Protein AF-0000000069707429 (afdb_homodimer)

Radius of gyration: 42.08 Å; Cα contacts (8 Å, |Δi|>4): 6315; chains: 2; bounding box: 126×125×92 Å

Structure (mmCIF, N/CA/C/O backbone):
data_AF-0000000069707429-model_v1
#
loop_
_entity.id
_entity.type
_entity.pdbx_description
1 polymer 'TonB-linked SusC/RagA family outer membrane protein'
#
loop_
_atom_site.group_PDB
_atom_site.id
_atom_site.type_symbol
_atom_site.label_atom_id
_atom_site.label_alt_id
_atom_site.label_comp_id
_atom_site.label_asym_id
_atom_site.label_entity_id
_atom_site.label_seq_id
_atom_site.pdbx_PDB_ins_code
_atom_site.Cartn_x
_atom_site.Cartn_y
_atom_site.Cartn_z
_atom_site.occupancy
_atom_site.B_iso_or_equiv
_atom_site.auth_seq_id
_atom_site.auth_comp_id
_atom_site.auth_asym_id
_atom_site.auth_atom_id
_atom_site.pdbx_PDB_model_num
ATOM 1 N N . MET A 1 1 ? -33.375 -30.75 41.75 1 20.75 1 MET A N 1
ATOM 2 C CA . MET A 1 1 ? -32.75 -29.594 42.375 1 20.75 1 MET A CA 1
ATOM 3 C C . MET A 1 1 ? -32.562 -28.469 41.344 1 20.75 1 MET A C 1
ATOM 5 O O . MET A 1 1 ? -31.5 -28.328 40.75 1 20.75 1 MET A O 1
ATOM 9 N N . LEU A 1 2 ? -33.531 -28.375 40.406 1 22.55 2 LEU A N 1
ATOM 10 C CA . LEU A 1 2 ? -33.938 -27.875 39.094 1 22.55 2 LEU A CA 1
ATOM 11 C C . LEU A 1 2 ? -34.062 -26.359 39.094 1 22.55 2 LEU A C 1
ATOM 13 O O . LEU A 1 2 ? -34.375 -25.75 38.094 1 22.55 2 LEU A O 1
ATOM 17 N N . THR A 1 3 ? -34.125 -25.672 40.375 1 22.84 3 THR A N 1
ATOM 18 C CA . THR A 1 3 ? -34.781 -24.5 40.938 1 22.84 3 THR A CA 1
ATOM 19 C C . THR A 1 3 ? -34.094 -23.219 40.469 1 22.84 3 THR A C 1
ATOM 21 O O . THR A 1 3 ? -34.75 -22.25 40.094 1 22.84 3 THR A O 1
ATOM 24 N N . ASN A 1 4 ? -33 -22.828 41.031 1 24.22 4 ASN A N 1
ATOM 25 C CA . ASN A 1 4 ? -32.625 -21.453 41.344 1 24.22 4 ASN A CA 1
ATOM 26 C C . ASN A 1 4 ? -32.094 -20.719 40.156 1 24.22 4 ASN A C 1
ATOM 28 O O . ASN A 1 4 ? -31.297 -19.781 40.281 1 24.22 4 ASN A O 1
ATOM 32 N N . LEU A 1 5 ? -31.984 -21.297 38.969 1 26.83 5 LEU A N 1
ATOM 33 C CA . LEU A 1 5 ? -31.219 -20.766 37.844 1 26.83 5 LEU A CA 1
ATOM 34 C C . LEU A 1 5 ? -31.859 -19.5 37.312 1 26.83 5 LEU A C 1
ATOM 36 O O . LEU A 1 5 ? -31.422 -18.984 36.281 1 26.83 5 LEU A O 1
ATOM 40 N N . LYS A 1 6 ? -33.281 -19.031 37.75 1 22.86 6 LYS A N 1
ATOM 41 C CA . LYS A 1 6 ? -34.344 -18.188 37.219 1 22.86 6 LYS A CA 1
ATOM 42 C C . LYS A 1 6 ? -34 -16.703 37.406 1 22.86 6 LYS A C 1
ATOM 44 O O . LYS A 1 6 ? -34.562 -15.852 36.719 1 22.86 6 LYS A O 1
ATOM 49 N N . LYS A 1 7 ? -33.531 -16.25 38.469 1 25.69 7 LYS A N 1
ATOM 50 C CA . LYS A 1 7 ? -33.688 -14.914 39.031 1 25.69 7 LYS A CA 1
ATOM 51 C C . LYS A 1 7 ? -33.094 -13.859 38.094 1 25.69 7 LYS A C 1
ATOM 53 O O . LYS A 1 7 ? -33.656 -12.773 37.969 1 25.69 7 LYS A O 1
ATOM 58 N N . SER A 1 8 ? -32 -13.93 37.812 1 27.14 8 SER A N 1
ATOM 59 C CA . SER A 1 8 ? -31.219 -12.703 37.625 1 27.14 8 SER A CA 1
ATOM 60 C C . SER A 1 8 ? -31.531 -12.047 36.281 1 27.14 8 SER A C 1
ATOM 62 O O . SER A 1 8 ? -30.812 -11.133 35.875 1 27.14 8 SER A O 1
ATOM 64 N N . GLY A 1 9 ? -32.594 -12.578 35.562 1 25.5 9 GLY A N 1
ATOM 65 C CA . GLY A 1 9 ? -32.906 -12.062 34.219 1 25.5 9 GLY A CA 1
ATOM 66 C C . GLY A 1 9 ? -33.594 -10.703 34.25 1 25.5 9 GLY A C 1
ATOM 67 O O . GLY A 1 9 ? -33.688 -10.023 33.25 1 25.5 9 GLY A O 1
ATOM 68 N N . LEU A 1 10 ? -34.531 -10.422 35.344 1 24.97 10 LEU A N 1
ATOM 69 C CA . LEU A 1 10 ? -35.562 -9.422 35.562 1 24.97 10 LEU A CA 1
ATOM 70 C C . LEU A 1 10 ? -34.969 -8.016 35.531 1 24.97 10 LEU A C 1
ATOM 72 O O . LEU A 1 10 ? -35.594 -7.09 35 1 24.97 10 LEU A O 1
ATOM 76 N N . LEU A 1 11 ? -34.031 -7.781 36.375 1 25.62 11 LEU A N 1
ATOM 77 C CA . LEU A 1 11 ? -33.75 -6.449 36.906 1 25.62 11 LEU A CA 1
ATOM 78 C C . LEU A 1 11 ? -33.406 -5.477 35.781 1 25.62 11 LEU A C 1
ATOM 80 O O . LEU A 1 11 ? -33.594 -4.266 35.938 1 25.62 11 LEU A O 1
ATOM 84 N N . LEU A 1 12 ? -33 -6.059 34.625 1 28.05 12 LEU A N 1
ATOM 85 C CA . LEU A 1 12 ? -32.406 -5.176 33.625 1 28.05 12 LEU A CA 1
ATOM 86 C C . LEU A 1 12 ? -33.469 -4.383 32.906 1 28.05 12 LEU A C 1
ATOM 88 O O . LEU A 1 12 ? -33.219 -3.299 32.375 1 28.05 12 LEU A O 1
ATOM 92 N N . PHE A 1 13 ? -34.906 -4.766 33.031 1 22.97 13 PHE A N 1
ATOM 93 C CA . PHE A 1 13 ? -36 -4.262 32.219 1 22.97 13 PHE A CA 1
ATOM 94 C C . PHE A 1 13 ? -36.5 -2.934 32.781 1 22.97 13 PHE A C 1
ATOM 96 O O . PHE A 1 13 ? -36.969 -2.074 32 1 22.97 13 PHE A O 1
ATOM 103 N N . LEU A 1 14 ? -37 -2.852 34.031 1 24.09 14 LEU A N 1
ATOM 104 C CA . LEU A 1 14 ? -37.969 -1.938 34.625 1 24.09 14 LEU A CA 1
ATOM 105 C C . LEU A 1 14 ? -37.531 -0.487 34.438 1 24.09 14 LEU A C 1
ATOM 107 O O . LEU A 1 14 ? -38.375 0.4 34.281 1 24.09 14 LEU A O 1
ATOM 111 N N . VAL A 1 15 ? -36.438 -0.085 34.719 1 27.44 15 VAL A N 1
ATOM 112 C CA . VAL A 1 15 ? -36.219 1.299 35.125 1 27.44 15 VAL A CA 1
ATOM 113 C C . VAL A 1 15 ? -36.375 2.221 33.906 1 27.44 15 VAL A C 1
ATOM 115 O O . VAL A 1 15 ? -36.062 3.404 33.969 1 27.44 15 VAL A O 1
ATOM 118 N N . LEU A 1 16 ? -37.25 1.716 32.781 1 25.88 16 LEU A N 1
ATOM 119 C CA . LEU A 1 16 ? -37.312 2.506 31.562 1 25.88 16 LEU A CA 1
ATOM 120 C C . LEU A 1 16 ? -38.406 3.551 31.641 1 25.88 16 LEU A C 1
ATOM 122 O O . LEU A 1 16 ? -38.594 4.34 30.703 1 25.88 16 LEU A O 1
ATOM 126 N N . GLY A 1 17 ? -39.656 3.416 32.312 1 24.91 17 GLY A N 1
ATOM 127 C CA . GLY A 1 17 ? -40.938 4.105 32.219 1 24.91 17 GLY A CA 1
ATOM 128 C C . GLY A 1 17 ? -40.844 5.578 32.562 1 24.91 17 GLY A C 1
ATOM 129 O O . GLY A 1 17 ? -41.438 6.414 31.875 1 24.91 17 GLY A O 1
ATOM 130 N N . LEU A 1 18 ? -40.969 6.074 33.719 1 26.89 18 LEU A N 1
ATOM 131 C CA . LEU A 1 18 ? -41.688 7.141 34.438 1 26.89 18 LEU A CA 1
ATOM 132 C C . LEU A 1 18 ? -41.156 8.508 34.031 1 26.89 18 LEU A C 1
ATOM 134 O O . LEU A 1 18 ? -41.281 9.484 34.75 1 26.89 18 LEU A O 1
ATOM 138 N N . VAL A 1 19 ? -40.594 8.883 33.031 1 29.28 19 VAL A N 1
ATOM 139 C CA . VAL A 1 19 ? -40.125 10.266 33.062 1 29.28 19 VAL A CA 1
ATOM 140 C C . VAL A 1 19 ? -41.25 11.188 32.562 1 29.28 19 VAL A C 1
ATOM 142 O O . VAL A 1 19 ? -41.5 11.297 31.375 1 29.28 19 VAL A O 1
ATOM 145 N N . MET A 1 20 ? -42.625 11.102 33.062 1 27.7 20 MET A N 1
ATOM 146 C CA . MET A 1 20 ? -43.781 11.961 32.875 1 27.7 20 MET A CA 1
ATOM 147 C C . MET A 1 20 ? -43.406 13.422 33.094 1 27.7 20 MET A C 1
ATOM 149 O O . MET A 1 20 ? -43.125 13.836 34.219 1 27.7 20 MET A O 1
ATOM 153 N N . ASN A 1 21 ? -43.25 14.227 32.219 1 32.09 21 ASN A N 1
ATOM 154 C CA . ASN A 1 21 ? -42.844 15.633 32.281 1 32.09 21 ASN A CA 1
ATOM 155 C C . ASN A 1 21 ? -44.062 16.547 32.375 1 32.09 21 ASN A C 1
ATOM 157 O O . ASN A 1 21 ? -44.938 16.516 31.516 1 32.09 21 ASN A O 1
ATOM 161 N N . ALA A 1 22 ? -44.969 16.75 33.469 1 34.22 22 ALA A N 1
ATOM 162 C CA . ALA A 1 22 ? -45.969 17.75 33.875 1 34.22 22 ALA A CA 1
ATOM 163 C C . ALA A 1 22 ? -45.75 19.047 33.094 1 34.22 22 ALA A C 1
ATOM 165 O O . ALA A 1 22 ? -44.719 19.688 33.219 1 34.22 22 ALA A O 1
ATOM 166 N N . PHE A 1 23 ? -46.75 19.266 32.281 1 38.94 23 PHE A N 1
ATOM 167 C CA . PHE A 1 23 ? -46.781 20.375 31.359 1 38.94 23 PHE A CA 1
ATOM 168 C C . PHE A 1 23 ? -47.219 21.656 32.062 1 38.94 23 PHE A C 1
ATOM 170 O O . PHE A 1 23 ? -48.406 21.812 32.406 1 38.94 23 PHE A O 1
ATOM 177 N N . ALA A 1 24 ? -46.75 22.406 33 1 49.06 24 ALA A N 1
ATOM 178 C CA . ALA A 1 24 ? -46.938 23.688 33.688 1 49.06 24 ALA A CA 1
ATOM 179 C C . ALA A 1 24 ? -47.344 24.766 32.688 1 49.06 24 ALA A C 1
ATOM 181 O O . ALA A 1 24 ? -46.75 24.891 31.609 1 49.06 24 ALA A O 1
ATOM 182 N N . GLN A 1 25 ? -48.594 25.172 32.781 1 54.38 25 GLN A N 1
ATOM 183 C CA . GLN A 1 25 ? -49.25 26.172 31.938 1 54.38 25 GLN A CA 1
ATOM 184 C C . GLN A 1 25 ? -48.375 27.406 31.734 1 54.38 25 GLN A C 1
ATOM 186 O O . GLN A 1 25 ? -47.938 28.016 32.719 1 54.38 25 GLN A O 1
ATOM 191 N N . GLU A 1 26 ? -47.969 27.828 30.547 1 69.38 26 GLU A N 1
ATOM 192 C CA . GLU A 1 26 ? -46.906 28.812 30.219 1 69.38 26 GLU A CA 1
ATOM 193 C C . GLU A 1 26 ? -47.5 30.203 30.094 1 69.38 26 GLU A C 1
ATOM 195 O O . GLU A 1 26 ? -48.562 30.391 29.5 1 69.38 26 GLU A O 1
ATOM 200 N N . ARG A 1 27 ? -47.312 31.156 30.812 1 76.62 27 ARG A N 1
ATOM 201 C CA . ARG A 1 27 ? -47.781 32.531 30.812 1 76.62 27 ARG A CA 1
ATOM 202 C C . ARG A 1 27 ? -46.719 33.469 30.188 1 76.62 27 ARG A C 1
ATOM 204 O O . ARG A 1 27 ? -45.531 33.188 30.25 1 76.62 27 ARG A O 1
ATOM 211 N N . ARG A 1 28 ? -47.125 34.344 29.594 1 79.12 28 ARG A N 1
ATOM 212 C CA . ARG A 1 28 ? -46.25 35.25 28.859 1 79.12 28 ARG A CA 1
ATOM 213 C C . ARG A 1 28 ? -45.688 36.312 29.766 1 79.12 28 ARG A C 1
ATOM 215 O O . ARG A 1 28 ? -46.438 37.094 30.359 1 79.12 28 ARG A O 1
ATOM 222 N N . VAL A 1 29 ? -44.594 36.438 30.109 1 86.12 29 VAL A N 1
ATOM 223 C CA . VAL A 1 29 ? -43.844 37.312 30.984 1 86.12 29 VAL A CA 1
ATOM 224 C C . VAL A 1 29 ? -43.031 38.312 30.156 1 86.12 29 VAL A C 1
ATOM 226 O O . VAL A 1 29 ? -42.25 37.938 29.281 1 86.12 29 VAL A O 1
ATOM 229 N N . GLU A 1 30 ? -43.281 39.594 30.141 1 84.75 30 GLU A N 1
ATOM 230 C CA . GLU A 1 30 ? -42.594 40.625 29.375 1 84.75 30 GLU A CA 1
ATOM 231 C C . GLU A 1 30 ? -41.844 41.594 30.297 1 84.75 30 GLU A C 1
ATOM 233 O O . GLU A 1 30 ? -42.188 41.688 31.484 1 84.75 30 GLU A O 1
ATOM 238 N N . GLY A 1 31 ? -40.719 42.125 30.062 1 87.38 31 GLY A N 1
ATOM 239 C CA . GLY A 1 31 ? -40 43.031 30.922 1 87.38 31 GLY A CA 1
ATOM 240 C C . GLY A 1 31 ? -38.875 43.781 30.203 1 87.38 31 GLY A C 1
ATOM 241 O O . GLY A 1 31 ? -38.656 43.562 29 1 87.38 31 GLY A O 1
ATOM 242 N N . ARG A 1 32 ? -38.312 44.719 30.688 1 85.38 32 ARG A N 1
ATOM 243 C CA . ARG A 1 32 ? -37.188 45.5 30.125 1 85.38 32 ARG A CA 1
ATOM 244 C C . ARG A 1 32 ? -35.938 45.312 30.938 1 85.38 32 ARG A C 1
ATOM 246 O O . ARG A 1 32 ? -35.969 45.312 32.156 1 85.38 32 ARG A O 1
ATOM 253 N N . ILE A 1 33 ? -34.781 45 30.312 1 83.94 33 ILE A N 1
ATOM 254 C CA . ILE A 1 33 ? -33.5 44.719 30.969 1 83.94 33 ILE A CA 1
ATOM 255 C C . ILE A 1 33 ? -32.562 45.875 30.766 1 83.94 33 ILE A C 1
ATOM 257 O O . ILE A 1 33 ? -32.281 46.281 29.641 1 83.94 33 ILE A O 1
ATOM 261 N N . THR A 1 34 ? -32.188 46.469 31.797 1 81.44 34 THR A N 1
ATOM 262 C CA . THR A 1 34 ? -31.375 47.656 31.734 1 81.44 34 THR A CA 1
ATOM 263 C C . THR A 1 34 ? -30.125 47.531 32.594 1 81.44 34 THR A C 1
ATOM 265 O O . THR A 1 34 ? -30.062 46.656 33.469 1 81.44 34 THR A O 1
ATOM 268 N N . ASP A 1 35 ? -29.062 48.281 32.438 1 71.56 35 ASP A N 1
ATOM 269 C CA . ASP A 1 35 ? -27.891 48.375 33.312 1 71.56 35 ASP A CA 1
ATOM 270 C C . ASP A 1 35 ? -28.141 49.312 34.5 1 71.56 35 ASP A C 1
ATOM 272 O O . ASP A 1 35 ? -29.203 49.906 34.594 1 71.56 35 ASP A O 1
ATOM 276 N N . PRO A 1 36 ? -27.328 49.344 35.562 1 71.81 36 PRO A N 1
ATOM 277 C CA . PRO A 1 36 ? -27.578 50.156 36.75 1 71.81 36 PRO A CA 1
ATOM 278 C C . PRO A 1 36 ? -27.812 51.625 36.438 1 71.81 36 PRO A C 1
ATOM 280 O O . PRO A 1 36 ? -28.438 52.344 37.219 1 71.81 36 PRO A O 1
ATOM 283 N N . SER A 1 37 ? -27.203 52.031 35.312 1 67.38 37 SER A N 1
ATOM 284 C CA . SER A 1 37 ? -27.344 53.406 34.875 1 67.38 37 SER A CA 1
ATOM 285 C C . SER A 1 37 ? -28.672 53.625 34.156 1 67.38 37 SER A C 1
ATOM 287 O O . SER A 1 37 ? -28.984 54.75 33.781 1 67.38 37 SER A O 1
ATOM 289 N N . GLY A 1 38 ? -29.641 52.688 33.938 1 72.94 38 GLY A N 1
ATOM 290 C CA . GLY A 1 38 ? -30.969 52.75 33.344 1 72.94 38 GLY A CA 1
ATOM 291 C C . GLY A 1 38 ? -30.984 52.531 31.844 1 72.94 38 GLY A C 1
ATOM 292 O O . GLY A 1 38 ? -32.031 52.688 31.203 1 72.94 38 GLY A O 1
ATOM 293 N N . GLU A 1 39 ? -29.672 52.281 31.297 1 72.06 39 GLU A N 1
ATOM 294 C CA . GLU A 1 39 ? -29.562 52.062 29.844 1 72.06 39 GLU A CA 1
ATOM 295 C C . GLU A 1 39 ? -30.016 50.656 29.453 1 72.06 39 GLU A C 1
ATOM 297 O O . GLU A 1 39 ? -29.703 49.688 30.156 1 72.06 39 GLU A O 1
ATOM 302 N N . PRO A 1 40 ? -30.719 50.438 28.234 1 77 40 PRO A N 1
ATOM 303 C CA . PRO A 1 40 ? -31.188 49.094 27.875 1 77 40 PRO A CA 1
ATOM 304 C C . PRO A 1 40 ? -30.047 48.156 27.469 1 77 40 PRO A C 1
ATOM 306 O O . PRO A 1 40 ? -29.047 48.625 26.891 1 77 40 PRO A O 1
ATOM 309 N N . LEU A 1 41 ? -30.156 47 27.922 1 72.75 41 LEU A N 1
ATOM 310 C CA . LEU A 1 41 ? -29.141 46.031 27.594 1 72.75 41 LEU A CA 1
ATOM 311 C C . LEU A 1 41 ? -29.641 45.062 26.5 1 72.75 41 LEU A C 1
ATOM 313 O O . LEU A 1 41 ? -30.141 44 26.812 1 72.75 41 LEU A O 1
ATOM 317 N N . PRO A 1 42 ? -29.516 45.594 25.156 1 72.44 42 PRO A N 1
ATOM 318 C CA . PRO A 1 42 ? -29.953 44.781 24.047 1 72.44 42 PRO A CA 1
ATOM 319 C C . PRO A 1 42 ? -29.125 43.5 23.891 1 72.44 42 PRO A C 1
ATOM 321 O O . PRO A 1 42 ? -27.922 43.5 24.125 1 72.44 42 PRO A O 1
ATOM 324 N N . GLY A 1 43 ? -29.719 42.312 23.578 1 67.25 43 GLY A N 1
ATOM 325 C CA . GLY A 1 43 ? -29.031 41.062 23.297 1 67.25 43 GLY A CA 1
ATOM 326 C C . GLY A 1 43 ? -28.859 40.188 24.516 1 67.25 43 GLY A C 1
ATOM 327 O O . GLY A 1 43 ? -28.234 39.125 24.453 1 67.25 43 GLY A O 1
ATOM 328 N N . THR A 1 44 ? -29.562 40.719 25.672 1 76.06 44 THR A N 1
ATOM 329 C CA . THR A 1 44 ? -29.531 39.938 26.906 1 76.06 44 THR A CA 1
ATOM 330 C C . THR A 1 44 ? -30.297 38.625 26.734 1 76.06 44 THR A C 1
ATOM 332 O O . THR A 1 44 ? -31.438 38.625 26.297 1 76.06 44 THR A O 1
ATOM 335 N N . SER A 1 45 ? -29.578 37.531 26.938 1 78.06 45 SER A N 1
ATOM 336 C CA . SER A 1 45 ? -30.172 36.188 26.812 1 78.06 45 SER A CA 1
ATOM 337 C C . SER A 1 45 ? -31.062 35.875 28 1 78.06 45 SER A C 1
ATOM 339 O O . SER A 1 45 ? -30.625 35.938 29.156 1 78.06 45 SER A O 1
ATOM 341 N N . ILE A 1 46 ? -32.5 35.75 27.891 1 83.31 46 ILE A N 1
ATOM 342 C CA . ILE A 1 46 ? -33.469 35.406 28.922 1 83.31 46 ILE A CA 1
ATOM 343 C C . ILE A 1 46 ? -33.906 33.938 28.734 1 83.31 46 ILE A C 1
ATOM 345 O O . ILE A 1 46 ? -34.531 33.594 27.734 1 83.31 46 ILE A O 1
ATOM 349 N N . ILE A 1 47 ? -33.438 33.094 29.547 1 78.81 47 ILE A N 1
ATOM 350 C CA . ILE A 1 47 ? -33.656 31.656 29.391 1 78.81 47 ILE A CA 1
ATOM 351 C C . ILE A 1 47 ? -34.406 31.109 30.594 1 78.81 47 ILE A C 1
ATOM 353 O O . ILE A 1 47 ? -34.188 31.531 31.734 1 78.81 47 ILE A O 1
ATOM 357 N N . ILE A 1 48 ? -35.625 30.312 30.484 1 78.94 48 ILE A N 1
ATOM 358 C CA . ILE A 1 48 ? -36.312 29.641 31.578 1 78.94 48 ILE A CA 1
ATOM 359 C C . ILE A 1 48 ? -35.406 28.609 32.219 1 78.94 48 ILE A C 1
ATOM 361 O O . ILE A 1 48 ? -34.969 27.656 31.562 1 78.94 48 ILE A O 1
ATOM 365 N N . LYS A 1 49 ? -34.875 28.969 33.469 1 70.06 49 LYS A N 1
ATOM 366 C CA . LYS A 1 49 ? -33.844 28.219 34.188 1 70.06 49 LYS A CA 1
ATOM 367 C C . LYS A 1 49 ? -34.188 26.734 34.188 1 70.06 49 LYS A C 1
ATOM 369 O O . LYS A 1 49 ? -35.281 26.328 34.531 1 70.06 49 LYS A O 1
ATOM 374 N N . GLY A 1 50 ? -33.375 25.828 33.812 1 61.19 50 GLY A N 1
ATOM 375 C CA . GLY A 1 50 ? -33.5 24.375 33.75 1 61.19 50 GLY A CA 1
ATOM 376 C C . GLY A 1 50 ? -34 23.859 32.438 1 61.19 50 GLY A C 1
ATOM 377 O O . GLY A 1 50 ? -34.156 22.656 32.25 1 61.19 50 GLY A O 1
ATOM 378 N N . THR A 1 51 ? -34.469 24.875 31.516 1 60.28 51 THR A N 1
ATOM 379 C CA . THR A 1 51 ? -34.969 24.5 30.188 1 60.28 51 THR A CA 1
ATOM 380 C C . THR A 1 51 ? -34.156 25.203 29.109 1 60.28 51 THR A C 1
ATOM 382 O O . THR A 1 51 ? -33.312 26.062 29.406 1 60.28 51 THR A O 1
ATOM 385 N N . THR A 1 52 ? -34.156 24.766 27.891 1 57.88 52 THR A N 1
ATOM 386 C CA . THR A 1 52 ? -33.438 25.422 26.797 1 57.88 52 THR A CA 1
ATOM 387 C C . THR A 1 52 ? -34.344 26.469 26.125 1 57.88 52 THR A C 1
ATOM 389 O O . THR A 1 52 ? -33.969 27.047 25.109 1 57.88 52 THR A O 1
ATOM 392 N N . LYS A 1 53 ? -35.5 26.656 26.734 1 70.38 53 LYS A N 1
ATOM 393 C CA . LYS A 1 53 ? -36.469 27.625 26.266 1 70.38 53 LYS A CA 1
ATOM 394 C C . LYS A 1 53 ? -36.094 29.031 26.703 1 70.38 53 LYS A C 1
ATOM 396 O O . LYS A 1 53 ? -35.875 29.297 27.891 1 70.38 53 LYS A O 1
ATOM 401 N N . GLY A 1 54 ? -35.688 30.016 25.922 1 72 54 GLY A N 1
ATOM 402 C CA . GLY A 1 54 ? -35.281 31.359 26.297 1 72 54 GLY A CA 1
ATOM 403 C C . GLY A 1 54 ? -35.469 32.375 25.188 1 72 54 GLY A C 1
ATOM 404 O O . GLY A 1 54 ? -35.969 32.031 24.109 1 72 54 GLY A O 1
ATOM 405 N N . THR A 1 55 ? -35.375 33.562 25.406 1 77.44 55 THR A N 1
ATOM 406 C CA . THR A 1 55 ? -35.469 34.625 24.422 1 77.44 55 THR A CA 1
ATOM 407 C C . THR A 1 55 ? -34.375 35.656 24.656 1 77.44 55 THR A C 1
ATOM 409 O O . THR A 1 55 ? -33.625 35.594 25.641 1 77.44 55 THR A O 1
ATOM 412 N N . VAL A 1 56 ? -34.094 36.5 23.703 1 77.94 56 VAL A N 1
ATOM 413 C CA . VAL A 1 56 ? -33.062 37.5 23.812 1 77.94 56 VAL A CA 1
ATOM 414 C C . VAL A 1 56 ? -33.688 38.906 23.797 1 77.94 56 VAL A C 1
ATOM 416 O O . VAL A 1 56 ? -34.688 39.125 23.062 1 77.94 56 VAL A O 1
ATOM 419 N N . ALA A 1 57 ? -33.375 40 24.688 1 79 57 ALA A N 1
ATOM 420 C CA . ALA A 1 57 ? -33.938 41.344 24.859 1 79 57 ALA A CA 1
ATOM 421 C C . ALA A 1 57 ? -33.719 42.156 23.594 1 79 57 ALA A C 1
ATOM 423 O O . ALA A 1 57 ? -32.656 42.062 22.953 1 79 57 ALA A O 1
ATOM 424 N N . ASP A 1 58 ? -34.594 42.844 23.078 1 71.81 58 ASP A N 1
ATOM 425 C CA . ASP A 1 58 ? -34.531 43.625 21.859 1 71.81 58 ASP A CA 1
ATOM 426 C C . ASP A 1 58 ? -33.719 44.906 22.078 1 71.81 58 ASP A C 1
ATOM 428 O O . ASP A 1 58 ? -33.156 45.125 23.156 1 71.81 58 ASP A O 1
ATOM 432 N N . ILE A 1 59 ? -33.5 45.719 21.125 1 75.62 59 ILE A N 1
ATOM 433 C CA . ILE A 1 59 ? -32.562 46.844 21.062 1 75.62 59 ILE A CA 1
ATOM 434 C C . ILE A 1 59 ? -32.906 47.844 22.188 1 75.62 59 ILE A C 1
ATOM 436 O O . ILE A 1 59 ? -32 48.562 22.641 1 75.62 59 ILE A O 1
ATOM 440 N N . ASN A 1 60 ? -34.062 47.875 22.594 1 77.25 60 ASN A N 1
ATOM 441 C CA . ASN A 1 60 ? -34.5 48.75 23.672 1 77.25 60 ASN A CA 1
ATOM 442 C C . ASN A 1 60 ? -34.5 48.031 25.016 1 77.25 60 ASN A C 1
ATOM 444 O O . ASN A 1 60 ? -35.031 48.562 26 1 77.25 60 ASN A O 1
ATOM 448 N N . GLY A 1 61 ? -34 46.75 25.125 1 72.81 61 GLY A N 1
ATOM 449 C CA . GLY A 1 61 ? -33.781 45.875 26.297 1 72.81 61 GLY A CA 1
ATOM 450 C C . GLY A 1 61 ? -35.062 45.156 26.719 1 72.81 61 GLY A C 1
ATOM 451 O O . GLY A 1 61 ? -35.125 44.594 27.812 1 72.81 61 GLY A O 1
ATOM 452 N N . ARG A 1 62 ? -36.094 45.219 25.859 1 83.44 62 ARG A N 1
ATOM 453 C CA . ARG A 1 62 ? -37.375 44.625 26.188 1 83.44 62 ARG A CA 1
ATOM 454 C C . ARG A 1 62 ? -37.406 43.156 25.797 1 83.44 62 ARG A C 1
ATOM 456 O O . ARG A 1 62 ? -36.812 42.75 24.797 1 83.44 62 ARG A O 1
ATOM 463 N N . TYR A 1 63 ? -38.062 42.188 26.562 1 81.69 63 TYR A N 1
ATOM 464 C CA . TYR A 1 63 ? -38.125 40.781 26.219 1 81.69 63 TYR A CA 1
ATOM 465 C C . TYR A 1 63 ? -39.5 40.219 26.484 1 81.69 63 TYR A C 1
ATOM 467 O O . TYR A 1 63 ? -40.281 40.781 27.234 1 81.69 63 TYR A O 1
ATOM 475 N N . ASN A 1 64 ? -40 39.375 25.719 1 84.81 64 ASN A N 1
ATOM 476 C CA . ASN A 1 64 ? -41.25 38.656 25.906 1 84.81 64 ASN A CA 1
ATOM 477 C C . ASN A 1 64 ? -41.031 37.125 25.844 1 84.81 64 ASN A C 1
ATOM 479 O O . ASN A 1 64 ? -40.375 36.625 24.922 1 84.81 64 ASN A O 1
ATOM 483 N N . ILE A 1 65 ? -41.281 36.312 26.984 1 80.25 65 ILE A N 1
ATOM 484 C CA . ILE A 1 65 ? -41 34.875 27 1 80.25 65 ILE A CA 1
ATOM 485 C C . ILE A 1 65 ? -42.188 34.156 27.641 1 80.25 65 ILE A C 1
ATOM 487 O O . ILE A 1 65 ? -42.781 34.656 28.594 1 80.25 65 ILE A O 1
ATOM 491 N N . LEU A 1 66 ? -42.812 33.094 27.016 1 80.31 66 LEU A N 1
ATOM 492 C CA . LEU A 1 66 ? -43.875 32.281 27.578 1 80.31 66 LEU A CA 1
ATOM 493 C C . LEU A 1 66 ? -43.344 31.344 28.641 1 80.31 66 LEU A C 1
ATOM 495 O O . LEU A 1 66 ? -42.469 30.5 28.359 1 80.31 66 LEU A O 1
ATOM 499 N N . ALA A 1 67 ? -43.469 31.531 30.016 1 76.38 67 ALA A N 1
ATOM 500 C CA . ALA A 1 67 ? -42.906 30.766 31.125 1 76.38 67 ALA A CA 1
ATOM 501 C C . ALA A 1 67 ? -44 30.344 32.094 1 76.38 67 ALA A C 1
ATOM 503 O O . ALA A 1 67 ? -45.094 30.922 32.125 1 76.38 67 ALA A O 1
ATOM 504 N N . HIS A 1 68 ? -43.969 29.281 32.719 1 80.81 68 HIS A N 1
ATOM 505 C CA . HIS A 1 68 ? -44.906 28.828 33.75 1 80.81 68 HIS A CA 1
ATOM 506 C C . HIS A 1 68 ? -44.656 29.578 35.062 1 80.81 68 HIS A C 1
ATOM 508 O O . HIS A 1 68 ? -43.562 30.078 35.281 1 80.81 68 HIS A O 1
ATOM 514 N N . SER A 1 69 ? -45.656 29.797 35.75 1 78.25 69 SER A N 1
ATOM 515 C CA . SER A 1 69 ? -45.625 30.562 37 1 78.25 69 SER A CA 1
ATOM 516 C C . SER A 1 69 ? -44.531 30.016 37.938 1 78.25 69 SER A C 1
ATOM 518 O O . SER A 1 69 ? -44.031 30.766 38.781 1 78.25 69 SER A O 1
ATOM 520 N N . SER A 1 70 ? -44.25 28.797 37.688 1 74.06 70 SER A N 1
ATOM 521 C CA . SER A 1 70 ? -43.281 28.125 38.594 1 74.06 70 SER A CA 1
ATOM 522 C C . SER A 1 70 ? -41.844 28.25 38.062 1 74.06 70 SER A C 1
ATOM 524 O O . SER A 1 70 ? -40.906 27.844 38.719 1 74.06 70 SER A O 1
ATOM 526 N N . ASP A 1 71 ? -41.812 29.109 36.938 1 74.12 71 ASP A N 1
ATOM 527 C CA . ASP A 1 71 ? -40.531 29.125 36.219 1 74.12 71 ASP A CA 1
ATOM 528 C C . ASP A 1 71 ? -39.625 30.266 36.719 1 74.12 71 ASP A C 1
ATOM 530 O O . ASP A 1 71 ? -40.125 31.25 37.25 1 74.12 71 ASP A O 1
ATOM 534 N N . THR A 1 72 ? -38.312 29.953 36.594 1 80.94 72 THR A N 1
ATOM 535 C CA . THR A 1 72 ? -37.344 30.984 36.938 1 80.94 72 THR A CA 1
ATOM 536 C C . THR A 1 72 ? -36.594 31.438 35.688 1 80.94 72 THR A C 1
ATOM 538 O O . THR A 1 72 ? -36.062 30.609 34.938 1 80.94 72 THR A O 1
ATOM 541 N N . LEU A 1 73 ? -36.625 32.781 35.406 1 82.5 73 LEU A N 1
ATOM 542 C CA . LEU A 1 73 ? -35.969 33.312 34.219 1 82.5 73 LEU A CA 1
ATOM 543 C C . LEU A 1 73 ? -34.562 33.75 34.531 1 82.5 73 LEU A C 1
ATOM 545 O O . LEU A 1 73 ? -34.312 34.406 35.562 1 82.5 73 LEU A O 1
ATOM 549 N N . SER A 1 74 ? -33.688 33.156 33.781 1 79.38 74 SER A N 1
ATOM 550 C CA . SER A 1 74 ? -32.281 33.5 33.906 1 79.38 74 SER A CA 1
ATOM 551 C C . SER A 1 74 ? -31.844 34.5 32.844 1 79.38 74 SER A C 1
ATOM 553 O O . SER A 1 74 ? -31.984 34.25 31.641 1 79.38 74 SER A O 1
ATOM 555 N N . PHE A 1 75 ? -31.453 35.75 33.219 1 77.88 75 PHE A N 1
ATOM 556 C CA . PHE A 1 75 ? -31.062 36.844 32.344 1 77.88 75 PHE A CA 1
ATOM 557 C C . PHE A 1 75 ? -29.547 37 32.312 1 77.88 75 PHE A C 1
ATOM 559 O O . PHE A 1 75 ? -28.906 37.219 33.344 1 77.88 75 PHE A O 1
ATOM 566 N N . SER A 1 76 ? -28.891 36.688 31.188 1 72.94 76 SER A N 1
ATOM 567 C CA . SER A 1 76 ? -27.438 36.688 31.078 1 72.94 76 SER A CA 1
ATOM 568 C C . SER A 1 76 ? -26.969 37.531 29.906 1 72.94 76 SER A C 1
ATOM 570 O O . SER A 1 76 ? -27.562 37.5 28.828 1 72.94 76 SER A O 1
ATOM 572 N N . TYR A 1 77 ? -26.172 38.5 30.156 1 66.12 77 TYR A N 1
ATOM 573 C CA . TYR A 1 77 ? -25.547 39.406 29.172 1 66.12 77 TYR A CA 1
ATOM 574 C C . TYR A 1 77 ? -24.062 39.531 29.422 1 66.12 77 TYR A C 1
ATOM 576 O O . TYR A 1 77 ? -23.625 39.719 30.562 1 66.12 77 TYR A O 1
ATOM 584 N N . ILE A 1 78 ? -23.188 39.219 28.328 1 56.78 78 ILE A N 1
ATOM 585 C CA . ILE A 1 78 ? -21.734 39.188 28.438 1 56.78 78 ILE A CA 1
ATOM 586 C C . ILE A 1 78 ? -21.25 40.438 29.156 1 56.78 78 ILE A C 1
ATOM 588 O O . ILE A 1 78 ? -21.609 41.562 28.781 1 56.78 78 ILE A O 1
ATOM 592 N N . GLY A 1 79 ? -20.594 40.5 30.172 1 52.88 79 GLY A N 1
ATOM 593 C CA . GLY A 1 79 ? -20.016 41.562 30.969 1 52.88 79 GLY A CA 1
ATOM 594 C C . GLY A 1 79 ? -20.906 41.969 32.125 1 52.88 79 GLY A C 1
ATOM 595 O O . GLY A 1 79 ? -20.547 42.875 32.906 1 52.88 79 GLY A O 1
ATOM 596 N N . PHE A 1 80 ? -22.219 41.406 32.281 1 64.56 80 PHE A N 1
ATOM 597 C CA . PHE A 1 80 ? -23.172 41.719 33.312 1 64.56 80 PHE A CA 1
ATOM 598 C C . PHE A 1 80 ? -23.469 40.5 34.188 1 64.56 80 PHE A C 1
ATOM 600 O O . PHE A 1 80 ? -23.344 39.375 33.719 1 64.56 80 PHE A O 1
ATOM 607 N N . GLU A 1 81 ? -23.609 40.562 35.5 1 64.06 81 GLU A N 1
ATOM 608 C CA . GLU A 1 81 ? -23.922 39.469 36.406 1 64.06 81 GLU A CA 1
ATOM 609 C C . GLU A 1 81 ? -25.266 38.812 36.031 1 64.06 81 GLU A C 1
ATOM 611 O O . GLU A 1 81 ? -26.234 39.5 35.75 1 64.06 81 GLU A O 1
ATOM 616 N N . LYS A 1 82 ? -25.312 37.438 35.812 1 67.62 82 LYS A N 1
ATOM 617 C CA . LYS A 1 82 ? -26.516 36.656 35.531 1 67.62 82 LYS A CA 1
ATOM 618 C C . LYS A 1 82 ? -27.562 36.844 36.625 1 67.62 82 LYS A C 1
ATOM 620 O O . LYS A 1 82 ? -27.234 36.812 37.812 1 67.62 82 LYS A O 1
ATOM 625 N N . VAL A 1 83 ? -28.766 37.312 36.375 1 74.69 83 VAL A N 1
ATOM 626 C CA . VAL A 1 83 ? -29.828 37.531 37.344 1 74.69 83 VAL A CA 1
ATOM 627 C C . VAL A 1 83 ? -30.969 36.562 37.094 1 74.69 83 VAL A C 1
ATOM 629 O O . VAL A 1 83 ? -31.391 36.375 35.938 1 74.69 83 VAL A O 1
ATOM 632 N N . GLU A 1 84 ? -31.359 35.688 38.094 1 76.25 84 GLU A N 1
ATOM 633 C CA . GLU A 1 84 ? -32.469 34.719 37.969 1 76.25 84 GLU A CA 1
ATOM 634 C C . GLU A 1 84 ? -33.688 35.219 38.719 1 76.25 84 GLU A C 1
ATOM 636 O O . GLU A 1 84 ? -33.594 35.625 39.906 1 76.25 84 GLU A O 1
ATOM 641 N N . LYS A 1 85 ? -34.844 35.5 38.125 1 80.69 85 LYS A N 1
ATOM 642 C CA . LYS A 1 85 ? -36.062 36 38.688 1 80.69 85 LYS A CA 1
ATOM 643 C C . LYS A 1 85 ? -37.219 35 38.5 1 80.69 85 LYS A C 1
ATOM 645 O O . LYS A 1 85 ? -37.469 34.562 37.406 1 80.69 85 LYS A O 1
ATOM 650 N N . ALA A 1 86 ? -37.688 34.469 39.625 1 79.19 86 ALA A N 1
ATOM 651 C CA . ALA A 1 86 ? -38.844 33.562 39.562 1 79.19 86 ALA A CA 1
ATOM 652 C C . ALA A 1 86 ? -40.031 34.219 38.906 1 79.19 86 ALA A C 1
ATOM 654 O O . ALA A 1 86 ? -40.344 35.406 39.188 1 79.19 86 ALA A O 1
ATOM 655 N N . VAL A 1 87 ? -40.781 33.781 37.938 1 80.5 87 VAL A N 1
ATOM 656 C CA . VAL A 1 87 ? -41.875 34.312 37.156 1 80.5 87 VAL A CA 1
ATOM 657 C C . VAL A 1 87 ? -43.094 34.562 38.031 1 80.5 87 VAL A C 1
ATOM 659 O O . VAL A 1 87 ? -43.656 35.656 38.062 1 80.5 87 VAL A O 1
ATOM 662 N N . GLY A 1 88 ? -43.406 33.531 39.156 1 77.69 88 GLY A N 1
ATOM 663 C CA . GLY A 1 88 ? -44.531 33.594 40.062 1 77.69 88 GLY A CA 1
ATOM 664 C C . GLY A 1 88 ? -45.812 34.031 39.406 1 77.69 88 GLY A C 1
ATOM 665 O O . GLY A 1 88 ? -46.125 33.594 38.281 1 77.69 88 GLY A O 1
ATOM 666 N N . ASN A 1 89 ? -46.594 34.969 39.875 1 73.75 89 ASN A N 1
ATOM 667 C CA . ASN A 1 89 ? -47.844 35.406 39.281 1 73.75 89 ASN A CA 1
ATOM 668 C C . ASN A 1 89 ? -47.688 36.719 38.531 1 73.75 89 ASN A C 1
ATOM 670 O O . ASN A 1 89 ? -48.688 37.375 38.25 1 73.75 89 ASN A O 1
ATOM 674 N N . ALA A 1 90 ? -46.375 37.156 38.156 1 75.38 90 ALA A N 1
ATOM 675 C CA . ALA A 1 90 ? -46.094 38.438 37.562 1 75.38 90 ALA A CA 1
ATOM 676 C C . ALA A 1 90 ? -46.094 38.344 36.031 1 75.38 90 ALA A C 1
ATOM 678 O O . ALA A 1 90 ? -45.562 37.406 35.469 1 75.38 90 ALA A O 1
ATOM 679 N N . ASN A 1 91 ? -46.688 39.219 35.438 1 78.69 91 ASN A N 1
ATOM 680 C CA . ASN A 1 91 ? -46.719 39.25 33.969 1 78.69 91 ASN A CA 1
ATOM 681 C C . ASN A 1 91 ? -45.688 40.219 33.406 1 78.69 91 ASN A C 1
ATOM 683 O O . ASN A 1 91 ? -45.375 40.188 32.219 1 78.69 91 ASN A O 1
ATOM 687 N N . ILE A 1 92 ? -45.219 41.094 34.156 1 80.56 92 ILE A N 1
ATOM 688 C CA . ILE A 1 92 ? -44.188 42.031 33.75 1 80.56 92 ILE A CA 1
ATOM 689 C C . ILE A 1 92 ? -43.031 41.969 34.719 1 80.56 92 ILE A C 1
ATOM 691 O O . ILE A 1 92 ? -43.188 42.219 35.906 1 80.56 92 ILE A O 1
ATOM 695 N N . ILE A 1 93 ? -41.719 41.469 34.375 1 85.81 93 ILE A N 1
ATOM 696 C CA . ILE A 1 93 ? -40.531 41.375 35.188 1 85.81 93 ILE A CA 1
ATOM 697 C C . ILE A 1 93 ? -39.406 42.219 34.625 1 85.81 93 ILE A C 1
ATOM 699 O O . ILE A 1 93 ? -38.812 41.844 33.594 1 85.81 93 ILE A O 1
ATOM 703 N N . ASN A 1 94 ? -39.125 43.438 35.062 1 82.62 94 ASN A N 1
ATOM 704 C CA . ASN A 1 94 ? -38.031 44.312 34.656 1 82.62 94 ASN A CA 1
ATOM 705 C C . ASN A 1 94 ? -36.75 44 35.438 1 82.62 94 ASN A C 1
ATOM 707 O O . ASN A 1 94 ? -36.812 43.812 36.656 1 82.62 94 ASN A O 1
ATOM 711 N N . VAL A 1 95 ? -35.625 43.781 34.781 1 80.38 95 VAL A N 1
ATOM 712 C CA . VAL A 1 95 ? -34.438 43.375 35.469 1 80.38 95 VAL A CA 1
ATOM 713 C C . VAL A 1 95 ? -33.281 44.344 35.156 1 80.38 95 VAL A C 1
ATOM 715 O O . VAL A 1 95 ? -33.156 44.781 34.031 1 80.38 95 VAL A O 1
ATOM 718 N N . THR A 1 96 ? -32.688 44.875 36.094 1 78.31 96 THR A N 1
ATOM 719 C CA . THR A 1 96 ? -31.453 45.656 35.906 1 78.31 96 THR A CA 1
ATOM 720 C C . THR A 1 96 ? -30.219 44.812 36.188 1 78.31 96 THR A C 1
ATOM 722 O O . THR A 1 96 ? -30.078 44.25 37.25 1 78.31 96 THR A O 1
ATOM 725 N N . LEU A 1 97 ? -29.406 44.562 35.062 1 68.38 97 LEU A N 1
ATOM 726 C CA . LEU A 1 97 ? -28.234 43.688 35.219 1 68.38 97 LEU A CA 1
ATOM 727 C C . LEU A 1 97 ? -27.016 44.531 35.625 1 68.38 97 LEU A C 1
ATOM 729 O O . LEU A 1 97 ? -26.781 45.594 35.094 1 68.38 97 LEU A O 1
ATOM 733 N N . LYS A 1 98 ? -26.609 44.219 36.844 1 65.88 98 LYS A N 1
ATOM 734 C CA . LYS A 1 98 ? -25.453 44.938 37.375 1 65.88 98 LYS A CA 1
ATOM 735 C C . LYS A 1 98 ? -24.172 44.5 36.625 1 65.88 98 LYS A C 1
ATOM 737 O O . LYS A 1 98 ? -24 43.344 36.312 1 65.88 98 LYS A O 1
ATOM 742 N N . GLU A 1 99 ? -23.406 45.594 36.219 1 49.91 99 GLU A N 1
ATOM 743 C CA . GLU A 1 99 ? -22.141 45.312 35.531 1 49.91 99 GLU A CA 1
ATOM 744 C C . GLU A 1 99 ? -21.188 44.5 36.406 1 49.91 99 GLU A C 1
ATOM 746 O O . GLU A 1 99 ? -21.078 44.781 37.625 1 49.91 99 GLU A O 1
ATOM 751 N N . GLY A 1 100 ? -20.875 43.188 36.25 1 49.72 100 GLY A N 1
ATOM 752 C CA . GLY A 1 100 ? -19.938 42.406 37.031 1 49.72 100 GLY A CA 1
ATOM 753 C C . GLY A 1 100 ? -19.281 41.281 36.219 1 49.72 100 GLY A C 1
ATOM 754 O O . GLY A 1 100 ? -19.766 40.938 35.125 1 49.72 100 GLY A O 1
ATOM 755 N N . ILE A 1 101 ? -17.938 41.094 36.312 1 44.16 101 ILE A N 1
ATOM 756 C CA . ILE A 1 101 ? -17.016 40.188 35.656 1 44.16 101 ILE A CA 1
ATOM 757 C C . ILE A 1 101 ? -17.453 38.75 35.938 1 44.16 101 ILE A C 1
ATOM 759 O O . ILE A 1 101 ? -17.484 38.312 37.094 1 44.16 101 ILE A O 1
ATOM 763 N N . GLU A 1 102 ? -18.438 38.188 35.406 1 44.5 102 GLU A N 1
ATOM 764 C CA . GLU A 1 102 ? -18.594 36.75 35.719 1 44.5 102 GLU A CA 1
ATOM 765 C C . GLU A 1 102 ? -17.375 35.969 35.25 1 44.5 102 GLU A C 1
ATOM 767 O O . GLU A 1 102 ? -17.047 35.969 34.062 1 44.5 102 GLU A O 1
ATOM 772 N N . ILE A 1 103 ? -16.234 35.719 35.906 1 46.84 103 ILE A N 1
ATOM 773 C CA . ILE A 1 103 ? -15.109 34.812 35.719 1 46.84 103 ILE A CA 1
ATOM 774 C C . ILE A 1 103 ? -15.617 33.438 35.25 1 46.84 103 ILE A C 1
ATOM 776 O O . ILE A 1 103 ? -14.891 32.438 35.344 1 46.84 103 ILE A O 1
ATOM 780 N N . SER A 1 104 ? -16.766 33.062 34.75 1 54.03 104 SER A N 1
ATOM 781 C CA . SER A 1 104 ? -17.25 31.734 34.438 1 54.03 104 SER A CA 1
ATOM 782 C C . SER A 1 104 ? -16.75 31.25 33.094 1 54.03 104 SER A C 1
ATOM 784 O O . SER A 1 104 ? -17.469 30.562 32.375 1 54.03 104 SER A O 1
ATOM 786 N N . GLU A 1 105 ? -15.516 31.234 32.656 1 67.56 105 GLU A N 1
ATOM 787 C CA . GLU A 1 105 ? -14.938 30.75 31.422 1 67.56 105 GLU A CA 1
ATOM 788 C C . GLU A 1 105 ? -14.531 29.281 31.531 1 67.56 105 GLU A C 1
ATOM 790 O O . GLU A 1 105 ? -13.922 28.875 32.531 1 67.56 105 GLU A O 1
ATOM 795 N N . VAL A 1 106 ? -15.07 28.391 30.547 1 73.44 106 VAL A N 1
ATOM 796 C CA . VAL A 1 106 ? -14.758 26.969 30.516 1 73.44 106 VAL A CA 1
ATOM 797 C C . VAL A 1 106 ? -13.555 26.719 29.609 1 73.44 106 VAL A C 1
ATOM 799 O O . VAL A 1 106 ? -13.477 27.281 28.516 1 73.44 106 VAL A O 1
ATOM 802 N N . VAL A 1 107 ? -12.617 25.938 30.141 1 79.12 107 VAL A N 1
ATOM 803 C CA . VAL A 1 107 ? -11.398 25.641 29.391 1 79.12 107 VAL A CA 1
ATOM 804 C C . VAL A 1 107 ? -11.211 24.125 29.281 1 79.12 107 VAL A C 1
ATOM 806 O O . VAL A 1 107 ? -11.547 23.391 30.203 1 79.12 107 VAL A O 1
ATOM 809 N N . ILE A 1 108 ? -10.789 23.797 28.094 1 77.44 108 ILE A N 1
ATOM 810 C CA . ILE A 1 108 ? -10.523 22.375 27.859 1 77.44 108 ILE A CA 1
ATOM 811 C C . ILE A 1 108 ? -9.164 22 28.438 1 77.44 108 ILE A C 1
ATOM 813 O O . ILE A 1 108 ? -8.148 22.625 28.109 1 77.44 108 ILE A O 1
ATOM 817 N N . THR A 1 109 ? -9.188 20.969 29.203 1 77.88 109 THR A N 1
ATOM 818 C CA . THR A 1 109 ? -7.969 20.516 29.875 1 77.88 109 THR A CA 1
ATOM 819 C C . THR A 1 109 ? -7.637 19.078 29.484 1 77.88 109 THR A C 1
ATOM 821 O O . THR A 1 109 ? -8.031 18.609 28.422 1 77.88 109 THR A O 1
ATOM 824 N N . ALA A 1 110 ? -6.828 18.422 30.297 1 77.5 110 ALA A N 1
ATOM 825 C CA . ALA A 1 110 ? -6.348 17.078 29.984 1 77.5 110 ALA A CA 1
ATOM 826 C C . ALA A 1 110 ? -7.508 16.109 29.797 1 77.5 110 ALA A C 1
ATOM 828 O O . ALA A 1 110 ? -8.539 16.219 30.469 1 77.5 110 ALA A O 1
ATOM 829 N N . LEU A 1 111 ? -7.387 15.188 28.812 1 75.31 111 LEU A N 1
ATOM 830 C CA . LEU A 1 111 ? -8.312 14.125 28.438 1 75.31 111 LEU A CA 1
ATOM 831 C C . LEU A 1 111 ? -9.602 14.703 27.875 1 75.31 111 LEU A C 1
ATOM 833 O O . LEU A 1 111 ? -10.617 14.008 27.797 1 75.31 111 LEU A O 1
ATOM 837 N N . GLY A 1 112 ? -9.531 16.109 27.609 1 74.62 112 GLY A N 1
ATOM 838 C CA . GLY A 1 112 ? -10.648 16.781 26.969 1 74.62 112 GLY A CA 1
ATOM 839 C C . GLY A 1 112 ? -11.719 17.234 27.953 1 74.62 112 GLY A C 1
ATOM 840 O O . GLY A 1 112 ? -12.836 17.547 27.547 1 74.62 112 GLY A O 1
ATOM 841 N N . MET A 1 113 ? -11.383 17.344 29.125 1 77.81 113 MET A N 1
ATOM 842 C CA . MET A 1 113 ? -12.344 17.75 30.141 1 77.81 113 MET A CA 1
ATOM 843 C C . MET A 1 113 ? -12.523 19.266 30.156 1 77.81 113 MET A C 1
ATOM 845 O O . MET A 1 113 ? -11.539 20 30.156 1 77.81 113 MET A O 1
ATOM 849 N N . GLU A 1 114 ? -13.711 19.562 30.109 1 78 114 GLU A N 1
ATOM 850 C CA . GLU A 1 114 ? -14.055 20.969 30.281 1 78 114 GLU A CA 1
ATOM 851 C C . GLU A 1 114 ? -14.086 21.359 31.75 1 78 114 GLU A C 1
ATOM 853 O O . GLU A 1 114 ? -14.789 20.719 32.531 1 78 114 GLU A O 1
ATOM 858 N N . ARG A 1 115 ? -13.289 22.406 32.062 1 81.19 115 ARG A N 1
ATOM 859 C CA . ARG A 1 115 ? -13.195 22.859 33.438 1 81.19 115 ARG A CA 1
ATOM 860 C C . ARG A 1 115 ? -13.461 24.359 33.531 1 81.19 115 ARG A C 1
ATOM 862 O O . ARG A 1 115 ? -13.18 25.109 32.594 1 81.19 115 ARG A O 1
ATOM 869 N N . ASP A 1 116 ? -13.945 24.594 34.656 1 81.88 116 ASP A N 1
ATOM 870 C CA . ASP A 1 116 ? -14.102 26.016 34.938 1 81.88 116 ASP A CA 1
ATOM 871 C C . ASP A 1 116 ? -12.766 26.672 35.25 1 81.88 116 ASP A C 1
ATOM 873 O O . ASP A 1 116 ? -12.008 26.156 36.094 1 81.88 116 ASP A O 1
ATOM 877 N N . ALA A 1 117 ? -12.469 27.719 34.75 1 83.19 117 ALA A N 1
ATOM 878 C CA . ALA A 1 117 ? -11.211 28.438 34.938 1 83.19 117 ALA A CA 1
ATOM 879 C C . ALA A 1 117 ? -10.992 28.797 36.375 1 83.19 117 ALA A C 1
ATOM 881 O O . ALA A 1 117 ? -9.852 28.828 36.875 1 83.19 117 ALA A O 1
ATOM 882 N N . LYS A 1 118 ? -12.023 29.094 37 1 83.5 118 LYS A N 1
ATOM 883 C CA . LYS A 1 118 ? -11.969 29.469 38.406 1 83.5 118 LYS A CA 1
ATOM 884 C C . LYS A 1 118 ? -11.383 28.359 39.281 1 83.5 118 LYS A C 1
ATOM 886 O O . LYS A 1 118 ? -10.695 28.625 40.25 1 83.5 118 LYS A O 1
ATOM 891 N N . ALA A 1 119 ? -11.625 27.328 38.844 1 87.19 119 ALA A N 1
ATOM 892 C CA . ALA A 1 119 ? -11.273 26.188 39.656 1 87.19 119 ALA A CA 1
ATOM 893 C C . ALA A 1 119 ? -9.844 25.719 39.375 1 87.19 119 ALA A C 1
ATOM 895 O O . ALA A 1 119 ? -9.305 24.891 40.125 1 87.19 119 ALA A O 1
ATOM 896 N N . LEU A 1 120 ? -9.305 26.234 38.531 1 86.38 120 LEU A N 1
ATOM 897 C CA . LEU A 1 120 ? -7.988 25.766 38.094 1 86.38 120 LEU A CA 1
ATOM 898 C C . LEU A 1 120 ? -6.895 26.344 39 1 86.38 120 LEU A C 1
ATOM 900 O O . LEU A 1 120 ? -6.82 27.562 39.156 1 86.38 120 LEU A O 1
ATOM 904 N N . GLY A 1 121 ? -6.133 25.531 39.438 1 88.12 121 GLY A N 1
ATOM 905 C CA . GLY A 1 121 ? -5.051 25.938 40.312 1 88.12 121 GLY A CA 1
ATOM 906 C C . GLY A 1 121 ? -3.729 26.109 39.594 1 88.12 121 GLY A C 1
ATOM 907 O O . GLY A 1 121 ? -2.668 26.109 40.219 1 88.12 121 GLY A O 1
ATOM 908 N N . TYR A 1 122 ? -3.844 26.094 38.25 1 86.62 122 TYR A N 1
ATOM 909 C CA . TYR A 1 122 ? -2.656 26.281 37.438 1 86.62 122 TYR A CA 1
ATOM 910 C C . TYR A 1 122 ? -2.947 27.219 36.281 1 86.62 122 TYR A C 1
ATOM 912 O O . TYR A 1 122 ? -4.109 27.5 35.969 1 86.62 122 TYR A O 1
ATOM 920 N N . ALA A 1 123 ? -1.725 27.609 35.75 1 85.25 123 ALA A N 1
ATOM 921 C CA . ALA A 1 123 ? -1.855 28.594 34.656 1 85.25 123 ALA A CA 1
ATOM 922 C C . ALA A 1 123 ? -2.164 27.906 33.344 1 85.25 123 ALA A C 1
ATOM 924 O O . ALA A 1 123 ? -1.562 26.875 33 1 85.25 123 ALA A O 1
ATOM 925 N N . VAL A 1 124 ? -3.213 28.359 32.594 1 83.06 124 VAL A N 1
ATOM 926 C CA . VAL A 1 124 ? -3.59 27.891 31.281 1 83.06 124 VAL A CA 1
ATOM 927 C C . VAL A 1 124 ? -3.959 29.078 30.391 1 83.06 124 VAL A C 1
ATOM 929 O O . VAL A 1 124 ? -4.484 30.078 30.875 1 83.06 124 VAL A O 1
ATOM 932 N N . GLN A 1 125 ? -3.465 29 29.094 1 88.75 125 GLN A N 1
ATOM 933 C CA . GLN A 1 125 ? -3.859 30.016 28.125 1 88.75 125 GLN A CA 1
ATOM 934 C C . GLN A 1 125 ? -4.457 29.375 26.875 1 88.75 125 GLN A C 1
ATOM 936 O O . GLN A 1 125 ? -3.971 28.359 26.391 1 88.75 125 GLN A O 1
ATOM 941 N N . THR A 1 126 ? -5.5 29.922 26.375 1 88.69 126 THR A N 1
ATOM 942 C CA . THR A 1 126 ? -6.211 29.438 25.203 1 88.69 126 THR A CA 1
ATOM 943 C C . THR A 1 126 ? -6.172 30.484 24.078 1 88.69 126 THR A C 1
ATOM 945 O O . THR A 1 126 ? -6.352 31.672 24.328 1 88.69 126 THR A O 1
ATOM 948 N N . VAL A 1 127 ? -5.867 29.938 22.875 1 89.31 127 VAL A N 1
ATOM 949 C CA . VAL A 1 127 ? -5.871 30.781 21.688 1 89.31 127 VAL A CA 1
ATOM 950 C C . VAL A 1 127 ? -7.004 30.359 20.75 1 89.31 127 VAL A C 1
ATOM 952 O O . VAL A 1 127 ? -7.133 29.172 20.422 1 89.31 127 VAL A O 1
ATOM 955 N N . ASP A 1 128 ? -7.734 31.344 20.312 1 87.38 128 ASP A N 1
ATOM 956 C CA . ASP A 1 128 ? -8.898 31.078 19.469 1 87.38 128 ASP A CA 1
ATOM 957 C C . ASP A 1 128 ? -8.477 30.703 18.047 1 87.38 128 ASP A C 1
ATOM 959 O O . ASP A 1 128 ? -7.473 31.203 17.547 1 87.38 128 ASP A O 1
ATOM 963 N N . GLY A 1 129 ? -9.242 30.031 17.516 1 83.69 129 GLY A N 1
ATOM 964 C CA . GLY A 1 129 ? -8.961 29.453 16.219 1 83.69 129 GLY A CA 1
ATOM 965 C C . GLY A 1 129 ? -8.852 30.484 15.117 1 83.69 129 GLY A C 1
ATOM 966 O O . GLY A 1 129 ? -8.141 30.266 14.125 1 83.69 129 GLY A O 1
ATOM 967 N N . ASP A 1 130 ? -9.562 31.422 15.164 1 78.31 130 ASP A N 1
ATOM 968 C CA . ASP A 1 130 ? -9.578 32.438 14.117 1 78.31 130 ASP A CA 1
ATOM 969 C C . ASP A 1 130 ? -8.195 33.031 13.93 1 78.31 130 ASP A C 1
ATOM 971 O O . ASP A 1 130 ? -7.867 33.531 12.844 1 78.31 130 ASP A O 1
ATOM 975 N N . ARG A 1 131 ? -7.48 32.969 14.914 1 80.81 131 ARG A N 1
ATOM 976 C CA . ARG A 1 131 ? -6.125 33.5 14.859 1 80.81 131 ARG A CA 1
ATOM 977 C C . ARG A 1 131 ? -5.234 32.625 13.961 1 80.81 131 ARG A C 1
ATOM 979 O O . ARG A 1 131 ? -4.168 33.094 13.531 1 80.81 131 ARG A O 1
ATOM 986 N N . PHE A 1 132 ? -5.703 31.516 13.641 1 81 132 PHE A N 1
ATOM 987 C CA . PHE A 1 132 ? -4.906 30.594 12.844 1 81 132 PHE A CA 1
ATOM 988 C C . PHE A 1 132 ? -5.336 30.625 11.383 1 81 132 PHE A C 1
ATOM 990 O O . PHE A 1 132 ? -4.566 30.25 10.492 1 81 132 PHE A O 1
ATOM 997 N N . SER A 1 133 ? -6.543 31.078 11.117 1 84 133 SER A N 1
ATOM 998 C CA . SER A 1 133 ? -7.121 30.844 9.805 1 84 133 SER A CA 1
ATOM 999 C C . SER A 1 133 ? -7.105 32.094 8.945 1 84 133 SER A C 1
ATOM 1001 O O . SER A 1 133 ? -7.301 32.031 7.73 1 84 133 SER A O 1
ATOM 1003 N N . GLU A 1 134 ? -6.91 33.094 9.539 1 84.31 134 GLU A N 1
ATOM 1004 C CA . GLU A 1 134 ? -6.914 34.312 8.734 1 84.31 134 GLU A CA 1
ATOM 1005 C C . GLU A 1 134 ? -5.52 34.625 8.203 1 84.31 134 GLU A C 1
ATOM 1007 O O . GLU A 1 134 ? -5.305 34.656 6.988 1 84.31 134 GLU A O 1
ATOM 1012 N N . ALA A 1 135 ? -4.684 34.875 9.016 1 82.31 135 ALA A N 1
ATOM 1013 C CA . ALA A 1 135 ? -3.281 34.969 8.617 1 82.31 135 ALA A CA 1
ATOM 1014 C C . ALA A 1 135 ? -2.543 33.656 8.812 1 82.31 135 ALA A C 1
ATOM 1016 O O . ALA A 1 135 ? -1.947 33.406 9.859 1 82.31 135 ALA A O 1
ATOM 1017 N N . ARG A 1 136 ? -2.41 33.062 7.777 1 84.94 136 ARG A N 1
ATOM 1018 C CA . ARG A 1 136 ? -2.1 31.641 7.84 1 84.94 136 ARG A CA 1
ATOM 1019 C C . ARG A 1 136 ? -0.594 31.406 7.766 1 84.94 136 ARG A C 1
ATOM 1021 O O . ARG A 1 136 ? 0.136 32.219 7.176 1 84.94 136 ARG A O 1
ATOM 1028 N N . GLU A 1 137 ? -0.226 30.328 8.445 1 85.06 137 GLU A N 1
ATOM 1029 C CA . GLU A 1 137 ? 1.094 29.719 8.32 1 85.06 137 GLU A CA 1
ATOM 1030 C C . GLU A 1 137 ? 0.99 28.281 7.836 1 85.06 137 GLU A C 1
ATOM 1032 O O . GLU A 1 137 ? 0.042 27.562 8.18 1 85.06 137 GLU A O 1
ATOM 1037 N N . THR A 1 138 ? 1.924 27.938 6.918 1 78.88 138 THR A N 1
ATOM 1038 C CA . THR A 1 138 ? 1.935 26.562 6.441 1 78.88 138 THR A CA 1
ATOM 1039 C C . THR A 1 138 ? 2.205 25.594 7.586 1 78.88 138 THR A C 1
ATOM 1041 O O . THR A 1 138 ? 1.568 24.547 7.68 1 78.88 138 THR A O 1
ATOM 1044 N N . ASN A 1 139 ? 3.189 25.844 8.414 1 84.88 139 ASN A N 1
ATOM 1045 C CA . ASN A 1 139 ? 3.344 25.188 9.711 1 84.88 139 ASN A CA 1
ATOM 1046 C C . ASN A 1 139 ? 2.572 25.922 10.805 1 84.88 139 ASN A C 1
ATOM 1048 O O . ASN A 1 139 ? 2.988 27 11.25 1 84.88 139 ASN A O 1
ATOM 1052 N N . ILE A 1 140 ? 1.474 25.438 11.234 1 89.62 140 ILE A N 1
ATOM 1053 C CA . ILE A 1 140 ? 0.465 26.109 12.047 1 89.62 140 ILE A CA 1
ATOM 1054 C C . ILE A 1 140 ? 1.057 26.469 13.406 1 89.62 140 ILE A C 1
ATOM 1056 O O . ILE A 1 140 ? 0.595 27.422 14.055 1 89.62 140 ILE A O 1
ATOM 1060 N N . LEU A 1 141 ? 2.102 25.812 13.875 1 88.44 141 LEU A N 1
ATOM 1061 C CA . LEU A 1 141 ? 2.695 26.078 15.18 1 88.44 141 LEU A CA 1
ATOM 1062 C C . LEU A 1 141 ? 3.295 27.469 15.242 1 88.44 141 LEU A C 1
ATOM 1064 O O . LEU A 1 141 ? 3.35 28.078 16.312 1 88.44 141 LEU A O 1
ATOM 1068 N N . ASN A 1 142 ? 3.771 27.984 14.109 1 89.12 142 ASN A N 1
ATOM 1069 C CA . ASN A 1 142 ? 4.359 29.312 14.031 1 89.12 142 ASN A CA 1
ATOM 1070 C C . ASN A 1 142 ? 3.346 30.406 14.375 1 89.12 142 ASN A C 1
ATOM 1072 O O . ASN A 1 142 ? 3.721 31.516 14.734 1 89.12 142 ASN A O 1
ATOM 1076 N N . SER A 1 143 ? 2.068 29.984 14.281 1 89.5 143 SER A N 1
ATOM 1077 C CA . SER A 1 143 ? 1.02 30.969 14.57 1 89.5 143 SER A CA 1
ATOM 1078 C C . SER A 1 143 ? 0.908 31.234 16.062 1 89.5 143 SER A C 1
ATOM 1080 O O . SER A 1 143 ? 0.298 32.219 16.484 1 89.5 143 SER A O 1
ATOM 1082 N N . LEU A 1 144 ? 1.486 30.469 16.828 1 89.44 144 LEU A N 1
ATOM 1083 C CA . LEU A 1 144 ? 1.424 30.609 18.281 1 89.44 144 LEU A CA 1
ATOM 1084 C C . LEU A 1 144 ? 2.521 31.547 18.781 1 89.44 144 LEU A C 1
ATOM 1086 O O . LEU A 1 144 ? 2.488 31.984 19.938 1 89.44 144 LEU A O 1
ATOM 1090 N N . SER A 1 145 ? 3.604 31.906 18 1 91.75 145 SER A N 1
ATOM 1091 C CA . SER A 1 145 ? 4.711 32.781 18.422 1 91.75 145 SER A CA 1
ATOM 1092 C C . SER A 1 145 ? 4.207 34.125 18.891 1 91.75 145 SER A C 1
ATOM 1094 O O . SER A 1 145 ? 3.443 34.781 18.188 1 91.75 145 SER A O 1
ATOM 1096 N N . GLY A 1 146 ? 4.48 34.5 20.141 1 90 146 GLY A N 1
ATOM 1097 C CA . GLY A 1 146 ? 4.141 35.812 20.703 1 90 146 GLY A CA 1
ATOM 1098 C C . GLY A 1 146 ? 2.762 35.844 21.344 1 90 146 GLY A C 1
ATOM 1099 O O . GLY A 1 146 ? 2.342 36.875 21.875 1 90 146 GLY A O 1
ATOM 1100 N N . ARG A 1 147 ? 2.15 34.625 21.312 1 91.94 147 ARG A N 1
ATOM 1101 C CA . ARG A 1 147 ? 0.756 34.688 21.734 1 91.94 147 ARG A CA 1
ATOM 1102 C C . ARG A 1 147 ? 0.565 34 23.078 1 91.94 147 ARG A C 1
ATOM 1104 O O . ARG A 1 147 ? -0.484 34.125 23.719 1 91.94 147 ARG A O 1
ATOM 1111 N N . VAL A 1 148 ? 1.529 33.344 23.516 1 93.44 148 VAL A N 1
ATOM 1112 C CA . VAL A 1 148 ? 1.405 32.594 24.75 1 93.44 148 VAL A CA 1
ATOM 1113 C C . VAL A 1 148 ? 2.666 32.781 25.594 1 93.44 148 VAL A C 1
ATOM 1115 O O . VAL A 1 148 ? 3.777 32.531 25.125 1 93.44 148 VAL A O 1
ATOM 1118 N N . ALA A 1 149 ? 2.42 33.25 26.766 1 95.25 149 ALA A N 1
ATOM 1119 C CA . ALA A 1 149 ? 3.543 33.406 27.672 1 95.25 149 ALA A CA 1
ATOM 1120 C C . ALA A 1 149 ? 4.16 32.062 28.031 1 95.25 149 ALA A C 1
ATOM 1122 O O . ALA A 1 149 ? 3.443 31.062 28.203 1 95.25 149 ALA A O 1
ATOM 1123 N N . GLY A 1 150 ? 5.422 32.125 28.062 1 93.12 150 GLY A N 1
ATOM 1124 C CA . GLY A 1 150 ? 6.145 30.906 28.469 1 93.12 150 GLY A CA 1
ATOM 1125 C C . GLY A 1 150 ? 6.426 29.969 27.328 1 93.12 150 GLY A C 1
ATOM 1126 O O . GLY A 1 150 ? 7.086 28.938 27.5 1 93.12 150 GLY A O 1
ATOM 1127 N N . VAL A 1 151 ? 5.945 30.172 26.188 1 94.06 151 VAL A N 1
ATOM 1128 C CA . VAL A 1 151 ? 6.121 29.328 25.016 1 94.06 151 VAL A CA 1
ATOM 1129 C C . VAL A 1 151 ? 7.066 30 24.016 1 94.06 151 VAL A C 1
ATOM 1131 O O . VAL A 1 151 ? 6.828 31.141 23.609 1 94.06 151 VAL A O 1
ATOM 1134 N N . GLN A 1 152 ? 8.078 29.328 23.703 1 94.88 152 GLN A N 1
ATOM 1135 C CA . GLN A 1 152 ? 9.047 29.797 22.703 1 94.88 152 GLN A CA 1
ATOM 1136 C C . GLN A 1 152 ? 8.992 28.938 21.438 1 94.88 152 GLN A C 1
ATOM 1138 O O . GLN A 1 152 ? 9.227 27.734 21.5 1 94.88 152 GLN A O 1
ATOM 1143 N N . ILE A 1 153 ? 8.672 29.562 20.359 1 93.31 153 ILE A N 1
ATOM 1144 C CA . ILE A 1 153 ? 8.633 28.891 19.062 1 93.31 153 ILE A CA 1
ATOM 1145 C C . ILE A 1 153 ? 9.695 29.484 18.141 1 93.31 153 ILE A C 1
ATOM 1147 O O . ILE A 1 153 ? 9.789 30.703 18 1 93.31 153 ILE A O 1
ATOM 1151 N N . THR A 1 154 ? 10.5 28.656 17.594 1 92.56 154 THR A N 1
ATOM 1152 C CA . THR A 1 154 ? 11.516 29.047 16.625 1 92.56 154 THR A CA 1
ATOM 1153 C C . THR A 1 154 ? 11.328 28.297 15.305 1 92.56 154 THR A C 1
ATOM 1155 O O . THR A 1 154 ? 11.359 27.062 15.281 1 92.56 154 THR A O 1
ATOM 1158 N N . SER A 1 155 ? 11.023 29.047 14.258 1 87.94 155 SER A N 1
ATOM 1159 C CA . SER A 1 155 ? 10.781 28.453 12.945 1 87.94 155 SER A CA 1
ATOM 1160 C C . SER A 1 155 ? 12.086 28.047 12.266 1 87.94 155 SER A C 1
ATOM 1162 O O . SER A 1 155 ? 13.117 28.703 12.453 1 87.94 155 SER A O 1
ATOM 1164 N N . GLY A 1 156 ? 12.062 27 11.562 1 81.06 156 GLY A N 1
ATOM 1165 C CA . GLY A 1 156 ? 13.211 26.547 10.797 1 81.06 156 GLY A CA 1
ATOM 1166 C C . GLY A 1 156 ? 13.461 27.375 9.555 1 81.06 156 GLY A C 1
ATOM 1167 O O . GLY A 1 156 ? 12.742 28.344 9.289 1 81.06 156 GLY A O 1
ATOM 1168 N N . SER A 1 157 ? 14.539 27.031 8.891 1 77.81 157 SER A N 1
ATOM 1169 C CA . SER A 1 157 ? 15.086 27.812 7.789 1 77.81 157 SER A CA 1
ATOM 1170 C C . SER A 1 157 ? 14.32 27.562 6.5 1 77.81 157 SER A C 1
ATOM 1172 O O . SER A 1 157 ? 14.508 28.281 5.508 1 77.81 157 SER A O 1
ATOM 1174 N N . SER A 1 158 ? 13.391 26.516 6.441 1 77.62 158 SER A N 1
ATOM 1175 C CA . SER A 1 158 ? 12.648 26.281 5.207 1 77.62 158 SER A CA 1
ATOM 1176 C C . SER A 1 158 ? 11.258 26.891 5.273 1 77.62 158 SER A C 1
ATOM 1178 O O . SER A 1 158 ? 10.562 26.766 6.285 1 77.62 158 SER A O 1
ATOM 1180 N N . THR A 1 159 ? 10.969 27.625 4.117 1 79.38 159 THR A N 1
ATOM 1181 C CA . THR A 1 159 ? 9.727 28.391 4.082 1 79.38 159 THR A CA 1
ATOM 1182 C C . THR A 1 159 ? 8.578 27.531 3.561 1 79.38 159 THR A C 1
ATOM 1184 O O . THR A 1 159 ? 7.445 28.016 3.441 1 79.38 159 THR A O 1
ATOM 1187 N N . LEU A 1 160 ? 8.75 26.25 3.123 1 86.25 160 LEU A N 1
ATOM 1188 C CA . LEU A 1 160 ? 7.719 25.359 2.609 1 86.25 160 LEU A CA 1
ATOM 1189 C C . LEU A 1 160 ? 7.312 24.328 3.664 1 86.25 160 LEU A C 1
ATOM 1191 O O . LEU A 1 160 ? 7.539 23.125 3.49 1 86.25 160 LEU A O 1
ATOM 1195 N N . GLY A 1 161 ? 6.809 24.891 4.672 1 88.31 161 GLY A N 1
ATOM 1196 C CA . GLY A 1 161 ? 6.344 24 5.734 1 88.31 161 GLY A CA 1
ATOM 1197 C C . GLY A 1 161 ? 7.477 23.375 6.523 1 88.31 161 GLY A C 1
ATOM 1198 O O . GLY A 1 161 ? 7.371 22.219 6.949 1 88.31 161 GLY A O 1
ATOM 1199 N N . GLY A 1 162 ? 8.523 24.109 6.711 1 91.94 162 GLY A N 1
ATOM 1200 C CA . GLY A 1 162 ? 9.688 23.656 7.461 1 91.94 162 GLY A CA 1
ATOM 1201 C C . GLY A 1 162 ? 9.375 23.375 8.922 1 91.94 162 GLY A C 1
ATOM 1202 O O . GLY A 1 162 ? 8.297 23.703 9.406 1 91.94 162 GLY A O 1
ATOM 1203 N N . SER A 1 163 ? 10.305 22.734 9.586 1 92.81 163 SER A N 1
ATOM 1204 C CA . SER A 1 163 ? 10.141 22.312 10.977 1 92.81 163 SER A CA 1
ATOM 1205 C C . SER A 1 163 ? 10.164 23.516 11.922 1 92.81 163 SER A C 1
ATOM 1207 O O . SER A 1 163 ? 10.797 24.531 11.633 1 92.81 163 SER A O 1
ATOM 1209 N N . SER A 1 164 ? 9.367 23.422 13.094 1 93.75 164 SER A N 1
ATOM 1210 C CA . SER A 1 164 ? 9.391 24.406 14.18 1 93.75 164 SER A CA 1
ATOM 1211 C C . SER A 1 164 ? 9.734 23.75 15.508 1 93.75 164 SER A C 1
ATOM 1213 O O . SER A 1 164 ? 9.367 22.594 15.75 1 93.75 164 SER A O 1
ATOM 1215 N N . ARG A 1 165 ? 10.523 24.406 16.234 1 95.19 165 ARG A N 1
ATOM 1216 C CA . ARG A 1 165 ? 10.891 23.969 17.578 1 95.19 165 ARG A CA 1
ATOM 1217 C C . ARG A 1 165 ? 10.055 24.703 18.625 1 95.19 165 ARG A C 1
ATOM 1219 O O . ARG A 1 165 ? 10.023 25.938 18.656 1 95.19 165 ARG A O 1
ATOM 1226 N N . VAL A 1 166 ? 9.383 23.938 19.5 1 93.5 166 VAL A N 1
ATOM 1227 C CA . VAL A 1 166 ? 8.516 24.5 20.531 1 93.5 166 VAL A CA 1
ATOM 1228 C C . VAL A 1 166 ? 9.023 24.094 21.906 1 93.5 166 VAL A C 1
ATOM 1230 O O . VAL A 1 166 ? 9.203 22.906 22.188 1 93.5 166 VAL A O 1
ATOM 1233 N N . THR A 1 167 ? 9.289 25.031 22.766 1 95.81 167 THR A N 1
ATOM 1234 C CA . THR A 1 167 ? 9.68 24.797 24.156 1 95.81 167 THR A CA 1
ATOM 1235 C C . THR A 1 167 ? 8.781 25.578 25.109 1 95.81 167 THR A C 1
ATOM 1237 O O . THR A 1 167 ? 8.438 26.734 24.844 1 95.81 167 THR A O 1
ATOM 1240 N N . ILE A 1 168 ? 8.359 24.922 26.109 1 94.56 168 ILE A N 1
ATOM 1241 C CA . ILE A 1 168 ? 7.555 25.562 27.141 1 94.56 168 ILE A CA 1
ATOM 1242 C C . ILE A 1 168 ? 8.344 25.625 28.453 1 94.56 168 ILE A C 1
ATOM 1244 O O . ILE A 1 168 ? 8.789 24.594 28.969 1 94.56 168 ILE A O 1
ATOM 1248 N N . ARG A 1 169 ? 8.578 26.938 28.938 1 95.69 169 ARG A N 1
ATOM 1249 C CA . ARG A 1 169 ? 9.234 27.25 30.203 1 95.69 169 ARG A CA 1
ATOM 1250 C C . ARG A 1 169 ? 10.648 26.688 30.234 1 95.69 169 ARG A C 1
ATOM 1252 O O . ARG A 1 169 ? 11.062 26.109 31.25 1 95.69 169 ARG A O 1
ATOM 1259 N N . GLY A 1 170 ? 11.273 26.719 29.062 1 94.25 170 GLY A N 1
ATOM 1260 C CA . GLY A 1 170 ? 12.688 26.422 28.984 1 94.25 170 GLY A CA 1
ATOM 1261 C C . GLY A 1 170 ? 12.977 24.953 28.75 1 94.25 170 GLY A C 1
ATOM 1262 O O . GLY A 1 170 ? 12.055 24.141 28.672 1 94.25 170 GLY A O 1
ATOM 1263 N N . GLU A 1 171 ? 14.234 24.625 28.641 1 94.06 171 GLU A N 1
ATOM 1264 C CA . GLU A 1 171 ? 14.68 23.266 28.359 1 94.06 171 GLU A CA 1
ATOM 1265 C C . GLU A 1 171 ? 14.953 22.516 29.656 1 94.06 171 GLU A C 1
ATOM 1267 O O . GLU A 1 171 ? 15.781 22.938 30.469 1 94.06 171 GLU A O 1
ATOM 1272 N N . SER A 1 172 ? 14.289 21.438 29.766 1 91.75 172 SER A N 1
ATOM 1273 C CA . SER A 1 172 ? 14.391 20.688 31 1 91.75 172 SER A CA 1
ATOM 1274 C C . SER A 1 172 ? 15.281 19.453 30.828 1 91.75 172 SER A C 1
ATOM 1276 O O . SER A 1 172 ? 15.695 18.844 31.812 1 91.75 172 SER A O 1
ATOM 1278 N N . SER A 1 173 ? 15.523 19.219 29.547 1 90.88 173 SER A N 1
ATOM 1279 C CA . SER A 1 173 ? 16.297 18.016 29.25 1 90.88 173 SER A CA 1
ATOM 1280 C C . SER A 1 173 ? 17.641 18.359 28.625 1 90.88 173 SER A C 1
ATOM 1282 O O . SER A 1 173 ? 17.75 19.297 27.844 1 90.88 173 SER A O 1
ATOM 1284 N N . LEU A 1 174 ? 18.641 17.469 29.094 1 92.19 174 LEU A N 1
ATOM 1285 C CA . LEU A 1 174 ? 19.969 17.562 28.5 1 92.19 174 LEU A CA 1
ATOM 1286 C C . LEU A 1 174 ? 19.984 16.984 27.094 1 92.19 174 LEU A C 1
ATOM 1288 O O . LEU A 1 174 ? 20.922 17.234 26.312 1 92.19 174 LEU A O 1
ATOM 1292 N N . ASN A 1 175 ? 19.016 16.141 26.797 1 88.5 175 ASN A N 1
ATOM 1293 C CA . ASN A 1 175 ? 18.781 15.758 25.422 1 88.5 175 ASN A CA 1
ATOM 1294 C C . ASN A 1 175 ? 18.047 16.859 24.656 1 88.5 175 ASN A C 1
ATOM 1296 O O . ASN A 1 175 ? 16.859 17.094 24.875 1 88.5 175 ASN A O 1
ATOM 1300 N N . ILE A 1 176 ? 18.688 17.453 23.812 1 91.12 176 ILE A N 1
ATOM 1301 C CA . ILE A 1 176 ? 18.219 18.656 23.141 1 91.12 176 ILE A CA 1
ATOM 1302 C C . ILE A 1 176 ? 16.938 18.344 22.359 1 91.12 176 ILE A C 1
ATOM 1304 O O . ILE A 1 176 ? 16.109 19.234 22.141 1 91.12 176 ILE A O 1
ATOM 1308 N N . ASN A 1 177 ? 16.75 17.109 21.906 1 89.62 177 ASN A N 1
ATOM 1309 C CA . ASN A 1 177 ? 15.586 16.703 21.125 1 89.62 177 ASN A CA 1
ATOM 1310 C C . ASN A 1 177 ? 14.398 16.328 22 1 89.62 177 ASN A C 1
ATOM 1312 O O . ASN A 1 177 ? 13.297 16.094 21.5 1 89.62 177 ASN A O 1
ATOM 1316 N N . ALA A 1 178 ? 14.516 16.312 23.281 1 90.81 178 ALA A N 1
ATOM 1317 C CA . ALA A 1 178 ? 13.484 15.859 24.203 1 90.81 178 ALA A CA 1
ATOM 1318 C C . ALA A 1 178 ? 12.898 17.016 25 1 90.81 178 ALA A C 1
ATOM 1320 O O . ALA A 1 178 ? 12.484 16.844 26.141 1 90.81 178 ALA A O 1
ATOM 1321 N N . ASN A 1 179 ? 12.852 18.125 24.422 1 93.44 179 ASN A N 1
ATOM 1322 C CA . ASN A 1 179 ? 12.391 19.281 25.172 1 93.44 179 ASN A CA 1
ATOM 1323 C C . ASN A 1 179 ? 11.086 19.828 24.609 1 93.44 179 ASN A C 1
ATOM 1325 O O . ASN A 1 179 ? 10.578 20.844 25.094 1 93.44 179 ASN A O 1
ATOM 1329 N N . GLN A 1 180 ? 10.453 19.203 23.656 1 94.12 180 GLN A N 1
ATOM 1330 C CA . GLN A 1 180 ? 9.219 19.703 23.062 1 94.12 180 GLN A CA 1
ATOM 1331 C C . GLN A 1 180 ? 7.996 19.125 23.766 1 94.12 180 GLN A C 1
ATOM 1333 O O . GLN A 1 180 ? 8.055 18.047 24.344 1 94.12 180 GLN A O 1
ATOM 1338 N N . PRO A 1 181 ? 6.906 19.797 23.672 1 94.38 181 PRO A N 1
ATOM 1339 C CA . PRO A 1 181 ? 5.695 19.359 24.359 1 94.38 181 PRO A CA 1
ATOM 1340 C C . PRO A 1 181 ? 4.953 18.266 23.609 1 94.38 181 PRO A C 1
ATOM 1342 O O . PRO A 1 181 ? 5.289 17.953 22.469 1 94.38 181 PRO A O 1
ATOM 1345 N N . LEU A 1 182 ? 4.004 17.734 24.359 1 94.81 182 LEU A N 1
ATOM 1346 C CA . LEU A 1 182 ? 3.068 16.797 23.75 1 94.81 182 LEU A CA 1
ATOM 1347 C C . LEU A 1 182 ? 2.006 17.547 22.953 1 94.81 182 LEU A C 1
ATOM 1349 O O . LEU A 1 182 ? 1.506 18.578 23.375 1 94.81 182 LEU A O 1
ATOM 1353 N N . PHE A 1 183 ? 1.607 17.047 21.766 1 95.06 183 PHE A N 1
ATOM 1354 C CA . PHE A 1 183 ? 0.527 17.594 20.969 1 95.06 183 PHE A CA 1
ATOM 1355 C C . PHE A 1 183 ? -0.663 16.641 20.922 1 95.06 183 PHE A C 1
ATOM 1357 O O . PHE A 1 183 ? -0.51 15.461 20.609 1 95.06 183 PHE A O 1
ATOM 1364 N N . VAL A 1 184 ? -1.797 17.156 21.234 1 95.69 184 VAL A N 1
ATOM 1365 C CA . VAL A 1 184 ? -3.02 16.359 21.344 1 95.69 184 VAL A CA 1
ATOM 1366 C C . VAL A 1 184 ? -4.121 17 20.5 1 95.69 184 VAL A C 1
ATOM 1368 O O . VAL A 1 184 ? -4.371 18.203 20.609 1 95.69 184 VAL A O 1
ATOM 1371 N N . VAL A 1 185 ? -4.836 16.25 19.672 1 95.38 185 VAL A N 1
ATOM 1372 C CA . VAL A 1 185 ? -5.973 16.719 18.891 1 95.38 185 VAL A CA 1
ATOM 1373 C C . VAL A 1 185 ? -7.234 15.961 19.312 1 95.38 185 VAL A C 1
ATOM 1375 O O . VAL A 1 185 ? -7.32 14.742 19.156 1 95.38 185 VAL A O 1
ATOM 1378 N N . ASP A 1 186 ? -8.117 16.688 19.828 1 93.81 186 ASP A N 1
ATOM 1379 C CA . ASP A 1 186 ? -9.383 16.141 20.312 1 93.81 186 ASP A CA 1
ATOM 1380 C C . ASP A 1 186 ? -9.164 14.953 21.234 1 93.81 186 ASP A C 1
ATOM 1382 O O . ASP A 1 186 ? -9.828 13.922 21.109 1 93.81 186 ASP A O 1
ATOM 1386 N N . GLY A 1 187 ? -8.203 15.148 22.016 1 91 187 GLY A N 1
ATOM 1387 C CA . GLY A 1 187 ? -7.98 14.188 23.078 1 91 187 GLY A CA 1
ATOM 1388 C C . GLY A 1 187 ? -6.992 13.102 22.719 1 91 187 GLY A C 1
ATOM 1389 O O . GLY A 1 187 ? -6.625 12.273 23.547 1 91 187 GLY A O 1
ATOM 1390 N N . ILE A 1 188 ? -6.512 13.102 21.578 1 90.94 188 ILE A N 1
ATOM 1391 C CA . ILE A 1 188 ? -5.59 12.047 21.156 1 90.94 188 ILE A CA 1
ATOM 1392 C C . ILE A 1 188 ? -4.227 12.656 20.844 1 90.94 188 ILE A C 1
ATOM 1394 O O . ILE A 1 188 ? -4.125 13.594 20.047 1 90.94 188 ILE A O 1
ATOM 1398 N N . PRO A 1 189 ? -3.176 12.016 21.375 1 93.81 189 PRO A N 1
ATOM 1399 C CA . PRO A 1 189 ? -1.817 12.453 21.047 1 93.81 189 PRO A CA 1
ATOM 1400 C C . PRO A 1 189 ? -1.442 12.172 19.594 1 93.81 189 PRO A C 1
ATOM 1402 O O . PRO A 1 189 ? -1.812 11.125 19.047 1 93.81 189 PRO A O 1
ATOM 1405 N N . ILE A 1 190 ? -0.745 13.141 18.938 1 95.88 190 ILE A N 1
ATOM 1406 C CA . ILE A 1 190 ? -0.289 12.984 17.562 1 95.88 190 ILE A CA 1
ATOM 1407 C C . ILE A 1 190 ? 1.225 13.18 17.5 1 95.88 190 ILE A C 1
ATOM 1409 O O . ILE A 1 190 ? 1.823 13.766 18.406 1 95.88 190 ILE A O 1
ATOM 1413 N N . SER A 1 191 ? 1.722 12.656 16.453 1 95.94 191 SER A N 1
ATOM 1414 C CA . SER A 1 191 ? 3.166 12.711 16.25 1 95.94 191 SER A CA 1
ATOM 1415 C C . SER A 1 191 ? 3.631 14.141 15.984 1 95.94 191 SER A C 1
ATOM 1417 O O . SER A 1 191 ? 2.938 14.914 15.32 1 95.94 191 SER A O 1
ATOM 1419 N N . ASN A 1 192 ? 4.832 14.484 16.469 1 94.44 192 ASN A N 1
ATOM 1420 C CA . ASN A 1 192 ? 5.598 15.688 16.141 1 94.44 192 ASN A CA 1
ATOM 1421 C C . ASN A 1 192 ? 6.996 15.344 15.641 1 94.44 192 ASN A C 1
ATOM 1423 O O . ASN A 1 192 ? 7.922 16.141 15.773 1 94.44 192 ASN A O 1
ATOM 1427 N N . ASN A 1 193 ? 7.105 14.086 15.141 1 87.69 193 ASN A N 1
ATOM 1428 C CA . ASN A 1 193 ? 8.391 13.547 14.711 1 87.69 193 ASN A CA 1
ATOM 1429 C C . ASN A 1 193 ? 9.047 14.453 13.672 1 87.69 193 ASN A C 1
ATOM 1431 O O . ASN A 1 193 ? 8.375 15 12.797 1 87.69 193 ASN A O 1
ATOM 1435 N N . ILE A 1 194 ? 10.445 14.727 13.742 1 89.56 194 ILE A N 1
ATOM 1436 C CA . ILE A 1 194 ? 11.336 15.305 12.75 1 89.56 194 ILE A CA 1
ATOM 1437 C C . ILE A 1 194 ? 12.422 14.297 12.375 1 89.56 194 ILE A C 1
ATOM 1439 O O . ILE A 1 194 ? 13.266 13.953 13.203 1 89.56 194 ILE A O 1
ATOM 1443 N N . VAL A 1 195 ? 12.234 13.773 11.227 1 87.12 195 VAL A N 1
ATOM 1444 C CA . VAL A 1 195 ? 13.172 12.758 10.758 1 87.12 195 VAL A CA 1
ATOM 1445 C C . VAL A 1 195 ? 14.188 13.398 9.812 1 87.12 195 VAL A C 1
ATOM 1447 O O . VAL A 1 195 ? 13.812 14.023 8.82 1 87.12 195 VAL A O 1
ATOM 1450 N N . GLY A 1 196 ? 15.523 13.375 10.156 1 87.44 196 GLY A N 1
ATOM 1451 C CA . GLY A 1 196 ? 16.609 13.93 9.359 1 87.44 196 GLY A CA 1
ATOM 1452 C C . GLY A 1 196 ? 16.734 13.281 7.992 1 87.44 196 GLY A C 1
ATOM 1453 O O . GLY A 1 196 ? 16.188 12.195 7.762 1 87.44 196 GLY A O 1
ATOM 1454 N N . SER A 1 197 ? 17.344 14 7.109 1 78.81 197 SER A N 1
ATOM 1455 C CA . SER A 1 197 ? 17.453 13.492 5.742 1 78.81 197 SER A CA 1
ATOM 1456 C C . SER A 1 197 ? 18.891 13.547 5.238 1 78.81 197 SER A C 1
ATOM 1458 O O . SER A 1 197 ? 19.172 13.141 4.109 1 78.81 197 SER A O 1
ATOM 1460 N N . SER A 1 198 ? 19.812 14.047 6.039 1 81.62 198 SER A N 1
ATOM 1461 C CA . SER A 1 198 ? 21.203 14.102 5.586 1 81.62 198 SER A CA 1
ATOM 1462 C C . SER A 1 198 ? 21.859 12.734 5.656 1 81.62 198 SER A C 1
ATOM 1464 O O . SER A 1 198 ? 21.266 11.773 6.145 1 81.62 198 SER A O 1
ATOM 1466 N N . GLY A 1 199 ? 23.031 12.688 5.121 1 75.38 199 GLY A N 1
ATOM 1467 C CA . GLY A 1 199 ? 23.797 11.453 5.105 1 75.38 199 GLY A CA 1
ATOM 1468 C C . GLY A 1 199 ? 24.047 10.922 3.707 1 75.38 199 GLY A C 1
ATOM 1469 O O . GLY A 1 199 ? 23.469 11.406 2.738 1 75.38 199 GLY A O 1
ATOM 1470 N N . ARG A 1 200 ? 24.984 10.117 3.674 1 69.94 200 ARG A N 1
ATOM 1471 C CA . ARG A 1 200 ? 25.422 9.492 2.43 1 69.94 200 ARG A CA 1
ATOM 1472 C C . ARG A 1 200 ? 25.797 10.539 1.389 1 69.94 200 ARG A C 1
ATOM 1474 O O . ARG A 1 200 ? 25.406 10.438 0.226 1 69.94 200 ARG A O 1
ATOM 1481 N N . GLY A 1 201 ? 26.328 11.477 1.907 1 80.5 201 GLY A N 1
ATOM 1482 C CA . GLY A 1 201 ? 26.812 12.531 1.038 1 80.5 201 GLY A CA 1
ATOM 1483 C C . GLY A 1 201 ? 25.781 13.609 0.771 1 80.5 201 GLY A C 1
ATOM 1484 O O . GLY A 1 201 ? 26.125 14.703 0.315 1 80.5 201 GLY A O 1
ATOM 1485 N N . GLY A 1 202 ? 24.562 13.211 0.933 1 85.44 202 GLY A N 1
ATOM 1486 C CA . GLY A 1 202 ? 23.516 14.188 0.677 1 85.44 202 GLY A CA 1
ATOM 1487 C C . GLY A 1 202 ? 23.344 15.188 1.802 1 85.44 202 GLY A C 1
ATOM 1488 O O . GLY A 1 202 ? 23.484 14.844 2.977 1 85.44 202 GLY A O 1
ATOM 1489 N N . LEU A 1 203 ? 23.016 16.328 1.309 1 92.44 203 LEU A N 1
ATOM 1490 C CA . LEU A 1 203 ? 22.812 17.406 2.273 1 92.44 203 LEU A CA 1
ATOM 1491 C C . LEU A 1 203 ? 21.406 17.359 2.863 1 92.44 203 LEU A C 1
ATOM 1493 O O . LEU A 1 203 ? 20.531 16.672 2.336 1 92.44 203 LEU A O 1
ATOM 1497 N N . GLU A 1 204 ? 21.188 18.141 3.912 1 92.25 204 GLU A N 1
ATOM 1498 C CA . GLU A 1 204 ? 19.969 18.156 4.711 1 92.25 204 GLU A CA 1
ATOM 1499 C C . GLU A 1 204 ? 18.828 18.859 3.965 1 92.25 204 GLU A C 1
ATOM 1501 O O . GLU A 1 204 ? 19.062 19.859 3.273 1 92.25 204 GLU A O 1
ATOM 1506 N N . VAL A 1 205 ? 17.656 18.203 4.023 1 93.5 205 VAL A N 1
ATOM 1507 C CA . VAL A 1 205 ? 16.391 18.781 3.592 1 93.5 205 VAL A CA 1
ATOM 1508 C C . VAL A 1 205 ? 15.398 18.797 4.754 1 93.5 205 VAL A C 1
ATOM 1510 O O . VAL A 1 205 ? 15.281 17.812 5.484 1 93.5 205 VAL A O 1
ATOM 1513 N N . ASP A 1 206 ? 14.742 19.953 4.996 1 94.88 206 ASP A N 1
ATOM 1514 C CA . ASP A 1 206 ? 13.727 20.078 6.035 1 94.88 206 ASP A CA 1
ATOM 1515 C C . ASP A 1 206 ? 12.336 19.766 5.492 1 94.88 206 ASP A C 1
ATOM 1517 O O . ASP A 1 206 ? 11.719 20.594 4.816 1 94.88 206 ASP A O 1
ATOM 1521 N N . TYR A 1 207 ? 11.789 18.531 5.812 1 94.25 207 TYR A N 1
ATOM 1522 C CA . TYR A 1 207 ? 10.492 18.094 5.312 1 94.25 207 TYR A CA 1
ATOM 1523 C C . TYR A 1 207 ? 9.383 18.438 6.297 1 94.25 207 TYR A C 1
ATOM 1525 O O . TYR A 1 207 ? 8.227 18.062 6.098 1 94.25 207 TYR A O 1
ATOM 1533 N N . GLY A 1 208 ? 9.781 19.25 7.383 1 93.44 208 GLY A N 1
ATOM 1534 C CA . GLY A 1 208 ? 8.789 19.703 8.344 1 93.44 208 GLY A CA 1
ATOM 1535 C C . GLY A 1 208 ? 8.555 18.703 9.469 1 93.44 208 GLY A C 1
ATOM 1536 O O . GLY A 1 208 ? 9.172 17.641 9.5 1 93.44 208 GLY A O 1
ATOM 1537 N N . ASN A 1 209 ? 7.727 19.031 10.5 1 93.44 209 ASN A N 1
ATOM 1538 C CA . ASN A 1 209 ? 7.316 18.188 11.617 1 93.44 209 ASN A CA 1
ATOM 1539 C C . ASN A 1 209 ? 5.828 17.844 11.547 1 93.44 209 ASN A C 1
ATOM 1541 O O . ASN A 1 209 ? 5.023 18.656 11.094 1 93.44 209 ASN A O 1
ATOM 1545 N N . ALA A 1 210 ? 5.496 16.844 12.102 1 95.56 210 ALA A N 1
ATOM 1546 C CA . ALA A 1 210 ? 4.176 16.266 11.867 1 95.56 210 ALA A CA 1
ATOM 1547 C C . ALA A 1 210 ? 3.088 17.094 12.539 1 95.56 210 ALA A C 1
ATOM 1549 O O . ALA A 1 210 ? 2.008 17.281 11.977 1 95.56 210 ALA A O 1
ATOM 1550 N N . ALA A 1 211 ? 3.287 17.594 13.711 1 95.56 211 ALA A N 1
ATOM 1551 C CA . ALA A 1 211 ? 2.277 18.359 14.438 1 95.56 211 ALA A CA 1
ATOM 1552 C C . ALA A 1 211 ? 1.955 19.672 13.719 1 95.56 211 ALA A C 1
ATOM 1554 O O . ALA A 1 211 ? 0.9 20.266 13.953 1 95.56 211 ALA A O 1
ATOM 1555 N N . GLY A 1 212 ? 2.883 20.156 12.898 1 93.62 212 GLY A N 1
ATOM 1556 C CA . GLY A 1 212 ? 2.682 21.391 12.172 1 93.62 212 GLY A CA 1
ATOM 1557 C C . GLY A 1 212 ? 1.748 21.25 10.984 1 93.62 212 GLY A C 1
ATOM 1558 O O . GLY A 1 212 ? 1.374 22.25 10.359 1 93.62 212 GLY A O 1
ATOM 1559 N N . GLU A 1 213 ? 1.243 20.078 10.68 1 93.94 213 GLU A N 1
ATOM 1560 C CA . GLU A 1 213 ? 0.483 19.797 9.461 1 93.94 213 GLU A CA 1
ATOM 1561 C C . GLU A 1 213 ? -1.018 19.922 9.711 1 93.94 213 GLU A C 1
ATOM 1563 O O . GLU A 1 213 ? -1.819 19.75 8.789 1 93.94 213 GLU A O 1
ATOM 1568 N N . ILE A 1 214 ? -1.421 20.297 10.953 1 95.25 214 ILE A N 1
ATOM 1569 C CA . ILE A 1 214 ? -2.838 20.406 11.281 1 95.25 214 ILE A CA 1
ATOM 1570 C C . ILE A 1 214 ? -3.467 21.547 10.469 1 95.25 214 ILE A C 1
ATOM 1572 O O . ILE A 1 214 ? -2.869 22.609 10.312 1 95.25 214 ILE A O 1
ATOM 1576 N N . ASN A 1 215 ? -4.676 21.234 9.961 1 95.19 215 ASN A N 1
ATOM 1577 C CA . ASN A 1 215 ? -5.371 22.203 9.117 1 95.19 215 ASN A CA 1
ATOM 1578 C C . ASN A 1 215 ? -5.945 23.344 9.938 1 95.19 215 ASN A C 1
ATOM 1580 O O . ASN A 1 215 ? -6.82 23.141 10.781 1 95.19 215 ASN A O 1
ATOM 1584 N N . PRO A 1 216 ? -5.473 24.484 9.734 1 94.81 216 PRO A N 1
ATOM 1585 C CA . PRO A 1 216 ? -5.914 25.641 10.531 1 94.81 216 PRO A CA 1
ATOM 1586 C C . PRO A 1 216 ? -7.426 25.859 10.461 1 94.81 216 PRO A C 1
ATOM 1588 O O . PRO A 1 216 ? -8.039 26.25 11.453 1 94.81 216 PRO A O 1
ATOM 1591 N N . ASP A 1 217 ? -8 25.578 9.32 1 93.44 217 ASP A N 1
ATOM 1592 C CA . ASP A 1 217 ? -9.422 25.844 9.141 1 93.44 217 ASP A CA 1
ATOM 1593 C C . ASP A 1 217 ? -10.266 24.906 10.016 1 93.44 217 ASP A C 1
ATOM 1595 O O . ASP A 1 217 ? -11.453 25.156 10.227 1 93.44 217 ASP A O 1
ATOM 1599 N N . ASP A 1 218 ? -9.68 24.031 10.562 1 95.75 218 ASP A N 1
ATOM 1600 C CA . ASP A 1 218 ? -10.445 23.078 11.352 1 95.75 218 ASP A CA 1
ATOM 1601 C C . ASP A 1 218 ? -10.211 23.281 12.844 1 95.75 218 ASP A C 1
ATOM 1603 O O . ASP A 1 218 ? -10.812 22.594 13.672 1 95.75 218 ASP A O 1
ATOM 1607 N N . ILE A 1 219 ? -9.43 24.219 13.219 1 94.56 219 ILE A N 1
ATOM 1608 C CA . ILE A 1 219 ? -9.102 24.469 14.617 1 94.56 219 ILE A CA 1
ATOM 1609 C C . ILE A 1 219 ? -10.148 25.391 15.242 1 94.56 219 ILE A C 1
ATOM 1611 O O . ILE A 1 219 ? -10.414 26.484 14.734 1 94.56 219 ILE A O 1
ATOM 1615 N N . ALA A 1 220 ? -10.727 24.938 16.281 1 93.44 220 ALA A N 1
ATOM 1616 C CA . ALA A 1 220 ? -11.617 25.766 17.094 1 93.44 220 ALA A CA 1
ATOM 1617 C C . ALA A 1 220 ? -10.836 26.547 18.141 1 93.44 220 ALA A C 1
ATOM 1619 O O . ALA A 1 220 ? -11.078 27.75 18.344 1 93.44 220 ALA A O 1
ATOM 1620 N N . SER A 1 221 ? -9.922 25.875 18.734 1 92.38 221 SER A N 1
ATOM 1621 C CA . SER A 1 221 ? -9.102 26.531 19.766 1 92.38 221 SER A CA 1
ATOM 1622 C C . SER A 1 221 ? -7.855 25.703 20.062 1 92.38 221 SER A C 1
ATOM 1624 O O . SER A 1 221 ? -7.793 24.516 19.75 1 92.38 221 SER A O 1
ATOM 1626 N N . VAL A 1 222 ? -6.797 26.391 20.609 1 93.81 222 VAL A N 1
ATOM 1627 C CA . VAL A 1 222 ? -5.559 25.766 21.062 1 93.81 222 VAL A CA 1
ATOM 1628 C C . VAL A 1 222 ? -5.297 26.156 22.531 1 93.81 222 VAL A C 1
ATOM 1630 O O . VAL A 1 222 ? -5.223 27.344 22.859 1 93.81 222 VAL A O 1
ATOM 1633 N N . THR A 1 223 ? -5.23 25.188 23.344 1 92.62 223 THR A N 1
ATOM 1634 C CA . THR A 1 223 ? -4.957 25.391 24.766 1 92.62 223 THR A CA 1
ATOM 1635 C C . THR A 1 223 ? -3.57 24.859 25.125 1 92.62 223 THR A C 1
ATOM 1637 O O . THR A 1 223 ? -3.227 23.719 24.812 1 92.62 223 THR A O 1
ATOM 1640 N N . VAL A 1 224 ? -2.807 25.641 25.859 1 93.31 224 VAL A N 1
ATOM 1641 C CA . VAL A 1 224 ? -1.45 25.266 26.25 1 93.31 224 VAL A CA 1
ATOM 1642 C C . VAL A 1 224 ? -1.402 24.969 27.75 1 93.31 224 VAL A C 1
ATOM 1644 O O . VAL A 1 224 ? -1.696 25.844 28.578 1 93.31 224 VAL A O 1
ATOM 1647 N N . LEU A 1 225 ? -1.109 23.734 28 1 90.69 225 LEU A N 1
ATOM 1648 C CA . LEU A 1 225 ? -0.832 23.297 29.375 1 90.69 225 LEU A CA 1
ATOM 1649 C C . LEU A 1 225 ? 0.657 23.406 29.688 1 90.69 225 LEU A C 1
ATOM 1651 O O . LEU A 1 225 ? 1.458 22.609 29.203 1 90.69 225 LEU A O 1
ATOM 1655 N N . LYS A 1 226 ? 1.144 24.328 30.516 1 89.81 226 LYS A N 1
ATOM 1656 C CA . LYS A 1 226 ? 2.529 24.781 30.609 1 89.81 226 LYS A CA 1
ATOM 1657 C C . LYS A 1 226 ? 3.314 23.969 31.625 1 89.81 226 LYS A C 1
ATOM 1659 O O . LYS A 1 226 ? 4.531 23.812 31.5 1 89.81 226 LYS A O 1
ATOM 1664 N N . GLY A 1 227 ? 2.695 23.531 32.625 1 84.94 227 GLY A N 1
ATOM 1665 C CA . GLY A 1 227 ? 3.438 22.797 33.625 1 84.94 227 GLY A CA 1
ATOM 1666 C C . GLY A 1 227 ? 2.928 21.391 33.844 1 84.94 227 GLY A C 1
ATOM 1667 O O . GLY A 1 227 ? 1.87 21.016 33.312 1 84.94 227 GLY A O 1
ATOM 1668 N N . PRO A 1 228 ? 3.738 20.547 34.625 1 83.12 228 PRO A N 1
ATOM 1669 C CA . PRO A 1 228 ? 3.377 19.156 34.906 1 83.12 228 PRO A CA 1
ATOM 1670 C C . PRO A 1 228 ? 2.027 19.016 35.594 1 83.12 228 PRO A C 1
ATOM 1672 O O . PRO A 1 228 ? 1.297 18.062 35.375 1 83.12 228 PRO A O 1
ATOM 1675 N N . ALA A 1 229 ? 1.719 19.969 36.406 1 83.31 229 ALA A N 1
ATOM 1676 C CA . ALA A 1 229 ? 0.442 19.891 37.094 1 83.31 229 ALA A CA 1
ATOM 1677 C C . ALA A 1 229 ? -0.729 19.969 36.125 1 83.31 229 ALA A C 1
ATOM 1679 O O . ALA A 1 229 ? -1.728 19.266 36.281 1 83.31 229 ALA A O 1
ATOM 1680 N N . ALA A 1 230 ? -0.613 20.781 35.25 1 76.19 230 ALA A N 1
ATOM 1681 C CA . ALA A 1 230 ? -1.662 20.953 34.25 1 76.19 230 ALA A CA 1
ATOM 1682 C C . ALA A 1 230 ? -1.744 19.734 33.312 1 76.19 230 ALA A C 1
ATOM 1684 O O . ALA A 1 230 ? -2.828 19.375 32.875 1 76.19 230 ALA A O 1
ATOM 1685 N N . ALA A 1 231 ? -0.611 19.078 33.031 1 74.88 231 ALA A N 1
ATOM 1686 C CA . ALA A 1 231 ? -0.534 18.016 32.031 1 74.88 231 ALA A CA 1
ATOM 1687 C C . ALA A 1 231 ? -0.424 16.641 32.719 1 74.88 231 ALA A C 1
ATOM 1689 O O . ALA A 1 231 ? -0.084 15.656 32.062 1 74.88 231 ALA A O 1
ATOM 1690 N N . ALA A 1 232 ? -0.761 16.625 33.969 1 76.19 232 ALA A N 1
ATOM 1691 C CA . ALA A 1 232 ? -0.5 15.461 34.812 1 76.19 232 ALA A CA 1
ATOM 1692 C C . ALA A 1 232 ? -1.238 14.234 34.281 1 76.19 232 ALA A C 1
ATOM 1694 O O . ALA A 1 232 ? -0.706 13.117 34.344 1 76.19 232 ALA A O 1
ATOM 1695 N N . LEU A 1 233 ? -2.332 14.5 33.781 1 79.44 233 LEU A N 1
ATOM 1696 C CA . LEU A 1 233 ? -3.15 13.367 33.375 1 79.44 233 LEU A CA 1
ATOM 1697 C C . LEU A 1 233 ? -2.613 12.742 32.062 1 79.44 233 LEU A C 1
ATOM 1699 O O . LEU A 1 233 ? -2.936 11.594 31.766 1 79.44 233 LEU A O 1
ATOM 1703 N N . TYR A 1 234 ? -1.898 13.461 31.359 1 84.25 234 TYR A N 1
ATOM 1704 C CA . TYR A 1 234 ? -1.283 12.898 30.156 1 84.25 234 TYR A CA 1
ATOM 1705 C C . TYR A 1 234 ? 0.012 12.172 30.5 1 84.25 234 TYR A C 1
ATOM 1707 O O . TYR A 1 234 ? 0.572 11.461 29.656 1 84.25 234 TYR A O 1
ATOM 1715 N N . GLY A 1 235 ? 0.476 12.43 31.641 1 85.12 235 GLY A N 1
ATOM 1716 C CA . GLY A 1 235 ? 1.566 11.625 32.156 1 85.12 235 GLY A CA 1
ATOM 1717 C C . GLY A 1 235 ? 2.926 12.039 31.641 1 85.12 235 GLY A C 1
ATOM 1718 O O . GLY A 1 235 ? 3.172 13.227 31.391 1 85.12 235 GLY A O 1
ATOM 1719 N N . SER A 1 236 ? 3.748 11 31.5 1 85.56 236 SER A N 1
ATOM 1720 C CA . SER A 1 236 ? 5.168 11.164 31.219 1 85.56 236 SER A CA 1
ATOM 1721 C C . SER A 1 236 ? 5.387 11.898 29.891 1 85.56 236 SER A C 1
ATOM 1723 O O . SER A 1 236 ? 6.301 12.719 29.781 1 85.56 236 SER A O 1
ATOM 1725 N N . ARG A 1 237 ? 4.633 11.766 28.984 1 87.12 237 ARG A N 1
ATOM 1726 C CA . ARG A 1 237 ? 4.793 12.359 27.656 1 87.12 237 ARG A CA 1
ATOM 1727 C C . ARG A 1 237 ? 4.57 13.867 27.703 1 87.12 237 ARG A C 1
ATOM 1729 O O . ARG A 1 237 ? 4.965 14.578 26.781 1 87.12 237 ARG A O 1
ATOM 1736 N N . ALA A 1 238 ? 3.904 14.328 28.75 1 88.62 238 ALA A N 1
ATOM 1737 C CA . ALA A 1 238 ? 3.602 15.758 28.859 1 88.62 238 ALA A CA 1
ATOM 1738 C C . ALA A 1 238 ? 4.461 16.422 29.938 1 88.62 238 ALA A C 1
ATOM 1740 O O . ALA A 1 238 ? 4.07 17.438 30.5 1 88.62 238 ALA A O 1
ATOM 1741 N N . ALA A 1 239 ? 5.586 15.812 30.203 1 87.25 239 ALA A N 1
ATOM 1742 C CA . ALA A 1 239 ? 6.488 16.391 31.188 1 87.25 239 ALA A CA 1
ATOM 1743 C C . ALA A 1 239 ? 6.91 17.797 30.797 1 87.25 239 ALA A C 1
ATOM 1745 O O . ALA A 1 239 ? 7.156 18.641 31.656 1 87.25 239 ALA A O 1
ATOM 1746 N N . ASN A 1 240 ? 7.008 18.062 29.5 1 90.88 240 ASN A N 1
ATOM 1747 C CA . ASN A 1 240 ? 7.402 19.375 28.984 1 90.88 240 ASN A CA 1
ATOM 1748 C C . ASN A 1 240 ? 6.188 20.219 28.609 1 90.88 240 ASN A C 1
ATOM 1750 O O . ASN A 1 240 ? 6.305 21.172 27.844 1 90.88 240 ASN A O 1
ATOM 1754 N N . GLY A 1 241 ? 4.996 19.844 29.141 1 91.19 241 GLY A N 1
ATOM 1755 C CA . GLY A 1 241 ? 3.77 20.531 28.797 1 91.19 241 GLY A CA 1
ATOM 1756 C C . GLY A 1 241 ? 3.021 19.891 27.641 1 91.19 241 GLY A C 1
ATOM 1757 O O . GLY A 1 241 ? 3.49 18.922 27.062 1 91.19 241 GLY A O 1
ATOM 1758 N N . ALA A 1 242 ? 1.92 20.469 27.359 1 93.56 242 ALA A N 1
ATOM 1759 C CA . ALA A 1 242 ? 1.099 19.922 26.281 1 93.56 242 ALA A CA 1
ATOM 1760 C C . ALA A 1 242 ? 0.348 21.047 25.562 1 93.56 242 ALA A C 1
ATOM 1762 O O . ALA A 1 242 ? -0.049 22.031 26.172 1 93.56 242 ALA A O 1
ATOM 1763 N N . ILE A 1 243 ? 0.154 20.844 24.266 1 93.88 243 ILE A N 1
ATOM 1764 C CA . ILE A 1 243 ? -0.662 21.719 23.422 1 93.88 243 ILE A CA 1
ATOM 1765 C C . ILE A 1 243 ? -1.875 20.953 22.906 1 93.88 243 ILE A C 1
ATOM 1767 O O . ILE A 1 243 ? -1.731 20.016 22.109 1 93.88 243 ILE A O 1
ATOM 1771 N N . LEU A 1 244 ? -3.02 21.391 23.375 1 94.25 244 LEU A N 1
ATOM 1772 C CA . LEU A 1 244 ? -4.285 20.734 23.062 1 94.25 244 LEU A CA 1
ATOM 1773 C C . LEU A 1 244 ? -5.012 21.484 21.953 1 94.25 244 LEU A C 1
ATOM 1775 O O . LEU A 1 244 ? -5.336 22.672 22.094 1 94.25 244 LEU A O 1
ATOM 1779 N N . ILE A 1 245 ? -5.324 20.766 20.922 1 94.62 245 ILE A N 1
ATOM 1780 C CA . ILE A 1 245 ? -6.059 21.328 19.797 1 94.62 245 ILE A CA 1
ATOM 1781 C C . ILE A 1 245 ? -7.453 20.719 19.734 1 94.62 245 ILE A C 1
ATOM 1783 O O . ILE A 1 245 ? -7.598 19.484 19.656 1 94.62 245 ILE A O 1
ATOM 1787 N N . THR A 1 246 ? -8.352 21.547 19.797 1 93 246 THR A N 1
ATOM 1788 C CA . THR A 1 246 ? -9.75 21.188 19.625 1 93 246 THR A CA 1
ATOM 1789 C C . THR A 1 246 ? -10.258 21.578 18.25 1 93 246 THR A C 1
ATOM 1791 O O . THR A 1 246 ? -10.07 22.719 17.812 1 93 246 THR A O 1
ATOM 1794 N N . THR A 1 247 ? -10.867 20.688 17.578 1 93.94 247 THR A N 1
ATOM 1795 C CA . THR A 1 247 ? -11.336 20.969 16.219 1 93.94 247 THR A CA 1
ATOM 1796 C C . THR A 1 247 ? -12.781 21.438 16.234 1 93.94 247 THR A C 1
ATOM 1798 O O . THR A 1 247 ? -13.516 21.203 17.203 1 93.94 247 THR A O 1
ATOM 1801 N N . LYS A 1 248 ? -13.125 22.141 15.242 1 92.38 248 LYS A N 1
ATOM 1802 C CA . LYS A 1 248 ? -14.484 22.656 15.078 1 92.38 248 LYS A CA 1
ATOM 1803 C C . LYS A 1 248 ? -15.477 21.516 14.891 1 92.38 248 LYS A C 1
ATOM 1805 O O . LYS A 1 248 ? -15.148 20.484 14.297 1 92.38 248 LYS A O 1
ATOM 1810 N N . SER A 1 249 ? -16.641 21.781 15.469 1 88.69 249 SER A N 1
ATOM 1811 C CA . SER A 1 249 ? -17.75 20.828 15.344 1 88.69 249 SER A CA 1
ATOM 1812 C C . SER A 1 249 ? -19.016 21.5 14.844 1 88.69 249 SER A C 1
ATOM 1814 O O . SER A 1 249 ? -19.047 22.734 14.664 1 88.69 249 SER A O 1
ATOM 1816 N N . GLY A 1 250 ? -19.938 20.781 14.609 1 82.94 250 GLY A N 1
ATOM 1817 C CA . GLY A 1 250 ? -21.219 21.344 14.195 1 82.94 250 GLY A CA 1
ATOM 1818 C C . GLY A 1 250 ? -22.125 21.688 15.359 1 82.94 250 GLY A C 1
ATOM 1819 O O . GLY A 1 250 ? -23.234 22.188 15.164 1 82.94 250 GLY A O 1
ATOM 1820 N N . LYS A 1 251 ? -21.688 21.609 16.484 1 76.25 251 LYS A N 1
ATOM 1821 C CA . LYS A 1 251 ? -22.516 21.812 17.656 1 76.25 251 LYS A CA 1
ATOM 1822 C C . LYS A 1 251 ? -22.938 23.281 17.781 1 76.25 251 LYS A C 1
ATOM 1824 O O . LYS A 1 251 ? -22.125 24.188 17.594 1 76.25 251 LYS A O 1
ATOM 1829 N N . GLY A 1 252 ? -24.109 23.406 18.281 1 63.78 252 GLY A N 1
ATOM 1830 C CA . GLY A 1 252 ? -24.672 24.719 18.562 1 63.78 252 GLY A CA 1
ATOM 1831 C C . GLY A 1 252 ? -25.062 25.484 17.312 1 63.78 252 GLY A C 1
ATOM 1832 O O . GLY A 1 252 ? -25.594 26.594 17.391 1 63.78 252 GLY A O 1
ATOM 1833 N N . LYS A 1 253 ? -24.688 25.109 16.203 1 58.31 253 LYS A N 1
ATOM 1834 C CA . LYS A 1 253 ? -25.016 25.828 14.969 1 58.31 253 LYS A CA 1
ATOM 1835 C C . LYS A 1 253 ? -26.391 25.406 14.445 1 58.31 253 LYS A C 1
ATOM 1837 O O . LYS A 1 253 ? -26.578 24.25 14.031 1 58.31 253 LYS A O 1
ATOM 1842 N N . ARG A 1 254 ? -27.312 26.234 14.906 1 54.5 254 ARG A N 1
ATOM 1843 C CA . ARG A 1 254 ? -28.656 25.906 14.43 1 54.5 254 ARG A CA 1
ATOM 1844 C C . ARG A 1 254 ? -28.734 26.047 12.914 1 54.5 254 ARG A C 1
ATOM 1846 O O . ARG A 1 254 ? -28.438 27.109 12.359 1 54.5 254 ARG A O 1
ATOM 1853 N N . GLY A 1 255 ? -29.094 25.047 12.352 1 59.53 255 GLY A N 1
ATOM 1854 C CA . GLY A 1 255 ? -29.234 24.938 10.906 1 59.53 255 GLY A CA 1
ATOM 1855 C C . GLY A 1 255 ? -27.922 24.609 10.219 1 59.53 255 GLY A C 1
ATOM 1856 O O . GLY A 1 255 ? -26.953 24.203 10.867 1 59.53 255 GLY A O 1
ATOM 1857 N N . LEU A 1 256 ? -27.859 24.641 9.07 1 63.38 256 LEU A N 1
ATOM 1858 C CA . LEU A 1 256 ? -26.719 24.281 8.234 1 63.38 256 LEU A CA 1
ATOM 1859 C C . LEU A 1 256 ? -25.969 25.516 7.773 1 63.38 256 LEU A C 1
ATOM 1861 O O . LEU A 1 256 ? -26.578 26.469 7.262 1 63.38 256 LEU A O 1
ATOM 1865 N N . GLY A 1 257 ? -24.766 25.453 8.141 1 75.81 257 GLY A N 1
ATOM 1866 C CA . GLY A 1 257 ? -23.906 26.547 7.703 1 75.81 257 GLY A CA 1
ATOM 1867 C C . GLY A 1 257 ? -22.75 26.094 6.836 1 75.81 257 GLY A C 1
ATOM 1868 O O . GLY A 1 257 ? -22.141 25.062 7.098 1 75.81 257 GLY A O 1
ATOM 1869 N N . VAL A 1 258 ? -22.656 26.609 5.609 1 82 258 VAL A N 1
ATOM 1870 C CA . VAL A 1 258 ? -21.531 26.406 4.711 1 82 258 VAL A CA 1
ATOM 1871 C C . VAL A 1 258 ? -20.578 27.594 4.812 1 82 258 VAL A C 1
ATOM 1873 O O . VAL A 1 258 ? -21 28.75 4.758 1 82 258 VAL A O 1
ATOM 1876 N N . THR A 1 259 ? -19.438 27.156 4.973 1 89.38 259 THR A N 1
ATOM 1877 C CA . THR A 1 259 ? -18.422 28.188 5.062 1 89.38 259 THR A CA 1
ATOM 1878 C C . THR A 1 259 ? -17.312 27.953 4.039 1 89.38 259 THR A C 1
ATOM 1880 O O . THR A 1 259 ? -16.828 26.828 3.895 1 89.38 259 THR A O 1
ATOM 1883 N N . VAL A 1 260 ? -16.984 28.953 3.332 1 92.06 260 VAL A N 1
ATOM 1884 C CA . VAL A 1 260 ? -15.883 28.969 2.383 1 92.06 260 VAL A CA 1
ATOM 1885 C C . VAL A 1 260 ? -14.82 29.969 2.832 1 92.06 260 VAL A C 1
ATOM 1887 O O . VAL A 1 260 ? -15.117 31.141 3.053 1 92.06 260 VAL A O 1
ATOM 1890 N N . ASN A 1 261 ? -13.672 29.484 2.971 1 94.81 261 ASN A N 1
ATOM 1891 C CA . ASN A 1 261 ? -12.539 30.328 3.348 1 94.81 261 ASN A CA 1
ATOM 1892 C C . ASN A 1 261 ? -11.391 30.188 2.352 1 94.81 261 ASN A C 1
ATOM 1894 O O . ASN A 1 261 ? -10.828 29.109 2.18 1 94.81 261 ASN A O 1
ATOM 1898 N N . SER A 1 262 ? -11.109 31.25 1.685 1 96.25 262 SER A N 1
ATOM 1899 C CA . SER A 1 262 ? -10.078 31.312 0.652 1 96.25 262 SER A CA 1
ATOM 1900 C C . SER A 1 262 ? -8.977 32.281 1.02 1 96.25 262 SER A C 1
ATOM 1902 O O . SER A 1 262 ? -9.242 33.469 1.257 1 96.25 262 SER A O 1
ATOM 1904 N N . ASN A 1 263 ? -7.797 31.75 1.007 1 95.69 263 ASN A N 1
ATOM 1905 C CA . ASN A 1 263 ? -6.621 32.531 1.373 1 95.69 263 ASN A CA 1
ATOM 1906 C C . ASN A 1 263 ? -5.551 32.469 0.287 1 95.69 263 ASN A C 1
ATOM 1908 O O . ASN A 1 263 ? -5.227 31.406 -0.216 1 95.69 263 ASN A O 1
ATOM 1912 N N . THR A 1 264 ? -5.043 33.688 -0.15 1 96.62 264 THR A N 1
ATOM 1913 C CA . THR A 1 264 ? -3.959 33.844 -1.115 1 96.62 264 THR A CA 1
ATOM 1914 C C . THR A 1 264 ? -2.869 34.75 -0.565 1 96.62 264 THR A C 1
ATOM 1916 O O . THR A 1 264 ? -3.145 35.906 -0.18 1 96.62 264 THR A O 1
ATOM 1919 N N . THR A 1 265 ? -1.728 34.188 -0.641 1 95.25 265 THR A N 1
ATOM 1920 C CA . THR A 1 265 ? -0.631 35.031 -0.185 1 95.25 265 THR A CA 1
ATOM 1921 C C . THR A 1 265 ? 0.55 34.938 -1.148 1 95.25 265 THR A C 1
ATOM 1923 O O . THR A 1 265 ? 0.714 33.938 -1.857 1 95.25 265 THR A O 1
ATOM 1926 N N . PHE A 1 266 ? 1.292 36 -1.164 1 97 266 PHE A N 1
ATOM 1927 C CA . PHE A 1 266 ? 2.508 36.188 -1.952 1 97 266 PHE A CA 1
ATOM 1928 C C . PHE A 1 266 ? 3.723 36.344 -1.046 1 97 266 PHE A C 1
ATOM 1930 O O . PHE A 1 266 ? 3.721 37.156 -0.131 1 97 266 PHE A O 1
ATOM 1937 N N . ASP A 1 267 ? 4.797 35.562 -1.386 1 94.69 267 ASP A N 1
ATOM 1938 C CA . ASP A 1 267 ? 5.953 35.469 -0.502 1 94.69 267 ASP A CA 1
ATOM 1939 C C . ASP A 1 267 ? 7.207 36.031 -1.168 1 94.69 267 ASP A C 1
ATOM 1941 O O . ASP A 1 267 ? 7.465 35.75 -2.344 1 94.69 267 ASP A O 1
ATOM 1945 N N . ASN A 1 268 ? 7.844 36.719 -0.394 1 94.88 268 ASN A N 1
ATOM 1946 C CA . ASN A 1 268 ? 9.164 37.219 -0.772 1 94.88 268 ASN A CA 1
ATOM 1947 C C . ASN A 1 268 ? 10.148 37.125 0.386 1 94.88 268 ASN A C 1
ATOM 1949 O O . ASN A 1 268 ? 9.75 37.094 1.55 1 94.88 268 ASN A O 1
ATOM 1953 N N . PRO A 1 269 ? 11.414 37.062 0.076 1 94.06 269 PRO A N 1
ATOM 1954 C CA . PRO A 1 269 ? 12.391 37.031 1.163 1 94.06 269 PRO A CA 1
ATOM 1955 C C . PRO A 1 269 ? 12.297 38.25 2.072 1 94.06 269 PRO A C 1
ATOM 1957 O O . PRO A 1 269 ? 12.164 39.375 1.588 1 94.06 269 PRO A O 1
ATOM 1960 N N . LEU A 1 270 ? 12.367 38.062 3.41 1 94.31 270 LEU A N 1
ATOM 1961 C CA . LEU A 1 270 ? 12.273 39.156 4.387 1 94.31 270 LEU A CA 1
ATOM 1962 C C . LEU A 1 270 ? 13.602 39.906 4.492 1 94.31 270 LEU A C 1
ATOM 1964 O O . LEU A 1 270 ? 13.625 41.125 4.406 1 94.31 270 LEU A O 1
ATOM 1968 N N . VAL A 1 271 ? 14.633 39.156 4.559 1 93.56 271 VAL A N 1
ATOM 1969 C CA . VAL A 1 271 ? 15.961 39.719 4.672 1 93.56 271 VAL A CA 1
ATOM 1970 C C . VAL A 1 271 ? 16.969 38.875 3.895 1 93.56 271 VAL A C 1
ATOM 1972 O O . VAL A 1 271 ? 17.016 37.656 4.043 1 93.56 271 VAL A O 1
ATOM 1975 N N . MET A 1 272 ? 17.672 39.656 3.021 1 93.75 272 MET A N 1
ATOM 1976 C CA . MET A 1 272 ? 18.781 39.062 2.291 1 93.75 272 MET A CA 1
ATOM 1977 C C . MET A 1 272 ? 20.109 39.656 2.748 1 93.75 272 MET A C 1
ATOM 1979 O O . MET A 1 272 ? 20.156 40.781 3.215 1 93.75 272 MET A O 1
ATOM 1983 N N . PRO A 1 273 ? 21.219 38.906 2.561 1 93.19 273 PRO A N 1
ATOM 1984 C CA . PRO A 1 273 ? 22.5 39.5 2.92 1 93.19 273 PRO A CA 1
ATOM 1985 C C . PRO A 1 273 ? 22.828 40.781 2.117 1 93.19 273 PRO A C 1
ATOM 1987 O O . PRO A 1 273 ? 22.406 40.875 0.958 1 93.19 273 PRO A O 1
ATOM 1990 N N . LYS A 1 274 ? 23.562 41.562 2.816 1 95.62 274 LYS A N 1
ATOM 1991 C CA . LYS A 1 274 ? 24.062 42.75 2.125 1 95.62 274 LYS A CA 1
ATOM 1992 C C . LYS A 1 274 ? 25.375 42.469 1.401 1 95.62 274 LYS A C 1
ATOM 1994 O O . LYS A 1 274 ? 26.406 42.25 2.039 1 95.62 274 LYS A O 1
ATOM 1999 N N . TRP A 1 275 ? 25.156 42.625 -0.069 1 94.25 275 TRP A N 1
ATOM 2000 C CA . TRP A 1 275 ? 26.297 42.25 -0.901 1 94.25 275 TRP A CA 1
ATOM 2001 C C . TRP A 1 275 ? 27.062 43.5 -1.342 1 94.25 275 TRP A C 1
ATOM 2003 O O . TRP A 1 275 ? 26.5 44.594 -1.405 1 94.25 275 TRP A O 1
ATOM 2013 N N . GLN A 1 276 ? 28.438 43.375 -1.513 1 94.12 276 GLN A N 1
ATOM 2014 C CA . GLN A 1 276 ? 29.156 44.438 -2.215 1 94.12 276 GLN A CA 1
ATOM 2015 C C . GLN A 1 276 ? 29.109 44.219 -3.725 1 94.12 276 GLN A C 1
ATOM 2017 O O . GLN A 1 276 ? 29.094 43.094 -4.191 1 94.12 276 GLN A O 1
ATOM 2022 N N . ASP A 1 277 ? 29.188 45.188 -4.617 1 96.38 277 ASP A N 1
ATOM 2023 C CA . ASP A 1 277 ? 29.094 45.094 -6.07 1 96.38 277 ASP A CA 1
ATOM 2024 C C . ASP A 1 277 ? 30.234 45.844 -6.75 1 96.38 277 ASP A C 1
ATOM 2026 O O . ASP A 1 277 ? 30.094 46.312 -7.879 1 96.38 277 ASP A O 1
ATOM 2030 N N . LYS A 1 278 ? 31.219 46.031 -6.168 1 96.25 278 LYS A N 1
ATOM 2031 C CA . LYS A 1 278 ? 32.344 46.781 -6.703 1 96.25 278 LYS A CA 1
ATOM 2032 C C . LYS A 1 278 ? 33.344 45.844 -7.371 1 96.25 278 LYS A C 1
ATOM 2034 O O . LYS A 1 278 ? 33.938 46.188 -8.391 1 96.25 278 LYS A O 1
ATOM 2039 N N . TYR A 1 279 ? 33.562 44.906 -6.68 1 93.06 279 TYR A N 1
ATOM 2040 C CA . TYR A 1 279 ? 34.562 43.969 -7.148 1 93.06 279 TYR A CA 1
ATOM 2041 C C . TYR A 1 279 ? 33.938 42.656 -7.527 1 93.06 279 TYR A C 1
ATOM 2043 O O . TYR A 1 279 ? 33.031 42.156 -6.852 1 93.06 279 TYR A O 1
ATOM 2051 N N . GLY A 1 280 ? 34.594 42.156 -8.477 1 95.5 280 GLY A N 1
ATOM 2052 C CA . GLY A 1 280 ? 34.031 40.906 -8.961 1 95.5 280 GLY A CA 1
ATOM 2053 C C . GLY A 1 280 ? 34.906 39.719 -8.625 1 95.5 280 GLY A C 1
ATOM 2054 O O . GLY A 1 280 ? 35.812 39.812 -7.773 1 95.5 280 GLY A O 1
ATOM 2055 N N . GLN A 1 281 ? 34.625 38.656 -9.383 1 96.88 281 GLN A N 1
ATOM 2056 C CA . GLN A 1 281 ? 35.312 37.375 -9.172 1 96.88 281 GLN A CA 1
ATOM 2057 C C . GLN A 1 281 ? 36.812 37.5 -9.43 1 96.88 281 GLN A C 1
ATOM 2059 O O . GLN A 1 281 ? 37.219 38.219 -10.344 1 96.88 281 GLN A O 1
ATOM 2064 N N . GLY A 1 282 ? 37.562 36.875 -8.852 1 96.88 282 GLY A N 1
ATOM 2065 C CA . GLY A 1 282 ? 38.969 36.812 -9.086 1 96.88 282 GLY A CA 1
ATOM 2066 C C . GLY A 1 282 ? 39.812 37 -7.824 1 96.88 282 GLY A C 1
ATOM 2067 O O . GLY A 1 282 ? 39.281 36.875 -6.715 1 96.88 282 GLY A O 1
ATOM 2068 N N . ASN A 1 283 ? 41.125 37 -7.902 1 91.88 283 ASN A N 1
ATOM 2069 C CA . ASN A 1 283 ? 42.062 37.156 -6.812 1 91.88 283 ASN A CA 1
ATOM 2070 C C . ASN A 1 283 ? 43.125 38.188 -7.137 1 91.88 283 ASN A C 1
ATOM 2072 O O . ASN A 1 283 ? 43.625 38.25 -8.258 1 91.88 283 ASN A O 1
ATOM 2076 N N . ASN A 1 284 ? 43.406 39.094 -6.289 1 90.19 284 ASN A N 1
ATOM 2077 C CA . ASN A 1 284 ? 44.406 40.125 -6.367 1 90.19 284 ASN A CA 1
ATOM 2078 C C . ASN A 1 284 ? 44.156 41.062 -7.555 1 90.19 284 ASN A C 1
ATOM 2080 O O . ASN A 1 284 ? 45.094 41.469 -8.25 1 90.19 284 ASN A O 1
ATOM 2084 N N . GLY A 1 285 ? 42.812 41.156 -7.734 1 89.44 285 GLY A N 1
ATOM 2085 C CA . GLY A 1 285 ? 42.375 42.125 -8.734 1 89.44 285 GLY A CA 1
ATOM 2086 C C . GLY A 1 285 ? 42.469 41.594 -10.156 1 89.44 285 GLY A C 1
ATOM 2087 O O . GLY A 1 285 ? 42.438 42.375 -11.117 1 89.44 285 GLY A O 1
ATOM 2088 N N . GLN A 1 286 ? 42.562 40.469 -10.391 1 93.75 286 GLN A N 1
ATOM 2089 C CA . GLN A 1 286 ? 42.75 39.844 -11.711 1 93.75 286 GLN A CA 1
ATOM 2090 C C . GLN A 1 286 ? 41.75 38.719 -11.945 1 93.75 286 GLN A C 1
ATOM 2092 O O . GLN A 1 286 ? 41.344 38.031 -11 1 93.75 286 GLN A O 1
ATOM 2097 N N . PHE A 1 287 ? 41.25 38.781 -13.172 1 91.06 287 PHE A N 1
ATOM 2098 C CA . PHE A 1 287 ? 40.344 37.719 -13.555 1 91.06 287 PHE A CA 1
ATOM 2099 C C . PHE A 1 287 ? 40.312 37.562 -15.07 1 91.06 287 PHE A C 1
ATOM 2101 O O . PHE A 1 287 ? 40.312 38.562 -15.805 1 91.06 287 PHE A O 1
ATOM 2108 N N . ALA A 1 288 ? 40.75 36.156 -15.625 1 87.25 288 ALA A N 1
ATOM 2109 C CA . ALA A 1 288 ? 40.438 35.844 -17.016 1 87.25 288 ALA A CA 1
ATOM 2110 C C . ALA A 1 288 ? 40.031 34.375 -17.156 1 87.25 288 ALA A C 1
ATOM 2112 O O . ALA A 1 288 ? 40.781 33.469 -16.766 1 87.25 288 ALA A O 1
ATOM 2113 N N . PHE A 1 289 ? 38.406 34.281 -17.719 1 91.31 289 PHE A N 1
ATOM 2114 C CA . PHE A 1 289 ? 37.812 32.938 -17.781 1 91.31 289 PHE A CA 1
ATOM 2115 C C . PHE A 1 289 ? 38.438 32.125 -18.922 1 91.31 289 PHE A C 1
ATOM 2117 O O . PHE A 1 289 ? 38.562 32.625 -20.031 1 91.31 289 PHE A O 1
ATOM 2124 N N . VAL A 1 290 ? 39.156 30.969 -18.531 1 95.5 290 VAL A N 1
ATOM 2125 C CA . VAL A 1 290 ? 39.531 30.031 -19.594 1 95.5 290 VAL A CA 1
ATOM 2126 C C . VAL A 1 290 ? 38.688 28.766 -19.484 1 95.5 290 VAL A C 1
ATOM 2128 O O . VAL A 1 290 ? 37.969 28.422 -20.422 1 95.5 290 VAL A O 1
ATOM 2131 N N . ASN A 1 291 ? 38.562 28.172 -18.25 1 92.5 291 ASN A N 1
ATOM 2132 C CA . ASN A 1 291 ? 37.812 26.938 -18.078 1 92.5 291 ASN A CA 1
ATOM 2133 C C . ASN A 1 291 ? 37.062 26.906 -16.734 1 92.5 291 ASN A C 1
ATOM 2135 O O . ASN A 1 291 ? 36.438 25.906 -16.391 1 92.5 291 ASN A O 1
ATOM 2139 N N . GLY A 1 292 ? 37.281 27.859 -16.016 1 93.75 292 GLY A N 1
ATOM 2140 C CA . GLY A 1 292 ? 36.594 27.938 -14.727 1 93.75 292 GLY A CA 1
ATOM 2141 C C . GLY A 1 292 ? 37.156 26.969 -13.695 1 93.75 292 GLY A C 1
ATOM 2142 O O . GLY A 1 292 ? 36.531 26.719 -12.672 1 93.75 292 GLY A O 1
ATOM 2143 N N . ALA A 1 293 ? 38.312 26.469 -13.867 1 92.38 293 ALA A N 1
ATOM 2144 C CA . ALA A 1 293 ? 38.938 25.469 -12.984 1 92.38 293 ALA A CA 1
ATOM 2145 C C . ALA A 1 293 ? 40.375 25.828 -12.68 1 92.38 293 ALA A C 1
ATOM 2147 O O . ALA A 1 293 ? 41.125 25.031 -12.102 1 92.38 293 ALA A O 1
ATOM 2148 N N . GLY A 1 294 ? 40.719 27.094 -13.539 1 92.81 294 GLY A N 1
ATOM 2149 C CA . GLY A 1 294 ? 42.062 27.547 -13.141 1 92.81 294 GLY A CA 1
ATOM 2150 C C . GLY A 1 294 ? 42.969 27.766 -14.312 1 92.81 294 GLY A C 1
ATOM 2151 O O . GLY A 1 294 ? 44.156 28.125 -14.133 1 92.81 294 GLY A O 1
ATOM 2152 N N . ALA A 1 295 ? 42.625 27.406 -15.258 1 95.69 295 ALA A N 1
ATOM 2153 C CA . ALA A 1 295 ? 43.5 27.547 -16.438 1 95.69 295 ALA A CA 1
ATOM 2154 C C . ALA A 1 295 ? 43.656 29.016 -16.812 1 95.69 295 ALA A C 1
ATOM 2156 O O . ALA A 1 295 ? 44.594 29.375 -17.547 1 95.69 295 ALA A O 1
ATOM 2157 N N . GLY A 1 296 ? 42.812 29.797 -16.375 1 91.81 296 GLY A N 1
ATOM 2158 C CA . GLY A 1 296 ? 42.938 31.219 -16.641 1 91.81 296 GLY A CA 1
ATOM 2159 C C . GLY A 1 296 ? 43.531 32 -15.477 1 91.81 296 GLY A C 1
ATOM 2160 O O . GLY A 1 296 ? 44.188 31.422 -14.617 1 91.81 296 GLY A O 1
ATOM 2161 N N . ILE A 1 297 ? 43.312 32.969 -15.555 1 95.94 297 ILE A N 1
ATOM 2162 C CA . ILE A 1 297 ? 43.781 33.781 -14.438 1 95.94 297 ILE A CA 1
ATOM 2163 C C . ILE A 1 297 ? 42.719 33.812 -13.336 1 95.94 297 ILE A C 1
ATOM 2165 O O . ILE A 1 297 ? 41.688 34.438 -13.477 1 95.94 297 ILE A O 1
ATOM 2169 N N . ALA A 1 298 ? 42.875 33.031 -12.422 1 91.19 298 ALA A N 1
ATOM 2170 C CA . ALA A 1 298 ? 42.031 32.906 -11.234 1 91.19 298 ALA A CA 1
ATOM 2171 C C . ALA A 1 298 ? 40.625 32.469 -11.617 1 91.19 298 ALA A C 1
ATOM 2173 O O . ALA A 1 298 ? 39.625 32.844 -10.961 1 91.19 298 ALA A O 1
ATOM 2174 N N . ASP A 1 299 ? 40.375 32.062 -12.406 1 89.31 299 ASP A N 1
ATOM 2175 C CA . ASP A 1 299 ? 39.031 31.781 -12.922 1 89.31 299 ASP A CA 1
ATOM 2176 C C . ASP A 1 299 ? 38.438 30.547 -12.258 1 89.31 299 ASP A C 1
ATOM 2178 O O . ASP A 1 299 ? 37.25 30.219 -12.469 1 89.31 299 ASP A O 1
ATOM 2182 N N . GLY A 1 300 ? 39.562 29.609 -11.492 1 85.56 300 GLY A N 1
ATOM 2183 C CA . GLY A 1 300 ? 39 28.562 -10.648 1 85.56 300 GLY A CA 1
ATOM 2184 C C . GLY A 1 300 ? 38.594 29.062 -9.281 1 85.56 300 GLY A C 1
ATOM 2185 O O . GLY A 1 300 ? 37.969 28.328 -8.5 1 85.56 300 GLY A O 1
ATOM 2186 N N . VAL A 1 301 ? 38.688 30.375 -9.188 1 93.12 301 VAL A N 1
ATOM 2187 C CA . VAL A 1 301 ? 38.406 30.969 -7.883 1 93.12 301 VAL A CA 1
ATOM 2188 C C . VAL A 1 301 ? 36.969 31.469 -7.824 1 93.12 301 VAL A C 1
ATOM 2190 O O . VAL A 1 301 ? 36.438 31.969 -8.82 1 93.12 301 VAL A O 1
ATOM 2193 N N . ASP A 1 302 ? 36.406 31.188 -6.695 1 90.69 302 ASP A N 1
ATOM 2194 C CA . ASP A 1 302 ? 35 31.562 -6.605 1 90.69 302 ASP A CA 1
ATOM 2195 C C . ASP A 1 302 ? 34.812 32.719 -5.609 1 90.69 302 ASP A C 1
ATOM 2197 O O . ASP A 1 302 ? 33.719 32.906 -5.082 1 90.69 302 ASP A O 1
ATOM 2201 N N . GLU A 1 303 ? 35.875 33.656 -5.395 1 97.56 303 GLU A N 1
ATOM 2202 C CA . GLU A 1 303 ? 35.844 34.812 -4.484 1 97.56 303 GLU A CA 1
ATOM 2203 C C . GLU A 1 303 ? 35.781 36.125 -5.254 1 97.56 303 GLU A C 1
ATOM 2205 O O . GLU A 1 303 ? 36.125 36.156 -6.434 1 97.56 303 GLU A O 1
ATOM 2210 N N . SER A 1 304 ? 35.281 37.125 -4.715 1 97.12 304 SER A N 1
ATOM 2211 C CA . SER A 1 304 ? 35.094 38.406 -5.371 1 97.12 304 SER A CA 1
ATOM 2212 C C . SER A 1 304 ? 36.188 39.406 -4.945 1 97.12 304 SER A C 1
ATOM 2214 O O . SER A 1 304 ? 35.906 40.531 -4.566 1 97.12 304 SER A O 1
ATOM 2216 N N . TRP A 1 305 ? 37.469 38.938 -5.031 1 95.88 305 TRP A N 1
ATOM 2217 C CA . TRP A 1 305 ? 38.625 39.781 -4.832 1 95.88 305 TRP A CA 1
ATOM 2218 C C . TRP A 1 305 ? 39.281 40.125 -6.16 1 95.88 305 TRP A C 1
ATOM 2220 O O . TRP A 1 305 ? 40.5 40.344 -6.23 1 95.88 305 TRP A O 1
ATOM 2230 N N . GLY A 1 306 ? 38.344 40.094 -7.316 1 93.44 306 GLY A N 1
ATOM 2231 C CA . GLY A 1 306 ? 38.781 40.312 -8.68 1 93.44 306 GLY A CA 1
ATOM 2232 C C . GLY A 1 306 ? 38.781 41.812 -9.047 1 93.44 306 GLY A C 1
ATOM 2233 O O . GLY A 1 306 ? 38.688 42.656 -8.18 1 93.44 306 GLY A O 1
ATOM 2234 N N . PRO A 1 307 ? 39.156 41.656 -10.102 1 91.88 307 PRO A N 1
ATOM 2235 C CA . PRO A 1 307 ? 39.281 43.031 -10.602 1 91.88 307 PRO A CA 1
ATOM 2236 C C . PRO A 1 307 ? 38.062 43.906 -10.25 1 91.88 307 PRO A C 1
ATOM 2238 O O . PRO A 1 307 ? 36.969 43.375 -10.031 1 91.88 307 PRO A O 1
ATOM 2241 N N . GLN A 1 308 ? 38.094 45.25 -10.383 1 93.12 308 GLN A N 1
ATOM 2242 C CA . GLN A 1 308 ? 37.031 46.219 -10.195 1 93.12 308 GLN A CA 1
ATOM 2243 C C . GLN A 1 308 ? 36.094 46.25 -11.406 1 93.12 308 GLN A C 1
ATOM 2245 O O . GLN A 1 308 ? 36.562 46.188 -12.547 1 93.12 308 GLN A O 1
ATOM 2250 N N . MET A 1 309 ? 34.844 46.375 -11.055 1 94.25 309 MET A N 1
ATOM 2251 C CA . MET A 1 309 ? 33.844 46.312 -12.133 1 94.25 309 MET A CA 1
ATOM 2252 C C . MET A 1 309 ? 33.375 47.719 -12.523 1 94.25 309 MET A C 1
ATOM 2254 O O . MET A 1 309 ? 33.656 48.688 -11.812 1 94.25 309 MET A O 1
ATOM 2258 N N . ASP A 1 310 ? 32.812 47.719 -13.922 1 94.69 310 ASP A N 1
ATOM 2259 C CA . ASP A 1 310 ? 32.125 48.906 -14.461 1 94.69 310 ASP A CA 1
ATOM 2260 C C . ASP A 1 310 ? 33.125 50.031 -14.758 1 94.69 310 ASP A C 1
ATOM 2262 O O . ASP A 1 310 ? 32.844 51.188 -14.523 1 94.69 310 ASP A O 1
ATOM 2266 N N . ILE A 1 311 ? 34.25 49.594 -15.125 1 92.69 311 ILE A N 1
ATOM 2267 C CA . ILE A 1 311 ? 35.219 50.625 -15.469 1 92.69 311 ILE A CA 1
ATOM 2268 C C . ILE A 1 311 ? 35.656 50.438 -16.922 1 92.69 311 ILE A C 1
ATOM 2270 O O . ILE A 1 311 ? 36.75 50.906 -17.297 1 92.69 311 ILE A O 1
ATOM 2274 N N . GLY A 1 312 ? 34.844 49.625 -17.578 1 95.81 312 GLY A N 1
ATOM 2275 C CA . GLY A 1 312 ? 35 49.531 -19.016 1 95.81 312 GLY A CA 1
ATOM 2276 C C . GLY A 1 312 ? 35.875 48.344 -19.438 1 95.81 312 GLY A C 1
ATOM 2277 O O . GLY A 1 312 ? 36.219 48.188 -20.609 1 95.81 312 GLY A O 1
ATOM 2278 N N . LEU A 1 313 ? 36.312 47.562 -18.406 1 89.56 313 LEU A N 1
ATOM 2279 C CA . LEU A 1 313 ? 37.125 46.406 -18.703 1 89.56 313 LEU A CA 1
ATOM 2280 C C . LEU A 1 313 ? 36.344 45.375 -19.516 1 89.56 313 LEU A C 1
ATOM 2282 O O . LEU A 1 313 ? 35.125 45.25 -19.344 1 89.56 313 LEU A O 1
ATOM 2286 N N . LYS A 1 314 ? 37.031 44.625 -20.391 1 95.19 314 LYS A N 1
ATOM 2287 C CA . LYS A 1 314 ? 36.531 43.438 -21.062 1 95.19 314 LYS A CA 1
ATOM 2288 C C . LYS A 1 314 ? 37.344 42.219 -20.703 1 95.19 314 LYS A C 1
ATOM 2290 O O . LYS A 1 314 ? 38.562 42.188 -20.891 1 95.19 314 LYS A O 1
ATOM 2295 N N . ILE A 1 315 ? 36.656 41.438 -20.312 1 95.19 315 ILE A N 1
ATOM 2296 C CA . ILE A 1 315 ? 37.344 40.25 -19.812 1 95.19 315 ILE A CA 1
ATOM 2297 C C . ILE A 1 315 ? 36.656 39 -20.328 1 95.19 315 ILE A C 1
ATOM 2299 O O . ILE A 1 315 ? 35.406 38.969 -20.438 1 95.19 315 ILE A O 1
ATOM 2303 N N . PRO A 1 316 ? 37.594 37.812 -20.719 1 93.44 316 PRO A N 1
ATOM 2304 C CA . PRO A 1 316 ? 36.938 36.531 -21 1 93.44 316 PRO A CA 1
ATOM 2305 C C . PRO A 1 316 ? 36.188 35.969 -19.781 1 93.44 316 PRO A C 1
ATOM 2307 O O . PRO A 1 316 ? 36.75 35.875 -18.703 1 93.44 316 PRO A O 1
ATOM 2310 N N . GLN A 1 317 ? 34.688 35.562 -20.266 1 93.75 317 GLN A N 1
ATOM 2311 C CA . GLN A 1 317 ? 33.844 35.062 -19.203 1 93.75 317 GLN A CA 1
ATOM 2312 C C . GLN A 1 317 ? 33.125 33.781 -19.625 1 93.75 317 GLN A C 1
ATOM 2314 O O . GLN A 1 317 ? 33.156 33.406 -20.797 1 93.75 317 GLN A O 1
ATOM 2319 N N . PHE A 1 318 ? 32.781 33.406 -18.406 1 97.25 318 PHE A N 1
ATOM 2320 C CA . PHE A 1 318 ? 32.188 32.094 -18.656 1 97.25 318 PHE A CA 1
ATOM 2321 C C . PHE A 1 318 ? 31.109 32.188 -19.734 1 97.25 318 PHE A C 1
ATOM 2323 O O . PHE A 1 318 ? 30.859 31.219 -20.453 1 97.25 318 PHE A O 1
ATOM 2330 N N . ASP A 1 319 ? 30.266 33.219 -19.844 1 97.12 319 ASP A N 1
ATOM 2331 C CA . ASP A 1 319 ? 29.156 33.375 -20.781 1 97.12 319 ASP A CA 1
ATOM 2332 C C . ASP A 1 319 ? 29.562 34.219 -21.969 1 97.12 319 ASP A C 1
ATOM 2334 O O . ASP A 1 319 ? 28.703 34.688 -22.734 1 97.12 319 ASP A O 1
ATOM 2338 N N . SER A 1 320 ? 30.688 34.469 -22.125 1 97.88 320 SER A N 1
ATOM 2339 C CA . SER A 1 320 ? 31.172 35.125 -23.312 1 97.88 320 SER A CA 1
ATOM 2340 C C . SER A 1 320 ? 31.031 34.25 -24.547 1 97.88 320 SER A C 1
ATOM 2342 O O . SER A 1 320 ? 31.125 33.031 -24.453 1 97.88 320 SER A O 1
ATOM 2344 N N . PRO A 1 321 ? 30.953 34.75 -25.672 1 96.69 321 PRO A N 1
ATOM 2345 C CA . PRO A 1 321 ? 30.922 33.938 -26.891 1 96.69 321 PRO A CA 1
ATOM 2346 C C . PRO A 1 321 ? 32.312 33.438 -27.297 1 96.69 321 PRO A C 1
ATOM 2348 O O . PRO A 1 321 ? 33.312 34.062 -26.953 1 96.69 321 PRO A O 1
ATOM 2351 N N . ARG A 1 322 ? 32.188 32.719 -27.953 1 95.75 322 ARG A N 1
ATOM 2352 C CA . ARG A 1 322 ? 33.406 32.25 -28.625 1 95.75 322 ARG A CA 1
ATOM 2353 C C . ARG A 1 322 ? 33.406 32.625 -30.094 1 95.75 322 ARG A C 1
ATOM 2355 O O . ARG A 1 322 ? 32.344 32.969 -30.641 1 95.75 322 ARG A O 1
ATOM 2362 N N . ASP A 1 323 ? 34.531 32.375 -30.797 1 94.38 323 ASP A N 1
ATOM 2363 C CA . ASP A 1 323 ? 34.594 32.75 -32.219 1 94.38 323 ASP A CA 1
ATOM 2364 C C . ASP A 1 323 ? 33.938 31.672 -33.094 1 94.38 323 ASP A C 1
ATOM 2366 O O . ASP A 1 323 ? 33.906 31.797 -34.312 1 94.38 323 ASP A O 1
ATOM 2370 N N . VAL A 1 324 ? 33.469 30.641 -32.406 1 94.62 324 VAL A N 1
ATOM 2371 C CA . VAL A 1 324 ? 32.656 29.609 -33.062 1 94.62 324 VAL A CA 1
ATOM 2372 C C . VAL A 1 324 ? 31.203 29.719 -32.594 1 94.62 324 VAL A C 1
ATOM 2374 O O . VAL A 1 324 ? 30.938 29.828 -31.406 1 94.62 324 VAL A O 1
ATOM 2377 N N . PRO A 1 325 ? 30.734 29.641 -33.469 1 90.81 325 PRO A N 1
ATOM 2378 C CA . PRO A 1 325 ? 29.328 29.875 -33.125 1 90.81 325 PRO A CA 1
ATOM 2379 C C . PRO A 1 325 ? 28.734 28.766 -32.281 1 90.81 325 PRO A C 1
ATOM 2381 O O . PRO A 1 325 ? 29.078 27.594 -32.438 1 90.81 325 PRO A O 1
ATOM 2384 N N . GLY A 1 326 ? 27.734 29.156 -31.578 1 93.75 326 GLY A N 1
ATOM 2385 C CA . GLY A 1 326 ? 26.953 28.203 -30.812 1 93.75 326 GLY A CA 1
ATOM 2386 C C . GLY A 1 326 ? 27.578 27.828 -29.484 1 93.75 326 GLY A C 1
ATOM 2387 O O . GLY A 1 326 ? 27.047 27 -28.75 1 93.75 326 GLY A O 1
ATOM 2388 N N . PHE A 1 327 ? 28.828 28.516 -29.156 1 96.19 327 PHE A N 1
ATOM 2389 C CA . PHE A 1 327 ? 29.516 28.125 -27.922 1 96.19 327 PHE A CA 1
ATOM 2390 C C . PHE A 1 327 ? 29.844 29.359 -27.094 1 96.19 327 PHE A C 1
ATOM 2392 O O . PHE A 1 327 ? 30.219 30.406 -27.641 1 96.19 327 PHE A O 1
ATOM 2399 N N . ARG A 1 328 ? 29.766 28.828 -25.953 1 96.88 328 ARG A N 1
ATOM 2400 C CA . ARG A 1 328 ? 30.109 29.875 -24.984 1 96.88 328 ARG A CA 1
ATOM 2401 C C . ARG A 1 328 ? 31.422 29.562 -24.281 1 96.88 328 ARG A C 1
ATOM 2403 O O . ARG A 1 328 ? 31.969 28.469 -24.438 1 96.88 328 ARG A O 1
ATOM 2410 N N . GLY A 1 329 ? 31.781 30.812 -23.359 1 96 329 GLY A N 1
ATOM 2411 C CA . GLY A 1 329 ? 33.062 30.656 -22.688 1 96 329 GLY A CA 1
ATOM 2412 C C . GLY A 1 329 ? 33.125 29.406 -21.844 1 96 329 GLY A C 1
ATOM 2413 O O . GLY A 1 329 ? 34.125 28.672 -21.891 1 96 329 GLY A O 1
ATOM 2414 N N . GLY A 1 330 ? 32.156 29.094 -21.125 1 96.44 330 GLY A N 1
ATOM 2415 C CA . GLY A 1 330 ? 32.125 27.984 -20.188 1 96.44 330 GLY A CA 1
ATOM 2416 C C . GLY A 1 330 ? 31.766 26.656 -20.812 1 96.44 330 GLY A C 1
ATOM 2417 O O . GLY A 1 330 ? 31.703 25.641 -20.125 1 96.44 330 GLY A O 1
ATOM 2418 N N . ASP A 1 331 ? 31.484 26.625 -22.094 1 97.25 331 ASP A N 1
ATOM 2419 C CA . ASP A 1 331 ? 31.266 25.391 -22.844 1 97.25 331 ASP A CA 1
ATOM 2420 C C . ASP A 1 331 ? 32.594 24.688 -23.109 1 97.25 331 ASP A C 1
ATOM 2422 O O . ASP A 1 331 ? 33.25 24.938 -24.125 1 97.25 331 ASP A O 1
ATOM 2426 N N . LEU A 1 332 ? 32.906 24.031 -22.391 1 96 332 LEU A N 1
ATOM 2427 C CA . LEU A 1 332 ? 34.219 23.438 -22.406 1 96 332 LEU A CA 1
ATOM 2428 C C . LEU A 1 332 ? 34.375 22.453 -23.562 1 96 332 LEU A C 1
ATOM 2430 O O . LEU A 1 332 ? 35.469 22.047 -23.906 1 96 332 LEU A O 1
ATOM 2434 N N . ASN A 1 333 ? 33.375 21.906 -24.172 1 93.38 333 ASN A N 1
ATOM 2435 C CA . ASN A 1 333 ? 33.375 21.016 -25.328 1 93.38 333 ASN A CA 1
ATOM 2436 C C . ASN A 1 333 ? 33.5 21.797 -26.641 1 93.38 333 ASN A C 1
ATOM 2438 O O . ASN A 1 333 ? 33.312 21.219 -27.719 1 93.38 333 ASN A O 1
ATOM 2442 N N . ALA A 1 334 ? 33.656 23.156 -26.422 1 94.12 334 ALA A N 1
ATOM 2443 C CA . ALA A 1 334 ? 33.844 23.938 -27.641 1 94.12 334 ALA A CA 1
ATOM 2444 C C . ALA A 1 334 ? 35.062 23.406 -28.422 1 94.12 334 ALA A C 1
ATOM 2446 O O . ALA A 1 334 ? 36 22.844 -27.844 1 94.12 334 ALA A O 1
ATOM 2447 N N . PRO A 1 335 ? 35.156 23.719 -29.656 1 92.12 335 PRO A N 1
ATOM 2448 C CA . PRO A 1 335 ? 36.25 23.203 -30.469 1 92.12 335 PRO A CA 1
ATOM 2449 C C . PRO A 1 335 ? 37.625 23.719 -30 1 92.12 335 PRO A C 1
ATOM 2451 O O . PRO A 1 335 ? 37.75 24.859 -29.578 1 92.12 335 PRO A O 1
ATOM 2454 N N . ARG A 1 336 ? 38.25 22.812 -30.25 1 91.12 336 ARG A N 1
ATOM 2455 C CA . ARG A 1 336 ? 39.625 23.172 -29.828 1 91.12 336 ARG A CA 1
ATOM 2456 C C . ARG A 1 336 ? 40.125 24.359 -30.625 1 91.12 336 ARG A C 1
ATOM 2458 O O . ARG A 1 336 ? 39.938 24.453 -31.844 1 91.12 336 ARG A O 1
ATOM 2465 N N . GLY A 1 337 ? 40.875 25.016 -30.031 1 88.5 337 GLY A N 1
ATOM 2466 C CA . GLY A 1 337 ? 41.5 26.172 -30.672 1 88.5 337 GLY A CA 1
ATOM 2467 C C . GLY A 1 337 ? 40.562 27.391 -30.672 1 88.5 337 GLY A C 1
ATOM 2468 O O . GLY A 1 337 ? 41 28.484 -31.047 1 88.5 337 GLY A O 1
ATOM 2469 N N . SER A 1 338 ? 39.562 27.047 -30.031 1 89.06 338 SER A N 1
ATOM 2470 C CA . SER A 1 338 ? 38.656 28.172 -30.016 1 89.06 338 SER A CA 1
ATOM 2471 C C . SER A 1 338 ? 39 29.172 -28.922 1 89.06 338 SER A C 1
ATOM 2473 O O . SER A 1 338 ? 39.5 28.781 -27.859 1 89.06 338 SER A O 1
ATOM 2475 N N . VAL A 1 339 ? 38.5 30.266 -29.453 1 93.5 339 VAL A N 1
ATOM 2476 C CA . VAL A 1 339 ? 38.969 31.312 -28.547 1 93.5 339 VAL A CA 1
ATOM 2477 C C . VAL A 1 339 ? 37.75 32.062 -28 1 93.5 339 VAL A C 1
ATOM 2479 O O . VAL A 1 339 ? 36.812 32.375 -28.734 1 93.5 339 VAL A O 1
ATOM 2482 N N . ILE A 1 340 ? 37.875 32.594 -26.656 1 95.94 340 ILE A N 1
ATOM 2483 C CA . ILE A 1 340 ? 36.812 33.312 -25.984 1 95.94 340 ILE A CA 1
ATOM 2484 C C . ILE A 1 340 ? 36.969 34.812 -26.234 1 95.94 340 ILE A C 1
ATOM 2486 O O . ILE A 1 340 ? 38.031 35.406 -26 1 95.94 340 ILE A O 1
ATOM 2490 N N . ILE A 1 341 ? 35.812 34.812 -27.016 1 93 341 ILE A N 1
ATOM 2491 C CA . ILE A 1 341 ? 35.875 36.219 -27.344 1 93 341 ILE A CA 1
ATOM 2492 C C . ILE A 1 341 ? 35.5 37.031 -26.109 1 93 341 ILE A C 1
ATOM 2494 O O . ILE A 1 341 ? 34.344 37.031 -25.672 1 93 341 ILE A O 1
ATOM 2498 N N . PRO A 1 342 ? 36.875 37.219 -25.281 1 57.5 342 PRO A N 1
ATOM 2499 C CA . PRO A 1 342 ? 36.781 38 -24.047 1 57.5 342 PRO A CA 1
ATOM 2500 C C . PRO A 1 342 ? 35.531 38.875 -24.016 1 57.5 342 PRO A C 1
ATOM 2502 O O . PRO A 1 342 ? 34.938 39.094 -22.953 1 57.5 342 PRO A O 1
ATOM 2505 N N . THR A 1 343 ? 34.75 40.062 -22.953 1 96.94 343 THR A N 1
ATOM 2506 C CA . THR A 1 343 ? 33.562 40.906 -22.891 1 96.94 343 THR A CA 1
ATOM 2507 C C . THR A 1 343 ? 33.656 41.875 -21.719 1 96.94 343 THR A C 1
ATOM 2509 O O . THR A 1 343 ? 34.594 41.812 -20.906 1 96.94 343 THR A O 1
ATOM 2512 N N . ASP A 1 344 ? 32.344 42.312 -21.75 1 96.44 344 ASP A N 1
ATOM 2513 C CA . ASP A 1 344 ? 32.375 43.406 -20.781 1 96.44 344 ASP A CA 1
ATOM 2514 C C . ASP A 1 344 ? 32.344 42.875 -19.344 1 96.44 344 ASP A C 1
ATOM 2516 O O . ASP A 1 344 ? 31.578 41.969 -19.031 1 96.44 344 ASP A O 1
ATOM 2520 N N . TRP A 1 345 ? 33 43.625 -18.516 1 97.5 345 TRP A N 1
ATOM 2521 C CA . TRP A 1 345 ? 33.125 43.281 -17.094 1 97.5 345 TRP A CA 1
ATOM 2522 C C . TRP A 1 345 ? 32.312 44.219 -16.219 1 97.5 345 TRP A C 1
ATOM 2524 O O . TRP A 1 345 ? 32.844 45.281 -15.797 1 97.5 345 TRP A O 1
ATOM 2534 N N . VAL A 1 346 ? 31.328 43.625 -15.82 1 95.62 346 VAL A N 1
ATOM 2535 C CA . VAL A 1 346 ? 30.406 44.562 -15.18 1 95.62 346 VAL A CA 1
ATOM 2536 C C . VAL A 1 346 ? 29.719 43.875 -13.992 1 95.62 346 VAL A C 1
ATOM 2538 O O . VAL A 1 346 ? 29.594 42.656 -13.961 1 95.62 346 VAL A O 1
ATOM 2541 N N . SER A 1 347 ? 28.969 45.062 -12.961 1 91.75 347 SER A N 1
ATOM 2542 C CA . SER A 1 347 ? 28.297 44.594 -11.758 1 91.75 347 SER A CA 1
ATOM 2543 C C . SER A 1 347 ? 26.875 44.125 -12.062 1 91.75 347 SER A C 1
ATOM 2545 O O . SER A 1 347 ? 26.219 44.656 -12.961 1 91.75 347 SER A O 1
ATOM 2547 N N . GLN A 1 348 ? 26.594 42.75 -11.336 1 94.12 348 GLN A N 1
ATOM 2548 C CA . GLN A 1 348 ? 25.219 42.281 -11.383 1 94.12 348 GLN A CA 1
ATOM 2549 C C . GLN A 1 348 ? 24.594 42.25 -9.992 1 94.12 348 GLN A C 1
ATOM 2551 O O . GLN A 1 348 ? 24.453 41.188 -9.391 1 94.12 348 GLN A O 1
ATOM 2556 N N . PRO A 1 349 ? 24.109 43.625 -9.594 1 94.62 349 PRO A N 1
ATOM 2557 C CA . PRO A 1 349 ? 23.672 43.75 -8.203 1 94.62 349 PRO A CA 1
ATOM 2558 C C . PRO A 1 349 ? 22.516 42.812 -7.848 1 94.62 349 PRO A C 1
ATOM 2560 O O . PRO A 1 349 ? 22.344 42.469 -6.68 1 94.62 349 PRO A O 1
ATOM 2563 N N . ASN A 1 350 ? 21.859 42.312 -8.711 1 94.56 350 ASN A N 1
ATOM 2564 C CA . ASN A 1 350 ? 20.703 41.469 -8.43 1 94.56 350 ASN A CA 1
ATOM 2565 C C . ASN A 1 350 ? 20.969 40 -8.82 1 94.56 350 ASN A C 1
ATOM 2567 O O . ASN A 1 350 ? 20.031 39.219 -9 1 94.56 350 ASN A O 1
ATOM 2571 N N . ASN A 1 351 ? 22.141 39.812 -8.984 1 96.25 351 ASN A N 1
ATOM 2572 C CA . ASN A 1 351 ? 22.469 38.5 -9.531 1 96.25 351 ASN A CA 1
ATOM 2573 C C . ASN A 1 351 ? 21.875 37.375 -8.68 1 96.25 351 ASN A C 1
ATOM 2575 O O . ASN A 1 351 ? 21.5 36.312 -9.211 1 96.25 351 ASN A O 1
ATOM 2579 N N . VAL A 1 352 ? 21.844 37.562 -7.301 1 96.06 352 VAL A N 1
ATOM 2580 C CA . VAL A 1 352 ? 21.266 36.562 -6.422 1 96.06 352 VAL A CA 1
ATOM 2581 C C . VAL A 1 352 ? 19.734 36.688 -6.418 1 96.06 352 VAL A C 1
ATOM 2583 O O . VAL A 1 352 ? 19.016 35.719 -6.582 1 96.06 352 VAL A O 1
ATOM 2586 N N . ASN A 1 353 ? 19.109 37.844 -6.254 1 92.94 353 ASN A N 1
ATOM 2587 C CA . ASN A 1 353 ? 17.672 38.094 -6.176 1 92.94 353 ASN A CA 1
ATOM 2588 C C . ASN A 1 353 ? 16.953 37.688 -7.449 1 92.94 353 ASN A C 1
ATOM 2590 O O . ASN A 1 353 ? 15.781 37.312 -7.406 1 92.94 353 ASN A O 1
ATOM 2594 N N . ASP A 1 354 ? 17.734 37.781 -8.555 1 93.75 354 ASP A N 1
ATOM 2595 C CA . ASP A 1 354 ? 17.141 37.469 -9.844 1 93.75 354 ASP A CA 1
ATOM 2596 C C . ASP A 1 354 ? 16.766 35.969 -9.914 1 93.75 354 ASP A C 1
ATOM 2598 O O . ASP A 1 354 ? 15.961 35.562 -10.75 1 93.75 354 ASP A O 1
ATOM 2602 N N . PHE A 1 355 ? 17.422 35.312 -9.133 1 96.56 355 PHE A N 1
ATOM 2603 C CA . PHE A 1 355 ? 17.156 33.875 -9.148 1 96.56 355 PHE A CA 1
ATOM 2604 C C . PHE A 1 355 ? 15.828 33.562 -8.453 1 96.56 355 PHE A C 1
ATOM 2606 O O . PHE A 1 355 ? 15.078 32.688 -8.898 1 96.56 355 PHE A O 1
ATOM 2613 N N . PHE A 1 356 ? 15.562 34.25 -7.266 1 95.88 356 PHE A N 1
ATOM 2614 C CA . PHE A 1 356 ? 14.352 34 -6.496 1 95.88 356 PHE A CA 1
ATOM 2615 C C . PHE A 1 356 ? 13.125 34.531 -7.23 1 95.88 356 PHE A C 1
ATOM 2617 O O . PHE A 1 356 ? 13.234 35.438 -8.078 1 95.88 356 PHE A O 1
ATOM 2624 N N . ARG A 1 357 ? 11.961 33.812 -7.008 1 95.56 357 ARG A N 1
ATOM 2625 C CA . ARG A 1 357 ? 10.688 34.25 -7.57 1 95.56 357 ARG A CA 1
ATOM 2626 C C . ARG A 1 357 ? 9.664 34.5 -6.469 1 95.56 357 ARG A C 1
ATOM 2628 O O . ARG A 1 357 ? 9.898 34.188 -5.305 1 95.56 357 ARG A O 1
ATOM 2635 N N . THR A 1 358 ? 8.711 35.125 -6.801 1 95.06 358 THR A N 1
ATOM 2636 C CA . THR A 1 358 ? 7.621 35.312 -5.844 1 95.06 358 THR A CA 1
ATOM 2637 C C . THR A 1 358 ? 6.875 34 -5.598 1 95.06 358 THR A C 1
ATOM 2639 O O . THR A 1 358 ? 6.383 33.375 -6.539 1 95.06 358 THR A O 1
ATOM 2642 N N . GLY A 1 359 ? 6.934 33.688 -4.312 1 94.75 359 GLY A N 1
ATOM 2643 C CA . GLY A 1 359 ? 6.148 32.531 -3.928 1 94.75 359 GLY A CA 1
ATOM 2644 C C . GLY A 1 359 ? 4.66 32.812 -3.863 1 94.75 359 GLY A C 1
ATOM 2645 O O . GLY A 1 359 ? 4.242 33.938 -3.631 1 94.75 359 GLY A O 1
ATOM 2646 N N . VAL A 1 360 ? 3.826 31.812 -4.082 1 96.75 360 VAL A N 1
ATOM 2647 C CA . VAL A 1 360 ? 2.375 31.938 -4.02 1 96.75 360 VAL A CA 1
ATOM 2648 C C . VAL A 1 360 ? 1.775 30.766 -3.256 1 96.75 360 VAL A C 1
ATOM 2650 O O . VAL A 1 360 ? 2.068 29.609 -3.561 1 96.75 360 VAL A O 1
ATOM 2653 N N . THR A 1 361 ? 1.019 31.031 -2.377 1 94.62 361 THR A N 1
ATOM 2654 C CA . THR A 1 361 ? 0.329 30.016 -1.585 1 94.62 361 THR A CA 1
ATOM 2655 C C . THR A 1 361 ? -1.184 30.172 -1.711 1 94.62 361 THR A C 1
ATOM 2657 O O . THR A 1 361 ? -1.731 31.234 -1.424 1 94.62 361 THR A O 1
ATOM 2660 N N . LEU A 1 362 ? -1.854 29.266 -2.043 1 96.44 362 LEU A N 1
ATOM 2661 C CA . LEU A 1 362 ? -3.309 29.219 -2.16 1 96.44 362 LEU A CA 1
ATOM 2662 C C . LEU A 1 362 ? -3.887 28.172 -1.218 1 96.44 362 LEU A C 1
ATOM 2664 O O . LEU A 1 362 ? -3.475 27 -1.248 1 96.44 362 LEU A O 1
ATOM 2668 N N . SER A 1 363 ? -4.754 28.578 -0.417 1 94.69 363 SER A N 1
ATOM 2669 C CA . SER A 1 363 ? -5.473 27.703 0.498 1 94.69 363 SER A CA 1
ATOM 2670 C C . SER A 1 363 ? -6.98 27.891 0.379 1 94.69 363 SER A C 1
ATOM 2672 O O . SER A 1 363 ? -7.492 28.984 0.605 1 94.69 363 SER A O 1
ATOM 2674 N N . ASN A 1 364 ? -7.691 26.953 0.082 1 95.31 364 ASN A N 1
ATOM 2675 C CA . ASN A 1 364 ? -9.141 26.969 -0.075 1 95.31 364 ASN A CA 1
ATOM 2676 C C . ASN A 1 364 ? -9.812 25.906 0.783 1 95.31 364 ASN A C 1
ATOM 2678 O O . ASN A 1 364 ? -9.469 24.719 0.692 1 95.31 364 ASN A O 1
ATOM 2682 N N . ASN A 1 365 ? -10.711 26.344 1.606 1 96 365 ASN A N 1
ATOM 2683 C CA . ASN A 1 365 ? -11.438 25.453 2.506 1 96 365 ASN A CA 1
ATOM 2684 C C . ASN A 1 365 ? -12.945 25.547 2.289 1 96 365 ASN A C 1
ATOM 2686 O O . ASN A 1 365 ? -13.484 26.656 2.127 1 96 365 ASN A O 1
ATOM 2690 N N . ILE A 1 366 ? -13.578 24.516 2.207 1 90.38 366 ILE A N 1
ATOM 2691 C CA . ILE A 1 366 ? -15.031 24.406 2.213 1 90.38 366 ILE A CA 1
ATOM 2692 C C . ILE A 1 366 ? -15.477 23.484 3.348 1 90.38 366 ILE A C 1
ATOM 2694 O O . ILE A 1 366 ? -14.961 22.375 3.488 1 90.38 366 ILE A O 1
ATOM 2698 N N . SER A 1 367 ? -16.312 24.031 4.203 1 91.56 367 SER A N 1
ATOM 2699 C CA . SER A 1 367 ? -16.812 23.234 5.312 1 91.56 367 SER A CA 1
ATOM 2700 C C . SER A 1 367 ? -18.344 23.281 5.375 1 91.56 367 SER A C 1
ATOM 2702 O O . SER A 1 367 ? -18.953 24.297 5.047 1 91.56 367 SER A O 1
ATOM 2704 N N . ILE A 1 368 ? -18.875 22.266 5.762 1 82.81 368 ILE A N 1
ATOM 2705 C CA . ILE A 1 368 ? -20.297 22.125 5.988 1 82.81 368 ILE A CA 1
ATOM 2706 C C . ILE A 1 368 ? -20.547 21.625 7.414 1 82.81 368 ILE A C 1
ATOM 2708 O O . ILE A 1 368 ? -19.938 20.656 7.852 1 82.81 368 ILE A O 1
ATOM 2712 N N . ALA A 1 369 ? -21.344 22.422 8.117 1 85.25 369 ALA A N 1
ATOM 2713 C CA . ALA A 1 369 ? -21.656 22.078 9.5 1 85.25 369 ALA A CA 1
ATOM 2714 C C . ALA A 1 369 ? -23.156 22.125 9.75 1 85.25 369 ALA A C 1
ATOM 2716 O O . ALA A 1 369 ? -23.859 22.969 9.195 1 85.25 369 ALA A O 1
ATOM 2717 N N . GLY A 1 370 ? -23.609 21.312 10.602 1 75.81 370 GLY A N 1
ATOM 2718 C CA . GLY A 1 370 ? -25 21.266 11 1 75.81 370 GLY A CA 1
ATOM 2719 C C . GLY A 1 370 ? -25.219 20.578 12.336 1 75.81 370 GLY A C 1
ATOM 2720 O O . GLY A 1 370 ? -24.391 19.797 12.781 1 75.81 370 GLY A O 1
ATOM 2721 N N . ASP A 1 371 ? -26.203 21.141 13.07 1 77.81 371 ASP A N 1
ATOM 2722 C CA . ASP A 1 371 ? -26.531 20.625 14.391 1 77.81 371 ASP A CA 1
ATOM 2723 C C . ASP A 1 371 ? -28.047 20.469 14.555 1 77.81 371 ASP A C 1
ATOM 2725 O O . ASP A 1 371 ? -28.812 21.297 14.047 1 77.81 371 ASP A O 1
ATOM 2729 N N . ASN A 1 372 ? -28.375 19.406 15.203 1 69.62 372 ASN A N 1
ATOM 2730 C CA . ASN A 1 372 ? -29.734 19.219 15.703 1 69.62 372 ASN A CA 1
ATOM 2731 C C . ASN A 1 372 ? -29.734 18.453 17.031 1 69.62 372 ASN A C 1
ATOM 2733 O O . ASN A 1 372 ? -28.688 18.25 17.641 1 69.62 372 ASN A O 1
ATOM 2737 N N . GLU A 1 373 ? -30.766 18.156 17.438 1 65.56 373 GLU A N 1
ATOM 2738 C CA . GLU A 1 373 ? -30.891 17.578 18.766 1 65.56 373 GLU A CA 1
ATOM 2739 C C . GLU A 1 373 ? -30.25 16.203 18.828 1 65.56 373 GLU A C 1
ATOM 2741 O O . GLU A 1 373 ? -29.828 15.75 19.906 1 65.56 373 GLU A O 1
ATOM 2746 N N . LYS A 1 374 ? -30.125 15.641 17.953 1 68.38 374 LYS A N 1
ATOM 2747 C CA . LYS A 1 374 ? -29.719 14.234 18 1 68.38 374 LYS A CA 1
ATOM 2748 C C . LYS A 1 374 ? -28.297 14.062 17.469 1 68.38 374 LYS A C 1
ATOM 2750 O O . LYS A 1 374 ? -27.609 13.094 17.812 1 68.38 374 LYS A O 1
ATOM 2755 N N . ALA A 1 375 ? -27.953 14.906 16.578 1 74.62 375 ALA A N 1
ATOM 2756 C CA . ALA A 1 375 ? -26.609 14.727 16.031 1 74.62 375 ALA A CA 1
ATOM 2757 C C . ALA A 1 375 ? -26.031 16.047 15.531 1 74.62 375 ALA A C 1
ATOM 2759 O O . ALA A 1 375 ? -26.781 16.984 15.242 1 74.62 375 ALA A O 1
ATOM 2760 N N . ASN A 1 376 ? -24.797 16.094 15.516 1 80.75 376 ASN A N 1
ATOM 2761 C CA . ASN A 1 376 ? -24.078 17.203 14.906 1 80.75 376 ASN A CA 1
ATOM 2762 C C . ASN A 1 376 ? -22.938 16.719 14.023 1 80.75 376 ASN A C 1
ATOM 2764 O O . ASN A 1 376 ? -22.344 15.664 14.297 1 80.75 376 ASN A O 1
ATOM 2768 N N . VAL A 1 377 ? -22.719 17.375 12.93 1 81 377 VAL A N 1
ATOM 2769 C CA . VAL A 1 377 ? -21.703 16.938 11.992 1 81 377 VAL A CA 1
ATOM 2770 C C . VAL A 1 377 ? -21.016 18.156 11.383 1 81 377 VAL A C 1
ATOM 2772 O O . VAL A 1 377 ? -21.656 19.188 11.133 1 81 377 VAL A O 1
ATOM 2775 N N . ARG A 1 378 ? -19.734 17.953 11.219 1 89.44 378 ARG A N 1
ATOM 2776 C CA . ARG A 1 378 ? -18.938 18.891 10.438 1 89.44 378 ARG A CA 1
ATOM 2777 C C . ARG A 1 378 ? -17.969 18.156 9.531 1 89.44 378 ARG A C 1
ATOM 2779 O O . ARG A 1 378 ? -17.188 17.312 10 1 89.44 378 ARG A O 1
ATOM 2786 N N . PHE A 1 379 ? -18.109 18.391 8.242 1 87.69 379 PHE A N 1
ATOM 2787 C CA . PHE A 1 379 ? -17.203 17.875 7.23 1 87.69 379 PHE A CA 1
ATOM 2788 C C . PHE A 1 379 ? -16.484 19.031 6.516 1 87.69 379 PHE A C 1
ATOM 2790 O O . PHE A 1 379 ? -17.109 20.031 6.172 1 87.69 379 PHE A O 1
ATOM 2797 N N . SER A 1 380 ? -15.188 18.906 6.34 1 93.94 380 SER A N 1
ATOM 2798 C CA . SER A 1 380 ? -14.453 19.953 5.66 1 93.94 380 SER A CA 1
ATOM 2799 C C . SER A 1 380 ? -13.391 19.391 4.73 1 93.94 380 SER A C 1
ATOM 2801 O O . SER A 1 380 ? -12.883 18.281 4.961 1 93.94 380 SER A O 1
ATOM 2803 N N . TRP A 1 381 ? -13.211 19.984 3.615 1 92.88 381 TRP A N 1
ATOM 2804 C CA . TRP A 1 381 ? -12.148 19.734 2.652 1 92.88 381 TRP A CA 1
ATOM 2805 C C . TRP A 1 381 ? -11.297 20.984 2.441 1 92.88 381 TRP A C 1
ATOM 2807 O O . TRP A 1 381 ? -11.828 22.062 2.176 1 92.88 381 TRP A O 1
ATOM 2817 N N . THR A 1 382 ? -9.953 20.859 2.594 1 96.12 382 THR A N 1
ATOM 2818 C CA . THR A 1 382 ? -9.023 21.953 2.379 1 96.12 382 THR A CA 1
ATOM 2819 C C . THR A 1 382 ? -7.945 21.562 1.373 1 96.12 382 THR A C 1
ATOM 2821 O O . THR A 1 382 ? -7.352 20.484 1.479 1 96.12 382 THR A O 1
ATOM 2824 N N . ASN A 1 383 ? -7.832 22.406 0.388 1 96.69 383 ASN A N 1
ATOM 2825 C CA . ASN A 1 383 ? -6.746 22.297 -0.58 1 96.69 383 ASN A CA 1
ATOM 2826 C C . ASN A 1 383 ? -5.684 23.359 -0.366 1 96.69 383 ASN A C 1
ATOM 2828 O O . ASN A 1 383 ? -5.988 24.562 -0.392 1 96.69 383 ASN A O 1
ATOM 2832 N N . LEU A 1 384 ? -4.398 22.891 -0.127 1 95.44 384 LEU A N 1
ATOM 2833 C CA . LEU A 1 384 ? -3.23 23.766 -0.002 1 95.44 384 LEU A CA 1
ATOM 2834 C C . LEU A 1 384 ? -2.27 23.547 -1.169 1 95.44 384 LEU A C 1
ATOM 2836 O O . LEU A 1 384 ? -1.862 22.422 -1.448 1 95.44 384 LEU A O 1
ATOM 2840 N N . ASP A 1 385 ? -2.016 24.609 -1.935 1 97.06 385 ASP A N 1
ATOM 2841 C CA . ASP A 1 385 ? -1.046 24.641 -3.025 1 97.06 385 ASP A CA 1
ATOM 2842 C C . ASP A 1 385 ? -0.046 25.766 -2.838 1 97.06 385 ASP A C 1
ATOM 2844 O O . ASP A 1 385 ? -0.374 26.938 -3.068 1 97.06 385 ASP A O 1
ATOM 2848 N N . GLN A 1 386 ? 1.209 25.312 -2.475 1 95.94 386 GLN A N 1
ATOM 2849 C CA . GLN A 1 386 ? 2.248 26.312 -2.221 1 95.94 386 GLN A CA 1
ATOM 2850 C C . GLN A 1 386 ? 3.424 26.125 -3.176 1 95.94 386 GLN A C 1
ATOM 2852 O O . GLN A 1 386 ? 3.994 25.047 -3.271 1 95.94 386 GLN A O 1
ATOM 2857 N N . LYS A 1 387 ? 3.66 27.297 -3.871 1 97.19 387 LYS A N 1
ATOM 2858 C CA . LYS A 1 387 ? 4.895 27.438 -4.637 1 97.19 387 LYS A CA 1
ATOM 2859 C C . LYS A 1 387 ? 5.902 28.312 -3.896 1 97.19 387 LYS A C 1
ATOM 2861 O O . LYS A 1 387 ? 5.59 29.438 -3.514 1 97.19 387 LYS A O 1
ATOM 2866 N N . GLY A 1 388 ? 7.137 27.844 -3.707 1 95.69 388 GLY A N 1
ATOM 2867 C CA . GLY A 1 388 ? 8.141 28.531 -2.908 1 95.69 388 GLY A CA 1
ATOM 2868 C C . GLY A 1 388 ? 8.828 29.656 -3.648 1 95.69 388 GLY A C 1
ATOM 2869 O O . GLY A 1 388 ? 8.57 29.875 -4.832 1 95.69 388 GLY A O 1
ATOM 2870 N N . ILE A 1 389 ? 9.57 30.312 -3.086 1 95.62 389 ILE A N 1
ATOM 2871 C CA . ILE A 1 389 ? 10.32 31.422 -3.658 1 95.62 389 ILE A CA 1
ATOM 2872 C C . ILE A 1 389 ? 11.508 30.891 -4.449 1 95.62 389 ILE A C 1
ATOM 2874 O O . ILE A 1 389 ? 12.078 31.594 -5.285 1 95.62 389 ILE A O 1
ATOM 2878 N N . VAL A 1 390 ? 11.859 29.781 -4.039 1 96.81 390 VAL A N 1
ATOM 2879 C CA . VAL A 1 390 ? 12.852 29.078 -4.848 1 96.81 390 VAL A CA 1
ATOM 2880 C C . VAL A 1 390 ? 12.172 28.422 -6.039 1 96.81 390 VAL A C 1
ATOM 2882 O O . VAL A 1 390 ? 11.172 27.719 -5.879 1 96.81 390 VAL A O 1
ATOM 2885 N N . PRO A 1 391 ? 12.734 28.625 -7.277 1 96.25 391 PRO A N 1
ATOM 2886 C CA . PRO A 1 391 ? 12.117 28.016 -8.461 1 96.25 391 PRO A CA 1
ATOM 2887 C C . PRO A 1 391 ? 12.031 26.5 -8.359 1 96.25 391 PRO A C 1
ATOM 2889 O O . PRO A 1 391 ? 12.891 25.859 -7.754 1 96.25 391 PRO A O 1
ATOM 2892 N N . ASN A 1 392 ? 10.977 26.047 -8.797 1 97.62 392 ASN A N 1
ATOM 2893 C CA . ASN A 1 392 ? 10.672 24.625 -8.914 1 97.62 392 ASN A CA 1
ATOM 2894 C C . ASN A 1 392 ? 10.547 23.969 -7.543 1 97.62 392 ASN A C 1
ATOM 2896 O O . ASN A 1 392 ? 10.922 22.812 -7.367 1 97.62 392 ASN A O 1
ATOM 2900 N N . THR A 1 393 ? 10.164 24.562 -6.672 1 95.69 393 THR A N 1
ATOM 2901 C CA . THR A 1 393 ? 9.836 23.984 -5.367 1 95.69 393 THR A CA 1
ATOM 2902 C C . THR A 1 393 ? 8.359 24.188 -5.043 1 95.69 393 THR A C 1
ATOM 2904 O O . THR A 1 393 ? 7.762 25.188 -5.422 1 95.69 393 THR A O 1
ATOM 2907 N N . ASP A 1 394 ? 7.789 23.297 -4.215 1 97.5 394 ASP A N 1
ATOM 2908 C CA . ASP A 1 394 ? 6.352 23.375 -3.979 1 97.5 394 ASP A CA 1
ATOM 2909 C C . ASP A 1 394 ? 5.934 22.469 -2.83 1 97.5 394 ASP A C 1
ATOM 2911 O O . ASP A 1 394 ? 6.734 21.656 -2.344 1 97.5 394 ASP A O 1
ATOM 2915 N N . LEU A 1 395 ? 4.73 22.594 -2.439 1 95.19 395 LEU A N 1
ATOM 2916 C CA . LEU A 1 395 ? 4.082 21.766 -1.426 1 95.19 395 LEU A CA 1
ATOM 2917 C C . LEU A 1 395 ? 2.566 21.781 -1.608 1 95.19 395 LEU A C 1
ATOM 2919 O O . LEU A 1 395 ? 1.935 22.828 -1.534 1 95.19 395 LEU A O 1
ATOM 2923 N N . LYS A 1 396 ? 2.008 20.766 -1.75 1 97 396 LYS A N 1
ATOM 2924 C CA . LYS A 1 396 ? 0.568 20.609 -1.93 1 97 396 LYS A CA 1
ATOM 2925 C C . LYS A 1 396 ? -0.007 19.625 -0.919 1 97 396 LYS A C 1
ATOM 2927 O O . LYS A 1 396 ? 0.607 18.594 -0.632 1 97 396 LYS A O 1
ATOM 2932 N N . ARG A 1 397 ? -1.23 19.891 -0.486 1 95.44 397 ARG A N 1
ATOM 2933 C CA . ARG A 1 397 ? -1.854 19.047 0.518 1 95.44 397 ARG A CA 1
ATOM 2934 C C . ARG A 1 397 ? -3.373 19.078 0.4 1 95.44 397 ARG A C 1
ATOM 2936 O O . ARG A 1 397 ? -3.969 20.156 0.311 1 95.44 397 ARG A O 1
ATOM 2943 N N . ASN A 1 398 ? -3.969 18.047 0.428 1 95.06 398 ASN A N 1
ATOM 2944 C CA . ASN A 1 398 ? -5.414 17.875 0.554 1 95.06 398 ASN A CA 1
ATOM 2945 C C . ASN A 1 398 ? -5.793 17.266 1.896 1 95.06 398 ASN A C 1
ATOM 2947 O O . ASN A 1 398 ? -5.285 16.203 2.256 1 95.06 398 ASN A O 1
ATOM 2951 N N . THR A 1 399 ? -6.684 17.953 2.637 1 96.12 399 THR A N 1
ATOM 2952 C CA . THR A 1 399 ? -7.125 17.5 3.949 1 96.12 399 THR A CA 1
ATOM 2953 C C . THR A 1 399 ? -8.641 17.328 3.984 1 96.12 399 THR A C 1
ATOM 2955 O O . THR A 1 399 ? -9.383 18.25 3.615 1 96.12 399 THR A O 1
ATOM 2958 N N . LEU A 1 400 ? -9.07 16.203 4.281 1 93.06 400 LEU A N 1
ATOM 2959 C CA . LEU A 1 400 ? -10.461 15.914 4.586 1 93.06 400 LEU A CA 1
ATOM 2960 C C . LEU A 1 400 ? -10.648 15.648 6.078 1 93.06 400 LEU A C 1
ATOM 2962 O O . LEU A 1 400 ? -9.93 14.836 6.66 1 93.06 400 LEU A O 1
ATOM 2966 N N . ALA A 1 401 ? -11.578 16.391 6.707 1 95 401 ALA A N 1
ATOM 2967 C CA . ALA A 1 401 ? -11.844 16.25 8.141 1 95 401 ALA A CA 1
ATOM 2968 C C . ALA A 1 401 ? -13.328 16.016 8.406 1 95 401 ALA A C 1
ATOM 2970 O O . ALA A 1 401 ? -14.18 16.672 7.809 1 95 401 ALA A O 1
ATOM 2971 N N . LEU A 1 402 ? -13.586 15.094 9.25 1 90.5 402 LEU A N 1
ATOM 2972 C CA . LEU A 1 402 ? -14.938 14.758 9.695 1 90.5 402 LEU A CA 1
ATOM 2973 C C . LEU A 1 402 ? -15.023 14.781 11.219 1 90.5 402 LEU A C 1
ATOM 2975 O O . LEU A 1 402 ? -14.172 14.211 11.906 1 90.5 402 LEU A O 1
ATOM 2979 N N . ASN A 1 403 ? -15.93 15.484 11.742 1 91.69 403 ASN A N 1
ATOM 2980 C CA . ASN A 1 403 ? -16.312 15.516 13.148 1 91.69 403 ASN A CA 1
ATOM 2981 C C . ASN A 1 403 ? -17.828 15.336 13.32 1 91.69 403 ASN A C 1
ATOM 2983 O O . ASN A 1 403 ? -18.609 16.203 12.938 1 91.69 403 ASN A O 1
ATOM 2987 N N . THR A 1 404 ? -18.203 14.305 13.93 1 85.56 404 THR A N 1
ATOM 2988 C CA . THR A 1 404 ? -19.625 14.023 14.07 1 85.56 404 THR A CA 1
ATOM 2989 C C . THR A 1 404 ? -19.938 13.453 15.453 1 85.56 404 THR A C 1
ATOM 2991 O O . THR A 1 404 ? -19.141 12.672 15.992 1 85.56 404 THR A O 1
ATOM 2994 N N . GLY A 1 405 ? -21 13.961 16.031 1 83.44 405 GLY A N 1
ATOM 2995 C CA . GLY A 1 405 ? -21.562 13.453 17.266 1 83.44 405 GLY A CA 1
ATOM 2996 C C . GLY A 1 405 ? -23 12.977 17.125 1 83.44 405 GLY A C 1
ATOM 2997 O O . GLY A 1 405 ? -23.828 13.656 16.516 1 83.44 405 GLY A O 1
ATOM 2998 N N . ILE A 1 406 ? -23.188 11.914 17.703 1 76.56 406 ILE A N 1
ATOM 2999 C CA . ILE A 1 406 ? -24.516 11.312 17.578 1 76.56 406 ILE A CA 1
ATOM 3000 C C . ILE A 1 406 ? -25.031 10.914 18.969 1 76.56 406 ILE A C 1
ATOM 3002 O O . ILE A 1 406 ? -24.375 10.188 19.688 1 76.56 406 ILE A O 1
ATOM 3006 N N . ASN A 1 407 ? -26.125 11.422 19.188 1 77.25 407 ASN A N 1
ATOM 3007 C CA . ASN A 1 407 ? -26.844 10.977 20.375 1 77.25 407 ASN A CA 1
ATOM 3008 C C . ASN A 1 407 ? -27.625 9.695 20.109 1 77.25 407 ASN A C 1
ATOM 3010 O O . ASN A 1 407 ? -28.766 9.742 19.672 1 77.25 407 ASN A O 1
ATOM 3014 N N . ILE A 1 408 ? -27.031 8.758 20.422 1 71.56 408 ILE A N 1
ATOM 3015 C CA . ILE A 1 408 ? -27.641 7.465 20.125 1 71.56 408 ILE A CA 1
ATOM 3016 C C . ILE A 1 408 ? -28.875 7.254 20.984 1 71.56 408 ILE A C 1
ATOM 3018 O O . ILE A 1 408 ? -29.953 6.922 20.484 1 71.56 408 ILE A O 1
ATOM 3022 N N . VAL A 1 409 ? -28.672 7.234 22.219 1 70.88 409 VAL A N 1
ATOM 3023 C CA . VAL A 1 409 ? -29.75 7.348 23.203 1 70.88 409 VAL A CA 1
ATOM 3024 C C . VAL A 1 409 ? -29.703 8.727 23.859 1 70.88 409 VAL A C 1
ATOM 3026 O O . VAL A 1 409 ? -28.766 9.039 24.594 1 70.88 409 VAL A O 1
ATOM 3029 N N . PRO A 1 410 ? -30.688 9.484 23.453 1 72.94 410 PRO A N 1
ATOM 3030 C CA . PRO A 1 410 ? -30.641 10.867 23.938 1 72.94 410 PRO A CA 1
ATOM 3031 C C . PRO A 1 410 ? -30.344 10.961 25.438 1 72.94 410 PRO A C 1
ATOM 3033 O O . PRO A 1 410 ? -30.953 10.242 26.234 1 72.94 410 PRO A O 1
ATOM 3036 N N . GLU A 1 411 ? -29.312 11.641 25.672 1 77.06 411 GLU A N 1
ATOM 3037 C CA . GLU A 1 411 ? -28.859 12.031 27 1 77.06 411 GLU A CA 1
ATOM 3038 C C . GLU A 1 411 ? -28.188 10.867 27.734 1 77.06 411 GLU A C 1
ATOM 3040 O O . GLU A 1 411 ? -27.828 10.984 28.906 1 77.06 411 GLU A O 1
ATOM 3045 N N . LYS A 1 412 ? -28.172 9.836 27.141 1 81.69 412 LYS A N 1
ATOM 3046 C CA . LYS A 1 412 ? -27.594 8.688 27.828 1 81.69 412 LYS A CA 1
ATOM 3047 C C . LYS A 1 412 ? -26.359 8.156 27.109 1 81.69 412 LYS A C 1
ATOM 3049 O O . LYS A 1 412 ? -25.344 7.871 27.734 1 81.69 412 LYS A O 1
ATOM 3054 N N . LEU A 1 413 ? -26.516 7.957 25.922 1 82.56 413 LEU A N 1
ATOM 3055 C CA . LEU A 1 413 ? -25.422 7.367 25.156 1 82.56 413 LEU A CA 1
ATOM 3056 C C . LEU A 1 413 ? -25.078 8.219 23.938 1 82.56 413 LEU A C 1
ATOM 3058 O O . LEU A 1 413 ? -25.922 8.398 23.047 1 82.56 413 LEU A O 1
ATOM 3062 N N . THR A 1 414 ? -23.891 8.617 23.875 1 84.5 414 THR A N 1
ATOM 3063 C CA . THR A 1 414 ? -23.453 9.461 22.781 1 84.5 414 THR A CA 1
ATOM 3064 C C . THR A 1 414 ? -22.188 8.898 22.141 1 84.5 414 THR A C 1
ATOM 3066 O O . THR A 1 414 ? -21.297 8.406 22.844 1 84.5 414 THR A O 1
ATOM 3069 N N . LEU A 1 415 ? -22.156 8.898 20.781 1 84.75 415 LEU A N 1
ATOM 3070 C CA . LEU A 1 415 ? -21 8.492 19.984 1 84.75 415 LEU A CA 1
ATOM 3071 C C . LEU A 1 415 ? -20.406 9.695 19.25 1 84.75 415 LEU A C 1
ATOM 3073 O O . LEU A 1 415 ? -21.109 10.406 18.531 1 84.75 415 LEU A O 1
ATOM 3077 N N . ASN A 1 416 ? -19.156 9.875 19.453 1 90.56 416 ASN A N 1
ATOM 3078 C CA . ASN A 1 416 ? -18.406 10.914 18.75 1 90.56 416 ASN A CA 1
ATOM 3079 C C . ASN A 1 416 ? -17.281 10.328 17.922 1 90.56 416 ASN A C 1
ATOM 3081 O O . ASN A 1 416 ? -16.484 9.523 18.422 1 90.56 416 ASN A O 1
ATOM 3085 N N . VAL A 1 417 ? -17.25 10.688 16.672 1 89.75 417 VAL A N 1
ATOM 3086 C CA . VAL A 1 417 ? -16.219 10.227 15.75 1 89.75 417 VAL A CA 1
ATOM 3087 C C . VAL A 1 417 ? -15.516 11.422 15.109 1 89.75 417 VAL A C 1
ATOM 3089 O O . VAL A 1 417 ? -16.172 12.312 14.555 1 89.75 417 VAL A O 1
ATOM 3092 N N . THR A 1 418 ? -14.18 11.422 15.164 1 93.88 418 THR A N 1
ATOM 3093 C CA . THR A 1 418 ? -13.359 12.391 14.453 1 93.88 418 THR A CA 1
ATOM 3094 C C . THR A 1 418 ? -12.336 11.688 13.57 1 93.88 418 THR A C 1
ATOM 3096 O O . THR A 1 418 ? -11.711 10.711 13.992 1 93.88 418 THR A O 1
ATOM 3099 N N . ALA A 1 419 ? -12.297 12.078 12.352 1 91.12 419 ALA A N 1
ATOM 3100 C CA . ALA A 1 419 ? -11.359 11.492 11.398 1 91.12 419 ALA A CA 1
ATOM 3101 C C . ALA A 1 419 ? -10.766 12.562 10.492 1 91.12 419 ALA A C 1
ATOM 3103 O O . ALA A 1 419 ? -11.492 13.398 9.945 1 91.12 419 ALA A O 1
ATOM 3104 N N . ASN A 1 420 ? -9.352 12.555 10.328 1 95.19 420 ASN A N 1
ATOM 3105 C CA . ASN A 1 420 ? -8.602 13.43 9.438 1 95.19 420 ASN A CA 1
ATOM 3106 C C . ASN A 1 420 ? -7.707 12.641 8.492 1 95.19 420 ASN A C 1
ATOM 3108 O O . ASN A 1 420 ? -6.902 11.82 8.938 1 95.19 420 ASN A O 1
ATOM 3112 N N . TYR A 1 421 ? -7.996 12.742 7.18 1 93.56 421 TYR A N 1
ATOM 3113 C CA . TYR A 1 421 ? -7.117 12.18 6.164 1 93.56 421 TYR A CA 1
ATOM 3114 C C . TYR A 1 421 ? -6.371 13.281 5.414 1 93.56 421 TYR A C 1
ATOM 3116 O O . TYR A 1 421 ? -6.988 14.227 4.918 1 93.56 421 TYR A O 1
ATOM 3124 N N . GLN A 1 422 ? -4.992 13.07 5.273 1 96.19 422 GLN A N 1
ATOM 3125 C CA . GLN A 1 422 ? -4.137 14.047 4.617 1 96.19 422 GLN A CA 1
ATOM 3126 C C . GLN A 1 422 ? -3.246 13.391 3.566 1 96.19 422 GLN A C 1
ATOM 3128 O O . GLN A 1 422 ? -2.615 12.367 3.838 1 96.19 422 GLN A O 1
ATOM 3133 N N . ASN A 1 423 ? -3.326 13.898 2.357 1 95.19 423 ASN A N 1
ATOM 3134 C CA . ASN A 1 423 ? -2.404 13.562 1.279 1 95.19 423 ASN A CA 1
ATOM 3135 C C . ASN A 1 423 ? -1.482 14.727 0.943 1 95.19 423 ASN A C 1
ATOM 3137 O O . ASN A 1 423 ? -1.933 15.75 0.417 1 95.19 423 ASN A O 1
ATOM 3141 N N . THR A 1 424 ? -0.142 14.609 1.255 1 96.12 424 THR A N 1
ATOM 3142 C CA . THR A 1 424 ? 0.86 15.648 1.054 1 96.12 424 THR A CA 1
ATOM 3143 C C . THR A 1 424 ? 1.856 15.242 -0.027 1 96.12 424 THR A C 1
ATOM 3145 O O . THR A 1 424 ? 2.42 14.148 0.023 1 96.12 424 THR A O 1
ATOM 3148 N N . ILE A 1 425 ? 1.993 16.188 -1.068 1 96.5 425 ILE A N 1
ATOM 3149 C CA . ILE A 1 425 ? 2.914 15.914 -2.166 1 96.5 425 ILE A CA 1
ATOM 3150 C C . ILE A 1 425 ? 3.793 17.141 -2.414 1 96.5 425 ILE A C 1
ATOM 3152 O O . ILE A 1 425 ? 3.314 18.281 -2.371 1 96.5 425 ILE A O 1
ATOM 3156 N N . SER A 1 426 ? 5.16 16.922 -2.584 1 95.94 426 SER A N 1
ATOM 3157 C CA . SER A 1 426 ? 6.109 17.922 -3.055 1 95.94 426 SER A CA 1
ATOM 3158 C C . SER A 1 426 ? 7.059 17.344 -4.098 1 95.94 426 SER A C 1
ATOM 3160 O O . SER A 1 426 ? 7.59 16.25 -3.916 1 95.94 426 SER A O 1
ATOM 3162 N N . GLY A 1 427 ? 7.078 18.078 -5.199 1 96.69 427 GLY A N 1
ATOM 3163 C CA . GLY A 1 427 ? 8.039 17.688 -6.215 1 96.69 427 GLY A CA 1
ATOM 3164 C C . GLY A 1 427 ? 9.477 18 -5.824 1 96.69 427 GLY A C 1
ATOM 3165 O O . GLY A 1 427 ? 10.406 17.312 -6.262 1 96.69 427 GLY A O 1
ATOM 3166 N N . ASN A 1 428 ? 9.617 19.031 -5.176 1 97.69 428 ASN A N 1
ATOM 3167 C CA . ASN A 1 428 ? 10.969 19.453 -4.812 1 97.69 428 ASN A CA 1
ATOM 3168 C C . ASN A 1 428 ? 10.969 20.359 -3.588 1 97.69 428 ASN A C 1
ATOM 3170 O O . ASN A 1 428 ? 10.227 21.344 -3.547 1 97.69 428 ASN A O 1
ATOM 3174 N N . ARG A 1 429 ? 11.844 19.969 -2.561 1 95.75 429 ARG A N 1
ATOM 3175 C CA . ARG A 1 429 ? 12.188 20.812 -1.422 1 95.75 429 ARG A CA 1
ATOM 3176 C C . ARG A 1 429 ? 13.664 21.203 -1.456 1 95.75 429 ARG A C 1
ATOM 3178 O O . ARG A 1 429 ? 14.516 20.391 -1.812 1 95.75 429 ARG A O 1
ATOM 3185 N N . PRO A 1 430 ? 13.859 22.406 -1.136 1 94.12 430 PRO A N 1
ATOM 3186 C CA . PRO A 1 430 ? 15.258 22.844 -1.291 1 94.12 430 PRO A CA 1
ATOM 3187 C C . PRO A 1 430 ? 16.156 22.297 -0.191 1 94.12 430 PRO A C 1
ATOM 3189 O O . PRO A 1 430 ? 15.719 22.094 0.942 1 94.12 430 PRO A O 1
ATOM 3192 N N . ASN A 1 431 ? 17.422 22.062 -0.473 1 94.81 431 ASN A N 1
ATOM 3193 C CA . ASN A 1 431 ? 18.438 21.688 0.49 1 94.81 431 ASN A CA 1
ATOM 3194 C C . ASN A 1 431 ? 18.859 22.859 1.372 1 94.81 431 ASN A C 1
ATOM 3196 O O . ASN A 1 431 ? 18.875 24 0.915 1 94.81 431 ASN A O 1
ATOM 3200 N N . ILE A 1 432 ? 19.234 22.422 2.543 1 92.62 432 ILE A N 1
ATOM 3201 C CA . ILE A 1 432 ? 19.656 23.469 3.473 1 92.62 432 ILE A CA 1
ATOM 3202 C C . ILE A 1 432 ? 21.031 23.141 4.039 1 92.62 432 ILE A C 1
ATOM 3204 O O . ILE A 1 432 ? 21.594 22.078 3.736 1 92.62 432 ILE A O 1
ATOM 3208 N N . SER A 1 433 ? 21.656 24.141 4.844 1 90.81 433 SER A N 1
ATOM 3209 C CA . SER A 1 433 ? 22.938 23.984 5.523 1 90.81 433 SER A CA 1
ATOM 3210 C C . SER A 1 433 ? 24.094 24.281 4.586 1 90.81 433 SER A C 1
ATOM 3212 O O . SER A 1 433 ? 23.891 24.672 3.438 1 90.81 433 SER A O 1
ATOM 3214 N N . TYR A 1 434 ? 25.219 24.172 5.062 1 93.31 434 TYR A N 1
ATOM 3215 C CA . TYR A 1 434 ? 26.453 24.5 4.344 1 93.31 434 TYR A CA 1
ATOM 3216 C C . TYR A 1 434 ? 26.906 23.328 3.479 1 93.31 434 TYR A C 1
ATOM 3218 O O . TYR A 1 434 ? 27.234 22.266 3.996 1 93.31 434 TYR A O 1
ATOM 3226 N N . GLY A 1 435 ? 26.797 23.562 2.256 1 91.88 435 GLY A N 1
ATOM 3227 C CA . GLY A 1 435 ? 27.281 22.562 1.317 1 91.88 435 GLY A CA 1
ATOM 3228 C C . GLY A 1 435 ? 26.859 22.844 -0.115 1 91.88 435 GLY A C 1
ATOM 3229 O O . GLY A 1 435 ? 26.031 23.703 -0.368 1 91.88 435 GLY A O 1
ATOM 3230 N N . THR A 1 436 ? 27.406 22.125 -1.036 1 92.69 436 THR A N 1
ATOM 3231 C CA . THR A 1 436 ? 27.344 22.453 -2.457 1 92.69 436 THR A CA 1
ATOM 3232 C C . THR A 1 436 ? 25.922 22.328 -2.992 1 92.69 436 THR A C 1
ATOM 3234 O O . THR A 1 436 ? 25.594 22.906 -4.031 1 92.69 436 THR A O 1
ATOM 3237 N N . GLU A 1 437 ? 25.172 21.609 -2.299 1 92.44 437 GLU A N 1
ATOM 3238 C CA . GLU A 1 437 ? 23.812 21.422 -2.803 1 92.44 437 GLU A CA 1
ATOM 3239 C C . GLU A 1 437 ? 22.906 22.562 -2.342 1 92.44 437 GLU A C 1
ATOM 3241 O O . GLU A 1 437 ? 21.75 22.656 -2.793 1 92.44 437 GLU A O 1
ATOM 3246 N N . SER A 1 438 ? 23.359 23.344 -1.5 1 93.69 438 SER A N 1
ATOM 3247 C CA . SER A 1 438 ? 22.578 24.453 -0.961 1 93.69 438 SER A CA 1
ATOM 3248 C C . SER A 1 438 ? 22.797 25.719 -1.78 1 93.69 438 SER A C 1
ATOM 3250 O O . SER A 1 438 ? 23.922 26.078 -2.1 1 93.69 438 SER A O 1
ATOM 3252 N N . LEU A 1 439 ? 21.641 26.312 -2.191 1 96.25 439 LEU A N 1
ATOM 3253 C CA . LEU A 1 439 ? 21.719 27.547 -2.957 1 96.25 439 LEU A CA 1
ATOM 3254 C C . LEU A 1 439 ? 22.328 28.656 -2.119 1 96.25 439 LEU A C 1
ATOM 3256 O O . LEU A 1 439 ? 23.062 29.5 -2.641 1 96.25 439 LEU A O 1
ATOM 3260 N N . MET A 1 440 ? 22.078 28.719 -0.87 1 95.12 440 MET A N 1
ATOM 3261 C CA . MET A 1 440 ? 22.641 29.797 -0.052 1 95.12 440 MET A CA 1
ATOM 3262 C C . MET A 1 440 ? 24.156 29.625 0.111 1 95.12 440 MET A C 1
ATOM 3264 O O . MET A 1 440 ? 24.875 30.625 0.23 1 95.12 440 MET A O 1
ATOM 3268 N N . TYR A 1 441 ? 24.625 28.375 0.024 1 94.94 441 TYR A N 1
ATOM 3269 C CA . TYR A 1 441 ? 26.062 28.094 -0.072 1 94.94 441 TYR A CA 1
ATOM 3270 C C . TYR A 1 441 ? 26.641 28.672 -1.355 1 94.94 441 TYR A C 1
ATOM 3272 O O . TYR A 1 441 ? 27.688 29.328 -1.331 1 94.94 441 TYR A O 1
ATOM 3280 N N . LEU A 1 442 ? 25.984 28.406 -2.439 1 96.75 442 LEU A N 1
ATOM 3281 C CA . LEU A 1 442 ? 26.406 28.922 -3.734 1 96.75 442 LEU A CA 1
ATOM 3282 C C . LEU A 1 442 ? 26.5 30.453 -3.701 1 96.75 442 LEU A C 1
ATOM 3284 O O . LEU A 1 442 ? 27.516 31.016 -4.141 1 96.75 442 LEU A O 1
ATOM 3288 N N . TRP A 1 443 ? 25.5 31.125 -3.15 1 96.88 443 TRP A N 1
ATOM 3289 C CA . TRP A 1 443 ? 25.391 32.562 -3.227 1 96.88 443 TRP A CA 1
ATOM 3290 C C . TRP A 1 443 ? 26.484 33.25 -2.41 1 96.88 443 TRP A C 1
ATOM 3292 O O . TRP A 1 443 ? 26.953 34.344 -2.762 1 96.88 443 TRP A O 1
ATOM 3302 N N . ILE A 1 444 ? 26.891 32.688 -1.49 1 95.75 444 ILE A N 1
ATOM 3303 C CA . ILE A 1 444 ? 27.844 33.375 -0.622 1 95.75 444 ILE A CA 1
ATOM 3304 C C . ILE A 1 444 ? 29.234 33.312 -1.251 1 95.75 444 ILE A C 1
ATOM 3306 O O . ILE A 1 444 ? 30.141 34.062 -0.853 1 95.75 444 ILE A O 1
ATOM 3310 N N . TRP A 1 445 ? 29.375 32.438 -2.242 1 96.38 445 TRP A N 1
ATOM 3311 C CA . TRP A 1 445 ? 30.625 32.281 -2.971 1 96.38 445 TRP A CA 1
ATOM 3312 C C . TRP A 1 445 ? 30.5 32.812 -4.395 1 96.38 445 TRP A C 1
ATOM 3314 O O . TRP A 1 445 ? 31.406 32.656 -5.211 1 96.38 445 TRP A O 1
ATOM 3324 N N . TYR A 1 446 ? 29.656 33.531 -4.801 1 95.88 446 TYR A N 1
ATOM 3325 C CA . TYR A 1 446 ? 29.156 33.844 -6.129 1 95.88 446 TYR A CA 1
ATOM 3326 C C . TYR A 1 446 ? 29.734 35.156 -6.625 1 95.88 446 TYR A C 1
ATOM 3328 O O . TYR A 1 446 ? 29.5 36.219 -6.02 1 95.88 446 TYR A O 1
ATOM 3336 N N . GLY A 1 447 ? 30.453 35.062 -7.727 1 95.56 447 GLY A N 1
ATOM 3337 C CA . GLY A 1 447 ? 31 36.281 -8.281 1 95.56 447 GLY A CA 1
ATOM 3338 C C . GLY A 1 447 ? 29.953 37.375 -8.492 1 95.56 447 GLY A C 1
ATOM 3339 O O . GLY A 1 447 ? 28.859 37.094 -9 1 95.56 447 GLY A O 1
ATOM 3340 N N . ARG A 1 448 ? 30.141 38.438 -8.281 1 96.06 448 ARG A N 1
ATOM 3341 C CA . ARG A 1 448 ? 29.172 39.531 -8.266 1 96.06 448 ARG A CA 1
ATOM 3342 C C . ARG A 1 448 ? 28.906 40.031 -9.68 1 96.06 448 ARG A C 1
ATOM 3344 O O . ARG A 1 448 ? 27.922 40.75 -9.914 1 96.06 448 ARG A O 1
ATOM 3351 N N . GLN A 1 449 ? 29.797 39.562 -10.555 1 95.88 449 GLN A N 1
ATOM 3352 C CA . GLN A 1 449 ? 29.625 39.969 -11.945 1 95.88 449 GLN A CA 1
ATOM 3353 C C . GLN A 1 449 ? 28.734 38.969 -12.695 1 95.88 449 GLN A C 1
ATOM 3355 O O . GLN A 1 449 ? 28.359 39.219 -13.844 1 95.88 449 GLN A O 1
ATOM 3360 N N . ILE A 1 450 ? 28.516 38.188 -12.109 1 97.44 450 ILE A N 1
ATOM 3361 C CA . ILE A 1 450 ? 27.891 37.062 -12.828 1 97.44 450 ILE A CA 1
ATOM 3362 C C . ILE A 1 450 ? 26.438 37.406 -13.141 1 97.44 450 ILE A C 1
ATOM 3364 O O . ILE A 1 450 ? 25.688 37.812 -12.258 1 97.44 450 ILE A O 1
ATOM 3368 N N . ASN A 1 451 ? 26.062 37 -14.344 1 96.69 451 ASN A N 1
ATOM 3369 C CA . ASN A 1 451 ? 24.656 37.125 -14.727 1 96.69 451 ASN A CA 1
ATOM 3370 C C . ASN A 1 451 ? 23.938 35.781 -14.641 1 96.69 451 ASN A C 1
ATOM 3372 O O . ASN A 1 451 ? 24.078 34.938 -15.539 1 96.69 451 ASN A O 1
ATOM 3376 N N . THR A 1 452 ? 23.172 35.844 -13.57 1 97.5 452 THR A N 1
ATOM 3377 C CA . THR A 1 452 ? 22.562 34.594 -13.211 1 97.5 452 THR A CA 1
ATOM 3378 C C . THR A 1 452 ? 21.609 34.094 -14.305 1 97.5 452 THR A C 1
ATOM 3380 O O . THR A 1 452 ? 21.453 32.906 -14.523 1 97.5 452 THR A O 1
ATOM 3383 N N . ARG A 1 453 ? 20.906 34.875 -15.094 1 95.38 453 ARG A N 1
ATOM 3384 C CA . ARG A 1 453 ? 19.984 34.5 -16.172 1 95.38 453 ARG A CA 1
ATOM 3385 C C . ARG A 1 453 ? 20.688 33.688 -17.25 1 95.38 453 ARG A C 1
ATOM 3387 O O . ARG A 1 453 ? 20.062 32.875 -17.922 1 95.38 453 ARG A O 1
ATOM 3394 N N . ASN A 1 454 ? 21.984 34.125 -17.438 1 97 454 ASN A N 1
ATOM 3395 C CA . ASN A 1 454 ? 22.75 33.438 -18.484 1 97 454 ASN A CA 1
ATOM 3396 C C . ASN A 1 454 ? 23.062 32 -18.094 1 97 454 ASN A C 1
ATOM 3398 O O . ASN A 1 454 ? 23.578 31.234 -18.906 1 97 454 ASN A O 1
ATOM 3402 N N . LEU A 1 455 ? 22.734 31.719 -16.891 1 97.94 455 LEU A N 1
ATOM 3403 C CA . LEU A 1 455 ? 22.984 30.344 -16.453 1 97.94 455 LEU A CA 1
ATOM 3404 C C . LEU A 1 455 ? 21.734 29.484 -16.625 1 97.94 455 LEU A C 1
ATOM 3406 O O . LEU A 1 455 ? 21.766 28.281 -16.328 1 97.94 455 LEU A O 1
ATOM 3410 N N . ARG A 1 456 ? 20.672 29.891 -17.094 1 96.38 456 ARG A N 1
ATOM 3411 C CA . ARG A 1 456 ? 19.391 29.188 -17.219 1 96.38 456 ARG A CA 1
ATOM 3412 C C . ARG A 1 456 ? 19.516 28.016 -18.188 1 96.38 456 ARG A C 1
ATOM 3414 O O . ARG A 1 456 ? 18.891 26.969 -17.969 1 96.38 456 ARG A O 1
ATOM 3421 N N . ASP A 1 457 ? 20.219 28.266 -19.344 1 97.19 457 ASP A N 1
ATOM 3422 C CA . ASP A 1 457 ? 20.547 27.156 -20.219 1 97.19 457 ASP A CA 1
ATOM 3423 C C . ASP A 1 457 ? 21.719 26.359 -19.672 1 97.19 457 ASP A C 1
ATOM 3425 O O . ASP A 1 457 ? 22.859 26.531 -20.125 1 97.19 457 ASP A O 1
ATOM 3429 N N . TYR A 1 458 ? 21.469 25.531 -18.797 1 98.31 458 TYR A N 1
ATOM 3430 C CA . TYR A 1 458 ? 22.469 25.031 -17.875 1 98.31 458 TYR A CA 1
ATOM 3431 C C . TYR A 1 458 ? 23.141 23.766 -18.406 1 98.31 458 TYR A C 1
ATOM 3433 O O . TYR A 1 458 ? 23.891 23.109 -17.688 1 98.31 458 TYR A O 1
ATOM 3441 N N . TRP A 1 459 ? 22.812 23.219 -19.656 1 97.38 459 TRP A N 1
ATOM 3442 C CA . TRP A 1 459 ? 23.562 22.125 -20.266 1 97.38 459 TRP A CA 1
ATOM 3443 C C . TRP A 1 459 ? 24.562 22.641 -21.297 1 97.38 459 TRP A C 1
ATOM 3445 O O . TRP A 1 459 ? 24.281 23.625 -22 1 97.38 459 TRP A O 1
ATOM 3455 N N . MET A 1 460 ? 25.797 22.219 -21.391 1 97 460 MET A N 1
ATOM 3456 C CA . MET A 1 460 ? 26.672 22.438 -22.531 1 97 460 MET A CA 1
ATOM 3457 C C . MET A 1 460 ? 26.016 21.953 -23.812 1 97 460 MET A C 1
ATOM 3459 O O . MET A 1 460 ? 25.391 20.891 -23.844 1 97 460 MET A O 1
ATOM 3463 N N . PRO A 1 461 ? 26.156 22.75 -24.781 1 96.31 461 PRO A N 1
ATOM 3464 C CA . PRO A 1 461 ? 25.547 22.297 -26.031 1 96.31 461 PRO A CA 1
ATOM 3465 C C . PRO A 1 461 ? 26.047 20.922 -26.469 1 96.31 461 PRO A C 1
ATOM 3467 O O . PRO A 1 461 ? 27.266 20.688 -26.5 1 96.31 461 PRO A O 1
ATOM 3470 N N . GLY A 1 462 ? 25 20.031 -26.75 1 95.38 462 GLY A N 1
ATOM 3471 C CA . GLY A 1 462 ? 25.312 18.688 -27.203 1 95.38 462 GLY A CA 1
ATOM 3472 C C . GLY A 1 462 ? 25.562 17.719 -26.078 1 95.38 462 GLY A C 1
ATOM 3473 O O . GLY A 1 462 ? 25.719 16.516 -26.297 1 95.38 462 GLY A O 1
ATOM 3474 N N . LEU A 1 463 ? 25.625 18.281 -24.875 1 97.31 463 LEU A N 1
ATOM 3475 C CA . LEU A 1 463 ? 25.859 17.391 -23.75 1 97.31 463 LEU A CA 1
ATOM 3476 C C . LEU A 1 463 ? 24.734 17.484 -22.734 1 97.31 463 LEU A C 1
ATOM 3478 O O . LEU A 1 463 ? 24.969 17.453 -21.531 1 97.31 463 LEU A O 1
ATOM 3482 N N . GLU A 1 464 ? 23.531 17.594 -23.234 1 95.81 464 GLU A N 1
ATOM 3483 C CA . GLU A 1 464 ? 22.359 17.625 -22.375 1 95.81 464 GLU A CA 1
ATOM 3484 C C . GLU A 1 464 ? 22.203 16.328 -21.578 1 95.81 464 GLU A C 1
ATOM 3486 O O . GLU A 1 464 ? 22.297 15.242 -22.141 1 95.81 464 GLU A O 1
ATOM 3491 N N . GLY A 1 465 ? 22.172 16.578 -20.188 1 94.75 465 GLY A N 1
ATOM 3492 C CA . GLY A 1 465 ? 22 15.453 -19.297 1 94.75 465 GLY A CA 1
ATOM 3493 C C . GLY A 1 465 ? 23.312 14.883 -18.797 1 94.75 465 GLY A C 1
ATOM 3494 O O . GLY A 1 465 ? 23.328 13.977 -17.969 1 94.75 465 GLY A O 1
ATOM 3495 N N . VAL A 1 466 ? 24.359 15.531 -19.281 1 96.94 466 VAL A N 1
ATOM 3496 C CA . VAL A 1 466 ? 25.625 14.883 -18.984 1 96.94 466 VAL A CA 1
ATOM 3497 C C . VAL A 1 466 ? 26.562 15.859 -18.266 1 96.94 466 VAL A C 1
ATOM 3499 O O . VAL A 1 466 ? 27.219 15.492 -17.297 1 96.94 466 VAL A O 1
ATOM 3502 N N . GLN A 1 467 ? 26.609 16.906 -18.891 1 97.75 467 GLN A N 1
ATOM 3503 C CA . GLN A 1 467 ? 27.516 17.891 -18.297 1 97.75 467 GLN A CA 1
ATOM 3504 C C . GLN A 1 467 ? 26.859 19.266 -18.203 1 97.75 467 GLN A C 1
ATOM 3506 O O . GLN A 1 467 ? 26.422 19.812 -19.219 1 97.75 467 GLN A O 1
ATOM 3511 N N . GLN A 1 468 ? 26.906 19.75 -17.141 1 97.19 468 GLN A N 1
ATOM 3512 C CA . GLN A 1 468 ? 26.281 21.047 -16.922 1 97.19 468 GLN A CA 1
ATOM 3513 C C . GLN A 1 468 ? 27.188 22.188 -17.375 1 97.19 468 GLN A C 1
ATOM 3515 O O . GLN A 1 468 ? 28.406 22.016 -17.438 1 97.19 468 GLN A O 1
ATOM 3520 N N . PHE A 1 469 ? 26.562 23.297 -17.703 1 98.19 469 PHE A N 1
ATOM 3521 C CA . PHE A 1 469 ? 27.203 24.578 -17.984 1 98.19 469 PHE A CA 1
ATOM 3522 C C . PHE A 1 469 ? 27.266 25.438 -16.734 1 98.19 469 PHE A C 1
ATOM 3524 O O . PHE A 1 469 ? 26.266 25.594 -16.031 1 98.19 469 PHE A O 1
ATOM 3531 N N . ASN A 1 470 ? 28.5 25.969 -16.484 1 96.12 470 ASN A N 1
ATOM 3532 C CA . ASN A 1 470 ? 28.656 26.672 -15.219 1 96.12 470 ASN A CA 1
ATOM 3533 C C . ASN A 1 470 ? 29.766 27.734 -15.312 1 96.12 470 ASN A C 1
ATOM 3535 O O . ASN A 1 470 ? 30.516 27.75 -16.281 1 96.12 470 ASN A O 1
ATOM 3539 N N . TYR A 1 471 ? 29.719 28.609 -14.281 1 96.25 471 TYR A N 1
ATOM 3540 C CA . TYR A 1 471 ? 30.734 29.656 -14.203 1 96.25 471 TYR A CA 1
ATOM 3541 C C . TYR A 1 471 ? 31.969 29.156 -13.461 1 96.25 471 TYR A C 1
ATOM 3543 O O . TYR A 1 471 ? 33.062 29.766 -13.562 1 96.25 471 TYR A O 1
ATOM 3551 N N . ASN A 1 472 ? 31.672 28.156 -12.766 1 95.94 472 ASN A N 1
ATOM 3552 C CA . ASN A 1 472 ? 32.719 27.562 -11.945 1 95.94 472 ASN A CA 1
ATOM 3553 C C . ASN A 1 472 ? 32.562 26.047 -11.828 1 95.94 472 ASN A C 1
ATOM 3555 O O . ASN A 1 472 ? 31.516 25.562 -11.43 1 95.94 472 ASN A O 1
ATOM 3559 N N . TYR A 1 473 ? 33.594 25.234 -12.156 1 92.62 473 TYR A N 1
ATOM 3560 C CA . TYR A 1 473 ? 33.469 23.781 -12.242 1 92.62 473 TYR A CA 1
ATOM 3561 C C . TYR A 1 473 ? 34.219 23.109 -11.094 1 92.62 473 TYR A C 1
ATOM 3563 O O . TYR A 1 473 ? 34.25 21.875 -11.008 1 92.62 473 TYR A O 1
ATOM 3571 N N . ASN A 1 474 ? 34.844 24.078 -10.203 1 94.31 474 ASN A N 1
ATOM 3572 C CA . ASN A 1 474 ? 35.594 23.516 -9.094 1 94.31 474 ASN A CA 1
ATOM 3573 C C . ASN A 1 474 ? 34.688 23.188 -7.902 1 94.31 474 ASN A C 1
ATOM 3575 O O . ASN A 1 474 ? 34.938 22.188 -7.207 1 94.31 474 ASN A O 1
ATOM 3579 N N . TYR A 1 475 ? 33.688 23.984 -7.73 1 92.56 475 TYR A N 1
ATOM 3580 C CA . TYR A 1 475 ? 33.125 23.875 -6.395 1 92.56 475 TYR A CA 1
ATOM 3581 C C . TYR A 1 475 ? 31.594 23.922 -6.449 1 92.56 475 TYR A C 1
ATOM 3583 O O . TYR A 1 475 ? 30.922 23.594 -5.465 1 92.56 475 TYR A O 1
ATOM 3591 N N . HIS A 1 476 ? 30.969 24.266 -7.48 1 94.94 476 HIS A N 1
ATOM 3592 C CA . HIS A 1 476 ? 29.562 24.609 -7.422 1 94.94 476 HIS A CA 1
ATOM 3593 C C . HIS A 1 476 ? 28.781 23.953 -8.555 1 94.94 476 HIS A C 1
ATOM 3595 O O . HIS A 1 476 ? 29.359 23.578 -9.578 1 94.94 476 HIS A O 1
ATOM 3601 N N . ASP A 1 477 ? 27.5 23.797 -8.266 1 97.12 477 ASP A N 1
ATOM 3602 C CA . ASP A 1 477 ? 26.547 23.469 -9.328 1 97.12 477 ASP A CA 1
ATOM 3603 C C . ASP A 1 477 ? 25.844 24.719 -9.836 1 97.12 477 ASP A C 1
ATOM 3605 O O . ASP A 1 477 ? 25.688 25.688 -9.094 1 97.12 477 ASP A O 1
ATOM 3609 N N . ASN A 1 478 ? 25.594 24.688 -11.156 1 98.12 478 ASN A N 1
ATOM 3610 C CA . ASN A 1 478 ? 24.703 25.703 -11.711 1 98.12 478 ASN A CA 1
ATOM 3611 C C . ASN A 1 478 ? 23.391 25.781 -10.914 1 98.12 478 ASN A C 1
ATOM 3613 O O . ASN A 1 478 ? 22.766 24.766 -10.648 1 98.12 478 ASN A O 1
ATOM 3617 N N . PRO A 1 479 ? 22.953 26.922 -10.578 1 97.5 479 PRO A N 1
ATOM 3618 C CA . PRO A 1 479 ? 21.812 27.047 -9.672 1 97.5 479 PRO A CA 1
ATOM 3619 C C . PRO A 1 479 ? 20.516 26.516 -10.289 1 97.5 479 PRO A C 1
ATOM 3621 O O . PRO A 1 479 ? 19.672 25.953 -9.586 1 97.5 479 PRO A O 1
ATOM 3624 N N . TYR A 1 480 ? 20.25 26.812 -11.57 1 98.06 480 TYR A N 1
ATOM 3625 C CA . TYR A 1 480 ? 19.062 26.281 -12.219 1 98.06 480 TYR A CA 1
ATOM 3626 C C . TYR A 1 480 ? 19.156 24.766 -12.344 1 98.06 480 TYR A C 1
ATOM 3628 O O . TYR A 1 480 ? 18.156 24.062 -12.18 1 98.06 480 TYR A O 1
ATOM 3636 N N . PHE A 1 481 ? 20.406 24.281 -12.656 1 98.06 481 PHE A N 1
ATOM 3637 C CA . PHE A 1 481 ? 20.656 22.844 -12.648 1 98.06 481 PHE A CA 1
ATOM 3638 C C . PHE A 1 481 ? 20.312 22.234 -11.289 1 98.06 481 PHE A C 1
ATOM 3640 O O . PHE A 1 481 ? 19.656 21.203 -11.219 1 98.06 481 PHE A O 1
ATOM 3647 N N . THR A 1 482 ? 20.609 22.922 -10.227 1 97.56 482 THR A N 1
ATOM 3648 C CA . THR A 1 482 ? 20.406 22.5 -8.844 1 97.56 482 THR A CA 1
ATOM 3649 C C . THR A 1 482 ? 18.922 22.328 -8.555 1 97.56 482 THR A C 1
ATOM 3651 O O . THR A 1 482 ? 18.516 21.406 -7.832 1 97.56 482 THR A O 1
ATOM 3654 N N . VAL A 1 483 ? 18 23.156 -9.07 1 96.69 483 VAL A N 1
ATOM 3655 C CA . VAL A 1 483 ? 16.609 23.109 -8.641 1 96.69 483 VAL A CA 1
ATOM 3656 C C . VAL A 1 483 ? 15.766 22.344 -9.656 1 96.69 483 VAL A C 1
ATOM 3658 O O . VAL A 1 483 ? 14.727 21.766 -9.312 1 96.69 483 VAL A O 1
ATOM 3661 N N . TYR A 1 484 ? 16.266 22.234 -10.898 1 97.44 484 TYR A N 1
ATOM 3662 C CA . TYR A 1 484 ? 15.422 21.594 -11.906 1 97.44 484 TYR A CA 1
ATOM 3663 C C . TYR A 1 484 ? 15.844 20.141 -12.117 1 97.44 484 TYR A C 1
ATOM 3665 O O . TYR A 1 484 ? 15.047 19.312 -12.547 1 97.44 484 TYR A O 1
ATOM 3673 N N . GLU A 1 485 ? 17.125 19.844 -11.867 1 98.12 485 GLU A N 1
ATOM 3674 C CA . GLU A 1 485 ? 17.578 18.469 -12.078 1 98.12 485 GLU A CA 1
ATOM 3675 C C . GLU A 1 485 ? 17.75 17.734 -10.758 1 98.12 485 GLU A C 1
ATOM 3677 O O . GLU A 1 485 ? 17.359 16.562 -10.641 1 98.12 485 GLU A O 1
ATOM 3682 N N . ASN A 1 486 ? 18.344 18.375 -9.758 1 98.12 486 ASN A N 1
ATOM 3683 C CA . ASN A 1 486 ? 18.594 17.781 -8.445 1 98.12 486 ASN A CA 1
ATOM 3684 C C . ASN A 1 486 ? 17.422 18 -7.504 1 98.12 486 ASN A C 1
ATOM 3686 O O . ASN A 1 486 ? 17.391 18.953 -6.73 1 98.12 486 ASN A O 1
ATOM 3690 N N . THR A 1 487 ? 16.422 17.125 -7.453 1 97.88 487 THR A N 1
ATOM 3691 C CA . THR A 1 487 ? 15.172 17.406 -6.758 1 97.88 487 THR A CA 1
ATOM 3692 C C . THR A 1 487 ? 15.023 16.5 -5.535 1 97.88 487 THR A C 1
ATOM 3694 O O . THR A 1 487 ? 15.578 15.398 -5.492 1 97.88 487 THR A O 1
ATOM 3697 N N . ASN A 1 488 ? 14.273 16.938 -4.484 1 96.94 488 ASN A N 1
ATOM 3698 C CA . ASN A 1 488 ? 13.953 16.25 -3.236 1 96.94 488 ASN A CA 1
ATOM 3699 C C . ASN A 1 488 ? 12.445 16.109 -3.047 1 96.94 488 ASN A C 1
ATOM 3701 O O . ASN A 1 488 ? 11.812 16.969 -2.422 1 96.94 488 ASN A O 1
ATOM 3705 N N . GLY A 1 489 ? 11.914 15.078 -3.541 1 97.12 489 GLY A N 1
ATOM 3706 C CA . GLY A 1 489 ? 10.477 14.852 -3.584 1 97.12 489 GLY A CA 1
ATOM 3707 C C . GLY A 1 489 ? 9.922 14.281 -2.289 1 97.12 489 GLY A C 1
ATOM 3708 O O . GLY A 1 489 ? 10.672 13.742 -1.473 1 97.12 489 GLY A O 1
ATOM 3709 N N . GLN A 1 490 ? 8.648 14.438 -2.082 1 96.56 490 GLN A N 1
ATOM 3710 C CA . GLN A 1 490 ? 7.93 13.93 -0.916 1 96.56 490 GLN A CA 1
ATOM 3711 C C . GLN A 1 490 ? 6.516 13.492 -1.288 1 96.56 490 GLN A C 1
ATOM 3713 O O . GLN A 1 490 ? 5.801 14.203 -1.99 1 96.56 490 GLN A O 1
ATOM 3718 N N . LYS A 1 491 ? 6.027 12.352 -0.856 1 96.94 491 LYS A N 1
ATOM 3719 C CA . LYS A 1 491 ? 4.668 11.828 -0.931 1 96.94 491 LYS A CA 1
ATOM 3720 C C . LYS A 1 491 ? 4.25 11.195 0.392 1 96.94 491 LYS A C 1
ATOM 3722 O O . LYS A 1 491 ? 4.863 10.219 0.842 1 96.94 491 LYS A O 1
ATOM 3727 N N . LYS A 1 492 ? 3.246 11.719 1.048 1 96.5 492 LYS A N 1
ATOM 3728 C CA . LYS A 1 492 ? 2.859 11.289 2.389 1 96.5 492 LYS A CA 1
ATOM 3729 C C . LYS A 1 492 ? 1.345 11.141 2.506 1 96.5 492 LYS A C 1
ATOM 3731 O O . LYS A 1 492 ? 0.598 12.031 2.094 1 96.5 492 LYS A O 1
ATOM 3736 N N . ASP A 1 493 ? 0.836 10.031 2.986 1 95.88 493 ASP A N 1
ATOM 3737 C CA . ASP A 1 493 ? -0.549 9.773 3.369 1 95.88 493 ASP A CA 1
ATOM 3738 C C . ASP A 1 493 ? -0.677 9.578 4.879 1 95.88 493 ASP A C 1
ATOM 3740 O O . ASP A 1 493 ? 0.036 8.766 5.465 1 95.88 493 ASP A O 1
ATOM 3744 N N . ARG A 1 494 ? -1.59 10.352 5.504 1 96.31 494 ARG A N 1
ATOM 3745 C CA . ARG A 1 494 ? -1.751 10.328 6.953 1 96.31 494 ARG A CA 1
ATOM 3746 C C . ARG A 1 494 ? -3.225 10.281 7.34 1 96.31 494 ARG A C 1
ATOM 3748 O O . ARG A 1 494 ? -4.055 10.961 6.734 1 96.31 494 ARG A O 1
ATOM 3755 N N . ILE A 1 495 ? -3.576 9.5 8.289 1 94.38 495 ILE A N 1
ATOM 3756 C CA . ILE A 1 495 ? -4.906 9.445 8.891 1 94.38 495 ILE A CA 1
ATOM 3757 C C . ILE A 1 495 ? -4.793 9.484 10.406 1 94.38 495 ILE A C 1
ATOM 3759 O O . ILE A 1 495 ? -3.992 8.758 11 1 94.38 495 ILE A O 1
ATOM 3763 N N . PHE A 1 496 ? -5.52 10.367 11.055 1 95.5 496 PHE A N 1
ATOM 3764 C CA . PHE A 1 496 ? -5.594 10.398 12.508 1 95.5 496 PHE A CA 1
ATOM 3765 C C . PHE A 1 496 ? -6.988 10.812 12.977 1 95.5 496 PHE A C 1
ATOM 3767 O O . PHE A 1 496 ? -7.703 11.516 12.258 1 95.5 496 PHE A O 1
ATOM 3774 N N . GLY A 1 497 ? -7.445 10.422 14.109 1 95 497 GLY A N 1
ATOM 3775 C CA . GLY A 1 497 ? -8.758 10.633 14.688 1 95 497 GLY A CA 1
ATOM 3776 C C . GLY A 1 497 ? -9.094 9.641 15.789 1 95 497 GLY A C 1
ATOM 3777 O O . GLY A 1 497 ? -8.227 8.891 16.234 1 95 497 GLY A O 1
ATOM 3778 N N . ASN A 1 498 ? -10.336 9.703 16.312 1 93.81 498 ASN A N 1
ATOM 3779 C CA . ASN A 1 498 ? -10.734 8.789 17.375 1 93.81 498 ASN A CA 1
ATOM 3780 C C . ASN A 1 498 ? -12.234 8.5 17.328 1 93.81 498 ASN A C 1
ATOM 3782 O O . ASN A 1 498 ? -12.984 9.195 16.641 1 93.81 498 ASN A O 1
ATOM 3786 N N . VAL A 1 499 ? -12.602 7.508 17.969 1 90.94 499 VAL A N 1
ATOM 3787 C CA . VAL A 1 499 ? -13.977 7.109 18.266 1 90.94 499 VAL A CA 1
ATOM 3788 C C . VAL A 1 499 ? -14.188 7.078 19.766 1 90.94 499 VAL A C 1
ATOM 3790 O O . VAL A 1 499 ? -13.438 6.426 20.5 1 90.94 499 VAL A O 1
ATOM 3793 N N . MET A 1 500 ? -15.195 7.812 20.141 1 93.25 500 MET A N 1
ATOM 3794 C CA . MET A 1 500 ? -15.469 7.957 21.578 1 93.25 500 MET A CA 1
ATOM 3795 C C . MET A 1 500 ? -16.922 7.613 21.891 1 93.25 500 MET A C 1
ATOM 3797 O O . MET A 1 500 ? -17.844 8.133 21.25 1 93.25 500 MET A O 1
ATOM 3801 N N . LEU A 1 501 ? -17.125 6.805 22.891 1 89.69 501 LEU A N 1
ATOM 3802 C CA . LEU A 1 501 ? -18.438 6.422 23.406 1 89.69 501 LEU A CA 1
ATOM 3803 C C . LEU A 1 501 ? -18.609 6.922 24.828 1 89.69 501 LEU A C 1
ATOM 3805 O O . LEU A 1 501 ? -17.797 6.641 25.703 1 89.69 501 LEU A O 1
ATOM 3809 N N . ASN A 1 502 ? -19.625 7.68 24.984 1 90.56 502 ASN A N 1
ATOM 3810 C CA . ASN A 1 502 ? -20.031 8.141 26.312 1 90.56 502 ASN A CA 1
ATOM 3811 C C . ASN A 1 502 ? -21.359 7.523 26.734 1 90.56 502 ASN A C 1
ATOM 3813 O O . ASN A 1 502 ? -22.375 7.691 26.062 1 90.56 502 ASN A O 1
ATOM 3817 N N . TYR A 1 503 ? -21.344 6.996 27.922 1 91.62 503 TYR A N 1
ATOM 3818 C CA . TYR A 1 503 ? -22.531 6.328 28.438 1 91.62 503 TYR A CA 1
ATOM 3819 C C . TYR A 1 503 ? -22.828 6.793 29.859 1 91.62 503 TYR A C 1
ATOM 3821 O O . TYR A 1 503 ? -22.062 6.535 30.781 1 91.62 503 TYR A O 1
ATOM 3829 N N . LYS A 1 504 ? -23.891 7.414 29.922 1 90.88 504 LYS A N 1
ATOM 3830 C CA . LYS A 1 504 ? -24.375 7.824 31.234 1 90.88 504 LYS A CA 1
ATOM 3831 C C . LYS A 1 504 ? -25.078 6.672 31.953 1 90.88 504 LYS A C 1
ATOM 3833 O O . LYS A 1 504 ? -26.25 6.398 31.703 1 90.88 504 LYS A O 1
ATOM 3838 N N . LEU A 1 505 ? -24.359 6.176 32.812 1 91.38 505 LEU A N 1
ATOM 3839 C CA . LEU A 1 505 ? -24.906 5.078 33.594 1 91.38 505 LEU A CA 1
ATOM 3840 C C . LEU A 1 505 ? -26 5.578 34.531 1 91.38 505 LEU A C 1
ATOM 3842 O O . LEU A 1 505 ? -27.031 4.918 34.688 1 91.38 505 LEU A O 1
ATOM 3846 N N . THR A 1 506 ? -25.75 6.707 35.188 1 92.25 506 THR A N 1
ATOM 3847 C CA . THR A 1 506 ? -26.703 7.484 35.969 1 92.25 506 THR A CA 1
ATOM 3848 C C . THR A 1 506 ? -26.5 8.984 35.75 1 92.25 506 THR A C 1
ATOM 3850 O O . THR A 1 506 ? -25.609 9.383 35 1 92.25 506 THR A O 1
ATOM 3853 N N . ASP A 1 507 ? -27.156 9.617 36.375 1 88.38 507 ASP A N 1
ATOM 3854 C CA . ASP A 1 507 ? -27.016 11.062 36.219 1 88.38 507 ASP A CA 1
ATOM 3855 C C . ASP A 1 507 ? -25.703 11.562 36.812 1 88.38 507 ASP A C 1
ATOM 3857 O O . ASP A 1 507 ? -25.234 12.641 36.469 1 88.38 507 ASP A O 1
ATOM 3861 N N . LYS A 1 508 ? -25.25 10.805 37.531 1 91.06 508 LYS A N 1
ATOM 3862 C CA . LYS A 1 508 ? -24.047 11.242 38.25 1 91.06 508 LYS A CA 1
ATOM 3863 C C . LYS A 1 508 ? -22.828 10.43 37.812 1 91.06 508 LYS A C 1
ATOM 3865 O O . LYS A 1 508 ? -21.688 10.805 38.094 1 91.06 508 LYS A O 1
ATOM 3870 N N . LEU A 1 509 ? -23.078 9.398 37.25 1 93.19 509 LEU A N 1
ATOM 3871 C CA . LEU A 1 509 ? -22 8.492 36.875 1 93.19 509 LEU A CA 1
ATOM 3872 C C . LEU A 1 509 ? -21.906 8.359 35.344 1 93.19 509 LEU A C 1
ATOM 3874 O O . LEU A 1 509 ? -22.859 7.91 34.688 1 93.19 509 LEU A O 1
ATOM 3878 N N . ASN A 1 510 ? -20.734 8.641 34.844 1 93.5 510 ASN A N 1
ATOM 3879 C CA . ASN A 1 510 ? -20.516 8.641 33.406 1 93.5 510 ASN A CA 1
ATOM 3880 C C . ASN A 1 510 ? -19.281 7.824 33.031 1 93.5 510 ASN A C 1
ATOM 3882 O O . ASN A 1 510 ? -18.234 7.957 33.656 1 93.5 510 ASN A O 1
ATOM 3886 N N . LEU A 1 511 ? -19.484 6.953 32 1 95.31 511 LEU A N 1
ATOM 3887 C CA . LEU A 1 511 ? -18.375 6.152 31.5 1 95.31 511 LEU A CA 1
ATOM 3888 C C . LEU A 1 511 ? -17.984 6.582 30.078 1 95.31 511 LEU A C 1
ATOM 3890 O O . LEU A 1 511 ? -18.828 6.57 29.172 1 95.31 511 LEU A O 1
ATOM 3894 N N . MET A 1 512 ? -16.734 6.871 29.875 1 94.62 512 MET A N 1
ATOM 3895 C CA . MET A 1 512 ? -16.188 7.234 28.562 1 94.62 512 MET A CA 1
ATOM 3896 C C . MET A 1 512 ? -15.203 6.188 28.078 1 94.62 512 MET A C 1
ATOM 3898 O O . MET A 1 512 ? -14.289 5.797 28.812 1 94.62 512 MET A O 1
ATOM 3902 N N . LEU A 1 513 ? -15.516 5.637 26.891 1 93.94 513 LEU A N 1
ATOM 3903 C CA . LEU A 1 513 ? -14.594 4.762 26.172 1 93.94 513 LEU A CA 1
ATOM 3904 C C . LEU A 1 513 ? -14.102 5.426 24.891 1 93.94 513 LEU A C 1
ATOM 3906 O O . LEU A 1 513 ? -14.906 5.879 24.078 1 93.94 513 LEU A O 1
ATOM 3910 N N . ARG A 1 514 ? -12.742 5.422 24.672 1 95 514 ARG A N 1
ATOM 3911 C CA . ARG A 1 514 ? -12.188 6.098 23.516 1 95 514 ARG A CA 1
ATOM 3912 C C . ARG A 1 514 ? -10.984 5.34 22.953 1 95 514 ARG A C 1
ATOM 3914 O O . ARG A 1 514 ? -10.156 4.844 23.719 1 95 514 ARG A O 1
ATOM 3921 N N . THR A 1 515 ? -10.953 5.16 21.656 1 94.56 515 THR A N 1
ATOM 3922 C CA . THR A 1 515 ? -9.781 4.633 20.969 1 94.56 515 THR A CA 1
ATOM 3923 C C . THR A 1 515 ? -9.391 5.539 19.812 1 94.56 515 THR A C 1
ATOM 3925 O O . THR A 1 515 ? -10.25 6.012 19.062 1 94.56 515 THR A O 1
ATOM 3928 N N . GLY A 1 516 ? -8.07 5.898 19.766 1 94.62 516 GLY A N 1
ATOM 3929 C CA . GLY A 1 516 ? -7.574 6.812 18.75 1 94.62 516 GLY A CA 1
ATOM 3930 C C . GLY A 1 516 ? -6.34 6.297 18.031 1 94.62 516 GLY A C 1
ATOM 3931 O O . GLY A 1 516 ? -5.656 5.402 18.531 1 94.62 516 GLY A O 1
ATOM 3932 N N . LEU A 1 517 ? -6.211 6.848 16.812 1 94.94 517 LEU A N 1
ATOM 3933 C CA . LEU A 1 517 ? -5.152 6.414 15.898 1 94.94 517 LEU A CA 1
ATOM 3934 C C . LEU A 1 517 ? -4.48 7.613 15.234 1 94.94 517 LEU A C 1
ATOM 3936 O O . LEU A 1 517 ? -5.148 8.594 14.906 1 94.94 517 LEU A O 1
ATOM 3940 N N . ASP A 1 518 ? -3.041 7.586 15.086 1 97.06 518 ASP A N 1
ATOM 3941 C CA . ASP A 1 518 ? -2.246 8.391 14.172 1 97.06 518 ASP A CA 1
ATOM 3942 C C . ASP A 1 518 ? -1.305 7.52 13.344 1 97.06 518 ASP A C 1
ATOM 3944 O O . ASP A 1 518 ? -0.37 6.926 13.883 1 97.06 518 ASP A O 1
ATOM 3948 N N . ASN A 1 519 ? -1.66 7.434 12.062 1 96.38 519 ASN A N 1
ATOM 3949 C CA . ASN A 1 519 ? -0.921 6.582 11.141 1 96.38 519 ASN A CA 1
ATOM 3950 C C . ASN A 1 519 ? -0.54 7.332 9.867 1 96.38 519 ASN A C 1
ATOM 3952 O O . ASN A 1 519 ? -1.37 8.031 9.281 1 96.38 519 ASN A O 1
ATOM 3956 N N . TYR A 1 520 ? 0.855 7.277 9.5 1 96.31 520 TYR A N 1
ATOM 3957 C CA . TYR A 1 520 ? 1.216 7.812 8.195 1 96.31 520 TYR A CA 1
ATOM 3958 C C . TYR A 1 520 ? 2.357 7.02 7.574 1 96.31 520 TYR A C 1
ATOM 3960 O O . TYR A 1 520 ? 3.125 6.363 8.289 1 96.31 520 TYR A O 1
ATOM 3968 N N . SER A 1 521 ? 2.316 6.914 6.254 1 96.19 521 SER A N 1
ATOM 3969 C CA . SER A 1 521 ? 3.369 6.418 5.371 1 96.19 521 SER A CA 1
ATOM 3970 C C . SER A 1 521 ? 3.902 7.527 4.473 1 96.19 521 SER A C 1
ATOM 3972 O O . SER A 1 521 ? 3.125 8.266 3.861 1 96.19 521 SER A O 1
ATOM 3974 N N . GLU A 1 522 ? 5.305 7.691 4.426 1 96 522 GLU A N 1
ATOM 3975 C CA . GLU A 1 522 ? 5.941 8.781 3.695 1 96 522 GLU A CA 1
ATOM 3976 C C . GLU A 1 522 ? 7.125 8.281 2.873 1 96 522 GLU A C 1
ATOM 3978 O O . GLU A 1 522 ? 7.969 7.535 3.379 1 96 522 GLU A O 1
ATOM 3983 N N . LEU A 1 523 ? 7.078 8.609 1.536 1 96.88 523 LEU A N 1
ATOM 3984 C CA . LEU A 1 523 ? 8.172 8.359 0.606 1 96.88 523 LEU A CA 1
ATOM 3985 C C . LEU A 1 523 ? 8.906 9.656 0.268 1 96.88 523 LEU A C 1
ATOM 3987 O O . LEU A 1 523 ? 8.281 10.625 -0.168 1 96.88 523 LEU A O 1
ATOM 3991 N N . ARG A 1 524 ? 10.18 9.688 0.53 1 96.56 524 ARG A N 1
ATOM 3992 C CA . ARG A 1 524 ? 11.039 10.789 0.086 1 96.56 524 ARG A CA 1
ATOM 3993 C C . ARG A 1 524 ? 12.016 10.312 -0.984 1 96.56 524 ARG A C 1
ATOM 3995 O O . ARG A 1 524 ? 12.844 9.438 -0.734 1 96.56 524 ARG A O 1
ATOM 4002 N N . ASP A 1 525 ? 11.898 10.805 -2.16 1 95.62 525 ASP A N 1
ATOM 4003 C CA . ASP A 1 525 ? 12.781 10.469 -3.275 1 95.62 525 ASP A CA 1
ATOM 4004 C C . ASP A 1 525 ? 13.703 11.633 -3.621 1 95.62 525 ASP A C 1
ATOM 4006 O O . ASP A 1 525 ? 13.234 12.742 -3.898 1 95.62 525 ASP A O 1
ATOM 4010 N N . ARG A 1 526 ? 14.867 11.344 -3.73 1 96.81 526 ARG A N 1
ATOM 4011 C CA . ARG A 1 526 ? 15.883 12.359 -4 1 96.81 526 ARG A CA 1
ATOM 4012 C C . ARG A 1 526 ? 16.719 11.984 -5.219 1 96.81 526 ARG A C 1
ATOM 4014 O O . ARG A 1 526 ? 17.328 10.914 -5.254 1 96.81 526 ARG A O 1
ATOM 4021 N N . LYS A 1 527 ? 16.906 12.984 -6.102 1 97.94 527 LYS A N 1
ATOM 4022 C CA . LYS A 1 527 ? 17.578 12.781 -7.383 1 97.94 527 LYS A CA 1
ATOM 4023 C C . LYS A 1 527 ? 18.734 13.758 -7.559 1 97.94 527 LYS A C 1
ATOM 4025 O O . LYS A 1 527 ? 18.609 14.938 -7.223 1 97.94 527 LYS A O 1
ATOM 4030 N N . ARG A 1 528 ? 19.812 13.203 -8.008 1 97.94 528 ARG A N 1
ATOM 4031 C CA . ARG A 1 528 ? 20.953 13.992 -8.438 1 97.94 528 ARG A CA 1
ATOM 4032 C C . ARG A 1 528 ? 21.406 13.586 -9.836 1 97.94 528 ARG A C 1
ATOM 4034 O O . ARG A 1 528 ? 21.672 12.414 -10.094 1 97.94 528 ARG A O 1
ATOM 4041 N N . ALA A 1 529 ? 21.531 14.633 -10.711 1 98.06 529 ALA A N 1
ATOM 4042 C CA . ALA A 1 529 ? 21.875 14.383 -12.109 1 98.06 529 ALA A CA 1
ATOM 4043 C C . ALA A 1 529 ? 23.391 14.203 -12.281 1 98.06 529 ALA A C 1
ATOM 4045 O O . ALA A 1 529 ? 24.156 14.547 -11.391 1 98.06 529 ALA A O 1
ATOM 4046 N N . PHE A 1 530 ? 23.781 13.617 -13.484 1 97.75 530 PHE A N 1
ATOM 4047 C CA . PHE A 1 530 ? 25.188 13.617 -13.891 1 97.75 530 PHE A CA 1
ATOM 4048 C C . PHE A 1 530 ? 25.75 15.031 -13.859 1 97.75 530 PHE A C 1
ATOM 4050 O O . PHE A 1 530 ? 25.062 15.992 -14.195 1 97.75 530 PHE A O 1
ATOM 4057 N N . SER A 1 531 ? 26.891 15.039 -13.539 1 97.5 531 SER A N 1
ATOM 4058 C CA . SER A 1 531 ? 27.625 16.297 -13.539 1 97.5 531 SER A CA 1
ATOM 4059 C C . SER A 1 531 ? 27.422 17.062 -12.234 1 97.5 531 SER A C 1
ATOM 4061 O O . SER A 1 531 ? 27.969 18.156 -12.055 1 97.5 531 SER A O 1
ATOM 4063 N N . THR A 1 532 ? 26.578 16.516 -11.297 1 97.31 532 THR A N 1
ATOM 4064 C CA . THR A 1 532 ? 26.453 17.141 -9.984 1 97.31 532 THR A CA 1
ATOM 4065 C C . THR A 1 532 ? 27.812 17.156 -9.273 1 97.31 532 THR A C 1
ATOM 4067 O O . THR A 1 532 ? 28.516 16.156 -9.258 1 97.31 532 THR A O 1
ATOM 4070 N N . GLN A 1 533 ? 28.109 18.234 -8.766 1 94.75 533 GLN A N 1
ATOM 4071 C CA . GLN A 1 533 ? 29.438 18.438 -8.219 1 94.75 533 GLN A CA 1
ATOM 4072 C C . GLN A 1 533 ? 29.766 17.359 -7.184 1 94.75 533 GLN A C 1
ATOM 4074 O O . GLN A 1 533 ? 30.844 16.75 -7.23 1 94.75 533 GLN A O 1
ATOM 4079 N N . ARG A 1 534 ? 28.859 17.156 -6.309 1 93.38 534 ARG A N 1
ATOM 4080 C CA . ARG A 1 534 ? 29.094 16.172 -5.27 1 93.38 534 ARG A CA 1
ATOM 4081 C C . ARG A 1 534 ? 28.922 14.75 -5.812 1 93.38 534 ARG A C 1
ATOM 4083 O O . ARG A 1 534 ? 29.422 13.789 -5.227 1 93.38 534 ARG A O 1
ATOM 4090 N N . PHE A 1 535 ? 28.203 14.633 -6.773 1 96.75 535 PHE A N 1
ATOM 4091 C CA . PHE A 1 535 ? 27.891 13.352 -7.395 1 96.75 535 PHE A CA 1
ATOM 4092 C C . PHE A 1 535 ? 28.078 13.422 -8.906 1 96.75 535 PHE A C 1
ATOM 4094 O O . PHE A 1 535 ? 27.109 13.422 -9.656 1 96.75 535 PHE A O 1
ATOM 4101 N N . PRO A 1 536 ? 29.25 13.359 -9.484 1 94.44 536 PRO A N 1
ATOM 4102 C CA . PRO A 1 536 ? 29.516 13.602 -10.906 1 94.44 536 PRO A CA 1
ATOM 4103 C C . PRO A 1 536 ? 28.812 12.602 -11.812 1 94.44 536 PRO A C 1
ATOM 4105 O O . PRO A 1 536 ? 28.5 12.914 -12.969 1 94.44 536 PRO A O 1
ATOM 4108 N N . ARG A 1 537 ? 28.594 11.359 -11.195 1 94 537 ARG A N 1
ATOM 4109 C CA . ARG A 1 537 ? 27.891 10.383 -12.023 1 94 537 ARG A CA 1
ATOM 4110 C C . ARG A 1 537 ? 26.453 10.195 -11.531 1 94 537 ARG A C 1
ATOM 4112 O O . ARG A 1 537 ? 25.891 9.109 -11.656 1 94 537 ARG A O 1
ATOM 4119 N N . GLY A 1 538 ? 25.984 11.227 -10.836 1 96.62 538 GLY A N 1
ATOM 4120 C CA . GLY A 1 538 ? 24.609 11.203 -10.383 1 96.62 538 GLY A CA 1
ATOM 4121 C C . GLY A 1 538 ? 24.406 10.43 -9.094 1 96.62 538 GLY A C 1
ATOM 4122 O O . GLY A 1 538 ? 25.359 9.836 -8.57 1 96.62 538 GLY A O 1
ATOM 4123 N N . HIS A 1 539 ? 23.141 10.414 -8.656 1 96 539 HIS A N 1
ATOM 4124 C CA . HIS A 1 539 ? 22.797 9.836 -7.367 1 96 539 HIS A CA 1
ATOM 4125 C C . HIS A 1 539 ? 21.281 9.695 -7.211 1 96 539 HIS A C 1
ATOM 4127 O O . HIS A 1 539 ? 20.531 10.547 -7.676 1 96 539 HIS A O 1
ATOM 4133 N N . TYR A 1 540 ? 20.875 8.523 -6.578 1 96.38 540 TYR A N 1
ATOM 4134 C CA . TYR A 1 540 ? 19.453 8.328 -6.328 1 96.38 540 TYR A CA 1
ATOM 4135 C C . TYR A 1 540 ? 19.219 7.703 -4.957 1 96.38 540 TYR A C 1
ATOM 4137 O O . TYR A 1 540 ? 19.859 6.715 -4.602 1 96.38 540 TYR A O 1
ATOM 4145 N N . ARG A 1 541 ? 18.281 8.406 -4.242 1 97.06 541 ARG A N 1
ATOM 4146 C CA . ARG A 1 541 ? 17.984 7.988 -2.875 1 97.06 541 ARG A CA 1
ATOM 4147 C C . ARG A 1 541 ? 16.5 8.039 -2.588 1 97.06 541 ARG A C 1
ATOM 4149 O O . ARG A 1 541 ? 15.805 8.977 -3.004 1 97.06 541 ARG A O 1
ATOM 4156 N N . GLU A 1 542 ? 16 6.82 -1.913 1 93.94 542 GLU A N 1
ATOM 4157 C CA . GLU A 1 542 ? 14.641 6.805 -1.374 1 93.94 542 GLU A CA 1
ATOM 4158 C C . GLU A 1 542 ? 14.641 6.496 0.12 1 93.94 542 GLU A C 1
ATOM 4160 O O . GLU A 1 542 ? 15.352 5.594 0.572 1 93.94 542 GLU A O 1
ATOM 4165 N N . ASP A 1 543 ? 13.969 7.48 0.946 1 96.62 543 ASP A N 1
ATOM 4166 C CA . ASP A 1 543 ? 13.648 7.215 2.346 1 96.62 543 ASP A CA 1
ATOM 4167 C C . ASP A 1 543 ? 12.172 6.879 2.516 1 96.62 543 ASP A C 1
ATOM 4169 O O . ASP A 1 543 ? 11.297 7.688 2.189 1 96.62 543 ASP A O 1
ATOM 4173 N N . ASN A 1 544 ? 11.93 5.59 2.961 1 95.25 544 ASN A N 1
ATOM 4174 C CA . ASN A 1 544 ? 10.578 5.164 3.307 1 95.25 544 ASN A CA 1
ATOM 4175 C C . ASN A 1 544 ? 10.336 5.234 4.812 1 95.25 544 ASN A C 1
ATOM 4177 O O . ASN A 1 544 ? 11.008 4.551 5.586 1 95.25 544 ASN A O 1
ATOM 4181 N N . LEU A 1 545 ? 9.375 6.121 5.207 1 96.31 545 LEU A N 1
ATOM 4182 C CA . LEU A 1 545 ? 9.055 6.305 6.617 1 96.31 545 LEU A CA 1
ATOM 4183 C C . LEU A 1 545 ? 7.641 5.816 6.922 1 96.31 545 LEU A C 1
ATOM 4185 O O . LEU A 1 545 ? 6.723 6.031 6.129 1 96.31 545 LEU A O 1
ATOM 4189 N N . TYR A 1 546 ? 7.48 5.109 8.078 1 95.88 546 TYR A N 1
ATOM 4190 C CA . TYR A 1 546 ? 6.188 4.629 8.555 1 95.88 546 TYR A CA 1
ATOM 4191 C C . TYR A 1 546 ? 6.016 4.914 10.047 1 95.88 546 TYR A C 1
ATOM 4193 O O . TYR A 1 546 ? 6.922 4.664 10.836 1 95.88 546 TYR A O 1
ATOM 4201 N N . PHE A 1 547 ? 4.844 5.434 10.375 1 97 547 PHE A N 1
ATOM 4202 C CA . PHE A 1 547 ? 4.527 5.719 11.773 1 97 547 PHE A CA 1
ATOM 4203 C C . PHE A 1 547 ? 3.119 5.246 12.109 1 97 547 PHE A C 1
ATOM 4205 O O . PHE A 1 547 ? 2.18 5.465 11.344 1 97 547 PHE A O 1
ATOM 4212 N N . ASN A 1 548 ? 2.996 4.621 13.328 1 96.12 548 ASN A N 1
ATOM 4213 C CA . ASN A 1 548 ? 1.707 4.164 13.836 1 96.12 548 ASN A CA 1
ATOM 4214 C C . ASN A 1 548 ? 1.631 4.277 15.352 1 96.12 548 ASN A C 1
ATOM 4216 O O . ASN A 1 548 ? 2.449 3.691 16.062 1 96.12 548 ASN A O 1
ATOM 4220 N N . GLU A 1 549 ? 0.698 5.074 15.852 1 97.12 549 GLU A N 1
ATOM 4221 C CA . GLU A 1 549 ? 0.441 5.156 17.281 1 97.12 549 GLU A CA 1
ATOM 4222 C C . GLU A 1 549 ? -1.046 4.996 17.594 1 97.12 549 GLU A C 1
ATOM 4224 O O . GLU A 1 549 ? -1.885 5.656 16.969 1 97.12 549 GLU A O 1
ATOM 4229 N N . ARG A 1 550 ? -1.39 4.191 18.562 1 95.06 550 ARG A N 1
ATOM 4230 C CA . ARG A 1 550 ? -2.75 3.91 19.016 1 95.06 550 ARG A CA 1
ATOM 4231 C C . ARG A 1 550 ? -2.889 4.121 20.516 1 95.06 550 ARG A C 1
ATOM 4233 O O . ARG A 1 550 ? -2.02 3.707 21.297 1 95.06 550 ARG A O 1
ATOM 4240 N N . ASN A 1 551 ? -3.939 4.828 20.875 1 95.81 551 ASN A N 1
ATOM 4241 C CA . ASN A 1 551 ? -4.309 5.051 22.266 1 95.81 551 ASN A CA 1
ATOM 4242 C C . ASN A 1 551 ? -5.742 4.613 22.531 1 95.81 551 ASN A C 1
ATOM 4244 O O . ASN A 1 551 ? -6.668 5.027 21.844 1 95.81 551 ASN A O 1
ATOM 4248 N N . SER A 1 552 ? -5.938 3.797 23.562 1 95 552 SER A N 1
ATOM 4249 C CA . SER A 1 552 ? -7.258 3.383 24.031 1 95 552 SER A CA 1
ATOM 4250 C C . SER A 1 552 ? -7.441 3.664 25.516 1 95 552 SER A C 1
ATOM 4252 O O . SER A 1 552 ? -6.645 3.209 26.344 1 95 552 SER A O 1
ATOM 4254 N N . ASP A 1 553 ? -8.445 4.434 25.844 1 94.12 553 ASP A N 1
ATOM 4255 C CA . ASP A 1 553 ? -8.633 4.801 27.25 1 94.12 553 ASP A CA 1
ATOM 4256 C C . ASP A 1 553 ? -10.094 4.664 27.656 1 94.12 553 ASP A C 1
ATOM 4258 O O . ASP A 1 553 ? -10.984 4.641 26.812 1 94.12 553 ASP A O 1
ATOM 4262 N N . PHE A 1 554 ? -10.297 4.559 28.984 1 94.81 554 PHE A N 1
ATOM 4263 C CA . PHE A 1 554 ? -11.602 4.605 29.625 1 94.81 554 PHE A CA 1
ATOM 4264 C C . PHE A 1 554 ? -11.578 5.547 30.828 1 94.81 554 PHE A C 1
ATOM 4266 O O . PHE A 1 554 ? -10.523 5.785 31.406 1 94.81 554 PHE A O 1
ATOM 4273 N N . LEU A 1 555 ? -12.609 6.133 31.172 1 94.69 555 LEU A N 1
ATOM 4274 C CA . LEU A 1 555 ? -12.766 7.059 32.281 1 94.69 555 LEU A CA 1
ATOM 4275 C C . LEU A 1 555 ? -14.141 6.922 32.906 1 94.69 555 LEU A C 1
ATOM 4277 O O . LEU A 1 555 ? -15.156 7.141 32.25 1 94.69 555 LEU A O 1
ATOM 4281 N N . LEU A 1 556 ? -14.172 6.605 34.125 1 96.12 556 LEU A N 1
ATOM 4282 C CA . LEU A 1 556 ? -15.367 6.574 34.969 1 96.12 556 LEU A CA 1
ATOM 4283 C C . LEU A 1 556 ? -15.422 7.777 35.906 1 96.12 556 LEU A C 1
ATOM 4285 O O . LEU A 1 556 ? -14.57 7.922 36.781 1 96.12 556 LEU A O 1
ATOM 4289 N N . THR A 1 557 ? -16.406 8.594 35.781 1 94.38 557 THR A N 1
ATOM 4290 C CA . THR A 1 557 ? -16.5 9.859 36.5 1 94.38 557 THR A CA 1
ATOM 4291 C C . THR A 1 557 ? -17.766 9.898 37.344 1 94.38 557 THR A C 1
ATOM 4293 O O . THR A 1 557 ? -18.859 9.578 36.875 1 94.38 557 THR A O 1
ATOM 4296 N N . TYR A 1 558 ? -17.688 10.32 38.5 1 94.88 558 TYR A N 1
ATOM 4297 C CA . TYR A 1 558 ? -18.766 10.609 39.438 1 94.88 558 TYR A CA 1
ATOM 4298 C C . TYR A 1 558 ? -18.797 12.086 39.812 1 94.88 558 TYR A C 1
ATOM 4300 O O . TYR A 1 558 ? -17.828 12.617 40.375 1 94.88 558 TYR A O 1
ATOM 4308 N N . SER A 1 559 ? -19.781 12.742 39.594 1 91.94 559 SER A N 1
ATOM 4309 C CA . SER A 1 559 ? -19.938 14.164 39.844 1 91.94 559 SER A CA 1
ATOM 4310 C C . SER A 1 559 ? -21.125 14.422 40.75 1 91.94 559 SER A C 1
ATOM 4312 O O . SER A 1 559 ? -22.234 13.961 40.5 1 91.94 559 SER A O 1
ATOM 4314 N N . GLU A 1 560 ? -20.922 15.156 41.75 1 91.12 560 GLU A N 1
ATOM 4315 C CA . GLU A 1 560 ? -21.938 15.594 42.688 1 91.12 560 GLU A CA 1
ATOM 4316 C C . GLU A 1 560 ? -21.859 17.094 42.938 1 91.12 560 GLU A C 1
ATOM 4318 O O . GLU A 1 560 ? -20.938 17.562 43.625 1 91.12 560 GLU A O 1
ATOM 4323 N N . THR A 1 561 ? -22.766 17.906 42.344 1 84.94 561 THR A N 1
ATOM 4324 C CA . THR A 1 561 ? -22.734 19.359 42.5 1 84.94 561 THR A CA 1
ATOM 4325 C C . THR A 1 561 ? -24.047 19.875 43.062 1 84.94 561 THR A C 1
ATOM 4327 O O . THR A 1 561 ? -24.297 21.078 43.062 1 84.94 561 THR A O 1
ATOM 4330 N N . SER A 1 562 ? -24.781 19.078 43.562 1 83.88 562 SER A N 1
ATOM 4331 C CA . SER A 1 562 ? -26.094 19.469 44.062 1 83.88 562 SER A CA 1
ATOM 4332 C C . SER A 1 562 ? -25.984 20.188 45.406 1 83.88 562 SER A C 1
ATOM 4334 O O . SER A 1 562 ? -26.859 20.984 45.781 1 83.88 562 SER A O 1
ATOM 4336 N N . ASN A 1 563 ? -24.984 19.891 45.969 1 85.5 563 ASN A N 1
ATOM 4337 C CA . ASN A 1 563 ? -24.797 20.562 47.281 1 85.5 563 ASN A CA 1
ATOM 4338 C C . ASN A 1 563 ? -24.125 21.922 47.094 1 85.5 563 ASN A C 1
ATOM 4340 O O . ASN A 1 563 ? -23.172 22.062 46.344 1 85.5 563 ASN A O 1
ATOM 4344 N N . SER A 1 564 ? -24.594 22.812 47.75 1 83.38 564 SER A N 1
ATOM 4345 C CA . SER A 1 564 ? -24.141 24.188 47.594 1 83.38 564 SER A CA 1
ATOM 4346 C C . SER A 1 564 ? -22.828 24.438 48.344 1 83.38 564 SER A C 1
ATOM 4348 O O . SER A 1 564 ? -22.109 25.391 48.031 1 83.38 564 SER A O 1
ATOM 4350 N N . VAL A 1 565 ? -22.438 23.656 49.25 1 89.94 565 VAL A N 1
ATOM 4351 C CA . VAL A 1 565 ? -21.25 23.906 50.062 1 89.94 565 VAL A CA 1
ATOM 4352 C C . VAL A 1 565 ? -20.078 23.109 49.5 1 89.94 565 VAL A C 1
ATOM 4354 O O . VAL A 1 565 ? -18.984 23.641 49.312 1 89.94 565 VAL A O 1
ATOM 4357 N N . TRP A 1 566 ? -20.422 21.875 49.312 1 90.62 566 TRP A N 1
ATOM 4358 C CA . TRP A 1 566 ? -19.344 21.016 48.812 1 90.62 566 TRP A CA 1
ATOM 4359 C C . TRP A 1 566 ? -19.641 20.469 47.438 1 90.62 566 TRP A C 1
ATOM 4361 O O . TRP A 1 566 ? -20.781 20.094 47.156 1 90.62 566 TRP A O 1
ATOM 4371 N N . SER A 1 567 ? -18.734 20.438 46.625 1 89.81 567 SER A N 1
ATOM 4372 C CA . SER A 1 567 ? -18.812 19.812 45.312 1 89.81 567 SER A CA 1
ATOM 4373 C C . SER A 1 567 ? -17.641 18.859 45.094 1 89.81 567 SER A C 1
ATOM 4375 O O . SER A 1 567 ? -16.516 19.109 45.531 1 89.81 567 SER A O 1
ATOM 4377 N N . TYR A 1 568 ? -18.047 17.734 44.438 1 90.81 568 TYR A N 1
ATOM 4378 C CA . TYR A 1 568 ? -17.078 16.688 44.219 1 90.81 568 TYR A CA 1
ATOM 4379 C C . TYR A 1 568 ? -17.094 16.25 42.75 1 90.81 568 TYR A C 1
ATOM 4381 O O . TYR A 1 568 ? -18.156 16.094 42.156 1 90.81 568 TYR A O 1
ATOM 4389 N N . ASN A 1 569 ? -15.953 16.031 42.25 1 91.56 569 ASN A N 1
ATOM 4390 C CA . ASN A 1 569 ? -15.734 15.383 40.938 1 91.56 569 ASN A CA 1
ATOM 4391 C C . ASN A 1 569 ? -14.562 14.406 41 1 91.56 569 ASN A C 1
ATOM 4393 O O . ASN A 1 569 ? -13.406 14.82 41.062 1 91.56 569 ASN A O 1
ATOM 4397 N N . ILE A 1 570 ? -14.969 13.164 41 1 93.88 570 ILE A N 1
ATOM 4398 C CA . ILE A 1 570 ? -13.969 12.109 41.156 1 93.88 570 ILE A CA 1
ATOM 4399 C C . ILE A 1 570 ? -13.961 11.219 39.906 1 93.88 570 ILE A C 1
ATOM 4401 O O . ILE A 1 570 ? -15.016 10.82 39.406 1 93.88 570 ILE A O 1
ATOM 4405 N N . ALA A 1 571 ? -12.805 10.93 39.438 1 93.81 571 ALA A N 1
ATOM 4406 C CA . ALA A 1 571 ? -12.703 10.117 38.219 1 93.81 571 ALA A CA 1
ATOM 4407 C C . ALA A 1 571 ? -11.547 9.125 38.312 1 93.81 571 ALA A C 1
ATOM 4409 O O . ALA A 1 571 ? -10.531 9.406 38.938 1 93.81 571 ALA A O 1
ATOM 4410 N N . VAL A 1 572 ? -11.805 7.895 37.75 1 95.44 572 VAL A N 1
ATOM 4411 C CA . VAL A 1 572 ? -10.789 6.863 37.625 1 95.44 572 VAL A CA 1
ATOM 4412 C C . VAL A 1 572 ? -10.719 6.406 36.156 1 95.44 572 VAL A C 1
ATOM 4414 O O . VAL A 1 572 ? -11.75 6.234 35.5 1 95.44 572 VAL A O 1
ATOM 4417 N N . GLY A 1 573 ? -9.469 6.297 35.656 1 95.38 573 GLY A N 1
ATOM 4418 C CA . GLY A 1 573 ? -9.32 5.91 34.281 1 95.38 573 GLY A CA 1
ATOM 4419 C C . GLY A 1 573 ? -8.008 5.215 33.969 1 95.38 573 GLY A C 1
ATOM 4420 O O . GLY A 1 573 ? -7.211 4.969 34.906 1 95.38 573 GLY A O 1
ATOM 4421 N N . GLY A 1 574 ? -7.875 4.773 32.812 1 95.56 574 GLY A N 1
ATOM 4422 C CA . GLY A 1 574 ? -6.684 4.094 32.312 1 95.56 574 GLY A CA 1
ATOM 4423 C C . GLY A 1 574 ? -6.438 4.305 30.844 1 95.56 574 GLY A C 1
ATOM 4424 O O . GLY A 1 574 ? -7.328 4.746 30.109 1 95.56 574 GLY A O 1
ATOM 4425 N N . ASN A 1 575 ? -5.113 4.016 30.406 1 95.69 575 ASN A N 1
ATOM 4426 C CA . ASN A 1 575 ? -4.707 4.199 29.016 1 95.69 575 ASN A CA 1
ATOM 4427 C C . ASN A 1 575 ? -3.672 3.162 28.594 1 95.69 575 ASN A C 1
ATOM 4429 O O . ASN A 1 575 ? -2.783 2.809 29.375 1 95.69 575 ASN A O 1
ATOM 4433 N N . ILE A 1 576 ? -3.934 2.555 27.438 1 96.94 576 ILE A N 1
ATOM 4434 C CA . ILE A 1 576 ? -2.934 1.723 26.766 1 96.94 576 ILE A CA 1
ATOM 4435 C C . ILE A 1 576 ? -2.453 2.41 25.5 1 96.94 576 ILE A C 1
ATOM 4437 O O . ILE A 1 576 ? -3.254 2.719 24.609 1 96.94 576 ILE A O 1
ATOM 4441 N N . MET A 1 577 ? -1.031 2.604 25.438 1 95.56 577 MET A N 1
ATOM 4442 C CA . MET A 1 577 ? -0.406 3.254 24.281 1 95.56 577 MET A CA 1
ATOM 4443 C C . MET A 1 577 ? 0.553 2.303 23.578 1 95.56 577 MET A C 1
ATOM 4445 O O . MET A 1 577 ? 1.359 1.631 24.219 1 95.56 577 MET A O 1
ATOM 4449 N N . PHE A 1 578 ? 0.329 2.117 22.234 1 96.06 578 PHE A N 1
ATOM 4450 C CA . PHE A 1 578 ? 1.229 1.377 21.359 1 96.06 578 PHE A CA 1
ATOM 4451 C C . PHE A 1 578 ? 1.741 2.266 20.234 1 96.06 578 PHE A C 1
ATOM 4453 O O . PHE A 1 578 ? 0.959 2.947 19.578 1 96.06 578 PHE A O 1
ATOM 4460 N N . GLN A 1 579 ? 3.227 2.305 20.062 1 94.88 579 GLN A N 1
ATOM 4461 C CA . GLN A 1 579 ? 3.861 3.127 19.031 1 94.88 579 GLN A CA 1
ATOM 4462 C C . GLN A 1 579 ? 4.879 2.318 18.234 1 94.88 579 GLN A C 1
ATOM 4464 O O . GLN A 1 579 ? 5.672 1.567 18.812 1 94.88 579 GLN A O 1
ATOM 4469 N N . GLU A 1 580 ? 4.699 2.398 16.859 1 95.88 580 GLU A N 1
ATOM 4470 C CA . GLU A 1 580 ? 5.648 1.76 15.953 1 95.88 580 GLU A CA 1
ATOM 4471 C C . GLU A 1 580 ? 6.199 2.758 14.945 1 95.88 580 GLU A C 1
ATOM 4473 O O . GLU A 1 580 ? 5.445 3.531 14.352 1 95.88 580 GLU A O 1
ATOM 4478 N N . ASN A 1 581 ? 7.633 2.803 14.812 1 94.88 581 ASN A N 1
ATOM 4479 C CA . ASN A 1 581 ? 8.359 3.562 13.805 1 94.88 581 ASN A CA 1
ATOM 4480 C C . ASN A 1 581 ? 9.195 2.648 12.914 1 94.88 581 ASN A C 1
ATOM 4482 O O . ASN A 1 581 ? 9.891 1.76 13.406 1 94.88 581 ASN A O 1
ATOM 4486 N N . ARG A 1 582 ? 9.031 2.793 11.578 1 94.56 582 ARG A N 1
ATOM 4487 C CA . ARG A 1 582 ? 9.875 2.098 10.617 1 94.56 582 ARG A CA 1
ATOM 4488 C C . ARG A 1 582 ? 10.539 3.082 9.656 1 94.56 582 ARG A C 1
ATOM 4490 O O . ARG A 1 582 ? 9.898 4.016 9.172 1 94.56 582 ARG A O 1
ATOM 4497 N N . PHE A 1 583 ? 11.914 2.955 9.406 1 93.38 583 PHE A N 1
ATOM 4498 C CA . PHE A 1 583 ? 12.719 3.752 8.5 1 93.38 583 PHE A CA 1
ATOM 4499 C C . PHE A 1 583 ? 13.602 2.857 7.637 1 93.38 583 PHE A C 1
ATOM 4501 O O . PHE A 1 583 ? 14.344 2.016 8.156 1 93.38 583 PHE A O 1
ATOM 4508 N N . LEU A 1 584 ? 13.414 2.896 6.352 1 94 584 LEU A N 1
ATOM 4509 C CA . LEU A 1 584 ? 14.258 2.217 5.375 1 94 584 LEU A CA 1
ATOM 4510 C C . LEU A 1 584 ? 14.812 3.207 4.359 1 94 584 LEU A C 1
ATOM 4512 O O . LEU A 1 584 ? 14.055 3.896 3.674 1 94 584 LEU A O 1
ATOM 4516 N N . GLN A 1 585 ? 16.078 3.367 4.242 1 93.62 585 GLN A N 1
ATOM 4517 C CA . GLN A 1 585 ? 16.812 4.176 3.27 1 93.62 585 GLN A CA 1
ATOM 4518 C C . GLN A 1 585 ? 17.562 3.297 2.279 1 93.62 585 GLN A C 1
ATOM 4520 O O . GLN A 1 585 ? 18.266 2.359 2.678 1 93.62 585 GLN A O 1
ATOM 4525 N N . VAL A 1 586 ? 17.312 3.484 0.999 1 94.25 586 VAL A N 1
ATOM 4526 C CA . VAL A 1 586 ? 18.047 2.838 -0.085 1 94.25 586 VAL A CA 1
ATOM 4527 C C . VAL A 1 586 ? 18.703 3.896 -0.968 1 94.25 586 VAL A C 1
ATOM 4529 O O . VAL A 1 586 ? 18.062 4.879 -1.35 1 94.25 586 VAL A O 1
ATOM 4532 N N . VAL A 1 587 ? 20.047 3.674 -1.32 1 93.88 587 VAL A N 1
ATOM 4533 C CA . VAL A 1 587 ? 20.812 4.684 -2.047 1 93.88 587 VAL A CA 1
ATOM 4534 C C . VAL A 1 587 ? 21.562 4.027 -3.193 1 93.88 587 VAL A C 1
ATOM 4536 O O . VAL A 1 587 ? 22.234 3.004 -3.002 1 93.88 587 VAL A O 1
ATOM 4539 N N . ALA A 1 588 ? 21.391 4.512 -4.414 1 93.94 588 ALA A N 1
ATOM 4540 C CA . ALA A 1 588 ? 22.312 4.312 -5.527 1 93.94 588 ALA A CA 1
ATOM 4541 C C . ALA A 1 588 ? 23.344 5.434 -5.59 1 93.94 588 ALA A C 1
ATOM 4543 O O . ALA A 1 588 ? 23.047 6.535 -6.055 1 93.94 588 ALA A O 1
ATOM 4544 N N . PRO A 1 589 ? 24.578 5.188 -5.008 1 92.81 589 PRO A N 1
ATOM 4545 C CA . PRO A 1 589 ? 25.562 6.258 -4.867 1 92.81 589 PRO A CA 1
ATOM 4546 C C . PRO A 1 589 ? 26 6.84 -6.207 1 92.81 589 PRO A C 1
ATOM 4548 O O . PRO A 1 589 ? 26.438 7.992 -6.273 1 92.81 589 PRO A O 1
ATOM 4551 N N . GLU A 1 590 ? 25.984 6.023 -7.359 1 93.62 590 GLU A N 1
ATOM 4552 C CA . GLU A 1 590 ? 26.297 6.422 -8.734 1 93.62 590 GLU A CA 1
ATOM 4553 C C . GLU A 1 590 ? 25.328 5.781 -9.727 1 93.62 590 GLU A C 1
ATOM 4555 O O . GLU A 1 590 ? 24.875 4.652 -9.516 1 93.62 590 GLU A O 1
ATOM 4560 N N . LEU A 1 591 ? 25.125 6.5 -10.648 1 93.12 591 LEU A N 1
ATOM 4561 C CA . LEU A 1 591 ? 24.219 6.004 -11.68 1 93.12 591 LEU A CA 1
ATOM 4562 C C . LEU A 1 591 ? 24.984 5.527 -12.906 1 93.12 591 LEU A C 1
ATOM 4564 O O . LEU A 1 591 ? 26.062 6.051 -13.211 1 93.12 591 LEU A O 1
ATOM 4568 N N . LEU A 1 592 ? 24.469 4.555 -13.578 1 88.5 592 LEU A N 1
ATOM 4569 C CA . LEU A 1 592 ? 25.062 4.031 -14.805 1 88.5 592 LEU A CA 1
ATOM 4570 C C . LEU A 1 592 ? 24.641 4.875 -16 1 88.5 592 LEU A C 1
ATOM 4572 O O . LEU A 1 592 ? 25.469 5.207 -16.859 1 88.5 592 LEU A O 1
ATOM 4576 N N . ILE A 1 593 ? 23.344 5.141 -16 1 89.5 593 ILE A N 1
ATOM 4577 C CA . ILE A 1 593 ? 22.781 5.91 -17.109 1 89.5 593 ILE A CA 1
ATOM 4578 C C . ILE A 1 593 ? 22.203 7.219 -16.578 1 89.5 593 ILE A C 1
ATOM 4580 O O . ILE A 1 593 ? 21.359 7.211 -15.672 1 89.5 593 ILE A O 1
ATOM 4584 N N . PRO A 1 594 ? 22.625 8.406 -17.188 1 93.19 594 PRO A N 1
ATOM 4585 C CA . PRO A 1 594 ? 22.109 9.68 -16.703 1 93.19 594 PRO A CA 1
ATOM 4586 C C . PRO A 1 594 ? 20.625 9.852 -16.953 1 93.19 594 PRO A C 1
ATOM 4588 O O . PRO A 1 594 ? 20.109 9.391 -17.984 1 93.19 594 PRO A O 1
ATOM 4591 N N . GLY A 1 595 ? 19.922 10.414 -15.992 1 91.5 595 GLY A N 1
ATOM 4592 C CA . GLY A 1 595 ? 18.531 10.812 -16.141 1 91.5 595 GLY A CA 1
ATOM 4593 C C . GLY A 1 595 ? 17.562 9.711 -15.75 1 91.5 595 GLY A C 1
ATOM 4594 O O . GLY A 1 595 ? 16.344 9.922 -15.75 1 91.5 595 GLY A O 1
ATOM 4595 N N . ILE A 1 596 ? 18.016 8.492 -15.484 1 90.19 596 ILE A N 1
ATOM 4596 C CA . ILE A 1 596 ? 17.156 7.402 -15.047 1 90.19 596 ILE A CA 1
ATOM 4597 C C . ILE A 1 596 ? 17.391 7.129 -13.562 1 90.19 596 ILE A C 1
ATOM 4599 O O . ILE A 1 596 ? 18.484 6.727 -13.164 1 90.19 596 ILE A O 1
ATOM 4603 N N . TYR A 1 597 ? 16.391 7.41 -12.789 1 94 597 TYR A N 1
ATOM 4604 C CA . TYR A 1 597 ? 16.5 7.262 -11.344 1 94 597 TYR A CA 1
ATOM 4605 C C . TYR A 1 597 ? 15.703 6.051 -10.859 1 94 597 TYR A C 1
ATOM 4607 O O . TYR A 1 597 ? 14.492 6.145 -10.633 1 94 597 TYR A O 1
ATOM 4615 N N . ASN A 1 598 ? 16.312 4.953 -10.727 1 92.12 598 ASN A N 1
ATOM 4616 C CA . ASN A 1 598 ? 15.891 3.611 -10.336 1 92.12 598 ASN A CA 1
ATOM 4617 C C . ASN A 1 598 ? 17.031 2.82 -9.711 1 92.12 598 ASN A C 1
ATOM 4619 O O . ASN A 1 598 ? 18.172 2.924 -10.156 1 92.12 598 ASN A O 1
ATOM 4623 N N . PHE A 1 599 ? 16.797 2.107 -8.758 1 91.44 599 PHE A N 1
ATOM 4624 C CA . PHE A 1 599 ? 17.875 1.47 -8.016 1 91.44 599 PHE A CA 1
ATOM 4625 C C . PHE A 1 599 ? 18.531 0.379 -8.844 1 91.44 599 PHE A C 1
ATOM 4627 O O . PHE A 1 599 ? 19.656 -0.048 -8.547 1 91.44 599 PHE A O 1
ATOM 4634 N N . THR A 1 600 ? 17.953 -0.116 -9.805 1 84.81 600 THR A N 1
ATOM 4635 C CA . THR A 1 600 ? 18.594 -1.058 -10.719 1 84.81 600 THR A CA 1
ATOM 4636 C C . THR A 1 600 ? 19.609 -0.349 -11.609 1 84.81 600 THR A C 1
ATOM 4638 O O . THR A 1 600 ? 20.391 -0.998 -12.305 1 84.81 600 THR A O 1
ATOM 4641 N N . ASN A 1 601 ? 19.453 0.922 -11.781 1 88.75 601 ASN A N 1
ATOM 4642 C CA . ASN A 1 601 ? 20.391 1.718 -12.586 1 88.75 601 ASN A CA 1
ATOM 4643 C C . ASN A 1 601 ? 21.609 2.148 -11.766 1 88.75 601 ASN A C 1
ATOM 4645 O O . ASN A 1 601 ? 22.266 3.127 -12.109 1 88.75 601 ASN A O 1
ATOM 4649 N N . THR A 1 602 ? 22 1.521 -10.641 1 90.31 602 THR A N 1
ATOM 4650 C CA . THR A 1 602 ? 23.156 1.842 -9.812 1 90.31 602 THR A CA 1
ATOM 4651 C C . THR A 1 602 ? 24.453 1.345 -10.477 1 90.31 602 THR A C 1
ATOM 4653 O O . THR A 1 602 ? 24.484 0.25 -11.039 1 90.31 602 THR A O 1
ATOM 4656 N N . ALA A 1 603 ? 25.375 2.094 -10.547 1 88.62 603 ALA A N 1
ATOM 4657 C CA . ALA A 1 603 ? 26.656 1.716 -11.125 1 88.62 603 ALA A CA 1
ATOM 4658 C C . ALA A 1 603 ? 27.516 0.957 -10.102 1 88.62 603 ALA A C 1
ATOM 4660 O O . ALA A 1 603 ? 28.391 0.177 -10.477 1 88.62 603 ALA A O 1
ATOM 4661 N N . VAL A 1 604 ? 27.297 1.257 -8.781 1 87 604 VAL A N 1
ATOM 4662 C CA . VAL A 1 604 ? 28.016 0.581 -7.699 1 87 604 VAL A CA 1
ATOM 4663 C C . VAL A 1 604 ? 27.016 0.006 -6.699 1 87 604 VAL A C 1
ATOM 4665 O O . VAL A 1 604 ? 25.797 0.21 -6.832 1 87 604 VAL A O 1
ATOM 4668 N N . ALA A 1 605 ? 27.531 -0.676 -5.723 1 85.31 605 ALA A N 1
ATOM 4669 C CA . ALA A 1 605 ? 26.656 -1.365 -4.777 1 85.31 605 ALA A CA 1
ATOM 4670 C C . ALA A 1 605 ? 25.734 -0.379 -4.055 1 85.31 605 ALA A C 1
ATOM 4672 O O . ALA A 1 605 ? 26.172 0.709 -3.67 1 85.31 605 ALA A O 1
ATOM 4673 N N . LEU A 1 606 ? 24.578 -0.841 -3.809 1 89 606 LEU A N 1
ATOM 4674 C CA . LEU A 1 606 ? 23.594 -0.049 -3.086 1 89 606 LEU A CA 1
ATOM 4675 C C . LEU A 1 606 ? 23.953 0.068 -1.611 1 89 606 LEU A C 1
ATOM 4677 O O . LEU A 1 606 ? 24.578 -0.839 -1.048 1 89 606 LEU A O 1
ATOM 4681 N N . GLN A 1 607 ? 23.5 1.059 -1.196 1 88.62 607 GLN A N 1
ATOM 4682 C CA . GLN A 1 607 ? 23.656 1.263 0.241 1 88.62 607 GLN A CA 1
ATOM 4683 C C . GLN A 1 607 ? 22.281 1.399 0.916 1 88.62 607 GLN A C 1
ATOM 4685 O O . GLN A 1 607 ? 21.312 1.831 0.287 1 88.62 607 GLN A O 1
ATOM 4690 N N . SER A 1 608 ? 22.266 0.875 2.242 1 88.19 608 SER A N 1
ATOM 4691 C CA . SER A 1 608 ? 20.969 0.93 2.914 1 88.19 608 SER A CA 1
ATOM 4692 C C . SER A 1 608 ? 21.141 1.192 4.406 1 88.19 608 SER A C 1
ATOM 4694 O O . SER A 1 608 ? 22.188 0.923 4.977 1 88.19 608 SER A O 1
ATOM 4696 N N . GLU A 1 609 ? 20.156 1.91 4.965 1 89.06 609 GLU A N 1
ATOM 4697 C CA . GLU A 1 609 ? 19.969 2.055 6.402 1 89.06 609 GLU A CA 1
ATOM 4698 C C . GLU A 1 609 ? 18.531 1.707 6.809 1 89.06 609 GLU A C 1
ATOM 4700 O O . GLU A 1 609 ? 17.578 2.059 6.109 1 89.06 609 GLU A O 1
ATOM 4705 N N . GLN A 1 610 ? 18.453 0.878 7.887 1 88.56 610 GLN A N 1
ATOM 4706 C CA . GLN A 1 610 ? 17.141 0.457 8.344 1 88.56 610 GLN A CA 1
ATOM 4707 C C . GLN A 1 610 ? 17.031 0.525 9.867 1 88.56 610 GLN A C 1
ATOM 4709 O O . GLN A 1 610 ? 17.906 0.011 10.57 1 88.56 610 GLN A O 1
ATOM 4714 N N . PHE A 1 611 ? 15.977 1.293 10.359 1 88.38 611 PHE A N 1
ATOM 4715 C CA . PHE A 1 611 ? 15.695 1.414 11.781 1 88.38 611 PHE A CA 1
ATOM 4716 C C . PHE A 1 611 ? 14.219 1.183 12.062 1 88.38 611 PHE A C 1
ATOM 4718 O O . PHE A 1 611 ? 13.359 1.884 11.523 1 88.38 611 PHE A O 1
ATOM 4725 N N . ASN A 1 612 ? 13.883 0.127 12.883 1 90.12 612 ASN A N 1
ATOM 4726 C CA . ASN A 1 612 ? 12.523 -0.173 13.328 1 90.12 612 ASN A CA 1
ATOM 4727 C C . ASN A 1 612 ? 12.422 -0.161 14.852 1 90.12 612 ASN A C 1
ATOM 4729 O O . ASN A 1 612 ? 13.266 -0.732 15.539 1 90.12 612 ASN A O 1
ATOM 4733 N N . SER A 1 613 ? 11.422 0.539 15.414 1 92.81 613 SER A N 1
ATOM 4734 C CA . SER A 1 613 ? 11.266 0.588 16.859 1 92.81 613 SER A CA 1
ATOM 4735 C C . SER A 1 613 ? 9.805 0.431 17.266 1 92.81 613 SER A C 1
ATOM 4737 O O . SER A 1 613 ? 8.906 0.808 16.516 1 92.81 613 SER A O 1
ATOM 4739 N N . LYS A 1 614 ? 9.57 -0.15 18.453 1 92.81 614 LYS A N 1
ATOM 4740 C CA . LYS A 1 614 ? 8.273 -0.32 19.094 1 92.81 614 LYS A CA 1
ATOM 4741 C C . LYS A 1 614 ? 8.312 0.119 20.547 1 92.81 614 LYS A C 1
ATOM 4743 O O . LYS A 1 614 ? 9.312 -0.1 21.234 1 92.81 614 LYS A O 1
ATOM 4748 N N . LYS A 1 615 ? 7.266 0.75 20.969 1 94.75 615 LYS A N 1
ATOM 4749 C CA . LYS A 1 615 ? 7.129 1.247 22.328 1 94.75 615 LYS A CA 1
ATOM 4750 C C . LYS A 1 615 ? 5.703 1.062 22.844 1 94.75 615 LYS A C 1
ATOM 4752 O O . LYS A 1 615 ? 4.738 1.294 22.109 1 94.75 615 LYS A O 1
ATOM 4757 N N . LYS A 1 616 ? 5.578 0.605 24.188 1 94.94 616 LYS A N 1
ATOM 4758 C CA . LYS A 1 616 ? 4.285 0.423 24.844 1 94.94 616 LYS A CA 1
ATOM 4759 C C . LYS A 1 616 ? 4.281 1.021 26.25 1 94.94 616 LYS A C 1
ATOM 4761 O O . LYS A 1 616 ? 5.266 0.9 26.984 1 94.94 616 LYS A O 1
ATOM 4766 N N . ILE A 1 617 ? 3.174 1.638 26.594 1 96 617 ILE A N 1
ATOM 4767 C CA . ILE A 1 617 ? 2.957 2.168 27.922 1 96 617 ILE A CA 1
ATOM 4768 C C . ILE A 1 617 ? 1.546 1.819 28.406 1 96 617 ILE A C 1
ATOM 4770 O O . ILE A 1 617 ? 0.57 2.051 27.688 1 96 617 ILE A O 1
ATOM 4774 N N . HIS A 1 618 ? 1.474 1.271 29.656 1 96.12 618 HIS A N 1
ATOM 4775 C CA . HIS A 1 618 ? 0.214 1.064 30.359 1 96.12 618 HIS A CA 1
ATOM 4776 C C . HIS A 1 618 ? 0.068 2.037 31.516 1 96.12 618 HIS A C 1
ATOM 4778 O O . HIS A 1 618 ? 1.023 2.27 32.25 1 96.12 618 HIS A O 1
ATOM 4784 N N . SER A 1 619 ? -1.115 2.633 31.625 1 96.44 619 SER A N 1
ATOM 4785 C CA . SER A 1 619 ? -1.311 3.646 32.656 1 96.44 619 SER A CA 1
ATOM 4786 C C . SER A 1 619 ? -2.633 3.443 33.406 1 96.44 619 SER A C 1
ATOM 4788 O O . SER A 1 619 ? -3.617 3.002 32.812 1 96.44 619 SER A O 1
ATOM 4790 N N . LEU A 1 620 ? -2.6 3.73 34.719 1 96.38 620 LEU A N 1
ATOM 4791 C CA . LEU A 1 620 ? -3.777 3.881 35.562 1 96.38 620 LEU A CA 1
ATOM 4792 C C . LEU A 1 620 ? -3.719 5.188 36.344 1 96.38 620 LEU A C 1
ATOM 4794 O O . LEU A 1 620 ? -2.66 5.566 36.844 1 96.38 620 LEU A O 1
ATOM 4798 N N . TYR A 1 621 ? -4.863 5.914 36.344 1 95.12 621 TYR A N 1
ATOM 4799 C CA . TYR A 1 621 ? -4.84 7.195 37.031 1 95.12 621 TYR A CA 1
ATOM 4800 C C . TYR A 1 621 ? -6.184 7.488 37.688 1 95.12 621 TYR A C 1
ATOM 4802 O O . TYR A 1 621 ? -7.199 6.895 37.312 1 95.12 621 TYR A O 1
ATOM 4810 N N . GLY A 1 622 ? -6.16 8.305 38.656 1 94 622 GLY A N 1
ATOM 4811 C CA . GLY A 1 622 ? -7.309 8.828 39.375 1 94 622 GLY A CA 1
ATOM 4812 C C . GLY A 1 622 ? -7.215 10.32 39.656 1 94 622 GLY A C 1
ATOM 4813 O O . GLY A 1 622 ? -6.117 10.867 39.75 1 94 622 GLY A O 1
ATOM 4814 N N . PHE A 1 623 ? -8.367 11.023 39.656 1 91.38 623 PHE A N 1
ATOM 4815 C CA . PHE A 1 623 ? -8.484 12.469 39.875 1 91.38 623 PHE A CA 1
ATOM 4816 C C . PHE A 1 623 ? -9.68 12.805 40.75 1 91.38 623 PHE A C 1
ATOM 4818 O O . PHE A 1 623 ? -10.711 12.133 40.656 1 91.38 623 PHE A O 1
ATOM 4825 N N . GLY A 1 624 ? -9.414 13.789 41.625 1 92 624 GLY A N 1
ATOM 4826 C CA . GLY A 1 624 ? -10.5 14.289 42.469 1 92 624 GLY A CA 1
ATOM 4827 C C . GLY A 1 624 ? -10.438 15.789 42.688 1 92 624 GLY A C 1
ATOM 4828 O O . GLY A 1 624 ? -9.367 16.344 42.938 1 92 624 GLY A O 1
ATOM 4829 N N . GLN A 1 625 ? -11.531 16.422 42.469 1 92.44 625 GLN A N 1
ATOM 4830 C CA . GLN A 1 625 ? -11.688 17.844 42.75 1 92.44 625 GLN A CA 1
ATOM 4831 C C . GLN A 1 625 ? -12.742 18.062 43.844 1 92.44 625 GLN A C 1
ATOM 4833 O O . GLN A 1 625 ? -13.859 17.547 43.75 1 92.44 625 GLN A O 1
ATOM 4838 N N . ILE A 1 626 ? -12.258 18.688 44.906 1 95.25 626 ILE A N 1
ATOM 4839 C CA . ILE A 1 626 ? -13.148 19.062 46 1 95.25 626 ILE A CA 1
ATOM 4840 C C . ILE A 1 626 ? -13.281 20.578 46.062 1 95.25 626 ILE A C 1
ATOM 4842 O O . ILE A 1 626 ? -12.281 21.297 46.094 1 95.25 626 ILE A O 1
ATOM 4846 N N . GLY A 1 627 ? -14.531 21 46 1 91 627 GLY A N 1
ATOM 4847 C CA . GLY A 1 627 ? -14.844 22.422 46.125 1 91 627 GLY A CA 1
ATOM 4848 C C . GLY A 1 627 ? -15.586 22.75 47.406 1 91 627 GLY A C 1
ATOM 4849 O O . GLY A 1 627 ? -16.422 21.969 47.875 1 91 627 GLY A O 1
ATOM 4850 N N . PHE A 1 628 ? -15.141 23.859 47.938 1 93.56 628 PHE A N 1
ATOM 4851 C CA . PHE A 1 628 ? -15.797 24.375 49.125 1 93.56 628 PHE A CA 1
ATOM 4852 C C . PHE A 1 628 ? -16.422 25.734 48.875 1 93.56 628 PHE A C 1
ATOM 4854 O O . PHE A 1 628 ? -15.727 26.703 48.594 1 93.56 628 PHE A O 1
ATOM 4861 N N . LYS A 1 629 ? -17.766 25.766 48.781 1 89 629 LYS A N 1
ATOM 4862 C CA . LYS A 1 629 ? -18.594 26.953 48.625 1 89 629 LYS A CA 1
ATOM 4863 C C . LYS A 1 629 ? -18.25 27.688 47.344 1 89 629 LYS A C 1
ATOM 4865 O O . LYS A 1 629 ? -18.375 28.922 47.281 1 89 629 LYS A O 1
ATOM 4870 N N . ASN A 1 630 ? -17.531 27.031 46.531 1 86.31 630 ASN A N 1
ATOM 4871 C CA . ASN A 1 630 ? -17.188 27.594 45.219 1 86.31 630 ASN A CA 1
ATOM 4872 C C . ASN A 1 630 ? -16.172 28.719 45.375 1 86.31 630 ASN A C 1
ATOM 4874 O O . ASN A 1 630 ? -16.188 29.672 44.594 1 86.31 630 ASN A O 1
ATOM 4878 N N . ILE A 1 631 ? -15.398 28.75 46.375 1 90.56 631 ILE A N 1
ATOM 4879 C CA . ILE A 1 631 ? -14.398 29.781 46.625 1 90.56 631 ILE A CA 1
ATOM 4880 C C . ILE A 1 631 ? -13.023 29.141 46.781 1 90.56 631 ILE A C 1
ATOM 4882 O O . ILE A 1 631 ? -11.992 29.812 46.625 1 90.56 631 ILE A O 1
ATOM 4886 N N . LEU A 1 632 ? -13.031 27.906 47.125 1 92.75 632 LEU A N 1
ATOM 4887 C CA . LEU A 1 632 ? -11.797 27.141 47.312 1 92.75 632 LEU A CA 1
ATOM 4888 C C . LEU A 1 632 ? -11.867 25.797 46.594 1 92.75 632 LEU A C 1
ATOM 4890 O O . LEU A 1 632 ? -12.844 25.062 46.75 1 92.75 632 LEU A O 1
ATOM 4894 N N . PHE A 1 633 ? -10.82 25.516 45.906 1 92.62 633 PHE A N 1
ATOM 4895 C CA . PHE A 1 633 ? -10.82 24.281 45.094 1 92.62 633 PHE A CA 1
ATOM 4896 C C . PHE A 1 633 ? -9.492 23.562 45.25 1 92.62 633 PHE A C 1
ATOM 4898 O O . PHE A 1 633 ? -8.43 24.156 45.094 1 92.62 633 PHE A O 1
ATOM 4905 N N . LEU A 1 634 ? -9.641 22.266 45.5 1 95 634 LEU A N 1
ATOM 4906 C CA . LEU A 1 634 ? -8.469 21.422 45.625 1 95 634 LEU A CA 1
ATOM 4907 C C . LEU A 1 634 ? -8.523 20.25 44.656 1 95 634 LEU A C 1
ATOM 4909 O O . LEU A 1 634 ? -9.508 19.5 44.625 1 95 634 LEU A O 1
ATOM 4913 N N . ASP A 1 635 ? -7.535 20.156 43.844 1 92.94 635 ASP A N 1
ATOM 4914 C CA . ASP A 1 635 ? -7.41 19.047 42.906 1 92.94 635 ASP A CA 1
ATOM 4915 C C . ASP A 1 635 ? -6.23 18.156 43.25 1 92.94 635 ASP A C 1
ATOM 4917 O O . ASP A 1 635 ? -5.113 18.625 43.469 1 92.94 635 ASP A O 1
ATOM 4921 N N . ILE A 1 636 ? -6.578 16.859 43.281 1 94.12 636 ILE A N 1
ATOM 4922 C CA . ILE A 1 636 ? -5.543 15.867 43.531 1 94.12 636 ILE A CA 1
ATOM 4923 C C . ILE A 1 636 ? -5.547 14.812 42.438 1 94.12 636 ILE A C 1
ATOM 4925 O O . ILE A 1 636 ? -6.605 14.305 42.062 1 94.12 636 ILE A O 1
ATOM 4929 N N . THR A 1 637 ? -4.422 14.57 41.938 1 92.25 637 THR A N 1
ATOM 4930 C CA . THR A 1 637 ? -4.293 13.57 40.875 1 92.25 637 THR A CA 1
ATOM 4931 C C . THR A 1 637 ? -3.172 12.586 41.219 1 92.25 637 THR A C 1
ATOM 4933 O O . THR A 1 637 ? -2.174 12.961 41.812 1 92.25 637 THR A O 1
ATOM 4936 N N . GLY A 1 638 ? -3.334 11.328 40.812 1 93.81 638 GLY A N 1
ATOM 4937 C CA . GLY A 1 638 ? -2.338 10.273 40.875 1 93.81 638 GLY A CA 1
ATOM 4938 C C . GLY A 1 638 ? -2.309 9.406 39.625 1 93.81 638 GLY A C 1
ATOM 4939 O O . GLY A 1 638 ? -3.357 8.984 39.125 1 93.81 638 GLY A O 1
ATOM 4940 N N . ARG A 1 639 ? -1.165 9.148 39.125 1 93.94 639 ARG A N 1
ATOM 4941 C CA . ARG A 1 639 ? -1.004 8.383 37.875 1 93.94 639 ARG A CA 1
ATOM 4942 C C . ARG A 1 639 ? 0.221 7.473 37.969 1 93.94 639 ARG A C 1
ATOM 4944 O O . ARG A 1 639 ? 1.268 7.879 38.469 1 93.94 639 ARG A O 1
ATOM 4951 N N . ASN A 1 640 ? 0.025 6.25 37.594 1 95.69 640 ASN A N 1
ATOM 4952 C CA . ASN A 1 640 ? 1.121 5.297 37.469 1 95.69 640 ASN A CA 1
ATOM 4953 C C . ASN A 1 640 ? 1.281 4.832 36 1 95.69 640 ASN A C 1
ATOM 4955 O O . ASN A 1 640 ? 0.304 4.445 35.375 1 95.69 640 ASN A O 1
ATOM 4959 N N . ASP A 1 641 ? 2.494 4.875 35.594 1 96 641 ASP A N 1
ATOM 4960 C CA . ASP A 1 641 ? 2.82 4.406 34.25 1 96 641 ASP A CA 1
ATOM 4961 C C . ASP A 1 641 ? 3.766 3.207 34.312 1 96 641 ASP A C 1
ATOM 4963 O O . ASP A 1 641 ? 4.648 3.145 35.156 1 96 641 ASP A O 1
ATOM 4967 N N . TRP A 1 642 ? 3.49 2.197 33.438 1 95.81 642 TRP A N 1
ATOM 4968 C CA . TRP A 1 642 ? 4.391 1.091 33.156 1 95.81 642 TRP A CA 1
ATOM 4969 C C . TRP A 1 642 ? 4.914 1.195 31.719 1 95.81 642 TRP A C 1
ATOM 4971 O O . TRP A 1 642 ? 4.156 1.036 30.766 1 95.81 642 TRP A O 1
ATOM 4981 N N . SER A 1 643 ? 6.297 1.475 31.594 1 94.5 643 SER A N 1
ATOM 4982 C CA . SER A 1 643 ? 6.887 1.707 30.281 1 94.5 643 SER A CA 1
ATOM 4983 C C . SER A 1 643 ? 7.758 0.531 29.844 1 94.5 643 SER A C 1
ATOM 4985 O O . SER A 1 643 ? 8.508 -0.021 30.656 1 94.5 643 SER A O 1
ATOM 4987 N N . SER A 1 644 ? 7.672 0.156 28.5 1 93.56 644 SER A N 1
ATOM 4988 C CA . SER A 1 644 ? 8.453 -0.936 27.922 1 93.56 644 SER A CA 1
ATOM 4989 C C . SER A 1 644 ? 9.914 -0.533 27.75 1 93.56 644 SER A C 1
ATOM 4991 O O . SER A 1 644 ? 10.773 -1.383 27.5 1 93.56 644 SER A O 1
ATOM 4993 N N . THR A 1 645 ? 10.312 0.697 27.859 1 91 645 THR A N 1
ATOM 4994 C CA . THR A 1 645 ? 11.656 1.155 27.547 1 91 645 THR A CA 1
ATOM 4995 C C . THR A 1 645 ? 12.547 1.134 28.797 1 91 645 THR A C 1
ATOM 4997 O O . THR A 1 645 ? 13.75 1.375 28.703 1 91 645 THR A O 1
ATOM 5000 N N . LEU A 1 646 ? 11.945 0.801 29.859 1 92.5 646 LEU A N 1
ATOM 5001 C CA . LEU A 1 646 ? 12.695 0.681 31.094 1 92.5 646 LEU A CA 1
ATOM 5002 C C . LEU A 1 646 ? 12.734 -0.767 31.578 1 92.5 646 LEU A C 1
ATOM 5004 O O . LEU A 1 646 ? 11.883 -1.572 31.188 1 92.5 646 LEU A O 1
ATOM 5008 N N . PRO A 1 647 ? 13.727 -1.044 32.406 1 91.44 647 PRO A N 1
ATOM 5009 C CA . PRO A 1 647 ? 13.789 -2.422 32.906 1 91.44 647 PRO A CA 1
ATOM 5010 C C . PRO A 1 647 ? 12.578 -2.795 33.781 1 91.44 647 PRO A C 1
ATOM 5012 O O . PRO A 1 647 ? 11.984 -1.929 34.406 1 91.44 647 PRO A O 1
ATOM 5015 N N . ILE A 1 648 ? 12.273 -4.047 33.812 1 89.06 648 ILE A N 1
ATOM 5016 C CA . ILE A 1 648 ? 11.078 -4.578 34.469 1 89.06 648 ILE A CA 1
ATOM 5017 C C . ILE A 1 648 ? 11.039 -4.152 35.938 1 89.06 648 ILE A C 1
ATOM 5019 O O . ILE A 1 648 ? 9.969 -3.859 36.469 1 89.06 648 ILE A O 1
ATOM 5023 N N . ASP A 1 649 ? 12.242 -4.023 36.5 1 89 649 ASP A N 1
ATOM 5024 C CA . ASP A 1 649 ? 12.32 -3.689 37.938 1 89 649 ASP A CA 1
ATOM 5025 C C . ASP A 1 649 ? 12.047 -2.205 38.156 1 89 649 ASP A C 1
ATOM 5027 O O . ASP A 1 649 ? 11.758 -1.789 39.281 1 89 649 ASP A O 1
ATOM 5031 N N . ASN A 1 650 ? 12.109 -1.433 37.094 1 91.75 650 ASN A N 1
ATOM 5032 C CA . ASN A 1 650 ? 11.977 0.011 37.25 1 91.75 650 ASN A CA 1
ATOM 5033 C C . ASN A 1 650 ? 11.008 0.605 36.25 1 91.75 650 ASN A C 1
ATOM 5035 O O . ASN A 1 650 ? 11.07 1.799 35.938 1 91.75 650 ASN A O 1
ATOM 5039 N N . ASN A 1 651 ? 10.219 -0.191 35.656 1 93.31 651 ASN A N 1
ATOM 5040 C CA . ASN A 1 651 ? 9.391 0.332 34.562 1 93.31 651 ASN A CA 1
ATOM 5041 C C . ASN A 1 651 ? 8.047 0.826 35.094 1 93.31 651 ASN A C 1
ATOM 5043 O O . ASN A 1 651 ? 7.219 1.315 34.312 1 93.31 651 ASN A O 1
ATOM 5047 N N . SER A 1 652 ? 7.742 0.65 36.438 1 94.44 652 SER A N 1
ATOM 5048 C CA . SER A 1 652 ? 6.551 1.188 37.094 1 94.44 652 SER A CA 1
ATOM 5049 C C . SER A 1 652 ? 6.887 2.424 37.906 1 94.44 652 SER A C 1
ATOM 5051 O O . SER A 1 652 ? 7.688 2.354 38.844 1 94.44 652 SER A O 1
ATOM 5053 N N . TYR A 1 653 ? 6.25 3.555 37.656 1 92.94 653 TYR A N 1
ATOM 5054 C CA . TYR A 1 653 ? 6.562 4.766 38.406 1 92.94 653 TYR A CA 1
ATOM 5055 C C . TYR A 1 653 ? 5.32 5.629 38.594 1 92.94 653 TYR A C 1
ATOM 5057 O O . TYR A 1 653 ? 4.633 5.957 37.625 1 92.94 653 TYR A O 1
ATOM 5065 N N . PHE A 1 654 ? 5.094 5.965 39.812 1 93.44 654 PHE A N 1
ATOM 5066 C CA . PHE A 1 654 ? 3.936 6.719 40.25 1 93.44 654 PHE A CA 1
ATOM 5067 C C . PHE A 1 654 ? 4.297 8.18 40.5 1 93.44 654 PHE A C 1
ATOM 5069 O O . PHE A 1 654 ? 5.395 8.484 40.969 1 93.44 654 PHE A O 1
ATOM 5076 N N . TYR A 1 655 ? 3.379 9.062 40.219 1 89.38 655 TYR A N 1
ATOM 5077 C CA . TYR A 1 655 ? 3.623 10.461 40.531 1 89.38 655 TYR A CA 1
ATOM 5078 C C . TYR A 1 655 ? 2.316 11.203 40.781 1 89.38 655 TYR A C 1
ATOM 5080 O O . TYR A 1 655 ? 1.325 10.992 40.094 1 89.38 655 TYR A O 1
ATOM 5088 N N . PRO A 1 656 ? 2.33 11.992 41.781 1 93.56 656 PRO A N 1
ATOM 5089 C CA . PRO A 1 656 ? 1.163 12.727 42.281 1 93.56 656 PRO A CA 1
ATOM 5090 C C . PRO A 1 656 ? 1.161 14.188 41.812 1 93.56 656 PRO A C 1
ATOM 5092 O O . PRO A 1 656 ? 2.189 14.703 41.375 1 93.56 656 PRO A O 1
ATOM 5095 N N . SER A 1 657 ? 0.041 14.875 41.906 1 93.56 657 SER A N 1
ATOM 5096 C CA . SER A 1 657 ? -0.105 16.312 41.719 1 93.56 657 SER A CA 1
ATOM 5097 C C . SER A 1 657 ? -1.235 16.875 42.594 1 93.56 657 SER A C 1
ATOM 5099 O O . SER A 1 657 ? -2.174 16.141 42.938 1 93.56 657 SER A O 1
ATOM 5101 N N . ALA A 1 658 ? -1.048 18.016 43 1 94.81 658 ALA A N 1
ATOM 5102 C CA . ALA A 1 658 ? -2.057 18.734 43.781 1 94.81 658 ALA A CA 1
ATOM 5103 C C . ALA A 1 658 ? -2.088 20.219 43.375 1 94.81 658 ALA A C 1
ATOM 5105 O O . ALA A 1 658 ? -1.039 20.828 43.219 1 94.81 658 ALA A O 1
ATOM 5106 N N . THR A 1 659 ? -3.227 20.75 43.281 1 93.94 659 THR A N 1
ATOM 5107 C CA . THR A 1 659 ? -3.389 22.172 42.969 1 93.94 659 THR A CA 1
ATOM 5108 C C . THR A 1 659 ? -4.461 22.797 43.844 1 93.94 659 THR A C 1
ATOM 5110 O O . THR A 1 659 ? -5.426 22.125 44.25 1 93.94 659 THR A O 1
ATOM 5113 N N . LEU A 1 660 ? -4.301 23.984 44.125 1 95.31 660 LEU A N 1
ATOM 5114 C CA . LEU A 1 660 ? -5.191 24.766 45 1 95.31 660 LEU A CA 1
ATOM 5115 C C . LEU A 1 660 ? -5.539 26.094 44.344 1 95.31 660 LEU A C 1
ATOM 5117 O O . LEU A 1 660 ? -4.664 26.781 43.781 1 95.31 660 LEU A O 1
ATOM 5121 N N . SER A 1 661 ? -6.723 26.406 44.375 1 91.62 661 SER A N 1
ATOM 5122 C CA . SER A 1 661 ? -7.242 27.688 43.906 1 91.62 661 SER A CA 1
ATOM 5123 C C . SER A 1 661 ? -8.133 28.344 44.969 1 91.62 661 SER A C 1
ATOM 5125 O O . SER A 1 661 ? -9.062 27.703 45.5 1 91.62 661 SER A O 1
ATOM 5127 N N . ALA A 1 662 ? -7.879 29.516 45.219 1 94.25 662 ALA A N 1
ATOM 5128 C CA . ALA A 1 662 ? -8.641 30.281 46.188 1 94.25 662 ALA A CA 1
ATOM 5129 C C . ALA A 1 662 ? -9.07 31.641 45.625 1 94.25 662 ALA A C 1
ATOM 5131 O O . ALA A 1 662 ? -8.234 32.438 45.188 1 94.25 662 ALA A O 1
ATOM 5132 N N . ILE A 1 663 ? -10.289 31.828 45.719 1 92.31 663 ILE A N 1
ATOM 5133 C CA . ILE A 1 663 ? -10.859 33.094 45.281 1 92.31 663 ILE A CA 1
ATOM 5134 C C . ILE A 1 663 ? -11.039 34.031 46.469 1 92.31 663 ILE A C 1
ATOM 5136 O O . ILE A 1 663 ? -12.102 34.062 47.062 1 92.31 663 ILE A O 1
ATOM 5140 N N . ILE A 1 664 ? -10.102 34.844 46.75 1 91.19 664 ILE A N 1
ATOM 5141 C CA . ILE A 1 664 ? -10.039 35.688 47.938 1 91.19 664 ILE A CA 1
ATOM 5142 C C . ILE A 1 664 ? -11.086 36.781 47.844 1 91.19 664 ILE A C 1
ATOM 5144 O O . ILE A 1 664 ? -11.695 37.188 48.844 1 91.19 664 ILE A O 1
ATOM 5148 N N . SER A 1 665 ? -11.18 37.156 46.688 1 89.81 665 SER A N 1
ATOM 5149 C CA . SER A 1 665 ? -12.148 38.25 46.5 1 89.81 665 SER A CA 1
ATOM 5150 C C . SER A 1 665 ? -13.555 37.812 46.906 1 89.81 665 SER A C 1
ATOM 5152 O O . SER A 1 665 ? -14.414 38.625 47.188 1 89.81 665 SER A O 1
ATOM 5154 N N . ASP A 1 666 ? -13.867 36.562 46.75 1 87.5 666 ASP A N 1
ATOM 5155 C CA . ASP A 1 666 ? -15.172 36.031 47.156 1 87.5 666 ASP A CA 1
ATOM 5156 C C . ASP A 1 666 ? -15.18 35.719 48.656 1 87.5 666 ASP A C 1
ATOM 5158 O O . ASP A 1 666 ? -16.234 35.469 49.219 1 87.5 666 ASP A O 1
ATOM 5162 N N . MET A 1 667 ? -14 35.75 49.406 1 86.88 667 MET A N 1
ATOM 5163 C CA . MET A 1 667 ? -13.898 35.406 50.844 1 86.88 667 MET A CA 1
ATOM 5164 C C . MET A 1 667 ? -14.008 36.656 51.688 1 86.88 667 MET A C 1
ATOM 5166 O O . MET A 1 667 ? -14.516 36.625 52.812 1 86.88 667 MET A O 1
ATOM 5170 N N . VAL A 1 668 ? -13.469 37.719 51.125 1 89.25 668 VAL A N 1
ATOM 5171 C CA . VAL A 1 668 ? -13.43 39 51.844 1 89.25 668 VAL A CA 1
ATOM 5172 C C . VAL A 1 668 ? -13.961 40.125 50.969 1 89.25 668 VAL A C 1
ATOM 5174 O O . VAL A 1 668 ? -13.891 40.062 49.75 1 89.25 668 VAL A O 1
ATOM 5177 N N . GLN A 1 669 ? -14.5 40.938 51.562 1 86.94 669 GLN A N 1
ATOM 5178 C CA . GLN A 1 669 ? -15.023 42.062 50.812 1 86.94 669 GLN A CA 1
ATOM 5179 C C . GLN A 1 669 ? -13.898 42.969 50.344 1 86.94 669 GLN A C 1
ATOM 5181 O O . GLN A 1 669 ? -13.102 43.469 51.125 1 86.94 669 GLN A O 1
ATOM 5186 N N . MET A 1 670 ? -13.922 43.281 49.062 1 89.75 670 MET A N 1
ATOM 5187 C CA . MET A 1 670 ? -12.836 44.062 48.469 1 89.75 670 MET A CA 1
ATOM 5188 C C . MET A 1 670 ? -13.305 45.438 48.094 1 89.75 670 MET A C 1
ATOM 5190 O O . MET A 1 670 ? -14.5 45.688 47.906 1 89.75 670 MET A O 1
ATOM 5194 N N . PRO A 1 671 ? -12.242 46.188 48.062 1 89.25 671 PRO A N 1
ATOM 5195 C CA . PRO A 1 671 ? -12.648 47.5 47.5 1 89.25 671 PRO A CA 1
ATOM 5196 C C . PRO A 1 671 ? -13.281 47.375 46.125 1 89.25 671 PRO A C 1
ATOM 5198 O O . PRO A 1 671 ? -13.016 46.406 45.406 1 89.25 671 PRO A O 1
ATOM 5201 N N . ARG A 1 672 ? -13.945 48.094 45.719 1 87.19 672 ARG A N 1
ATOM 5202 C CA . ARG A 1 672 ? -14.734 48.062 44.5 1 87.19 672 ARG A CA 1
ATOM 5203 C C . ARG A 1 672 ? -13.836 48.031 43.25 1 87.19 672 ARG A C 1
ATOM 5205 O O . ARG A 1 672 ? -14.234 47.5 42.219 1 87.19 672 ARG A O 1
ATOM 5212 N N . SER A 1 673 ? -12.812 48.625 43.344 1 89.12 673 SER A N 1
ATOM 5213 C CA . SER A 1 673 ? -11.883 48.688 42.188 1 89.12 673 SER A CA 1
ATOM 5214 C C . SER A 1 673 ? -11.258 47.312 41.938 1 89.12 673 SER A C 1
ATOM 5216 O O . SER A 1 673 ? -10.703 47.094 40.875 1 89.12 673 SER A O 1
ATOM 5218 N N . VAL A 1 674 ? -11.312 46.312 42.844 1 90.75 674 VAL A N 1
ATOM 5219 C CA . VAL A 1 674 ? -10.719 45 42.719 1 90.75 674 VAL A CA 1
ATOM 5220 C C . VAL A 1 674 ? -11.812 43.969 42.438 1 90.75 674 VAL A C 1
ATOM 5222 O O . VAL A 1 674 ? -12.711 43.75 43.281 1 90.75 674 VAL A O 1
ATOM 5225 N N . SER A 1 675 ? -11.75 43.438 41.188 1 87.88 675 SER A N 1
ATOM 5226 C CA . SER A 1 675 ? -12.812 42.562 40.719 1 87.88 675 SER A CA 1
ATOM 5227 C C . SER A 1 675 ? -12.492 41.094 41.062 1 87.88 675 SER A C 1
ATOM 5229 O O . SER A 1 675 ? -13.391 40.312 41.375 1 87.88 675 SER A O 1
ATOM 5231 N N . LEU A 1 676 ? -11.32 40.844 41.031 1 89.44 676 LEU A N 1
ATOM 5232 C CA . LEU A 1 676 ? -10.938 39.469 41.312 1 89.44 676 LEU A CA 1
ATOM 5233 C C . LEU A 1 676 ? -9.539 39.406 41.906 1 89.44 676 LEU A C 1
ATOM 5235 O O . LEU A 1 676 ? -8.625 40.094 41.438 1 89.44 676 LEU A O 1
ATOM 5239 N N . VAL A 1 677 ? -9.406 38.688 42.812 1 89.81 677 VAL A N 1
ATOM 5240 C CA . VAL A 1 677 ? -8.117 38.281 43.375 1 89.81 677 VAL A CA 1
ATOM 5241 C C . VAL A 1 677 ? -8.094 36.75 43.594 1 89.81 677 VAL A C 1
ATOM 5243 O O . VAL A 1 677 ? -8.781 36.25 44.469 1 89.81 677 VAL A O 1
ATOM 5246 N N . LYS A 1 678 ? -7.418 36.219 42.812 1 92.44 678 LYS A N 1
ATOM 5247 C CA . LYS A 1 678 ? -7.289 34.75 42.844 1 92.44 678 LYS A CA 1
ATOM 5248 C C . LYS A 1 678 ? -5.836 34.344 43.062 1 92.44 678 LYS A C 1
ATOM 5250 O O . LYS A 1 678 ? -4.941 34.812 42.375 1 92.44 678 LYS A O 1
ATOM 5255 N N . VAL A 1 679 ? -5.703 33.469 43.969 1 94 679 VAL A N 1
ATOM 5256 C CA . VAL A 1 679 ? -4.383 32.906 44.25 1 94 679 VAL A CA 1
ATOM 5257 C C . VAL A 1 679 ? -4.367 31.406 43.969 1 94 679 VAL A C 1
ATOM 5259 O O . VAL A 1 679 ? -5.332 30.703 44.25 1 94 679 VAL A O 1
ATOM 5262 N N . ARG A 1 680 ? -3.324 31.031 43.438 1 93.81 680 ARG A N 1
ATOM 5263 C CA . ARG A 1 680 ? -3.242 29.625 43.094 1 93.81 680 ARG A CA 1
ATOM 5264 C C . ARG A 1 680 ? -1.847 29.078 43.375 1 93.81 680 ARG A C 1
ATOM 5266 O O . ARG A 1 680 ? -0.858 29.812 43.312 1 93.81 680 ARG A O 1
ATOM 5273 N N . ALA A 1 681 ? -1.86 27.812 43.594 1 95.44 681 ALA A N 1
ATOM 5274 C CA . ALA A 1 681 ? -0.627 27.078 43.844 1 95.44 681 ALA A CA 1
ATOM 5275 C C . ALA A 1 681 ? -0.724 25.641 43.344 1 95.44 681 ALA A C 1
ATOM 5277 O O . ALA A 1 681 ? -1.779 25.016 43.438 1 95.44 681 ALA A O 1
ATOM 5278 N N . ALA A 1 682 ? 0.385 25.234 42.812 1 94.88 682 ALA A N 1
ATOM 5279 C CA . ALA A 1 682 ? 0.399 23.891 42.25 1 94.88 682 ALA A CA 1
ATOM 5280 C C . ALA A 1 682 ? 1.748 23.219 42.469 1 94.88 682 ALA A C 1
ATOM 5282 O O . ALA A 1 682 ? 2.795 23.859 42.375 1 94.88 682 ALA A O 1
ATOM 5283 N N . TYR A 1 683 ? 1.66 21.922 42.75 1 94.69 683 TYR A N 1
ATOM 5284 C CA . TYR A 1 683 ? 2.838 21.078 42.812 1 94.69 683 TYR A CA 1
ATOM 5285 C C . TYR A 1 683 ? 2.605 19.75 42.094 1 94.69 683 TYR A C 1
ATOM 5287 O O . TYR A 1 683 ? 1.544 19.141 42.219 1 94.69 683 TYR A O 1
ATOM 5295 N N . ALA A 1 684 ? 3.572 19.406 41.375 1 93.31 684 ALA A N 1
ATOM 5296 C CA . ALA A 1 684 ? 3.432 18.156 40.625 1 93.31 684 ALA A CA 1
ATOM 5297 C C . ALA A 1 684 ? 4.789 17.5 40.375 1 93.31 684 ALA A C 1
ATOM 5299 O O . ALA A 1 684 ? 5.801 18.203 40.25 1 93.31 684 ALA A O 1
ATOM 5300 N N . GLU A 1 685 ? 4.668 16.172 40.281 1 93.19 685 GLU A N 1
ATOM 5301 C CA . GLU A 1 685 ? 5.805 15.383 39.844 1 93.19 685 GLU A CA 1
ATOM 5302 C C . GLU A 1 685 ? 5.422 14.523 38.625 1 93.19 685 GLU A C 1
ATOM 5304 O O . GLU A 1 685 ? 4.305 14.008 38.562 1 93.19 685 GLU A O 1
ATOM 5309 N N . VAL A 1 686 ? 6.336 14.445 37.781 1 91.06 686 VAL A N 1
ATOM 5310 C CA . VAL A 1 686 ? 6.078 13.641 36.594 1 91.06 686 VAL A CA 1
ATOM 5311 C C . VAL A 1 686 ? 7.328 12.828 36.219 1 91.06 686 VAL A C 1
ATOM 5313 O O . VAL A 1 686 ? 8.445 13.359 36.25 1 91.06 686 VAL A O 1
ATOM 5316 N N . GLY A 1 687 ? 7.043 11.508 36.031 1 87.5 687 GLY A N 1
ATOM 5317 C CA . GLY A 1 687 ? 8.117 10.648 35.562 1 87.5 687 GLY A CA 1
ATOM 5318 C C . GLY A 1 687 ? 8.188 10.539 34.031 1 87.5 687 GLY A C 1
ATOM 5319 O O . GLY A 1 687 ? 7.207 10.812 33.344 1 87.5 687 GLY A O 1
ATOM 5320 N N . ASN A 1 688 ? 9.406 10.25 33.594 1 87.56 688 ASN A N 1
ATOM 5321 C CA . ASN A 1 688 ? 9.578 10.062 32.156 1 87.56 688 ASN A CA 1
ATOM 5322 C C . ASN A 1 688 ? 10.469 8.867 31.828 1 87.56 688 ASN A C 1
ATOM 5324 O O . ASN A 1 688 ? 11.367 8.539 32.625 1 87.56 688 ASN A O 1
ATOM 5328 N N . ASP A 1 689 ? 10 8.18 30.734 1 90 689 ASP A N 1
ATOM 5329 C CA . ASP A 1 689 ? 10.773 7.035 30.25 1 90 689 ASP A CA 1
ATOM 5330 C C . ASP A 1 689 ? 11.773 7.457 29.188 1 90 689 ASP A C 1
ATOM 5332 O O . ASP A 1 689 ? 12.156 8.633 29.109 1 90 689 ASP A O 1
ATOM 5336 N N . THR A 1 690 ? 12.359 6.422 28.484 1 87.25 690 THR A N 1
ATOM 5337 C CA . THR A 1 690 ? 13.391 6.73 27.5 1 87.25 690 THR A CA 1
ATOM 5338 C C . THR A 1 690 ? 13.07 6.094 26.156 1 87.25 690 THR A C 1
ATOM 5340 O O . THR A 1 690 ? 11.977 5.551 25.969 1 87.25 690 THR A O 1
ATOM 5343 N N . SER A 1 691 ? 13.977 6.379 25.141 1 85.19 691 SER A N 1
ATOM 5344 C CA . SER A 1 691 ? 13.805 5.836 23.797 1 85.19 691 SER A CA 1
ATOM 5345 C C . SER A 1 691 ? 13.898 4.312 23.797 1 85.19 691 SER A C 1
ATOM 5347 O O . SER A 1 691 ? 14.539 3.727 24.672 1 85.19 691 SER A O 1
ATOM 5349 N N . PRO A 1 692 ? 13.219 3.648 22.844 1 85.69 692 PRO A N 1
ATOM 5350 C CA . PRO A 1 692 ? 13.266 2.188 22.75 1 85.69 692 PRO A CA 1
ATOM 5351 C C . PRO A 1 692 ? 14.688 1.653 22.578 1 85.69 692 PRO A C 1
ATOM 5353 O O . PRO A 1 692 ? 15.531 2.314 21.969 1 85.69 692 PRO A O 1
ATOM 5356 N N . TYR A 1 693 ? 14.906 0.516 23.281 1 81 693 TYR A N 1
ATOM 5357 C CA . TYR A 1 693 ? 16.078 -0.348 23.141 1 81 693 TYR A CA 1
ATOM 5358 C C . TYR A 1 693 ? 17.312 0.328 23.703 1 81 693 TYR A C 1
ATOM 5360 O O . TYR A 1 693 ? 18.391 0.248 23.109 1 81 693 TYR A O 1
ATOM 5368 N N . SER A 1 694 ? 17.188 1.039 24.766 1 78.88 694 SER A N 1
ATOM 5369 C CA . SER A 1 694 ? 18.266 1.698 25.469 1 78.88 694 SER A CA 1
ATOM 5370 C C . SER A 1 694 ? 18.875 0.778 26.531 1 78.88 694 SER A C 1
ATOM 5372 O O . SER A 1 694 ? 19.844 1.143 27.203 1 78.88 694 SER A O 1
ATOM 5374 N N . LEU A 1 695 ? 18.328 -0.387 26.688 1 76 695 LEU A N 1
ATOM 5375 C CA . LEU A 1 695 ? 18.719 -1.244 27.812 1 76 695 LEU A CA 1
ATOM 5376 C C . LEU A 1 695 ? 19.797 -2.242 27.375 1 76 695 LEU A C 1
ATOM 5378 O O . LEU A 1 695 ? 20.562 -2.736 28.203 1 76 695 LEU A O 1
ATOM 5382 N N . THR A 1 696 ? 19.719 -2.693 26.031 1 74 696 THR A N 1
ATOM 5383 C CA . THR A 1 696 ? 20.672 -3.695 25.562 1 74 696 THR A CA 1
ATOM 5384 C C . THR A 1 696 ? 21.453 -3.174 24.359 1 74 696 THR A C 1
ATOM 5386 O O . THR A 1 696 ? 20.906 -2.447 23.516 1 74 696 THR A O 1
ATOM 5389 N N . ASN A 1 697 ? 22.734 -3.311 24.516 1 67.88 697 ASN A N 1
ATOM 5390 C CA . ASN A 1 697 ? 23.609 -2.869 23.438 1 67.88 697 ASN A CA 1
ATOM 5391 C C . ASN A 1 697 ? 23.312 -3.615 22.141 1 67.88 697 ASN A C 1
ATOM 5393 O O . ASN A 1 697 ? 23 -4.805 22.156 1 67.88 697 ASN A O 1
ATOM 5397 N N . VAL A 1 698 ? 23.188 -2.766 21.078 1 64.94 698 VAL A N 1
ATOM 5398 C CA . VAL A 1 698 ? 23.016 -3.375 19.766 1 64.94 698 VAL A CA 1
ATOM 5399 C C . VAL A 1 698 ? 24.219 -3.049 18.891 1 64.94 698 VAL A C 1
ATOM 5401 O O . VAL A 1 698 ? 24.969 -2.113 19.172 1 64.94 698 VAL A O 1
ATOM 5404 N N . PHE A 1 699 ? 24.656 -3.918 17.844 1 65.69 699 PHE A N 1
ATOM 5405 C CA . PHE A 1 699 ? 25.75 -3.668 16.922 1 65.69 699 PHE A CA 1
ATOM 5406 C C . PHE A 1 699 ? 25.375 -2.559 15.938 1 65.69 699 PHE A C 1
ATOM 5408 O O . PHE A 1 699 ? 24.219 -2.414 15.562 1 65.69 699 PHE A O 1
ATOM 5415 N N . ASN A 1 700 ? 26.312 -1.625 15.727 1 65.56 700 ASN A N 1
ATOM 5416 C CA . ASN A 1 700 ? 26.125 -0.553 14.75 1 65.56 700 ASN A CA 1
ATOM 5417 C C . ASN A 1 700 ? 26.578 -0.977 13.359 1 65.56 700 ASN A C 1
ATOM 5419 O O . ASN A 1 700 ? 27.453 -1.825 13.219 1 65.56 700 ASN A O 1
ATOM 5423 N N . ASN A 1 701 ? 25.906 -0.477 12.305 1 62.91 701 ASN A N 1
ATOM 5424 C CA . ASN A 1 701 ? 26.188 -0.734 10.898 1 62.91 701 ASN A CA 1
ATOM 5425 C C . ASN A 1 701 ? 27.453 0.009 10.445 1 62.91 701 ASN A C 1
ATOM 5427 O O . ASN A 1 701 ? 27.688 1.147 10.852 1 62.91 701 ASN A O 1
ATOM 5431 N N . GLN A 1 702 ? 28.453 -0.689 9.875 1 62.62 702 GLN A N 1
ATOM 5432 C CA . GLN A 1 702 ? 29.594 -0.069 9.211 1 62.62 702 GLN A CA 1
ATOM 5433 C C . GLN A 1 702 ? 29.531 -0.263 7.703 1 62.62 702 GLN A C 1
ATOM 5435 O O . GLN A 1 702 ? 28.984 -1.264 7.223 1 62.62 702 GLN A O 1
ATOM 5440 N N . ILE A 1 703 ? 29.719 0.743 7.008 1 57.91 703 ILE A N 1
ATOM 5441 C CA . ILE A 1 703 ? 29.781 0.659 5.555 1 57.91 703 ILE A CA 1
ATOM 5442 C C . ILE A 1 703 ? 30.766 -0.444 5.145 1 57.91 703 ILE A C 1
ATOM 5444 O O . ILE A 1 703 ? 31.844 -0.568 5.719 1 57.91 703 ILE A O 1
ATOM 5448 N N . ALA A 1 704 ? 30.25 -1.275 4.281 1 59.69 704 ALA A N 1
ATOM 5449 C CA . ALA A 1 704 ? 31.047 -2.404 3.793 1 59.69 704 ALA A CA 1
ATOM 5450 C C . ALA A 1 704 ? 32.375 -1.936 3.203 1 59.69 704 ALA A C 1
ATOM 5452 O O . ALA A 1 704 ? 32.438 -0.857 2.611 1 59.69 704 ALA A O 1
ATOM 5453 N N . TRP A 1 705 ? 33.406 -2.406 3.732 1 56.78 705 TRP A N 1
ATOM 5454 C CA . TRP A 1 705 ? 34.688 -2.227 3.076 1 56.78 705 TRP A CA 1
ATOM 5455 C C . TRP A 1 705 ? 34.844 -3.18 1.893 1 56.78 705 TRP A C 1
ATOM 5457 O O . TRP A 1 705 ? 35.031 -4.383 2.078 1 56.78 705 TRP A O 1
ATOM 5467 N N . GLY A 1 706 ? 34.656 -2.717 0.782 1 55.25 706 GLY A N 1
ATOM 5468 C CA . GLY A 1 706 ? 34.594 -3.588 -0.381 1 55.25 706 GLY A CA 1
ATOM 5469 C C . GLY A 1 706 ? 33.375 -4.5 -0.382 1 55.25 706 GLY A C 1
ATOM 5470 O O . GLY A 1 706 ? 32.25 -4.027 -0.288 1 55.25 706 GLY A O 1
ATOM 5471 N N . SER A 1 707 ? 33.594 -5.734 -0.446 1 56.16 707 SER A N 1
ATOM 5472 C CA . SER A 1 707 ? 32.562 -6.75 -0.442 1 56.16 707 SER A CA 1
ATOM 5473 C C . SER A 1 707 ? 32.25 -7.234 0.973 1 56.16 707 SER A C 1
ATOM 5475 O O . SER A 1 707 ? 31.297 -7.969 1.195 1 56.16 707 SER A O 1
ATOM 5477 N N . ASN A 1 708 ? 33.156 -6.848 1.95 1 59 708 ASN A N 1
ATOM 5478 C CA . ASN A 1 708 ? 33 -7.41 3.289 1 59 708 ASN A CA 1
ATOM 5479 C C . ASN A 1 708 ? 32.219 -6.492 4.207 1 59 708 ASN A C 1
ATOM 5481 O O . ASN A 1 708 ? 32.594 -5.344 4.43 1 59 708 ASN A O 1
ATOM 5485 N N . GLN A 1 709 ? 31.078 -6.934 4.559 1 61.84 709 GLN A N 1
ATOM 5486 C CA . GLN A 1 709 ? 30.219 -6.164 5.445 1 61.84 709 GLN A CA 1
ATOM 5487 C C . GLN A 1 709 ? 30.672 -6.277 6.895 1 61.84 709 GLN A C 1
ATOM 5489 O O . GLN A 1 709 ? 31.203 -7.309 7.309 1 61.84 709 GLN A O 1
ATOM 5494 N N . ALA A 1 710 ? 30.938 -5.203 7.57 1 61.91 710 ALA A N 1
ATOM 5495 C CA . ALA A 1 710 ? 31.422 -5.191 8.945 1 61.91 710 ALA A CA 1
ATOM 5496 C C . ALA A 1 710 ? 30.391 -4.559 9.883 1 61.91 710 ALA A C 1
ATOM 5498 O O . ALA A 1 710 ? 29.547 -3.764 9.445 1 61.91 710 ALA A O 1
ATOM 5499 N N . LYS A 1 711 ? 30.172 -5.191 10.969 1 64.88 711 LYS A N 1
ATOM 5500 C CA . LYS A 1 711 ? 29.391 -4.582 12.047 1 64.88 711 LYS A CA 1
ATOM 5501 C C . LYS A 1 711 ? 30.297 -4.152 13.195 1 64.88 711 LYS A C 1
ATOM 5503 O O . LYS A 1 711 ? 31.344 -4.773 13.445 1 64.88 711 LYS A O 1
ATOM 5508 N N . THR A 1 712 ? 30.172 -3.02 13.703 1 64.38 712 THR A N 1
ATOM 5509 C CA . THR A 1 712 ? 30.938 -2.568 14.859 1 64.38 712 THR A CA 1
ATOM 5510 C C . THR A 1 712 ? 30.047 -2.479 16.094 1 64.38 712 THR A C 1
ATOM 5512 O O . THR A 1 712 ? 28.828 -2.391 15.984 1 64.38 712 THR A O 1
ATOM 5515 N N . GLU A 1 713 ? 30.594 -2.949 17.281 1 65.06 713 GLU A N 1
ATOM 5516 C CA . GLU A 1 713 ? 29.891 -2.809 18.547 1 65.06 713 GLU A CA 1
ATOM 5517 C C . GLU A 1 713 ? 29.422 -1.373 18.766 1 65.06 713 GLU A C 1
ATOM 5519 O O . GLU A 1 713 ? 30.047 -0.43 18.281 1 65.06 713 GLU A O 1
ATOM 5524 N N . SER A 1 714 ? 28.203 -1.361 19.297 1 66.25 714 SER A N 1
ATOM 5525 C CA . SER A 1 714 ? 27.719 -0.021 19.609 1 66.25 714 SER A CA 1
ATOM 5526 C C . SER A 1 714 ? 28.719 0.762 20.438 1 66.25 714 SER A C 1
ATOM 5528 O O . SER A 1 714 ? 29.406 0.19 21.297 1 66.25 714 SER A O 1
ATOM 5530 N N . SER A 1 715 ? 28.984 2.053 20.078 1 68.44 715 SER A N 1
ATOM 5531 C CA . SER A 1 715 ? 29.891 2.922 20.828 1 68.44 715 SER A CA 1
ATOM 5532 C C . SER A 1 715 ? 29.219 3.461 22.094 1 68.44 715 SER A C 1
ATOM 5534 O O . SER A 1 715 ? 29.875 4.086 22.922 1 68.44 715 SER A O 1
ATOM 5536 N N . VAL A 1 716 ? 27.922 3.004 22.188 1 73.81 716 VAL A N 1
ATOM 5537 C CA . VAL A 1 716 ? 27.188 3.445 23.375 1 73.81 716 VAL A CA 1
ATOM 5538 C C . VAL A 1 716 ? 26.859 2.242 24.25 1 73.81 716 VAL A C 1
ATOM 5540 O O . VAL A 1 716 ? 26.266 1.266 23.781 1 73.81 716 VAL A O 1
ATOM 5543 N N . LEU A 1 717 ? 27.328 2.285 25.484 1 76.88 717 LEU A N 1
ATOM 5544 C CA . LEU A 1 717 ? 27.031 1.237 26.453 1 76.88 717 LEU A CA 1
ATOM 5545 C C . LEU A 1 717 ? 25.641 1.433 27.062 1 76.88 717 LEU A C 1
ATOM 5547 O O . LEU A 1 717 ? 25.375 2.457 27.688 1 76.88 717 LEU A O 1
ATOM 5551 N N . SER A 1 718 ? 24.812 0.417 26.812 1 80.62 718 SER A N 1
ATOM 5552 C CA . SER A 1 718 ? 23.469 0.443 27.359 1 80.62 718 SER A CA 1
ATOM 5553 C C . SER A 1 718 ? 23.469 0.201 28.859 1 80.62 718 SER A C 1
ATOM 5555 O O . SER A 1 718 ? 24.484 -0.218 29.422 1 80.62 718 SER A O 1
ATOM 5557 N N . ASN A 1 719 ? 22.344 0.684 29.594 1 82.88 719 ASN A N 1
ATOM 5558 C CA . ASN A 1 719 ? 22.203 0.588 31.031 1 82.88 719 ASN A CA 1
ATOM 5559 C C . ASN A 1 719 ? 20.938 -0.152 31.438 1 82.88 719 ASN A C 1
ATOM 5561 O O . ASN A 1 719 ? 19.828 0.384 31.297 1 82.88 719 ASN A O 1
ATOM 5565 N N . ALA A 1 720 ? 21.109 -1.355 31.938 1 84 720 ALA A N 1
ATOM 5566 C CA . ALA A 1 720 ? 20.016 -2.246 32.281 1 84 720 ALA A CA 1
ATOM 5567 C C . ALA A 1 720 ? 19.328 -1.814 33.562 1 84 720 ALA A C 1
ATOM 5569 O O . ALA A 1 720 ? 18.297 -2.359 33.938 1 84 720 ALA A O 1
ATOM 5570 N N . ASN A 1 721 ? 19.844 -0.804 34.188 1 86.06 721 ASN A N 1
ATOM 5571 C CA . ASN A 1 721 ? 19.312 -0.352 35.469 1 86.06 721 ASN A CA 1
ATOM 5572 C C . ASN A 1 721 ? 18.781 1.075 35.375 1 86.06 721 ASN A C 1
ATOM 5574 O O . ASN A 1 721 ? 18.766 1.796 36.375 1 86.06 721 ASN A O 1
ATOM 5578 N N . LEU A 1 722 ? 18.406 1.43 34.281 1 90.94 722 LEU A N 1
ATOM 5579 C CA . LEU A 1 722 ? 17.891 2.779 34.094 1 90.94 722 LEU A CA 1
ATOM 5580 C C . LEU A 1 722 ? 16.625 3.006 34.906 1 90.94 722 LEU A C 1
ATOM 5582 O O . LEU A 1 722 ? 15.797 2.104 35.062 1 90.94 722 LEU A O 1
ATOM 5586 N N . ARG A 1 723 ? 16.578 4.102 35.5 1 92.31 723 ARG A N 1
ATOM 5587 C CA . ARG A 1 723 ? 15.422 4.602 36.25 1 92.31 723 ARG A CA 1
ATOM 5588 C C . ARG A 1 723 ? 14.719 5.715 35.469 1 92.31 723 ARG A C 1
ATOM 5590 O O . ARG A 1 723 ? 15.312 6.348 34.594 1 92.31 723 ARG A O 1
ATOM 5597 N N . PRO A 1 724 ? 13.422 5.879 35.812 1 92.31 724 PRO A N 1
ATOM 5598 C CA . PRO A 1 724 ? 12.711 6.961 35.125 1 92.31 724 PRO A CA 1
ATOM 5599 C C . PRO A 1 724 ? 13.234 8.344 35.531 1 92.31 724 PRO A C 1
ATOM 5601 O O . PRO A 1 724 ? 13.719 8.531 36.656 1 92.31 724 PRO A O 1
ATOM 5604 N N . GLU A 1 725 ? 13.172 9.219 34.625 1 91.69 725 GLU A N 1
ATOM 5605 C CA . GLU A 1 725 ? 13.383 10.633 34.906 1 91.69 725 GLU A CA 1
ATOM 5606 C C . GLU A 1 725 ? 12.258 11.188 35.781 1 91.69 725 GLU A C 1
ATOM 5608 O O . GLU A 1 725 ? 11.125 10.711 35.719 1 91.69 725 GLU A O 1
ATOM 5613 N N . ARG A 1 726 ? 12.602 12.211 36.531 1 92.75 726 ARG A N 1
ATOM 5614 C CA . ARG A 1 726 ? 11.594 12.812 37.375 1 92.75 726 ARG A CA 1
ATOM 5615 C C . ARG A 1 726 ? 11.648 14.336 37.312 1 92.75 726 ARG A C 1
ATOM 5617 O O . ARG A 1 726 ? 12.727 14.93 37.438 1 92.75 726 ARG A O 1
ATOM 5624 N N . THR A 1 727 ? 10.547 14.906 37.094 1 92.75 727 THR A N 1
ATOM 5625 C CA . THR A 1 727 ? 10.414 16.359 37.094 1 92.75 727 THR A CA 1
ATOM 5626 C C . THR A 1 727 ? 9.445 16.812 38.188 1 92.75 727 THR A C 1
ATOM 5628 O O . THR A 1 727 ? 8.289 16.406 38.219 1 92.75 727 THR A O 1
ATOM 5631 N N . ALA A 1 728 ? 9.969 17.562 39.062 1 94.12 728 ALA A N 1
ATOM 5632 C CA . ALA A 1 728 ? 9.172 18.188 40.125 1 94.12 728 ALA A CA 1
ATOM 5633 C C . ALA A 1 728 ? 8.93 19.672 39.812 1 94.12 728 ALA A C 1
ATOM 5635 O O . ALA A 1 728 ? 9.875 20.406 39.5 1 94.12 728 ALA A O 1
ATOM 5636 N N . SER A 1 729 ? 7.676 20.109 39.969 1 94.12 729 SER A N 1
ATOM 5637 C CA . SER A 1 729 ? 7.312 21.469 39.594 1 94.12 729 SER A CA 1
ATOM 5638 C C . SER A 1 729 ? 6.434 22.109 40.656 1 94.12 729 SER A C 1
ATOM 5640 O O . SER A 1 729 ? 5.488 21.484 41.156 1 94.12 729 SER A O 1
ATOM 5642 N N . ALA A 1 730 ? 6.848 23.219 41 1 95.81 730 ALA A N 1
ATOM 5643 C CA . ALA A 1 730 ? 6.051 24.078 41.906 1 95.81 730 ALA A CA 1
ATOM 5644 C C . ALA A 1 730 ? 5.703 25.391 41.219 1 95.81 730 ALA A C 1
ATOM 5646 O O . ALA A 1 730 ? 6.559 26.016 40.562 1 95.81 730 ALA A O 1
ATOM 5647 N N . GLU A 1 731 ? 4.527 25.828 41.344 1 93.31 731 GLU A N 1
ATOM 5648 C CA . GLU A 1 731 ? 4.039 27.062 40.719 1 93.31 731 GLU A CA 1
ATOM 5649 C C . GLU A 1 731 ? 3.148 27.844 41.688 1 93.31 731 GLU A C 1
ATOM 5651 O O . GLU A 1 731 ? 2.34 27.266 42.406 1 93.31 731 GLU A O 1
ATOM 5656 N N . TYR A 1 732 ? 3.443 29.125 41.688 1 96.75 732 TYR A N 1
ATOM 5657 C CA . TYR A 1 732 ? 2.625 30.078 42.438 1 96.75 732 TYR A CA 1
ATOM 5658 C C . TYR A 1 732 ? 2.1 31.172 41.531 1 96.75 732 TYR A C 1
ATOM 5660 O O . TYR A 1 732 ? 2.828 31.672 40.656 1 96.75 732 TYR A O 1
ATOM 5668 N N . GLY A 1 733 ? 0.705 31.578 41.688 1 91.94 733 GLY A N 1
ATOM 5669 C CA . GLY A 1 733 ? 0.125 32.531 40.75 1 91.94 733 GLY A CA 1
ATOM 5670 C C . GLY A 1 733 ? -0.882 33.469 41.406 1 91.94 733 GLY A C 1
ATOM 5671 O O . GLY A 1 733 ? -1.45 33.125 42.469 1 91.94 733 GLY A O 1
ATOM 5672 N N . LEU A 1 734 ? -0.812 34.562 40.875 1 95.06 734 LEU A N 1
ATOM 5673 C CA . LEU A 1 734 ? -1.7 35.656 41.312 1 95.06 734 LEU A CA 1
ATOM 5674 C C . LEU A 1 734 ? -2.451 36.219 40.094 1 95.06 734 LEU A C 1
ATOM 5676 O O . LEU A 1 734 ? -1.836 36.656 39.125 1 95.06 734 LEU A O 1
ATOM 5680 N N . ASP A 1 735 ? -3.852 35.969 40.125 1 93 735 ASP A N 1
ATOM 5681 C CA . ASP A 1 735 ? -4.711 36.562 39.094 1 93 735 ASP A CA 1
ATOM 5682 C C . ASP A 1 735 ? -5.504 37.75 39.656 1 93 735 ASP A C 1
ATOM 5684 O O . ASP A 1 735 ? -6.375 37.562 40.5 1 93 735 ASP A O 1
ATOM 5688 N N . LEU A 1 736 ? -5.227 38.875 39.125 1 92.56 736 LEU A N 1
ATOM 5689 C CA . LEU A 1 736 ? -5.828 40.125 39.562 1 92.56 736 LEU A CA 1
ATOM 5690 C C . LEU A 1 736 ? -6.629 40.75 38.438 1 92.56 736 LEU A C 1
ATOM 5692 O O . LEU A 1 736 ? -6.137 40.875 37.312 1 92.56 736 LEU A O 1
ATOM 5696 N N . ARG A 1 737 ? -7.805 41 38.812 1 92.69 737 ARG A N 1
ATOM 5697 C CA . ARG A 1 737 ? -8.648 41.75 37.875 1 92.69 737 ARG A CA 1
ATOM 5698 C C . ARG A 1 737 ? -9.18 43.031 38.531 1 92.69 737 ARG A C 1
ATOM 5700 O O . ARG A 1 737 ? -9.609 43 39.688 1 92.69 737 ARG A O 1
ATOM 5707 N N . PHE A 1 738 ? -9 44.156 37.781 1 91.12 738 PHE A N 1
ATOM 5708 C CA . PHE A 1 738 ? -9.422 45.438 38.281 1 91.12 738 PHE A CA 1
ATOM 5709 C C . PHE A 1 738 ? -10.445 46.094 37.344 1 91.12 738 PHE A C 1
ATOM 5711 O O . PHE A 1 738 ? -10.461 45.812 36.156 1 91.12 738 PHE A O 1
ATOM 5718 N N . PHE A 1 739 ? -11.18 46.812 38.031 1 87.81 739 PHE A N 1
ATOM 5719 C CA . PHE A 1 739 ? -12.148 47.656 37.344 1 87.81 739 PHE A CA 1
ATOM 5720 C C . PHE A 1 739 ? -13.039 46.812 36.438 1 87.81 739 PHE A C 1
ATOM 5722 O O . PHE A 1 739 ? -13.203 47.094 35.25 1 87.81 739 PHE A O 1
ATOM 5729 N N . GLU A 1 740 ? -13.469 45.656 36.906 1 75.81 740 GLU A N 1
ATOM 5730 C CA . GLU A 1 740 ? -14.398 44.688 36.281 1 75.81 740 GLU A CA 1
ATOM 5731 C C . GLU A 1 740 ? -13.75 43.969 35.125 1 75.81 740 GLU A C 1
ATOM 5733 O O . GLU A 1 740 ? -14.398 43.75 34.094 1 75.81 740 GLU A O 1
ATOM 5738 N N . GLY A 1 741 ? -12.469 43.938 35.375 1 78.31 741 GLY A N 1
ATOM 5739 C CA . GLY A 1 741 ? -11.766 43.094 34.406 1 78.31 741 GLY A CA 1
ATOM 5740 C C . GLY A 1 741 ? -11.117 43.875 33.281 1 78.31 741 GLY A C 1
ATOM 5741 O O . GLY A 1 741 ? -10.547 43.312 32.344 1 78.31 741 GLY A O 1
ATOM 5742 N N . ARG A 1 742 ? -11.195 45.062 33.031 1 87.81 742 ARG A N 1
ATOM 5743 C CA . ARG A 1 742 ? -10.602 45.906 31.969 1 87.81 742 ARG A CA 1
ATOM 5744 C C . ARG A 1 742 ? -9.078 45.906 32.062 1 87.81 742 ARG A C 1
ATOM 5746 O O . ARG A 1 742 ? -8.391 46.156 31.078 1 87.81 742 ARG A O 1
ATOM 5753 N N . LEU A 1 743 ? -8.719 45.625 33.281 1 89.19 743 LEU A N 1
ATOM 5754 C CA . LEU A 1 743 ? -7.293 45.438 33.5 1 89.19 743 LEU A CA 1
ATOM 5755 C C . LEU A 1 743 ? -7.016 44.125 34.25 1 89.19 743 LEU A C 1
ATOM 5757 O O . LEU A 1 743 ? -7.629 43.844 35.281 1 89.19 743 LEU A O 1
ATOM 5761 N N . GLY A 1 744 ? -6.23 43.594 33.656 1 88.69 744 GLY A N 1
ATOM 5762 C CA . GLY A 1 744 ? -5.941 42.312 34.219 1 88.69 744 GLY A CA 1
ATOM 5763 C C . GLY A 1 744 ? -4.461 41.969 34.219 1 88.69 744 GLY A C 1
ATOM 5764 O O . GLY A 1 744 ? -3.734 42.344 33.312 1 88.69 744 GLY A O 1
ATOM 5765 N N . LEU A 1 745 ? -4.066 41.25 35.25 1 91.69 745 LEU A N 1
ATOM 5766 C CA . LEU A 1 745 ? -2.678 40.812 35.406 1 91.69 745 LEU A CA 1
ATOM 5767 C C . LEU A 1 745 ? -2.596 39.406 35.969 1 91.69 745 LEU A C 1
ATOM 5769 O O . LEU A 1 745 ? -3.096 39.125 37.062 1 91.69 745 LEU A O 1
ATOM 5773 N N . ASP A 1 746 ? -2.004 38.656 35.219 1 91.81 746 ASP A N 1
ATOM 5774 C CA . ASP A 1 746 ? -1.773 37.25 35.625 1 91.81 746 ASP A CA 1
ATOM 5775 C C . ASP A 1 746 ? -0.281 36.969 35.781 1 91.81 746 ASP A C 1
ATOM 5777 O O . ASP A 1 746 ? 0.444 36.938 34.781 1 91.81 746 ASP A O 1
ATOM 5781 N N . PHE A 1 747 ? -0.019 36.875 36.875 1 94.19 747 PHE A N 1
ATOM 5782 C CA . PHE A 1 747 ? 1.383 36.688 37.219 1 94.19 747 PHE A CA 1
ATOM 5783 C C . PHE A 1 747 ? 1.638 35.25 37.688 1 94.19 747 PHE A C 1
ATOM 5785 O O . PHE A 1 747 ? 0.872 34.688 38.469 1 94.19 747 PHE A O 1
ATOM 5792 N N . THR A 1 748 ? 2.613 34.5 37.281 1 95.44 748 THR A N 1
ATOM 5793 C CA . THR A 1 748 ? 2.977 33.156 37.656 1 95.44 748 THR A CA 1
ATOM 5794 C C . THR A 1 748 ? 4.477 33.062 37.938 1 95.44 748 THR A C 1
ATOM 5796 O O . THR A 1 748 ? 5.285 33.562 37.156 1 95.44 748 THR A O 1
ATOM 5799 N N . TYR A 1 749 ? 4.871 32.562 38.938 1 97.25 749 TYR A N 1
ATOM 5800 C CA . TYR A 1 749 ? 6.242 32.188 39.25 1 97.25 749 TYR A CA 1
ATOM 5801 C C . TYR A 1 749 ? 6.375 30.672 39.312 1 97.25 749 TYR A C 1
ATOM 5803 O O . TYR A 1 749 ? 5.551 30 39.969 1 97.25 749 TYR A O 1
ATOM 5811 N N . TYR A 1 750 ? 7.344 30.125 38.656 1 95.06 750 TYR A N 1
ATOM 5812 C CA . TYR A 1 750 ? 7.5 28.672 38.656 1 95.06 750 TYR A CA 1
ATOM 5813 C C . TYR A 1 750 ? 8.953 28.281 38.875 1 95.06 750 TYR A C 1
ATOM 5815 O O . TYR A 1 750 ? 9.867 29.062 38.594 1 95.06 750 TYR A O 1
ATOM 5823 N N . ASN A 1 751 ? 9.07 27.016 39.375 1 96.5 751 ASN A N 1
ATOM 5824 C CA . ASN A 1 751 ? 10.352 26.359 39.594 1 96.5 751 ASN A CA 1
ATOM 5825 C C . ASN A 1 751 ? 10.273 24.859 39.312 1 96.5 751 ASN A C 1
ATOM 5827 O O . ASN A 1 751 ? 9.633 24.125 40.062 1 96.5 751 ASN A O 1
ATOM 5831 N N . ASN A 1 752 ? 11.016 24.578 38.25 1 94.31 752 ASN A N 1
ATOM 5832 C CA . ASN A 1 752 ? 11.023 23.188 37.812 1 94.31 752 ASN A CA 1
ATOM 5833 C C . ASN A 1 752 ? 12.414 22.578 37.938 1 94.31 752 ASN A C 1
ATOM 5835 O O . ASN A 1 752 ? 13.398 23.156 37.469 1 94.31 752 ASN A O 1
ATOM 5839 N N . ILE A 1 753 ? 12.336 21.328 38.594 1 96.19 753 ILE A N 1
ATOM 5840 C CA . ILE A 1 753 ? 13.602 20.609 38.75 1 96.19 753 ILE A CA 1
ATOM 5841 C C . ILE A 1 753 ? 13.477 19.219 38.156 1 96.19 753 ILE A C 1
ATOM 5843 O O . ILE A 1 753 ? 12.617 18.422 38.562 1 96.19 753 ILE A O 1
ATOM 5847 N N . THR A 1 754 ? 14.289 18.969 37.188 1 94.25 754 THR A N 1
ATOM 5848 C CA . THR A 1 754 ? 14.336 17.672 36.531 1 94.25 754 THR A CA 1
ATOM 5849 C C . THR A 1 754 ? 15.609 16.922 36.906 1 94.25 754 THR A C 1
ATOM 5851 O O . THR A 1 754 ? 16.719 17.422 36.688 1 94.25 754 THR A O 1
ATOM 5854 N N . ARG A 1 755 ? 15.398 15.82 37.469 1 94.44 755 ARG A N 1
ATOM 5855 C CA . ARG A 1 755 ? 16.531 15.039 37.938 1 94.44 755 ARG A CA 1
ATOM 5856 C C . ARG A 1 755 ? 16.531 13.648 37.312 1 94.44 755 ARG A C 1
ATOM 5858 O O . ARG A 1 755 ? 15.547 13.234 36.688 1 94.44 755 ARG A O 1
ATOM 5865 N N . ASP A 1 756 ? 17.594 12.945 37.406 1 90.75 756 ASP A N 1
ATOM 5866 C CA . ASP A 1 756 ? 17.812 11.578 36.938 1 90.75 756 ASP A CA 1
ATOM 5867 C C . ASP A 1 756 ? 17.562 11.477 35.406 1 90.75 756 ASP A C 1
ATOM 5869 O O . ASP A 1 756 ? 16.875 10.562 34.969 1 90.75 756 ASP A O 1
ATOM 5873 N N . GLN A 1 757 ? 18.156 12.398 34.812 1 91.75 757 GLN A N 1
ATOM 5874 C CA . GLN A 1 757 ? 18 12.391 33.375 1 91.75 757 GLN A CA 1
ATOM 5875 C C . GLN A 1 757 ? 18.719 11.195 32.75 1 91.75 757 GLN A C 1
ATOM 5877 O O . GLN A 1 757 ? 19.734 10.734 33.281 1 91.75 757 GLN A O 1
ATOM 5882 N N . ILE A 1 758 ? 18.125 10.648 31.672 1 86.25 758 ILE A N 1
ATOM 5883 C CA . ILE A 1 758 ? 18.719 9.516 30.969 1 86.25 758 ILE A CA 1
ATOM 5884 C C . ILE A 1 758 ? 19.516 10.008 29.781 1 86.25 758 ILE A C 1
ATOM 5886 O O . ILE A 1 758 ? 18.953 10.359 28.734 1 86.25 758 ILE A O 1
ATOM 5890 N N . ILE A 1 759 ? 20.812 10.117 29.906 1 82.94 759 ILE A N 1
ATOM 5891 C CA . ILE A 1 759 ? 21.641 10.719 28.875 1 82.94 759 ILE A CA 1
ATOM 5892 C C . ILE A 1 759 ? 22.891 9.875 28.656 1 82.94 759 ILE A C 1
ATOM 5894 O O . ILE A 1 759 ? 23.375 9.227 29.594 1 82.94 759 ILE A O 1
ATOM 5898 N N . PRO A 1 760 ? 23.359 9.938 27.438 1 82.19 760 PRO A N 1
ATOM 5899 C CA . PRO A 1 760 ? 24.641 9.289 27.188 1 82.19 760 PRO A CA 1
ATOM 5900 C C . PRO A 1 760 ? 25.828 10.125 27.656 1 82.19 760 PRO A C 1
ATOM 5902 O O . PRO A 1 760 ? 25.906 11.32 27.359 1 82.19 760 PRO A O 1
ATOM 5905 N N . ILE A 1 761 ? 26.672 9.695 28.469 1 79 761 ILE A N 1
ATOM 5906 C CA . ILE A 1 761 ? 27.875 10.391 28.906 1 79 761 ILE A CA 1
ATOM 5907 C C . ILE A 1 761 ? 29.094 9.773 28.234 1 79 761 ILE A C 1
ATOM 5909 O O . ILE A 1 761 ? 29.156 8.562 28.031 1 79 761 ILE A O 1
ATOM 5913 N N . THR A 1 762 ? 29.875 10.742 27.656 1 71.62 762 THR A N 1
ATOM 5914 C CA . THR A 1 762 ? 31.062 10.289 26.953 1 71.62 762 THR A CA 1
ATOM 5915 C C . THR A 1 762 ? 32.031 9.57 27.891 1 71.62 762 THR A C 1
ATOM 5917 O O . THR A 1 762 ? 32.219 10 29.031 1 71.62 762 THR A O 1
ATOM 5920 N N . LEU A 1 763 ? 32.344 8.391 27.578 1 68.81 763 LEU A N 1
ATOM 5921 C CA . LEU A 1 763 ? 33.312 7.605 28.328 1 68.81 763 LEU A CA 1
ATOM 5922 C C . LEU A 1 763 ? 34.719 7.789 27.734 1 68.81 763 LEU A C 1
ATOM 5924 O O . LEU A 1 763 ? 34.844 8.219 26.594 1 68.81 763 LEU A O 1
ATOM 5928 N N . ASP A 1 764 ? 35.719 7.758 28.641 1 62.94 764 ASP A N 1
ATOM 5929 C CA . ASP A 1 764 ? 37.094 7.719 28.156 1 62.94 764 ASP A CA 1
ATOM 5930 C C . ASP A 1 764 ? 37.25 6.621 27.109 1 62.94 764 ASP A C 1
ATOM 5932 O O . ASP A 1 764 ? 36.688 5.531 27.234 1 62.94 764 ASP A O 1
ATOM 5936 N N . ILE A 1 765 ? 37.75 7.172 25.906 1 59.56 765 ILE A N 1
ATOM 5937 C CA . ILE A 1 765 ? 37.938 6.285 24.766 1 59.56 765 ILE A CA 1
ATOM 5938 C C . ILE A 1 765 ? 38.562 4.961 25.234 1 59.56 765 ILE A C 1
ATOM 5940 O O . ILE A 1 765 ? 38.312 3.918 24.609 1 59.56 765 ILE A O 1
ATOM 5944 N N . ALA A 1 766 ? 39.219 4.863 26.266 1 61.94 766 ALA A N 1
ATOM 5945 C CA . ALA A 1 766 ? 39.875 3.67 26.781 1 61.94 766 ALA A CA 1
ATOM 5946 C C . ALA A 1 766 ? 38.875 2.596 27.156 1 61.94 766 ALA A C 1
ATOM 5948 O O . ALA A 1 766 ? 39.188 1.412 27.234 1 61.94 766 ALA A O 1
ATOM 5949 N N . THR A 1 767 ? 37.656 3.062 27.453 1 67.06 767 THR A N 1
ATOM 5950 C CA . THR A 1 767 ? 36.656 2.107 27.906 1 67.06 767 THR A CA 1
ATOM 5951 C C . THR A 1 767 ? 36.125 1.288 26.75 1 67.06 767 THR A C 1
ATOM 5953 O O . THR A 1 767 ? 35.438 0.274 26.953 1 67.06 767 THR A O 1
ATOM 5956 N N . GLY A 1 768 ? 36.531 1.569 25.562 1 64.56 768 GLY A N 1
ATOM 5957 C CA . GLY A 1 768 ? 36.062 0.929 24.359 1 64.56 768 GLY A CA 1
ATOM 5958 C C . GLY A 1 768 ? 34.688 1.457 23.891 1 64.56 768 GLY A C 1
ATOM 5959 O O . GLY A 1 768 ? 34.219 1.07 22.828 1 64.56 768 GLY A O 1
ATOM 5960 N N . TYR A 1 769 ? 34.125 2.102 24.781 1 70.06 769 TYR A N 1
ATOM 5961 C CA . TYR A 1 769 ? 32.844 2.734 24.422 1 70.06 769 TYR A CA 1
ATOM 5962 C C . TYR A 1 769 ? 33 4.25 24.375 1 70.06 769 TYR A C 1
ATOM 5964 O O . TYR A 1 769 ? 33.844 4.82 25.078 1 70.06 769 TYR A O 1
ATOM 5972 N N . ASN A 1 770 ? 32.219 4.879 23.469 1 71.12 770 ASN A N 1
ATOM 5973 C CA . ASN A 1 770 ? 32.281 6.332 23.359 1 71.12 770 ASN A CA 1
ATOM 5974 C C . ASN A 1 770 ? 31.375 7.008 24.391 1 71.12 770 ASN A C 1
ATOM 5976 O O . ASN A 1 770 ? 31.656 8.109 24.859 1 71.12 770 ASN A O 1
ATOM 5980 N N . SER A 1 771 ? 30.281 6.148 24.625 1 78.19 771 SER A N 1
ATOM 5981 C CA . SER A 1 771 ? 29.391 6.766 25.594 1 78.19 771 SER A CA 1
ATOM 5982 C C . SER A 1 771 ? 28.531 5.723 26.312 1 78.19 771 SER A C 1
ATOM 5984 O O . SER A 1 771 ? 28.469 4.566 25.875 1 78.19 771 SER A O 1
ATOM 5986 N N . ARG A 1 772 ? 28.203 5.988 27.531 1 81.25 772 ARG A N 1
ATOM 5987 C CA . ARG A 1 772 ? 27.312 5.16 28.328 1 81.25 772 ARG A CA 1
ATOM 5988 C C . ARG A 1 772 ? 26.062 5.93 28.734 1 81.25 772 ARG A C 1
ATOM 5990 O O . ARG A 1 772 ? 26.125 7.117 29.062 1 81.25 772 ARG A O 1
ATOM 5997 N N . ILE A 1 773 ? 24.938 5.152 28.656 1 86.06 773 ILE A N 1
ATOM 5998 C CA . ILE A 1 773 ? 23.672 5.773 29.062 1 86.06 773 ILE A CA 1
ATOM 5999 C C . ILE A 1 773 ? 23.484 5.598 30.562 1 86.06 773 ILE A C 1
ATOM 6001 O O . ILE A 1 773 ? 23.531 4.477 31.078 1 86.06 773 ILE A O 1
ATOM 6005 N N . ILE A 1 774 ? 23.312 6.719 31.312 1 86.12 774 ILE A N 1
ATOM 6006 C CA . ILE A 1 774 ? 23.141 6.688 32.75 1 86.12 774 ILE A CA 1
ATOM 6007 C C . ILE A 1 774 ? 22.062 7.699 33.188 1 86.12 774 ILE A C 1
ATOM 6009 O O . ILE A 1 774 ? 21.672 8.547 32.375 1 86.12 774 ILE A O 1
ATOM 6013 N N . ASN A 1 775 ? 21.594 7.492 34.406 1 90.62 775 ASN A N 1
ATOM 6014 C CA . ASN A 1 775 ? 20.781 8.531 35.062 1 90.62 775 ASN A CA 1
ATOM 6015 C C . ASN A 1 775 ? 21.656 9.609 35.688 1 90.62 775 ASN A C 1
ATOM 6017 O O . ASN A 1 775 ? 22.469 9.32 36.562 1 90.62 775 ASN A O 1
ATOM 6021 N N . ALA A 1 776 ? 21.484 10.766 35.125 1 89.06 776 ALA A N 1
ATOM 6022 C CA . ALA A 1 776 ? 22.281 11.883 35.656 1 89.06 776 ALA A CA 1
ATOM 6023 C C . ALA A 1 776 ? 21.625 13.219 35.312 1 89.06 776 ALA A C 1
ATOM 6025 O O . ALA A 1 776 ? 20.672 13.266 34.531 1 89.06 776 ALA A O 1
ATOM 6026 N N . GLY A 1 777 ? 22.078 14.188 36.062 1 91.31 777 GLY A N 1
ATOM 6027 C CA . GLY A 1 777 ? 21.672 15.539 35.719 1 91.31 777 GLY A CA 1
ATOM 6028 C C . GLY A 1 777 ? 20.516 16.047 36.562 1 91.31 777 GLY A C 1
ATOM 6029 O O . GLY A 1 777 ? 19.562 15.305 36.844 1 91.31 777 GLY A O 1
ATOM 6030 N N . LYS A 1 778 ? 20.672 17.062 36.938 1 95.38 778 LYS A N 1
ATOM 6031 C CA . LYS A 1 778 ? 19.672 17.844 37.656 1 95.38 778 LYS A CA 1
ATOM 6032 C C . LYS A 1 778 ? 19.594 19.266 37.125 1 95.38 778 LYS A C 1
ATOM 6034 O O . LYS A 1 778 ? 20.547 20.047 37.25 1 95.38 778 LYS A O 1
ATOM 6039 N N . ILE A 1 779 ? 18.438 19.516 36.5 1 95.56 779 ILE A N 1
ATOM 6040 C CA . ILE A 1 779 ? 18.25 20.797 35.844 1 95.56 779 ILE A CA 1
ATOM 6041 C C . ILE A 1 779 ? 17.094 21.562 36.5 1 95.56 779 ILE A C 1
ATOM 6043 O O . ILE A 1 779 ? 16.031 20.984 36.75 1 95.56 779 ILE A O 1
ATOM 6047 N N . GLN A 1 780 ? 17.406 22.766 36.625 1 96.88 780 GLN A N 1
ATOM 6048 C CA . GLN A 1 780 ? 16.391 23.641 37.219 1 96.88 780 GLN A CA 1
ATOM 6049 C C . GLN A 1 780 ? 15.961 24.734 36.25 1 96.88 780 GLN A C 1
ATOM 6051 O O . GLN A 1 780 ? 16.812 25.359 35.594 1 96.88 780 GLN A O 1
ATOM 6056 N N . ASN A 1 781 ? 14.742 24.906 36.062 1 95.69 781 ASN A N 1
ATOM 6057 C CA . ASN A 1 781 ? 14.133 26.031 35.344 1 95.69 781 ASN A CA 1
ATOM 6058 C C . ASN A 1 781 ? 13.25 26.859 36.281 1 95.69 781 ASN A C 1
ATOM 6060 O O . ASN A 1 781 ? 12.305 26.344 36.875 1 95.69 781 ASN A O 1
ATOM 6064 N N . GLN A 1 782 ? 13.5 28.031 36.406 1 96.19 782 GLN A N 1
ATOM 6065 C CA . GLN A 1 782 ? 12.734 28.984 37.219 1 96.19 782 GLN A CA 1
ATOM 6066 C C . GLN A 1 782 ? 12.398 30.234 36.438 1 96.19 782 GLN A C 1
ATOM 6068 O O . GLN A 1 782 ? 13.219 30.719 35.625 1 96.19 782 GLN A O 1
ATOM 6073 N N . GLY A 1 783 ? 11.258 30.719 36.656 1 94.81 783 GLY A N 1
ATOM 6074 C CA . GLY A 1 783 ? 10.922 31.891 35.875 1 94.81 783 GLY A CA 1
ATOM 6075 C C . GLY A 1 783 ? 9.617 32.531 36.281 1 94.81 783 GLY A C 1
ATOM 6076 O O . GLY A 1 783 ? 9 32.125 37.281 1 94.81 783 GLY A O 1
ATOM 6077 N N . ILE A 1 784 ? 9.305 33.531 35.562 1 97.19 784 ILE A N 1
ATOM 6078 C CA . ILE A 1 784 ? 8.094 34.312 35.812 1 97.19 784 ILE A CA 1
ATOM 6079 C C . ILE A 1 784 ? 7.355 34.531 34.469 1 97.19 784 ILE A C 1
ATOM 6081 O O . ILE A 1 784 ? 7.98 34.656 33.438 1 97.19 784 ILE A O 1
ATOM 6085 N N . GLU A 1 785 ? 6.098 34.531 34.562 1 96.5 785 GLU A N 1
ATOM 6086 C CA . GLU A 1 785 ? 5.176 34.812 33.469 1 96.5 785 GLU A CA 1
ATOM 6087 C C . GLU A 1 785 ? 4.168 35.875 33.844 1 96.5 785 GLU A C 1
ATOM 6089 O O . GLU A 1 785 ? 3.613 35.844 34.969 1 96.5 785 GLU A O 1
ATOM 6094 N N . ILE A 1 786 ? 4.043 36.781 32.969 1 96.75 786 ILE A N 1
ATOM 6095 C CA . ILE A 1 786 ? 3.068 37.844 33.188 1 96.75 786 ILE A CA 1
ATOM 6096 C C . ILE A 1 786 ? 2.186 38 31.953 1 96.75 786 ILE A C 1
ATOM 6098 O O . ILE A 1 786 ? 2.688 38.219 30.844 1 96.75 786 ILE A O 1
ATOM 6102 N N . VAL A 1 787 ? 0.955 37.812 32.125 1 95.31 787 VAL A N 1
ATOM 6103 C CA . VAL A 1 787 ? -0.039 38.094 31.094 1 95.31 787 VAL A CA 1
ATOM 6104 C C . VAL A 1 787 ? -0.865 39.312 31.484 1 95.31 787 VAL A C 1
ATOM 6106 O O . VAL A 1 787 ? -1.625 39.281 32.438 1 95.31 787 VAL A O 1
ATOM 6109 N N . GLY A 1 788 ? -0.502 40.344 30.766 1 94.69 788 GLY A N 1
ATOM 6110 C CA . GLY A 1 788 ? -1.221 41.594 31 1 94.69 788 GLY A CA 1
ATOM 6111 C C . GLY A 1 788 ? -2.277 41.875 29.953 1 94.69 788 GLY A C 1
ATOM 6112 O O . GLY A 1 788 ? -2.033 41.688 28.75 1 94.69 788 GLY A O 1
ATOM 6113 N N . MET A 1 789 ? -3.326 42.188 30.406 1 91.06 789 MET A N 1
ATOM 6114 C CA . MET A 1 789 ? -4.395 42.531 29.469 1 91.06 789 MET A CA 1
ATOM 6115 C C . MET A 1 789 ? -5.098 43.812 29.859 1 91.06 789 MET A C 1
ATOM 6117 O O . MET A 1 789 ? -5.262 44.094 31.047 1 91.06 789 MET A O 1
ATOM 6121 N N . ALA A 1 790 ? -5.348 44.688 29.016 1 92.81 790 ALA A N 1
ATOM 6122 C CA . ALA A 1 790 ? -6.027 45.938 29.297 1 92.81 790 ALA A CA 1
ATOM 6123 C C . ALA A 1 790 ? -6.988 46.312 28.156 1 92.81 790 ALA A C 1
ATOM 6125 O O . ALA A 1 790 ? -6.766 45.938 27 1 92.81 790 ALA A O 1
ATOM 6126 N N . ASN A 1 791 ? -8 46.656 28.625 1 87 791 ASN A N 1
ATOM 6127 C CA . ASN A 1 791 ? -8.938 47.312 27.703 1 87 791 ASN A CA 1
ATOM 6128 C C . ASN A 1 791 ? -9.062 48.812 27.984 1 87 791 ASN A C 1
ATOM 6130 O O . ASN A 1 791 ? -10.016 49.25 28.641 1 87 791 ASN A O 1
ATOM 6134 N N . PRO A 1 792 ? -8.102 49.625 27.641 1 86.44 792 PRO A N 1
ATOM 6135 C CA . PRO A 1 792 ? -7.98 51.031 28.016 1 86.44 792 PRO A CA 1
ATOM 6136 C C . PRO A 1 792 ? -9.156 51.875 27.531 1 86.44 792 PRO A C 1
ATOM 6138 O O . PRO A 1 792 ? -9.586 52.812 28.219 1 86.44 792 PRO A O 1
ATOM 6141 N N . ILE A 1 793 ? -9.594 51.438 26.359 1 90.69 793 ILE A N 1
ATOM 6142 C CA . ILE A 1 793 ? -10.664 52.219 25.781 1 90.69 793 ILE A CA 1
ATOM 6143 C C . ILE A 1 793 ? -11.844 51.344 25.406 1 90.69 793 ILE A C 1
ATOM 6145 O O . ILE A 1 793 ? -11.664 50.312 24.719 1 90.69 793 ILE A O 1
ATOM 6149 N N . LYS A 1 794 ? -12.844 51.625 25.969 1 86.25 794 LYS A N 1
ATOM 6150 C CA . LYS A 1 794 ? -14.125 51.031 25.594 1 86.25 794 LYS A CA 1
ATOM 6151 C C . LYS A 1 794 ? -15.227 52.094 25.562 1 86.25 794 LYS A C 1
ATOM 6153 O O . LYS A 1 794 ? -15.758 52.469 26.609 1 86.25 794 LYS A O 1
ATOM 6158 N N . ARG A 1 795 ? -15.289 52.531 24.422 1 84 795 ARG A N 1
ATOM 6159 C CA . ARG A 1 795 ? -16.234 53.625 24.266 1 84 795 ARG A CA 1
ATOM 6160 C C . ARG A 1 795 ? -17.594 53.125 23.797 1 84 795 ARG A C 1
ATOM 6162 O O . ARG A 1 795 ? -17.672 52.094 23.125 1 84 795 ARG A O 1
ATOM 6169 N N . ALA A 1 796 ? -18.344 53.594 24.188 1 74.38 796 ALA A N 1
ATOM 6170 C CA . ALA A 1 796 ? -19.719 53.281 23.781 1 74.38 796 ALA A CA 1
ATOM 6171 C C . ALA A 1 796 ? -19.922 53.5 22.297 1 74.38 796 ALA A C 1
ATOM 6173 O O . ALA A 1 796 ? -20.797 52.875 21.672 1 74.38 796 ALA A O 1
ATOM 6174 N N . SER A 1 797 ? -19.016 54.5 21.734 1 77.69 797 SER A N 1
ATOM 6175 C CA . SER A 1 797 ? -19.078 54.75 20.312 1 77.69 797 SER A CA 1
ATOM 6176 C C . SER A 1 797 ? -18.656 53.531 19.5 1 77.69 797 SER A C 1
ATOM 6178 O O . SER A 1 797 ? -18.891 53.469 18.281 1 77.69 797 SER A O 1
ATOM 6180 N N . GLY A 1 798 ? -18.172 52.531 20.312 1 80.94 798 GLY A N 1
ATOM 6181 C CA . GLY A 1 798 ? -17.828 51.25 19.656 1 80.94 798 GLY A CA 1
ATOM 6182 C C . GLY A 1 798 ? -16.328 51 19.594 1 80.94 798 GLY A C 1
ATOM 6183 O O . GLY A 1 798 ? -15.906 49.906 19.281 1 80.94 798 GLY A O 1
ATOM 6184 N N . PHE A 1 799 ? -15.594 52.031 19.531 1 89.88 799 PHE A N 1
ATOM 6185 C CA . PHE A 1 799 ? -14.141 51.844 19.484 1 89.88 799 PHE A CA 1
ATOM 6186 C C . PHE A 1 799 ? -13.641 51.062 20.688 1 89.88 799 PHE A C 1
ATOM 6188 O O . PHE A 1 799 ? -13.945 51.438 21.828 1 89.88 799 PHE A O 1
ATOM 6195 N N . ARG A 1 800 ? -13.031 50.156 20.328 1 86.62 800 ARG A N 1
ATOM 6196 C CA . ARG A 1 800 ? -12.492 49.281 21.375 1 86.62 800 ARG A CA 1
ATOM 6197 C C . ARG A 1 800 ? -11.023 49 21.125 1 86.62 800 ARG A C 1
ATOM 6199 O O . ARG A 1 800 ? -10.609 48.781 19.984 1 86.62 800 ARG A O 1
ATOM 6206 N N . TRP A 1 801 ? -10.281 49.062 22.078 1 90.31 801 TRP A N 1
ATOM 6207 C CA . TRP A 1 801 ? -8.859 48.75 22.031 1 90.31 801 TRP A CA 1
ATOM 6208 C C . TRP A 1 801 ? -8.5 47.719 23.094 1 90.31 801 TRP A C 1
ATOM 6210 O O . TRP A 1 801 ? -8.641 47.969 24.281 1 90.31 801 TRP A O 1
ATOM 6220 N N . ASP A 1 802 ? -8.141 46.688 22.594 1 89.38 802 ASP A N 1
ATOM 6221 C CA . ASP A 1 802 ? -7.695 45.625 23.484 1 89.38 802 ASP A CA 1
ATOM 6222 C C . ASP A 1 802 ? -6.203 45.344 23.312 1 89.38 802 ASP A C 1
ATOM 6224 O O . ASP A 1 802 ? -5.719 45.188 22.188 1 89.38 802 ASP A O 1
ATOM 6228 N N . ILE A 1 803 ? -5.523 45.219 24.312 1 91.06 803 ILE A N 1
ATOM 6229 C CA . ILE A 1 803 ? -4.09 44.969 24.281 1 91.06 803 ILE A CA 1
ATOM 6230 C C . ILE A 1 803 ? -3.74 43.812 25.203 1 91.06 803 ILE A C 1
ATOM 6232 O O . ILE A 1 803 ? -4.266 43.719 26.312 1 91.06 803 ILE A O 1
ATOM 6236 N N . MET A 1 804 ? -3.031 43 24.703 1 91.44 804 MET A N 1
ATOM 6237 C CA . MET A 1 804 ? -2.559 41.844 25.484 1 91.44 804 MET A CA 1
ATOM 6238 C C . MET A 1 804 ? -1.046 41.719 25.375 1 91.44 804 MET A C 1
ATOM 6240 O O . MET A 1 804 ? -0.5 41.719 24.266 1 91.44 804 MET A O 1
ATOM 6244 N N . ALA A 1 805 ? -0.456 41.531 26.453 1 95.38 805 ALA A N 1
ATOM 6245 C CA . ALA A 1 805 ? 0.998 41.406 26.5 1 95.38 805 ALA A CA 1
ATOM 6246 C C . ALA A 1 805 ? 1.409 40.125 27.234 1 95.38 805 ALA A C 1
ATOM 6248 O O . ALA A 1 805 ? 0.896 39.844 28.312 1 95.38 805 ALA A O 1
ATOM 6249 N N . ASN A 1 806 ? 2.238 39.438 26.688 1 96.31 806 ASN A N 1
ATOM 6250 C CA . ASN A 1 806 ? 2.76 38.188 27.234 1 96.31 806 ASN A CA 1
ATOM 6251 C C . ASN A 1 806 ? 4.266 38.25 27.469 1 96.31 806 ASN A C 1
ATOM 6253 O O . ASN A 1 806 ? 5.047 38.281 26.516 1 96.31 806 ASN A O 1
ATOM 6257 N N . PHE A 1 807 ? 4.547 38.281 28.656 1 96.88 807 PHE A N 1
ATOM 6258 C CA . PHE A 1 807 ? 5.945 38.406 29.047 1 96.88 807 PHE A CA 1
ATOM 6259 C C . PHE A 1 807 ? 6.449 37.125 29.703 1 96.88 807 PHE A C 1
ATOM 6261 O O . PHE A 1 807 ? 5.742 36.531 30.516 1 96.88 807 PHE A O 1
ATOM 6268 N N . THR A 1 808 ? 7.672 36.781 29.422 1 96.94 808 THR A N 1
ATOM 6269 C CA . THR A 1 808 ? 8.266 35.562 29.969 1 96.94 808 THR A CA 1
ATOM 6270 C C . THR A 1 808 ? 9.758 35.781 30.234 1 96.94 808 THR A C 1
ATOM 6272 O O . THR A 1 808 ? 10.477 36.312 29.406 1 96.94 808 THR A O 1
ATOM 6275 N N . ARG A 1 809 ? 10.164 35.281 31.266 1 97.38 809 ARG A N 1
ATOM 6276 C CA . ARG A 1 809 ? 11.578 35.156 31.594 1 97.38 809 ARG A CA 1
ATOM 6277 C C . ARG A 1 809 ? 11.875 33.844 32.25 1 97.38 809 ARG A C 1
ATOM 6279 O O . ARG A 1 809 ? 11.336 33.531 33.312 1 97.38 809 ARG A O 1
ATOM 6286 N N . ASN A 1 810 ? 12.68 33.156 31.734 1 96.44 810 ASN A N 1
ATOM 6287 C CA . ASN A 1 810 ? 13.078 31.828 32.25 1 96.44 810 ASN A CA 1
ATOM 6288 C C . ASN A 1 810 ? 14.594 31.719 32.375 1 96.44 810 ASN A C 1
ATOM 6290 O O . ASN A 1 810 ? 15.328 32.188 31.5 1 96.44 810 ASN A O 1
ATOM 6294 N N . ARG A 1 811 ? 15.008 31.109 33.438 1 97.19 811 ARG A N 1
ATOM 6295 C CA . ARG A 1 811 ? 16.422 30.844 33.656 1 97.19 811 ARG A CA 1
ATOM 6296 C C . ARG A 1 811 ? 16.656 29.375 34 1 97.19 811 ARG A C 1
ATOM 6298 O O . ARG A 1 811 ? 16.234 28.906 35.031 1 97.19 811 ARG A O 1
ATOM 6305 N N . GLY A 1 812 ? 17.328 28.797 33.094 1 96.12 812 GLY A N 1
ATOM 6306 C CA . GLY A 1 812 ? 17.719 27.406 33.281 1 96.12 812 GLY A CA 1
ATOM 6307 C C . GLY A 1 812 ? 19.141 27.25 33.781 1 96.12 812 GLY A C 1
ATOM 6308 O O . GLY A 1 812 ? 20.062 27.891 33.25 1 96.12 812 GLY A O 1
ATOM 6309 N N . LYS A 1 813 ? 19.234 26.484 34.812 1 97.19 813 LYS A N 1
ATOM 6310 C CA . LYS A 1 813 ? 20.531 26.297 35.438 1 97.19 813 LYS A CA 1
ATOM 6311 C C . LYS A 1 813 ? 20.859 24.812 35.594 1 97.19 813 LYS A C 1
ATOM 6313 O O . LYS A 1 813 ? 19.984 24.016 35.938 1 97.19 813 LYS A O 1
ATOM 6318 N N . VAL A 1 814 ? 22.094 24.531 35.312 1 97.06 814 VAL A N 1
ATOM 6319 C CA . VAL A 1 814 ? 22.594 23.172 35.562 1 97.06 814 VAL A CA 1
ATOM 6320 C C . VAL A 1 814 ? 23.078 23.031 37 1 97.06 814 VAL A C 1
ATOM 6322 O O . VAL A 1 814 ? 24.078 23.625 37.375 1 97.06 814 VAL A O 1
ATOM 6325 N N . LEU A 1 815 ? 22.312 22.281 37.812 1 95.94 815 LEU A N 1
ATOM 6326 C CA . LEU A 1 815 ? 22.641 22.141 39.25 1 95.94 815 LEU A CA 1
ATOM 6327 C C . LEU A 1 815 ? 23.656 21.016 39.469 1 95.94 815 LEU A C 1
ATOM 6329 O O . LEU A 1 815 ? 24.578 21.156 40.25 1 95.94 815 LEU A O 1
ATOM 6333 N N . GLU A 1 816 ? 23.422 19.875 38.719 1 92.5 816 GLU A N 1
ATOM 6334 C CA . GLU A 1 816 ? 24.281 18.688 38.812 1 92.5 816 GLU A CA 1
ATOM 6335 C C . GLU A 1 816 ? 24.344 17.922 37.5 1 92.5 816 GLU A C 1
ATOM 6337 O O . GLU A 1 816 ? 23.422 18 36.688 1 92.5 816 GLU A O 1
ATOM 6342 N N . LEU A 1 817 ? 25.406 17.438 37.375 1 92 817 LEU A N 1
ATOM 6343 C CA . LEU A 1 817 ? 25.547 16.438 36.312 1 92 817 LEU A CA 1
ATOM 6344 C C . LEU A 1 817 ? 25.891 15.07 36.906 1 92 817 LEU A C 1
ATOM 6346 O O . LEU A 1 817 ? 25.094 14.484 37.625 1 92 817 LEU A O 1
ATOM 6350 N N . THR A 1 818 ? 26.922 14.414 36.688 1 86.88 818 THR A N 1
ATOM 6351 C CA . THR A 1 818 ? 27.359 13.211 37.375 1 86.88 818 THR A CA 1
ATOM 6352 C C . THR A 1 818 ? 28.781 13.391 37.938 1 86.88 818 THR A C 1
ATOM 6354 O O . THR A 1 818 ? 29.484 14.328 37.562 1 86.88 818 THR A O 1
ATOM 6357 N N . ASP A 1 819 ? 29.047 12.578 38.938 1 82.56 819 ASP A N 1
ATOM 6358 C CA . ASP A 1 819 ? 30.359 12.68 39.562 1 82.56 819 ASP A CA 1
ATOM 6359 C C . ASP A 1 819 ? 31.469 12.57 38.5 1 82.56 819 ASP A C 1
ATOM 6361 O O . ASP A 1 819 ? 31.453 11.656 37.688 1 82.56 819 ASP A O 1
ATOM 6365 N N . GLY A 1 820 ? 32.281 13.609 38.469 1 78.38 820 GLY A N 1
ATOM 6366 C CA . GLY A 1 820 ? 33.406 13.602 37.562 1 78.38 820 GLY A CA 1
ATOM 6367 C C . GLY A 1 820 ? 33.125 14.281 36.25 1 78.38 820 GLY A C 1
ATOM 6368 O O . GLY A 1 820 ? 34.031 14.367 35.406 1 78.38 820 GLY A O 1
ATOM 6369 N N . LEU A 1 821 ? 32 14.578 35.969 1 82.88 821 LEU A N 1
ATOM 6370 C CA . LEU A 1 821 ? 31.656 15.258 34.719 1 82.88 821 LEU A CA 1
ATOM 6371 C C . LEU A 1 821 ? 31.141 16.672 35 1 82.88 821 LEU A C 1
ATOM 6373 O O . LEU A 1 821 ? 30.078 16.844 35.625 1 82.88 821 LEU A O 1
ATOM 6377 N N . ASP A 1 822 ? 32 17.5 34.406 1 86.5 822 ASP A N 1
ATOM 6378 C CA . ASP A 1 822 ? 31.641 18.875 34.719 1 86.5 822 ASP A CA 1
ATOM 6379 C C . ASP A 1 822 ? 31.047 19.578 33.5 1 86.5 822 ASP A C 1
ATOM 6381 O O . ASP A 1 822 ? 30.453 20.656 33.625 1 86.5 822 ASP A O 1
ATOM 6385 N N . THR A 1 823 ? 31.188 19.062 32.344 1 89.88 823 THR A N 1
ATOM 6386 C CA . THR A 1 823 ? 30.656 19.656 31.125 1 89.88 823 THR A CA 1
ATOM 6387 C C . THR A 1 823 ? 30.016 18.594 30.234 1 89.88 823 THR A C 1
ATOM 6389 O O . THR A 1 823 ? 30.531 17.484 30.125 1 89.88 823 THR A O 1
ATOM 6392 N N . TYR A 1 824 ? 28.859 18.844 29.75 1 90.38 824 TYR A N 1
ATOM 6393 C CA . TYR A 1 824 ? 28.125 17.984 28.812 1 90.38 824 TYR A CA 1
ATOM 6394 C C . TYR A 1 824 ? 27.734 18.75 27.547 1 90.38 824 TYR A C 1
ATOM 6396 O O . TYR A 1 824 ? 27.078 19.797 27.641 1 90.38 824 TYR A O 1
ATOM 6404 N N . THR A 1 825 ? 28.156 18.391 26.469 1 91.81 825 THR A N 1
ATOM 6405 C CA . THR A 1 825 ? 27.828 19.062 25.219 1 91.81 825 THR A CA 1
ATOM 6406 C C . THR A 1 825 ? 26.531 18.516 24.641 1 91.81 825 THR A C 1
ATOM 6408 O O . THR A 1 825 ? 26.422 17.312 24.328 1 91.81 825 THR A O 1
ATOM 6411 N N . LEU A 1 826 ? 25.625 19.281 24.406 1 91.44 826 LEU A N 1
ATOM 6412 C CA . LEU A 1 826 ? 24.312 18.906 23.875 1 91.44 826 LEU A CA 1
ATOM 6413 C C . LEU A 1 826 ? 24.375 18.766 22.359 1 91.44 826 LEU A C 1
ATOM 6415 O O . LEU A 1 826 ? 23.797 17.828 21.812 1 91.44 826 LEU A O 1
ATOM 6419 N N . THR A 1 827 ? 24.906 19.703 21.688 1 92.12 827 THR A N 1
ATOM 6420 C CA . THR A 1 827 ? 25.094 19.719 20.234 1 92.12 827 THR A CA 1
ATOM 6421 C C . THR A 1 827 ? 26.172 20.719 19.844 1 92.12 827 THR A C 1
ATOM 6423 O O . THR A 1 827 ? 26.594 21.531 20.656 1 92.12 827 THR A O 1
ATOM 6426 N N . SER A 1 828 ? 26.734 20.594 18.719 1 93 828 SER A N 1
ATOM 6427 C CA . SER A 1 828 ? 27.75 21.516 18.234 1 93 828 SER A CA 1
ATOM 6428 C C . SER A 1 828 ? 27.703 21.641 16.703 1 93 828 SER A C 1
ATOM 6430 O O . SER A 1 828 ? 27.219 20.734 16.016 1 93 828 SER A O 1
ATOM 6432 N N . ASN A 1 829 ? 27.922 22.781 16.188 1 90.88 829 ASN A N 1
ATOM 6433 C CA . ASN A 1 829 ? 28.031 23.094 14.758 1 90.88 829 ASN A CA 1
ATOM 6434 C C . ASN A 1 829 ? 28.812 24.375 14.523 1 90.88 829 ASN A C 1
ATOM 6436 O O . ASN A 1 829 ? 28.797 25.281 15.359 1 90.88 829 ASN A O 1
ATOM 6440 N N . ASN A 1 830 ? 29.578 24.547 13.438 1 89.69 830 ASN A N 1
ATOM 6441 C CA . ASN A 1 830 ? 30.297 25.75 13.039 1 89.69 830 ASN A CA 1
ATOM 6442 C C . ASN A 1 830 ? 31.266 26.219 14.125 1 89.69 830 ASN A C 1
ATOM 6444 O O . ASN A 1 830 ? 31.391 27.422 14.383 1 89.69 830 ASN A O 1
ATOM 6448 N N . GLY A 1 831 ? 31.844 25.188 14.789 1 91.25 831 GLY A N 1
ATOM 6449 C CA . GLY A 1 831 ? 32.781 25.547 15.836 1 91.25 831 GLY A CA 1
ATOM 6450 C C . GLY A 1 831 ? 32.094 25.969 17.125 1 91.25 831 GLY A C 1
ATOM 6451 O O . GLY A 1 831 ? 32.781 26.234 18.125 1 91.25 831 GLY A O 1
ATOM 6452 N N . ALA A 1 832 ? 30.812 26.188 17.109 1 96.06 832 ALA A N 1
ATOM 6453 C CA . ALA A 1 832 ? 30.016 26.531 18.297 1 96.06 832 ALA A CA 1
ATOM 6454 C C . ALA A 1 832 ? 29.578 25.281 19.031 1 96.06 832 ALA A C 1
ATOM 6456 O O . ALA A 1 832 ? 29 24.359 18.438 1 96.06 832 ALA A O 1
ATOM 6457 N N . PHE A 1 833 ? 29.703 25.25 20.328 1 95.62 833 PHE A N 1
ATOM 6458 C CA . PHE A 1 833 ? 29.328 24.125 21.188 1 95.62 833 PHE A CA 1
ATOM 6459 C C . PHE A 1 833 ? 28.297 24.547 22.219 1 95.62 833 PHE A C 1
ATOM 6461 O O . PHE A 1 833 ? 28.562 25.406 23.047 1 95.62 833 PHE A O 1
ATOM 6468 N N . ILE A 1 834 ? 27.266 23.875 22.078 1 95.81 834 ILE A N 1
ATOM 6469 C CA . ILE A 1 834 ? 26.266 24.062 23.109 1 95.81 834 ILE A CA 1
ATOM 6470 C C . ILE A 1 834 ? 26.5 23.047 24.234 1 95.81 834 ILE A C 1
ATOM 6472 O O . ILE A 1 834 ? 26.266 21.844 24.062 1 95.81 834 ILE A O 1
ATOM 6476 N N . GLN A 1 835 ? 26.812 23.703 25.469 1 95.88 835 GLN A N 1
ATOM 6477 C CA . GLN A 1 835 ? 27.25 22.844 26.562 1 95.88 835 GLN A CA 1
ATOM 6478 C C . GLN A 1 835 ? 26.531 23.188 27.859 1 95.88 835 GLN A C 1
ATOM 6480 O O . GLN A 1 835 ? 26.234 24.359 28.125 1 95.88 835 GLN A O 1
ATOM 6485 N N . ALA A 1 836 ? 26.266 22.172 28.656 1 95.31 836 ALA A N 1
ATOM 6486 C CA . ALA A 1 836 ? 25.797 22.297 30.047 1 95.31 836 ALA A CA 1
ATOM 6487 C C . ALA A 1 836 ? 26.969 22.141 31.016 1 95.31 836 ALA A C 1
ATOM 6489 O O . ALA A 1 836 ? 27.594 21.078 31.062 1 95.31 836 ALA A O 1
ATOM 6490 N N . ARG A 1 837 ? 27.219 23.156 31.719 1 94.44 837 ARG A N 1
ATOM 6491 C CA . ARG A 1 837 ? 28.25 23.156 32.75 1 94.44 837 ARG A CA 1
ATOM 6492 C C . ARG A 1 837 ? 27.656 23.469 34.125 1 94.44 837 ARG A C 1
ATOM 6494 O O . ARG A 1 837 ? 26.766 24.312 34.25 1 94.44 837 ARG A O 1
ATOM 6501 N N . ILE A 1 838 ? 28.156 22.781 35.156 1 94.81 838 ILE A N 1
ATOM 6502 C CA . ILE A 1 838 ? 27.609 22.891 36.5 1 94.81 838 ILE A CA 1
ATOM 6503 C C . ILE A 1 838 ? 27.672 24.344 36.938 1 94.81 838 ILE A C 1
ATOM 6505 O O . ILE A 1 838 ? 28.719 25 36.844 1 94.81 838 ILE A O 1
ATOM 6509 N N . GLY A 1 839 ? 26.484 24.656 37.344 1 95 839 GLY A N 1
ATOM 6510 C CA . GLY A 1 839 ? 26.391 26 37.906 1 95 839 GLY A CA 1
ATOM 6511 C C . GLY A 1 839 ? 26.078 27.062 36.875 1 95 839 GLY A C 1
ATOM 6512 O O . GLY A 1 839 ? 25.828 28.219 37.25 1 95 839 GLY A O 1
ATOM 6513 N N . GLU A 1 840 ? 26.094 26.688 35.625 1 96.06 840 GLU A N 1
ATOM 6514 C CA . GLU A 1 840 ? 25.875 27.656 34.562 1 96.06 840 GLU A CA 1
ATOM 6515 C C . GLU A 1 840 ? 24.5 27.5 33.938 1 96.06 840 GLU A C 1
ATOM 6517 O O . GLU A 1 840 ? 23.75 26.594 34.281 1 96.06 840 GLU A O 1
ATOM 6522 N N . ARG A 1 841 ? 24.297 28.391 33.031 1 95.75 841 ARG A N 1
ATOM 6523 C CA . ARG A 1 841 ? 22.969 28.453 32.438 1 95.75 841 ARG A CA 1
ATOM 6524 C C . ARG A 1 841 ? 22.844 27.453 31.297 1 95.75 841 ARG A C 1
ATOM 6526 O O . ARG A 1 841 ? 23.766 27.25 30.516 1 95.75 841 ARG A O 1
ATOM 6533 N N . MET A 1 842 ? 21.688 26.891 31.25 1 95.94 842 MET A N 1
ATOM 6534 C CA . MET A 1 842 ? 21.312 26.094 30.094 1 95.94 842 MET A CA 1
ATOM 6535 C C . MET A 1 842 ? 21.266 26.953 28.828 1 95.94 842 MET A C 1
ATOM 6537 O O . MET A 1 842 ? 20.797 28.094 28.859 1 95.94 842 MET A O 1
ATOM 6541 N N . GLY A 1 843 ? 21.797 26.484 27.672 1 97.06 843 GLY A N 1
ATOM 6542 C CA . GLY A 1 843 ? 21.766 27.203 26.406 1 97.06 843 GLY A CA 1
ATOM 6543 C C . GLY A 1 843 ? 23.062 27.953 26.125 1 97.06 843 GLY A C 1
ATOM 6544 O O . GLY A 1 843 ? 23.188 28.578 25.062 1 97.06 843 GLY A O 1
ATOM 6545 N N . ASN A 1 844 ? 23.984 27.859 26.969 1 97.94 844 ASN A N 1
ATOM 6546 C CA . ASN A 1 844 ? 25.266 28.516 26.766 1 97.94 844 ASN A CA 1
ATOM 6547 C C . ASN A 1 844 ? 26 27.953 25.562 1 97.94 844 ASN A C 1
ATOM 6549 O O . ASN A 1 844 ? 26.047 26.734 25.359 1 97.94 844 ASN A O 1
ATOM 6553 N N . ILE A 1 845 ? 26.625 28.875 24.703 1 97.94 845 ILE A N 1
ATOM 6554 C CA . ILE A 1 845 ? 27.406 28.531 23.531 1 97.94 845 ILE A CA 1
ATOM 6555 C C . ILE A 1 845 ? 28.891 28.797 23.812 1 97.94 845 ILE A C 1
ATOM 6557 O O . ILE A 1 845 ? 29.266 29.906 24.188 1 97.94 845 ILE A O 1
ATOM 6561 N N . TYR A 1 846 ? 29.641 27.859 23.672 1 97.69 846 TYR A N 1
ATOM 6562 C CA . TYR A 1 846 ? 31.094 28 23.812 1 97.69 846 TYR A CA 1
ATOM 6563 C C . TYR A 1 846 ? 31.797 27.859 22.469 1 97.69 846 TYR A C 1
ATOM 6565 O O . TYR A 1 846 ? 31.328 27.141 21.594 1 97.69 846 TYR A O 1
ATOM 6573 N N . GLY A 1 847 ? 32.938 28.625 22.266 1 97.5 847 GLY A N 1
ATOM 6574 C CA . GLY A 1 847 ? 33.719 28.578 21.031 1 97.5 847 GLY A CA 1
ATOM 6575 C C . GLY A 1 847 ? 35.031 29.359 21.141 1 97.5 847 GLY A C 1
ATOM 6576 O O . GLY A 1 847 ? 35.25 30.078 22.109 1 97.5 847 GLY A O 1
ATOM 6577 N N . VAL A 1 848 ? 35.938 29.172 20.125 1 96.5 848 VAL A N 1
ATOM 6578 C CA . VAL A 1 848 ? 37.25 29.812 20.062 1 96.5 848 VAL A CA 1
ATOM 6579 C C . VAL A 1 848 ? 37.094 31.297 19.734 1 96.5 848 VAL A C 1
ATOM 6581 O O . VAL A 1 848 ? 36.156 31.688 19.031 1 96.5 848 VAL A O 1
ATOM 6584 N N . GLY A 1 849 ? 38.062 32.312 20.328 1 96.06 849 GLY A N 1
ATOM 6585 C CA . GLY A 1 849 ? 38.125 33.75 20.078 1 96.06 849 GLY A CA 1
ATOM 6586 C C . GLY A 1 849 ? 39.531 34.25 19.828 1 96.06 849 GLY A C 1
ATOM 6587 O O . GLY A 1 849 ? 40.438 33.469 19.562 1 96.06 849 GLY A O 1
ATOM 6588 N N . PHE A 1 850 ? 39.781 35.5 19.75 1 96.12 850 PHE A N 1
ATOM 6589 C CA . PHE A 1 850 ? 41.062 36.125 19.469 1 96.12 850 PHE A CA 1
ATOM 6590 C C . PHE A 1 850 ? 42 35.938 20.656 1 96.12 850 PHE A C 1
ATOM 6592 O O . PHE A 1 850 ? 41.562 35.938 21.812 1 96.12 850 PHE A O 1
ATOM 6599 N N . ALA A 1 851 ? 43.375 35.562 20.266 1 93.88 851 ALA A N 1
ATOM 6600 C CA . ALA A 1 851 ? 44.406 35.625 21.312 1 93.88 851 ALA A CA 1
ATOM 6601 C C . ALA A 1 851 ? 44.625 37.031 21.812 1 93.88 851 ALA A C 1
ATOM 6603 O O . ALA A 1 851 ? 44.781 37.969 21 1 93.88 851 ALA A O 1
ATOM 6604 N N . ARG A 1 852 ? 44.812 37.531 22.953 1 93.38 852 ARG A N 1
ATOM 6605 C CA . ARG A 1 852 ? 44.906 38.844 23.547 1 93.38 852 ARG A CA 1
ATOM 6606 C C . ARG A 1 852 ? 46 38.906 24.609 1 93.38 852 ARG A C 1
ATOM 6608 O O . ARG A 1 852 ? 46.375 37.875 25.156 1 93.38 852 ARG A O 1
ATOM 6615 N N . VAL A 1 853 ? 46.562 39.594 24.625 1 90.5 853 VAL A N 1
ATOM 6616 C CA . VAL A 1 853 ? 47.562 39.812 25.672 1 90.5 853 VAL A CA 1
ATOM 6617 C C . VAL A 1 853 ? 46.906 39.594 27.047 1 90.5 853 VAL A C 1
ATOM 6619 O O . VAL A 1 853 ? 46 40.312 27.438 1 90.5 853 VAL A O 1
ATOM 6622 N N . LYS A 1 854 ? 47.531 39.406 27.828 1 88.81 854 LYS A N 1
ATOM 6623 C CA . LYS A 1 854 ? 46.906 38.906 29.047 1 88.81 854 LYS A CA 1
ATOM 6624 C C . LYS A 1 854 ? 47.5 39.562 30.281 1 88.81 854 LYS A C 1
ATOM 6626 O O . LYS A 1 854 ? 46.906 39.531 31.375 1 88.81 854 LYS A O 1
ATOM 6631 N N . ASP A 1 855 ? 48.781 39.531 29.953 1 88.12 855 ASP A N 1
ATOM 6632 C CA . ASP A 1 855 ? 49.5 40.125 31.078 1 88.12 855 ASP A CA 1
ATOM 6633 C C . ASP A 1 855 ? 48.906 41.469 31.453 1 88.12 855 ASP A C 1
ATOM 6635 O O . ASP A 1 855 ? 49.062 42.438 30.719 1 88.12 855 ASP A O 1
ATOM 6639 N N . PRO A 1 856 ? 48 41.906 32.531 1 89.19 856 PRO A N 1
ATOM 6640 C CA . PRO A 1 856 ? 47.25 43.094 32.906 1 89.19 856 PRO A CA 1
ATOM 6641 C C . PRO A 1 856 ? 48.156 44.312 33.188 1 89.19 856 PRO A C 1
ATOM 6643 O O . PRO A 1 856 ? 47.688 45.438 33.219 1 89.19 856 PRO A O 1
ATOM 6646 N N . ASN A 1 857 ? 49.688 43.562 33.469 1 87.19 857 ASN A N 1
ATOM 6647 C CA . ASN A 1 857 ? 50.656 44.625 33.75 1 87.19 857 ASN A CA 1
ATOM 6648 C C . ASN A 1 857 ? 51.219 45.219 32.469 1 87.19 857 ASN A C 1
ATOM 6650 O O . ASN A 1 857 ? 51.938 46.219 32.5 1 87.19 857 ASN A O 1
ATOM 6654 N N . SER A 1 858 ? 51.094 44.844 31.266 1 90.75 858 SER A N 1
ATOM 6655 C CA . SER A 1 858 ? 51.5 45.344 29.969 1 90.75 858 SER A CA 1
ATOM 6656 C C . SER A 1 858 ? 50.625 46.469 29.5 1 90.75 858 SER A C 1
ATOM 6658 O O . SER A 1 858 ? 49.406 46.438 29.672 1 90.75 858 SER A O 1
ATOM 6660 N N . PRO A 1 859 ? 51.188 47.031 29.328 1 88.88 859 PRO A N 1
ATOM 6661 C CA . PRO A 1 859 ? 50.406 48.188 28.875 1 88.88 859 PRO A CA 1
ATOM 6662 C C . PRO A 1 859 ? 49.469 47.844 27.734 1 88.88 859 PRO A C 1
ATOM 6664 O O . PRO A 1 859 ? 48.594 48.656 27.391 1 88.88 859 PRO A O 1
ATOM 6667 N N . PHE A 1 860 ? 49.406 46.844 27.188 1 91.25 860 PHE A N 1
ATOM 6668 C CA . PHE A 1 860 ? 48.594 46.406 26.062 1 91.25 860 PHE A CA 1
ATOM 6669 C C . PHE A 1 860 ? 47.656 45.281 26.469 1 91.25 860 PHE A C 1
ATOM 6671 O O . PHE A 1 860 ? 47.219 44.469 25.641 1 91.25 860 PHE A O 1
ATOM 6678 N N . PHE A 1 861 ? 47.375 45.281 27.422 1 90.81 861 PHE A N 1
ATOM 6679 C CA . PHE A 1 861 ? 46.531 44.25 27.969 1 90.81 861 PHE A CA 1
ATOM 6680 C C . PHE A 1 861 ? 45.188 44.188 27.203 1 90.81 861 PHE A C 1
ATOM 6682 O O . PHE A 1 861 ? 44.562 45.25 27.016 1 90.81 861 PHE A O 1
ATOM 6689 N N . GLY A 1 862 ? 44.75 43.156 26.859 1 88.12 862 GLY A N 1
ATOM 6690 C CA . GLY A 1 862 ? 43.469 42.906 26.219 1 88.12 862 GLY A CA 1
ATOM 6691 C C . GLY A 1 862 ? 43.5 43.125 24.719 1 88.12 862 GLY A C 1
ATOM 6692 O O . GLY A 1 862 ? 42.562 42.781 24.016 1 88.12 862 GLY A O 1
ATOM 6693 N N . GLU A 1 863 ? 44.656 43.438 24.375 1 92.44 863 GLU A N 1
ATOM 6694 C CA . GLU A 1 863 ? 44.75 43.719 22.938 1 92.44 863 GLU A CA 1
ATOM 6695 C C . GLU A 1 863 ? 45.031 42.469 22.141 1 92.44 863 GLU A C 1
ATOM 6697 O O . GLU A 1 863 ? 45.625 41.5 22.641 1 92.44 863 GLU A O 1
ATOM 6702 N N . ILE A 1 864 ? 44.031 42.969 21.016 1 92.19 864 ILE A N 1
ATOM 6703 C CA . ILE A 1 864 ? 44.312 41.812 20.188 1 92.19 864 ILE A CA 1
ATOM 6704 C C . ILE A 1 864 ? 45.781 41.781 19.781 1 92.19 864 ILE A C 1
ATOM 6706 O O . ILE A 1 864 ? 46.312 42.812 19.344 1 92.19 864 ILE A O 1
ATOM 6710 N N . ILE A 1 865 ? 46.812 40.125 19.844 1 91.94 865 ILE A N 1
ATOM 6711 C CA . ILE A 1 865 ? 48.188 39.844 19.531 1 91.94 865 ILE A CA 1
ATOM 6712 C C . ILE A 1 865 ? 48.344 39.469 18.047 1 91.94 865 ILE A C 1
ATOM 6714 O O . ILE A 1 865 ? 47.562 38.688 17.531 1 91.94 865 ILE A O 1
ATOM 6718 N N . HIS A 1 866 ? 48.875 40.594 17.688 1 91.5 866 HIS A N 1
ATOM 6719 C CA . HIS A 1 866 ? 49.156 40.344 16.281 1 91.5 866 HIS A CA 1
ATOM 6720 C C . HIS A 1 866 ? 50.562 39.719 16.109 1 91.5 866 HIS A C 1
ATOM 6722 O O . HIS A 1 866 ? 51.406 39.844 16.984 1 91.5 866 HIS A O 1
ATOM 6728 N N . ASN A 1 867 ? 50.812 39.031 14.711 1 93.69 867 ASN A N 1
ATOM 6729 C CA . ASN A 1 867 ? 52.156 38.562 14.359 1 93.69 867 ASN A CA 1
ATOM 6730 C C . ASN A 1 867 ? 53 39.688 13.758 1 93.69 867 ASN A C 1
ATOM 6732 O O . ASN A 1 867 ? 52.531 40.812 13.656 1 93.69 867 ASN A O 1
ATOM 6736 N N . ALA A 1 868 ? 54.188 39.406 13.148 1 88.56 868 ALA A N 1
ATOM 6737 C CA . ALA A 1 868 ? 55.188 40.375 12.727 1 88.56 868 ALA A CA 1
ATOM 6738 C C . ALA A 1 868 ? 54.781 41.031 11.406 1 88.56 868 ALA A C 1
ATOM 6740 O O . ALA A 1 868 ? 55.156 42.188 11.125 1 88.56 868 ALA A O 1
ATOM 6741 N N . THR A 1 869 ? 54.219 40.438 10.891 1 83.38 869 THR A N 1
ATOM 6742 C CA . THR A 1 869 ? 53.781 40.875 9.578 1 83.38 869 THR A CA 1
ATOM 6743 C C . THR A 1 869 ? 52.469 41.625 9.68 1 83.38 869 THR A C 1
ATOM 6745 O O . THR A 1 869 ? 51.875 42.031 8.672 1 83.38 869 THR A O 1
ATOM 6748 N N . GLY A 1 870 ? 51.594 41.219 10.617 1 88.31 870 GLY A N 1
ATOM 6749 C CA . GLY A 1 870 ? 50.5 42.156 10.922 1 88.31 870 GLY A CA 1
ATOM 6750 C C . GLY A 1 870 ? 49.156 41.469 10.938 1 88.31 870 GLY A C 1
ATOM 6751 O O . GLY A 1 870 ? 48.125 42.125 10.953 1 88.31 870 GLY A O 1
ATOM 6752 N N . THR A 1 871 ? 48.906 40.281 11.445 1 92.5 871 THR A N 1
ATOM 6753 C CA . THR A 1 871 ? 47.688 39.5 11.406 1 92.5 871 THR A CA 1
ATOM 6754 C C . THR A 1 871 ? 47.219 39.188 12.82 1 92.5 871 THR A C 1
ATOM 6756 O O . THR A 1 871 ? 48 38.844 13.695 1 92.5 871 THR A O 1
ATOM 6759 N N . PRO A 1 872 ? 46.25 39.125 12.578 1 93.06 872 PRO A N 1
ATOM 6760 C CA . PRO A 1 872 ? 45.75 38.812 13.922 1 93.06 872 PRO A CA 1
ATOM 6761 C C . PRO A 1 872 ? 45.844 37.312 14.242 1 93.06 872 PRO A C 1
ATOM 6763 O O . PRO A 1 872 ? 45.625 36.469 13.367 1 93.06 872 PRO A O 1
ATOM 6766 N N . LEU A 1 873 ? 45.75 37.062 16.016 1 92.12 873 LEU A N 1
ATOM 6767 C CA . LEU A 1 873 ? 45.875 35.688 16.438 1 92.12 873 LEU A CA 1
ATOM 6768 C C . LEU A 1 873 ? 44.656 35.25 17.25 1 92.12 873 LEU A C 1
ATOM 6770 O O . LEU A 1 873 ? 44 36.062 17.875 1 92.12 873 LEU A O 1
ATOM 6774 N N . ARG A 1 874 ? 44.406 33.75 17 1 91.06 874 ARG A N 1
ATOM 6775 C CA . ARG A 1 874 ? 43.312 33.156 17.781 1 91.06 874 ARG A CA 1
ATOM 6776 C C . ARG A 1 874 ? 43.875 32.438 19 1 91.06 874 ARG A C 1
ATOM 6778 O O . ARG A 1 874 ? 45.031 32 19 1 91.06 874 ARG A O 1
ATOM 6785 N N . ASP A 1 875 ? 43.031 32.344 20 1 91.56 875 ASP A N 1
ATOM 6786 C CA . ASP A 1 875 ? 43.312 31.5 21.172 1 91.56 875 ASP A CA 1
ATOM 6787 C C . ASP A 1 875 ? 42.594 30.156 21.062 1 91.56 875 ASP A C 1
ATOM 6789 O O . ASP A 1 875 ? 41.344 30.125 20.922 1 91.56 875 ASP A O 1
ATOM 6793 N N . PRO A 1 876 ? 43.094 29 21.094 1 90 876 PRO A N 1
ATOM 6794 C CA . PRO A 1 876 ? 42.438 27.688 20.875 1 90 876 PRO A CA 1
ATOM 6795 C C . PRO A 1 876 ? 41.531 27.281 22.016 1 90 876 PRO A C 1
ATOM 6797 O O . PRO A 1 876 ? 40.719 26.344 21.859 1 90 876 PRO A O 1
ATOM 6800 N N . GLU A 1 877 ? 41.5 27.938 23.078 1 92.75 877 GLU A N 1
ATOM 6801 C CA . GLU A 1 877 ? 40.688 27.609 24.219 1 92.75 877 GLU A CA 1
ATOM 6802 C C . GLU A 1 877 ? 39.25 28.062 24.016 1 92.75 877 GLU A C 1
ATOM 6804 O O . GLU A 1 877 ? 39 29.188 23.562 1 92.75 877 GLU A O 1
ATOM 6809 N N . LEU A 1 878 ? 38.219 27.188 24.547 1 94.81 878 LEU A N 1
ATOM 6810 C CA . LEU A 1 878 ? 36.812 27.531 24.422 1 94.81 878 LEU A CA 1
ATOM 6811 C C . LEU A 1 878 ? 36.375 28.484 25.531 1 94.81 878 LEU A C 1
ATOM 6813 O O . LEU A 1 878 ? 36.594 28.203 26.703 1 94.81 878 LEU A O 1
ATOM 6817 N N . VAL A 1 879 ? 35.812 29.281 25.031 1 95.38 879 VAL A N 1
ATOM 6818 C CA . VAL A 1 879 ? 35.375 30.234 26.031 1 95.38 879 VAL A CA 1
ATOM 6819 C C . VAL A 1 879 ? 33.875 30.547 25.812 1 95.38 879 VAL A C 1
ATOM 6821 O O . VAL A 1 879 ? 33.344 30.344 24.719 1 95.38 879 VAL A O 1
ATOM 6824 N N . LEU A 1 880 ? 33.188 30.922 26.859 1 97.25 880 LEU A N 1
ATOM 6825 C CA . LEU A 1 880 ? 31.781 31.281 26.781 1 97.25 880 LEU A CA 1
ATOM 6826 C C . LEU A 1 880 ? 31.562 32.469 25.859 1 97.25 880 LEU A C 1
ATOM 6828 O O . LEU A 1 880 ? 32.125 33.562 26.094 1 97.25 880 LEU A O 1
ATOM 6832 N N . GLN A 1 881 ? 30.812 32.125 24.906 1 96.75 881 GLN A N 1
ATOM 6833 C CA . GLN A 1 881 ? 30.594 33.188 23.938 1 96.75 881 GLN A CA 1
ATOM 6834 C C . GLN A 1 881 ? 29.234 33.844 24.141 1 96.75 881 GLN A C 1
ATOM 6836 O O . GLN A 1 881 ? 29.031 35 23.734 1 96.75 881 GLN A O 1
ATOM 6841 N N . GLY A 1 882 ? 28.375 33.156 24.625 1 96.62 882 GLY A N 1
ATOM 6842 C CA . GLY A 1 882 ? 27.047 33.688 24.906 1 96.62 882 GLY A CA 1
ATOM 6843 C C . GLY A 1 882 ? 26.016 32.562 25.047 1 96.62 882 GLY A C 1
ATOM 6844 O O . GLY A 1 882 ? 26.359 31.391 25.094 1 96.62 882 GLY A O 1
ATOM 6845 N N . ASN A 1 883 ? 24.766 32.969 25.266 1 96.75 883 ASN A N 1
ATOM 6846 C CA . ASN A 1 883 ? 23.641 32.062 25.406 1 96.75 883 ASN A CA 1
ATOM 6847 C C . ASN A 1 883 ? 22.609 32.25 24.281 1 96.75 883 ASN A C 1
ATOM 6849 O O . ASN A 1 883 ? 22.328 33.375 23.906 1 96.75 883 ASN A O 1
ATOM 6853 N N . TYR A 1 884 ? 22.109 31.094 23.891 1 96.88 884 TYR A N 1
ATOM 6854 C CA . TYR A 1 884 ? 21.219 31.281 22.75 1 96.88 884 TYR A CA 1
ATOM 6855 C C . TYR A 1 884 ? 19.797 31.594 23.203 1 96.88 884 TYR A C 1
ATOM 6857 O O . TYR A 1 884 ? 18.969 32.031 22.391 1 96.88 884 TYR A O 1
ATOM 6865 N N . ASN A 1 885 ? 19.406 31.344 24.344 1 96.75 885 ASN A N 1
ATOM 6866 C CA . ASN A 1 885 ? 18.109 31.703 24.859 1 96.75 885 ASN A CA 1
ATOM 6867 C C . ASN A 1 885 ? 18 33.219 25.109 1 96.75 885 ASN A C 1
ATOM 6869 O O . ASN A 1 885 ? 18.953 33.812 25.609 1 96.75 885 ASN A O 1
ATOM 6873 N N . PRO A 1 886 ? 16.812 33.75 24.859 1 95.38 886 PRO A N 1
ATOM 6874 C CA . PRO A 1 886 ? 16.625 35.156 25.219 1 95.38 886 PRO A CA 1
ATOM 6875 C C . PRO A 1 886 ? 16.562 35.375 26.719 1 95.38 886 PRO A C 1
ATOM 6877 O O . PRO A 1 886 ? 16.234 34.469 27.469 1 95.38 886 PRO A O 1
ATOM 6880 N N . ASP A 1 887 ? 16.984 36.625 27.109 1 96.5 887 ASP A N 1
ATOM 6881 C CA . ASP A 1 887 ? 16.859 37 28.5 1 96.5 887 ASP A CA 1
ATOM 6882 C C . ASP A 1 887 ? 15.398 37.156 28.906 1 96.5 887 ASP A C 1
ATOM 6884 O O . ASP A 1 887 ? 15.008 36.812 30.016 1 96.5 887 ASP A O 1
ATOM 6888 N N . TRP A 1 888 ? 14.711 37.562 28.078 1 96.75 888 TRP A N 1
ATOM 6889 C CA . TRP A 1 888 ? 13.266 37.594 28.234 1 96.75 888 TRP A CA 1
ATOM 6890 C C . TRP A 1 888 ? 12.57 37.781 26.891 1 96.75 888 TRP A C 1
ATOM 6892 O O . TRP A 1 888 ? 13.211 38.156 25.906 1 96.75 888 TRP A O 1
ATOM 6902 N N . MET A 1 889 ? 11.258 37.5 26.844 1 97 889 MET A N 1
ATOM 6903 C CA . MET A 1 889 ? 10.43 37.656 25.656 1 97 889 MET A CA 1
ATOM 6904 C C . MET A 1 889 ? 9.125 38.375 25.969 1 97 889 MET A C 1
ATOM 6906 O O . MET A 1 889 ? 8.609 38.25 27.094 1 97 889 MET A O 1
ATOM 6910 N N . LEU A 1 890 ? 8.617 39.062 24.984 1 97.56 890 LEU A N 1
ATOM 6911 C CA . LEU A 1 890 ? 7.398 39.844 25.156 1 97.56 890 LEU A CA 1
ATOM 6912 C C . LEU A 1 890 ? 6.602 39.906 23.859 1 97.56 890 LEU A C 1
ATOM 6914 O O . LEU A 1 890 ? 7.137 40.281 22.812 1 97.56 890 LEU A O 1
ATOM 6918 N N . GLY A 1 891 ? 5.484 39.438 23.891 1 97.44 891 GLY A N 1
ATOM 6919 C CA . GLY A 1 891 ? 4.527 39.594 22.797 1 97.44 891 GLY A CA 1
ATOM 6920 C C . GLY A 1 891 ? 3.428 40.594 23.125 1 97.44 891 GLY A C 1
ATOM 6921 O O . GLY A 1 891 ? 2.838 40.531 24.203 1 97.44 891 GLY A O 1
ATOM 6922 N N . ILE A 1 892 ? 3.131 41.438 22.203 1 97.38 892 ILE A N 1
ATOM 6923 C CA . ILE A 1 892 ? 2.111 42.469 22.422 1 97.38 892 ILE A CA 1
ATOM 6924 C C . ILE A 1 892 ? 1.111 42.469 21.266 1 97.38 892 ILE A C 1
ATOM 6926 O O . ILE A 1 892 ? 1.461 42.781 20.141 1 97.38 892 ILE A O 1
ATOM 6930 N N . GLN A 1 893 ? -0.037 42.062 21.578 1 93.75 893 GLN A N 1
ATOM 6931 C CA . GLN A 1 893 ? -1.124 42 20.609 1 93.75 893 GLN A CA 1
ATOM 6932 C C . GLN A 1 893 ? -2.1 43.156 20.797 1 93.75 893 GLN A C 1
ATOM 6934 O O . GLN A 1 893 ? -2.613 43.375 21.906 1 93.75 893 GLN A O 1
ATOM 6939 N N . ASN A 1 894 ? -2.193 44.031 19.859 1 95 894 ASN A N 1
ATOM 6940 C CA . ASN A 1 894 ? -3.166 45.125 19.844 1 95 894 ASN A CA 1
ATOM 6941 C C . ASN A 1 894 ? -4.309 44.812 18.875 1 95 894 ASN A C 1
ATOM 6943 O O . ASN A 1 894 ? -4.078 44.406 17.734 1 95 894 ASN A O 1
ATOM 6947 N N . ASN A 1 895 ? -5.457 45 19.297 1 90.56 895 ASN A N 1
ATOM 6948 C CA . ASN A 1 895 ? -6.641 44.844 18.453 1 90.56 895 ASN A CA 1
ATOM 6949 C C . ASN A 1 895 ? -7.578 46.031 18.578 1 90.56 895 ASN A C 1
ATOM 6951 O O . ASN A 1 895 ? -7.953 46.438 19.688 1 90.56 895 ASN A O 1
ATOM 6955 N N . PHE A 1 896 ? -7.801 46.562 17.562 1 90.38 896 PHE A N 1
ATOM 6956 C CA . PHE A 1 896 ? -8.719 47.688 17.469 1 90.38 896 PHE A CA 1
ATOM 6957 C C . PHE A 1 896 ? -9.977 47.281 16.703 1 90.38 896 PHE A C 1
ATOM 6959 O O . PHE A 1 896 ? -9.914 46.562 15.711 1 90.38 896 PHE A O 1
ATOM 6966 N N . ALA A 1 897 ? -10.984 47.625 17.328 1 89.25 897 ALA A N 1
ATOM 6967 C CA . ALA A 1 897 ? -12.25 47.406 16.625 1 89.25 897 ALA A CA 1
ATOM 6968 C C . ALA A 1 897 ? -13.086 48.688 16.625 1 89.25 897 ALA A C 1
ATOM 6970 O O . ALA A 1 897 ? -13.133 49.406 17.609 1 89.25 897 ALA A O 1
ATOM 6971 N N . TYR A 1 898 ? -13.57 49.094 15.555 1 90.12 898 TYR A N 1
ATOM 6972 C CA . TYR A 1 898 ? -14.469 50.219 15.383 1 90.12 898 TYR A CA 1
ATOM 6973 C C . TYR A 1 898 ? -15.57 49.906 14.375 1 90.12 898 TYR A C 1
ATOM 6975 O O . TYR A 1 898 ? -15.305 49.812 13.172 1 90.12 898 TYR A O 1
ATOM 6983 N N . LYS A 1 899 ? -16.547 49.5 14.906 1 85.38 899 LYS A N 1
ATOM 6984 C CA . LYS A 1 899 ? -17.688 49.125 14.078 1 85.38 899 LYS A CA 1
ATOM 6985 C C . LYS A 1 899 ? -17.391 47.875 13.281 1 85.38 899 LYS A C 1
ATOM 6987 O O . LYS A 1 899 ? -17.109 46.812 13.859 1 85.38 899 LYS A O 1
ATOM 6992 N N . ASN A 1 900 ? -17.25 48.094 11.906 1 86.75 900 ASN A N 1
ATOM 6993 C CA . ASN A 1 900 ? -17.062 46.906 11.086 1 86.75 900 ASN A CA 1
ATOM 6994 C C . ASN A 1 900 ? -15.586 46.688 10.742 1 86.75 900 ASN A C 1
ATOM 6996 O O . ASN A 1 900 ? -15.234 45.75 10.047 1 86.75 900 ASN A O 1
ATOM 7000 N N . PHE A 1 901 ? -14.812 47.5 11.141 1 90.94 901 PHE A N 1
ATOM 7001 C CA . PHE A 1 901 ? -13.383 47.438 10.867 1 90.94 901 PHE A CA 1
ATOM 7002 C C . PHE A 1 901 ? -12.633 46.844 12.047 1 90.94 901 PHE A C 1
ATOM 7004 O O . PHE A 1 901 ? -12.953 47.125 13.203 1 90.94 901 PHE A O 1
ATOM 7011 N N . THR A 1 902 ? -11.812 46.062 11.68 1 88 902 THR A N 1
ATOM 7012 C CA . THR A 1 902 ? -10.906 45.531 12.695 1 88 902 THR A CA 1
ATOM 7013 C C . THR A 1 902 ? -9.453 45.656 12.25 1 88 902 THR A C 1
ATOM 7015 O O . THR A 1 902 ? -9.148 45.531 11.062 1 88 902 THR A O 1
ATOM 7018 N N . PHE A 1 903 ? -8.695 45.938 13.109 1 92.25 903 PHE A N 1
ATOM 7019 C CA . PHE A 1 903 ? -7.266 46.094 12.844 1 92.25 903 PHE A CA 1
ATOM 7020 C C . PHE A 1 903 ? -6.438 45.5 13.977 1 92.25 903 PHE A C 1
ATOM 7022 O O . PHE A 1 903 ? -6.641 45.844 15.141 1 92.25 903 PHE A O 1
ATOM 7029 N N . GLY A 1 904 ? -5.609 44.781 13.672 1 91.38 904 GLY A N 1
ATOM 7030 C CA . GLY A 1 904 ? -4.785 44.156 14.688 1 91.38 904 GLY A CA 1
ATOM 7031 C C . GLY A 1 904 ? -3.34 43.969 14.258 1 91.38 904 GLY A C 1
ATOM 7032 O O . GLY A 1 904 ? -3.055 43.781 13.078 1 91.38 904 GLY A O 1
ATOM 7033 N N . PHE A 1 905 ? -2.555 44 15.047 1 92.25 905 PHE A N 1
ATOM 7034 C CA . PHE A 1 905 ? -1.155 43.75 14.75 1 92.25 905 PHE A CA 1
ATOM 7035 C C . PHE A 1 905 ? -0.447 43.156 15.969 1 92.25 905 PHE A C 1
ATOM 7037 O O . PHE A 1 905 ? -0.844 43.406 17.109 1 92.25 905 PHE A O 1
ATOM 7044 N N . LEU A 1 906 ? 0.614 42.406 15.758 1 94.12 906 LEU A N 1
ATOM 7045 C CA . LEU A 1 906 ? 1.333 41.656 16.797 1 94.12 906 LEU A CA 1
ATOM 7046 C C . LEU A 1 906 ? 2.838 41.875 16.656 1 94.12 906 LEU A C 1
ATOM 7048 O O . LEU A 1 906 ? 3.41 41.656 15.594 1 94.12 906 LEU A O 1
ATOM 7052 N N . PHE A 1 907 ? 3.314 42.312 17.734 1 96 907 PHE A N 1
ATOM 7053 C CA . PHE A 1 907 ? 4.766 42.406 17.828 1 96 907 PHE A CA 1
ATOM 7054 C C . PHE A 1 907 ? 5.332 41.25 18.656 1 96 907 PHE A C 1
ATOM 7056 O O . PHE A 1 907 ? 4.781 40.906 19.703 1 96 907 PHE A O 1
ATOM 7063 N N . ASP A 1 908 ? 6.359 40.75 18.234 1 96.44 908 ASP A N 1
ATOM 7064 C CA . ASP A 1 908 ? 7.121 39.688 18.891 1 96.44 908 ASP A CA 1
ATOM 7065 C C . ASP A 1 908 ? 8.555 40.125 19.172 1 96.44 908 ASP A C 1
ATOM 7067 O O . ASP A 1 908 ? 9.328 40.375 18.25 1 96.44 908 ASP A O 1
ATOM 7071 N N . ILE A 1 909 ? 8.805 40.25 20.328 1 96.38 909 ILE A N 1
ATOM 7072 C CA . ILE A 1 909 ? 10.07 40.844 20.75 1 96.38 909 ILE A CA 1
ATOM 7073 C C . ILE A 1 909 ? 10.875 39.812 21.547 1 96.38 909 ILE A C 1
ATOM 7075 O O . ILE A 1 909 ? 10.352 39.188 22.484 1 96.38 909 ILE A O 1
ATOM 7079 N N . ARG A 1 910 ? 12.07 39.625 21.266 1 96.56 910 ARG A N 1
ATOM 7080 C CA . ARG A 1 910 ? 13.047 38.812 21.969 1 96.56 910 ARG A CA 1
ATOM 7081 C C . ARG A 1 910 ? 14.312 39.594 22.266 1 96.56 910 ARG A C 1
ATOM 7083 O O . ARG A 1 910 ? 14.93 40.156 21.359 1 96.56 910 ARG A O 1
ATOM 7090 N N . TYR A 1 911 ? 14.539 39.656 23.516 1 96.56 911 TYR A N 1
ATOM 7091 C CA . TYR A 1 911 ? 15.695 40.406 23.953 1 96.56 911 TYR A CA 1
ATOM 7092 C C . TYR A 1 911 ? 16.766 39.5 24.547 1 96.56 911 TYR A C 1
ATOM 7094 O O . TYR A 1 911 ? 16.484 38.688 25.422 1 96.56 911 TYR A O 1
ATOM 7102 N N . GLY A 1 912 ? 17.781 39.812 24.062 1 96.62 912 GLY A N 1
ATOM 7103 C CA . GLY A 1 912 ? 18.922 39.062 24.562 1 96.62 912 GLY A CA 1
ATOM 7104 C C . GLY A 1 912 ? 19.203 37.812 23.75 1 96.62 912 GLY A C 1
ATOM 7105 O O . GLY A 1 912 ? 18.469 37.5 22.812 1 96.62 912 GLY A O 1
ATOM 7106 N N . GLY A 1 913 ? 20.422 37.062 24.047 1 94.62 913 GLY A N 1
ATOM 7107 C CA . GLY A 1 913 ? 20.906 35.875 23.344 1 94.62 913 GLY A CA 1
ATOM 7108 C C . GLY A 1 913 ? 21.844 36.219 22.203 1 94.62 913 GLY A C 1
ATOM 7109 O O . GLY A 1 913 ? 22.016 37.375 21.844 1 94.62 913 GLY A O 1
ATOM 7110 N N . ILE A 1 914 ? 22.438 35.188 21.672 1 97.31 914 ILE A N 1
ATOM 7111 C CA . ILE A 1 914 ? 23.328 35.375 20.531 1 97.31 914 ILE A CA 1
ATOM 7112 C C . ILE A 1 914 ? 23.047 34.344 19.469 1 97.31 914 ILE A C 1
ATOM 7114 O O . ILE A 1 914 ? 22.391 33.344 19.734 1 97.31 914 ILE A O 1
ATOM 7118 N N . VAL A 1 915 ? 23.391 34.594 18.297 1 96 915 VAL A N 1
ATOM 7119 C CA . VAL A 1 915 ? 23.328 33.656 17.172 1 96 915 VAL A CA 1
ATOM 7120 C C . VAL A 1 915 ? 24.672 33.594 16.469 1 96 915 VAL A C 1
ATOM 7122 O O . VAL A 1 915 ? 25.281 34.625 16.188 1 96 915 VAL A O 1
ATOM 7125 N N . VAL A 1 916 ? 25.234 32.438 16.297 1 96.81 916 VAL A N 1
ATOM 7126 C CA . VAL A 1 916 ? 26.5 32.188 15.609 1 96.81 916 VAL A CA 1
ATOM 7127 C C . VAL A 1 916 ? 26.234 31.922 14.125 1 96.81 916 VAL A C 1
ATOM 7129 O O . VAL A 1 916 ? 25.562 30.938 13.781 1 96.81 916 VAL A O 1
ATOM 7132 N N . SER A 1 917 ? 26.859 32.812 13.266 1 96.12 917 SER A N 1
ATOM 7133 C CA . SER A 1 917 ? 26.469 32.844 11.859 1 96.12 917 SER A CA 1
ATOM 7134 C C . SER A 1 917 ? 27.594 32.344 10.953 1 96.12 917 SER A C 1
ATOM 7136 O O . SER A 1 917 ? 28.688 32.938 10.961 1 96.12 917 SER A O 1
ATOM 7138 N N . ARG A 1 918 ? 27.312 31.328 10.133 1 96.19 918 ARG A N 1
ATOM 7139 C CA . ARG A 1 918 ? 28.219 30.891 9.086 1 96.19 918 ARG A CA 1
ATOM 7140 C C . ARG A 1 918 ? 28.188 31.844 7.891 1 96.19 918 ARG A C 1
ATOM 7142 O O . ARG A 1 918 ? 29.188 32.031 7.207 1 96.19 918 ARG A O 1
ATOM 7149 N N . THR A 1 919 ? 27.062 32.531 7.59 1 95.62 919 THR A N 1
ATOM 7150 C CA . THR A 1 919 ? 26.953 33.5 6.523 1 95.62 919 THR A CA 1
ATOM 7151 C C . THR A 1 919 ? 27.906 34.688 6.77 1 95.62 919 THR A C 1
ATOM 7153 O O . THR A 1 919 ? 28.578 35.156 5.848 1 95.62 919 THR A O 1
ATOM 7156 N N . LYS A 1 920 ? 28.125 35.062 7.816 1 95.88 920 LYS A N 1
ATOM 7157 C CA . LYS A 1 920 ? 29.031 36.156 8.141 1 95.88 920 LYS A CA 1
ATOM 7158 C C . LYS A 1 920 ? 30.484 35.781 7.898 1 95.88 920 LYS A C 1
ATOM 7160 O O . LYS A 1 920 ? 31.219 36.5 7.234 1 95.88 920 LYS A O 1
ATOM 7165 N N . THR A 1 921 ? 30.859 34.688 8.531 1 95.56 921 THR A N 1
ATOM 7166 C CA . THR A 1 921 ? 32.281 34.312 8.43 1 95.56 921 THR A CA 1
ATOM 7167 C C . THR A 1 921 ? 32.656 34.062 6.977 1 95.56 921 THR A C 1
ATOM 7169 O O . THR A 1 921 ? 33.594 34.688 6.469 1 95.56 921 THR A O 1
ATOM 7172 N N . ILE A 1 922 ? 31.719 33.312 6.293 1 96.31 922 ILE A N 1
ATOM 7173 C CA . ILE A 1 922 ? 32.062 32.906 4.934 1 96.31 922 ILE A CA 1
ATOM 7174 C C . ILE A 1 922 ? 31.891 34.094 3.984 1 96.31 922 ILE A C 1
ATOM 7176 O O . ILE A 1 922 ? 32.688 34.281 3.07 1 96.31 922 ILE A O 1
ATOM 7180 N N . GLY A 1 923 ? 31.047 34.938 4.254 1 96.88 923 GLY A N 1
ATOM 7181 C CA . GLY A 1 923 ? 30.844 36.094 3.426 1 96.88 923 GLY A CA 1
ATOM 7182 C C . GLY A 1 923 ? 31.953 37.125 3.555 1 96.88 923 GLY A C 1
ATOM 7183 O O . GLY A 1 923 ? 32.25 37.844 2.604 1 96.88 923 GLY A O 1
ATOM 7184 N N . SER A 1 924 ? 32.5 37.125 4.445 1 96.75 924 SER A N 1
ATOM 7185 C CA . SER A 1 924 ? 33.625 38.062 4.664 1 96.75 924 SER A CA 1
ATOM 7186 C C . SER A 1 924 ? 34.906 37.531 4.023 1 96.75 924 SER A C 1
ATOM 7188 O O . SER A 1 924 ? 35.656 38.312 3.424 1 96.75 924 SER A O 1
ATOM 7190 N N . THR A 1 925 ? 35.062 36.125 4.176 1 94.75 925 THR A N 1
ATOM 7191 C CA . THR A 1 925 ? 36.281 35.531 3.619 1 94.75 925 THR A CA 1
ATOM 7192 C C . THR A 1 925 ? 36.219 35.469 2.096 1 94.75 925 THR A C 1
ATOM 7194 O O . THR A 1 925 ? 37.219 35.5 1.412 1 94.75 925 THR A O 1
ATOM 7197 N N . SER A 1 926 ? 35.094 35.625 1.588 1 97.56 926 SER A N 1
ATOM 7198 C CA . SER A 1 926 ? 34.938 35.469 0.146 1 97.56 926 SER A CA 1
ATOM 7199 C C . SER A 1 926 ? 34.812 36.844 -0.548 1 97.56 926 SER A C 1
ATOM 7201 O O . SER A 1 926 ? 34.75 36.906 -1.777 1 97.56 926 SER A O 1
ATOM 7203 N N . GLY A 1 927 ? 34.906 37.812 0.343 1 95.94 927 GLY A N 1
ATOM 7204 C CA . GLY A 1 927 ? 34.938 39.156 -0.176 1 95.94 927 GLY A CA 1
ATOM 7205 C C . GLY A 1 927 ? 33.594 39.594 -0.766 1 95.94 927 GLY A C 1
ATOM 7206 O O . GLY A 1 927 ? 33.531 40.469 -1.629 1 95.94 927 GLY A O 1
ATOM 7207 N N . GLN A 1 928 ? 32.562 38.812 -0.448 1 93.38 928 GLN A N 1
ATOM 7208 C CA . GLN A 1 928 ? 31.234 39 -1.033 1 93.38 928 GLN A CA 1
ATOM 7209 C C . GLN A 1 928 ? 30.438 40.062 -0.294 1 93.38 928 GLN A C 1
ATOM 7211 O O . GLN A 1 928 ? 29.672 40.812 -0.906 1 93.38 928 GLN A O 1
ATOM 7216 N N . LEU A 1 929 ? 30.406 40.375 0.952 1 96.38 929 LEU A N 1
ATOM 7217 C CA . LEU A 1 929 ? 29.562 41.219 1.777 1 96.38 929 LEU A CA 1
ATOM 7218 C C . LEU A 1 929 ? 30.016 42.688 1.695 1 96.38 929 LEU A C 1
ATOM 7220 O O . LEU A 1 929 ? 31.172 42.938 1.389 1 96.38 929 LEU A O 1
ATOM 7224 N N . GLU A 1 930 ? 29.375 43.25 1.984 1 96.12 930 GLU A N 1
ATOM 7225 C CA . GLU A 1 930 ? 29.641 44.656 1.881 1 96.12 930 GLU A CA 1
ATOM 7226 C C . GLU A 1 930 ? 30.844 45.062 2.75 1 96.12 930 GLU A C 1
ATOM 7228 O O . GLU A 1 930 ? 31.625 45.938 2.363 1 96.12 930 GLU A O 1
ATOM 7233 N N . GLU A 1 931 ? 30.688 44.625 3.844 1 93.5 931 GLU A N 1
ATOM 7234 C CA . GLU A 1 931 ? 31.719 45.031 4.797 1 93.5 931 GLU A CA 1
ATOM 7235 C C . GLU A 1 931 ? 33.125 44.688 4.262 1 93.5 931 GLU A C 1
ATOM 7237 O O . GLU A 1 931 ? 34.125 45.188 4.762 1 93.5 931 GLU A O 1
ATOM 7242 N N . THR A 1 932 ? 33.344 43.875 3.424 1 96.06 932 THR A N 1
ATOM 7243 C CA . THR A 1 932 ? 34.625 43.469 2.902 1 96.06 932 THR A CA 1
ATOM 7244 C C . THR A 1 932 ? 35.25 44.562 2.033 1 96.06 932 THR A C 1
ATOM 7246 O O . THR A 1 932 ? 36.375 44.406 1.543 1 96.06 932 THR A O 1
ATOM 7249 N N . LEU A 1 933 ? 34.469 45.594 1.569 1 94.44 933 LEU A N 1
ATOM 7250 C CA . LEU A 1 933 ? 35.031 46.719 0.853 1 94.44 933 LEU A CA 1
ATOM 7251 C C . LEU A 1 933 ? 36.094 47.438 1.69 1 94.44 933 LEU A C 1
ATOM 7253 O O . LEU A 1 933 ? 36.875 48.219 1.168 1 94.44 933 LEU A O 1
ATOM 7257 N N . LEU A 1 934 ? 36.219 47.125 2.822 1 92.38 934 LEU A N 1
ATOM 7258 C CA . LEU A 1 934 ? 37.25 47.719 3.674 1 92.38 934 LEU A CA 1
ATOM 7259 C C . LEU A 1 934 ? 38.625 47.375 3.186 1 92.38 934 LEU A C 1
ATOM 7261 O O . LEU A 1 934 ? 38.938 46.188 2.957 1 92.38 934 LEU A O 1
ATOM 7265 N N . GLY A 1 935 ? 39.469 48.375 3.191 1 86.44 935 GLY A N 1
ATOM 7266 C CA . GLY A 1 935 ? 40.875 48.188 2.801 1 86.44 935 GLY A CA 1
ATOM 7267 C C . GLY A 1 935 ? 41.062 48.062 1.302 1 86.44 935 GLY A C 1
ATOM 7268 O O . GLY A 1 935 ? 42.125 47.688 0.838 1 86.44 935 GLY A O 1
ATOM 7269 N N . ARG A 1 936 ? 40.156 48.25 0.353 1 90.5 936 ARG A N 1
ATOM 7270 C CA . ARG A 1 936 ? 40.312 48.188 -1.094 1 90.5 936 ARG A CA 1
ATOM 7271 C C . ARG A 1 936 ? 39.438 49.219 -1.802 1 90.5 936 ARG A C 1
ATOM 7273 O O . ARG A 1 936 ? 38.781 48.875 -2.793 1 90.5 936 ARG A O 1
ATOM 7280 N N . ALA A 1 937 ? 39.562 50.438 -1.252 1 89.88 937 ALA A N 1
ATOM 7281 C CA . ALA A 1 937 ? 38.812 51.531 -1.781 1 89.88 937 ALA A CA 1
ATOM 7282 C C . ALA A 1 937 ? 39.188 51.875 -3.219 1 89.88 937 ALA A C 1
ATOM 7284 O O . ALA A 1 937 ? 38.344 52.188 -4.055 1 89.88 937 ALA A O 1
ATOM 7285 N N . ASN A 1 938 ? 40.5 51.688 -3.332 1 88.31 938 ASN A N 1
ATOM 7286 C CA . ASN A 1 938 ? 41.031 52.031 -4.652 1 88.31 938 ASN A CA 1
ATOM 7287 C C . ASN A 1 938 ? 41.875 50.906 -5.238 1 88.31 938 ASN A C 1
ATOM 7289 O O . ASN A 1 938 ? 42.906 51.156 -5.859 1 88.31 938 ASN A O 1
ATOM 7293 N N . GLY A 1 939 ? 41.281 50.125 -4.977 1 86.94 939 GLY A N 1
ATOM 7294 C CA . GLY A 1 939 ? 42 49 -5.555 1 86.94 939 GLY A CA 1
ATOM 7295 C C . GLY A 1 939 ? 42.875 48.281 -4.562 1 86.94 939 GLY A C 1
ATOM 7296 O O . GLY A 1 939 ? 42.594 48.219 -3.371 1 86.94 939 GLY A O 1
ATOM 7297 N N . TYR A 1 940 ? 44.406 47.562 -5.008 1 88.5 940 TYR A N 1
ATOM 7298 C CA . TYR A 1 940 ? 45.125 46.594 -4.203 1 88.5 940 TYR A CA 1
ATOM 7299 C C . TYR A 1 940 ? 46.562 47.094 -3.941 1 88.5 940 TYR A C 1
ATOM 7301 O O . TYR A 1 940 ? 47.344 46.406 -3.295 1 88.5 940 TYR A O 1
ATOM 7309 N N . ASP A 1 941 ? 46.312 47.938 -4.969 1 89.06 941 ASP A N 1
ATOM 7310 C CA . ASP A 1 941 ? 47.625 48.562 -4.801 1 89.06 941 ASP A CA 1
ATOM 7311 C C . ASP A 1 941 ? 47.75 49.188 -3.418 1 89.06 941 ASP A C 1
ATOM 7313 O O . ASP A 1 941 ? 47.125 50.219 -3.145 1 89.06 941 ASP A O 1
ATOM 7317 N N . LEU A 1 942 ? 49 49.375 -2.281 1 90.69 942 LEU A N 1
ATOM 7318 C CA . LEU A 1 942 ? 49.031 49.719 -0.864 1 90.69 942 LEU A CA 1
ATOM 7319 C C . LEU A 1 942 ? 49.531 51.156 -0.666 1 90.69 942 LEU A C 1
ATOM 7321 O O . LEU A 1 942 ? 49.406 51.719 0.425 1 90.69 942 LEU A O 1
ATOM 7325 N N . THR A 1 943 ? 50.438 51.062 -2.004 1 86.62 943 THR A N 1
ATOM 7326 C CA . THR A 1 943 ? 51.062 52.375 -1.888 1 86.62 943 THR A CA 1
ATOM 7327 C C . THR A 1 943 ? 50 53.469 -1.991 1 86.62 943 THR A C 1
ATOM 7329 O O . THR A 1 943 ? 50.25 54.594 -1.597 1 86.62 943 THR A O 1
ATOM 7332 N N . LEU A 1 944 ? 48.656 53.281 -2.361 1 91.62 944 LEU A N 1
ATOM 7333 C CA . LEU A 1 944 ? 47.531 54.219 -2.559 1 91.62 944 LEU A CA 1
ATOM 7334 C C . LEU A 1 944 ? 46.719 54.375 -1.276 1 91.62 944 LEU A C 1
ATOM 7336 O O . LEU A 1 944 ? 46.531 53.406 -0.545 1 91.62 944 LEU A O 1
ATOM 7340 N N . GLU A 1 945 ? 46.469 55.125 -0.997 1 90.75 945 GLU A N 1
ATOM 7341 C CA . GLU A 1 945 ? 45.688 55.406 0.194 1 90.75 945 GLU A CA 1
ATOM 7342 C C . GLU A 1 945 ? 44.375 54.656 0.179 1 90.75 945 GLU A C 1
ATOM 7344 O O . GLU A 1 945 ? 43.719 54.531 -0.863 1 90.75 945 GLU A O 1
ATOM 7349 N N . GLY A 1 946 ? 44.156 54.281 1.137 1 90.56 946 GLY A N 1
ATOM 7350 C CA . GLY A 1 946 ? 42.906 53.531 1.259 1 90.56 946 GLY A CA 1
ATOM 7351 C C . GLY A 1 946 ? 43.094 52.062 1.019 1 90.56 946 GLY A C 1
ATOM 7352 O O . GLY A 1 946 ? 42.156 51.281 1.243 1 90.56 946 GLY A O 1
ATOM 7353 N N . ASN A 1 947 ? 43.906 51.844 0.677 1 89.75 947 ASN A N 1
ATOM 7354 C CA . ASN A 1 947 ? 44.188 50.438 0.443 1 89.75 947 ASN A CA 1
ATOM 7355 C C . ASN A 1 947 ? 45.031 49.844 1.562 1 89.75 947 ASN A C 1
ATOM 7357 O O . ASN A 1 947 ? 45.969 50.5 2.07 1 89.75 947 ASN A O 1
ATOM 7361 N N . GLY A 1 948 ? 44.594 48.625 2.051 1 92.12 948 GLY A N 1
ATOM 7362 C CA . GLY A 1 948 ? 45.312 48 3.145 1 92.12 948 GLY A CA 1
ATOM 7363 C C . GLY A 1 948 ? 44.688 48.281 4.5 1 92.12 948 GLY A C 1
ATOM 7364 O O . GLY A 1 948 ? 43.875 49.156 4.641 1 92.12 948 GLY A O 1
ATOM 7365 N N . ILE A 1 949 ? 45.062 47.469 5.477 1 92.44 949 ILE A N 1
ATOM 7366 C CA . ILE A 1 949 ? 44.5 47.625 6.809 1 92.44 949 ILE A CA 1
ATOM 7367 C C . ILE A 1 949 ? 45.594 47.5 7.863 1 92.44 949 ILE A C 1
ATOM 7369 O O . ILE A 1 949 ? 46.406 46.562 7.801 1 92.44 949 ILE A O 1
ATOM 7373 N N . ILE A 1 950 ? 45.906 48.188 8.633 1 91.25 950 ILE A N 1
ATOM 7374 C CA . ILE A 1 950 ? 46.688 48 9.844 1 91.25 950 ILE A CA 1
ATOM 7375 C C . ILE A 1 950 ? 45.781 47.594 11 1 91.25 950 ILE A C 1
ATOM 7377 O O . ILE A 1 950 ? 45.031 48.406 11.539 1 91.25 950 ILE A O 1
ATOM 7381 N N . SER A 1 951 ? 45.656 46.219 11.328 1 92.44 951 SER A N 1
ATOM 7382 C CA . SER A 1 951 ? 44.75 45.594 12.305 1 92.44 951 SER A CA 1
ATOM 7383 C C . SER A 1 951 ? 45.031 46.125 13.711 1 92.44 951 SER A C 1
ATOM 7385 O O . SER A 1 951 ? 46.156 46.188 14.148 1 92.44 951 SER A O 1
ATOM 7387 N N . PRO A 1 952 ? 44.188 46.812 14.102 1 93 952 PRO A N 1
ATOM 7388 C CA . PRO A 1 952 ? 44.406 47.344 15.453 1 93 952 PRO A CA 1
ATOM 7389 C C . PRO A 1 952 ? 44.906 46.25 16.406 1 93 952 PRO A C 1
ATOM 7391 O O . PRO A 1 952 ? 44.406 45.125 16.406 1 93 952 PRO A O 1
ATOM 7394 N N . GLY A 1 953 ? 45.75 46.562 17.344 1 88.69 953 GLY A N 1
ATOM 7395 C CA . GLY A 1 953 ? 46.344 45.656 18.312 1 88.69 953 GLY A CA 1
ATOM 7396 C C . GLY A 1 953 ? 47.844 45.844 18.469 1 88.69 953 GLY A C 1
ATOM 7397 O O . GLY A 1 953 ? 48.406 46.875 18.125 1 88.69 953 GLY A O 1
ATOM 7398 N N . VAL A 1 954 ? 48.625 44.906 18.344 1 96.81 954 VAL A N 1
ATOM 7399 C CA . VAL A 1 954 ? 50.031 45 18.656 1 96.81 954 VAL A CA 1
ATOM 7400 C C . VAL A 1 954 ? 50.781 43.812 18.047 1 96.81 954 VAL A C 1
ATOM 7402 O O . VAL A 1 954 ? 50.156 42.781 17.766 1 96.81 954 VAL A O 1
ATOM 7405 N N . ILE A 1 955 ? 52 43.375 18.266 1 87.75 955 ILE A N 1
ATOM 7406 C CA . ILE A 1 955 ? 52.875 42.281 17.844 1 87.75 955 ILE A CA 1
ATOM 7407 C C . ILE A 1 955 ? 53.688 41.812 19.031 1 87.75 955 ILE A C 1
ATOM 7409 O O . ILE A 1 955 ? 54.25 42.594 19.781 1 87.75 955 ILE A O 1
ATOM 7413 N N . ASP A 1 956 ? 53.875 41.219 18.844 1 91.5 956 ASP A N 1
ATOM 7414 C CA . ASP A 1 956 ? 54.719 40.562 19.859 1 91.5 956 ASP A CA 1
ATOM 7415 C C . ASP A 1 956 ? 56.188 40.5 19.438 1 91.5 956 ASP A C 1
ATOM 7417 O O . ASP A 1 956 ? 56.531 39.875 18.438 1 91.5 956 ASP A O 1
ATOM 7421 N N . ASN A 1 957 ? 57 40.969 19.969 1 87.31 957 ASN A N 1
ATOM 7422 C CA . ASN A 1 957 ? 58.406 41.125 19.625 1 87.31 957 ASN A CA 1
ATOM 7423 C C . ASN A 1 957 ? 59.188 39.875 20.031 1 87.31 957 ASN A C 1
ATOM 7425 O O . ASN A 1 957 ? 60.406 39.844 19.828 1 87.31 957 ASN A O 1
ATOM 7429 N N . GLY A 1 958 ? 58.75 38.531 20.969 1 82.44 958 GLY A N 1
ATOM 7430 C CA . GLY A 1 958 ? 59.219 37.188 21.281 1 82.44 958 GLY A CA 1
ATOM 7431 C C . GLY A 1 958 ? 60 37.125 22.594 1 82.44 958 GLY A C 1
ATOM 7432 O O . GLY A 1 958 ? 60.344 36.031 23.047 1 82.44 958 GLY A O 1
ATOM 7433 N N . ASP A 1 959 ? 60.219 38.906 22.781 1 83.69 959 ASP A N 1
ATOM 7434 C CA . ASP A 1 959 ? 61 38.969 24.016 1 83.69 959 ASP A CA 1
ATOM 7435 C C . ASP A 1 959 ? 60.125 39.312 25.203 1 83.69 959 ASP A C 1
ATOM 7437 O O . ASP A 1 959 ? 60.625 39.719 26.266 1 83.69 959 ASP A O 1
ATOM 7441 N N . GLY A 1 960 ? 58.719 39.344 24.938 1 76.06 960 GLY A N 1
ATOM 7442 C CA . GLY A 1 960 ? 57.688 39.469 25.969 1 76.06 960 GLY A CA 1
ATOM 7443 C C . GLY A 1 960 ? 57.125 40.875 26.078 1 76.06 960 GLY A C 1
ATOM 7444 O O . GLY A 1 960 ? 56.219 41.125 26.859 1 76.06 960 GLY A O 1
ATOM 7445 N N . THR A 1 961 ? 57.969 41.719 25.203 1 84.44 961 THR A N 1
ATOM 7446 C CA . THR A 1 961 ? 57.5 43.094 25.047 1 84.44 961 THR A CA 1
ATOM 7447 C C . THR A 1 961 ? 56.719 43.25 23.734 1 84.44 961 THR A C 1
ATOM 7449 O O . THR A 1 961 ? 56.875 42.438 22.812 1 84.44 961 THR A O 1
ATOM 7452 N N . TYR A 1 962 ? 55.719 44.531 23.531 1 91.44 962 TYR A N 1
ATOM 7453 C CA . TYR A 1 962 ? 54.844 44.656 22.375 1 91.44 962 TYR A CA 1
ATOM 7454 C C . TYR A 1 962 ? 54.906 46.062 21.781 1 91.44 962 TYR A C 1
ATOM 7456 O O . TYR A 1 962 ? 55.25 47.031 22.484 1 91.44 962 TYR A O 1
ATOM 7464 N N . ARG A 1 963 ? 54.656 45.656 20.953 1 90.62 963 ARG A N 1
ATOM 7465 C CA . ARG A 1 963 ? 54.594 46.969 20.312 1 90.62 963 ARG A CA 1
ATOM 7466 C C . ARG A 1 963 ? 53.344 47.094 19.438 1 90.62 963 ARG A C 1
ATOM 7468 O O . ARG A 1 963 ? 52.844 46.094 18.953 1 90.62 963 ARG A O 1
ATOM 7475 N N . PRO A 1 964 ? 53.125 48.469 19.203 1 90.88 964 PRO A N 1
ATOM 7476 C CA . PRO A 1 964 ? 51.969 48.656 18.359 1 90.88 964 PRO A CA 1
ATOM 7477 C C . PRO A 1 964 ? 52.188 48.188 16.922 1 90.88 964 PRO A C 1
ATOM 7479 O O . PRO A 1 964 ? 53.281 48.344 16.375 1 90.88 964 PRO A O 1
ATOM 7482 N N . ASN A 1 965 ? 50.844 47.5 16.594 1 89.62 965 ASN A N 1
ATOM 7483 C CA . ASN A 1 965 ? 51 47 15.234 1 89.62 965 ASN A CA 1
ATOM 7484 C C . ASN A 1 965 ? 50.938 48.125 14.211 1 89.62 965 ASN A C 1
ATOM 7486 O O . ASN A 1 965 ? 49.938 48.844 14.148 1 89.62 965 ASN A O 1
ATOM 7490 N N . ASP A 1 966 ? 52.031 48.219 13.062 1 91.25 966 ASP A N 1
ATOM 7491 C CA . ASP A 1 966 ? 52.062 49.312 12.07 1 91.25 966 ASP A CA 1
ATOM 7492 C C . ASP A 1 966 ? 52.25 48.75 10.664 1 91.25 966 ASP A C 1
ATOM 7494 O O . ASP A 1 966 ? 52.531 49.469 9.727 1 91.25 966 ASP A O 1
ATOM 7498 N N . VAL A 1 967 ? 52.156 47.281 10.734 1 87.5 967 VAL A N 1
ATOM 7499 C CA . VAL A 1 967 ? 52.375 46.562 9.469 1 87.5 967 VAL A CA 1
ATOM 7500 C C . VAL A 1 967 ? 51.094 46.625 8.641 1 87.5 967 VAL A C 1
ATOM 7502 O O . VAL A 1 967 ? 50.031 46.156 9.094 1 87.5 967 VAL A O 1
ATOM 7505 N N . LYS A 1 968 ? 51.219 47.281 7.586 1 90.44 968 LYS A N 1
ATOM 7506 C CA . LYS A 1 968 ? 50.094 47.375 6.66 1 90.44 968 LYS A CA 1
ATOM 7507 C C . LYS A 1 968 ? 50.031 46.125 5.781 1 90.44 968 LYS A C 1
ATOM 7509 O O . LYS A 1 968 ? 51 45.781 5.121 1 90.44 968 LYS A O 1
ATOM 7514 N N . ILE A 1 969 ? 48.594 45.625 5.77 1 85.62 969 ILE A N 1
ATOM 7515 C CA . ILE A 1 969 ? 48.5 44.406 4.973 1 85.62 969 ILE A CA 1
ATOM 7516 C C . ILE A 1 969 ? 47.312 44.531 4.027 1 85.62 969 ILE A C 1
ATOM 7518 O O . ILE A 1 969 ? 46.469 45.406 4.18 1 85.62 969 ILE A O 1
ATOM 7522 N N . THR A 1 970 ? 47.312 44.156 3.406 1 86.12 970 THR A N 1
ATOM 7523 C CA . THR A 1 970 ? 46.281 44.156 2.379 1 86.12 970 THR A CA 1
ATOM 7524 C C . THR A 1 970 ? 44.906 43.812 2.984 1 86.12 970 THR A C 1
ATOM 7526 O O . THR A 1 970 ? 44.844 43.188 4.035 1 86.12 970 THR A O 1
ATOM 7529 N N . SER A 1 971 ? 43.969 43.469 2.193 1 93.12 971 SER A N 1
ATOM 7530 C CA . SER A 1 971 ? 42.594 43.281 2.641 1 93.12 971 SER A CA 1
ATOM 7531 C C . SER A 1 971 ? 42.219 41.812 2.691 1 93.12 971 SER A C 1
ATOM 7533 O O . SER A 1 971 ? 41.656 41.344 3.676 1 93.12 971 SER A O 1
ATOM 7535 N N . ARG A 1 972 ? 42.344 41.156 2.051 1 92.31 972 ARG A N 1
ATOM 7536 C CA . ARG A 1 972 ? 42.031 39.719 1.962 1 92.31 972 ARG A CA 1
ATOM 7537 C C . ARG A 1 972 ? 42.625 38.938 3.135 1 92.31 972 ARG A C 1
ATOM 7539 O O . ARG A 1 972 ? 41.938 38.125 3.762 1 92.31 972 ARG A O 1
ATOM 7546 N N . ASN A 1 973 ? 43.875 39.281 2.908 1 94.19 973 ASN A N 1
ATOM 7547 C CA . ASN A 1 973 ? 44.594 38.594 3.977 1 94.19 973 ASN A CA 1
ATOM 7548 C C . ASN A 1 973 ? 43.969 38.875 5.344 1 94.19 973 ASN A C 1
ATOM 7550 O O . ASN A 1 973 ? 43.812 37.969 6.168 1 94.19 973 ASN A O 1
ATOM 7554 N N . TRP A 1 974 ? 43.781 40.094 5.492 1 93 974 TRP A N 1
ATOM 7555 C CA . TRP A 1 974 ? 43.188 40.5 6.773 1 93 974 TRP A CA 1
ATOM 7556 C C . TRP A 1 974 ? 41.844 39.844 6.992 1 93 974 TRP A C 1
ATOM 7558 O O . TRP A 1 974 ? 41.594 39.25 8.055 1 93 974 TRP A O 1
ATOM 7568 N N . HIS A 1 975 ? 41.031 39.75 6.09 1 92.62 975 HIS A N 1
ATOM 7569 C CA . HIS A 1 975 ? 39.688 39.188 6.234 1 92.62 975 HIS A CA 1
ATOM 7570 C C . HIS A 1 975 ? 39.75 37.688 6.418 1 92.62 975 HIS A C 1
ATOM 7572 O O . HIS A 1 975 ? 38.969 37.094 7.16 1 92.62 975 HIS A O 1
ATOM 7578 N N . ASN A 1 976 ? 40.375 37.188 5.871 1 93.44 976 ASN A N 1
ATOM 7579 C CA . ASN A 1 976 ? 40.594 35.75 6.02 1 93.44 976 ASN A CA 1
ATOM 7580 C C . ASN A 1 976 ? 40.969 35.375 7.449 1 93.44 976 ASN A C 1
ATOM 7582 O O . ASN A 1 976 ? 40.531 34.344 7.973 1 93.44 976 ASN A O 1
ATOM 7586 N N . ARG A 1 977 ? 41.938 36.094 7.867 1 96.12 977 ARG A N 1
ATOM 7587 C CA . ARG A 1 977 ? 42.5 35.719 9.156 1 96.12 977 ARG A CA 1
ATOM 7588 C C . ARG A 1 977 ? 41.594 36.188 10.305 1 96.12 977 ARG A C 1
ATOM 7590 O O . ARG A 1 977 ? 41.5 35.5 11.32 1 96.12 977 ARG A O 1
ATOM 7597 N N . TYR A 1 978 ? 41.031 37.188 10.195 1 94.69 978 TYR A N 1
ATOM 7598 C CA . TYR A 1 978 ? 40.125 37.75 11.203 1 94.69 978 TYR A CA 1
ATOM 7599 C C . TYR A 1 978 ? 38.844 36.906 11.312 1 94.69 978 TYR A C 1
ATOM 7601 O O . TYR A 1 978 ? 38.344 36.688 12.414 1 94.69 978 TYR A O 1
ATOM 7609 N N . TYR A 1 979 ? 38.25 36.531 10.242 1 94.94 979 TYR A N 1
ATOM 7610 C CA . TYR A 1 979 ? 37 35.781 10.203 1 94.94 979 TYR A CA 1
ATOM 7611 C C . TYR A 1 979 ? 37.219 34.312 9.883 1 94.94 979 TYR A C 1
ATOM 7613 O O . TYR A 1 979 ? 36.438 33.688 9.188 1 94.94 979 TYR A O 1
ATOM 7621 N N . GLU A 1 980 ? 38.219 33.906 10.469 1 92.81 980 GLU A N 1
ATOM 7622 C CA . GLU A 1 980 ? 38.469 32.469 10.352 1 92.81 980 GLU A CA 1
ATOM 7623 C C . GLU A 1 980 ? 37.25 31.641 10.766 1 92.81 980 GLU A C 1
ATOM 7625 O O . GLU A 1 980 ? 36.531 32.031 11.68 1 92.81 980 GLU A O 1
ATOM 7630 N N . ARG A 1 981 ? 37.125 30.453 10.18 1 90.25 981 ARG A N 1
ATOM 7631 C CA . ARG A 1 981 ? 35.875 29.656 10.242 1 90.25 981 ARG A CA 1
ATOM 7632 C C . ARG A 1 981 ? 35.531 29.297 11.68 1 90.25 981 ARG A C 1
ATOM 7634 O O . ARG A 1 981 ? 34.375 29.156 12.031 1 90.25 981 ARG A O 1
ATOM 7641 N N . ASN A 1 982 ? 36.469 29.016 12.43 1 90.44 982 ASN A N 1
ATOM 7642 C CA . ASN A 1 982 ? 36.188 28.516 13.766 1 90.44 982 ASN A CA 1
ATOM 7643 C C . ASN A 1 982 ? 36.25 29.641 14.805 1 90.44 982 ASN A C 1
ATOM 7645 O O . ASN A 1 982 ? 36.281 29.375 16.016 1 90.44 982 ASN A O 1
ATOM 7649 N N . ASN A 1 983 ? 36.438 30.734 14.281 1 95.81 983 ASN A N 1
ATOM 7650 C CA . ASN A 1 983 ? 36.438 31.859 15.219 1 95.81 983 ASN A CA 1
ATOM 7651 C C . ASN A 1 983 ? 35.031 32.312 15.547 1 95.81 983 ASN A C 1
ATOM 7653 O O . ASN A 1 983 ? 34.469 33.188 14.859 1 95.81 983 ASN A O 1
ATOM 7657 N N . VAL A 1 984 ? 34.406 31.906 16.453 1 97 984 VAL A N 1
ATOM 7658 C CA . VAL A 1 984 ? 33 32.094 16.828 1 97 984 VAL A CA 1
ATOM 7659 C C . VAL A 1 984 ? 32.781 33.531 17.344 1 97 984 VAL A C 1
ATOM 7661 O O . VAL A 1 984 ? 31.719 34.125 17.156 1 97 984 VAL A O 1
ATOM 7664 N N . GLU A 1 985 ? 33.844 34.094 18.031 1 97.12 985 GLU A N 1
ATOM 7665 C CA . GLU A 1 985 ? 33.75 35.469 18.5 1 97.12 985 GLU A CA 1
ATOM 7666 C C . GLU A 1 985 ? 33.438 36.438 17.344 1 97.12 985 GLU A C 1
ATOM 7668 O O . GLU A 1 985 ? 32.594 37.312 17.469 1 97.12 985 GLU A O 1
ATOM 7673 N N . ALA A 1 986 ? 34.25 36.031 16.266 1 94.94 986 ALA A N 1
ATOM 7674 C CA . ALA A 1 986 ? 34.031 36.906 15.109 1 94.94 986 ALA A CA 1
ATOM 7675 C C . ALA A 1 986 ? 32.719 36.594 14.414 1 94.94 986 ALA A C 1
ATOM 7677 O O . ALA A 1 986 ? 32.188 37.469 13.695 1 94.94 986 ALA A O 1
ATOM 7678 N N . ALA A 1 987 ? 32.125 35.5 14.711 1 93.69 987 ALA A N 1
ATOM 7679 C CA . ALA A 1 987 ? 30.984 35 13.953 1 93.69 987 ALA A CA 1
ATOM 7680 C C . ALA A 1 987 ? 29.656 35.406 14.617 1 93.69 987 ALA A C 1
ATOM 7682 O O . ALA A 1 987 ? 28.609 35.344 13.977 1 93.69 987 ALA A O 1
ATOM 7683 N N . LYS A 1 988 ? 29.641 35.688 15.844 1 96.44 988 LYS A N 1
ATOM 7684 C CA . LYS A 1 988 ? 28.406 35.812 16.609 1 96.44 988 LYS A CA 1
ATOM 7685 C C . LYS A 1 988 ? 27.797 37.188 16.438 1 96.44 988 LYS A C 1
ATOM 7687 O O . LYS A 1 988 ? 28.516 38.156 16.234 1 96.44 988 LYS A O 1
ATOM 7692 N N . TYR A 1 989 ? 26.406 37.188 16.391 1 96.38 989 TYR A N 1
ATOM 7693 C CA . TYR A 1 989 ? 25.594 38.375 16.469 1 96.38 989 TYR A CA 1
ATOM 7694 C C . TYR A 1 989 ? 24.703 38.344 17.703 1 96.38 989 TYR A C 1
ATOM 7696 O O . TYR A 1 989 ? 24.438 37.281 18.266 1 96.38 989 TYR A O 1
ATOM 7704 N N . ASP A 1 990 ? 24.391 39.5 18.109 1 96.25 990 ASP A N 1
ATOM 7705 C CA . ASP A 1 990 ? 23.281 39.594 19.047 1 96.25 990 ASP A CA 1
ATOM 7706 C C . ASP A 1 990 ? 21.984 39.125 18.406 1 96.25 990 ASP A C 1
ATOM 7708 O O . ASP A 1 990 ? 21.656 39.531 17.281 1 96.25 990 ASP A O 1
ATOM 7712 N N . ALA A 1 991 ? 21.219 38.344 19.266 1 96.5 991 ALA A N 1
ATOM 7713 C CA . ALA A 1 991 ? 20.047 37.688 18.703 1 96.5 991 ALA A CA 1
ATOM 7714 C C . ALA A 1 991 ? 18.766 38.438 19.031 1 96.5 991 ALA A C 1
ATOM 7716 O O . ALA A 1 991 ? 17.672 37.969 18.719 1 96.5 991 ALA A O 1
ATOM 7717 N N . SER A 1 992 ? 18.75 39.438 19.562 1 96.25 992 SER A N 1
ATOM 7718 C CA . SER A 1 992 ? 17.562 40.25 19.906 1 96.25 992 SER A CA 1
ATOM 7719 C C . SER A 1 992 ? 16.859 40.75 18.672 1 96.25 992 SER A C 1
ATOM 7721 O O . SER A 1 992 ? 17.5 41.125 17.688 1 96.25 992 SER A O 1
ATOM 7723 N N . TYR A 1 993 ? 15.625 40.781 18.797 1 96.62 993 TYR A N 1
ATOM 7724 C CA . TYR A 1 993 ? 14.883 41.375 17.688 1 96.62 993 TYR A CA 1
ATOM 7725 C C . TYR A 1 993 ? 13.508 41.844 18.141 1 96.62 993 TYR A C 1
ATOM 7727 O O . TYR A 1 993 ? 13.023 41.438 19.203 1 96.62 993 TYR A O 1
ATOM 7735 N N . VAL A 1 994 ? 12.875 42.656 17.438 1 96.56 994 VAL A N 1
ATOM 7736 C CA . VAL A 1 994 ? 11.469 43.031 17.422 1 96.56 994 VAL A CA 1
ATOM 7737 C C . VAL A 1 994 ? 10.875 42.75 16.031 1 96.56 994 VAL A C 1
ATOM 7739 O O . VAL A 1 994 ? 11.398 43.25 15.023 1 96.56 994 VAL A O 1
ATOM 7742 N N . LYS A 1 995 ? 10.023 41.969 15.984 1 96.19 995 LYS A N 1
ATOM 7743 C CA . LYS A 1 995 ? 9.398 41.531 14.734 1 96.19 995 LYS A CA 1
ATOM 7744 C C . LYS A 1 995 ? 7.922 41.906 14.695 1 96.19 995 LYS A C 1
ATOM 7746 O O . LYS A 1 995 ? 7.203 41.719 15.68 1 96.19 995 LYS A O 1
ATOM 7751 N N . LEU A 1 996 ? 7.434 42.562 13.625 1 94.31 996 LEU A N 1
ATOM 7752 C CA . LEU A 1 996 ? 6.012 42.719 13.359 1 94.31 996 LEU A CA 1
ATOM 7753 C C . LEU A 1 996 ? 5.445 41.438 12.719 1 94.31 996 LEU A C 1
ATOM 7755 O O . LEU A 1 996 ? 5.504 41.281 11.5 1 94.31 996 LEU A O 1
ATOM 7759 N N . ARG A 1 997 ? 4.957 40.656 13.523 1 93.69 997 ARG A N 1
ATOM 7760 C CA . ARG A 1 997 ? 4.621 39.25 13.227 1 93.69 997 ARG A CA 1
ATOM 7761 C C . ARG A 1 997 ? 3.367 39.156 12.367 1 93.69 997 ARG A C 1
ATOM 7763 O O . ARG A 1 997 ? 3.266 38.281 11.5 1 93.69 997 ARG A O 1
ATOM 7770 N N . GLU A 1 998 ? 2.426 39.969 12.711 1 94.31 998 GLU A N 1
ATOM 7771 C CA . GLU A 1 998 ? 1.135 39.812 12.047 1 94.31 998 GLU A CA 1
ATOM 7772 C C . GLU A 1 998 ? 0.407 41.156 11.977 1 94.31 998 GLU A C 1
ATOM 7774 O O . GLU A 1 998 ? 0.461 41.969 12.914 1 94.31 998 GLU A O 1
ATOM 7779 N N . VAL A 1 999 ? -0.165 41.469 10.852 1 94.75 999 VAL A N 1
ATOM 7780 C CA . VAL A 1 999 ? -1.093 42.562 10.68 1 94.75 999 VAL A CA 1
ATOM 7781 C C . VAL A 1 999 ? -2.336 42.094 9.93 1 94.75 999 VAL A C 1
ATOM 7783 O O . VAL A 1 999 ? -2.232 41.438 8.891 1 94.75 999 VAL A O 1
ATOM 7786 N N . ILE A 1 1000 ? -3.477 42.344 10.461 1 93.25 1000 ILE A N 1
ATOM 7787 C CA . ILE A 1 1000 ? -4.754 41.969 9.867 1 93.25 1000 ILE A CA 1
ATOM 7788 C C . ILE A 1 1000 ? -5.672 43.188 9.805 1 93.25 1000 ILE A C 1
ATOM 7790 O O . ILE A 1 1000 ? -5.875 43.875 10.812 1 93.25 1000 ILE A O 1
ATOM 7794 N N . PHE A 1 1001 ? -6.066 43.438 8.789 1 93.44 1001 PHE A N 1
ATOM 7795 C CA . PHE A 1 1001 ? -7.074 44.469 8.586 1 93.44 1001 PHE A CA 1
ATOM 7796 C C . PHE A 1 1001 ? -8.32 43.906 7.922 1 93.44 1001 PHE A C 1
ATOM 7798 O O . PHE A 1 1001 ? -8.281 43.5 6.758 1 93.44 1001 PHE A O 1
ATOM 7805 N N . GLY A 1 1002 ? -9.25 43.969 8.703 1 93.06 1002 GLY A N 1
ATOM 7806 C CA . GLY A 1 1002 ? -10.453 43.312 8.242 1 93.06 1002 GLY A CA 1
ATOM 7807 C C . GLY A 1 1002 ? -11.656 44.219 8.164 1 93.06 1002 GLY A C 1
ATOM 7808 O O . GLY A 1 1002 ? -11.727 45.219 8.875 1 93.06 1002 GLY A O 1
ATOM 7809 N N . TYR A 1 1003 ? -12.516 43.844 7.254 1 90.5 1003 TYR A N 1
ATOM 7810 C CA . TYR A 1 1003 ? -13.773 44.562 7.059 1 90.5 1003 TYR A CA 1
ATOM 7811 C C . TYR A 1 1003 ? -14.93 43.594 6.879 1 90.5 1003 TYR A C 1
ATOM 7813 O O . TYR A 1 1003 ? -14.898 42.75 5.98 1 90.5 1003 TYR A O 1
ATOM 7821 N N . ASN A 1 1004 ? -15.789 43.688 7.848 1 90.56 1004 ASN A N 1
ATOM 7822 C CA . ASN A 1 1004 ? -17.031 42.906 7.723 1 90.56 1004 ASN A CA 1
ATOM 7823 C C . ASN A 1 1004 ? -18.078 43.656 6.902 1 90.56 1004 ASN A C 1
ATOM 7825 O O . ASN A 1 1004 ? -18.562 44.719 7.332 1 90.56 1004 ASN A O 1
ATOM 7829 N N . LEU A 1 1005 ? -18.344 43.125 5.801 1 88.38 1005 LEU A N 1
ATOM 7830 C CA . LEU A 1 1005 ? -19.328 43.781 4.949 1 88.38 1005 LEU A CA 1
ATOM 7831 C C . LEU A 1 1005 ? -20.688 43.812 5.629 1 88.38 1005 LEU A C 1
ATOM 7833 O O . LEU A 1 1005 ? -21.125 42.844 6.246 1 88.38 1005 LEU A O 1
ATOM 7837 N N . PRO A 1 1006 ? -21.156 45.031 5.625 1 85.69 1006 PRO A N 1
ATOM 7838 C CA . PRO A 1 1006 ? -22.484 45.156 6.246 1 85.69 1006 PRO A CA 1
ATOM 7839 C C . PRO A 1 1006 ? -23.484 44.125 5.719 1 85.69 1006 PRO A C 1
ATOM 7841 O O . PRO A 1 1006 ? -23.516 43.844 4.52 1 85.69 1006 PRO A O 1
ATOM 7844 N N . LYS A 1 1007 ? -24.203 43.656 6.613 1 75.12 1007 LYS A N 1
ATOM 7845 C CA . LYS A 1 1007 ? -25.156 42.594 6.301 1 75.12 1007 LYS A CA 1
ATOM 7846 C C . LYS A 1 1007 ? -26.219 43.062 5.32 1 75.12 1007 LYS A C 1
ATOM 7848 O O . LYS A 1 1007 ? -26.766 42.281 4.551 1 75.12 1007 LYS A O 1
ATOM 7853 N N . ARG A 1 1008 ? -26.438 44.5 5.512 1 77.62 1008 ARG A N 1
ATOM 7854 C CA . ARG A 1 1008 ? -27.469 45.125 4.676 1 77.62 1008 ARG A CA 1
ATOM 7855 C C . ARG A 1 1008 ? -27.141 44.969 3.195 1 77.62 1008 ARG A C 1
ATOM 7857 O O . ARG A 1 1008 ? -28.031 44.969 2.348 1 77.62 1008 ARG A O 1
ATOM 7864 N N . TRP A 1 1009 ? -25.953 44.656 2.967 1 82.12 1009 TRP A N 1
ATOM 7865 C CA . TRP A 1 1009 ? -25.531 44.594 1.572 1 82.12 1009 TRP A CA 1
ATOM 7866 C C . TRP A 1 1009 ? -25.906 43.25 0.962 1 82.12 1009 TRP A C 1
ATOM 7868 O O . TRP A 1 1009 ? -25.969 43.094 -0.262 1 82.12 1009 TRP A O 1
ATOM 7878 N N . PHE A 1 1010 ? -26.094 42.375 1.906 1 73 1010 PHE A N 1
ATOM 7879 C CA . PHE A 1 1010 ? -26.312 41.031 1.386 1 73 1010 PHE A CA 1
ATOM 7880 C C . PHE A 1 1010 ? -27.672 40.5 1.819 1 73 1010 PHE A C 1
ATOM 7882 O O . PHE A 1 1010 ? -27.906 39.281 1.829 1 73 1010 PHE A O 1
ATOM 7889 N N . SER A 1 1011 ? -28.5 41.281 2.248 1 68.38 1011 SER A N 1
ATOM 7890 C CA . SER A 1 1011 ? -29.812 40.906 2.744 1 68.38 1011 SER A CA 1
ATOM 7891 C C . SER A 1 1011 ? -30.562 40.062 1.709 1 68.38 1011 SER A C 1
ATOM 7893 O O . SER A 1 1011 ? -31.422 39.25 2.062 1 68.38 1011 SER A O 1
ATOM 7895 N N . LYS A 1 1012 ? -30.172 40.156 0.52 1 66.81 1012 LYS A N 1
ATOM 7896 C CA . LYS A 1 1012 ? -30.922 39.469 -0.519 1 66.81 1012 LYS A CA 1
ATOM 7897 C C . LYS A 1 1012 ? -30.219 38.188 -0.942 1 66.81 1012 LYS A C 1
ATOM 7899 O O . LYS A 1 1012 ? -30.719 37.438 -1.778 1 66.81 1012 LYS A O 1
ATOM 7904 N N . ILE A 1 1013 ? -28.984 38.094 -0.579 1 66.88 1013 ILE A N 1
ATOM 7905 C CA . ILE A 1 1013 ? -28.219 36.906 -0.954 1 66.88 1013 ILE A CA 1
ATOM 7906 C C . ILE A 1 1013 ? -27.953 36.062 0.284 1 66.88 1013 ILE A C 1
ATOM 7908 O O . ILE A 1 1013 ? -27.953 36.562 1.407 1 66.88 1013 ILE A O 1
ATOM 7912 N N . PRO A 1 1014 ? -27.922 34.688 0.009 1 69.12 1014 PRO A N 1
ATOM 7913 C CA . PRO A 1 1014 ? -27.844 33.719 1.116 1 69.12 1014 PRO A CA 1
ATOM 7914 C C . PRO A 1 1014 ? -26.547 33.844 1.912 1 69.12 1014 PRO A C 1
ATOM 7916 O O . PRO A 1 1014 ? -26.062 32.844 2.449 1 69.12 1014 PRO A O 1
ATOM 7919 N N . PHE A 1 1015 ? -25.969 34.969 1.787 1 74.5 1015 PHE A N 1
ATOM 7920 C CA . PHE A 1 1015 ? -24.781 35.125 2.613 1 74.5 1015 PHE A CA 1
ATOM 7921 C C . PHE A 1 1015 ? -25.156 35.688 3.984 1 74.5 1015 PHE A C 1
ATOM 7923 O O . PHE A 1 1015 ? -25.984 36.594 4.09 1 74.5 1015 PHE A O 1
ATOM 7930 N N . GLU A 1 1016 ? -24.672 35.031 4.98 1 74.38 1016 GLU A N 1
ATOM 7931 C CA . GLU A 1 1016 ? -24.859 35.5 6.348 1 74.38 1016 GLU A CA 1
ATOM 7932 C C . GLU A 1 1016 ? -23.766 36.469 6.75 1 74.38 1016 GLU A C 1
ATOM 7934 O O . GLU A 1 1016 ? -24.031 37.5 7.387 1 74.38 1016 GLU A O 1
ATOM 7939 N N . ASP A 1 1017 ? -22.656 36.094 6.293 1 83.81 1017 ASP A N 1
ATOM 7940 C CA . ASP A 1 1017 ? -21.547 36.938 6.68 1 83.81 1017 ASP A CA 1
ATOM 7941 C C . ASP A 1 1017 ? -20.406 36.875 5.656 1 83.81 1017 ASP A C 1
ATOM 7943 O O . ASP A 1 1017 ? -20.109 35.781 5.148 1 83.81 1017 ASP A O 1
ATOM 7947 N N . VAL A 1 1018 ? -19.938 38.031 5.262 1 87.69 1018 VAL A N 1
ATOM 7948 C CA . VAL A 1 1018 ? -18.797 38.125 4.359 1 87.69 1018 VAL A CA 1
ATOM 7949 C C . VAL A 1 1018 ? -17.719 39 5.004 1 87.69 1018 VAL A C 1
ATOM 7951 O O . VAL A 1 1018 ? -17.953 40.156 5.348 1 87.69 1018 VAL A O 1
ATOM 7954 N N . ARG A 1 1019 ? -16.656 38.406 5.09 1 92.44 1019 ARG A N 1
ATOM 7955 C CA . ARG A 1 1019 ? -15.508 39.125 5.664 1 92.44 1019 ARG A CA 1
ATOM 7956 C C . ARG A 1 1019 ? -14.32 39.125 4.711 1 92.44 1019 ARG A C 1
ATOM 7958 O O . ARG A 1 1019 ? -13.922 38.062 4.219 1 92.44 1019 ARG A O 1
ATOM 7965 N N . VAL A 1 1020 ? -13.789 40.188 4.41 1 93.81 1020 VAL A N 1
ATOM 7966 C CA . VAL A 1 1020 ? -12.586 40.344 3.602 1 93.81 1020 VAL A CA 1
ATOM 7967 C C . VAL A 1 1020 ? -11.461 40.938 4.461 1 93.81 1020 VAL A C 1
ATOM 7969 O O . VAL A 1 1020 ? -11.68 41.906 5.203 1 93.81 1020 VAL A O 1
ATOM 7972 N N . SER A 1 1021 ? -10.375 40.438 4.328 1 95.19 1021 SER A N 1
ATOM 7973 C CA . SER A 1 1021 ? -9.258 40.906 5.148 1 95.19 1021 SER A CA 1
ATOM 7974 C C . SER A 1 1021 ? -7.973 40.969 4.336 1 95.19 1021 SER A C 1
ATOM 7976 O O . SER A 1 1021 ? -7.738 40.156 3.441 1 95.19 1021 SER A O 1
ATOM 7978 N N . LEU A 1 1022 ? -7.219 41.906 4.539 1 95 1022 LEU A N 1
ATOM 7979 C CA . LEU A 1 1022 ? -5.812 42 4.164 1 95 1022 LEU A CA 1
ATOM 7980 C C . LEU A 1 1022 ? -4.918 41.438 5.277 1 95 1022 LEU A C 1
ATOM 7982 O O . LEU A 1 1022 ? -5.062 41.844 6.438 1 95 1022 LEU A O 1
ATOM 7986 N N . VAL A 1 1023 ? -4.062 40.688 4.816 1 92.75 1023 VAL A N 1
ATOM 7987 C CA . VAL A 1 1023 ? -3.297 40 5.855 1 92.75 1023 VAL A CA 1
ATOM 7988 C C . VAL A 1 1023 ? -1.81 40.031 5.508 1 92.75 1023 VAL A C 1
ATOM 7990 O O . VAL A 1 1023 ? -1.44 40 4.332 1 92.75 1023 VAL A O 1
ATOM 7993 N N . GLY A 1 1024 ? -1.071 40.094 6.555 1 94.19 1024 GLY A N 1
ATOM 7994 C CA . GLY A 1 1024 ? 0.378 40.094 6.43 1 94.19 1024 GLY A CA 1
ATOM 7995 C C . GLY A 1 1024 ? 1.077 39.406 7.586 1 94.19 1024 GLY A C 1
ATOM 7996 O O . GLY A 1 1024 ? 0.63 39.5 8.734 1 94.19 1024 GLY A O 1
ATOM 7997 N N . ARG A 1 1025 ? 2.184 38.812 7.234 1 92.62 1025 ARG A N 1
ATOM 7998 C CA . ARG A 1 1025 ? 2.984 38.156 8.266 1 92.62 1025 ARG A CA 1
ATOM 7999 C C . ARG A 1 1025 ? 4.473 38.406 8.047 1 92.62 1025 ARG A C 1
ATOM 8001 O O . ARG A 1 1025 ? 4.945 38.406 6.906 1 92.62 1025 ARG A O 1
ATOM 8008 N N . ASN A 1 1026 ? 5.195 38.562 9.227 1 92.56 1026 ASN A N 1
ATOM 8009 C CA . ASN A 1 1026 ? 6.629 38.812 9.234 1 92.56 1026 ASN A CA 1
ATOM 8010 C C . ASN A 1 1026 ? 6.988 39.969 8.297 1 92.56 1026 ASN A C 1
ATOM 8012 O O . ASN A 1 1026 ? 7.816 39.812 7.395 1 92.56 1026 ASN A O 1
ATOM 8016 N N . LEU A 1 1027 ? 6.371 41.094 8.602 1 95.94 1027 LEU A N 1
ATOM 8017 C CA . LEU A 1 1027 ? 6.383 42.219 7.672 1 95.94 1027 LEU A CA 1
ATOM 8018 C C . LEU A 1 1027 ? 7.637 43.062 7.859 1 95.94 1027 LEU A C 1
ATOM 8020 O O . LEU A 1 1027 ? 8.102 43.719 6.918 1 95.94 1027 LEU A O 1
ATOM 8024 N N . ALA A 1 1028 ? 8.031 42.969 9.055 1 94.81 1028 ALA A N 1
ATOM 8025 C CA . ALA A 1 1028 ? 9.203 43.812 9.336 1 94.81 1028 ALA A CA 1
ATOM 8026 C C . ALA A 1 1028 ? 10.039 43.188 10.461 1 94.81 1028 ALA A C 1
ATOM 8028 O O . ALA A 1 1028 ? 9.5 42.531 11.352 1 94.81 1028 ALA A O 1
ATOM 8029 N N . LEU A 1 1029 ? 11.328 43.5 10.445 1 95.62 1029 LEU A N 1
ATOM 8030 C CA . LEU A 1 1029 ? 12.297 42.969 11.383 1 95.62 1029 LEU A CA 1
ATOM 8031 C C . LEU A 1 1029 ? 13.352 44 11.75 1 95.62 1029 LEU A C 1
ATOM 8033 O O . LEU A 1 1029 ? 13.969 44.594 10.875 1 95.62 1029 LEU A O 1
ATOM 8037 N N . TRP A 1 1030 ? 13.398 44.344 12.922 1 96.5 1030 TRP A N 1
ATOM 8038 C CA . TRP A 1 1030 ? 14.461 45.188 13.43 1 96.5 1030 TRP A CA 1
ATOM 8039 C C . TRP A 1 1030 ? 15.445 44.375 14.281 1 96.5 1030 TRP A C 1
ATOM 8041 O O . TRP A 1 1030 ? 15.07 43.844 15.32 1 96.5 1030 TRP A O 1
ATOM 8051 N N . THR A 1 1031 ? 16.656 44.281 13.875 1 94.12 1031 THR A N 1
ATOM 8052 C CA . THR A 1 1031 ? 17.688 43.531 14.555 1 94.12 1031 THR A CA 1
ATOM 8053 C C . THR A 1 1031 ? 19.078 44.062 14.211 1 94.12 1031 THR A C 1
ATOM 8055 O O . THR A 1 1031 ? 19.219 44.875 13.273 1 94.12 1031 THR A O 1
ATOM 8058 N N . GLU A 1 1032 ? 20.141 43.688 15.047 1 92.38 1032 GLU A N 1
ATOM 8059 C CA . GLU A 1 1032 ? 21.531 44.125 14.844 1 92.38 1032 GLU A CA 1
ATOM 8060 C C . GLU A 1 1032 ? 22.109 43.5 13.578 1 92.38 1032 GLU A C 1
ATOM 8062 O O . GLU A 1 1032 ? 22.812 44.188 12.828 1 92.38 1032 GLU A O 1
ATOM 8067 N N . ASN A 1 1033 ? 21.859 42.344 13.273 1 88.81 1033 ASN A N 1
ATOM 8068 C CA . ASN A 1 1033 ? 22.344 41.5 12.18 1 88.81 1033 ASN A CA 1
ATOM 8069 C C . ASN A 1 1033 ? 21.734 41.906 10.844 1 88.81 1033 ASN A C 1
ATOM 8071 O O . ASN A 1 1033 ? 20.531 41.75 10.641 1 88.81 1033 ASN A O 1
ATOM 8075 N N . PRO A 1 1034 ? 22.516 42.375 10.047 1 92.25 1034 PRO A N 1
ATOM 8076 C CA . PRO A 1 1034 ? 21.938 42.906 8.805 1 92.25 1034 PRO A CA 1
ATOM 8077 C C . PRO A 1 1034 ? 21.797 41.812 7.73 1 92.25 1034 PRO A C 1
ATOM 8079 O O . PRO A 1 1034 ? 21.312 42.094 6.633 1 92.25 1034 PRO A O 1
ATOM 8082 N N . HIS A 1 1035 ? 22.094 40.719 7.93 1 93.56 1035 HIS A N 1
ATOM 8083 C CA . HIS A 1 1035 ? 22.297 39.75 6.852 1 93.56 1035 HIS A CA 1
ATOM 8084 C C . HIS A 1 1035 ? 21.203 38.688 6.848 1 93.56 1035 HIS A C 1
ATOM 8086 O O . HIS A 1 1035 ? 20.938 38.062 5.812 1 93.56 1035 HIS A O 1
ATOM 8092 N N . PHE A 1 1036 ? 20.641 38.312 8.008 1 93.56 1036 PHE A N 1
ATOM 8093 C CA . PHE A 1 1036 ? 19.641 37.281 8.062 1 93.56 1036 PHE A CA 1
ATOM 8094 C C . PHE A 1 1036 ? 18.719 37.469 9.258 1 93.56 1036 PHE A C 1
ATOM 8096 O O . PHE A 1 1036 ? 18.938 38.344 10.094 1 93.56 1036 PHE A O 1
ATOM 8103 N N . ASP A 1 1037 ? 17.656 36.75 9.219 1 93.12 1037 ASP A N 1
ATOM 8104 C CA . ASP A 1 1037 ? 16.703 36.719 10.32 1 93.12 1037 ASP A CA 1
ATOM 8105 C C . ASP A 1 1037 ? 17.219 35.875 11.477 1 93.12 1037 ASP A C 1
ATOM 8107 O O . ASP A 1 1037 ? 17.438 34.688 11.32 1 93.12 1037 ASP A O 1
ATOM 8111 N N . PRO A 1 1038 ? 17.438 36.594 12.734 1 94.19 1038 PRO A N 1
ATOM 8112 C CA . PRO A 1 1038 ? 18.016 35.844 13.867 1 94.19 1038 PRO A CA 1
ATOM 8113 C C . PRO A 1 1038 ? 17.094 34.719 14.359 1 94.19 1038 PRO A C 1
ATOM 8115 O O . PRO A 1 1038 ? 17.531 33.844 15.117 1 94.19 1038 PRO A O 1
ATOM 8118 N N . GLU A 1 1039 ? 15.922 34.75 14.023 1 91.88 1039 GLU A N 1
ATOM 8119 C CA . GLU A 1 1039 ? 15.031 33.656 14.312 1 91.88 1039 GLU A CA 1
ATOM 8120 C C . GLU A 1 1039 ? 15.281 32.469 13.359 1 91.88 1039 GLU A C 1
ATOM 8122 O O . GLU A 1 1039 ? 14.617 32.344 12.336 1 91.88 1039 GLU A O 1
ATOM 8127 N N . THR A 1 1040 ? 16.125 31.734 13.703 1 90.38 1040 THR A N 1
ATOM 8128 C CA . THR A 1 1040 ? 16.531 30.672 12.789 1 90.38 1040 THR A CA 1
ATOM 8129 C C . THR A 1 1040 ? 17.094 29.484 13.562 1 90.38 1040 THR A C 1
ATOM 8131 O O . THR A 1 1040 ? 17.453 29.609 14.742 1 90.38 1040 THR A O 1
ATOM 8134 N N . LEU A 1 1041 ? 17.047 28.328 12.945 1 91.75 1041 LEU A N 1
ATOM 8135 C CA . LEU A 1 1041 ? 17.562 27.062 13.461 1 91.75 1041 LEU A CA 1
ATOM 8136 C C . LEU A 1 1041 ? 18.453 26.391 12.43 1 91.75 1041 LEU A C 1
ATOM 8138 O O . LEU A 1 1041 ? 18.156 26.406 11.234 1 91.75 1041 LEU A O 1
ATOM 8142 N N . SER A 1 1042 ? 19.438 25.922 12.938 1 93.19 1042 SER A N 1
ATOM 8143 C CA . SER A 1 1042 ? 20.156 24.984 12.086 1 93.19 1042 SER A CA 1
ATOM 8144 C C . SER A 1 1042 ? 19.625 23.562 12.273 1 93.19 1042 SER A C 1
ATOM 8146 O O . SER A 1 1042 ? 18.938 23.281 13.242 1 93.19 1042 SER A O 1
ATOM 8148 N N . MET A 1 1043 ? 19.812 22.797 11.359 1 91.62 1043 MET A N 1
ATOM 8149 C CA . MET A 1 1043 ? 19.375 21.406 11.438 1 91.62 1043 MET A CA 1
ATOM 8150 C C . MET A 1 1043 ? 20.531 20.453 11.109 1 91.62 1043 MET A C 1
ATOM 8152 O O . MET A 1 1043 ? 21.234 20.656 10.117 1 91.62 1043 MET A O 1
ATOM 8156 N N . SER A 1 1044 ? 20.75 19.531 12 1 88.75 1044 SER A N 1
ATOM 8157 C CA . SER A 1 1044 ? 21.734 18.484 11.781 1 88.75 1044 SER A CA 1
ATOM 8158 C C . SER A 1 1044 ? 21.141 17.109 12.047 1 88.75 1044 SER A C 1
ATOM 8160 O O . SER A 1 1044 ? 20.891 16.734 13.203 1 88.75 1044 SER A O 1
ATOM 8162 N N . GLY A 1 1045 ? 20.891 16.312 11.008 1 85.25 1045 GLY A N 1
ATOM 8163 C CA . GLY A 1 1045 ? 20.328 14.969 11.117 1 85.25 1045 GLY A CA 1
ATOM 8164 C C . GLY A 1 1045 ? 19.016 14.922 11.875 1 85.25 1045 GLY A C 1
ATOM 8165 O O . GLY A 1 1045 ? 18.844 14.086 12.758 1 85.25 1045 GLY A O 1
ATOM 8166 N N . GLY A 1 1046 ? 18.234 15.898 11.648 1 86.75 1046 GLY A N 1
ATOM 8167 C CA . GLY A 1 1046 ? 16.938 15.922 12.305 1 86.75 1046 GLY A CA 1
ATOM 8168 C C . GLY A 1 1046 ? 16.953 16.641 13.641 1 86.75 1046 GLY A C 1
ATOM 8169 O O . GLY A 1 1046 ? 15.914 16.828 14.258 1 86.75 1046 GLY A O 1
ATOM 8170 N N . THR A 1 1047 ? 18.078 16.969 14.109 1 91.69 1047 THR A N 1
ATOM 8171 C CA . THR A 1 1047 ? 18.219 17.766 15.328 1 91.69 1047 THR A CA 1
ATOM 8172 C C . THR A 1 1047 ? 18.141 19.266 15.008 1 91.69 1047 THR A C 1
ATOM 8174 O O . THR A 1 1047 ? 18.891 19.766 14.172 1 91.69 1047 THR A O 1
ATOM 8177 N N . LEU A 1 1048 ? 17.203 19.891 15.641 1 94.38 1048 LEU A N 1
ATOM 8178 C CA . LEU A 1 1048 ? 17.125 21.344 15.531 1 94.38 1048 LEU A CA 1
ATOM 8179 C C . LEU A 1 1048 ? 18.062 22.016 16.547 1 94.38 1048 LEU A C 1
ATOM 8181 O O . LEU A 1 1048 ? 17.984 21.734 17.734 1 94.38 1048 LEU A O 1
ATOM 8185 N N . GLN A 1 1049 ? 18.953 22.812 15.961 1 93.69 1049 GLN A N 1
ATOM 8186 C CA . GLN A 1 1049 ? 20 23.438 16.766 1 93.69 1049 GLN A CA 1
ATOM 8187 C C . GLN A 1 1049 ? 19.75 24.938 16.922 1 93.69 1049 GLN A C 1
ATOM 8189 O O . GLN A 1 1049 ? 20.047 25.703 16 1 93.69 1049 GLN A O 1
ATOM 8194 N N . PRO A 1 1050 ? 19.234 25.391 18.047 1 94.94 1050 PRO A N 1
ATOM 8195 C CA . PRO A 1 1050 ? 18.984 26.812 18.266 1 94.94 1050 PRO A CA 1
ATOM 8196 C C . PRO A 1 1050 ? 20.266 27.625 18.422 1 94.94 1050 PRO A C 1
ATOM 8198 O O . PRO A 1 1050 ? 21.281 27.094 18.906 1 94.94 1050 PRO A O 1
ATOM 8201 N N . GLY A 1 1051 ? 20.297 28.812 17.984 1 95.06 1051 GLY A N 1
ATOM 8202 C CA . GLY A 1 1051 ? 21.391 29.734 18.172 1 95.06 1051 GLY A CA 1
ATOM 8203 C C . GLY A 1 1051 ? 22.484 29.594 17.125 1 95.06 1051 GLY A C 1
ATOM 8204 O O . GLY A 1 1051 ? 23.531 30.25 17.203 1 95.06 1051 GLY A O 1
ATOM 8205 N N . ILE A 1 1052 ? 22.297 28.719 16.203 1 95.44 1052 ILE A N 1
ATOM 8206 C CA . ILE A 1 1052 ? 23.281 28.516 15.156 1 95.44 1052 ILE A CA 1
ATOM 8207 C C . ILE A 1 1052 ? 22.625 28.734 13.789 1 95.44 1052 ILE A C 1
ATOM 8209 O O . ILE A 1 1052 ? 21.578 28.141 13.492 1 95.44 1052 ILE A O 1
ATOM 8213 N N . GLU A 1 1053 ? 23.172 29.656 12.969 1 94.19 1053 GLU A N 1
ATOM 8214 C CA . GLU A 1 1053 ? 22.766 29.891 11.578 1 94.19 1053 GLU A CA 1
ATOM 8215 C C . GLU A 1 1053 ? 23.781 29.312 10.609 1 94.19 1053 GLU A C 1
ATOM 8217 O O . GLU A 1 1053 ? 24.953 29.688 10.633 1 94.19 1053 GLU A O 1
ATOM 8222 N N . ASN A 1 1054 ? 23.328 28.406 9.836 1 94 1054 ASN A N 1
ATOM 8223 C CA . ASN A 1 1054 ? 24.203 27.656 8.945 1 94 1054 ASN A CA 1
ATOM 8224 C C . ASN A 1 1054 ? 23.703 27.688 7.508 1 94 1054 ASN A C 1
ATOM 8226 O O . ASN A 1 1054 ? 23.391 26.625 6.941 1 94 1054 ASN A O 1
ATOM 8230 N N . MET A 1 1055 ? 23.828 28.797 6.883 1 92.38 1055 MET A N 1
ATOM 8231 C CA . MET A 1 1055 ? 23.391 29.031 5.508 1 92.38 1055 MET A CA 1
ATOM 8232 C C . MET A 1 1055 ? 21.891 28.891 5.379 1 92.38 1055 MET A C 1
ATOM 8234 O O . MET A 1 1055 ? 21.406 28.172 4.5 1 92.38 1055 MET A O 1
ATOM 8238 N N . ALA A 1 1056 ? 21.109 29.672 6.25 1 89.5 1056 ALA A N 1
ATOM 8239 C CA . ALA A 1 1056 ? 19.641 29.609 6.297 1 89.5 1056 ALA A CA 1
ATOM 8240 C C . ALA A 1 1056 ? 19.031 30.375 5.137 1 89.5 1056 ALA A C 1
ATOM 8242 O O . ALA A 1 1056 ? 19.531 31.422 4.738 1 89.5 1056 ALA A O 1
ATOM 8243 N N . PHE A 1 1057 ? 17.969 29.734 4.559 1 93.12 1057 PHE A N 1
ATOM 8244 C CA . PHE A 1 1057 ? 17.172 30.531 3.631 1 93.12 1057 PHE A CA 1
ATOM 8245 C C . PHE A 1 1057 ? 16.516 31.703 4.344 1 93.12 1057 PHE A C 1
ATOM 8247 O O . PHE A 1 1057 ? 16.234 31.641 5.543 1 93.12 1057 PHE A O 1
ATOM 8254 N N . PRO A 1 1058 ? 16.359 32.75 3.645 1 93 1058 PRO A N 1
ATOM 8255 C CA . PRO A 1 1058 ? 15.664 33.875 4.285 1 93 1058 PRO A CA 1
ATOM 8256 C C . PRO A 1 1058 ? 14.219 33.531 4.641 1 93 1058 PRO A C 1
ATOM 8258 O O . PRO A 1 1058 ? 13.555 32.781 3.914 1 93 1058 PRO A O 1
ATOM 8261 N N . SER A 1 1059 ? 13.844 33.938 5.777 1 91.06 1059 SER A N 1
ATOM 8262 C CA . SER A 1 1059 ? 12.422 33.906 6.113 1 91.06 1059 SER A CA 1
ATOM 8263 C C . SER A 1 1059 ? 11.602 34.688 5.109 1 91.06 1059 SER A C 1
ATOM 8265 O O . SER A 1 1059 ? 12.141 35.531 4.363 1 91.06 1059 SER A O 1
ATOM 8267 N N . THR A 1 1060 ? 10.422 34.5 5.141 1 93.25 1060 THR A N 1
ATOM 8268 C CA . THR A 1 1060 ? 9.641 35.156 4.105 1 93.25 1060 THR A CA 1
ATOM 8269 C C . THR A 1 1060 ? 8.625 36.125 4.723 1 93.25 1060 THR A C 1
ATOM 8271 O O . THR A 1 1060 ? 8.047 35.812 5.773 1 93.25 1060 THR A O 1
ATOM 8274 N N . ARG A 1 1061 ? 8.422 37.125 4.039 1 93.62 1061 ARG A N 1
ATOM 8275 C CA . ARG A 1 1061 ? 7.332 38.094 4.215 1 93.62 1061 ARG A CA 1
ATOM 8276 C C . ARG A 1 1061 ? 6.117 37.688 3.387 1 93.62 1061 ARG A C 1
ATOM 8278 O O . ARG A 1 1061 ? 6.227 37.438 2.182 1 93.62 1061 ARG A O 1
ATOM 8285 N N . ASN A 1 1062 ? 5.109 37.594 4.121 1 95.56 1062 ASN A N 1
ATOM 8286 C CA . ASN A 1 1062 ? 3.887 37.156 3.449 1 95.56 1062 ASN A CA 1
ATOM 8287 C C . ASN A 1 1062 ? 2.826 38.25 3.475 1 95.56 1062 ASN A C 1
ATOM 8289 O O . ASN A 1 1062 ? 2.5 38.781 4.539 1 95.56 1062 ASN A O 1
ATOM 8293 N N . ILE A 1 1063 ? 2.189 38.562 2.27 1 94.88 1063 ILE A N 1
ATOM 8294 C CA . ILE A 1 1063 ? 1.113 39.531 2.146 1 94.88 1063 ILE A CA 1
ATOM 8295 C C . ILE A 1 1063 ? 0.023 39 1.226 1 94.88 1063 ILE A C 1
ATOM 8297 O O . ILE A 1 1063 ? 0.319 38.438 0.167 1 94.88 1063 ILE A O 1
ATOM 8301 N N . GLY A 1 1064 ? -1.081 39.094 1.78 1 95.62 1064 GLY A N 1
ATOM 8302 C CA . GLY A 1 1064 ? -2.135 38.594 0.917 1 95.62 1064 GLY A CA 1
ATOM 8303 C C . GLY A 1 1064 ? -3.527 38.969 1.389 1 95.62 1064 GLY A C 1
ATOM 8304 O O . GLY A 1 1064 ? -3.711 40 2.041 1 95.62 1064 GLY A O 1
ATOM 8305 N N . PHE A 1 1065 ? -4.473 38.125 0.861 1 94.06 1065 PHE A N 1
ATOM 8306 C CA . PHE A 1 1065 ? -5.879 38.406 1.134 1 94.06 1065 PHE A CA 1
ATOM 8307 C C . PHE A 1 1065 ? -6.602 37.125 1.581 1 94.06 1065 PHE A C 1
ATOM 8309 O O . PHE A 1 1065 ? -6.191 36.031 1.237 1 94.06 1065 PHE A O 1
ATOM 8316 N N . ASN A 1 1066 ? -7.621 37.406 2.398 1 92.81 1066 ASN A N 1
ATOM 8317 C CA . ASN A 1 1066 ? -8.492 36.344 2.887 1 92.81 1066 ASN A CA 1
ATOM 8318 C C . ASN A 1 1066 ? -9.969 36.688 2.676 1 92.81 1066 ASN A C 1
ATOM 8320 O O . ASN A 1 1066 ? -10.383 37.844 2.916 1 92.81 1066 ASN A O 1
ATOM 8324 N N . ILE A 1 1067 ? -10.719 35.812 2.193 1 92.81 1067 ILE A N 1
ATOM 8325 C CA . ILE A 1 1067 ? -12.156 35.969 2.018 1 92.81 1067 ILE A CA 1
ATOM 8326 C C . ILE A 1 1067 ? -12.883 34.812 2.736 1 92.81 1067 ILE A C 1
ATOM 8328 O O . ILE A 1 1067 ? -12.594 33.656 2.506 1 92.81 1067 ILE A O 1
ATOM 8332 N N . ASN A 1 1068 ? -13.727 35.156 3.564 1 92.06 1068 ASN A N 1
ATOM 8333 C CA . ASN A 1 1068 ? -14.555 34.219 4.328 1 92.06 1068 ASN A CA 1
ATOM 8334 C C . ASN A 1 1068 ? -16.031 34.406 4.02 1 92.06 1068 ASN A C 1
ATOM 8336 O O . ASN A 1 1068 ? -16.594 35.5 4.242 1 92.06 1068 ASN A O 1
ATOM 8340 N N . LEU A 1 1069 ? -16.625 33.469 3.559 1 87.19 1069 LEU A N 1
ATOM 8341 C CA . LEU A 1 1069 ? -18.047 33.469 3.188 1 87.19 1069 LEU A CA 1
ATOM 8342 C C . LEU A 1 1069 ? -18.828 32.469 4.016 1 87.19 1069 LEU A C 1
ATOM 8344 O O . LEU A 1 1069 ? -18.453 31.281 4.074 1 87.19 1069 LEU A O 1
ATOM 8348 N N . LYS A 1 1070 ? -19.75 33.031 4.664 1 84.19 1070 LYS A N 1
ATOM 8349 C CA . LYS A 1 1070 ? -20.656 32.156 5.41 1 84.19 1070 LYS A CA 1
ATOM 8350 C C . LYS A 1 1070 ? -22.078 32.219 4.828 1 84.19 1070 LYS A C 1
ATOM 8352 O O . LYS A 1 1070 ? -22.594 33.312 4.559 1 84.19 1070 LYS A O 1
ATOM 8357 N N . PHE A 1 1071 ? -22.531 31.109 4.66 1 80.31 1071 PHE A N 1
ATOM 8358 C CA . PHE A 1 1071 ? -23.891 30.953 4.133 1 80.31 1071 PHE A CA 1
ATOM 8359 C C . PHE A 1 1071 ? -24.781 30.266 5.152 1 80.31 1071 PHE A C 1
ATOM 8361 O O . PHE A 1 1071 ? -24.312 29.484 5.984 1 80.31 1071 PHE A O 1
ATOM 8368 N N . MET B 1 1 ? -26.734 62.719 -14.398 1 17.88 1 MET B N 1
ATOM 8369 C CA . MET B 1 1 ? -26.891 61.312 -14.742 1 17.88 1 MET B CA 1
ATOM 8370 C C . MET B 1 1 ? -26.359 60.406 -13.617 1 17.88 1 MET B C 1
ATOM 8372 O O . MET B 1 1 ? -26.328 59.188 -13.758 1 17.88 1 MET B O 1
ATOM 8376 N N . LEU B 1 2 ? -25.5 60.812 -12.781 1 20.16 2 LEU B N 1
ATOM 8377 C CA . LEU B 1 2 ? -25.203 60.406 -11.422 1 20.16 2 LEU B CA 1
ATOM 8378 C C . LEU B 1 2 ? -26.453 59.906 -10.711 1 20.16 2 LEU B C 1
ATOM 8380 O O . LEU B 1 2 ? -26.375 59.125 -9.758 1 20.16 2 LEU B O 1
ATOM 8384 N N . THR B 1 3 ? -27.625 60.375 -11.008 1 21.34 3 THR B N 1
ATOM 8385 C CA . THR B 1 3 ? -28.516 61.062 -10.094 1 21.34 3 THR B CA 1
ATOM 8386 C C . THR B 1 3 ? -29.438 60.094 -9.391 1 21.34 3 THR B C 1
ATOM 8388 O O . THR B 1 3 ? -29.656 60.188 -8.18 1 21.34 3 THR B O 1
ATOM 8391 N N . ASN B 1 4 ? -30.188 59.406 -10.031 1 23.16 4 ASN B N 1
ATOM 8392 C CA . ASN B 1 4 ? -31.422 59 -9.375 1 23.16 4 ASN B CA 1
ATOM 8393 C C . ASN B 1 4 ? -31.297 57.656 -8.703 1 23.16 4 ASN B C 1
ATOM 8395 O O . ASN B 1 4 ? -31.797 56.656 -9.219 1 23.16 4 ASN B O 1
ATOM 8399 N N . LEU B 1 5 ? -30 56.969 -8.461 1 24.34 5 LEU B N 1
ATOM 8400 C CA . LEU B 1 5 ? -29.516 55.656 -8.039 1 24.34 5 LEU B CA 1
ATOM 8401 C C . LEU B 1 5 ? -29.969 55.344 -6.617 1 24.34 5 LEU B C 1
ATOM 8403 O O . LEU B 1 5 ? -29.5 54.375 -6.012 1 24.34 5 LEU B O 1
ATOM 8407 N N . LYS B 1 6 ? -30.75 56.219 -6.051 1 24.19 6 LYS B N 1
ATOM 8408 C CA . LYS B 1 6 ? -31.203 56.031 -4.676 1 24.19 6 LYS B CA 1
ATOM 8409 C C . LYS B 1 6 ? -32.188 54.875 -4.57 1 24.19 6 LYS B C 1
ATOM 8411 O O . LYS B 1 6 ? -32.219 54.156 -3.574 1 24.19 6 LYS B O 1
ATOM 8416 N N . LYS B 1 7 ? -33.156 54.781 -5.391 1 25.61 7 LYS B N 1
ATOM 8417 C CA . LYS B 1 7 ? -34.469 54.312 -4.922 1 25.61 7 LYS B CA 1
ATOM 8418 C C . LYS B 1 7 ? -34.5 52.812 -4.828 1 25.61 7 LYS B C 1
ATOM 8420 O O . LYS B 1 7 ? -35.562 52.219 -4.656 1 25.61 7 LYS B O 1
ATOM 8425 N N . SER B 1 8 ? -33.438 52.094 -5.098 1 24.95 8 SER B N 1
ATOM 8426 C CA . SER B 1 8 ? -33.344 50.625 -5.227 1 24.95 8 SER B CA 1
ATOM 8427 C C . SER B 1 8 ? -33.656 49.938 -3.9 1 24.95 8 SER B C 1
ATOM 8429 O O . SER B 1 8 ? -33.719 48.719 -3.836 1 24.95 8 SER B O 1
ATOM 8431 N N . GLY B 1 9 ? -33.531 50.656 -2.686 1 24.14 9 GLY B N 1
ATOM 8432 C CA . GLY B 1 9 ? -33.406 50.125 -1.34 1 24.14 9 GLY B CA 1
ATOM 8433 C C . GLY B 1 9 ? -34.688 49.5 -0.826 1 24.14 9 GLY B C 1
ATOM 8434 O O . GLY B 1 9 ? -34.656 48.438 -0.198 1 24.14 9 GLY B O 1
ATOM 8435 N N . LEU B 1 10 ? -35.875 50.188 -0.85 1 23.98 10 LEU B N 1
ATOM 8436 C CA . LEU B 1 10 ? -36.906 50.188 0.176 1 23.98 10 LEU B CA 1
ATOM 8437 C C . LEU B 1 10 ? -37.875 49 -0.047 1 23.98 10 LEU B C 1
ATOM 8439 O O . LEU B 1 10 ? -38.469 48.5 0.903 1 23.98 10 LEU B O 1
ATOM 8443 N N . LEU B 1 11 ? -38.188 48.594 -1.108 1 25.03 11 LEU B N 1
ATOM 8444 C CA . LEU B 1 11 ? -39.375 47.781 -1.269 1 25.03 11 LEU B CA 1
ATOM 8445 C C . LEU B 1 11 ? -39.156 46.344 -0.75 1 25.03 11 LEU B C 1
ATOM 8447 O O . LEU B 1 11 ? -40.094 45.562 -0.658 1 25.03 11 LEU B O 1
ATOM 8451 N N . LEU B 1 12 ? -37.906 45.906 -0.323 1 24.3 12 LEU B N 1
ATOM 8452 C CA . LEU B 1 12 ? -37.375 44.688 0.305 1 24.3 12 LEU B CA 1
ATOM 8453 C C . LEU B 1 12 ? -37.938 44.531 1.716 1 24.3 12 LEU B C 1
ATOM 8455 O O . LEU B 1 12 ? -38.125 43.406 2.176 1 24.3 12 LEU B O 1
ATOM 8459 N N . PHE B 1 13 ? -38.406 45.531 2.561 1 26.38 13 PHE B N 1
ATOM 8460 C CA . PHE B 1 13 ? -38.469 45.688 4.008 1 26.38 13 PHE B CA 1
ATOM 8461 C C . PHE B 1 13 ? -39.781 45.156 4.562 1 26.38 13 PHE B C 1
ATOM 8463 O O . PHE B 1 13 ? -39.906 44.938 5.766 1 26.38 13 PHE B O 1
ATOM 8470 N N . LEU B 1 14 ? -40.938 44.969 3.896 1 22.8 14 LEU B N 1
ATOM 8471 C CA . LEU B 1 14 ? -42.312 44.75 4.391 1 22.8 14 LEU B CA 1
ATOM 8472 C C . LEU B 1 14 ? -42.594 43.25 4.57 1 22.8 14 LEU B C 1
ATOM 8474 O O . LEU B 1 14 ? -43.438 42.875 5.379 1 22.8 14 LEU B O 1
ATOM 8478 N N . VAL B 1 15 ? -42.156 42.281 3.828 1 25.34 15 VAL B N 1
ATOM 8479 C CA . VAL B 1 15 ? -42.844 41 3.555 1 25.34 15 VAL B CA 1
ATOM 8480 C C . VAL B 1 15 ? -42.688 40.094 4.754 1 25.34 15 VAL B C 1
ATOM 8482 O O . VAL B 1 15 ? -43.219 38.969 4.738 1 25.34 15 VAL B O 1
ATOM 8485 N N . LEU B 1 16 ? -42.031 40.344 5.855 1 25.91 16 LEU B N 1
ATOM 8486 C CA . LEU B 1 16 ? -41.688 39.344 6.867 1 25.91 16 LEU B CA 1
ATOM 8487 C C . LEU B 1 16 ? -42.875 39.031 7.773 1 25.91 16 LEU B C 1
ATOM 8489 O O . LEU B 1 16 ? -42.844 38.094 8.547 1 25.91 16 LEU B O 1
ATOM 8493 N N . GLY B 1 17 ? -43.906 39.812 8.031 1 26.08 17 GLY B N 1
ATOM 8494 C CA . GLY B 1 17 ? -44.656 39.781 9.281 1 26.08 17 GLY B CA 1
ATOM 8495 C C . GLY B 1 17 ? -45.812 38.812 9.234 1 26.08 17 GLY B C 1
ATOM 8496 O O . GLY B 1 17 ? -46.406 38.5 10.266 1 26.08 17 GLY B O 1
ATOM 8497 N N . LEU B 1 18 ? -46.531 38.344 8.211 1 25.81 18 LEU B N 1
ATOM 8498 C CA . LEU B 1 18 ? -47.938 38 8.469 1 25.81 18 LEU B CA 1
ATOM 8499 C C . LEU B 1 18 ? -48.094 36.531 8.781 1 25.81 18 LEU B C 1
ATOM 8501 O O . LEU B 1 18 ? -49.219 36.031 8.938 1 25.81 18 LEU B O 1
ATOM 8505 N N . VAL B 1 19 ? -47.312 35.469 8.492 1 28.55 19 VAL B N 1
ATOM 8506 C CA . VAL B 1 19 ? -47.906 34.156 8.234 1 28.55 19 VAL B CA 1
ATOM 8507 C C . VAL B 1 19 ? -48.25 33.5 9.555 1 28.55 19 VAL B C 1
ATOM 8509 O O . VAL B 1 19 ? -47.375 32.938 10.242 1 28.55 19 VAL B O 1
ATOM 8512 N N . MET B 1 20 ? -49.25 34 10.312 1 29.98 20 MET B N 1
ATOM 8513 C CA . MET B 1 20 ? -49.656 33.406 11.586 1 29.98 20 MET B CA 1
ATOM 8514 C C . MET B 1 20 ? -50.438 32.125 11.383 1 29.98 20 MET B C 1
ATOM 8516 O O . MET B 1 20 ? -51.469 32.125 10.703 1 29.98 20 MET B O 1
ATOM 8520 N N . ASN B 1 21 ? -50 30.719 11.328 1 28.97 21 ASN B N 1
ATOM 8521 C CA . ASN B 1 21 ? -50.312 29.312 11.156 1 28.97 21 ASN B CA 1
ATOM 8522 C C . ASN B 1 21 ? -51.469 28.906 12.062 1 28.97 21 ASN B C 1
ATOM 8524 O O . ASN B 1 21 ? -51.406 29.016 13.281 1 28.97 21 ASN B O 1
ATOM 8528 N N . ALA B 1 22 ? -52.688 28.844 11.586 1 32.34 22 ALA B N 1
ATOM 8529 C CA . ALA B 1 22 ? -53.875 28.344 12.312 1 32.34 22 ALA B CA 1
ATOM 8530 C C . ALA B 1 22 ? -53.75 26.844 12.578 1 32.34 22 ALA B C 1
ATOM 8532 O O . ALA B 1 22 ? -53.469 26.062 11.656 1 32.34 22 ALA B O 1
ATOM 8533 N N . PHE B 1 23 ? -53.656 26.125 13.602 1 38.56 23 PHE B N 1
ATOM 8534 C CA . PHE B 1 23 ? -53.562 24.781 14.18 1 38.56 23 PHE B CA 1
ATOM 8535 C C . PHE B 1 23 ? -54.844 24 13.914 1 38.56 23 PHE B C 1
ATOM 8537 O O . PHE B 1 23 ? -55.906 24.281 14.5 1 38.56 23 PHE B O 1
ATOM 8544 N N . ALA B 1 24 ? -55.094 23.156 12.711 1 47.97 24 ALA B N 1
ATOM 8545 C CA . ALA B 1 24 ? -56.219 22.344 12.281 1 47.97 24 ALA B CA 1
ATOM 8546 C C . ALA B 1 24 ? -56.406 21.156 13.211 1 47.97 24 ALA B C 1
ATOM 8548 O O . ALA B 1 24 ? -55.438 20.484 13.594 1 47.97 24 ALA B O 1
ATOM 8549 N N . GLN B 1 25 ? -57.5 20.672 13.609 1 56.22 25 GLN B N 1
ATOM 8550 C CA . GLN B 1 25 ? -57.906 19.766 14.672 1 56.22 25 GLN B CA 1
ATOM 8551 C C . GLN B 1 25 ? -57.906 18.312 14.195 1 56.22 25 GLN B C 1
ATOM 8553 O O . GLN B 1 25 ? -58.531 17.984 13.188 1 56.22 25 GLN B O 1
ATOM 8558 N N . GLU B 1 26 ? -57.094 17.094 14.391 1 70.56 26 GLU B N 1
ATOM 8559 C CA . GLU B 1 26 ? -56.875 15.695 14.039 1 70.56 26 GLU B CA 1
ATOM 8560 C C . GLU B 1 26 ? -58.031 14.82 14.57 1 70.56 26 GLU B C 1
ATOM 8562 O O . GLU B 1 26 ? -58.469 15.008 15.703 1 70.56 26 GLU B O 1
ATOM 8567 N N . ARG B 1 27 ? -58.594 13.961 13.57 1 78.06 27 ARG B N 1
ATOM 8568 C CA . ARG B 1 27 ? -59.719 13.102 13.945 1 78.06 27 ARG B CA 1
ATOM 8569 C C . ARG B 1 27 ? -59.312 11.633 13.914 1 78.06 27 ARG B C 1
ATOM 8571 O O . ARG B 1 27 ? -58.438 11.242 13.141 1 78.06 27 ARG B O 1
ATOM 8578 N N . ARG B 1 28 ? -59.875 10.695 14.695 1 82.19 28 ARG B N 1
ATOM 8579 C CA . ARG B 1 28 ? -59.562 9.281 14.836 1 82.19 28 ARG B CA 1
ATOM 8580 C C . ARG B 1 28 ? -60.344 8.445 13.82 1 82.19 28 ARG B C 1
ATOM 8582 O O . ARG B 1 28 ? -61.562 8.445 13.82 1 82.19 28 ARG B O 1
ATOM 8589 N N . VAL B 1 29 ? -59.688 7.75 12.875 1 87.12 29 VAL B N 1
ATOM 8590 C CA . VAL B 1 29 ? -60.281 6.93 11.828 1 87.12 29 VAL B CA 1
ATOM 8591 C C . VAL B 1 29 ? -60.031 5.453 12.117 1 87.12 29 VAL B C 1
ATOM 8593 O O . VAL B 1 29 ? -58.875 5.039 12.328 1 87.12 29 VAL B O 1
ATOM 8596 N N . GLU B 1 30 ? -61.031 4.641 12.312 1 85 30 GLU B N 1
ATOM 8597 C CA . GLU B 1 30 ? -60.969 3.211 12.609 1 85 30 GLU B CA 1
ATOM 8598 C C . GLU B 1 30 ? -61.594 2.383 11.5 1 85 30 GLU B C 1
ATOM 8600 O O . GLU B 1 30 ? -62.438 2.893 10.742 1 85 30 GLU B O 1
ATOM 8605 N N . GLY B 1 31 ? -61.125 1.128 11.148 1 87.06 31 GLY B N 1
ATOM 8606 C CA . GLY B 1 31 ? -61.688 0.275 10.125 1 87.06 31 GLY B CA 1
ATOM 8607 C C . GLY B 1 31 ? -61.188 -1.148 10.164 1 87.06 31 GLY B C 1
ATOM 8608 O O . GLY B 1 31 ? -60.344 -1.482 11 1 87.06 31 GLY B O 1
ATOM 8609 N N . ARG B 1 32 ? -61.625 -2.068 9.344 1 86.44 32 ARG B N 1
ATOM 8610 C CA . ARG B 1 32 ? -61.25 -3.477 9.227 1 86.44 32 ARG B CA 1
ATOM 8611 C C . ARG B 1 32 ? -60.812 -3.809 7.805 1 86.44 32 ARG B C 1
ATOM 8613 O O . ARG B 1 32 ? -61.438 -3.381 6.832 1 86.44 32 ARG B O 1
ATOM 8620 N N . ILE B 1 33 ? -59.656 -4.473 7.672 1 86.75 33 ILE B N 1
ATOM 8621 C CA . ILE B 1 33 ? -59.062 -4.832 6.387 1 86.75 33 ILE B CA 1
ATOM 8622 C C . ILE B 1 33 ? -59.219 -6.332 6.148 1 86.75 33 ILE B C 1
ATOM 8624 O O . ILE B 1 33 ? -58.781 -7.145 6.969 1 86.75 33 ILE B O 1
ATOM 8628 N N . THR B 1 34 ? -59.844 -6.719 5.117 1 81.94 34 THR B N 1
ATOM 8629 C CA . THR B 1 34 ? -60.125 -8.117 4.828 1 81.94 34 THR B CA 1
ATOM 8630 C C . THR B 1 34 ? -59.75 -8.469 3.393 1 81.94 34 THR B C 1
ATOM 8632 O O . THR B 1 34 ? -59.594 -7.574 2.557 1 81.94 34 THR B O 1
ATOM 8635 N N . ASP B 1 35 ? -59.562 -9.617 3.035 1 75.5 35 ASP B N 1
ATOM 8636 C CA . ASP B 1 35 ? -59.375 -10.094 1.668 1 75.5 35 ASP B CA 1
ATOM 8637 C C . ASP B 1 35 ? -60.719 -10.281 0.973 1 75.5 35 ASP B C 1
ATOM 8639 O O . ASP B 1 35 ? -61.781 -10.078 1.581 1 75.5 35 ASP B O 1
ATOM 8643 N N . PRO B 1 36 ? -60.844 -10.492 -0.343 1 72.25 36 PRO B N 1
ATOM 8644 C CA . PRO B 1 36 ? -62.094 -10.57 -1.063 1 72.25 36 PRO B CA 1
ATOM 8645 C C . PRO B 1 36 ? -63.062 -11.625 -0.486 1 72.25 36 PRO B C 1
ATOM 8647 O O . PRO B 1 36 ? -64.25 -11.539 -0.677 1 72.25 36 PRO B O 1
ATOM 8650 N N . SER B 1 37 ? -62.406 -12.57 0.287 1 69.25 37 SER B N 1
ATOM 8651 C CA . SER B 1 37 ? -63.219 -13.617 0.9 1 69.25 37 SER B CA 1
ATOM 8652 C C . SER B 1 37 ? -63.75 -13.172 2.258 1 69.25 37 SER B C 1
ATOM 8654 O O . SER B 1 37 ? -64.5 -13.914 2.91 1 69.25 37 SER B O 1
ATOM 8656 N N . GLY B 1 38 ? -63.469 -12.016 2.758 1 75.06 38 GLY B N 1
ATOM 8657 C CA . GLY B 1 38 ? -63.969 -11.414 3.984 1 75.06 38 GLY B CA 1
ATOM 8658 C C . GLY B 1 38 ? -63.125 -11.727 5.195 1 75.06 38 GLY B C 1
ATOM 8659 O O . GLY B 1 38 ? -63.469 -11.398 6.324 1 75.06 38 GLY B O 1
ATOM 8660 N N . GLU B 1 39 ? -62.062 -12.406 4.949 1 72.75 39 GLU B N 1
ATOM 8661 C CA . GLU B 1 39 ? -61.156 -12.742 6.039 1 72.75 39 GLU B CA 1
ATOM 8662 C C . GLU B 1 39 ? -60.281 -11.555 6.395 1 72.75 39 GLU B C 1
ATOM 8664 O O . GLU B 1 39 ? -59.781 -10.852 5.508 1 72.75 39 GLU B O 1
ATOM 8669 N N . PRO B 1 40 ? -60 -11.453 7.816 1 80 40 PRO B N 1
ATOM 8670 C CA . PRO B 1 40 ? -59.156 -10.297 8.203 1 80 40 PRO B CA 1
ATOM 8671 C C . PRO B 1 40 ? -57.719 -10.43 7.746 1 80 40 PRO B C 1
ATOM 8673 O O . PRO B 1 40 ? -57.188 -11.547 7.668 1 80 40 PRO B O 1
ATOM 8676 N N . LEU B 1 41 ? -57.188 -9.359 7.281 1 74.12 41 LEU B N 1
ATOM 8677 C CA . LEU B 1 41 ? -55.781 -9.336 6.863 1 74.12 41 LEU B CA 1
ATOM 8678 C C . LEU B 1 41 ? -54.906 -8.664 7.914 1 74.12 41 LEU B C 1
ATOM 8680 O O . LEU B 1 41 ? -54.625 -7.469 7.824 1 74.12 41 LEU B O 1
ATOM 8684 N N . PRO B 1 42 ? -54.594 -9.586 8.906 1 75 42 PRO B N 1
ATOM 8685 C CA . PRO B 1 42 ? -53.719 -9.047 9.953 1 75 42 PRO B CA 1
ATOM 8686 C C . PRO B 1 42 ? -52.344 -8.641 9.422 1 75 42 PRO B C 1
ATOM 8688 O O . PRO B 1 42 ? -51.812 -9.297 8.531 1 75 42 PRO B O 1
ATOM 8691 N N . GLY B 1 43 ? -51.844 -7.52 9.969 1 68.81 43 GLY B N 1
ATOM 8692 C CA . GLY B 1 43 ? -50.5 -7.086 9.641 1 68.81 43 GLY B CA 1
ATOM 8693 C C . GLY B 1 43 ? -50.438 -6.172 8.43 1 68.81 43 GLY B C 1
ATOM 8694 O O . GLY B 1 43 ? -49.344 -5.785 7.984 1 68.81 43 GLY B O 1
ATOM 8695 N N . THR B 1 44 ? -51.719 -5.883 7.867 1 75.75 44 THR B N 1
ATOM 8696 C CA . THR B 1 44 ? -51.781 -4.945 6.754 1 75.75 44 THR B CA 1
ATOM 8697 C C . THR B 1 44 ? -51.25 -3.576 7.172 1 75.75 44 THR B C 1
ATOM 8699 O O . THR B 1 44 ? -51.656 -3.033 8.203 1 75.75 44 THR B O 1
ATOM 8702 N N . SER B 1 45 ? -50.312 -3.125 6.449 1 82 45 SER B N 1
ATOM 8703 C CA . SER B 1 45 ? -49.719 -1.816 6.719 1 82 45 SER B CA 1
ATOM 8704 C C . SER B 1 45 ? -50.625 -0.693 6.219 1 82 45 SER B C 1
ATOM 8706 O O . SER B 1 45 ? -51 -0.671 5.047 1 82 45 SER B O 1
ATOM 8708 N N . ILE B 1 46 ? -51.219 0.195 7.16 1 85 46 ILE B N 1
ATOM 8709 C CA . ILE B 1 46 ? -52.062 1.354 6.836 1 85 46 ILE B CA 1
ATOM 8710 C C . ILE B 1 46 ? -51.25 2.635 7.055 1 85 46 ILE B C 1
ATOM 8712 O O . ILE B 1 46 ? -50.875 2.949 8.18 1 85 46 ILE B O 1
ATOM 8716 N N . ILE B 1 47 ? -50.906 3.258 6.004 1 80.94 47 ILE B N 1
ATOM 8717 C CA . ILE B 1 47 ? -50.031 4.418 6.078 1 80.94 47 ILE B CA 1
ATOM 8718 C C . ILE B 1 47 ? -50.719 5.633 5.469 1 80.94 47 ILE B C 1
ATOM 8720 O O . ILE B 1 47 ? -51.438 5.512 4.477 1 80.94 47 ILE B O 1
ATOM 8724 N N . ILE B 1 48 ? -50.781 6.871 6.191 1 79.56 48 ILE B N 1
ATOM 8725 C CA . ILE B 1 48 ? -51.281 8.117 5.609 1 79.56 48 ILE B CA 1
ATOM 8726 C C . ILE B 1 48 ? -50.375 8.523 4.43 1 79.56 48 ILE B C 1
ATOM 8728 O O . ILE B 1 48 ? -49.188 8.75 4.594 1 79.56 48 ILE B O 1
ATOM 8732 N N . LYS B 1 49 ? -50.969 8.336 3.311 1 69.5 49 LYS B N 1
ATOM 8733 C CA . LYS B 1 49 ? -50.219 8.547 2.062 1 69.5 49 LYS B CA 1
ATOM 8734 C C . LYS B 1 49 ? -49.406 9.828 2.111 1 69.5 49 LYS B C 1
ATOM 8736 O O . LYS B 1 49 ? -49.906 10.891 2.477 1 69.5 49 LYS B O 1
ATOM 8741 N N . GLY B 1 50 ? -48.188 9.688 1.723 1 57.38 50 GLY B N 1
ATOM 8742 C CA . GLY B 1 50 ? -47.25 10.805 1.695 1 57.38 50 GLY B CA 1
ATOM 8743 C C . GLY B 1 50 ? -46.562 11.039 3.025 1 57.38 50 GLY B C 1
ATOM 8744 O O . GLY B 1 50 ? -45.75 11.969 3.158 1 57.38 50 GLY B O 1
ATOM 8745 N N . THR B 1 51 ? -47.156 10.375 4.043 1 59.22 51 THR B N 1
ATOM 8746 C CA . THR B 1 51 ? -46.531 10.5 5.355 1 59.22 51 THR B CA 1
ATOM 8747 C C . THR B 1 51 ? -46 9.148 5.836 1 59.22 51 THR B C 1
ATOM 8749 O O . THR B 1 51 ? -46.219 8.125 5.188 1 59.22 51 THR B O 1
ATOM 8752 N N . THR B 1 52 ? -45.219 9.188 6.738 1 57.66 52 THR B N 1
ATOM 8753 C CA . THR B 1 52 ? -44.75 7.934 7.305 1 57.66 52 THR B CA 1
ATOM 8754 C C . THR B 1 52 ? -45.625 7.492 8.469 1 57.66 52 THR B C 1
ATOM 8756 O O . THR B 1 52 ? -45.312 6.516 9.156 1 57.66 52 THR B O 1
ATOM 8759 N N . LYS B 1 53 ? -46.625 8.383 8.703 1 70.62 53 LYS B N 1
ATOM 8760 C CA . LYS B 1 53 ? -47.594 8.062 9.758 1 70.62 53 LYS B CA 1
ATOM 8761 C C . LYS B 1 53 ? -48.5 6.918 9.344 1 70.62 53 LYS B C 1
ATOM 8763 O O . LYS B 1 53 ? -49.156 6.98 8.297 1 70.62 53 LYS B O 1
ATOM 8768 N N . GLY B 1 54 ? -48.438 5.797 9.945 1 72.06 54 GLY B N 1
ATOM 8769 C CA . GLY B 1 54 ? -49.25 4.664 9.578 1 72.06 54 GLY B CA 1
ATOM 8770 C C . GLY B 1 54 ? -49.5 3.701 10.734 1 72.06 54 GLY B C 1
ATOM 8771 O O . GLY B 1 54 ? -49 3.934 11.844 1 72.06 54 GLY B O 1
ATOM 8772 N N . THR B 1 55 ? -50.344 2.826 10.711 1 78.62 55 THR B N 1
ATOM 8773 C CA . THR B 1 55 ? -50.656 1.761 11.664 1 78.62 55 THR B CA 1
ATOM 8774 C C . THR B 1 55 ? -50.781 0.418 10.945 1 78.62 55 THR B C 1
ATOM 8776 O O . THR B 1 55 ? -50.75 0.359 9.719 1 78.62 55 THR B O 1
ATOM 8779 N N . VAL B 1 56 ? -50.656 -0.555 11.586 1 80.25 56 VAL B N 1
ATOM 8780 C CA . VAL B 1 56 ? -50.812 -1.896 11.031 1 80.25 56 VAL B CA 1
ATOM 8781 C C . VAL B 1 56 ? -52.094 -2.549 11.578 1 80.25 56 VAL B C 1
ATOM 8783 O O . VAL B 1 56 ? -52.438 -2.357 12.75 1 80.25 56 VAL B O 1
ATOM 8786 N N . ALA B 1 57 ? -52.875 -3.365 10.797 1 82.44 57 ALA B N 1
ATOM 8787 C CA . ALA B 1 57 ? -54.125 -3.996 11.164 1 82.44 57 ALA B CA 1
ATOM 8788 C C . ALA B 1 57 ? -53.906 -5.125 12.164 1 82.44 57 ALA B C 1
ATOM 8790 O O . ALA B 1 57 ? -52.906 -5.855 12.078 1 82.44 57 ALA B O 1
ATOM 8791 N N . ASP B 1 58 ? -54.688 -5.203 13.219 1 76.75 58 ASP B N 1
ATOM 8792 C CA . ASP B 1 58 ? -54.531 -6.219 14.258 1 76.75 58 ASP B CA 1
ATOM 8793 C C . ASP B 1 58 ? -55 -7.586 13.758 1 76.75 58 ASP B C 1
ATOM 8795 O O . ASP B 1 58 ? -55.312 -7.746 12.57 1 76.75 58 ASP B O 1
ATOM 8799 N N . ILE B 1 59 ? -55.062 -8.602 14.539 1 75.06 59 ILE B N 1
ATOM 8800 C CA . ILE B 1 59 ? -55.281 -10 14.18 1 75.06 59 ILE B CA 1
ATOM 8801 C C . ILE B 1 59 ? -56.656 -10.148 13.539 1 75.06 59 ILE B C 1
ATOM 8803 O O . ILE B 1 59 ? -56.875 -11.078 12.75 1 75.06 59 ILE B O 1
ATOM 8807 N N . ASN B 1 60 ? -57.469 -9.391 13.961 1 77.81 60 ASN B N 1
ATOM 8808 C CA . ASN B 1 60 ? -58.844 -9.438 13.422 1 77.81 60 ASN B CA 1
ATOM 8809 C C . ASN B 1 60 ? -59 -8.492 12.234 1 77.81 60 ASN B C 1
ATOM 8811 O O . ASN B 1 60 ? -60.125 -8.234 11.781 1 77.81 60 ASN B O 1
ATOM 8815 N N . GLY B 1 61 ? -57.906 -7.84 11.734 1 78.56 61 GLY B N 1
ATOM 8816 C CA . GLY B 1 61 ? -57.812 -6.965 10.578 1 78.56 61 GLY B CA 1
ATOM 8817 C C . GLY B 1 61 ? -58.219 -5.535 10.875 1 78.56 61 GLY B C 1
ATOM 8818 O O . GLY B 1 61 ? -58.438 -4.742 9.953 1 78.56 61 GLY B O 1
ATOM 8819 N N . ARG B 1 62 ? -58.438 -5.273 12.102 1 82.5 62 ARG B N 1
ATOM 8820 C CA . ARG B 1 62 ? -58.938 -3.949 12.492 1 82.5 62 ARG B CA 1
ATOM 8821 C C . ARG B 1 62 ? -57.75 -2.973 12.633 1 82.5 62 ARG B C 1
ATOM 8823 O O . ARG B 1 62 ? -56.656 -3.359 13.047 1 82.5 62 ARG B O 1
ATOM 8830 N N . TYR B 1 63 ? -58 -1.611 12.32 1 83 63 TYR B N 1
ATOM 8831 C CA . TYR B 1 63 ? -56.938 -0.617 12.461 1 83 63 TYR B CA 1
ATOM 8832 C C . TYR B 1 63 ? -57.5 0.702 12.984 1 83 63 TYR B C 1
ATOM 8834 O O . TYR B 1 63 ? -58.688 0.953 12.898 1 83 63 TYR B O 1
ATOM 8842 N N . ASN B 1 64 ? -56.75 1.394 13.781 1 83.88 64 ASN B N 1
ATOM 8843 C CA . ASN B 1 64 ? -57.062 2.732 14.273 1 83.88 64 ASN B CA 1
ATOM 8844 C C . ASN B 1 64 ? -55.906 3.705 14 1 83.88 64 ASN B C 1
ATOM 8846 O O . ASN B 1 64 ? -54.75 3.41 14.297 1 83.88 64 ASN B O 1
ATOM 8850 N N . ILE B 1 65 ? -56.25 4.891 13.312 1 81.88 65 ILE B N 1
ATOM 8851 C CA . ILE B 1 65 ? -55.188 5.828 12.961 1 81.88 65 ILE B CA 1
ATOM 8852 C C . ILE B 1 65 ? -55.719 7.258 13.062 1 81.88 65 ILE B C 1
ATOM 8854 O O . ILE B 1 65 ? -56.875 7.527 12.734 1 81.88 65 ILE B O 1
ATOM 8858 N N . LEU B 1 66 ? -55.031 8.094 13.633 1 81 66 LEU B N 1
ATOM 8859 C CA . LEU B 1 66 ? -55.406 9.508 13.695 1 81 66 LEU B CA 1
ATOM 8860 C C . LEU B 1 66 ? -55 10.219 12.398 1 81 66 LEU B C 1
ATOM 8862 O O . LEU B 1 66 ? -53.844 10.25 12.031 1 81 66 LEU B O 1
ATOM 8866 N N . ALA B 1 67 ? -56 10.758 11.664 1 78.06 67 ALA B N 1
ATOM 8867 C CA . ALA B 1 67 ? -55.75 11.352 10.359 1 78.06 67 ALA B CA 1
ATOM 8868 C C . ALA B 1 67 ? -56.594 12.617 10.156 1 78.06 67 ALA B C 1
ATOM 8870 O O . ALA B 1 67 ? -57.594 12.812 10.828 1 78.06 67 ALA B O 1
ATOM 8871 N N . HIS B 1 68 ? -56.062 13.523 9.375 1 82.5 68 HIS B N 1
ATOM 8872 C CA . HIS B 1 68 ? -56.844 14.711 9.008 1 82.5 68 HIS B CA 1
ATOM 8873 C C . HIS B 1 68 ? -57.812 14.406 7.895 1 82.5 68 HIS B C 1
ATOM 8875 O O . HIS B 1 68 ? -57.656 13.453 7.137 1 82.5 68 HIS B O 1
ATOM 8881 N N . SER B 1 69 ? -58.938 15.102 7.867 1 79.25 69 SER B N 1
ATOM 8882 C CA . SER B 1 69 ? -60 14.883 6.898 1 79.25 69 SER B CA 1
ATOM 8883 C C . SER B 1 69 ? -59.469 14.93 5.469 1 79.25 69 SER B C 1
ATOM 8885 O O . SER B 1 69 ? -60.031 14.312 4.57 1 79.25 69 SER B O 1
ATOM 8887 N N . SER B 1 70 ? -58.281 15.5 5.371 1 75.62 70 SER B N 1
ATOM 8888 C CA . SER B 1 70 ? -57.719 15.672 4.035 1 75.62 70 SER B CA 1
ATOM 8889 C C . SER B 1 70 ? -56.75 14.555 3.693 1 75.62 70 SER B C 1
ATOM 8891 O O . SER B 1 70 ? -56.25 14.469 2.561 1 75.62 70 SER B O 1
ATOM 8893 N N . ASP B 1 71 ? -56.594 13.602 4.574 1 76.06 71 ASP B N 1
ATOM 8894 C CA . ASP B 1 71 ? -55.562 12.578 4.395 1 76.06 71 ASP B CA 1
ATOM 8895 C C . ASP B 1 71 ? -56.094 11.398 3.584 1 76.06 71 ASP B C 1
ATOM 8897 O O . ASP B 1 71 ? -57.312 11.172 3.531 1 76.06 71 ASP B O 1
ATOM 8901 N N . THR B 1 72 ? -55.062 10.695 2.84 1 85.06 72 THR B N 1
ATOM 8902 C CA . THR B 1 72 ? -55.312 9.445 2.141 1 85.06 72 THR B CA 1
ATOM 8903 C C . THR B 1 72 ? -54.562 8.289 2.779 1 85.06 72 THR B C 1
ATOM 8905 O O . THR B 1 72 ? -53.344 8.383 2.992 1 85.06 72 THR B O 1
ATOM 8908 N N . LEU B 1 73 ? -55.281 7.16 3.156 1 84.38 73 LEU B N 1
ATOM 8909 C CA . LEU B 1 73 ? -54.688 5.992 3.779 1 84.38 73 LEU B CA 1
ATOM 8910 C C . LEU B 1 73 ? -54.312 4.949 2.73 1 84.38 73 LEU B C 1
ATOM 8912 O O . LEU B 1 73 ? -55.094 4.652 1.833 1 84.38 73 LEU B O 1
ATOM 8916 N N . SER B 1 74 ? -53.031 4.582 2.773 1 81.19 74 SER B N 1
ATOM 8917 C CA . SER B 1 74 ? -52.5 3.535 1.898 1 81.19 74 SER B CA 1
ATOM 8918 C C . SER B 1 74 ? -52.375 2.207 2.637 1 81.19 74 SER B C 1
ATOM 8920 O O . SER B 1 74 ? -51.719 2.127 3.678 1 81.19 74 SER B O 1
ATOM 8922 N N . PHE B 1 75 ? -53.125 0.995 2.174 1 79.38 75 PHE B N 1
ATOM 8923 C CA . PHE B 1 75 ? -53.156 -0.342 2.754 1 79.38 75 PHE B CA 1
ATOM 8924 C C . PHE B 1 75 ? -52.344 -1.324 1.936 1 79.38 75 PHE B C 1
ATOM 8926 O O . PHE B 1 75 ? -52.594 -1.519 0.745 1 79.38 75 PHE B O 1
ATOM 8933 N N . SER B 1 76 ? -51.156 -1.794 2.457 1 73.88 76 SER B N 1
ATOM 8934 C CA . SER B 1 76 ? -50.281 -2.693 1.722 1 73.88 76 SER B CA 1
ATOM 8935 C C . SER B 1 76 ? -50 -3.965 2.518 1 73.88 76 SER B C 1
ATOM 8937 O O . SER B 1 76 ? -49.75 -3.908 3.729 1 73.88 76 SER B O 1
ATOM 8939 N N . TYR B 1 77 ? -50.312 -5.195 1.942 1 67.31 77 TYR B N 1
ATOM 8940 C CA . TYR B 1 77 ? -50.031 -6.523 2.475 1 67.31 77 TYR B CA 1
ATOM 8941 C C . TYR B 1 77 ? -49.375 -7.418 1.418 1 67.31 77 TYR B C 1
ATOM 8943 O O . TYR B 1 77 ? -49.844 -7.441 0.267 1 67.31 77 TYR B O 1
ATOM 8951 N N . ILE B 1 78 ? -48.156 -7.945 1.722 1 58.16 78 ILE B N 1
ATOM 8952 C CA . ILE B 1 78 ? -47.375 -8.781 0.813 1 58.16 78 ILE B CA 1
ATOM 8953 C C . ILE B 1 78 ? -48.281 -9.797 0.135 1 58.16 78 ILE B C 1
ATOM 8955 O O . ILE B 1 78 ? -49.062 -10.508 0.805 1 58.16 78 ILE B O 1
ATOM 8959 N N . GLY B 1 79 ? -48.219 -9.922 -1.124 1 55.94 79 GLY B N 1
ATOM 8960 C CA . GLY B 1 79 ? -49.031 -10.82 -1.939 1 55.94 79 GLY B CA 1
ATOM 8961 C C . GLY B 1 79 ? -50.344 -10.219 -2.355 1 55.94 79 GLY B C 1
ATOM 8962 O O . GLY B 1 79 ? -51.156 -10.859 -3.049 1 55.94 79 GLY B O 1
ATOM 8963 N N . PHE B 1 80 ? -50.75 -9.07 -1.763 1 67.06 80 PHE B N 1
ATOM 8964 C CA . PHE B 1 80 ? -52 -8.422 -2.104 1 67.06 80 PHE B CA 1
ATOM 8965 C C . PHE B 1 80 ? -51.75 -7.082 -2.785 1 67.06 80 PHE B C 1
ATOM 8967 O O . PHE B 1 80 ? -50.688 -6.465 -2.582 1 67.06 80 PHE B O 1
ATOM 8974 N N . GLU B 1 81 ? -52.5 -6.621 -3.654 1 64.44 81 GLU B N 1
ATOM 8975 C CA . GLU B 1 81 ? -52.406 -5.34 -4.348 1 64.44 81 GLU B CA 1
ATOM 8976 C C . GLU B 1 81 ? -52.562 -4.172 -3.381 1 64.44 81 GLU B C 1
ATOM 8978 O O . GLU B 1 81 ? -53.469 -4.188 -2.529 1 64.44 81 GLU B O 1
ATOM 8983 N N . LYS B 1 82 ? -51.781 -3.145 -3.32 1 69.25 82 LYS B N 1
ATOM 8984 C CA . LYS B 1 82 ? -51.844 -1.94 -2.496 1 69.25 82 LYS B CA 1
ATOM 8985 C C . LYS B 1 82 ? -53.125 -1.136 -2.797 1 69.25 82 LYS B C 1
ATOM 8987 O O . LYS B 1 82 ? -53.469 -0.953 -3.961 1 69.25 82 LYS B O 1
ATOM 8992 N N . VAL B 1 83 ? -54.031 -0.726 -1.774 1 77.38 83 VAL B N 1
ATOM 8993 C CA . VAL B 1 83 ? -55.281 0.034 -1.935 1 77.38 83 VAL B CA 1
ATOM 8994 C C . VAL B 1 83 ? -55.188 1.36 -1.185 1 77.38 83 VAL B C 1
ATOM 8996 O O . VAL B 1 83 ? -54.719 1.396 -0.038 1 77.38 83 VAL B O 1
ATOM 8999 N N . GLU B 1 84 ? -55.438 2.641 -1.788 1 77.75 84 GLU B N 1
ATOM 9000 C CA . GLU B 1 84 ? -55.406 3.963 -1.17 1 77.75 84 GLU B CA 1
ATOM 9001 C C . GLU B 1 84 ? -56.812 4.539 -1.019 1 77.75 84 GLU B C 1
ATOM 9003 O O . GLU B 1 84 ? -57.594 4.512 -1.962 1 77.75 84 GLU B O 1
ATOM 9008 N N . LYS B 1 85 ? -57.344 4.949 0.184 1 83.5 85 LYS B N 1
ATOM 9009 C CA . LYS B 1 85 ? -58.656 5.48 0.488 1 83.5 85 LYS B CA 1
ATOM 9010 C C . LYS B 1 85 ? -58.562 6.84 1.176 1 83.5 85 LYS B C 1
ATOM 9012 O O . LYS B 1 85 ? -57.844 6.988 2.168 1 83.5 85 LYS B O 1
ATOM 9017 N N . ALA B 1 86 ? -59.062 7.914 0.636 1 81.19 86 ALA B N 1
ATOM 9018 C CA . ALA B 1 86 ? -59.094 9.242 1.245 1 81.19 86 ALA B CA 1
ATOM 9019 C C . ALA B 1 86 ? -59.906 9.234 2.537 1 81.19 86 ALA B C 1
ATOM 9021 O O . ALA B 1 86 ? -60.969 8.617 2.604 1 81.19 86 ALA B O 1
ATOM 9022 N N . VAL B 1 87 ? -59.656 9.867 3.725 1 84.94 87 VAL B N 1
ATOM 9023 C CA . VAL B 1 87 ? -60.25 9.859 5.059 1 84.94 87 VAL B CA 1
ATOM 9024 C C . VAL B 1 87 ? -61.531 10.68 5.055 1 84.94 87 VAL B C 1
ATOM 9026 O O . VAL B 1 87 ? -62.594 10.203 5.496 1 84.94 87 VAL B O 1
ATOM 9029 N N . GLY B 1 88 ? -61.625 11.969 4.312 1 77.88 88 GLY B N 1
ATOM 9030 C CA . GLY B 1 88 ? -62.75 12.875 4.27 1 77.88 88 GLY B CA 1
ATOM 9031 C C . GLY B 1 88 ? -63.375 13.102 5.629 1 77.88 88 GLY B C 1
ATOM 9032 O O . GLY B 1 88 ? -62.688 13.273 6.625 1 77.88 88 GLY B O 1
ATOM 9033 N N . ASN B 1 89 ? -64.625 13.062 5.789 1 74.5 89 ASN B N 1
ATOM 9034 C CA . ASN B 1 89 ? -65.25 13.281 7.062 1 74.5 89 ASN B CA 1
ATOM 9035 C C . ASN B 1 89 ? -65.688 11.961 7.715 1 74.5 89 ASN B C 1
ATOM 9037 O O . ASN B 1 89 ? -66.5 11.938 8.617 1 74.5 89 ASN B O 1
ATOM 9041 N N . ALA B 1 90 ? -65.062 10.805 7.293 1 78.56 90 ALA B N 1
ATOM 9042 C CA . ALA B 1 90 ? -65.438 9.484 7.789 1 78.56 90 ALA B CA 1
ATOM 9043 C C . ALA B 1 90 ? -64.625 9.102 9.008 1 78.56 90 ALA B C 1
ATOM 9045 O O . ALA B 1 90 ? -63.375 9.336 9.047 1 78.56 90 ALA B O 1
ATOM 9046 N N . ASN B 1 91 ? -65.25 8.578 10 1 79.31 91 ASN B N 1
ATOM 9047 C CA . ASN B 1 91 ? -64.562 8.094 11.188 1 79.31 91 ASN B CA 1
ATOM 9048 C C . ASN B 1 91 ? -64.312 6.59 11.117 1 79.31 91 ASN B C 1
ATOM 9050 O O . ASN B 1 91 ? -63.5 6.047 11.906 1 79.31 91 ASN B O 1
ATOM 9054 N N . ILE B 1 92 ? -64.938 5.773 10.172 1 82.38 92 ILE B N 1
ATOM 9055 C CA . ILE B 1 92 ? -64.75 4.34 9.984 1 82.38 92 ILE B CA 1
ATOM 9056 C C . ILE B 1 92 ? -64.562 4.043 8.5 1 82.38 92 ILE B C 1
ATOM 9058 O O . ILE B 1 92 ? -65.375 4.367 7.664 1 82.38 92 ILE B O 1
ATOM 9062 N N . ILE B 1 93 ? -63.25 3.451 7.977 1 85.44 93 ILE B N 1
ATOM 9063 C CA . ILE B 1 93 ? -62.906 3.098 6.602 1 85.44 93 ILE B CA 1
ATOM 9064 C C . ILE B 1 93 ? -62.531 1.624 6.527 1 85.44 93 ILE B C 1
ATOM 9066 O O . ILE B 1 93 ? -61.438 1.242 6.953 1 85.44 93 ILE B O 1
ATOM 9070 N N . ASN B 1 94 ? -63.406 0.654 6.078 1 83.81 94 ASN B N 1
ATOM 9071 C CA . ASN B 1 94 ? -63.156 -0.765 5.852 1 83.81 94 ASN B CA 1
ATOM 9072 C C . ASN B 1 94 ? -62.625 -1.023 4.441 1 83.81 94 ASN B C 1
ATOM 9074 O O . ASN B 1 94 ? -63.125 -0.448 3.475 1 83.81 94 ASN B O 1
ATOM 9078 N N . VAL B 1 95 ? -61.406 -1.804 4.258 1 84.62 95 VAL B N 1
ATOM 9079 C CA . VAL B 1 95 ? -60.75 -2.002 2.963 1 84.62 95 VAL B CA 1
ATOM 9080 C C . VAL B 1 95 ? -60.594 -3.496 2.689 1 84.62 95 VAL B C 1
ATOM 9082 O O . VAL B 1 95 ? -60.25 -4.262 3.588 1 84.62 95 VAL B O 1
ATOM 9085 N N . THR B 1 96 ? -60.875 -4.113 1.555 1 79.75 96 THR B N 1
ATOM 9086 C CA . THR B 1 96 ? -60.625 -5.465 1.068 1 79.75 96 THR B CA 1
ATOM 9087 C C . THR B 1 96 ? -59.5 -5.461 0.048 1 79.75 96 THR B C 1
ATOM 9089 O O . THR B 1 96 ? -59.562 -4.777 -0.974 1 79.75 96 THR B O 1
ATOM 9092 N N . LEU B 1 97 ? -58.312 -6.168 0.415 1 73.81 97 LEU B N 1
ATOM 9093 C CA . LEU B 1 97 ? -57.156 -6.219 -0.467 1 73.81 97 LEU B CA 1
ATOM 9094 C C . LEU B 1 97 ? -57.219 -7.434 -1.387 1 73.81 97 LEU B C 1
ATOM 9096 O O . LEU B 1 97 ? -57.562 -8.531 -0.95 1 73.81 97 LEU B O 1
ATOM 9100 N N . LYS B 1 98 ? -56.969 -7.258 -2.748 1 67.56 98 LYS B N 1
ATOM 9101 C CA . LYS B 1 98 ? -57.031 -8.32 -3.746 1 67.56 98 LYS B CA 1
ATOM 9102 C C . LYS B 1 98 ? -55.656 -8.992 -3.902 1 67.56 98 LYS B C 1
ATOM 9104 O O . LYS B 1 98 ? -54.625 -8.328 -3.885 1 67.56 98 LYS B O 1
ATOM 9109 N N . GLU B 1 99 ? -55.562 -10.398 -3.885 1 53.69 99 GLU B N 1
ATOM 9110 C CA . GLU B 1 99 ? -54.344 -11.195 -4.074 1 53.69 99 GLU B CA 1
ATOM 9111 C C . GLU B 1 99 ? -53.75 -10.969 -5.461 1 53.69 99 GLU B C 1
ATOM 9113 O O . GLU B 1 99 ? -54.469 -10.914 -6.453 1 53.69 99 GLU B O 1
ATOM 9118 N N . GLY B 1 100 ? -52.281 -10.344 -5.812 1 51 100 GLY B N 1
ATOM 9119 C CA . GLY B 1 100 ? -51.562 -10.18 -7.078 1 51 100 GLY B CA 1
ATOM 9120 C C . GLY B 1 100 ? -50.062 -10.062 -6.914 1 51 100 GLY B C 1
ATOM 9121 O O . GLY B 1 100 ? -49.562 -9.789 -5.82 1 51 100 GLY B O 1
ATOM 9122 N N . ILE B 1 101 ? -49.062 -10.961 -7.703 1 45 101 ILE B N 1
ATOM 9123 C CA . ILE B 1 101 ? -47.594 -11.031 -7.785 1 45 101 ILE B CA 1
ATOM 9124 C C . ILE B 1 101 ? -47.031 -9.656 -8.141 1 45 101 ILE B C 1
ATOM 9126 O O . ILE B 1 101 ? -47.375 -9.102 -9.195 1 45 101 ILE B O 1
ATOM 9130 N N . GLU B 1 102 ? -46.688 -8.852 -7.328 1 44.5 102 GLU B N 1
ATOM 9131 C CA . GLU B 1 102 ? -46 -7.629 -7.73 1 44.5 102 GLU B CA 1
ATOM 9132 C C . GLU B 1 102 ? -44.594 -7.93 -8.211 1 44.5 102 GLU B C 1
ATOM 9134 O O . GLU B 1 102 ? -43.75 -8.398 -7.438 1 44.5 102 GLU B O 1
ATOM 9139 N N . ILE B 1 103 ? -44.062 -8.492 -9.414 1 47.59 103 ILE B N 1
ATOM 9140 C CA . ILE B 1 103 ? -42.781 -8.508 -10.062 1 47.59 103 ILE B CA 1
ATOM 9141 C C . ILE B 1 103 ? -42 -7.219 -9.75 1 47.59 103 ILE B C 1
ATOM 9143 O O . ILE B 1 103 ? -41 -6.914 -10.383 1 47.59 103 ILE B O 1
ATOM 9147 N N . SER B 1 104 ? -42.188 -6.461 -8.852 1 55.03 104 SER B N 1
ATOM 9148 C CA . SER B 1 104 ? -41.562 -5.164 -8.648 1 55.03 104 SER B CA 1
ATOM 9149 C C . SER B 1 104 ? -40.281 -5.305 -7.848 1 55.03 104 SER B C 1
ATOM 9151 O O . SER B 1 104 ? -39.969 -4.457 -7.012 1 55.03 104 SER B O 1
ATOM 9153 N N . GLU B 1 105 ? -39.25 -6.293 -8.258 1 69.25 105 GLU B N 1
ATOM 9154 C CA . GLU B 1 105 ? -37.969 -6.406 -7.574 1 69.25 105 GLU B CA 1
ATOM 9155 C C . GLU B 1 105 ? -36.969 -5.41 -8.133 1 69.25 105 GLU B C 1
ATOM 9157 O O . GLU B 1 105 ? -36.844 -5.25 -9.344 1 69.25 105 GLU B O 1
ATOM 9162 N N . VAL B 1 106 ? -36.25 -4.695 -7.215 1 75.62 106 VAL B N 1
ATOM 9163 C CA . VAL B 1 106 ? -35.281 -3.682 -7.582 1 75.62 106 VAL B CA 1
ATOM 9164 C C . VAL B 1 106 ? -33.875 -4.258 -7.434 1 75.62 106 VAL B C 1
ATOM 9166 O O . VAL B 1 106 ? -33.562 -4.926 -6.445 1 75.62 106 VAL B O 1
ATOM 9169 N N . VAL B 1 107 ? -33.062 -4.086 -8.469 1 79.56 107 VAL B N 1
ATOM 9170 C CA . VAL B 1 107 ? -31.688 -4.598 -8.5 1 79.56 107 VAL B CA 1
ATOM 9171 C C . VAL B 1 107 ? -30.719 -3.447 -8.719 1 79.56 107 VAL B C 1
ATOM 9173 O O . VAL B 1 107 ? -31.016 -2.502 -9.453 1 79.56 107 VAL B O 1
ATOM 9176 N N . ILE B 1 108 ? -29.578 -3.621 -8.016 1 78.12 108 ILE B N 1
ATOM 9177 C CA . ILE B 1 108 ? -28.547 -2.602 -8.18 1 78.12 108 ILE B CA 1
ATOM 9178 C C . ILE B 1 108 ? -27.672 -2.932 -9.391 1 78.12 108 ILE B C 1
ATOM 9180 O O . ILE B 1 108 ? -27.125 -4.031 -9.484 1 78.12 108 ILE B O 1
ATOM 9184 N N . THR B 1 109 ? -27.531 -1.951 -10.234 1 78.12 109 THR B N 1
ATOM 9185 C CA . THR B 1 109 ? -26.766 -2.123 -11.461 1 78.12 109 THR B CA 1
ATOM 9186 C C . THR B 1 109 ? -25.594 -1.144 -11.516 1 78.12 109 THR B C 1
ATOM 9188 O O . THR B 1 109 ? -25.109 -0.693 -10.477 1 78.12 109 THR B O 1
ATOM 9191 N N . ALA B 1 110 ? -25.031 -0.941 -12.695 1 78.25 110 ALA B N 1
ATOM 9192 C CA . ALA B 1 110 ? -23.844 -0.109 -12.875 1 78.25 110 ALA B CA 1
ATOM 9193 C C . ALA B 1 110 ? -24.062 1.287 -12.297 1 78.25 110 ALA B C 1
ATOM 9195 O O . ALA B 1 110 ? -25.172 1.824 -12.359 1 78.25 110 ALA B O 1
ATOM 9196 N N . LEU B 1 111 ? -22.984 1.896 -11.672 1 76.12 111 LEU B N 1
ATOM 9197 C CA . LEU B 1 111 ? -22.906 3.219 -11.062 1 76.12 111 LEU B CA 1
ATOM 9198 C C . LEU B 1 111 ? -23.828 3.326 -9.859 1 76.12 111 LEU B C 1
ATOM 9200 O O . LEU B 1 111 ? -24.141 4.43 -9.406 1 76.12 111 LEU B O 1
ATOM 9204 N N . GLY B 1 112 ? -24.438 2.045 -9.461 1 74.81 112 GLY B N 1
ATOM 9205 C CA . GLY B 1 112 ? -25.266 1.998 -8.266 1 74.81 112 GLY B CA 1
ATOM 9206 C C . GLY B 1 112 ? -26.734 2.314 -8.539 1 74.81 112 GLY B C 1
ATOM 9207 O O . GLY B 1 112 ? -27.5 2.578 -7.609 1 74.81 112 GLY B O 1
ATOM 9208 N N . MET B 1 113 ? -27.078 2.262 -9.633 1 77.75 113 MET B N 1
ATOM 9209 C CA . MET B 1 113 ? -28.469 2.568 -9.984 1 77.75 113 MET B CA 1
ATOM 9210 C C . MET B 1 113 ? -29.375 1.39 -9.664 1 77.75 113 MET B C 1
ATOM 9212 O O . MET B 1 113 ? -29.078 0.251 -10.031 1 77.75 113 MET B O 1
ATOM 9216 N N . GLU B 1 114 ? -30.359 1.732 -9.008 1 80.12 114 GLU B N 1
ATOM 9217 C CA . GLU B 1 114 ? -31.422 0.762 -8.766 1 80.12 114 GLU B CA 1
ATOM 9218 C C . GLU B 1 114 ? -32.375 0.671 -9.961 1 80.12 114 GLU B C 1
ATOM 9220 O O . GLU B 1 114 ? -32.906 1.686 -10.422 1 80.12 114 GLU B O 1
ATOM 9225 N N . ARG B 1 115 ? -32.531 -0.519 -10.391 1 82.12 115 ARG B N 1
ATOM 9226 C CA . ARG B 1 115 ? -33.375 -0.758 -11.539 1 82.12 115 ARG B CA 1
ATOM 9227 C C . ARG B 1 115 ? -34.406 -1.858 -11.25 1 82.12 115 ARG B C 1
ATOM 9229 O O . ARG B 1 115 ? -34.125 -2.768 -10.461 1 82.12 115 ARG B O 1
ATOM 9236 N N . ASP B 1 116 ? -35.438 -1.675 -11.992 1 82.5 116 ASP B N 1
ATOM 9237 C CA . ASP B 1 116 ? -36.438 -2.736 -11.938 1 82.5 116 ASP B CA 1
ATOM 9238 C C . ASP B 1 116 ? -36 -3.945 -12.758 1 82.5 116 ASP B C 1
ATOM 9240 O O . ASP B 1 116 ? -35.594 -3.805 -13.922 1 82.5 116 ASP B O 1
ATOM 9244 N N . ALA B 1 117 ? -36.094 -5.039 -12.227 1 84.19 117 ALA B N 1
ATOM 9245 C CA . ALA B 1 117 ? -35.688 -6.277 -12.883 1 84.19 117 ALA B CA 1
ATOM 9246 C C . ALA B 1 117 ? -36.469 -6.5 -14.18 1 84.19 117 ALA B C 1
ATOM 9248 O O . ALA B 1 117 ? -35.906 -7.059 -15.141 1 84.19 117 ALA B O 1
ATOM 9249 N N . LYS B 1 118 ? -37.625 -6.094 -14.211 1 85 118 LYS B N 1
ATOM 9250 C CA . LYS B 1 118 ? -38.469 -6.242 -15.391 1 85 118 LYS B CA 1
ATOM 9251 C C . LYS B 1 118 ? -37.906 -5.48 -16.578 1 85 118 LYS B C 1
ATOM 9253 O O . LYS B 1 118 ? -38.031 -5.906 -17.734 1 85 118 LYS B O 1
ATOM 9258 N N . ALA B 1 119 ? -37.312 -4.551 -16.297 1 88.38 119 ALA B N 1
ATOM 9259 C CA . ALA B 1 119 ? -36.844 -3.666 -17.375 1 88.38 119 ALA B CA 1
ATOM 9260 C C . ALA B 1 119 ? -35.469 -4.07 -17.875 1 88.38 119 ALA B C 1
ATOM 9262 O O . ALA B 1 119 ? -35 -3.559 -18.906 1 88.38 119 ALA B O 1
ATOM 9263 N N . LEU B 1 120 ? -34.969 -4.98 -17.25 1 86.94 120 LEU B N 1
ATOM 9264 C CA . LEU B 1 120 ? -33.594 -5.336 -17.625 1 86.94 120 LEU B CA 1
ATOM 9265 C C . LEU B 1 120 ? -33.562 -6.293 -18.812 1 86.94 120 LEU B C 1
ATOM 9267 O O . LEU B 1 120 ? -34.25 -7.328 -18.781 1 86.94 120 LEU B O 1
ATOM 9271 N N . GLY B 1 121 ? -32.781 -5.898 -19.781 1 89.94 121 GLY B N 1
ATOM 9272 C CA . GLY B 1 121 ? -32.656 -6.699 -20.984 1 89.94 121 GLY B CA 1
ATOM 9273 C C . GLY B 1 121 ? -31.469 -7.633 -20.984 1 89.94 121 GLY B C 1
ATOM 9274 O O . GLY B 1 121 ? -31.031 -8.109 -22.031 1 89.94 121 GLY B O 1
ATOM 9275 N N . TYR B 1 122 ? -30.844 -7.852 -19.875 1 88.69 122 TYR B N 1
ATOM 9276 C CA . TYR B 1 122 ? -29.703 -8.75 -19.719 1 88.69 122 TYR B CA 1
ATOM 9277 C C . TYR B 1 122 ? -29.812 -9.547 -18.422 1 88.69 122 TYR B C 1
ATOM 9279 O O . TYR B 1 122 ? -30.625 -9.234 -17.562 1 88.69 122 TYR B O 1
ATOM 9287 N N . ALA B 1 123 ? -29.031 -10.555 -18.438 1 85.88 123 ALA B N 1
ATOM 9288 C CA . ALA B 1 123 ? -29.078 -11.453 -17.281 1 85.88 123 ALA B CA 1
ATOM 9289 C C . ALA B 1 123 ? -28.281 -10.891 -16.109 1 85.88 123 ALA B C 1
ATOM 9291 O O . ALA B 1 123 ? -27.156 -10.406 -16.281 1 85.88 123 ALA B O 1
ATOM 9292 N N . VAL B 1 124 ? -28.828 -10.992 -14.945 1 86.56 124 VAL B N 1
ATOM 9293 C CA . VAL B 1 124 ? -28.203 -10.57 -13.695 1 86.56 124 VAL B CA 1
ATOM 9294 C C . VAL B 1 124 ? -28.641 -11.5 -12.562 1 86.56 124 VAL B C 1
ATOM 9296 O O . VAL B 1 124 ? -29.766 -12 -12.562 1 86.56 124 VAL B O 1
ATOM 9299 N N . GLN B 1 125 ? -27.719 -11.766 -11.703 1 90.25 125 GLN B N 1
ATOM 9300 C CA . GLN B 1 125 ? -28.031 -12.547 -10.516 1 90.25 125 GLN B CA 1
ATOM 9301 C C . GLN B 1 125 ? -27.5 -11.867 -9.25 1 90.25 125 GLN B C 1
ATOM 9303 O O . GLN B 1 125 ? -26.406 -11.312 -9.25 1 90.25 125 GLN B O 1
ATOM 9308 N N . THR B 1 126 ? -28.25 -11.938 -8.25 1 89.94 126 THR B N 1
ATOM 9309 C CA . THR B 1 126 ? -27.922 -11.328 -6.969 1 89.94 126 THR B CA 1
ATOM 9310 C C . THR B 1 126 ? -27.875 -12.375 -5.863 1 89.94 126 THR B C 1
ATOM 9312 O O . THR B 1 126 ? -28.75 -13.25 -5.797 1 89.94 126 THR B O 1
ATOM 9315 N N . VAL B 1 127 ? -26.859 -12.258 -5.055 1 89.31 127 VAL B N 1
ATOM 9316 C CA . VAL B 1 127 ? -26.703 -13.125 -3.893 1 89.31 127 VAL B CA 1
ATOM 9317 C C . VAL B 1 127 ? -26.812 -12.305 -2.613 1 89.31 127 VAL B C 1
ATOM 9319 O O . VAL B 1 127 ? -26.141 -11.281 -2.469 1 89.31 127 VAL B O 1
ATOM 9322 N N . ASP B 1 128 ? -27.625 -12.852 -1.738 1 87.44 128 ASP B N 1
ATOM 9323 C CA . ASP B 1 128 ? -27.875 -12.133 -0.494 1 87.44 128 ASP B CA 1
ATOM 9324 C C . ASP B 1 128 ? -26.688 -12.242 0.46 1 87.44 128 ASP B C 1
ATOM 9326 O O . ASP B 1 128 ? -26 -13.266 0.494 1 87.44 128 ASP B O 1
ATOM 9330 N N . GLY B 1 129 ? -26.609 -11.312 1.226 1 84.44 129 GLY B N 1
ATOM 9331 C CA . GLY B 1 129 ? -25.484 -11.156 2.117 1 84.44 129 GLY B CA 1
ATOM 9332 C C . GLY B 1 129 ? -25.406 -12.242 3.176 1 84.44 129 GLY B C 1
ATOM 9333 O O . GLY B 1 129 ? -24.312 -12.578 3.65 1 84.44 129 GLY B O 1
ATOM 9334 N N . ASP B 1 130 ? -26.438 -12.719 3.576 1 78.94 130 ASP B N 1
ATOM 9335 C CA . ASP B 1 130 ? -26.469 -13.727 4.633 1 78.94 130 ASP B CA 1
ATOM 9336 C C . ASP B 1 130 ? -25.703 -14.984 4.211 1 78.94 130 ASP B C 1
ATOM 9338 O O . ASP B 1 130 ? -25.188 -15.719 5.059 1 78.94 130 ASP B O 1
ATOM 9342 N N . ARG B 1 131 ? -25.641 -15.148 3 1 82.44 131 ARG B N 1
ATOM 9343 C CA . ARG B 1 131 ? -24.938 -16.312 2.473 1 82.44 131 ARG B CA 1
ATOM 9344 C C . ARG B 1 131 ? -23.438 -16.188 2.684 1 82.44 131 ARG B C 1
ATOM 9346 O O . ARG B 1 131 ? -22.703 -17.172 2.607 1 82.44 131 ARG B O 1
ATOM 9353 N N . PHE B 1 132 ? -22.984 -15.055 2.998 1 80.25 132 PHE B N 1
ATOM 9354 C CA . PHE B 1 132 ? -21.562 -14.805 3.156 1 80.25 132 PHE B CA 1
ATOM 9355 C C . PHE B 1 132 ? -21.172 -14.805 4.629 1 80.25 132 PHE B C 1
ATOM 9357 O O . PHE B 1 132 ? -20 -15.016 4.965 1 80.25 132 PHE B O 1
ATOM 9364 N N . SER B 1 133 ? -22.125 -14.57 5.52 1 83.38 133 SER B N 1
ATOM 9365 C CA . SER B 1 133 ? -21.75 -14.25 6.895 1 83.38 133 SER B CA 1
ATOM 9366 C C . SER B 1 133 ? -21.969 -15.445 7.816 1 83.38 133 SER B C 1
ATOM 9368 O O . SER B 1 133 ? -21.469 -15.477 8.938 1 83.38 133 SER B O 1
ATOM 9370 N N . GLU B 1 134 ? -22.688 -16.406 7.352 1 85.75 134 GLU B N 1
ATOM 9371 C CA . GLU B 1 134 ? -22.922 -17.547 8.227 1 85.75 134 GLU B CA 1
ATOM 9372 C C . GLU B 1 134 ? -21.844 -18.609 8.055 1 85.75 134 GLU B C 1
ATOM 9374 O O . GLU B 1 134 ? -21.125 -18.953 9 1 85.75 134 GLU B O 1
ATOM 9379 N N . ALA B 1 135 ? -21.797 -19.141 6.941 1 84.12 135 ALA B N 1
ATOM 9380 C CA . ALA B 1 135 ? -20.672 -20.016 6.605 1 84.12 135 ALA B CA 1
ATOM 9381 C C . ALA B 1 135 ? -19.562 -19.25 5.895 1 84.12 135 ALA B C 1
ATOM 9383 O O . ALA B 1 135 ? -19.547 -19.172 4.664 1 84.12 135 ALA B O 1
ATOM 9384 N N . ARG B 1 136 ? -18.641 -18.969 6.66 1 85.81 136 ARG B N 1
ATOM 9385 C CA . ARG B 1 136 ? -17.703 -17.922 6.234 1 85.81 136 ARG B CA 1
ATOM 9386 C C . ARG B 1 136 ? -16.5 -18.516 5.531 1 85.81 136 ARG B C 1
ATOM 9388 O O . ARG B 1 136 ? -16.109 -19.656 5.812 1 85.81 136 ARG B O 1
ATOM 9395 N N . GLU B 1 137 ? -15.945 -17.688 4.598 1 85.5 137 GLU B N 1
ATOM 9396 C CA . GLU B 1 137 ? -14.641 -17.875 3.965 1 85.5 137 GLU B CA 1
ATOM 9397 C C . GLU B 1 137 ? -13.734 -16.672 4.227 1 85.5 137 GLU B C 1
ATOM 9399 O O . GLU B 1 137 ? -14.203 -15.539 4.293 1 85.5 137 GLU B O 1
ATOM 9404 N N . THR B 1 138 ? -12.461 -17.031 4.484 1 82.88 138 THR B N 1
ATOM 9405 C CA . THR B 1 138 ? -11.516 -15.93 4.688 1 82.88 138 THR B CA 1
ATOM 9406 C C . THR B 1 138 ? -11.383 -15.094 3.42 1 82.88 138 THR B C 1
ATOM 9408 O O . THR B 1 138 ? -11.336 -13.867 3.484 1 82.88 138 THR B O 1
ATOM 9411 N N . ASN B 1 139 ? -11.211 -15.656 2.316 1 86 139 ASN B N 1
ATOM 9412 C CA . ASN B 1 139 ? -11.414 -15.008 1.027 1 86 139 ASN B CA 1
ATOM 9413 C C . ASN B 1 139 ? -12.875 -15.07 0.592 1 86 139 ASN B C 1
ATOM 9415 O O . ASN B 1 139 ? -13.352 -16.125 0.175 1 86 139 ASN B O 1
ATOM 9419 N N . ILE B 1 140 ? -13.57 -14.016 0.612 1 90.44 140 ILE B N 1
ATOM 9420 C CA . ILE B 1 140 ? -15.023 -13.945 0.493 1 90.44 140 ILE B CA 1
ATOM 9421 C C . ILE B 1 140 ? -15.445 -14.383 -0.907 1 90.44 140 ILE B C 1
ATOM 9423 O O . ILE B 1 140 ? -16.578 -14.844 -1.104 1 90.44 140 ILE B O 1
ATOM 9427 N N . LEU B 1 141 ? -14.625 -14.297 -1.873 1 89.06 141 LEU B N 1
ATOM 9428 C CA . LEU B 1 141 ? -14.984 -14.648 -3.244 1 89.06 141 LEU B CA 1
ATOM 9429 C C . LEU B 1 141 ? -15.297 -16.141 -3.363 1 89.06 141 LEU B C 1
ATOM 9431 O O . LEU B 1 141 ? -16.109 -16.531 -4.207 1 89.06 141 LEU B O 1
ATOM 9435 N N . ASN B 1 142 ? -14.719 -16.953 -2.549 1 90.06 142 ASN B N 1
ATOM 9436 C CA . ASN B 1 142 ? -14.953 -18.391 -2.559 1 90.06 142 ASN B CA 1
ATOM 9437 C C . ASN B 1 142 ? -16.391 -18.719 -2.176 1 90.06 142 ASN B C 1
ATOM 9439 O O . ASN B 1 142 ? -16.891 -19.797 -2.5 1 90.06 142 ASN B O 1
ATOM 9443 N N . SER B 1 143 ? -17.031 -17.766 -1.569 1 90.56 143 SER B N 1
ATOM 9444 C CA . SER B 1 143 ? -18.422 -17.984 -1.165 1 90.56 143 SER B CA 1
ATOM 9445 C C . SER B 1 143 ? -19.359 -17.938 -2.363 1 90.56 143 SER B C 1
ATOM 9447 O O . SER B 1 143 ? -20.5 -18.391 -2.281 1 90.56 143 SER B O 1
ATOM 9449 N N . LEU B 1 144 ? -18.922 -17.484 -3.42 1 92.12 144 LEU B N 1
ATOM 9450 C CA . LEU B 1 144 ? -19.75 -17.375 -4.617 1 92.12 144 LEU B CA 1
ATOM 9451 C C . LEU B 1 144 ? -19.703 -18.672 -5.426 1 92.12 144 LEU B C 1
ATOM 9453 O O . LEU B 1 144 ? -20.531 -18.875 -6.324 1 92.12 144 LEU B O 1
ATOM 9457 N N . SER B 1 145 ? -18.812 -19.594 -5.145 1 91.88 145 SER B N 1
ATOM 9458 C CA . SER B 1 145 ? -18.688 -20.828 -5.906 1 91.88 145 SER B CA 1
ATOM 9459 C C . SER B 1 145 ? -19.969 -21.656 -5.84 1 91.88 145 SER B C 1
ATOM 9461 O O . SER B 1 145 ? -20.484 -21.906 -4.75 1 91.88 145 SER B O 1
ATOM 9463 N N . GLY B 1 146 ? -20.5 -21.938 -7.02 1 93.06 146 GLY B N 1
ATOM 9464 C CA . GLY B 1 146 ? -21.688 -22.75 -7.129 1 93.06 146 GLY B CA 1
ATOM 9465 C C . GLY B 1 146 ? -22.984 -21.969 -6.98 1 93.06 146 GLY B C 1
ATOM 9466 O O . GLY B 1 146 ? -24.078 -22.516 -7.082 1 93.06 146 GLY B O 1
ATOM 9467 N N . ARG B 1 147 ? -22.875 -20.703 -6.891 1 94.5 147 ARG B N 1
ATOM 9468 C CA . ARG B 1 147 ? -24.078 -19.938 -6.578 1 94.5 147 ARG B CA 1
ATOM 9469 C C . ARG B 1 147 ? -24.5 -19.078 -7.758 1 94.5 147 ARG B C 1
ATOM 9471 O O . ARG B 1 147 ? -25.609 -18.531 -7.781 1 94.5 147 ARG B O 1
ATOM 9478 N N . VAL B 1 148 ? -23.688 -18.938 -8.641 1 94.69 148 VAL B N 1
ATOM 9479 C CA . VAL B 1 148 ? -23.984 -18.078 -9.773 1 94.69 148 VAL B CA 1
ATOM 9480 C C . VAL B 1 148 ? -23.609 -18.781 -11.078 1 94.69 148 VAL B C 1
ATOM 9482 O O . VAL B 1 148 ? -22.484 -19.234 -11.242 1 94.69 148 VAL B O 1
ATOM 9485 N N . ALA B 1 149 ? -24.578 -18.844 -11.914 1 96.25 149 ALA B N 1
ATOM 9486 C CA . ALA B 1 149 ? -24.297 -19.422 -13.227 1 96.25 149 ALA B CA 1
ATOM 9487 C C . ALA B 1 149 ? -23.328 -18.547 -14.016 1 96.25 149 ALA B C 1
ATOM 9489 O O . ALA B 1 149 ? -23.406 -17.312 -13.969 1 96.25 149 ALA B O 1
ATOM 9490 N N . GLY B 1 150 ? -22.5 -19.234 -14.68 1 95.19 150 GLY B N 1
ATOM 9491 C CA . GLY B 1 150 ? -21.562 -18.547 -15.555 1 95.19 150 GLY B CA 1
ATOM 9492 C C . GLY B 1 150 ? -20.328 -18.062 -14.836 1 95.19 150 GLY B C 1
ATOM 9493 O O . GLY B 1 150 ? -19.422 -17.5 -15.461 1 95.19 150 GLY B O 1
ATOM 9494 N N . VAL B 1 151 ? -20.219 -18.25 -13.594 1 95.5 151 VAL B N 1
ATOM 9495 C CA . VAL B 1 151 ? -19.094 -17.797 -12.805 1 95.5 151 VAL B CA 1
ATOM 9496 C C . VAL B 1 151 ? -18.297 -18.984 -12.297 1 95.5 151 VAL B C 1
ATOM 9498 O O . VAL B 1 151 ? -18.844 -19.875 -11.648 1 95.5 151 VAL B O 1
ATOM 9501 N N . GLN B 1 152 ? -17.047 -18.953 -12.664 1 96.12 152 GLN B N 1
ATOM 9502 C CA . GLN B 1 152 ? -16.125 -19.984 -12.195 1 96.12 152 GLN B CA 1
ATOM 9503 C C . GLN B 1 152 ? -15.094 -19.406 -11.227 1 96.12 152 GLN B C 1
ATOM 9505 O O . GLN B 1 152 ? -14.336 -18.5 -11.594 1 96.12 152 GLN B O 1
ATOM 9510 N N . ILE B 1 153 ? -15.086 -19.984 -10.023 1 94.44 153 ILE B N 1
ATOM 9511 C CA . ILE B 1 153 ? -14.125 -19.578 -9 1 94.44 153 ILE B CA 1
ATOM 9512 C C . ILE B 1 153 ? -13.227 -20.75 -8.633 1 94.44 153 ILE B C 1
ATOM 9514 O O . ILE B 1 153 ? -13.719 -21.859 -8.359 1 94.44 153 ILE B O 1
ATOM 9518 N N . THR B 1 154 ? -11.961 -20.516 -8.703 1 93.56 154 THR B N 1
ATOM 9519 C CA . THR B 1 154 ? -10.977 -21.516 -8.289 1 93.56 154 THR B CA 1
ATOM 9520 C C . THR B 1 154 ? -10.07 -20.969 -7.195 1 93.56 154 THR B C 1
ATOM 9522 O O . THR B 1 154 ? -9.398 -19.953 -7.398 1 93.56 154 THR B O 1
ATOM 9525 N N . SER B 1 155 ? -10.109 -21.656 -6.086 1 89.56 155 SER B N 1
ATOM 9526 C CA . SER B 1 155 ? -9.344 -21.203 -4.93 1 89.56 155 SER B CA 1
ATOM 9527 C C . SER B 1 155 ? -7.883 -21.625 -5.039 1 89.56 155 SER B C 1
ATOM 9529 O O . SER B 1 155 ? -7.578 -22.688 -5.602 1 89.56 155 SER B O 1
ATOM 9531 N N . GLY B 1 156 ? -7.031 -20.797 -4.516 1 81.81 156 GLY B N 1
ATOM 9532 C CA . GLY B 1 156 ? -5.609 -21.109 -4.484 1 81.81 156 GLY B CA 1
ATOM 9533 C C . GLY B 1 156 ? -5.234 -22.094 -3.4 1 81.81 156 GLY B C 1
ATOM 9534 O O . GLY B 1 156 ? -6.098 -22.578 -2.668 1 81.81 156 GLY B O 1
ATOM 9535 N N . SER B 1 157 ? -3.893 -22.438 -3.451 1 77 157 SER B N 1
ATOM 9536 C CA . SER B 1 157 ? -3.385 -23.547 -2.646 1 77 157 SER B CA 1
ATOM 9537 C C . SER B 1 157 ? -3.16 -23.125 -1.199 1 77 157 SER B C 1
ATOM 9539 O O . SER B 1 157 ? -2.922 -23.953 -0.329 1 77 157 SER B O 1
ATOM 9541 N N . SER B 1 158 ? -3.314 -21.812 -0.853 1 76.44 158 SER B N 1
ATOM 9542 C CA . SER B 1 158 ? -3.117 -21.391 0.53 1 76.44 158 SER B CA 1
ATOM 9543 C C . SER B 1 158 ? -4.449 -21.203 1.247 1 76.44 158 SER B C 1
ATOM 9545 O O . SER B 1 158 ? -5.391 -20.641 0.686 1 76.44 158 SER B O 1
ATOM 9547 N N . THR B 1 159 ? -4.469 -21.781 2.5 1 78.88 159 THR B N 1
ATOM 9548 C CA . THR B 1 159 ? -5.715 -21.797 3.26 1 78.88 159 THR B CA 1
ATOM 9549 C C . THR B 1 159 ? -5.824 -20.562 4.152 1 78.88 159 THR B C 1
ATOM 9551 O O . THR B 1 159 ? -6.812 -20.391 4.867 1 78.88 159 THR B O 1
ATOM 9554 N N . LEU B 1 160 ? -4.828 -19.641 4.195 1 87.44 160 LEU B N 1
ATOM 9555 C CA . LEU B 1 160 ? -4.848 -18.422 5 1 87.44 160 LEU B CA 1
ATOM 9556 C C . LEU B 1 160 ? -5.137 -17.203 4.133 1 87.44 160 LEU B C 1
ATOM 9558 O O . LEU B 1 160 ? -4.273 -16.328 3.967 1 87.44 160 LEU B O 1
ATOM 9562 N N . GLY B 1 161 ? -6.355 -17.234 3.545 1 88.44 161 GLY B N 1
ATOM 9563 C CA . GLY B 1 161 ? -6.75 -16.109 2.709 1 88.44 161 GLY B CA 1
ATOM 9564 C C . GLY B 1 161 ? -6.012 -16.062 1.385 1 88.44 161 GLY B C 1
ATOM 9565 O O . GLY B 1 161 ? -5.719 -14.984 0.867 1 88.44 161 GLY B O 1
ATOM 9566 N N . GLY B 1 162 ? -5.672 -17.219 0.851 1 92.19 162 GLY B N 1
ATOM 9567 C CA . GLY B 1 162 ? -4.992 -17.297 -0.431 1 92.19 162 GLY B CA 1
ATOM 9568 C C . GLY B 1 162 ? -5.797 -16.703 -1.574 1 92.19 162 GLY B C 1
ATOM 9569 O O . GLY B 1 162 ? -6.988 -16.422 -1.422 1 92.19 162 GLY B O 1
ATOM 9570 N N . SER B 1 163 ? -5.164 -16.531 -2.688 1 94.06 163 SER B N 1
ATOM 9571 C CA . SER B 1 163 ? -5.762 -15.898 -3.861 1 94.06 163 SER B CA 1
ATOM 9572 C C . SER B 1 163 ? -6.816 -16.797 -4.492 1 94.06 163 SER B C 1
ATOM 9574 O O . SER B 1 163 ? -6.738 -18.016 -4.391 1 94.06 163 SER B O 1
ATOM 9576 N N . SER B 1 164 ? -7.801 -16.156 -5.082 1 94.44 164 SER B N 1
ATOM 9577 C CA . SER B 1 164 ? -8.82 -16.844 -5.879 1 94.44 164 SER B CA 1
ATOM 9578 C C . SER B 1 164 ? -8.883 -16.266 -7.293 1 94.44 164 SER B C 1
ATOM 9580 O O . SER B 1 164 ? -8.648 -15.078 -7.5 1 94.44 164 SER B O 1
ATOM 9582 N N . ARG B 1 165 ? -9.094 -17.125 -8.211 1 95.88 165 ARG B N 1
ATOM 9583 C CA . ARG B 1 165 ? -9.281 -16.75 -9.609 1 95.88 165 ARG B CA 1
ATOM 9584 C C . ARG B 1 165 ? -10.758 -16.797 -10 1 95.88 165 ARG B C 1
ATOM 9586 O O . ARG B 1 165 ? -11.414 -17.828 -9.82 1 95.88 165 ARG B O 1
ATOM 9593 N N . VAL B 1 166 ? -11.258 -15.688 -10.5 1 95.5 166 VAL B N 1
ATOM 9594 C CA . VAL B 1 166 ? -12.664 -15.57 -10.891 1 95.5 166 VAL B CA 1
ATOM 9595 C C . VAL B 1 166 ? -12.758 -15.297 -12.391 1 95.5 166 VAL B C 1
ATOM 9597 O O . VAL B 1 166 ? -12.148 -14.352 -12.891 1 95.5 166 VAL B O 1
ATOM 9600 N N . THR B 1 167 ? -13.477 -16.109 -13.086 1 96.06 167 THR B N 1
ATOM 9601 C CA . THR B 1 167 ? -13.766 -15.906 -14.5 1 96.06 167 THR B CA 1
ATOM 9602 C C . THR B 1 167 ? -15.266 -15.977 -14.758 1 96.06 167 THR B C 1
ATOM 9604 O O . THR B 1 167 ? -15.961 -16.812 -14.188 1 96.06 167 THR B O 1
ATOM 9607 N N . ILE B 1 168 ? -15.773 -15.086 -15.516 1 95.75 168 ILE B N 1
ATOM 9608 C CA . ILE B 1 168 ? -17.172 -15.047 -15.922 1 95.75 168 ILE B CA 1
ATOM 9609 C C . ILE B 1 168 ? -17.281 -15.352 -17.406 1 95.75 168 ILE B C 1
ATOM 9611 O O . ILE B 1 168 ? -16.688 -14.664 -18.234 1 95.75 168 ILE B O 1
ATOM 9615 N N . ARG B 1 169 ? -18.031 -16.438 -17.719 1 95.75 169 ARG B N 1
ATOM 9616 C CA . ARG B 1 169 ? -18.328 -16.859 -19.078 1 95.75 169 ARG B CA 1
ATOM 9617 C C . ARG B 1 169 ? -17.047 -17.109 -19.875 1 95.75 169 ARG B C 1
ATOM 9619 O O . ARG B 1 169 ? -16.938 -16.703 -21.031 1 95.75 169 ARG B O 1
ATOM 9626 N N . GLY B 1 170 ? -16.062 -17.688 -19.203 1 94.38 170 GLY B N 1
ATOM 9627 C CA . GLY B 1 170 ? -14.867 -18.172 -19.859 1 94.38 170 GLY B CA 1
ATOM 9628 C C . GLY B 1 170 ? -13.805 -17.094 -20.016 1 94.38 170 GLY B C 1
ATOM 9629 O O . GLY B 1 170 ? -14.016 -15.938 -19.625 1 94.38 170 GLY B O 1
ATOM 9630 N N . GLU B 1 171 ? -12.625 -17.484 -20.562 1 94.31 171 GLU B N 1
ATOM 9631 C CA . GLU B 1 171 ? -11.492 -16.594 -20.781 1 94.31 171 GLU B CA 1
ATOM 9632 C C . GLU B 1 171 ? -11.562 -15.922 -22.141 1 94.31 171 GLU B C 1
ATOM 9634 O O . GLU B 1 171 ? -11.617 -16.594 -23.172 1 94.31 171 GLU B O 1
ATOM 9639 N N . SER B 1 172 ? -11.516 -14.641 -22.047 1 92.38 172 SER B N 1
ATOM 9640 C CA . SER B 1 172 ? -11.656 -13.875 -23.281 1 92.38 172 SER B CA 1
ATOM 9641 C C . SER B 1 172 ? -10.305 -13.328 -23.75 1 92.38 172 SER B C 1
ATOM 9643 O O . SER B 1 172 ? -10.172 -12.891 -24.891 1 92.38 172 SER B O 1
ATOM 9645 N N . SER B 1 173 ? -9.32 -13.414 -22.891 1 91.25 173 SER B N 1
ATOM 9646 C CA . SER B 1 173 ? -8.023 -12.82 -23.203 1 91.25 173 SER B CA 1
ATOM 9647 C C . SER B 1 173 ? -6.934 -13.883 -23.266 1 91.25 173 SER B C 1
ATOM 9649 O O . SER B 1 173 ? -6.949 -14.844 -22.5 1 91.25 173 SER B O 1
ATOM 9651 N N . LEU B 1 174 ? -6.031 -13.594 -24.203 1 92 174 LEU B N 1
ATOM 9652 C CA . LEU B 1 174 ? -4.852 -14.445 -24.312 1 92 174 LEU B CA 1
ATOM 9653 C C . LEU B 1 174 ? -3.854 -14.141 -23.203 1 92 174 LEU B C 1
ATOM 9655 O O . LEU B 1 174 ? -2.947 -14.93 -22.938 1 92 174 LEU B O 1
ATOM 9659 N N . ASN B 1 175 ? -3.973 -13.023 -22.656 1 89.44 175 ASN B N 1
ATOM 9660 C CA . ASN B 1 175 ? -3.279 -12.766 -21.391 1 89.44 175 ASN B CA 1
ATOM 9661 C C . ASN B 1 175 ? -3.996 -13.414 -20.219 1 89.44 175 ASN B C 1
ATOM 9663 O O . ASN B 1 175 ? -5.062 -12.953 -19.797 1 89.44 175 ASN B O 1
ATOM 9667 N N . ILE B 1 176 ? -3.379 -14.422 -19.719 1 91.62 176 ILE B N 1
ATOM 9668 C CA . ILE B 1 176 ? -4.008 -15.281 -18.719 1 91.62 176 ILE B CA 1
ATOM 9669 C C . ILE B 1 176 ? -4.363 -14.453 -17.484 1 91.62 176 ILE B C 1
ATOM 9671 O O . ILE B 1 176 ? -5.293 -14.789 -16.75 1 91.62 176 ILE B O 1
ATOM 9675 N N . ASN B 1 177 ? -3.652 -13.328 -17.156 1 90.25 177 ASN B N 1
ATOM 9676 C CA . ASN B 1 177 ? -3.877 -12.5 -15.984 1 90.25 177 ASN B CA 1
ATOM 9677 C C . ASN B 1 177 ? -4.957 -11.453 -16.234 1 90.25 177 ASN B C 1
ATOM 9679 O O . ASN B 1 177 ? -5.375 -10.75 -15.305 1 90.25 177 ASN B O 1
ATOM 9683 N N . ALA B 1 178 ? -5.523 -11.344 -17.406 1 91.12 178 ALA B N 1
ATOM 9684 C CA . ALA B 1 178 ? -6.469 -10.289 -17.766 1 91.12 178 ALA B CA 1
ATOM 9685 C C . ALA B 1 178 ? -7.863 -10.859 -18 1 91.12 178 ALA B C 1
ATOM 9687 O O . ALA B 1 178 ? -8.641 -10.32 -18.781 1 91.12 178 ALA B O 1
ATOM 9688 N N . ASN B 1 179 ? -8.242 -11.891 -17.297 1 94 179 ASN B N 1
ATOM 9689 C CA . ASN B 1 179 ? -9.531 -12.539 -17.531 1 94 179 ASN B CA 1
ATOM 9690 C C . ASN B 1 179 ? -10.453 -12.398 -16.328 1 94 179 ASN B C 1
ATOM 9692 O O . ASN B 1 179 ? -11.57 -12.922 -16.328 1 94 179 ASN B O 1
ATOM 9696 N N . GLN B 1 180 ? -10.07 -11.672 -15.336 1 93.81 180 GLN B N 1
ATOM 9697 C CA . GLN B 1 180 ? -10.891 -11.531 -14.141 1 93.81 180 GLN B CA 1
ATOM 9698 C C . GLN B 1 180 ? -11.812 -10.312 -14.242 1 93.81 180 GLN B C 1
ATOM 9700 O O . GLN B 1 180 ? -11.5 -9.352 -14.953 1 93.81 180 GLN B O 1
ATOM 9705 N N . PRO B 1 181 ? -12.938 -10.305 -13.508 1 94.75 181 PRO B N 1
ATOM 9706 C CA . PRO B 1 181 ? -13.898 -9.203 -13.586 1 94.75 181 PRO B CA 1
ATOM 9707 C C . PRO B 1 181 ? -13.492 -7.996 -12.75 1 94.75 181 PRO B C 1
ATOM 9709 O O . PRO B 1 181 ? -12.539 -8.078 -11.969 1 94.75 181 PRO B O 1
ATOM 9712 N N . LEU B 1 182 ? -14.203 -6.93 -13.023 1 94.19 182 LEU B N 1
ATOM 9713 C CA . LEU B 1 182 ? -14.078 -5.742 -12.188 1 94.19 182 LEU B CA 1
ATOM 9714 C C . LEU B 1 182 ? -14.82 -5.934 -10.859 1 94.19 182 LEU B C 1
ATOM 9716 O O . LEU B 1 182 ? -15.914 -6.492 -10.836 1 94.19 182 LEU B O 1
ATOM 9720 N N . PHE B 1 183 ? -14.289 -5.504 -9.758 1 95.31 183 PHE B N 1
ATOM 9721 C CA . PHE B 1 183 ? -14.922 -5.508 -8.445 1 95.31 183 PHE B CA 1
ATOM 9722 C C . PHE B 1 183 ? -15.258 -4.086 -8 1 95.31 183 PHE B C 1
ATOM 9724 O O . PHE B 1 183 ? -14.398 -3.205 -8.016 1 95.31 183 PHE B O 1
ATOM 9731 N N . VAL B 1 184 ? -16.438 -3.863 -7.621 1 95.75 184 VAL B N 1
ATOM 9732 C CA . VAL B 1 184 ? -16.938 -2.547 -7.238 1 95.75 184 VAL B CA 1
ATOM 9733 C C . VAL B 1 184 ? -17.641 -2.633 -5.883 1 95.75 184 VAL B C 1
ATOM 9735 O O . VAL B 1 184 ? -18.484 -3.502 -5.668 1 95.75 184 VAL B O 1
ATOM 9738 N N . VAL B 1 185 ? -17.344 -1.721 -4.914 1 94.69 185 VAL B N 1
ATOM 9739 C CA . VAL B 1 185 ? -18 -1.626 -3.615 1 94.69 185 VAL B CA 1
ATOM 9740 C C . VAL B 1 185 ? -18.703 -0.277 -3.488 1 94.69 185 VAL B C 1
ATOM 9742 O O . VAL B 1 185 ? -18.062 0.772 -3.518 1 94.69 185 VAL B O 1
ATOM 9745 N N . ASP B 1 186 ? -19.953 -0.355 -3.406 1 93.62 186 ASP B N 1
ATOM 9746 C CA . ASP B 1 186 ? -20.781 0.831 -3.287 1 93.62 186 ASP B CA 1
ATOM 9747 C C . ASP B 1 186 ? -20.469 1.841 -4.391 1 93.62 186 ASP B C 1
ATOM 9749 O O . ASP B 1 186 ? -20.344 3.037 -4.121 1 93.62 186 ASP B O 1
ATOM 9753 N N . GLY B 1 187 ? -20.266 1.32 -5.504 1 90.69 187 GLY B N 1
ATOM 9754 C CA . GLY B 1 187 ? -20.125 2.172 -6.676 1 90.69 187 GLY B CA 1
ATOM 9755 C C . GLY B 1 187 ? -18.672 2.508 -7 1 90.69 187 GLY B C 1
ATOM 9756 O O . GLY B 1 187 ? -18.391 3.125 -8.031 1 90.69 187 GLY B O 1
ATOM 9757 N N . ILE B 1 188 ? -17.812 2.062 -6.234 1 91 188 ILE B N 1
ATOM 9758 C CA . ILE B 1 188 ? -16.422 2.414 -6.488 1 91 188 ILE B CA 1
ATOM 9759 C C . ILE B 1 188 ? -15.609 1.15 -6.77 1 91 188 ILE B C 1
ATOM 9761 O O . ILE B 1 188 ? -15.633 0.202 -5.984 1 91 188 ILE B O 1
ATOM 9765 N N . PRO B 1 189 ? -14.789 1.24 -7.863 1 93.19 189 PRO B N 1
ATOM 9766 C CA . PRO B 1 189 ? -13.891 0.122 -8.172 1 93.19 189 PRO B CA 1
ATOM 9767 C C . PRO B 1 189 ? -12.781 -0.045 -7.141 1 93.19 189 PRO B C 1
ATOM 9769 O O . PRO B 1 189 ? -12.242 0.946 -6.641 1 93.19 189 PRO B O 1
ATOM 9772 N N . ILE B 1 190 ? -12.523 -1.377 -6.773 1 95.81 190 ILE B N 1
ATOM 9773 C CA . ILE B 1 190 ? -11.453 -1.672 -5.828 1 95.81 190 ILE B CA 1
ATOM 9774 C C . ILE B 1 190 ? -10.453 -2.635 -6.469 1 95.81 190 ILE B C 1
ATOM 9776 O O . ILE B 1 190 ? -10.773 -3.314 -7.445 1 95.81 190 ILE B O 1
ATOM 9780 N N . SER B 1 191 ? -9.258 -2.586 -5.859 1 95.31 191 SER B N 1
ATOM 9781 C CA . SER B 1 191 ? -8.164 -3.404 -6.375 1 95.31 191 SER B CA 1
ATOM 9782 C C . SER B 1 191 ? -8.438 -4.891 -6.16 1 95.31 191 SER B C 1
ATOM 9784 O O . SER B 1 191 ? -8.992 -5.281 -5.133 1 95.31 191 SER B O 1
ATOM 9786 N N . ASN B 1 192 ? -8.109 -5.746 -7.199 1 94.88 192 ASN B N 1
ATOM 9787 C CA . ASN B 1 192 ? -8.016 -7.199 -7.109 1 94.88 192 ASN B CA 1
ATOM 9788 C C . ASN B 1 192 ? -6.602 -7.695 -7.398 1 94.88 192 ASN B C 1
ATOM 9790 O O . ASN B 1 192 ? -6.414 -8.828 -7.832 1 94.88 192 ASN B O 1
ATOM 9794 N N . ASN B 1 193 ? -5.613 -6.844 -7.117 1 88.56 193 ASN B N 1
ATOM 9795 C CA . ASN B 1 193 ? -4.223 -7.113 -7.457 1 88.56 193 ASN B CA 1
ATOM 9796 C C . ASN B 1 193 ? -3.695 -8.352 -6.73 1 88.56 193 ASN B C 1
ATOM 9798 O O . ASN B 1 193 ? -4.016 -8.57 -5.562 1 88.56 193 ASN B O 1
ATOM 9802 N N . ILE B 1 194 ? -2.99 -9.18 -7.539 1 91.62 194 ILE B N 1
ATOM 9803 C CA . ILE B 1 194 ? -2.168 -10.273 -7.035 1 91.62 194 ILE B CA 1
ATOM 9804 C C . ILE B 1 194 ? -0.701 -10.008 -7.371 1 91.62 194 ILE B C 1
ATOM 9806 O O . ILE B 1 194 ? -0.315 -10.008 -8.539 1 91.62 194 ILE B O 1
ATOM 9810 N N . VAL B 1 195 ? 0.081 -9.742 -6.316 1 89.38 195 VAL B N 1
ATOM 9811 C CA . VAL B 1 195 ? 1.489 -9.43 -6.531 1 89.38 195 VAL B CA 1
ATOM 9812 C C . VAL B 1 195 ? 2.355 -10.609 -6.102 1 89.38 195 VAL B C 1
ATOM 9814 O O . VAL B 1 195 ? 2.264 -11.07 -4.961 1 89.38 195 VAL B O 1
ATOM 9817 N N . GLY B 1 196 ? 3.105 -11.094 -7.102 1 89.25 196 GLY B N 1
ATOM 9818 C CA . GLY B 1 196 ? 3.975 -12.234 -6.852 1 89.25 196 GLY B CA 1
ATOM 9819 C C . GLY B 1 196 ? 5.059 -11.945 -5.832 1 89.25 196 GLY B C 1
ATOM 9820 O O . GLY B 1 196 ? 5.352 -10.781 -5.543 1 89.25 196 GLY B O 1
ATOM 9821 N N . SER B 1 197 ? 5.578 -13.062 -5.266 1 81 197 SER B N 1
ATOM 9822 C CA . SER B 1 197 ? 6.574 -12.898 -4.215 1 81 197 SER B CA 1
ATOM 9823 C C . SER B 1 197 ? 7.816 -13.734 -4.488 1 81 197 SER B C 1
ATOM 9825 O O . SER B 1 197 ? 8.781 -13.695 -3.721 1 81 197 SER B O 1
ATOM 9827 N N . SER B 1 198 ? 7.805 -14.422 -5.586 1 81.25 198 SER B N 1
ATOM 9828 C CA . SER B 1 198 ? 8.992 -15.219 -5.859 1 81.25 198 SER B CA 1
ATOM 9829 C C . SER B 1 198 ? 10.125 -14.367 -6.422 1 81.25 198 SER B C 1
ATOM 9831 O O . SER B 1 198 ? 9.938 -13.172 -6.676 1 81.25 198 SER B O 1
ATOM 9833 N N . GLY B 1 199 ? 11.25 -15.047 -6.582 1 75.81 199 GLY B N 1
ATOM 9834 C CA . GLY B 1 199 ? 12.422 -14.367 -7.113 1 75.81 199 GLY B CA 1
ATOM 9835 C C . GLY B 1 199 ? 13.555 -14.25 -6.105 1 75.81 199 GLY B C 1
ATOM 9836 O O . GLY B 1 199 ? 13.359 -14.516 -4.914 1 75.81 199 GLY B O 1
ATOM 9837 N N . ARG B 1 200 ? 14.656 -14.008 -6.598 1 72.69 200 ARG B N 1
ATOM 9838 C CA . ARG B 1 200 ? 15.891 -13.875 -5.828 1 72.69 200 ARG B CA 1
ATOM 9839 C C . ARG B 1 200 ? 16.125 -15.094 -4.953 1 72.69 200 ARG B C 1
ATOM 9841 O O . ARG B 1 200 ? 16.453 -14.969 -3.771 1 72.69 200 ARG B O 1
ATOM 9848 N N . GLY B 1 201 ? 15.805 -16.125 -5.508 1 80.5 201 GLY B N 1
ATOM 9849 C CA . GLY B 1 201 ? 16.016 -17.406 -4.832 1 80.5 201 GLY B CA 1
ATOM 9850 C C . GLY B 1 201 ? 14.867 -17.812 -3.941 1 80.5 201 GLY B C 1
ATOM 9851 O O . GLY B 1 201 ? 14.766 -18.969 -3.545 1 80.5 201 GLY B O 1
ATOM 9852 N N . GLY B 1 202 ? 14.062 -16.891 -3.637 1 88.44 202 GLY B N 1
ATOM 9853 C CA . GLY B 1 202 ? 12.938 -17.219 -2.77 1 88.44 202 GLY B CA 1
ATOM 9854 C C . GLY B 1 202 ? 11.766 -17.828 -3.512 1 88.44 202 GLY B C 1
ATOM 9855 O O . GLY B 1 202 ? 11.492 -17.453 -4.656 1 88.44 202 GLY B O 1
ATOM 9856 N N . LEU B 1 203 ? 11.195 -18.703 -2.729 1 92.5 203 LEU B N 1
ATOM 9857 C CA . LEU B 1 203 ? 10.039 -19.391 -3.305 1 92.5 203 LEU B CA 1
ATOM 9858 C C . LEU B 1 203 ? 8.773 -18.562 -3.125 1 92.5 203 LEU B C 1
ATOM 9860 O O . LEU B 1 203 ? 8.758 -17.609 -2.344 1 92.5 203 LEU B O 1
ATOM 9864 N N . GLU B 1 204 ? 7.773 -18.984 -3.818 1 93 204 GLU B N 1
ATOM 9865 C CA . GLU B 1 204 ? 6.512 -18.25 -3.898 1 93 204 GLU B CA 1
ATOM 9866 C C . GLU B 1 204 ? 5.723 -18.375 -2.6 1 93 204 GLU B C 1
ATOM 9868 O O . GLU B 1 204 ? 5.699 -19.438 -1.975 1 93 204 GLU B O 1
ATOM 9873 N N . VAL B 1 205 ? 5.113 -17.234 -2.139 1 94.5 205 VAL B N 1
ATOM 9874 C CA . VAL B 1 205 ? 4.137 -17.156 -1.057 1 94.5 205 VAL B CA 1
ATOM 9875 C C . VAL B 1 205 ? 2.857 -16.5 -1.564 1 94.5 205 VAL B C 1
ATOM 9877 O O . VAL B 1 205 ? 2.908 -15.477 -2.264 1 94.5 205 VAL B O 1
ATOM 9880 N N . ASP B 1 206 ? 1.768 -17.078 -1.275 1 94.75 206 ASP B N 1
ATOM 9881 C CA . ASP B 1 206 ? 0.478 -16.531 -1.67 1 94.75 206 ASP B CA 1
ATOM 9882 C C . ASP B 1 206 ? -0.087 -15.625 -0.577 1 94.75 206 ASP B C 1
ATOM 9884 O O . ASP B 1 206 ? -0.623 -16.109 0.422 1 94.75 206 ASP B O 1
ATOM 9888 N N . TYR B 1 207 ? -0.062 -14.312 -0.766 1 95.44 207 TYR B N 1
ATOM 9889 C CA . TYR B 1 207 ? -0.516 -13.344 0.227 1 95.44 207 TYR B CA 1
ATOM 9890 C C . TYR B 1 207 ? -1.96 -12.93 -0.032 1 95.44 207 TYR B C 1
ATOM 9892 O O . TYR B 1 207 ? -2.49 -12.047 0.643 1 95.44 207 TYR B O 1
ATOM 9900 N N . GLY B 1 208 ? -2.643 -13.617 -1.018 1 93.56 208 GLY B N 1
ATOM 9901 C CA . GLY B 1 208 ? -4.043 -13.344 -1.294 1 93.56 208 GLY B CA 1
ATOM 9902 C C . GLY B 1 208 ? -4.242 -12.242 -2.32 1 93.56 208 GLY B C 1
ATOM 9903 O O . GLY B 1 208 ? -3.27 -11.68 -2.828 1 93.56 208 GLY B O 1
ATOM 9904 N N . ASN B 1 209 ? -5.465 -11.969 -2.766 1 94.44 209 ASN B N 1
ATOM 9905 C CA . ASN B 1 209 ? -5.867 -10.875 -3.646 1 94.44 209 ASN B CA 1
ATOM 9906 C C . ASN B 1 209 ? -6.711 -9.844 -2.908 1 94.44 209 ASN B C 1
ATOM 9908 O O . ASN B 1 209 ? -7.48 -10.188 -2.014 1 94.44 209 ASN B O 1
ATOM 9912 N N . ALA B 1 210 ? -6.676 -8.68 -3.318 1 95.38 210 ALA B N 1
ATOM 9913 C CA . ALA B 1 210 ? -7.203 -7.547 -2.562 1 95.38 210 ALA B CA 1
ATOM 9914 C C . ALA B 1 210 ? -8.727 -7.602 -2.488 1 95.38 210 ALA B C 1
ATOM 9916 O O . ALA B 1 210 ? -9.312 -7.297 -1.448 1 95.38 210 ALA B O 1
ATOM 9917 N N . ALA B 1 211 ? -9.445 -7.988 -3.561 1 95.31 211 ALA B N 1
ATOM 9918 C CA . ALA B 1 211 ? -10.906 -8 -3.578 1 95.31 211 ALA B CA 1
ATOM 9919 C C . ALA B 1 211 ? -11.461 -9.047 -2.611 1 95.31 211 ALA B C 1
ATOM 9921 O O . ALA B 1 211 ? -12.617 -8.969 -2.197 1 95.31 211 ALA B O 1
ATOM 9922 N N . GLY B 1 212 ? -10.688 -10.047 -2.273 1 94.12 212 GLY B N 1
ATOM 9923 C CA . GLY B 1 212 ? -11.117 -11.094 -1.359 1 94.12 212 GLY B CA 1
ATOM 9924 C C . GLY B 1 212 ? -11.117 -10.648 0.092 1 94.12 212 GLY B C 1
ATOM 9925 O O . GLY B 1 212 ? -11.586 -11.383 0.967 1 94.12 212 GLY B O 1
ATOM 9926 N N . GLU B 1 213 ? -10.688 -9.445 0.425 1 94.31 213 GLU B N 1
ATOM 9927 C CA . GLU B 1 213 ? -10.492 -8.984 1.797 1 94.31 213 GLU B CA 1
ATOM 9928 C C . GLU B 1 213 ? -11.742 -8.281 2.326 1 94.31 213 GLU B C 1
ATOM 9930 O O . GLU B 1 213 ? -11.773 -7.84 3.479 1 94.31 213 GLU B O 1
ATOM 9935 N N . ILE B 1 214 ? -12.805 -8.211 1.533 1 94.88 214 ILE B N 1
ATOM 9936 C CA . ILE B 1 214 ? -14.016 -7.516 1.96 1 94.88 214 ILE B CA 1
ATOM 9937 C C . ILE B 1 214 ? -14.648 -8.258 3.135 1 94.88 214 ILE B C 1
ATOM 9939 O O . ILE B 1 214 ? -14.711 -9.492 3.139 1 94.88 214 ILE B O 1
ATOM 9943 N N . ASN B 1 215 ? -15.117 -7.477 4.066 1 95.25 215 ASN B N 1
ATOM 9944 C CA . ASN B 1 215 ? -15.703 -8.039 5.277 1 95.25 215 ASN B CA 1
ATOM 9945 C C . ASN B 1 215 ? -17.109 -8.586 5.023 1 95.25 215 ASN B C 1
ATOM 9947 O O . ASN B 1 215 ? -18.016 -7.828 4.688 1 95.25 215 ASN B O 1
ATOM 9951 N N . PRO B 1 216 ? -17.281 -9.836 5.176 1 94.38 216 PRO B N 1
ATOM 9952 C CA . PRO B 1 216 ? -18.578 -10.453 4.898 1 94.38 216 PRO B CA 1
ATOM 9953 C C . PRO B 1 216 ? -19.703 -9.859 5.734 1 94.38 216 PRO B C 1
ATOM 9955 O O . PRO B 1 216 ? -20.828 -9.719 5.246 1 94.38 216 PRO B O 1
ATOM 9958 N N . ASP B 1 217 ? -19.469 -9.445 6.895 1 94.31 217 ASP B N 1
ATOM 9959 C CA . ASP B 1 217 ? -20.516 -8.938 7.785 1 94.31 217 ASP B CA 1
ATOM 9960 C C . ASP B 1 217 ? -21.047 -7.59 7.293 1 94.31 217 ASP B C 1
ATOM 9962 O O . ASP B 1 217 ? -22.109 -7.141 7.73 1 94.31 217 ASP B O 1
ATOM 9966 N N . ASP B 1 218 ? -20.391 -7.039 6.457 1 95.56 218 ASP B N 1
ATOM 9967 C CA . ASP B 1 218 ? -20.812 -5.719 6 1 95.56 218 ASP B CA 1
ATOM 9968 C C . ASP B 1 218 ? -21.484 -5.805 4.629 1 95.56 218 ASP B C 1
ATOM 9970 O O . ASP B 1 218 ? -21.953 -4.797 4.098 1 95.56 218 ASP B O 1
ATOM 9974 N N . ILE B 1 219 ? -21.641 -6.957 4.078 1 94.56 219 ILE B N 1
ATOM 9975 C CA . ILE B 1 219 ? -22.219 -7.137 2.752 1 94.56 219 ILE B CA 1
ATOM 9976 C C . ILE B 1 219 ? -23.734 -7.273 2.869 1 94.56 219 ILE B C 1
ATOM 9978 O O . ILE B 1 219 ? -24.234 -8.133 3.594 1 94.56 219 ILE B O 1
ATOM 9982 N N . ALA B 1 220 ? -24.391 -6.414 2.184 1 93.5 220 ALA B N 1
ATOM 9983 C CA . ALA B 1 220 ? -25.844 -6.531 2.049 1 93.5 220 ALA B CA 1
ATOM 9984 C C . ALA B 1 220 ? -26.219 -7.457 0.893 1 93.5 220 ALA B C 1
ATOM 9986 O O . ALA B 1 220 ? -27.094 -8.312 1.03 1 93.5 220 ALA B O 1
ATOM 9987 N N . SER B 1 221 ? -25.531 -7.316 -0.197 1 92.69 221 SER B N 1
ATOM 9988 C CA . SER B 1 221 ? -25.781 -8.133 -1.376 1 92.69 221 SER B CA 1
ATOM 9989 C C . SER B 1 221 ? -24.625 -8.062 -2.365 1 92.69 221 SER B C 1
ATOM 9991 O O . SER B 1 221 ? -23.797 -7.141 -2.299 1 92.69 221 SER B O 1
ATOM 9993 N N . VAL B 1 222 ? -24.531 -9.086 -3.207 1 93.88 222 VAL B N 1
ATOM 9994 C CA . VAL B 1 222 ? -23.562 -9.141 -4.305 1 93.88 222 VAL B CA 1
ATOM 9995 C C . VAL B 1 222 ? -24.297 -9.406 -5.621 1 93.88 222 VAL B C 1
ATOM 9997 O O . VAL B 1 222 ? -25.016 -10.391 -5.75 1 93.88 222 VAL B O 1
ATOM 10000 N N . THR B 1 223 ? -24.125 -8.492 -6.547 1 92.81 223 THR B N 1
ATOM 10001 C CA . THR B 1 223 ? -24.719 -8.602 -7.871 1 92.81 223 THR B CA 1
ATOM 10002 C C . THR B 1 223 ? -23.656 -8.836 -8.938 1 92.81 223 THR B C 1
ATOM 10004 O O . THR B 1 223 ? -22.656 -8.117 -8.992 1 92.81 223 THR B O 1
ATOM 10007 N N . VAL B 1 224 ? -23.875 -9.836 -9.734 1 93.5 224 VAL B N 1
ATOM 10008 C CA . VAL B 1 224 ? -22.922 -10.172 -10.789 1 93.5 224 VAL B CA 1
ATOM 10009 C C . VAL B 1 224 ? -23.469 -9.727 -12.141 1 93.5 224 VAL B C 1
ATOM 10011 O O . VAL B 1 224 ? -24.531 -10.188 -12.57 1 93.5 224 VAL B O 1
ATOM 10014 N N . LEU B 1 225 ? -22.719 -8.82 -12.75 1 91.38 225 LEU B N 1
ATOM 10015 C CA . LEU B 1 225 ? -22.969 -8.398 -14.133 1 91.38 225 LEU B CA 1
ATOM 10016 C C . LEU B 1 225 ? -22.141 -9.227 -15.102 1 91.38 225 LEU B C 1
ATOM 10018 O O . LEU B 1 225 ? -20.922 -9.062 -15.18 1 91.38 225 LEU B O 1
ATOM 10022 N N . LYS B 1 226 ? -22.734 -10.172 -15.852 1 90.06 226 LYS B N 1
ATOM 10023 C CA . LYS B 1 226 ? -22.016 -11.266 -16.531 1 90.06 226 LYS B CA 1
ATOM 10024 C C . LYS B 1 226 ? -21.562 -10.844 -17.922 1 90.06 226 LYS B C 1
ATOM 10026 O O . LYS B 1 226 ? -20.562 -11.359 -18.438 1 90.06 226 LYS B O 1
ATOM 10031 N N . GLY B 1 227 ? -22.234 -9.953 -18.562 1 85.25 227 GLY B N 1
ATOM 10032 C CA . GLY B 1 227 ? -21.828 -9.57 -19.906 1 85.25 227 GLY B CA 1
ATOM 10033 C C . GLY B 1 227 ? -21.562 -8.078 -20.062 1 85.25 227 GLY B C 1
ATOM 10034 O O . GLY B 1 227 ? -21.859 -7.301 -19.156 1 85.25 227 GLY B O 1
ATOM 10035 N N . PRO B 1 228 ? -20.922 -7.73 -21.234 1 83.44 228 PRO B N 1
ATOM 10036 C CA . PRO B 1 228 ? -20.594 -6.332 -21.516 1 83.44 228 PRO B CA 1
ATOM 10037 C C . PRO B 1 228 ? -21.812 -5.422 -21.469 1 83.44 228 PRO B C 1
ATOM 10039 O O . PRO B 1 228 ? -21.719 -4.262 -21.062 1 83.44 228 PRO B O 1
ATOM 10042 N N . ALA B 1 229 ? -22.922 -5.895 -21.875 1 83.69 229 ALA B N 1
ATOM 10043 C CA . ALA B 1 229 ? -24.109 -5.055 -21.875 1 83.69 229 ALA B CA 1
ATOM 10044 C C . ALA B 1 229 ? -24.484 -4.648 -20.453 1 83.69 229 ALA B C 1
ATOM 10046 O O . ALA B 1 229 ? -24.875 -3.504 -20.219 1 83.69 229 ALA B O 1
ATOM 10047 N N . ALA B 1 230 ? -24.375 -5.531 -19.625 1 76.81 230 ALA B N 1
ATOM 10048 C CA . ALA B 1 230 ? -24.703 -5.262 -18.219 1 76.81 230 ALA B CA 1
ATOM 10049 C C . ALA B 1 230 ? -23.672 -4.328 -17.594 1 76.81 230 ALA B C 1
ATOM 10051 O O . ALA B 1 230 ? -24 -3.52 -16.719 1 76.81 230 ALA B O 1
ATOM 10052 N N . ALA B 1 231 ? -22.469 -4.43 -18 1 76.31 231 ALA B N 1
ATOM 10053 C CA . ALA B 1 231 ? -21.359 -3.713 -17.359 1 76.31 231 ALA B CA 1
ATOM 10054 C C . ALA B 1 231 ? -20.906 -2.529 -18.219 1 76.31 231 ALA B C 1
ATOM 10056 O O . ALA B 1 231 ? -19.844 -1.959 -18 1 76.31 231 ALA B O 1
ATOM 10057 N N . ALA B 1 232 ? -21.688 -2.129 -19.141 1 76.81 232 ALA B N 1
ATOM 10058 C CA . ALA B 1 232 ? -21.328 -1.158 -20.172 1 76.81 232 ALA B CA 1
ATOM 10059 C C . ALA B 1 232 ? -20.953 0.184 -19.547 1 76.81 232 ALA B C 1
ATOM 10061 O O . ALA B 1 232 ? -20.016 0.85 -20.016 1 76.81 232 ALA B O 1
ATOM 10062 N N . LEU B 1 233 ? -21.578 0.453 -18.516 1 80.56 233 LEU B N 1
ATOM 10063 C CA . LEU B 1 233 ? -21.359 1.779 -17.953 1 80.56 233 LEU B CA 1
ATOM 10064 C C . LEU B 1 233 ? -20.031 1.839 -17.203 1 80.56 233 LEU B C 1
ATOM 10066 O O . LEU B 1 233 ? -19.5 2.924 -16.969 1 80.56 233 LEU B O 1
ATOM 10070 N N . TYR B 1 234 ? -19.547 0.728 -16.844 1 84.19 234 TYR B N 1
ATOM 10071 C CA . TYR B 1 234 ? -18.234 0.706 -16.203 1 84.19 234 TYR B CA 1
ATOM 10072 C C . TYR B 1 234 ? -17.125 0.688 -17.234 1 84.19 234 TYR B C 1
ATOM 10074 O O . TYR B 1 234 ? -15.953 0.878 -16.906 1 84.19 234 TYR B O 1
ATOM 10082 N N . GLY B 1 235 ? -17.484 0.414 -18.391 1 85.25 235 GLY B N 1
ATOM 10083 C CA . GLY B 1 235 ? -16.547 0.591 -19.5 1 85.25 235 GLY B CA 1
ATOM 10084 C C . GLY B 1 235 ? -15.547 -0.54 -19.625 1 85.25 235 GLY B C 1
ATOM 10085 O O . GLY B 1 235 ? -15.875 -1.697 -19.344 1 85.25 235 GLY B O 1
ATOM 10086 N N . SER B 1 236 ? -14.328 -0.094 -20.109 1 85.94 236 SER B N 1
ATOM 10087 C CA . SER B 1 236 ? -13.273 -1.016 -20.516 1 85.94 236 SER B CA 1
ATOM 10088 C C . SER B 1 236 ? -12.867 -1.93 -19.375 1 85.94 236 SER B C 1
ATOM 10090 O O . SER B 1 236 ? -12.602 -3.117 -19.578 1 85.94 236 SER B O 1
ATOM 10092 N N . ARG B 1 237 ? -12.914 -1.563 -18.203 1 87.31 237 ARG B N 1
ATOM 10093 C CA . ARG B 1 237 ? -12.461 -2.328 -17.047 1 87.31 237 ARG B CA 1
ATOM 10094 C C . ARG B 1 237 ? -13.414 -3.475 -16.734 1 87.31 237 ARG B C 1
ATOM 10096 O O . ARG B 1 237 ? -13.055 -4.418 -16.031 1 87.31 237 ARG B O 1
ATOM 10103 N N . ALA B 1 238 ? -14.641 -3.422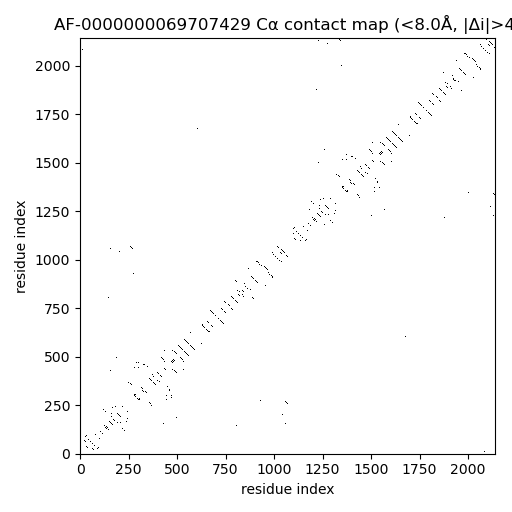 -17.266 1 89 238 ALA B N 1
ATOM 10104 C CA . ALA B 1 238 ? -15.641 -4.445 -16.984 1 89 238 ALA B CA 1
ATOM 10105 C C . ALA B 1 238 ? -15.898 -5.301 -18.219 1 89 238 ALA B C 1
ATOM 10107 O O . ALA B 1 238 ? -16.969 -5.898 -18.359 1 89 238 ALA B O 1
ATOM 10108 N N . ALA B 1 239 ? -14.953 -5.34 -19.094 1 87.38 239 ALA B N 1
ATOM 10109 C CA . ALA B 1 239 ? -15.102 -6.16 -20.297 1 87.38 239 ALA B CA 1
ATOM 10110 C C . ALA B 1 239 ? -15.336 -7.621 -19.938 1 87.38 239 ALA B C 1
ATOM 10112 O O . ALA B 1 239 ? -16.031 -8.344 -20.656 1 87.38 239 ALA B O 1
ATOM 10113 N N . ASN B 1 240 ? -14.82 -8.086 -18.844 1 91.19 240 ASN B N 1
ATOM 10114 C CA . ASN B 1 240 ? -14.961 -9.453 -18.375 1 91.19 240 ASN B CA 1
ATOM 10115 C C . ASN B 1 240 ? -16.062 -9.578 -17.328 1 91.19 240 ASN B C 1
ATOM 10117 O O . ASN B 1 240 ? -16.109 -10.555 -16.578 1 91.19 240 ASN B O 1
ATOM 10121 N N . GLY B 1 241 ? -16.953 -8.578 -17.297 1 91.62 241 GLY B N 1
ATOM 10122 C CA . GLY B 1 241 ? -18 -8.57 -16.297 1 91.62 241 GLY B CA 1
ATOM 10123 C C . GLY B 1 241 ? -17.625 -7.805 -15.047 1 91.62 241 GLY B C 1
ATOM 10124 O O . GLY B 1 241 ? -16.5 -7.316 -14.922 1 91.62 241 GLY B O 1
ATOM 10125 N N . ALA B 1 242 ? -18.578 -7.691 -14.164 1 93.19 242 ALA B N 1
ATOM 10126 C CA . ALA B 1 242 ? -18.359 -6.973 -12.914 1 93.19 242 ALA B CA 1
ATOM 10127 C C . ALA B 1 242 ? -19.109 -7.625 -11.758 1 93.19 242 ALA B C 1
ATOM 10129 O O . ALA B 1 242 ? -20.203 -8.164 -11.953 1 93.19 242 ALA B O 1
ATOM 10130 N N . ILE B 1 243 ? -18.516 -7.578 -10.609 1 94.56 243 ILE B N 1
ATOM 10131 C CA . ILE B 1 243 ? -19.125 -8 -9.352 1 94.56 243 ILE B CA 1
ATOM 10132 C C . ILE B 1 243 ? -19.328 -6.789 -8.445 1 94.56 243 ILE B C 1
ATOM 10134 O O . ILE B 1 243 ? -18.359 -6.164 -8 1 94.56 243 ILE B O 1
ATOM 10138 N N . LEU B 1 244 ? -20.562 -6.504 -8.203 1 95 244 LEU B N 1
ATOM 10139 C CA . LEU B 1 244 ? -20.953 -5.34 -7.418 1 95 244 LEU B CA 1
ATOM 10140 C C . LEU B 1 244 ? -21.297 -5.742 -5.988 1 95 244 LEU B C 1
ATOM 10142 O O . LEU B 1 244 ? -22.219 -6.547 -5.773 1 95 244 LEU B O 1
ATOM 10146 N N . ILE B 1 245 ? -20.656 -5.129 -5.059 1 94.19 245 ILE B N 1
ATOM 10147 C CA . ILE B 1 245 ? -20.906 -5.371 -3.641 1 94.19 245 ILE B CA 1
ATOM 10148 C C . ILE B 1 245 ? -21.547 -4.137 -3.012 1 94.19 245 ILE B C 1
ATOM 10150 O O . ILE B 1 245 ? -21 -3.035 -3.086 1 94.19 245 ILE B O 1
ATOM 10154 N N . THR B 1 246 ? -22.641 -4.371 -2.518 1 93.25 246 THR B N 1
ATOM 10155 C CA . THR B 1 246 ? -23.359 -3.348 -1.755 1 93.25 246 THR B CA 1
ATOM 10156 C C . THR B 1 246 ? -23.234 -3.611 -0.257 1 93.25 246 THR B C 1
ATOM 10158 O O . THR B 1 246 ? -23.484 -4.727 0.203 1 93.25 246 THR B O 1
ATOM 10161 N N . THR B 1 247 ? -22.859 -2.6 0.477 1 93.75 247 THR B N 1
ATOM 10162 C CA . THR B 1 247 ? -22.672 -2.781 1.913 1 93.75 247 THR B CA 1
ATOM 10163 C C . THR B 1 247 ? -23.953 -2.424 2.67 1 93.75 247 THR B C 1
ATOM 10165 O O . THR B 1 247 ? -24.797 -1.699 2.15 1 93.75 247 THR B O 1
ATOM 10168 N N . LYS B 1 248 ? -24.125 -2.973 3.799 1 92.06 248 LYS B N 1
ATOM 10169 C CA . LYS B 1 248 ? -25.25 -2.701 4.688 1 92.06 248 LYS B CA 1
ATOM 10170 C C . LYS B 1 248 ? -25.25 -1.243 5.137 1 92.06 248 LYS B C 1
ATOM 10172 O O . LYS B 1 248 ? -24.203 -0.635 5.309 1 92.06 248 LYS B O 1
ATOM 10177 N N . SER B 1 249 ? -26.469 -0.771 5.246 1 89.31 249 SER B N 1
ATOM 10178 C CA . SER B 1 249 ? -26.688 0.586 5.73 1 89.31 249 SER B CA 1
ATOM 10179 C C . SER B 1 249 ? -27.672 0.601 6.895 1 89.31 249 SER B C 1
ATOM 10181 O O . SER B 1 249 ? -28.25 -0.434 7.242 1 89.31 249 SER B O 1
ATOM 10183 N N . GLY B 1 250 ? -27.828 1.77 7.406 1 82.81 250 GLY B N 1
ATOM 10184 C CA . GLY B 1 250 ? -28.812 1.923 8.461 1 82.81 250 GLY B CA 1
ATOM 10185 C C . GLY B 1 250 ? -30.203 2.262 7.945 1 82.81 250 GLY B C 1
ATOM 10186 O O . GLY B 1 250 ? -31.141 2.42 8.727 1 82.81 250 GLY B O 1
ATOM 10187 N N . LYS B 1 251 ? -30.375 2.283 6.758 1 76.88 251 LYS B N 1
ATOM 10188 C CA . LYS B 1 251 ? -31.656 2.713 6.176 1 76.88 251 LYS B CA 1
ATOM 10189 C C . LYS B 1 251 ? -32.781 1.736 6.523 1 76.88 251 LYS B C 1
ATOM 10191 O O . LYS B 1 251 ? -32.594 0.52 6.438 1 76.88 251 LYS B O 1
ATOM 10196 N N . GLY B 1 252 ? -33.844 2.35 6.746 1 64.94 252 GLY B N 1
ATOM 10197 C CA . GLY B 1 252 ? -35.062 1.593 6.992 1 64.94 252 GLY B CA 1
ATOM 10198 C C . GLY B 1 252 ? -35.094 0.981 8.383 1 64.94 252 GLY B C 1
ATOM 10199 O O . GLY B 1 252 ? -36.094 0.362 8.758 1 64.94 252 GLY B O 1
ATOM 10200 N N . LYS B 1 253 ? -34.125 0.948 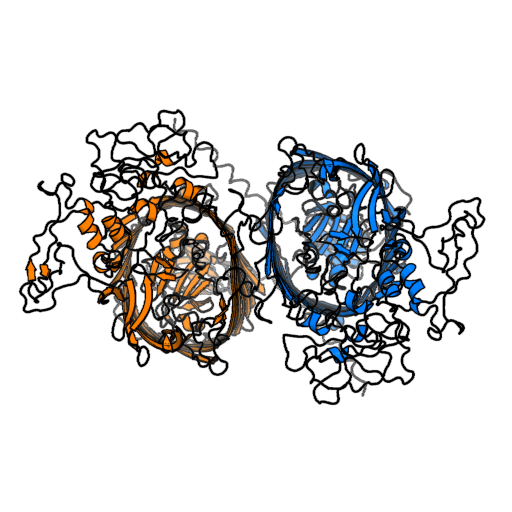9.07 1 58.88 253 LYS B N 1
ATOM 10201 C CA . LYS B 1 253 ? -34.125 0.372 10.406 1 58.88 253 LYS B CA 1
ATOM 10202 C C . LYS B 1 253 ? -34.594 1.391 11.445 1 58.88 253 LYS B C 1
ATOM 10204 O O . LYS B 1 253 ? -33.906 2.393 11.688 1 58.88 253 LYS B O 1
ATOM 10209 N N . ARG B 1 254 ? -35.906 1.321 11.672 1 54.62 254 ARG B N 1
ATOM 10210 C CA . ARG B 1 254 ? -36.406 2.246 12.688 1 54.62 254 ARG B CA 1
ATOM 10211 C C . ARG B 1 254 ? -35.781 1.955 14.047 1 54.62 254 ARG B C 1
ATOM 10213 O O . ARG B 1 254 ? -35.875 0.831 14.547 1 54.62 254 ARG B O 1
ATOM 10220 N N . GLY B 1 255 ? -35.219 2.842 14.508 1 60.59 255 GLY B N 1
ATOM 10221 C CA . GLY B 1 255 ? -34.531 2.766 15.789 1 60.59 255 GLY B CA 1
ATOM 10222 C C . GLY B 1 255 ? -33.094 2.238 15.68 1 60.59 255 GLY B C 1
ATOM 10223 O O . GLY B 1 255 ? -32.531 2.193 14.586 1 60.59 255 GLY B O 1
ATOM 10224 N N . LEU B 1 256 ? -32.562 2.004 16.766 1 63.25 256 LEU B N 1
ATOM 10225 C CA . LEU B 1 256 ? -31.172 1.562 16.859 1 63.25 256 LEU B CA 1
ATOM 10226 C C . LEU B 1 256 ? -31.094 0.054 17.078 1 63.25 256 LEU B C 1
ATOM 10228 O O . LEU B 1 256 ? -31.75 -0.482 17.969 1 63.25 256 LEU B O 1
ATOM 10232 N N . GLY B 1 257 ? -30.453 -0.523 16.109 1 76.56 257 GLY B N 1
ATOM 10233 C CA . GLY B 1 257 ? -30.219 -1.954 16.234 1 76.56 257 GLY B CA 1
ATOM 10234 C C . GLY B 1 257 ? -28.75 -2.32 16.359 1 76.56 257 GLY B C 1
ATOM 10235 O O . GLY B 1 257 ? -27.906 -1.737 15.672 1 76.56 257 GLY B O 1
ATOM 10236 N N . VAL B 1 258 ? -28.406 -3.039 17.469 1 81.56 258 VAL B N 1
ATOM 10237 C CA . VAL B 1 258 ? -27.078 -3.594 17.641 1 81.56 258 VAL B CA 1
ATOM 10238 C C . VAL B 1 258 ? -27.078 -5.074 17.281 1 81.56 258 VAL B C 1
ATOM 10240 O O . VAL B 1 258 ? -27.953 -5.832 17.719 1 81.56 258 VAL B O 1
ATOM 10243 N N . THR B 1 259 ? -26.156 -5.34 16.438 1 89.88 259 THR B N 1
ATOM 10244 C CA . THR B 1 259 ? -26.031 -6.73 16.031 1 89.88 259 THR B CA 1
ATOM 10245 C C . THR B 1 259 ? -24.625 -7.266 16.344 1 89.88 259 THR B C 1
ATOM 10247 O O . THR B 1 259 ? -23.625 -6.605 16.062 1 89.88 259 THR B O 1
ATOM 10250 N N . VAL B 1 260 ? -24.594 -8.391 17.016 1 92.06 260 VAL B N 1
ATOM 10251 C CA . VAL B 1 260 ? -23.344 -9.102 17.281 1 92.06 260 VAL B CA 1
ATOM 10252 C C . VAL B 1 260 ? -23.344 -10.445 16.547 1 92.06 260 VAL B C 1
ATOM 10254 O O . VAL B 1 260 ? -24.266 -11.25 16.703 1 92.06 260 VAL B O 1
ATOM 10257 N N . ASN B 1 261 ? -22.359 -10.664 15.719 1 95.25 261 ASN B N 1
ATOM 10258 C CA . ASN B 1 261 ? -22.188 -11.906 14.977 1 95.25 261 ASN B CA 1
ATOM 10259 C C . ASN B 1 261 ? -20.828 -12.547 15.266 1 95.25 261 ASN B C 1
ATOM 10261 O O . ASN B 1 261 ? -19.781 -11.953 14.992 1 95.25 261 ASN B O 1
ATOM 10265 N N . SER B 1 262 ? -20.891 -13.719 15.859 1 96.12 262 SER B N 1
ATOM 10266 C CA . SER B 1 262 ? -19.672 -14.438 16.25 1 96.12 262 SER B CA 1
ATOM 10267 C C . SER B 1 262 ? -19.594 -15.797 15.562 1 96.12 262 SER B C 1
ATOM 10269 O O . SER B 1 262 ? -20.5 -16.625 15.695 1 96.12 262 SER B O 1
ATOM 10271 N N . ASN B 1 263 ? -18.5 -16.016 14.844 1 96.31 263 ASN B N 1
ATOM 10272 C CA . ASN B 1 263 ? -18.25 -17.234 14.078 1 96.31 263 ASN B CA 1
ATOM 10273 C C . ASN B 1 263 ? -16.938 -17.906 14.492 1 96.31 263 ASN B C 1
ATOM 10275 O O . ASN B 1 263 ? -15.906 -17.234 14.602 1 96.31 263 ASN B O 1
ATOM 10279 N N . THR B 1 264 ? -16.969 -19.266 14.812 1 97.06 264 THR B N 1
ATOM 10280 C CA . THR B 1 264 ? -15.812 -20.078 15.141 1 97.06 264 THR B CA 1
ATOM 10281 C C . THR B 1 264 ? -15.789 -21.359 14.305 1 97.06 264 THR B C 1
ATOM 10283 O O . THR B 1 264 ? -16.75 -22.125 14.305 1 97.06 264 THR B O 1
ATOM 10286 N N . THR B 1 265 ? -14.656 -21.547 13.641 1 96.19 265 THR B N 1
ATOM 10287 C CA . THR B 1 265 ? -14.531 -22.766 12.844 1 96.19 265 THR B CA 1
ATOM 10288 C C . THR B 1 265 ? -13.188 -23.438 13.102 1 96.19 265 THR B C 1
ATOM 10290 O O . THR B 1 265 ? -12.219 -22.781 13.484 1 96.19 265 THR B O 1
ATOM 10293 N N . PHE B 1 266 ? -13.172 -24.766 12.914 1 97.25 266 PHE B N 1
ATOM 10294 C CA . PHE B 1 266 ? -12.008 -25.641 13.039 1 97.25 266 PHE B CA 1
ATOM 10295 C C . PHE B 1 266 ? -11.656 -26.266 11.695 1 97.25 266 PHE B C 1
ATOM 10297 O O . PHE B 1 266 ? -12.523 -26.844 11.031 1 97.25 266 PHE B O 1
ATOM 10304 N N . ASP B 1 267 ? -10.359 -26.219 11.312 1 94.56 267 ASP B N 1
ATOM 10305 C CA . ASP B 1 267 ? -9.922 -26.594 9.977 1 94.56 267 ASP B CA 1
ATOM 10306 C C . ASP B 1 267 ? -8.992 -27.812 10.023 1 94.56 267 ASP B C 1
ATOM 10308 O O . ASP B 1 267 ? -8.109 -27.891 10.875 1 94.56 267 ASP B O 1
ATOM 10312 N N . ASN B 1 268 ? -9.164 -28.703 9.125 1 94.94 268 ASN B N 1
ATOM 10313 C CA . ASN B 1 268 ? -8.305 -29.844 8.883 1 94.94 268 ASN B CA 1
ATOM 10314 C C . ASN B 1 268 ? -8.125 -30.125 7.387 1 94.94 268 ASN B C 1
ATOM 10316 O O . ASN B 1 268 ? -8.977 -29.734 6.582 1 94.94 268 ASN B O 1
ATOM 10320 N N . PRO B 1 269 ? -7.004 -30.75 7.004 1 94.88 269 PRO B N 1
ATOM 10321 C CA . PRO B 1 269 ? -6.84 -31.078 5.586 1 94.88 269 PRO B CA 1
ATOM 10322 C C . PRO B 1 269 ? -7.977 -31.953 5.043 1 94.88 269 PRO B C 1
ATOM 10324 O O . PRO B 1 269 ? -8.398 -32.906 5.699 1 94.88 269 PRO B O 1
ATOM 10327 N N . LEU B 1 270 ? -8.359 -31.609 3.887 1 94.75 270 LEU B N 1
ATOM 10328 C CA . LEU B 1 270 ? -9.445 -32.375 3.252 1 94.75 270 LEU B CA 1
ATOM 10329 C C . LEU B 1 270 ? -8.922 -33.656 2.629 1 94.75 270 LEU B C 1
ATOM 10331 O O . LEU B 1 270 ? -9.469 -34.719 2.869 1 94.75 270 LEU B O 1
ATOM 10335 N N . VAL B 1 271 ? -7.887 -33.531 1.827 1 94.06 271 VAL B N 1
ATOM 10336 C CA . VAL B 1 271 ? -7.281 -34.688 1.169 1 94.06 271 VAL B CA 1
ATOM 10337 C C . VAL B 1 271 ? -5.762 -34.594 1.23 1 94.06 271 VAL B C 1
ATOM 10339 O O . VAL B 1 271 ? -5.195 -33.531 0.915 1 94.06 271 VAL B O 1
ATOM 10342 N N . MET B 1 272 ? -5.156 -35.719 1.685 1 93.94 272 MET B N 1
ATOM 10343 C CA . MET B 1 272 ? -3.703 -35.875 1.666 1 93.94 272 MET B CA 1
ATOM 10344 C C . MET B 1 272 ? -3.289 -37 0.716 1 93.94 272 MET B C 1
ATOM 10346 O O . MET B 1 272 ? -4.055 -37.938 0.483 1 93.94 272 MET B O 1
ATOM 10350 N N . PRO B 1 273 ? -1.966 -36.875 0.232 1 95.25 273 PRO B N 1
ATOM 10351 C CA . PRO B 1 273 ? -1.53 -38 -0.629 1 95.25 273 PRO B CA 1
ATOM 10352 C C . PRO B 1 273 ? -1.532 -39.344 0.091 1 95.25 273 PRO B C 1
ATOM 10354 O O . PRO B 1 273 ? -1.289 -39.406 1.299 1 95.25 273 PRO B O 1
ATOM 10357 N N . LYS B 1 274 ? -1.682 -40.344 -0.66 1 95.31 274 LYS B N 1
ATOM 10358 C CA . LYS B 1 274 ? -1.565 -41.719 -0.136 1 95.31 274 LYS B CA 1
ATOM 10359 C C . LYS B 1 274 ? -0.128 -42.219 -0.23 1 95.31 274 LYS B C 1
ATOM 10361 O O . LYS B 1 274 ? 0.388 -42.438 -1.328 1 95.31 274 LYS B O 1
ATOM 10366 N N . TRP B 1 275 ? 0.496 -42.531 0.913 1 95.44 275 TRP B N 1
ATOM 10367 C CA . TRP B 1 275 ? 1.897 -42.906 1.032 1 95.44 275 TRP B CA 1
ATOM 10368 C C . TRP B 1 275 ? 2.031 -44.438 1.2 1 95.44 275 TRP B C 1
ATOM 10370 O O . TRP B 1 275 ? 1.113 -45.094 1.69 1 95.44 275 TRP B O 1
ATOM 10380 N N . GLN B 1 276 ? 3.293 -44.938 0.776 1 95.19 276 GLN B N 1
ATOM 10381 C CA . GLN B 1 276 ? 3.637 -46.312 1.169 1 95.19 276 GLN B CA 1
ATOM 10382 C C . GLN B 1 276 ? 4.469 -46.312 2.449 1 95.19 276 GLN B C 1
ATOM 10384 O O . GLN B 1 276 ? 5.23 -45.375 2.709 1 95.19 276 GLN B O 1
ATOM 10389 N N . ASP B 1 277 ? 4.379 -47.375 3.281 1 95.62 277 ASP B N 1
ATOM 10390 C CA . ASP B 1 277 ? 5.078 -47.469 4.559 1 95.62 277 ASP B CA 1
ATOM 10391 C C . ASP B 1 277 ? 5.859 -48.781 4.668 1 95.62 277 ASP B C 1
ATOM 10393 O O . ASP B 1 277 ? 6.137 -49.25 5.773 1 95.62 277 ASP B O 1
ATOM 10397 N N . LYS B 1 278 ? 6.332 -49.281 3.617 1 95 278 LYS B N 1
ATOM 10398 C CA . LYS B 1 278 ? 7.074 -50.531 3.617 1 95 278 LYS B CA 1
ATOM 10399 C C . LYS B 1 278 ? 8.578 -50.281 3.52 1 95 278 LYS B C 1
ATOM 10401 O O . LYS B 1 278 ? 9.367 -51 4.148 1 95 278 LYS B O 1
ATOM 10406 N N . TYR B 1 279 ? 8.961 -49.5 2.719 1 93.44 279 TYR B N 1
ATOM 10407 C CA . TYR B 1 279 ? 10.375 -49.219 2.504 1 93.44 279 TYR B CA 1
ATOM 10408 C C . TYR B 1 279 ? 10.734 -47.812 2.971 1 93.44 279 TYR B C 1
ATOM 10410 O O . TYR B 1 279 ? 9.953 -46.875 2.779 1 93.44 279 TYR B O 1
ATOM 10418 N N . GLY B 1 280 ? 11.906 -47.719 3.664 1 95.38 280 GLY B N 1
ATOM 10419 C CA . GLY B 1 280 ? 12.359 -46.438 4.176 1 95.38 280 GLY B CA 1
ATOM 10420 C C . GLY B 1 280 ? 13.383 -45.75 3.281 1 95.38 280 GLY B C 1
ATOM 10421 O O . GLY B 1 280 ? 13.531 -46.125 2.117 1 95.38 280 GLY B O 1
ATOM 10422 N N . GLN B 1 281 ? 14.031 -44.812 3.803 1 97.62 281 GLN B N 1
ATOM 10423 C CA . GLN B 1 281 ? 15.047 -44.031 3.109 1 97.62 281 GLN B CA 1
ATOM 10424 C C . GLN B 1 281 ? 16.188 -44.906 2.629 1 97.62 281 GLN B C 1
ATOM 10426 O O . GLN B 1 281 ? 16.578 -45.875 3.311 1 97.62 281 GLN B O 1
ATOM 10431 N N . GLY B 1 282 ? 16.672 -44.469 1.437 1 96.12 282 GLY B N 1
ATOM 10432 C CA . GLY B 1 282 ? 17.844 -45.156 0.915 1 96.12 282 GLY B CA 1
ATOM 10433 C C . GLY B 1 282 ? 17.75 -45.5 -0.564 1 96.12 282 GLY B C 1
ATOM 10434 O O . GLY B 1 282 ? 16.875 -44.938 -1.262 1 96.12 282 GLY B O 1
ATOM 10435 N N . ASN B 1 283 ? 18.703 -46.312 -0.859 1 94.88 283 ASN B N 1
ATOM 10436 C CA . ASN B 1 283 ? 18.812 -46.75 -2.244 1 94.88 283 ASN B CA 1
ATOM 10437 C C . ASN B 1 283 ? 19.219 -48.219 -2.33 1 94.88 283 ASN B C 1
ATOM 10439 O O . ASN B 1 283 ? 20.031 -48.688 -1.544 1 94.88 283 ASN B O 1
ATOM 10443 N N . ASN B 1 284 ? 18.547 -48.875 -3.256 1 90 284 ASN B N 1
ATOM 10444 C CA . ASN B 1 284 ? 18.797 -50.281 -3.531 1 90 284 ASN B CA 1
ATOM 10445 C C . ASN B 1 284 ? 18.734 -51.125 -2.258 1 90 284 ASN B C 1
ATOM 10447 O O . ASN B 1 284 ? 19.562 -52 -2.064 1 90 284 ASN B O 1
ATOM 10451 N N . GLY B 1 285 ? 17.922 -50.656 -1.384 1 91.81 285 GLY B N 1
ATOM 10452 C CA . GLY B 1 285 ? 17.656 -51.438 -0.179 1 91.81 285 GLY B CA 1
ATOM 10453 C C . GLY B 1 285 ? 18.688 -51.219 0.912 1 91.81 285 GLY B C 1
ATOM 10454 O O . GLY B 1 285 ? 18.766 -51.969 1.866 1 91.81 285 GLY B O 1
ATOM 10455 N N . GLN B 1 286 ? 19.484 -50.219 0.684 1 94.44 286 GLN B N 1
ATOM 10456 C CA . GLN B 1 286 ? 20.547 -49.969 1.66 1 94.44 286 GLN B CA 1
ATOM 10457 C C . GLN B 1 286 ? 20.438 -48.562 2.238 1 94.44 286 GLN B C 1
ATOM 10459 O O . GLN B 1 286 ? 20 -47.656 1.553 1 94.44 286 GLN B O 1
ATOM 10464 N N . PHE B 1 287 ? 20.812 -48.594 3.479 1 96.25 287 PHE B N 1
ATOM 10465 C CA . PHE B 1 287 ? 20.875 -47.281 4.148 1 96.25 287 PHE B CA 1
ATOM 10466 C C . PHE B 1 287 ? 21.656 -47.406 5.449 1 96.25 287 PHE B C 1
ATOM 10468 O O . PHE B 1 287 ? 21.5 -48.344 6.203 1 96.25 287 PHE B O 1
ATOM 10475 N N . ALA B 1 288 ? 22.516 -46.406 5.691 1 97.25 288 ALA B N 1
ATOM 10476 C CA . ALA B 1 288 ? 23.141 -46.188 6.988 1 97.25 288 ALA B CA 1
ATOM 10477 C C . ALA B 1 288 ? 23.594 -44.719 7.137 1 97.25 288 ALA B C 1
ATOM 10479 O O . ALA B 1 288 ? 24.375 -44.219 6.32 1 97.25 288 ALA B O 1
ATOM 10480 N N . PHE B 1 289 ? 23.109 -44.219 8.125 1 97.12 289 PHE B N 1
ATOM 10481 C CA . PHE B 1 289 ? 23.359 -42.781 8.312 1 97.12 289 PHE B CA 1
ATOM 10482 C C . PHE B 1 289 ? 24.75 -42.562 8.898 1 97.12 289 PHE B C 1
ATOM 10484 O O . PHE B 1 289 ? 25.141 -43.219 9.859 1 97.12 289 PHE B O 1
ATOM 10491 N N . VAL B 1 290 ? 25.453 -41.594 8.266 1 96.19 290 VAL B N 1
ATOM 10492 C CA . VAL B 1 290 ? 26.703 -41.125 8.852 1 96.19 290 VAL B CA 1
ATOM 10493 C C . VAL B 1 290 ? 26.641 -39.594 9.031 1 96.19 290 VAL B C 1
ATOM 10495 O O . VAL B 1 290 ? 26.781 -39.094 10.148 1 96.19 290 VAL B O 1
ATOM 10498 N N . ASN B 1 291 ? 26.297 -38.906 7.965 1 94.5 291 ASN B N 1
ATOM 10499 C CA . ASN B 1 291 ? 26.266 -37.469 8.078 1 94.5 291 ASN B CA 1
ATOM 10500 C C . ASN B 1 291 ? 25.125 -36.844 7.277 1 94.5 291 ASN B C 1
ATOM 10502 O O . ASN B 1 291 ? 24.984 -35.625 7.199 1 94.5 291 ASN B O 1
ATOM 10506 N N . GLY B 1 292 ? 24.359 -37.719 6.609 1 94.75 292 GLY B N 1
ATOM 10507 C CA . GLY B 1 292 ? 23.219 -37.25 5.836 1 94.75 292 GLY B CA 1
ATOM 10508 C C . GLY B 1 292 ? 23.609 -36.531 4.559 1 94.75 292 GLY B C 1
ATOM 10509 O O . GLY B 1 292 ? 22.797 -35.875 3.939 1 94.75 292 GLY B O 1
ATOM 10510 N N . ALA B 1 293 ? 24.828 -36.625 4.133 1 94.81 293 ALA B N 1
ATOM 10511 C CA . ALA B 1 293 ? 25.344 -35.938 2.945 1 94.81 293 ALA B CA 1
ATOM 10512 C C . ALA B 1 293 ? 26.078 -36.906 2.025 1 94.81 293 ALA B C 1
ATOM 10514 O O . ALA B 1 293 ? 26.719 -36.469 1.06 1 94.81 293 ALA B O 1
ATOM 10515 N N . GLY B 1 294 ? 26.141 -38.125 2.471 1 95.56 294 GLY B N 1
ATOM 10516 C CA . GLY B 1 294 ? 26.703 -39.094 1.545 1 95.56 294 GLY B CA 1
ATOM 10517 C C . GLY B 1 294 ? 27.859 -39.875 2.139 1 95.56 294 GLY B C 1
ATOM 10518 O O . GLY B 1 294 ? 28.438 -40.719 1.468 1 95.56 294 GLY B O 1
ATOM 10519 N N . ALA B 1 295 ? 28.25 -39.688 3.297 1 95.12 295 ALA B N 1
ATOM 10520 C CA . ALA B 1 295 ? 29.375 -40.406 3.893 1 95.12 295 ALA B CA 1
ATOM 10521 C C . ALA B 1 295 ? 28.984 -41.812 4.301 1 95.12 295 ALA B C 1
ATOM 10523 O O . ALA B 1 295 ? 29.828 -42.656 4.512 1 95.12 295 ALA B O 1
ATOM 10524 N N . GLY B 1 296 ? 27.719 -42 4.473 1 93.81 296 GLY B N 1
ATOM 10525 C CA . GLY B 1 296 ? 27.234 -43.312 4.793 1 93.81 296 GLY B CA 1
ATOM 10526 C C . GLY B 1 296 ? 26.719 -44.094 3.58 1 93.81 296 GLY B C 1
ATOM 10527 O O . GLY B 1 296 ? 27.125 -43.812 2.451 1 93.81 296 GLY B O 1
ATOM 10528 N N . ILE B 1 297 ? 25.969 -44.906 3.961 1 96.06 297 ILE B N 1
ATOM 10529 C CA . ILE B 1 297 ? 25.359 -45.656 2.871 1 96.06 297 ILE B CA 1
ATOM 10530 C C . ILE B 1 297 ? 24.047 -45 2.463 1 96.06 297 ILE B C 1
ATOM 10532 O O . ILE B 1 297 ? 23.062 -45.062 3.195 1 96.06 297 ILE B O 1
ATOM 10536 N N . ALA B 1 298 ? 24.062 -44.375 1.39 1 94.5 298 ALA B N 1
ATOM 10537 C CA . ALA B 1 298 ? 22.922 -43.688 0.804 1 94.5 298 ALA B CA 1
ATOM 10538 C C . ALA B 1 298 ? 22.312 -42.688 1.793 1 94.5 298 ALA B C 1
ATOM 10540 O O . ALA B 1 298 ? 21.094 -42.469 1.773 1 94.5 298 ALA B O 1
ATOM 10541 N N . ASP B 1 299 ? 23.047 -42.188 2.732 1 93.44 299 ASP B N 1
ATOM 10542 C CA . ASP B 1 299 ? 22.5 -41.312 3.783 1 93.44 299 ASP B CA 1
ATOM 10543 C C . ASP B 1 299 ? 22.281 -39.906 3.281 1 93.44 299 ASP B C 1
ATOM 10545 O O . ASP B 1 299 ? 21.688 -39.062 3.977 1 93.44 299 ASP B O 1
ATOM 10549 N N . GLY B 1 300 ? 22.734 -39.688 2.006 1 93.5 300 GLY B N 1
ATOM 10550 C CA . GLY B 1 300 ? 22.438 -38.406 1.382 1 93.5 300 GLY B CA 1
ATOM 10551 C C . GLY B 1 300 ? 21.203 -38.438 0.507 1 93.5 300 GLY B C 1
ATOM 10552 O O . GLY B 1 300 ? 20.75 -37.406 0.015 1 93.5 300 GLY B O 1
ATOM 10553 N N . VAL B 1 301 ? 20.781 -39.5 0.317 1 94.25 301 VAL B N 1
ATOM 10554 C CA . VAL B 1 301 ? 19.625 -39.719 -0.543 1 94.25 301 VAL B CA 1
ATOM 10555 C C . VAL B 1 301 ? 18.344 -39.406 0.232 1 94.25 301 VAL B C 1
ATOM 10557 O O . VAL B 1 301 ? 18.25 -39.688 1.429 1 94.25 301 VAL B O 1
ATOM 10560 N N . ASP B 1 302 ? 17.422 -38.906 -0.457 1 95.88 302 ASP B N 1
ATOM 10561 C CA . ASP B 1 302 ? 16.156 -38.531 0.184 1 95.88 302 ASP B CA 1
ATOM 10562 C C . ASP B 1 302 ? 14.992 -39.312 -0.384 1 95.88 302 ASP B C 1
ATOM 10564 O O . ASP B 1 302 ? 13.836 -38.906 -0.264 1 95.88 302 ASP B O 1
ATOM 10568 N N . GLU B 1 303 ? 15.242 -40.438 -0.911 1 97.12 303 GLU B N 1
ATOM 10569 C CA . GLU B 1 303 ? 14.242 -41.312 -1.52 1 97.12 303 GLU B CA 1
ATOM 10570 C C . GLU B 1 303 ? 13.945 -42.5 -0.634 1 97.12 303 GLU B C 1
ATOM 10572 O O . GLU B 1 303 ? 14.742 -42.875 0.232 1 97.12 303 GLU B O 1
ATOM 10577 N N . SER B 1 304 ? 12.828 -43.156 -0.885 1 95.88 304 SER B N 1
ATOM 10578 C CA . SER B 1 304 ? 12.406 -44.281 -0.083 1 95.88 304 SER B CA 1
ATOM 10579 C C . SER B 1 304 ? 12.516 -45.594 -0.871 1 95.88 304 SER B C 1
ATOM 10581 O O . SER B 1 304 ? 11.555 -46.375 -0.939 1 95.88 304 SER B O 1
ATOM 10583 N N . TRP B 1 305 ? 13.797 -45.688 -1.317 1 96.88 305 TRP B N 1
ATOM 10584 C CA . TRP B 1 305 ? 14.18 -46.969 -1.94 1 96.88 305 TRP B CA 1
ATOM 10585 C C . TRP B 1 305 ? 15.141 -47.75 -1.047 1 96.88 305 TRP B C 1
ATOM 10587 O O . TRP B 1 305 ? 15.969 -48.5 -1.537 1 96.88 305 TRP B O 1
ATOM 10597 N N . GLY B 1 306 ? 15.07 -47.594 0.16 1 95.5 306 GLY B N 1
ATOM 10598 C CA . GLY B 1 306 ? 15.945 -48.219 1.144 1 95.5 306 GLY B CA 1
ATOM 10599 C C . GLY B 1 306 ? 15.43 -49.531 1.643 1 95.5 306 GLY B C 1
ATOM 10600 O O . GLY B 1 306 ? 14.562 -50.156 1.014 1 95.5 306 GLY B O 1
ATOM 10601 N N . PRO B 1 307 ? 15.992 -49.875 2.766 1 95.75 307 PRO B N 1
ATOM 10602 C CA . PRO B 1 307 ? 15.656 -51.188 3.289 1 95.75 307 PRO B CA 1
ATOM 10603 C C . PRO B 1 307 ? 14.195 -51.312 3.711 1 95.75 307 PRO B C 1
ATOM 10605 O O . PRO B 1 307 ? 13.562 -50.312 4.051 1 95.75 307 PRO B O 1
ATOM 10608 N N . GLN B 1 308 ? 13.766 -52.406 3.592 1 93.06 308 GLN B N 1
ATOM 10609 C CA . GLN B 1 308 ? 12.43 -52.688 4.102 1 93.06 308 GLN B CA 1
ATOM 10610 C C . GLN B 1 308 ? 12.352 -52.469 5.605 1 93.06 308 GLN B C 1
ATOM 10612 O O . GLN B 1 308 ? 13.281 -52.812 6.344 1 93.06 308 GLN B O 1
ATOM 10617 N N . MET B 1 309 ? 11.234 -52.031 6.02 1 94.62 309 MET B N 1
ATOM 10618 C CA . MET B 1 309 ? 11.062 -51.656 7.422 1 94.62 309 MET B CA 1
ATOM 10619 C C . MET B 1 309 ? 10.25 -52.719 8.164 1 94.62 309 MET B C 1
ATOM 10621 O O . MET B 1 309 ? 9.656 -53.594 7.543 1 94.62 309 MET B O 1
ATOM 10625 N N . ASP B 1 310 ? 10.461 -52.75 9.523 1 94.06 310 ASP B N 1
ATOM 10626 C CA . ASP B 1 310 ? 9.68 -53.562 10.461 1 94.06 310 ASP B CA 1
ATOM 10627 C C . ASP B 1 310 ? 10.031 -55.031 10.344 1 94.06 310 ASP B C 1
ATOM 10629 O O . ASP B 1 310 ? 9.148 -55.906 10.453 1 94.06 310 ASP B O 1
ATOM 10633 N N . ILE B 1 311 ? 11.336 -55.312 10.055 1 91.94 311 ILE B N 1
ATOM 10634 C CA . ILE B 1 311 ? 11.742 -56.719 9.992 1 91.94 311 ILE B CA 1
ATOM 10635 C C . ILE B 1 311 ? 12.883 -56.969 10.977 1 91.94 311 ILE B C 1
ATOM 10637 O O . ILE B 1 311 ? 13.602 -57.969 10.859 1 91.94 311 ILE B O 1
ATOM 10641 N N . GLY B 1 312 ? 13.008 -56 11.93 1 92.56 312 GLY B N 1
ATOM 10642 C CA . GLY B 1 312 ? 13.914 -56.188 13.047 1 92.56 312 GLY B CA 1
ATOM 10643 C C . GLY B 1 312 ? 15.305 -55.625 12.797 1 92.56 312 GLY B C 1
ATOM 10644 O O . GLY B 1 312 ? 16.203 -55.812 13.609 1 92.56 312 GLY B O 1
ATOM 10645 N N . LEU B 1 313 ? 15.508 -55 11.586 1 90.94 313 LEU B N 1
ATOM 10646 C CA . LEU B 1 313 ? 16.797 -54.375 11.289 1 90.94 313 LEU B CA 1
ATOM 10647 C C . LEU B 1 313 ? 17.078 -53.25 12.25 1 90.94 313 LEU B C 1
ATOM 10649 O O . LEU B 1 313 ? 16.156 -52.562 12.688 1 90.94 313 LEU B O 1
ATOM 10653 N N . LYS B 1 314 ? 18.281 -53 12.68 1 95.5 314 LYS B N 1
ATOM 10654 C CA . LYS B 1 314 ? 18.797 -51.812 13.352 1 95.5 314 LYS B CA 1
ATOM 10655 C C . LYS B 1 314 ? 19.828 -51.094 12.484 1 95.5 314 LYS B C 1
ATOM 10657 O O . LYS B 1 314 ? 20.797 -51.688 12.031 1 95.5 314 LYS B O 1
ATOM 10662 N N . ILE B 1 315 ? 19.578 -49.969 12.242 1 95.19 315 ILE B N 1
ATOM 10663 C CA . ILE B 1 315 ? 20.391 -49.188 11.328 1 95.19 315 ILE B CA 1
ATOM 10664 C C . ILE B 1 315 ? 20.734 -47.844 11.984 1 95.19 315 ILE B C 1
ATOM 10666 O O . ILE B 1 315 ? 19.906 -47.25 12.703 1 95.19 315 ILE B O 1
ATOM 10670 N N . PRO B 1 316 ? 21.984 -47.281 11.812 1 96.31 316 PRO B N 1
ATOM 10671 C CA . PRO B 1 316 ? 22.266 -45.906 12.227 1 96.31 316 PRO B CA 1
ATOM 10672 C C . PRO B 1 316 ? 21.375 -44.875 11.508 1 96.31 316 PRO B C 1
ATOM 10674 O O . PRO B 1 316 ? 21.266 -44.906 10.281 1 96.31 316 PRO B O 1
ATOM 10677 N N . GLN B 1 317 ? 20.734 -44.094 12.258 1 96.62 317 GLN B N 1
ATOM 10678 C CA . GLN B 1 317 ? 19.828 -43.062 11.734 1 96.62 317 GLN B CA 1
ATOM 10679 C C . GLN B 1 317 ? 20.172 -41.688 12.273 1 96.62 317 GLN B C 1
ATOM 10681 O O . GLN B 1 317 ? 20.984 -41.562 13.195 1 96.62 317 GLN B O 1
ATOM 10686 N N . PHE B 1 318 ? 19.516 -40.719 11.633 1 97.06 318 PHE B N 1
ATOM 10687 C CA . PHE B 1 318 ? 19.859 -39.344 11.992 1 97.06 318 PHE B CA 1
ATOM 10688 C C . PHE B 1 318 ? 19.547 -39.062 13.453 1 97.06 318 PHE B C 1
ATOM 10690 O O . PHE B 1 318 ? 20.203 -38.25 14.102 1 97.06 318 PHE B O 1
ATOM 10697 N N . ASP B 1 319 ? 18.422 -39.719 14.008 1 97.31 319 ASP B N 1
ATOM 10698 C CA . ASP B 1 319 ? 18 -39.438 15.383 1 97.31 319 ASP B CA 1
ATOM 10699 C C . ASP B 1 319 ? 18.422 -40.562 16.312 1 97.31 319 ASP B C 1
ATOM 10701 O O . ASP B 1 319 ? 17.969 -40.625 17.453 1 97.31 319 ASP B O 1
ATOM 10705 N N . SER B 1 320 ? 19.359 -41.438 15.82 1 97.56 320 SER B N 1
ATOM 10706 C CA . SER B 1 320 ? 20 -42.406 16.688 1 97.56 320 SER B CA 1
ATOM 10707 C C . SER B 1 320 ? 20.922 -41.75 17.703 1 97.56 320 SER B C 1
ATOM 10709 O O . SER B 1 320 ? 21.516 -40.719 17.422 1 97.56 320 SER B O 1
ATOM 10711 N N . PRO B 1 321 ? 21.016 -42.344 18.875 1 97.12 321 PRO B N 1
ATOM 10712 C CA . PRO B 1 321 ? 22 -41.781 19.812 1 97.12 321 PRO B CA 1
ATOM 10713 C C . PRO B 1 321 ? 23.438 -42.125 19.422 1 97.12 321 PRO B C 1
ATOM 10715 O O . PRO B 1 321 ? 23.672 -43.125 18.734 1 97.12 321 PRO B O 1
ATOM 10718 N N . ARG B 1 322 ? 24.234 -41.344 19.734 1 96.25 322 ARG B N 1
ATOM 10719 C CA . ARG B 1 322 ? 25.672 -41.625 19.656 1 96.25 322 ARG B CA 1
ATOM 10720 C C . ARG B 1 322 ? 26.203 -42.156 20.984 1 96.25 322 ARG B C 1
ATOM 10722 O O . ARG B 1 322 ? 25.516 -42.062 22.016 1 96.25 322 ARG B O 1
ATOM 10729 N N . ASP B 1 323 ? 27.391 -42.625 20.969 1 95.75 323 ASP B N 1
ATOM 10730 C CA . ASP B 1 323 ? 27.984 -43.156 22.188 1 95.75 323 ASP B CA 1
ATOM 10731 C C . ASP B 1 323 ? 28.469 -42.031 23.109 1 95.75 323 ASP B C 1
ATOM 10733 O O . ASP B 1 323 ? 28.953 -42.312 24.203 1 95.75 323 ASP B O 1
ATOM 10737 N N . VAL B 1 324 ? 28.328 -40.875 22.656 1 94.75 324 VAL B N 1
ATOM 10738 C CA . VAL B 1 324 ? 28.547 -39.688 23.5 1 94.75 324 VAL B CA 1
ATOM 10739 C C . VAL B 1 324 ? 27.203 -39.062 23.844 1 94.75 324 VAL B C 1
ATOM 10741 O O . VAL B 1 324 ? 26.359 -38.844 22.984 1 94.75 324 VAL B O 1
ATOM 10744 N N . PRO B 1 325 ? 27.062 -38.875 25.125 1 93.12 325 PRO B N 1
ATOM 10745 C CA . PRO B 1 325 ? 25.766 -38.312 25.531 1 93.12 325 PRO B CA 1
ATOM 10746 C C . PRO B 1 325 ? 25.484 -36.938 24.938 1 93.12 325 PRO B C 1
ATOM 10748 O O . PRO B 1 325 ? 26.406 -36.156 24.766 1 93.12 325 PRO B O 1
ATOM 10751 N N . GLY B 1 326 ? 24.266 -36.781 24.641 1 94.19 326 GLY B N 1
ATOM 10752 C CA . GLY B 1 326 ? 23.812 -35.438 24.25 1 94.19 326 GLY B CA 1
ATOM 10753 C C . GLY B 1 326 ? 23.797 -35.25 22.75 1 94.19 326 GLY B C 1
ATOM 10754 O O . GLY B 1 326 ? 23.453 -34.156 22.266 1 94.19 326 GLY B O 1
ATOM 10755 N N . PHE B 1 327 ? 24.312 -36.219 22 1 96.62 327 PHE B N 1
ATOM 10756 C CA . PHE B 1 327 ? 24.375 -36.062 20.547 1 96.62 327 PHE B CA 1
ATOM 10757 C C . PHE B 1 327 ? 23.562 -37.156 19.859 1 96.62 327 PHE B C 1
ATOM 10759 O O . PHE B 1 327 ? 23.562 -38.281 20.297 1 96.62 327 PHE B O 1
ATOM 10766 N N . ARG B 1 328 ? 23.062 -36.656 18.859 1 96.69 328 ARG B N 1
ATOM 10767 C CA . ARG B 1 328 ? 22.312 -37.562 18 1 96.69 328 ARG B CA 1
ATOM 10768 C C . ARG B 1 328 ? 23.078 -37.844 16.703 1 96.69 328 ARG B C 1
ATOM 10770 O O . ARG B 1 328 ? 24.094 -37.219 16.422 1 96.69 328 ARG B O 1
ATOM 10777 N N . GLY B 1 329 ? 22.516 -38.844 15.906 1 96.75 329 GLY B N 1
ATOM 10778 C CA . GLY B 1 329 ? 23.188 -39.219 14.664 1 96.75 329 GLY B CA 1
ATOM 10779 C C . GLY B 1 329 ? 23.422 -38.031 13.742 1 96.75 329 GLY B C 1
ATOM 10780 O O . GLY B 1 329 ? 24.516 -37.844 13.203 1 96.75 329 GLY B O 1
ATOM 10781 N N . GLY B 1 330 ? 22.359 -37.25 13.539 1 97.19 330 GLY B N 1
ATOM 10782 C CA . GLY B 1 330 ? 22.422 -36.125 12.617 1 97.19 330 GLY B CA 1
ATOM 10783 C C . GLY B 1 330 ? 23.141 -34.938 13.203 1 97.19 330 GLY B C 1
ATOM 10784 O O . GLY B 1 330 ? 23.266 -33.875 12.539 1 97.19 330 GLY B O 1
ATOM 10785 N N . ASP B 1 331 ? 23.641 -34.938 14.414 1 97.69 331 ASP B N 1
ATOM 10786 C CA . ASP B 1 331 ? 24.453 -33.875 14.992 1 97.69 331 ASP B CA 1
ATOM 10787 C C . ASP B 1 331 ? 25.906 -33.938 14.492 1 97.69 331 ASP B C 1
ATOM 10789 O O . ASP B 1 331 ? 26.734 -34.625 15.078 1 97.69 331 ASP B O 1
ATOM 10793 N N . LEU B 1 332 ? 26.156 -33.219 13.547 1 96.19 332 LEU B N 1
ATOM 10794 C CA . LEU B 1 332 ? 27.422 -33.344 12.852 1 96.19 332 LEU B CA 1
ATOM 10795 C C . LEU B 1 332 ? 28.547 -32.719 13.672 1 96.19 332 LEU B C 1
ATOM 10797 O O . LEU B 1 332 ? 29.734 -32.938 13.383 1 96.19 332 LEU B O 1
ATOM 10801 N N . ASN B 1 333 ? 28.203 -32 14.617 1 95.88 333 ASN B N 1
ATOM 10802 C CA . ASN B 1 333 ? 29.203 -31.406 15.484 1 95.88 333 ASN B CA 1
ATOM 10803 C C . ASN B 1 333 ? 29.547 -32.312 16.656 1 95.88 333 ASN B C 1
ATOM 10805 O O . ASN B 1 333 ? 30.25 -31.906 17.578 1 95.88 333 ASN B O 1
ATOM 10809 N N . ALA B 1 334 ? 29.109 -33.406 16.578 1 95.88 334 ALA B N 1
ATOM 10810 C CA . ALA B 1 334 ? 29.484 -34.375 17.609 1 95.88 334 ALA B CA 1
ATOM 10811 C C . ALA B 1 334 ? 31 -34.594 17.609 1 95.88 334 ALA B C 1
ATOM 10813 O O . ALA B 1 334 ? 31.656 -34.438 16.578 1 95.88 334 ALA B O 1
ATOM 10814 N N . PRO B 1 335 ? 31.5 -34.969 18.766 1 94.44 335 PRO B N 1
ATOM 10815 C CA . PRO B 1 335 ? 32.938 -35.188 18.844 1 94.44 335 PRO B CA 1
ATOM 10816 C C . PRO B 1 335 ? 33.438 -36.188 17.812 1 94.44 335 PRO B C 1
ATOM 10818 O O . PRO B 1 335 ? 32.75 -37.188 17.547 1 94.44 335 PRO B O 1
ATOM 10821 N N . ARG B 1 336 ? 34.594 -35.875 17.438 1 91.25 336 ARG B N 1
ATOM 10822 C CA . ARG B 1 336 ? 35.25 -36.75 16.469 1 91.25 336 ARG B CA 1
ATOM 10823 C C . ARG B 1 336 ? 35.406 -38.156 17.062 1 91.25 336 ARG B C 1
ATOM 10825 O O . ARG B 1 336 ? 35.781 -38.312 18.234 1 91.25 336 ARG B O 1
ATOM 10832 N N . GLY B 1 337 ? 35.156 -39.062 16.297 1 90.94 337 GLY B N 1
ATOM 10833 C CA . GLY B 1 337 ? 35.344 -40.438 16.703 1 90.94 337 GLY B CA 1
ATOM 10834 C C . GLY B 1 337 ? 34.094 -41.031 17.312 1 90.94 337 GLY B C 1
ATOM 10835 O O . GLY B 1 337 ? 34.062 -42.25 17.562 1 90.94 337 GLY B O 1
ATOM 10836 N N . SER B 1 338 ? 33.125 -40.188 17.453 1 93.75 338 SER B N 1
ATOM 10837 C CA . SER B 1 338 ? 31.891 -40.719 18 1 93.75 338 SER B CA 1
ATOM 10838 C C . SER B 1 338 ? 31.172 -41.625 17 1 93.75 338 SER B C 1
ATOM 10840 O O . SER B 1 338 ? 31.266 -41.375 15.789 1 93.75 338 SER B O 1
ATOM 10842 N N . VAL B 1 339 ? 30.547 -42.625 17.609 1 94.94 339 VAL B N 1
ATOM 10843 C CA . VAL B 1 339 ? 29.906 -43.594 16.75 1 94.94 339 VAL B CA 1
ATOM 10844 C C . VAL B 1 339 ? 28.391 -43.562 16.969 1 94.94 339 VAL B C 1
ATOM 10846 O O . VAL B 1 339 ? 27.922 -43.469 18.094 1 94.94 339 VAL B O 1
ATOM 10849 N N . ILE B 1 340 ? 27.672 -43.688 15.891 1 97.94 340 ILE B N 1
ATOM 10850 C CA . ILE B 1 340 ? 26.219 -43.719 15.938 1 97.94 340 ILE B CA 1
ATOM 10851 C C . ILE B 1 340 ? 25.734 -45.125 16.266 1 97.94 340 ILE B C 1
ATOM 10853 O O . ILE B 1 340 ? 26.109 -46.094 15.602 1 97.94 340 ILE B O 1
ATOM 10857 N N . ILE B 1 341 ? 24.828 -45.156 17.297 1 97.38 341 ILE B N 1
ATOM 10858 C CA . ILE B 1 341 ? 24.297 -46.469 17.734 1 97.38 341 ILE B CA 1
ATOM 10859 C C . ILE B 1 341 ? 23.031 -46.781 16.938 1 97.38 341 ILE B C 1
ATOM 10861 O O . ILE B 1 341 ? 22.062 -46.031 16.984 1 97.38 341 ILE B O 1
ATOM 10865 N N . PRO B 1 342 ? 23.125 -47.75 16.125 1 96.19 342 PRO B N 1
ATOM 10866 C CA . PRO B 1 342 ? 21.953 -48.094 15.305 1 96.19 342 PRO B CA 1
ATOM 10867 C C . PRO B 1 342 ? 20.688 -48.281 16.141 1 96.19 342 PRO B C 1
ATOM 10869 O O . PRO B 1 342 ? 20.75 -48.812 17.25 1 96.19 342 PRO B O 1
ATOM 10872 N N . THR B 1 343 ? 19.625 -47.875 15.641 1 97.06 343 THR B N 1
ATOM 10873 C CA . THR B 1 343 ? 18.312 -48 16.266 1 97.06 343 THR B CA 1
ATOM 10874 C C . THR B 1 343 ? 17.344 -48.719 15.336 1 97.06 343 THR B C 1
ATOM 10876 O O . THR B 1 343 ? 17.672 -49 14.188 1 97.06 343 THR B O 1
ATOM 10879 N N . ASP B 1 344 ? 16.141 -48.969 15.867 1 93.81 344 ASP B N 1
ATOM 10880 C CA . ASP B 1 344 ? 15.164 -49.781 15.141 1 93.81 344 ASP B CA 1
ATOM 10881 C C . ASP B 1 344 ? 14.734 -49.062 13.852 1 93.81 344 ASP B C 1
ATOM 10883 O O . ASP B 1 344 ? 14.461 -47.875 13.844 1 93.81 344 ASP B O 1
ATOM 10887 N N . TRP B 1 345 ? 14.75 -49.812 12.812 1 95.88 345 TRP B N 1
ATOM 10888 C CA . TRP B 1 345 ? 14.305 -49.406 11.492 1 95.88 345 TRP B CA 1
ATOM 10889 C C . TRP B 1 345 ? 12.836 -49.719 11.281 1 95.88 345 TRP B C 1
ATOM 10891 O O . TRP B 1 345 ? 12.5 -50.812 10.828 1 95.88 345 TRP B O 1
ATOM 10901 N N . VAL B 1 346 ? 11.875 -48.719 11.586 1 95.94 346 VAL B N 1
ATOM 10902 C CA . VAL B 1 346 ? 10.438 -48.969 11.633 1 95.94 346 VAL B CA 1
ATOM 10903 C C . VAL B 1 346 ? 9.703 -47.906 10.828 1 95.94 346 VAL B C 1
ATOM 10905 O O . VAL B 1 346 ? 10.195 -46.781 10.672 1 95.94 346 VAL B O 1
ATOM 10908 N N . SER B 1 347 ? 8.523 -48.281 10.312 1 95.12 347 SER B N 1
ATOM 10909 C CA . SER B 1 347 ? 7.684 -47.375 9.555 1 95.12 347 SER B CA 1
ATOM 10910 C C . SER B 1 347 ? 7.02 -46.344 10.477 1 95.12 347 SER B C 1
ATOM 10912 O O . SER B 1 347 ? 6.707 -46.656 11.625 1 95.12 347 SER B O 1
ATOM 10914 N N . GLN B 1 348 ? 6.816 -45.062 10.008 1 95.38 348 GLN B N 1
ATOM 10915 C CA . GLN B 1 348 ? 6.086 -44 10.648 1 95.38 348 GLN B CA 1
ATOM 10916 C C . GLN B 1 348 ? 4.941 -43.5 9.766 1 95.38 348 GLN B C 1
ATOM 10918 O O . GLN B 1 348 ? 5.074 -42.469 9.078 1 95.38 348 GLN B O 1
ATOM 10923 N N . PRO B 1 349 ? 3.828 -44.156 9.766 1 93.38 349 PRO B N 1
ATOM 10924 C CA . PRO B 1 349 ? 2.76 -43.875 8.812 1 93.38 349 PRO B CA 1
ATOM 10925 C C . PRO B 1 349 ? 2.221 -42.438 8.961 1 93.38 349 PRO B C 1
ATOM 10927 O O . PRO B 1 349 ? 1.68 -41.875 8.008 1 93.38 349 PRO B O 1
ATOM 10930 N N . ASN B 1 350 ? 2.295 -41.875 10.094 1 93 350 ASN B N 1
ATOM 10931 C CA . ASN B 1 350 ? 1.767 -40.531 10.312 1 93 350 ASN B CA 1
ATOM 10932 C C . ASN B 1 350 ? 2.879 -39.469 10.328 1 93 350 ASN B C 1
ATOM 10934 O O . ASN B 1 350 ? 2.684 -38.375 10.82 1 93 350 ASN B O 1
ATOM 10938 N N . ASN B 1 351 ? 4.035 -39.812 9.781 1 96.19 351 ASN B N 1
ATOM 10939 C CA . ASN B 1 351 ? 5.172 -38.906 9.922 1 96.19 351 ASN B CA 1
ATOM 10940 C C . ASN B 1 351 ? 4.875 -37.531 9.312 1 96.19 351 ASN B C 1
ATOM 10942 O O . ASN B 1 351 ? 5.336 -36.5 9.82 1 96.19 351 ASN B O 1
ATOM 10946 N N . VAL B 1 352 ? 3.975 -37.469 8.234 1 95.38 352 VAL B N 1
ATOM 10947 C CA . VAL B 1 352 ? 3.623 -36.188 7.637 1 95.38 352 VAL B CA 1
ATOM 10948 C C . VAL B 1 352 ? 2.459 -35.562 8.398 1 95.38 352 VAL B C 1
ATOM 10950 O O . VAL B 1 352 ? 2.508 -34.406 8.766 1 95.38 352 VAL B O 1
ATOM 10953 N N . ASN B 1 353 ? 1.4 -36.25 8.688 1 94.06 353 ASN B N 1
ATOM 10954 C CA . ASN B 1 353 ? 0.202 -35.781 9.359 1 94.06 353 ASN B CA 1
ATOM 10955 C C . ASN B 1 353 ? 0.517 -35.25 10.758 1 94.06 353 ASN B C 1
ATOM 10957 O O . ASN B 1 353 ? -0.147 -34.344 11.25 1 94.06 353 ASN B O 1
ATOM 10961 N N . ASP B 1 354 ? 1.509 -35.844 11.391 1 94.75 354 ASP B N 1
ATOM 10962 C CA . ASP B 1 354 ? 1.887 -35.438 12.742 1 94.75 354 ASP B CA 1
ATOM 10963 C C . ASP B 1 354 ? 2.4 -34 12.766 1 94.75 354 ASP B C 1
ATOM 10965 O O . ASP B 1 354 ? 2.426 -33.375 13.82 1 94.75 354 ASP B O 1
ATOM 10969 N N . PHE B 1 355 ? 2.793 -33.594 11.672 1 96.38 355 PHE B N 1
ATOM 10970 C CA . PHE B 1 355 ? 3.307 -32.25 11.602 1 96.38 355 PHE B CA 1
ATOM 10971 C C . PHE B 1 355 ? 2.164 -31.234 11.609 1 96.38 355 PHE B C 1
ATOM 10973 O O . PHE B 1 355 ? 2.26 -30.172 12.242 1 96.38 355 PHE B O 1
ATOM 10980 N N . PHE B 1 356 ? 1.048 -31.469 10.93 1 95.44 356 PHE B N 1
ATOM 10981 C CA . PHE B 1 356 ? -0.069 -30.547 10.805 1 95.44 356 PHE B CA 1
ATOM 10982 C C . PHE B 1 356 ? -0.85 -30.469 12.109 1 95.44 356 PHE B C 1
ATOM 10984 O O . PHE B 1 356 ? -0.804 -31.391 12.93 1 95.44 356 PHE B O 1
ATOM 10991 N N . ARG B 1 357 ? -1.513 -29.312 12.273 1 95.38 357 ARG B N 1
ATOM 10992 C CA . ARG B 1 357 ? -2.367 -29.109 13.438 1 95.38 357 ARG B CA 1
ATOM 10993 C C . ARG B 1 357 ? -3.762 -28.656 13.023 1 95.38 357 ARG B C 1
ATOM 10995 O O . ARG B 1 357 ? -3.986 -28.312 11.859 1 95.38 357 ARG B O 1
ATOM 11002 N N . THR B 1 358 ? -4.672 -28.703 13.969 1 96 358 THR B N 1
ATOM 11003 C CA . THR B 1 358 ? -6.004 -28.156 13.727 1 96 358 THR B CA 1
ATOM 11004 C C . THR B 1 358 ? -5.969 -26.641 13.672 1 96 358 THR B C 1
ATOM 11006 O O . THR B 1 358 ? -5.52 -25.984 14.617 1 96 358 THR B O 1
ATOM 11009 N N . GLY B 1 359 ? -6.391 -26.172 12.508 1 95.75 359 GLY B N 1
ATOM 11010 C CA . GLY B 1 359 ? -6.547 -24.734 12.398 1 95.75 359 GLY B CA 1
ATOM 11011 C C . GLY B 1 359 ? -7.77 -24.203 13.125 1 95.75 359 GLY B C 1
ATOM 11012 O O . GLY B 1 359 ? -8.758 -24.922 13.297 1 95.75 359 GLY B O 1
ATOM 11013 N N . VAL B 1 360 ? -7.742 -22.906 13.578 1 96.62 360 VAL B N 1
ATOM 11014 C CA . VAL B 1 360 ? -8.859 -22.25 14.258 1 96.62 360 VAL B CA 1
ATOM 11015 C C . VAL B 1 360 ? -9.055 -20.844 13.68 1 96.62 360 VAL B C 1
ATOM 11017 O O . VAL B 1 360 ? -8.109 -20.062 13.586 1 96.62 360 VAL B O 1
ATOM 11020 N N . THR B 1 361 ? -10.281 -20.578 13.305 1 95.5 361 THR B N 1
ATOM 11021 C CA . THR B 1 361 ? -10.633 -19.25 12.812 1 95.5 361 THR B CA 1
ATOM 11022 C C . THR B 1 361 ? -11.727 -18.625 13.68 1 95.5 361 THR B C 1
ATOM 11024 O O . THR B 1 361 ? -12.789 -19.203 13.859 1 95.5 361 THR B O 1
ATOM 11027 N N . LEU B 1 362 ? -11.461 -17.453 14.258 1 96.12 362 LEU B N 1
ATOM 11028 C CA . LEU B 1 362 ? -12.391 -16.656 15.047 1 96.12 362 LEU B CA 1
ATOM 11029 C C . LEU B 1 362 ? -12.727 -15.352 14.336 1 96.12 362 LEU B C 1
ATOM 11031 O O . LEU B 1 362 ? -11.836 -14.602 13.938 1 96.12 362 LEU B O 1
ATOM 11035 N N . SER B 1 363 ? -14.031 -15.125 14.117 1 95.44 363 SER B N 1
ATOM 11036 C CA . SER B 1 363 ? -14.531 -13.875 13.547 1 95.44 363 SER B CA 1
ATOM 11037 C C . SER B 1 363 ? -15.633 -13.273 14.414 1 95.44 363 SER B C 1
ATOM 11039 O O . SER B 1 363 ? -16.672 -13.898 14.641 1 95.44 363 SER B O 1
ATOM 11041 N N . ASN B 1 364 ? -15.43 -12.094 14.914 1 95.56 364 ASN B N 1
ATOM 11042 C CA . ASN B 1 364 ? -16.375 -11.367 15.758 1 95.56 364 ASN B CA 1
ATOM 11043 C C . ASN B 1 364 ? -16.703 -9.992 15.172 1 95.56 364 ASN B C 1
ATOM 11045 O O . ASN B 1 364 ? -15.812 -9.203 14.891 1 95.56 364 ASN B O 1
ATOM 11049 N N . ASN B 1 365 ? -18 -9.789 14.977 1 95.81 365 ASN B N 1
ATOM 11050 C CA . ASN B 1 365 ? -18.484 -8.531 14.422 1 95.81 365 ASN B CA 1
ATOM 11051 C C . ASN B 1 365 ? -19.484 -7.859 15.359 1 95.81 365 ASN B C 1
ATOM 11053 O O . ASN B 1 365 ? -20.359 -8.523 15.93 1 95.81 365 ASN B O 1
ATOM 11057 N N . ILE B 1 366 ? -19.312 -6.574 15.594 1 90.75 366 ILE B N 1
ATOM 11058 C CA . ILE B 1 366 ? -20.281 -5.719 16.266 1 90.75 366 ILE B CA 1
ATOM 11059 C C . ILE B 1 366 ? -20.672 -4.555 15.359 1 90.75 366 ILE B C 1
ATOM 11061 O O . ILE B 1 366 ? -19.797 -3.877 14.805 1 90.75 366 ILE B O 1
ATOM 11065 N N . SER B 1 367 ? -21.953 -4.441 15.156 1 91.62 367 SER B N 1
ATOM 11066 C CA . SER B 1 367 ? -22.422 -3.34 14.328 1 91.62 367 SER B CA 1
ATOM 11067 C C . SER B 1 367 ? -23.547 -2.574 15.031 1 91.62 367 SER B C 1
ATOM 11069 O O . SER B 1 367 ? -24.344 -3.162 15.766 1 91.62 367 SER B O 1
ATOM 11071 N N . ILE B 1 368 ? -23.562 -1.335 14.797 1 82.75 368 ILE B N 1
ATOM 11072 C CA . ILE B 1 368 ? -24.594 -0.416 15.266 1 82.75 368 ILE B CA 1
ATOM 11073 C C . ILE B 1 368 ? -25.203 0.322 14.078 1 82.75 368 ILE B C 1
ATOM 11075 O O . ILE B 1 368 ? -24.484 0.869 13.242 1 82.75 368 ILE B O 1
ATOM 11079 N N . ALA B 1 369 ? -26.531 0.162 13.992 1 85.44 369 ALA B N 1
ATOM 11080 C CA . ALA B 1 369 ? -27.234 0.822 12.898 1 85.44 369 ALA B CA 1
ATOM 11081 C C . ALA B 1 369 ? -28.438 1.616 13.422 1 85.44 369 ALA B C 1
ATOM 11083 O O . ALA B 1 369 ? -29.078 1.206 14.391 1 85.44 369 ALA B O 1
ATOM 11084 N N . GLY B 1 370 ? -28.672 2.723 12.75 1 76.31 370 GLY B N 1
ATOM 11085 C CA . GLY B 1 370 ? -29.812 3.57 13.078 1 76.31 370 GLY B CA 1
ATOM 11086 C C . GLY B 1 370 ? -30.266 4.426 11.914 1 76.31 370 GLY B C 1
ATOM 11087 O O . GLY B 1 370 ? -29.5 4.688 10.984 1 76.31 370 GLY B O 1
ATOM 11088 N N . ASP B 1 371 ? -31.594 4.566 11.891 1 77.19 371 ASP B N 1
ATOM 11089 C CA . ASP B 1 371 ? -32.188 5.363 10.836 1 77.19 371 ASP B CA 1
ATOM 11090 C C . ASP B 1 371 ? -33.25 6.309 11.398 1 77.19 371 ASP B C 1
ATOM 11092 O O . ASP B 1 371 ? -33.969 5.961 12.344 1 77.19 371 ASP B O 1
ATOM 11096 N N . ASN B 1 372 ? -33.156 7.496 10.828 1 70.5 372 ASN B N 1
ATOM 11097 C CA . ASN B 1 372 ? -34.25 8.445 11.008 1 70.5 372 ASN B CA 1
ATOM 11098 C C . ASN B 1 372 ? -34.5 9.258 9.742 1 70.5 372 ASN B C 1
ATOM 11100 O O . ASN B 1 372 ? -33.969 8.953 8.688 1 70.5 372 ASN B O 1
ATOM 11104 N N . GLU B 1 373 ? -35.312 10.172 9.875 1 66.31 373 GLU B N 1
ATOM 11105 C CA . GLU B 1 373 ? -35.75 10.914 8.688 1 66.31 373 GLU B CA 1
ATOM 11106 C C . GLU B 1 373 ? -34.594 11.719 8.102 1 66.31 373 GLU B C 1
ATOM 11108 O O . GLU B 1 373 ? -34.562 12.023 6.906 1 66.31 373 GLU B O 1
ATOM 11113 N N . LYS B 1 374 ? -33.719 11.961 8.789 1 68.75 374 LYS B N 1
ATOM 11114 C CA . LYS B 1 374 ? -32.719 12.922 8.336 1 68.75 374 LYS B CA 1
ATOM 11115 C C . LYS B 1 374 ? -31.391 12.234 8.062 1 68.75 374 LYS B C 1
ATOM 11117 O O . LYS B 1 374 ? -30.578 12.734 7.281 1 68.75 374 LYS B O 1
ATOM 11122 N N . ALA B 1 375 ? -31.25 11.211 8.781 1 75 375 ALA B N 1
ATOM 11123 C CA . ALA B 1 375 ? -29.953 10.578 8.578 1 75 375 ALA B CA 1
ATOM 11124 C C . ALA B 1 375 ? -30.016 9.086 8.914 1 75 375 ALA B C 1
ATOM 11126 O O . ALA B 1 375 ? -30.875 8.648 9.672 1 75 375 ALA B O 1
ATOM 11127 N N . ASN B 1 376 ? -29.125 8.43 8.32 1 81.75 376 ASN B N 1
ATOM 11128 C CA . ASN B 1 376 ? -28.906 7.027 8.664 1 81.75 376 ASN B CA 1
ATOM 11129 C C . ASN B 1 376 ? -27.422 6.703 8.797 1 81.75 376 ASN B C 1
ATOM 11131 O O . ASN B 1 376 ? -26.594 7.32 8.141 1 81.75 376 ASN B O 1
ATOM 11135 N N . VAL B 1 377 ? -27.172 5.801 9.773 1 80.75 377 VAL B N 1
ATOM 11136 C CA . VAL B 1 377 ? -25.766 5.484 10.016 1 80.75 377 VAL B CA 1
ATOM 11137 C C . VAL B 1 377 ? -25.625 4.008 10.383 1 80.75 377 VAL B C 1
ATOM 11139 O O . VAL B 1 377 ? -26.484 3.447 11.062 1 80.75 377 VAL B O 1
ATOM 11142 N N . ARG B 1 378 ? -24.594 3.514 9.875 1 89.75 378 ARG B N 1
ATOM 11143 C CA . ARG B 1 378 ? -24.156 2.191 10.297 1 89.75 378 ARG B CA 1
ATOM 11144 C C . ARG B 1 378 ? -22.641 2.158 10.484 1 89.75 378 ARG B C 1
ATOM 11146 O O . ARG B 1 378 ? -21.891 2.52 9.578 1 89.75 378 ARG B O 1
ATOM 11153 N N . PHE B 1 379 ? -22.266 1.772 11.688 1 87.81 379 PHE B N 1
ATOM 11154 C CA . PHE B 1 379 ? -20.859 1.585 12.031 1 87.81 379 PHE B CA 1
ATOM 11155 C C . PHE B 1 379 ? -20.594 0.151 12.477 1 87.81 379 PHE B C 1
ATOM 11157 O O . PHE B 1 379 ? -21.391 -0.423 13.234 1 87.81 379 PHE B O 1
ATOM 11164 N N . SER B 1 380 ? -19.547 -0.381 12.008 1 94.12 380 SER B N 1
ATOM 11165 C CA . SER B 1 380 ? -19.25 -1.757 12.398 1 94.12 380 SER B CA 1
ATOM 11166 C C . SER B 1 380 ? -17.75 -1.97 12.594 1 94.12 380 SER B C 1
ATOM 11168 O O . SER B 1 380 ? -16.938 -1.278 11.984 1 94.12 380 SER B O 1
ATOM 11170 N N . TRP B 1 381 ? -17.391 -2.848 13.539 1 92.62 381 TRP B N 1
ATOM 11171 C CA . TRP B 1 381 ? -16.031 -3.324 13.805 1 92.62 381 TRP B CA 1
ATOM 11172 C C . TRP B 1 381 ? -15.977 -4.848 13.773 1 92.62 381 TRP B C 1
ATOM 11174 O O . TRP B 1 381 ? -16.766 -5.52 14.438 1 92.62 381 TRP B O 1
ATOM 11184 N N . THR B 1 382 ? -15.086 -5.391 12.953 1 96.88 382 THR B N 1
ATOM 11185 C CA . THR B 1 382 ? -14.891 -6.836 12.852 1 96.88 382 THR B CA 1
ATOM 11186 C C . THR B 1 382 ? -13.445 -7.211 13.148 1 96.88 382 THR B C 1
ATOM 11188 O O . THR B 1 382 ? -12.516 -6.602 12.609 1 96.88 382 THR B O 1
ATOM 11191 N N . ASN B 1 383 ? -13.273 -8.172 14.039 1 96.44 383 ASN B N 1
ATOM 11192 C CA . ASN B 1 383 ? -11.977 -8.773 14.328 1 96.44 383 ASN B CA 1
ATOM 11193 C C . ASN B 1 383 ? -11.891 -10.203 13.812 1 96.44 383 ASN B C 1
ATOM 11195 O O . ASN B 1 383 ? -12.703 -11.055 14.188 1 96.44 383 ASN B O 1
ATOM 11199 N N . LEU B 1 384 ? -10.938 -10.438 12.875 1 97.06 384 LEU B N 1
ATOM 11200 C CA . LEU B 1 384 ? -10.625 -11.758 12.336 1 97.06 384 LEU B CA 1
ATOM 11201 C C . LEU B 1 384 ? -9.281 -12.25 12.844 1 97.06 384 LEU B C 1
ATOM 11203 O O . LEU B 1 384 ? -8.266 -11.555 12.719 1 97.06 384 LEU B O 1
ATOM 11207 N N . ASP B 1 385 ? -9.242 -13.438 13.477 1 97.25 385 ASP B N 1
ATOM 11208 C CA . ASP B 1 385 ? -8.031 -14.109 13.953 1 97.25 385 ASP B CA 1
ATOM 11209 C C . ASP B 1 385 ? -7.996 -15.57 13.492 1 97.25 385 ASP B C 1
ATOM 11211 O O . ASP B 1 385 ? -8.711 -16.406 14.047 1 97.25 385 ASP B O 1
ATOM 11215 N N . GLN B 1 386 ? -7.129 -15.828 12.5 1 96.81 386 GLN B N 1
ATOM 11216 C CA . GLN B 1 386 ? -7.016 -17.172 11.922 1 96.81 386 GLN B CA 1
ATOM 11217 C C . GLN B 1 386 ? -5.633 -17.75 12.156 1 96.81 386 GLN B C 1
ATOM 11219 O O . GLN B 1 386 ? -4.621 -17.141 11.812 1 96.81 386 GLN B O 1
ATOM 11224 N N . LYS B 1 387 ? -5.66 -18.969 12.766 1 97.5 387 LYS B N 1
ATOM 11225 C CA . LYS B 1 387 ? -4.477 -19.828 12.859 1 97.5 387 LYS B CA 1
ATOM 11226 C C . LYS B 1 387 ? -4.562 -20.984 11.875 1 97.5 387 LYS B C 1
ATOM 11228 O O . LYS B 1 387 ? -5.539 -21.734 11.883 1 97.5 387 LYS B O 1
ATOM 11233 N N . GLY B 1 388 ? -3.525 -21.141 11.07 1 95.25 388 GLY B N 1
ATOM 11234 C CA . GLY B 1 388 ? -3.553 -22.125 10 1 95.25 388 GLY B CA 1
ATOM 11235 C C . GLY B 1 388 ? -3.275 -23.531 10.484 1 95.25 388 GLY B C 1
ATOM 11236 O O . GLY B 1 388 ? -2.959 -23.75 11.656 1 95.25 388 GLY B O 1
ATOM 11237 N N . ILE B 1 389 ? -3.385 -24.531 9.57 1 96.25 389 ILE B N 1
ATOM 11238 C CA . ILE B 1 389 ? -3.129 -25.938 9.859 1 96.25 389 ILE B CA 1
ATOM 11239 C C . ILE B 1 389 ? -1.623 -26.188 9.898 1 96.25 389 ILE B C 1
ATOM 11241 O O . ILE B 1 389 ? -1.171 -27.203 10.453 1 96.25 389 ILE B O 1
ATOM 11245 N N . VAL B 1 390 ? -0.883 -25.344 9.297 1 96.31 390 VAL B N 1
ATOM 11246 C CA . VAL B 1 390 ? 0.571 -25.359 9.406 1 96.31 390 VAL B CA 1
ATOM 11247 C C . VAL B 1 390 ? 1.001 -24.625 10.672 1 96.31 390 VAL B C 1
ATOM 11249 O O . VAL B 1 390 ? 0.563 -23.5 10.914 1 96.31 390 VAL B O 1
ATOM 11252 N N . PRO B 1 391 ? 1.812 -25.25 11.43 1 96.5 391 PRO B N 1
ATOM 11253 C CA . PRO B 1 391 ? 2.248 -24.578 12.664 1 96.5 391 PRO B CA 1
ATOM 11254 C C . PRO B 1 391 ? 2.904 -23.219 12.398 1 96.5 391 PRO B C 1
ATOM 11256 O O . PRO B 1 391 ? 3.549 -23.031 11.367 1 96.5 391 PRO B O 1
ATOM 11259 N N . ASN B 1 392 ? 2.688 -22.281 13.305 1 97.38 392 ASN B N 1
ATOM 11260 C CA . ASN B 1 392 ? 3.248 -20.938 13.328 1 97.38 392 ASN B CA 1
ATOM 11261 C C . ASN B 1 392 ? 2.805 -20.125 12.117 1 97.38 392 ASN B C 1
ATOM 11263 O O . ASN B 1 392 ? 3.561 -19.281 11.617 1 97.38 392 ASN B O 1
ATOM 11267 N N . THR B 1 393 ? 1.74 -20.391 11.539 1 96.69 393 THR B N 1
ATOM 11268 C CA . THR B 1 393 ? 1.141 -19.562 10.492 1 96.69 393 THR B CA 1
ATOM 11269 C C . THR B 1 393 ? -0.16 -18.938 10.984 1 96.69 393 THR B C 1
ATOM 11271 O O . THR B 1 393 ? -0.889 -19.547 11.773 1 96.69 393 THR B O 1
ATOM 11274 N N . ASP B 1 394 ? -0.446 -17.688 10.562 1 96.94 394 ASP B N 1
ATOM 11275 C CA . ASP B 1 394 ? -1.604 -16.953 11.062 1 96.94 394 ASP B CA 1
ATOM 11276 C C . ASP B 1 394 ? -2.006 -15.828 10.109 1 96.94 394 ASP B C 1
ATOM 11278 O O . ASP B 1 394 ? -1.289 -15.531 9.156 1 96.94 394 ASP B O 1
ATOM 11282 N N . LEU B 1 395 ? -3.18 -15.305 10.328 1 96.69 395 LEU B N 1
ATOM 11283 C CA . LEU B 1 395 ? -3.717 -14.117 9.656 1 96.69 395 LEU B CA 1
ATOM 11284 C C . LEU B 1 395 ? -4.695 -13.383 10.562 1 96.69 395 LEU B C 1
ATOM 11286 O O . LEU B 1 395 ? -5.715 -13.938 10.977 1 96.69 395 LEU B O 1
ATOM 11290 N N . LYS B 1 396 ? -4.422 -12.18 10.898 1 96.44 396 LYS B N 1
ATOM 11291 C CA . LYS B 1 396 ? -5.258 -11.32 11.727 1 96.44 396 LYS B CA 1
ATOM 11292 C C . LYS B 1 396 ? -5.672 -10.062 10.969 1 96.44 396 LYS B C 1
ATOM 11294 O O . LYS B 1 396 ? -4.867 -9.469 10.25 1 96.44 396 LYS B O 1
ATOM 11299 N N . ARG B 1 397 ? -6.922 -9.648 11.164 1 95.62 397 ARG B N 1
ATOM 11300 C CA . ARG B 1 397 ? -7.41 -8.461 10.484 1 95.62 397 ARG B CA 1
ATOM 11301 C C . ARG B 1 397 ? -8.438 -7.723 11.336 1 95.62 397 ARG B C 1
ATOM 11303 O O . ARG B 1 397 ? -9.359 -8.336 11.875 1 95.62 397 ARG B O 1
ATOM 11310 N N . ASN B 1 398 ? -8.328 -6.445 11.5 1 94.56 398 ASN B N 1
ATOM 11311 C CA . ASN B 1 398 ? -9.32 -5.539 12.062 1 94.56 398 ASN B CA 1
ATOM 11312 C C . ASN B 1 398 ? -9.93 -4.641 10.984 1 94.56 398 ASN B C 1
ATOM 11314 O O . ASN B 1 398 ? -9.211 -3.959 10.258 1 94.56 398 ASN B O 1
ATOM 11318 N N . THR B 1 399 ? -11.234 -4.695 10.891 1 95.62 399 THR B N 1
ATOM 11319 C CA . THR B 1 399 ? -11.953 -3.895 9.898 1 95.62 399 THR B CA 1
ATOM 11320 C C . THR B 1 399 ? -12.938 -2.955 10.586 1 95.62 399 THR B C 1
ATOM 11322 O O . THR B 1 399 ? -13.75 -3.389 11.398 1 95.62 399 THR B O 1
ATOM 11325 N N . LEU B 1 400 ? -12.844 -1.691 10.336 1 92.44 400 LEU B N 1
ATOM 11326 C CA . LEU B 1 400 ? -13.82 -0.667 10.703 1 92.44 400 LEU B CA 1
ATOM 11327 C C . LEU B 1 400 ? -14.539 -0.141 9.469 1 92.44 400 LEU B C 1
ATOM 11329 O O . LEU B 1 400 ? -13.906 0.229 8.477 1 92.44 400 LEU B O 1
ATOM 11333 N N . ALA B 1 401 ? -15.836 -0.16 9.539 1 94.75 401 ALA B N 1
ATOM 11334 C CA . ALA B 1 401 ? -16.641 0.309 8.414 1 94.75 401 ALA B CA 1
ATOM 11335 C C . ALA B 1 401 ? -17.688 1.327 8.875 1 94.75 401 ALA B C 1
ATOM 11337 O O . ALA B 1 401 ? -18.344 1.138 9.906 1 94.75 401 ALA B O 1
ATOM 11338 N N . LEU B 1 402 ? -17.797 2.369 8.117 1 90.44 402 LEU B N 1
ATOM 11339 C CA . LEU B 1 402 ? -18.781 3.422 8.328 1 90.44 402 LEU B CA 1
ATOM 11340 C C . LEU B 1 402 ? -19.609 3.658 7.07 1 90.44 402 LEU B C 1
ATOM 11342 O O . LEU B 1 402 ? -19.047 3.779 5.977 1 90.44 402 LEU B O 1
ATOM 11346 N N . ASN B 1 403 ? -20.891 3.557 7.156 1 91.75 403 ASN B N 1
ATOM 11347 C CA . ASN B 1 403 ? -21.859 3.936 6.141 1 91.75 403 ASN B CA 1
ATOM 11348 C C . ASN B 1 403 ? -22.906 4.898 6.695 1 91.75 403 ASN B C 1
ATOM 11350 O O . ASN B 1 403 ? -23.719 4.52 7.547 1 91.75 403 ASN B O 1
ATOM 11354 N N . THR B 1 404 ? -22.891 6.156 6.199 1 85.62 404 THR B N 1
ATOM 11355 C CA . THR B 1 404 ? -23.797 7.164 6.719 1 85.62 404 THR B CA 1
ATOM 11356 C C . THR B 1 404 ? -24.391 7.996 5.582 1 85.62 404 THR B C 1
ATOM 11358 O O . THR B 1 404 ? -23.703 8.297 4.605 1 85.62 404 THR B O 1
ATOM 11361 N N . GLY B 1 405 ? -25.641 8.227 5.707 1 84.06 405 GLY B N 1
ATOM 11362 C CA . GLY B 1 405 ? -26.375 9.125 4.84 1 84.06 405 GLY B CA 1
ATOM 11363 C C . GLY B 1 405 ? -27.047 10.258 5.594 1 84.06 405 GLY B C 1
ATOM 11364 O O . GLY B 1 405 ? -27.672 10.039 6.633 1 84.06 405 GLY B O 1
ATOM 11365 N N . ILE B 1 406 ? -26.875 11.414 5 1 75.75 406 ILE B N 1
ATOM 11366 C CA . ILE B 1 406 ? -27.422 12.602 5.648 1 75.75 406 ILE B CA 1
ATOM 11367 C C . ILE B 1 406 ? -28.25 13.398 4.645 1 75.75 406 ILE B C 1
ATOM 11369 O O . ILE B 1 406 ? -27.766 13.742 3.564 1 75.75 406 ILE B O 1
ATOM 11373 N N . ASN B 1 407 ? -29.375 13.523 5.059 1 78.38 407 ASN B N 1
ATOM 11374 C CA . ASN B 1 407 ? -30.219 14.453 4.309 1 78.38 407 ASN B CA 1
ATOM 11375 C C . ASN B 1 407 ? -29.969 15.898 4.719 1 78.38 407 ASN B C 1
ATOM 11377 O O . ASN B 1 407 ? -30.578 16.406 5.664 1 78.38 407 ASN B O 1
ATOM 11381 N N . ILE B 1 408 ? -29.188 16.469 4.02 1 71.56 408 ILE B N 1
ATOM 11382 C CA . ILE B 1 408 ? -28.781 17.828 4.359 1 71.56 408 ILE B CA 1
ATOM 11383 C C . ILE B 1 408 ? -29.969 18.766 4.18 1 71.56 408 ILE B C 1
ATOM 11385 O O . ILE B 1 408 ? -30.297 19.547 5.082 1 71.56 408 ILE B O 1
ATOM 11389 N N . VAL B 1 409 ? -30.406 18.875 3.047 1 71.62 409 VAL B N 1
ATOM 11390 C CA . VAL B 1 409 ? -31.688 19.484 2.738 1 71.62 409 VAL B CA 1
ATOM 11391 C C . VAL B 1 409 ? -32.719 18.406 2.363 1 71.62 409 VAL B C 1
ATOM 11393 O O . VAL B 1 409 ? -32.562 17.766 1.324 1 71.62 409 VAL B O 1
ATOM 11396 N N . PRO B 1 410 ? -33.531 18.25 3.277 1 74.25 410 PRO B N 1
ATOM 11397 C CA . PRO B 1 410 ? -34.5 17.156 3.055 1 74.25 410 PRO B CA 1
ATOM 11398 C C . PRO B 1 410 ? -35.031 17.125 1.635 1 74.25 410 PRO B C 1
ATOM 11400 O O . PRO B 1 410 ? -35.469 18.172 1.12 1 74.25 410 PRO B O 1
ATOM 11403 N N . GLU B 1 411 ? -34.875 16 1.091 1 77.38 411 GLU B N 1
ATOM 11404 C CA . GLU B 1 411 ? -35.406 15.633 -0.212 1 77.38 411 GLU B CA 1
ATOM 11405 C C . GLU B 1 411 ? -34.688 16.359 -1.34 1 77.38 411 GLU B C 1
ATOM 11407 O O . GLU B 1 411 ? -35.062 16.234 -2.508 1 77.38 411 GLU B O 1
ATOM 11412 N N . LYS B 1 412 ? -33.812 17.109 -1.035 1 82.88 412 LYS B N 1
ATOM 11413 C CA . LYS B 1 412 ? -33.125 17.875 -2.092 1 82.88 412 LYS B CA 1
ATOM 11414 C C . LYS B 1 412 ? -31.656 17.547 -2.154 1 82.88 412 LYS B C 1
ATOM 11416 O O . LYS B 1 412 ? -31.109 17.328 -3.236 1 82.88 412 LYS B O 1
ATOM 11421 N N . LEU B 1 413 ? -31.078 17.672 -1.059 1 82.81 413 LEU B N 1
ATOM 11422 C CA . LEU B 1 413 ? -29.625 17.469 -1.032 1 82.81 413 LEU B CA 1
ATOM 11423 C C . LEU B 1 413 ? -29.25 16.391 -0.015 1 82.81 413 LEU B C 1
ATOM 11425 O O . LEU B 1 413 ? -29.484 16.562 1.183 1 82.81 413 LEU B O 1
ATOM 11429 N N . THR B 1 414 ? -28.609 15.414 -0.521 1 84.75 414 THR B N 1
ATOM 11430 C CA . THR B 1 414 ? -28.219 14.305 0.343 1 84.75 414 THR B CA 1
ATOM 11431 C C . THR B 1 414 ? -26.719 14.023 0.192 1 84.75 414 THR B C 1
ATOM 11433 O O . THR B 1 414 ? -26.188 14.07 -0.917 1 84.75 414 THR B O 1
ATOM 11436 N N . LEU B 1 415 ? -26.078 13.766 1.399 1 84.81 415 LEU B N 1
ATOM 11437 C CA . LEU B 1 415 ? -24.672 13.383 1.465 1 84.81 415 LEU B CA 1
ATOM 11438 C C . LEU B 1 415 ? -24.516 11.953 1.979 1 84.81 415 LEU B C 1
ATOM 11440 O O . LEU B 1 415 ? -25.031 11.617 3.047 1 84.81 415 LEU B O 1
ATOM 11444 N N . ASN B 1 416 ? -23.859 11.188 1.217 1 90.38 416 ASN B N 1
ATOM 11445 C CA . ASN B 1 416 ? -23.547 9.82 1.62 1 90.38 416 ASN B CA 1
ATOM 11446 C C . ASN B 1 416 ? -22.047 9.594 1.701 1 90.38 416 ASN B C 1
ATOM 11448 O O . ASN B 1 416 ? -21.312 9.938 0.774 1 90.38 416 ASN B O 1
ATOM 11452 N N . VAL B 1 417 ? -21.641 9.07 2.85 1 89.38 417 VAL B N 1
ATOM 11453 C CA . VAL B 1 417 ? -20.219 8.789 3.062 1 89.38 417 VAL B CA 1
ATOM 11454 C C . VAL B 1 417 ? -20.047 7.324 3.467 1 89.38 417 VAL B C 1
ATOM 11456 O O . VAL B 1 417 ? -20.703 6.848 4.395 1 89.38 417 VAL B O 1
ATOM 11459 N N . THR B 1 418 ? -19.188 6.629 2.732 1 93.69 418 THR B N 1
ATOM 11460 C CA . THR B 1 418 ? -18.766 5.281 3.096 1 93.69 418 THR B CA 1
ATOM 11461 C C . THR B 1 418 ? -17.25 5.215 3.266 1 93.69 418 THR B C 1
ATOM 11463 O O . THR B 1 418 ? -16.5 5.777 2.457 1 93.69 418 THR B O 1
ATOM 11466 N N . ALA B 1 419 ? -16.844 4.621 4.355 1 91.25 419 ALA B N 1
ATOM 11467 C CA . ALA B 1 419 ? -15.414 4.492 4.645 1 91.25 419 ALA B CA 1
ATOM 11468 C C . ALA B 1 419 ? -15.109 3.145 5.297 1 91.25 419 ALA B C 1
ATOM 11470 O O . ALA B 1 419 ? -15.797 2.734 6.238 1 91.25 419 ALA B O 1
ATOM 11471 N N . ASN B 1 420 ? -14.062 2.451 4.738 1 95.5 420 ASN B N 1
ATOM 11472 C CA . ASN B 1 420 ? -13.562 1.188 5.266 1 95.5 420 ASN B CA 1
ATOM 11473 C C . ASN B 1 420 ? -12.062 1.254 5.531 1 95.5 420 ASN B C 1
ATOM 11475 O O . ASN B 1 420 ? -11.281 1.595 4.641 1 95.5 420 ASN B O 1
ATOM 11479 N N . TYR B 1 421 ? -11.695 1.043 6.828 1 93.5 421 TYR B N 1
ATOM 11480 C CA . TYR B 1 421 ? -10.289 0.918 7.195 1 93.5 421 TYR B CA 1
ATOM 11481 C C . TYR B 1 421 ? -9.969 -0.501 7.648 1 93.5 421 TYR B C 1
ATOM 11483 O O . TYR B 1 421 ? -10.656 -1.054 8.516 1 93.5 421 TYR B O 1
ATOM 11491 N N . GLN B 1 422 ? -8.844 -1.017 7.051 1 96.44 422 GLN B N 1
ATOM 11492 C CA . GLN B 1 422 ? -8.43 -2.379 7.367 1 96.44 422 GLN B CA 1
ATOM 11493 C C . GLN B 1 422 ? -6.949 -2.434 7.727 1 96.44 422 GLN B C 1
ATOM 11495 O O . GLN B 1 422 ? -6.109 -1.87 7.02 1 96.44 422 GLN B O 1
ATOM 11500 N N . ASN B 1 423 ? -6.656 -3.055 8.906 1 95.12 423 ASN B N 1
ATOM 11501 C CA . ASN B 1 423 ? -5.305 -3.4 9.328 1 95.12 423 ASN B CA 1
ATOM 11502 C C . ASN B 1 423 ? -5.094 -4.914 9.352 1 95.12 423 ASN B C 1
ATOM 11504 O O . ASN B 1 423 ? -5.684 -5.613 10.172 1 95.12 423 ASN B O 1
ATOM 11508 N N . THR B 1 424 ? -4.309 -5.449 8.391 1 96.94 424 THR B N 1
ATOM 11509 C CA . THR B 1 424 ? -4.035 -6.875 8.242 1 96.94 424 THR B CA 1
ATOM 11510 C C . THR B 1 424 ? -2.592 -7.195 8.625 1 96.94 424 THR B C 1
ATOM 11512 O O . THR B 1 424 ? -1.657 -6.559 8.141 1 96.94 424 THR B O 1
ATOM 11515 N N . ILE B 1 425 ? -2.42 -8.273 9.539 1 96.38 425 ILE B N 1
ATOM 11516 C CA . ILE B 1 425 ? -1.096 -8.672 10 1 96.38 425 ILE B CA 1
ATOM 11517 C C . ILE B 1 425 ? -0.982 -10.195 9.984 1 96.38 425 ILE B C 1
ATOM 11519 O O . ILE B 1 425 ? -1.922 -10.898 10.359 1 96.38 425 ILE B O 1
ATOM 11523 N N . SER B 1 426 ? 0.113 -10.68 9.469 1 97.38 426 SER B N 1
ATOM 11524 C CA . SER B 1 426 ? 0.498 -12.086 9.57 1 97.38 426 SER B CA 1
ATOM 11525 C C . SER B 1 426 ? 1.975 -12.227 9.914 1 97.38 426 SER B C 1
ATOM 11527 O O . SER B 1 426 ? 2.824 -11.547 9.336 1 97.38 426 SER B O 1
ATOM 11529 N N . GLY B 1 427 ? 2.195 -13.109 10.922 1 96.5 427 GLY B N 1
ATOM 11530 C CA . GLY B 1 427 ? 3.578 -13.398 11.266 1 96.5 427 GLY B CA 1
ATOM 11531 C C . GLY B 1 427 ? 4.246 -14.352 10.297 1 96.5 427 GLY B C 1
ATOM 11532 O O . GLY B 1 427 ? 5.469 -14.312 10.117 1 96.5 427 GLY B O 1
ATOM 11533 N N . ASN B 1 428 ? 3.52 -15.195 9.766 1 97.81 428 ASN B N 1
ATOM 11534 C CA . ASN B 1 428 ? 4.086 -16.188 8.859 1 97.81 428 ASN B CA 1
ATOM 11535 C C . ASN B 1 428 ? 3.02 -16.797 7.953 1 97.81 428 ASN B C 1
ATOM 11537 O O . ASN B 1 428 ? 1.991 -17.281 8.43 1 97.81 428 ASN B O 1
ATOM 11541 N N . ARG B 1 429 ? 3.318 -16.734 6.613 1 95.75 429 ARG B N 1
ATOM 11542 C CA . ARG B 1 429 ? 2.588 -17.453 5.578 1 95.75 429 ARG B CA 1
ATOM 11543 C C . ARG B 1 429 ? 3.449 -18.547 4.969 1 95.75 429 ARG B C 1
ATOM 11545 O O . ARG B 1 429 ? 4.648 -18.359 4.758 1 95.75 429 ARG B O 1
ATOM 11552 N N . PRO B 1 430 ? 2.871 -19.609 4.68 1 94.62 430 PRO B N 1
ATOM 11553 C CA . PRO B 1 430 ? 3.703 -20.719 4.184 1 94.62 430 PRO B CA 1
ATOM 11554 C C . PRO B 1 430 ? 4.109 -20.531 2.723 1 94.62 430 PRO B C 1
ATOM 11556 O O . PRO B 1 430 ? 3.369 -19.922 1.943 1 94.62 430 PRO B O 1
ATOM 11559 N N . ASN B 1 431 ? 5.246 -21.031 2.373 1 94.88 431 ASN B N 1
ATOM 11560 C CA . ASN B 1 431 ? 5.688 -21.078 0.985 1 94.88 431 ASN B CA 1
ATOM 11561 C C . ASN B 1 431 ? 4.953 -22.172 0.202 1 94.88 431 ASN B C 1
ATOM 11563 O O . ASN B 1 431 ? 4.625 -23.219 0.751 1 94.88 431 ASN B O 1
ATOM 11567 N N . ILE B 1 432 ? 4.844 -21.859 -1.092 1 93.31 432 ILE B N 1
ATOM 11568 C CA . ILE B 1 432 ? 4.168 -22.812 -1.967 1 93.31 432 ILE B CA 1
ATOM 11569 C C . ILE B 1 432 ? 5.062 -23.141 -3.16 1 93.31 432 ILE B C 1
ATOM 11571 O O . ILE B 1 432 ? 6.156 -22.578 -3.297 1 93.31 432 ILE B O 1
ATOM 11575 N N . SER B 1 433 ? 4.641 -24.125 -3.971 1 91.5 433 SER B N 1
ATOM 11576 C CA . SER B 1 433 ? 5.285 -24.547 -5.207 1 91.5 433 SER B CA 1
ATOM 11577 C C . SER B 1 433 ? 6.441 -25.516 -4.926 1 91.5 433 SER B C 1
ATOM 11579 O O . SER B 1 433 ? 6.68 -25.875 -3.775 1 91.5 433 SER B O 1
ATOM 11581 N N . TYR B 1 434 ? 7.098 -25.891 -5.934 1 94.06 434 TYR B N 1
ATOM 11582 C CA . TYR B 1 434 ? 8.164 -26.875 -5.855 1 94.06 434 TYR B CA 1
ATOM 11583 C C . TYR B 1 434 ? 9.492 -26.234 -5.504 1 94.06 434 TYR B C 1
ATOM 11585 O O . TYR B 1 434 ? 10.008 -25.406 -6.27 1 94.06 434 TYR B O 1
ATOM 11593 N N . GLY B 1 435 ? 9.898 -26.594 -4.352 1 92.69 435 GLY B N 1
ATOM 11594 C CA . GLY B 1 435 ? 11.195 -26.094 -3.918 1 92.69 435 GLY B CA 1
ATOM 11595 C C . GLY B 1 435 ? 11.453 -26.297 -2.438 1 92.69 435 GLY B C 1
ATOM 11596 O O . GLY B 1 435 ? 10.531 -26.625 -1.684 1 92.69 435 GLY B O 1
ATOM 11597 N N . THR B 1 436 ? 12.625 -26.109 -2.031 1 93.5 436 THR B N 1
ATOM 11598 C CA . THR B 1 436 ? 13.125 -26.562 -0.735 1 93.5 436 THR B CA 1
ATOM 11599 C C . THR B 1 436 ? 12.438 -25.797 0.396 1 93.5 436 THR B C 1
ATOM 11601 O O . THR B 1 436 ? 12.414 -26.266 1.537 1 93.5 436 THR B O 1
ATOM 11604 N N . GLU B 1 437 ? 11.867 -24.734 0.103 1 93.94 437 GLU B N 1
ATOM 11605 C CA . GLU B 1 437 ? 11.227 -23.969 1.164 1 93.94 437 GLU B CA 1
ATOM 11606 C C . GLU B 1 437 ? 9.781 -24.422 1.38 1 93.94 437 GLU B C 1
ATOM 11608 O O . GLU B 1 437 ? 9.141 -24.016 2.35 1 93.94 437 GLU B O 1
ATOM 11613 N N . SER B 1 438 ? 9.305 -25.172 0.496 1 94.06 438 SER B N 1
ATOM 11614 C CA . SER B 1 438 ? 7.93 -25.672 0.567 1 94.06 438 SER B CA 1
ATOM 11615 C C . SER B 1 438 ? 7.844 -26.969 1.353 1 94.06 438 SER B C 1
ATOM 11617 O O . SER B 1 438 ? 8.633 -27.891 1.123 1 94.06 438 SER B O 1
ATOM 11619 N N . LEU B 1 439 ? 6.934 -27.031 2.312 1 96.25 439 LEU B N 1
ATOM 11620 C CA . LEU B 1 439 ? 6.734 -28.234 3.107 1 96.25 439 LEU B CA 1
ATOM 11621 C C . LEU B 1 439 ? 6.215 -29.375 2.242 1 96.25 439 LEU B C 1
ATOM 11623 O O . LEU B 1 439 ? 6.586 -30.531 2.447 1 96.25 439 LEU B O 1
ATOM 11627 N N . MET B 1 440 ? 5.434 -29.047 1.327 1 95 440 MET B N 1
ATOM 11628 C CA . MET B 1 440 ? 4.914 -30.109 0.476 1 95 440 MET B CA 1
ATOM 11629 C C . MET B 1 440 ? 6.023 -30.703 -0.385 1 95 440 MET B C 1
ATOM 11631 O O . MET B 1 440 ? 5.996 -31.906 -0.701 1 95 440 MET B O 1
ATOM 11635 N N . TYR B 1 441 ? 6.98 -29.906 -0.769 1 95.81 441 TYR B N 1
ATOM 11636 C CA . TYR B 1 441 ? 8.195 -30.406 -1.407 1 95.81 441 TYR B CA 1
ATOM 11637 C C . TYR B 1 441 ? 8.953 -31.359 -0.486 1 95.81 441 TYR B C 1
ATOM 11639 O O . TYR B 1 441 ? 9.383 -32.438 -0.912 1 95.81 441 TYR B O 1
ATOM 11647 N N . LEU B 1 442 ? 9.094 -31 0.711 1 96.94 442 LEU B N 1
ATOM 11648 C CA . LEU B 1 442 ? 9.773 -31.859 1.684 1 96.94 442 LEU B CA 1
ATOM 11649 C C . LEU B 1 442 ? 9.055 -33.188 1.837 1 96.94 442 LEU B C 1
ATOM 11651 O O . LEU B 1 442 ? 9.68 -34.25 1.797 1 96.94 442 LEU B O 1
ATOM 11655 N N . TRP B 1 443 ? 7.812 -33.188 1.96 1 96.75 443 TRP B N 1
ATOM 11656 C CA . TRP B 1 443 ? 7.043 -34.375 2.275 1 96.75 443 TRP B CA 1
ATOM 11657 C C . TRP B 1 443 ? 7.105 -35.375 1.129 1 96.75 443 TRP B C 1
ATOM 11659 O O . TRP B 1 443 ? 7.082 -36.594 1.355 1 96.75 443 TRP B O 1
ATOM 11669 N N . ILE B 1 444 ? 7.215 -34.875 -0.016 1 96.19 444 ILE B N 1
ATOM 11670 C CA . ILE B 1 444 ? 7.188 -35.812 -1.147 1 96.19 444 ILE B CA 1
ATOM 11671 C C . ILE B 1 444 ? 8.523 -36.562 -1.246 1 96.19 444 ILE B C 1
ATOM 11673 O O . ILE B 1 444 ? 8.617 -37.594 -1.896 1 96.19 444 ILE B O 1
ATOM 11677 N N . TRP B 1 445 ? 9.602 -36.031 -0.656 1 96.69 445 TRP B N 1
ATOM 11678 C CA . TRP B 1 445 ? 10.938 -36.625 -0.644 1 96.69 445 TRP B CA 1
ATOM 11679 C C . TRP B 1 445 ? 11.266 -37.188 0.734 1 96.69 445 TRP B C 1
ATOM 11681 O O . TRP B 1 445 ? 12.391 -37.625 0.981 1 96.69 445 TRP B O 1
ATOM 11691 N N . TYR B 1 446 ? 10.438 -37.438 1.57 1 95.62 446 TYR B N 1
ATOM 11692 C CA . TYR B 1 446 ? 10.578 -37.656 3.008 1 95.62 446 TYR B CA 1
ATOM 11693 C C . TYR B 1 446 ? 10.547 -39.125 3.352 1 95.62 446 TYR B C 1
ATOM 11695 O O . TYR B 1 446 ? 9.562 -39.812 3.078 1 95.62 446 TYR B O 1
ATOM 11703 N N . GLY B 1 447 ? 11.703 -39.594 3.93 1 96.19 447 GLY B N 1
ATOM 11704 C CA . GLY B 1 447 ? 11.75 -41 4.305 1 96.19 447 GLY B CA 1
ATOM 11705 C C . GLY B 1 447 ? 10.57 -41.438 5.16 1 96.19 447 GLY B C 1
ATOM 11706 O O . GLY B 1 447 ? 10.172 -40.719 6.082 1 96.19 447 GLY B O 1
ATOM 11707 N N . ARG B 1 448 ? 10.078 -42.531 4.906 1 95.88 448 ARG B N 1
ATOM 11708 C CA . ARG B 1 448 ? 8.844 -43 5.527 1 95.88 448 ARG B CA 1
ATOM 11709 C C . ARG B 1 448 ? 9.102 -43.531 6.938 1 95.88 448 ARG B C 1
ATOM 11711 O O . ARG B 1 448 ? 8.172 -43.688 7.727 1 95.88 448 ARG B O 1
ATOM 11718 N N . GLN B 1 449 ? 10.414 -43.688 7.281 1 96.38 449 GLN B N 1
ATOM 11719 C CA . GLN B 1 449 ? 10.789 -44.156 8.617 1 96.38 449 GLN B CA 1
ATOM 11720 C C . GLN B 1 449 ? 11.016 -42.969 9.562 1 96.38 449 GLN B C 1
ATOM 11722 O O . GLN B 1 449 ? 11.18 -43.156 10.766 1 96.38 449 GLN B O 1
ATOM 11727 N N . ILE B 1 450 ? 10.953 -41.875 9.031 1 96.69 450 ILE B N 1
ATOM 11728 C CA . ILE B 1 450 ? 11.375 -40.719 9.805 1 96.69 450 ILE B CA 1
ATOM 11729 C C . ILE B 1 450 ? 10.297 -40.344 10.82 1 96.69 450 ILE B C 1
ATOM 11731 O O . ILE B 1 450 ? 9.117 -40.219 10.477 1 96.69 450 ILE B O 1
ATOM 11735 N N . ASN B 1 451 ? 10.688 -40.188 12.039 1 96.31 451 ASN B N 1
ATOM 11736 C CA . ASN B 1 451 ? 9.812 -39.656 13.078 1 96.31 451 ASN B CA 1
ATOM 11737 C C . ASN B 1 451 ? 9.906 -38.125 13.164 1 96.31 451 ASN B C 1
ATOM 11739 O O . ASN B 1 451 ? 10.875 -37.594 13.711 1 96.31 451 ASN B O 1
ATOM 11743 N N . THR B 1 452 ? 8.883 -37.594 12.633 1 97.19 452 THR B N 1
ATOM 11744 C CA . THR B 1 452 ? 8.906 -36.156 12.461 1 97.19 452 THR B CA 1
ATOM 11745 C C . THR B 1 452 ? 8.977 -35.438 13.805 1 97.19 452 THR B C 1
ATOM 11747 O O . THR B 1 452 ? 9.57 -34.375 13.914 1 97.19 452 THR B O 1
ATOM 11750 N N . ARG B 1 453 ? 8.438 -35.875 14.938 1 95.38 453 ARG B N 1
ATOM 11751 C CA . ARG B 1 453 ? 8.477 -35.25 16.266 1 95.38 453 ARG B CA 1
ATOM 11752 C C . ARG B 1 453 ? 9.914 -35.094 16.734 1 95.38 453 ARG B C 1
ATOM 11754 O O . ARG B 1 453 ? 10.219 -34.156 17.5 1 95.38 453 ARG B O 1
ATOM 11761 N N . ASN B 1 454 ? 10.797 -36.062 16.312 1 96.56 454 ASN B N 1
ATOM 11762 C CA . ASN B 1 454 ? 12.195 -36 16.734 1 96.56 454 ASN B CA 1
ATOM 11763 C C . ASN B 1 454 ? 12.938 -34.844 16.047 1 96.56 454 ASN B C 1
ATOM 11765 O O . ASN B 1 454 ? 14.086 -34.562 16.375 1 96.56 454 ASN B O 1
ATOM 11769 N N . LEU B 1 455 ? 12.289 -34.25 15.094 1 97.75 455 LEU B N 1
ATOM 11770 C CA . LEU B 1 455 ? 12.914 -33.125 14.406 1 97.75 455 LEU B CA 1
ATOM 11771 C C . LEU B 1 455 ? 12.523 -31.812 15.062 1 97.75 455 LEU B C 1
ATOM 11773 O O . LEU B 1 455 ? 12.984 -30.75 14.648 1 97.75 455 LEU B O 1
ATOM 11777 N N . ARG B 1 456 ? 11.727 -31.734 16.094 1 96.5 456 ARG B N 1
ATOM 11778 C CA . ARG B 1 456 ? 11.234 -30.516 16.734 1 96.5 456 ARG B CA 1
ATOM 11779 C C . ARG B 1 456 ? 12.383 -29.719 17.359 1 96.5 456 ARG B C 1
ATOM 11781 O O . ARG B 1 456 ? 12.367 -28.484 17.328 1 96.5 456 ARG B O 1
ATOM 11788 N N . ASP B 1 457 ? 13.336 -30.422 18.031 1 97.06 457 ASP B N 1
ATOM 11789 C CA . ASP B 1 457 ? 14.562 -29.75 18.453 1 97.06 457 ASP B CA 1
ATOM 11790 C C . ASP B 1 457 ? 15.531 -29.578 17.281 1 97.06 457 ASP B C 1
ATOM 11792 O O . ASP B 1 457 ? 16.453 -30.375 17.109 1 97.06 457 ASP B O 1
ATOM 11796 N N . TYR B 1 458 ? 15.32 -28.594 16.484 1 98.19 458 TYR B N 1
ATOM 11797 C CA . TYR B 1 458 ? 15.852 -28.531 15.133 1 98.19 458 TYR B CA 1
ATOM 11798 C C . TYR B 1 458 ? 17.203 -27.828 15.109 1 98.19 458 TYR B C 1
ATOM 11800 O O . TYR B 1 458 ? 17.75 -27.531 14.039 1 98.19 458 TYR B O 1
ATOM 11808 N N . TRP B 1 459 ? 17.844 -27.578 16.188 1 97.56 459 TRP B N 1
ATOM 11809 C CA . TRP B 1 459 ? 19.219 -27.094 16.203 1 97.56 459 TRP B CA 1
ATOM 11810 C C . TRP B 1 459 ? 20.172 -28.188 16.656 1 97.56 459 TRP B C 1
ATOM 11812 O O . TRP B 1 459 ? 19.844 -28.984 17.547 1 97.56 459 TRP B O 1
ATOM 11822 N N . MET B 1 460 ? 21.359 -28.172 16.094 1 97.12 460 MET B N 1
ATOM 11823 C CA . MET B 1 460 ? 22.406 -28.984 16.688 1 97.12 460 MET B CA 1
ATOM 11824 C C . MET B 1 460 ? 22.844 -28.406 18.047 1 97.12 460 MET B C 1
ATOM 11826 O O . MET B 1 460 ? 22.953 -27.188 18.203 1 97.12 460 MET B O 1
ATOM 11830 N N . PRO B 1 461 ? 22.969 -29.359 18.938 1 95.88 461 PRO B N 1
ATOM 11831 C CA . PRO B 1 461 ? 23.359 -28.859 20.266 1 95.88 461 PRO B CA 1
ATOM 11832 C C . PRO B 1 461 ? 24.609 -27.984 20.203 1 95.88 461 PRO B C 1
ATOM 11834 O O . PRO B 1 461 ? 25.609 -28.359 19.594 1 95.88 461 PRO B O 1
ATOM 11837 N N . GLY B 1 462 ? 24.516 -26.781 20.781 1 95.31 462 GLY B N 1
ATOM 11838 C CA . GLY B 1 462 ? 25.625 -25.844 20.812 1 95.31 462 GLY B CA 1
ATOM 11839 C C . GLY B 1 462 ? 25.703 -24.969 19.578 1 95.31 462 GLY B C 1
ATOM 11840 O O . GLY B 1 462 ? 26.531 -24.047 19.531 1 95.31 462 GLY B O 1
ATOM 11841 N N . LEU B 1 463 ? 24.953 -25.297 18.625 1 97.25 463 LEU B N 1
ATOM 11842 C CA . LEU B 1 463 ? 24.984 -24.516 17.391 1 97.25 463 LEU B CA 1
ATOM 11843 C C . LEU B 1 463 ? 23.609 -23.875 17.125 1 97.25 463 LEU B C 1
ATOM 11845 O O . LEU B 1 463 ? 23.188 -23.812 15.969 1 97.25 463 LEU B O 1
ATOM 11849 N N . GLU B 1 464 ? 22.906 -23.484 18.188 1 95.94 464 GLU B N 1
ATOM 11850 C CA . GLU B 1 464 ? 21.609 -22.812 18.047 1 95.94 464 GLU B CA 1
ATOM 11851 C C . GLU B 1 464 ? 21.766 -21.516 17.234 1 95.94 464 GLU B C 1
ATOM 11853 O O . GLU B 1 464 ? 22.656 -20.719 17.516 1 95.94 464 GLU B O 1
ATOM 11858 N N . GLY B 1 465 ? 20.938 -21.422 16.141 1 94.94 465 GLY B N 1
ATOM 11859 C CA . GLY B 1 465 ? 20.969 -20.25 15.289 1 94.94 465 GLY B CA 1
ATOM 11860 C C . GLY B 1 465 ? 21.953 -20.359 14.148 1 94.94 465 GLY B C 1
ATOM 11861 O O . GLY B 1 465 ? 22.016 -19.484 13.281 1 94.94 465 GLY B O 1
ATOM 11862 N N . VAL B 1 466 ? 22.672 -21.531 14.117 1 96.31 466 VAL B N 1
ATOM 11863 C CA . VAL B 1 466 ? 23.75 -21.578 13.148 1 96.31 466 VAL B CA 1
ATOM 11864 C C . VAL B 1 466 ? 23.562 -22.781 12.219 1 96.31 466 VAL B C 1
ATOM 11866 O O . VAL B 1 466 ? 23.719 -22.672 11.008 1 96.31 466 VAL B O 1
ATOM 11869 N N . GLN B 1 467 ? 23.359 -23.797 12.836 1 97.44 467 GLN B N 1
ATOM 11870 C CA . GLN B 1 467 ? 23.234 -25.016 12.023 1 97.44 467 GLN B CA 1
ATOM 11871 C C . GLN B 1 467 ? 22.016 -25.828 12.453 1 97.44 467 GLN B C 1
ATOM 11873 O O . GLN B 1 467 ? 21.922 -26.234 13.609 1 97.44 467 GLN B O 1
ATOM 11878 N N . GLN B 1 468 ? 21.234 -26.141 11.508 1 98.06 468 GLN B N 1
ATOM 11879 C CA . GLN B 1 468 ? 20.031 -26.906 11.805 1 98.06 468 GLN B CA 1
ATOM 11880 C C . GLN B 1 468 ? 20.344 -28.391 11.93 1 98.06 468 GLN B C 1
ATOM 11882 O O . GLN B 1 468 ? 21.344 -28.859 11.375 1 98.06 468 GLN B O 1
ATOM 11887 N N . PHE B 1 469 ? 19.547 -29.031 12.773 1 97.94 469 PHE B N 1
ATOM 11888 C CA . PHE B 1 469 ? 19.5 -30.5 12.859 1 97.94 469 PHE B CA 1
ATOM 11889 C C . PHE B 1 469 ? 18.5 -31.062 11.844 1 97.94 469 PHE B C 1
ATOM 11891 O O . PHE B 1 469 ? 17.359 -30.578 11.758 1 97.94 469 PHE B O 1
ATOM 11898 N N . ASN B 1 470 ? 18.984 -32.062 11.102 1 97.12 470 ASN B N 1
ATOM 11899 C CA . ASN B 1 470 ? 18.156 -32.594 10.016 1 97.12 470 ASN B CA 1
ATOM 11900 C C . ASN B 1 470 ? 18.453 -34.031 9.711 1 97.12 470 ASN B C 1
ATOM 11902 O O . ASN B 1 470 ? 19.453 -34.594 10.18 1 97.12 470 ASN B O 1
ATOM 11906 N N . TYR B 1 471 ? 17.578 -34.594 8.992 1 96.38 471 TYR B N 1
ATOM 11907 C CA . TYR B 1 471 ? 17.766 -36 8.562 1 96.38 471 TYR B CA 1
ATOM 11908 C C . TYR B 1 471 ? 18.531 -36.062 7.25 1 96.38 471 TYR B C 1
ATOM 11910 O O . TYR B 1 471 ? 19.078 -37.094 6.891 1 96.38 471 TYR B O 1
ATOM 11918 N N . ASN B 1 472 ? 18.484 -35 6.512 1 95.81 472 ASN B N 1
ATOM 11919 C CA . ASN B 1 472 ? 19.125 -34.844 5.211 1 95.81 472 ASN B CA 1
ATOM 11920 C C . ASN B 1 472 ? 19.719 -33.469 5.02 1 95.81 472 ASN B C 1
ATOM 11922 O O . ASN B 1 472 ? 19.016 -32.469 5.156 1 95.81 472 ASN B O 1
ATOM 11926 N N . TYR B 1 473 ? 20.984 -33.406 4.684 1 96 473 TYR B N 1
ATOM 11927 C CA . TYR B 1 473 ? 21.656 -32.125 4.598 1 96 473 TYR B CA 1
ATOM 11928 C C . TYR B 1 473 ? 21.969 -31.75 3.15 1 96 473 TYR B C 1
ATOM 11930 O O . TYR B 1 473 ? 22.547 -30.703 2.873 1 96 473 TYR B O 1
ATOM 11938 N N . ASN B 1 474 ? 21.547 -32.594 2.254 1 94.12 474 ASN B N 1
ATOM 11939 C CA . ASN B 1 474 ? 21.781 -32.344 0.839 1 94.12 474 ASN B CA 1
ATOM 11940 C C . ASN B 1 474 ? 20.703 -31.438 0.241 1 94.12 474 ASN B C 1
ATOM 11942 O O . ASN B 1 474 ? 21 -30.594 -0.606 1 94.12 474 ASN B O 1
ATOM 11946 N N . TYR B 1 475 ? 19.484 -31.609 0.722 1 93.62 475 TYR B N 1
ATOM 11947 C CA . TYR B 1 475 ? 18.438 -31.047 -0.133 1 93.62 475 TYR B CA 1
ATOM 11948 C C . TYR B 1 475 ? 17.375 -30.344 0.697 1 93.62 475 TYR B C 1
ATOM 11950 O O . TYR B 1 475 ? 16.547 -29.609 0.157 1 93.62 475 TYR B O 1
ATOM 11958 N N . HIS B 1 476 ? 17.297 -30.547 1.93 1 95.81 476 HIS B N 1
ATOM 11959 C CA . HIS B 1 476 ? 16.094 -30.156 2.645 1 95.81 476 HIS B CA 1
ATOM 11960 C C . HIS B 1 476 ? 16.438 -29.359 3.906 1 95.81 476 HIS B C 1
ATOM 11962 O O . HIS B 1 476 ? 17.547 -29.469 4.43 1 95.81 476 HIS B O 1
ATOM 11968 N N . ASP B 1 477 ? 15.375 -28.641 4.328 1 97.44 477 ASP B N 1
ATOM 11969 C CA . ASP B 1 477 ? 15.383 -28.031 5.652 1 97.44 477 ASP B CA 1
ATOM 11970 C C . ASP B 1 477 ? 14.492 -28.797 6.621 1 97.44 477 ASP B C 1
ATOM 11972 O O . ASP B 1 477 ? 13.516 -29.422 6.203 1 97.44 477 ASP B O 1
ATOM 11976 N N . ASN B 1 478 ? 14.953 -28.812 7.93 1 97.75 478 ASN B N 1
ATOM 11977 C CA . ASN B 1 478 ? 14.086 -29.297 8.992 1 97.75 478 ASN B CA 1
ATOM 11978 C C . ASN B 1 478 ? 12.719 -28.609 8.961 1 97.75 478 ASN B C 1
ATOM 11980 O O . ASN B 1 478 ? 12.641 -27.391 8.875 1 97.75 478 ASN B O 1
ATOM 11984 N N . PRO B 1 479 ? 11.641 -29.406 8.938 1 97.69 479 PRO B N 1
ATOM 11985 C CA . PRO B 1 479 ? 10.328 -28.797 8.75 1 97.69 479 PRO B CA 1
ATOM 11986 C C . PRO B 1 479 ? 9.977 -27.797 9.852 1 97.69 479 PRO B C 1
ATOM 11988 O O . PRO B 1 479 ? 9.328 -26.781 9.594 1 97.69 479 PRO B O 1
ATOM 11991 N N . TYR B 1 480 ? 10.273 -28.078 11.133 1 98.06 480 TYR B N 1
ATOM 11992 C CA . TYR B 1 480 ? 10.016 -27.125 12.203 1 98.06 480 TYR B CA 1
ATOM 11993 C C . TYR B 1 480 ? 10.914 -25.906 12.062 1 98.06 480 TYR B C 1
ATOM 11995 O O . TYR B 1 480 ? 10.477 -24.766 12.312 1 98.06 480 TYR B O 1
ATOM 12003 N N . PHE B 1 481 ? 12.234 -26.109 11.609 1 97.88 481 PHE B N 1
ATOM 12004 C CA . PHE B 1 481 ? 13.109 -25 11.242 1 97.88 481 PHE B CA 1
ATOM 12005 C C . PHE B 1 481 ? 12.469 -24.141 10.156 1 97.88 481 PHE B C 1
ATOM 12007 O O . PHE B 1 481 ? 12.477 -22.906 10.258 1 97.88 481 PHE B O 1
ATOM 12014 N N . THR B 1 482 ? 11.812 -24.719 9.258 1 97.44 482 THR B N 1
ATOM 12015 C CA . THR B 1 482 ? 11.203 -24.047 8.117 1 97.44 482 THR B CA 1
ATOM 12016 C C . THR B 1 482 ? 10.078 -23.125 8.57 1 97.44 482 THR B C 1
ATOM 12018 O O . THR B 1 482 ? 9.914 -22.016 8.031 1 97.44 482 THR B O 1
ATOM 12021 N N . VAL B 1 483 ? 9.289 -23.484 9.57 1 97.06 483 VAL B N 1
ATOM 12022 C CA . VAL B 1 483 ? 8.109 -22.688 9.883 1 97.06 483 VAL B CA 1
ATOM 12023 C C . VAL B 1 483 ? 8.406 -21.75 11.055 1 97.06 483 VAL B C 1
ATOM 12025 O O . VAL B 1 483 ? 7.789 -20.703 11.195 1 97.06 483 VAL B O 1
ATOM 12028 N N . TYR B 1 484 ? 9.359 -22.062 11.898 1 97.44 484 TYR B N 1
ATOM 12029 C CA . TYR B 1 484 ? 9.578 -21.234 13.078 1 97.44 484 TYR B CA 1
ATOM 12030 C C . TYR B 1 484 ? 10.719 -20.25 12.852 1 97.44 484 TYR B C 1
ATOM 12032 O O . TYR B 1 484 ? 10.773 -19.203 13.5 1 97.44 484 TYR B O 1
ATOM 12040 N N . GLU B 1 485 ? 11.711 -20.562 11.922 1 97.88 485 GLU B N 1
ATOM 12041 C CA . GLU B 1 485 ? 12.828 -19.656 11.656 1 97.88 485 GLU B CA 1
ATOM 12042 C C . GLU B 1 485 ? 12.641 -18.922 10.328 1 97.88 485 GLU B C 1
ATOM 12044 O O . GLU B 1 485 ? 12.906 -17.734 10.234 1 97.88 485 GLU B O 1
ATOM 12049 N N . ASN B 1 486 ? 12.273 -19.656 9.297 1 98.06 486 ASN B N 1
ATOM 12050 C CA . ASN B 1 486 ? 12.086 -19.109 7.957 1 98.06 486 ASN B CA 1
ATOM 12051 C C . ASN B 1 486 ? 10.672 -18.578 7.766 1 98.06 486 ASN B C 1
ATOM 12053 O O . ASN B 1 486 ? 9.805 -19.281 7.242 1 98.06 486 ASN B O 1
ATOM 12057 N N . THR B 1 487 ? 10.406 -17.312 8.133 1 97.62 487 THR B N 1
ATOM 12058 C CA . THR B 1 487 ? 9.055 -16.781 8.195 1 97.62 487 THR B CA 1
ATOM 12059 C C . THR B 1 487 ? 8.805 -15.797 7.059 1 97.62 487 THR B C 1
ATOM 12061 O O . THR B 1 487 ? 9.734 -15.18 6.547 1 97.62 487 THR B O 1
ATOM 12064 N N . ASN B 1 488 ? 7.551 -15.672 6.605 1 97.31 488 ASN B N 1
ATOM 12065 C CA . ASN B 1 488 ? 7.047 -14.758 5.586 1 97.31 488 ASN B CA 1
ATOM 12066 C C . ASN B 1 488 ? 5.961 -13.844 6.141 1 97.31 488 ASN B C 1
ATOM 12068 O O . ASN B 1 488 ? 4.773 -14.156 6.059 1 97.31 488 ASN B O 1
ATOM 12072 N N . GLY B 1 489 ? 6.371 -12.75 6.672 1 97.25 489 GLY B N 1
ATOM 12073 C CA . GLY B 1 489 ? 5.484 -11.828 7.363 1 97.25 489 GLY B CA 1
ATOM 12074 C C . GLY B 1 489 ? 4.742 -10.898 6.422 1 97.25 489 GLY B C 1
ATOM 12075 O O . GLY B 1 489 ? 5.145 -10.719 5.27 1 97.25 489 GLY B O 1
ATOM 12076 N N . GLN B 1 490 ? 3.654 -10.32 6.961 1 96.44 490 GLN B N 1
ATOM 12077 C CA . GLN B 1 490 ? 2.832 -9.359 6.23 1 96.44 490 GLN B CA 1
ATOM 12078 C C . GLN B 1 490 ? 2.25 -8.305 7.168 1 96.44 490 GLN B C 1
ATOM 12080 O O . GLN B 1 490 ? 1.727 -8.641 8.234 1 96.44 490 GLN B O 1
ATOM 12085 N N . LYS B 1 491 ? 2.32 -7.062 6.844 1 96.38 491 LYS B N 1
ATOM 12086 C CA . LYS B 1 491 ? 1.662 -5.926 7.48 1 96.38 491 LYS B CA 1
ATOM 12087 C C . LYS B 1 491 ? 1.038 -4.996 6.445 1 96.38 491 LYS B C 1
ATOM 12089 O O . LYS B 1 491 ? 1.74 -4.445 5.594 1 96.38 491 LYS B O 1
ATOM 12094 N N . LYS B 1 492 ? -0.252 -4.793 6.453 1 96.31 492 LYS B N 1
ATOM 12095 C CA . LYS B 1 492 ? -0.964 -4.039 5.422 1 96.31 492 LYS B CA 1
ATOM 12096 C C . LYS B 1 492 ? -2.01 -3.115 6.039 1 96.31 492 LYS B C 1
ATOM 12098 O O . LYS B 1 492 ? -2.791 -3.537 6.895 1 96.31 492 LYS B O 1
ATOM 12103 N N . ASP B 1 493 ? -2.008 -1.848 5.734 1 95.62 493 ASP B N 1
ATOM 12104 C CA . ASP B 1 493 ? -3.045 -0.865 6.031 1 95.62 493 ASP B CA 1
ATOM 12105 C C . ASP B 1 493 ? -3.777 -0.436 4.762 1 95.62 493 ASP B C 1
ATOM 12107 O O . ASP B 1 493 ? -3.146 -0.046 3.777 1 95.62 493 ASP B O 1
ATOM 12111 N N . ARG B 1 494 ? -5.094 -0.499 4.773 1 96.19 494 ARG B N 1
ATOM 12112 C CA . ARG B 1 494 ? -5.906 -0.191 3.6 1 96.19 494 ARG B CA 1
ATOM 12113 C C . ARG B 1 494 ? -7.102 0.678 3.973 1 96.19 494 ARG B C 1
ATOM 12115 O O . ARG B 1 494 ? -7.742 0.451 5 1 96.19 494 ARG B O 1
ATOM 12122 N N . ILE B 1 495 ? -7.395 1.681 3.238 1 93.31 495 ILE B N 1
ATOM 12123 C CA . ILE B 1 495 ? -8.594 2.504 3.355 1 93.31 495 ILE B CA 1
ATOM 12124 C C . ILE B 1 495 ? -9.289 2.605 1.998 1 93.31 495 ILE B C 1
ATOM 12126 O O . ILE B 1 495 ? -8.633 2.865 0.982 1 93.31 495 ILE B O 1
ATOM 12130 N N . PHE B 1 496 ? -10.562 2.367 1.93 1 95.69 496 PHE B N 1
ATOM 12131 C CA . PHE B 1 496 ? -11.344 2.59 0.716 1 95.69 496 PHE B CA 1
ATOM 12132 C C . PHE B 1 496 ? -12.758 3.035 1.054 1 95.69 496 PHE B C 1
ATOM 12134 O O . PHE B 1 496 ? -13.273 2.717 2.127 1 95.69 496 PHE B O 1
ATOM 12141 N N . GLY B 1 497 ? -13.43 3.773 0.237 1 94.38 497 GLY B N 1
ATOM 12142 C CA . GLY B 1 497 ? -14.742 4.379 0.41 1 94.38 497 GLY B CA 1
ATOM 12143 C C . GLY B 1 497 ? -14.992 5.531 -0.541 1 94.38 497 GLY B C 1
ATOM 12144 O O . GLY B 1 497 ? -14.227 5.75 -1.48 1 94.38 497 GLY B O 1
ATOM 12145 N N . ASN B 1 498 ? -16.125 6.188 -0.364 1 94.12 498 ASN B N 1
ATOM 12146 C CA . ASN B 1 498 ? -16.453 7.324 -1.219 1 94.12 498 ASN B CA 1
ATOM 12147 C C . ASN B 1 498 ? -17.328 8.336 -0.49 1 94.12 498 ASN B C 1
ATOM 12149 O O . ASN B 1 498 ? -17.891 8.031 0.566 1 94.12 498 ASN B O 1
ATOM 12153 N N . VAL B 1 499 ? -17.344 9.5 -1.003 1 90.12 499 VAL B N 1
ATOM 12154 C CA . VAL B 1 499 ? -18.25 10.602 -0.666 1 90.12 499 VAL B CA 1
ATOM 12155 C C . VAL B 1 499 ? -19.125 10.945 -1.87 1 90.12 499 VAL B C 1
ATOM 12157 O O . VAL B 1 499 ? -18.609 11.18 -2.969 1 90.12 499 VAL B O 1
ATOM 12160 N N . MET B 1 500 ? -20.391 10.898 -1.601 1 93.81 500 MET B N 1
ATOM 12161 C CA . MET B 1 500 ? -21.359 11.125 -2.67 1 93.81 500 MET B CA 1
ATOM 12162 C C . MET B 1 500 ? -22.344 12.227 -2.283 1 93.81 500 MET B C 1
ATOM 12164 O O . MET B 1 500 ? -22.938 12.18 -1.206 1 93.81 500 MET B O 1
ATOM 12168 N N . LEU B 1 501 ? -22.5 13.164 -3.205 1 89.75 501 LEU B N 1
ATOM 12169 C CA . LEU B 1 501 ? -23.469 14.25 -3.076 1 89.75 501 LEU B CA 1
ATOM 12170 C C . LEU B 1 501 ? -24.562 14.125 -4.137 1 89.75 501 LEU B C 1
ATOM 12172 O O . LEU B 1 501 ? -24.266 14.039 -5.332 1 89.75 501 LEU B O 1
ATOM 12176 N N . ASN B 1 502 ? -25.75 14.062 -3.664 1 91.06 502 ASN B N 1
ATOM 12177 C CA . ASN B 1 502 ? -26.922 14.086 -4.535 1 91.06 502 ASN B CA 1
ATOM 12178 C C . ASN B 1 502 ? -27.719 15.375 -4.355 1 91.06 502 ASN B C 1
ATOM 12180 O O . ASN B 1 502 ? -28.188 15.672 -3.252 1 91.06 502 ASN B O 1
ATOM 12184 N N . TYR B 1 503 ? -27.938 15.992 -5.461 1 92.06 503 TYR B N 1
ATOM 12185 C CA . TYR B 1 503 ? -28.672 17.25 -5.453 1 92.06 503 TYR B CA 1
ATOM 12186 C C . TYR B 1 503 ? -29.812 17.234 -6.461 1 92.06 503 TYR B C 1
ATOM 12188 O O . TYR B 1 503 ? -29.578 17.172 -7.668 1 92.06 503 TYR B O 1
ATOM 12196 N N . LYS B 1 504 ? -30.906 17.297 -5.93 1 92.44 504 LYS B N 1
ATOM 12197 C CA . LYS B 1 504 ? -32.094 17.406 -6.77 1 92.44 504 LYS B CA 1
ATOM 12198 C C . LYS B 1 504 ? -32.312 18.844 -7.223 1 92.44 504 LYS B C 1
ATOM 12200 O O . LYS B 1 504 ? -32.875 19.656 -6.48 1 92.44 504 LYS B O 1
ATOM 12205 N N . LEU B 1 505 ? -31.953 19.062 -8.383 1 92.81 505 LEU B N 1
ATOM 12206 C CA . LEU B 1 505 ? -32.156 20.375 -8.961 1 92.81 505 LEU B CA 1
ATOM 12207 C C . LEU B 1 505 ? -33.625 20.672 -9.164 1 92.81 505 LEU B C 1
ATOM 12209 O O . LEU B 1 505 ? -34.094 21.797 -8.922 1 92.81 505 LEU B O 1
ATOM 12213 N N . THR B 1 506 ? -34.344 19.703 -9.648 1 92.81 506 THR B N 1
ATOM 12214 C CA . THR B 1 506 ? -35.812 19.656 -9.742 1 92.81 506 THR B CA 1
ATOM 12215 C C . THR B 1 506 ? -36.344 18.266 -9.406 1 92.81 506 THR B C 1
ATOM 12217 O O . THR B 1 506 ? -35.562 17.359 -9.117 1 92.81 506 THR B O 1
ATOM 12220 N N . ASP B 1 507 ? -37.5 18.141 -9.508 1 88.81 507 ASP B N 1
ATOM 12221 C CA . ASP B 1 507 ? -38.094 16.844 -9.211 1 88.81 507 ASP B CA 1
ATOM 12222 C C . ASP B 1 507 ? -37.719 15.82 -10.281 1 88.81 507 ASP B C 1
ATOM 12224 O O . ASP B 1 507 ? -37.844 14.609 -10.047 1 88.81 507 ASP B O 1
ATOM 12228 N N . LYS B 1 508 ? -37.375 16.297 -11.289 1 92.06 508 LYS B N 1
ATOM 12229 C CA . LYS B 1 508 ? -37.094 15.391 -12.398 1 92.06 508 LYS B CA 1
ATOM 12230 C C . LYS B 1 508 ? -35.625 15.352 -12.734 1 92.06 508 LYS B C 1
ATOM 12232 O O . LYS B 1 508 ? -35.156 14.477 -13.477 1 92.06 508 LYS B O 1
ATOM 12237 N N . LEU B 1 509 ? -34.906 16.281 -12.352 1 94.69 509 LEU B N 1
ATOM 12238 C CA . LEU B 1 509 ? -33.5 16.406 -12.68 1 94.69 509 LEU B CA 1
ATOM 12239 C C . LEU B 1 509 ? -32.625 16.25 -11.438 1 94.69 509 LEU B C 1
ATOM 12241 O O . LEU B 1 509 ? -32.75 17.047 -10.492 1 94.69 509 LEU B O 1
ATOM 12245 N N . ASN B 1 510 ? -31.781 15.305 -11.492 1 93.81 510 ASN B N 1
ATOM 12246 C CA . ASN B 1 510 ? -30.922 14.984 -10.352 1 93.81 510 ASN B CA 1
ATOM 12247 C C . ASN B 1 510 ? -29.453 14.953 -10.75 1 93.81 510 ASN B C 1
ATOM 12249 O O . ASN B 1 510 ? -29.094 14.367 -11.773 1 93.81 510 ASN B O 1
ATOM 12253 N N . LEU B 1 511 ? -28.578 15.656 -9.922 1 95.69 511 LEU B N 1
ATOM 12254 C CA . LEU B 1 511 ? -27.141 15.664 -10.141 1 95.69 511 LEU B CA 1
ATOM 12255 C C . LEU B 1 511 ? -26.422 14.898 -9.039 1 95.69 511 LEU B C 1
ATOM 12257 O O . LEU B 1 511 ? -26.562 15.219 -7.855 1 95.69 511 LEU B O 1
ATOM 12261 N N . MET B 1 512 ? -25.688 13.93 -9.398 1 94.62 512 MET B N 1
ATOM 12262 C CA . MET B 1 512 ? -24.859 13.148 -8.484 1 94.62 512 MET B CA 1
ATOM 12263 C C . MET B 1 512 ? -23.375 13.438 -8.703 1 94.62 512 MET B C 1
ATOM 12265 O O . MET B 1 512 ? -22.906 13.406 -9.836 1 94.62 512 MET B O 1
ATOM 12269 N N . LEU B 1 513 ? -22.703 13.875 -7.641 1 94 513 LEU B N 1
ATOM 12270 C CA . LEU B 1 513 ? -21.25 14.016 -7.598 1 94 513 LEU B CA 1
ATOM 12271 C C . LEU B 1 513 ? -20.625 13.016 -6.629 1 94 513 LEU B C 1
ATOM 12273 O O . LEU B 1 513 ? -21.031 12.93 -5.469 1 94 513 LEU B O 1
ATOM 12277 N N . ARG B 1 514 ? -19.641 12.297 -7.059 1 94.88 514 ARG B N 1
ATOM 12278 C CA . ARG B 1 514 ? -19.031 11.266 -6.223 1 94.88 514 ARG B CA 1
ATOM 12279 C C . ARG B 1 514 ? -17.516 11.195 -6.445 1 94.88 514 ARG B C 1
ATOM 12281 O O . ARG B 1 514 ? -17.047 11.289 -7.578 1 94.88 514 ARG B O 1
ATOM 12288 N N . THR B 1 515 ? -16.766 11.094 -5.418 1 94.5 515 THR B N 1
ATOM 12289 C CA . THR B 1 515 ? -15.336 10.836 -5.465 1 94.5 515 THR B CA 1
ATOM 12290 C C . THR B 1 515 ? -14.961 9.695 -4.52 1 94.5 515 THR B C 1
ATOM 12292 O O . THR B 1 515 ? -15.445 9.641 -3.387 1 94.5 515 THR B O 1
ATOM 12295 N N . GLY B 1 516 ? -14.242 8.75 -5.016 1 94.94 516 GLY B N 1
ATOM 12296 C CA . GLY B 1 516 ? -13.875 7.57 -4.242 1 94.94 516 GLY B CA 1
ATOM 12297 C C . GLY B 1 516 ? -12.391 7.254 -4.301 1 94.94 516 GLY B C 1
ATOM 12298 O O . GLY B 1 516 ? -11.688 7.723 -5.195 1 94.94 516 GLY B O 1
ATOM 12299 N N . LEU B 1 517 ? -11.992 6.484 -3.248 1 94.62 517 LEU B N 1
ATOM 12300 C CA . LEU B 1 517 ? -10.586 6.176 -3.039 1 94.62 517 LEU B CA 1
ATOM 12301 C C . LEU B 1 517 ? -10.398 4.727 -2.611 1 94.62 517 LEU B C 1
ATOM 12303 O O . LEU B 1 517 ? -11.211 4.191 -1.854 1 94.62 517 LEU B O 1
ATOM 12307 N N . ASP B 1 518 ? -9.375 3.982 -3.178 1 97 518 ASP B N 1
ATOM 12308 C CA . ASP B 1 518 ? -8.781 2.754 -2.652 1 97 518 ASP B CA 1
ATOM 12309 C C . ASP B 1 518 ? -7.27 2.881 -2.525 1 97 518 ASP B C 1
ATOM 12311 O O . ASP B 1 518 ? -6.562 2.982 -3.531 1 97 518 ASP B O 1
ATOM 12315 N N . ASN B 1 519 ? -6.805 2.951 -1.262 1 96.06 519 ASN B N 1
ATOM 12316 C CA . ASN B 1 519 ? -5.391 3.152 -0.962 1 96.06 519 ASN B CA 1
ATOM 12317 C C . ASN B 1 519 ? -4.887 2.139 0.061 1 96.06 519 ASN B C 1
ATOM 12319 O O . ASN B 1 519 ? -5.539 1.9 1.079 1 96.06 519 ASN B O 1
ATOM 12323 N N . TYR B 1 520 ? -3.756 1.397 -0.285 1 96.38 520 TYR B N 1
ATOM 12324 C CA . TYR B 1 520 ? -3.143 0.577 0.752 1 96.38 520 TYR B CA 1
ATOM 12325 C C . TYR B 1 520 ? -1.624 0.574 0.618 1 96.38 520 TYR B C 1
ATOM 12327 O O . TYR B 1 520 ? -1.09 0.826 -0.464 1 96.38 520 TYR B O 1
ATOM 12335 N N . SER B 1 521 ? -0.935 0.466 1.763 1 96 521 SER B N 1
ATOM 12336 C CA . SER B 1 521 ? 0.493 0.214 1.925 1 96 521 SER B CA 1
ATOM 12337 C C . SER B 1 521 ? 0.743 -1.122 2.617 1 96 521 SER B C 1
ATOM 12339 O O . SER B 1 521 ? 0.126 -1.421 3.643 1 96 521 SER B O 1
ATOM 12341 N N . GLU B 1 522 ? 1.61 -1.944 1.973 1 96.56 522 GLU B N 1
ATOM 12342 C CA . GLU B 1 522 ? 1.858 -3.307 2.436 1 96.56 522 GLU B CA 1
ATOM 12343 C C . GLU B 1 522 ? 3.354 -3.602 2.51 1 96.56 522 GLU B C 1
ATOM 12345 O O . GLU B 1 522 ? 4.098 -3.312 1.57 1 96.56 522 GLU B O 1
ATOM 12350 N N . LEU B 1 523 ? 3.828 -4.086 3.762 1 97.06 523 LEU B N 1
ATOM 12351 C CA . LEU B 1 523 ? 5.188 -4.57 3.977 1 97.06 523 LEU B CA 1
ATOM 12352 C C . LEU B 1 523 ? 5.207 -6.086 4.137 1 97.06 523 LEU B C 1
ATOM 12354 O O . LEU B 1 523 ? 4.504 -6.637 4.984 1 97.06 523 LEU B O 1
ATOM 12358 N N . ARG B 1 524 ? 5.926 -6.734 3.189 1 97.06 524 ARG B N 1
ATOM 12359 C CA . ARG B 1 524 ? 6.215 -8.164 3.285 1 97.06 524 ARG B CA 1
ATOM 12360 C C . ARG B 1 524 ? 7.66 -8.398 3.705 1 97.06 524 ARG B C 1
ATOM 12362 O O . ARG B 1 524 ? 8.594 -8.016 2.996 1 97.06 524 ARG B O 1
ATOM 12369 N N . ASP B 1 525 ? 7.867 -8.898 4.934 1 95.56 525 ASP B N 1
ATOM 12370 C CA . ASP B 1 525 ? 9.211 -9.211 5.402 1 95.56 525 ASP B CA 1
ATOM 12371 C C . ASP B 1 525 ? 9.453 -10.719 5.438 1 95.56 525 ASP B C 1
ATOM 12373 O O . ASP B 1 525 ? 8.695 -11.453 6.078 1 95.56 525 ASP B O 1
ATOM 12377 N N . ARG B 1 526 ? 10.453 -11.18 4.777 1 96.69 526 ARG B N 1
ATOM 12378 C CA . ARG B 1 526 ? 10.797 -12.594 4.652 1 96.69 526 ARG B CA 1
ATOM 12379 C C . ARG B 1 526 ? 12.172 -12.883 5.246 1 96.69 526 ARG B C 1
ATOM 12381 O O . ARG B 1 526 ? 13.164 -12.273 4.84 1 96.69 526 ARG B O 1
ATOM 12388 N N . LYS B 1 527 ? 12.211 -13.797 6.207 1 97.38 527 LYS B N 1
ATOM 12389 C CA . LYS B 1 527 ? 13.422 -14.148 6.945 1 97.38 527 LYS B CA 1
ATOM 12390 C C . LYS B 1 527 ? 13.836 -15.586 6.668 1 97.38 527 LYS B C 1
ATOM 12392 O O . LYS B 1 527 ? 12.992 -16.484 6.602 1 97.38 527 LYS B O 1
ATOM 12397 N N . ARG B 1 528 ? 15.109 -15.805 6.398 1 97.75 528 ARG B N 1
ATOM 12398 C CA . ARG B 1 528 ? 15.727 -17.125 6.32 1 97.75 528 ARG B CA 1
ATOM 12399 C C . ARG B 1 528 ? 16.938 -17.203 7.238 1 97.75 528 ARG B C 1
ATOM 12401 O O . ARG B 1 528 ? 17.844 -16.375 7.164 1 97.75 528 ARG B O 1
ATOM 12408 N N . ALA B 1 529 ? 16.938 -18.141 8.055 1 97.69 529 ALA B N 1
ATOM 12409 C CA . ALA B 1 529 ? 18 -18.312 9.055 1 97.69 529 ALA B CA 1
ATOM 12410 C C . ALA B 1 529 ? 19.234 -18.969 8.438 1 97.69 529 ALA B C 1
ATOM 12412 O O . ALA B 1 529 ? 19.156 -19.531 7.344 1 97.69 529 ALA B O 1
ATOM 12413 N N . PHE B 1 530 ? 20.391 -18.812 9.164 1 97.38 530 PHE B N 1
ATOM 12414 C CA . PHE B 1 530 ? 21.578 -19.594 8.828 1 97.38 530 PHE B CA 1
ATOM 12415 C C . PHE B 1 530 ? 21.266 -21.078 8.742 1 97.38 530 PHE B C 1
ATOM 12417 O O . PHE B 1 530 ? 20.438 -21.578 9.516 1 97.38 530 PHE B O 1
ATOM 12424 N N . SER B 1 531 ? 21.906 -21.656 7.84 1 97.38 531 SER B N 1
ATOM 12425 C CA . SER B 1 531 ? 21.797 -23.094 7.648 1 97.38 531 SER B CA 1
ATOM 12426 C C . SER B 1 531 ? 20.625 -23.453 6.73 1 97.38 531 SER B C 1
ATOM 12428 O O . SER B 1 531 ? 20.391 -24.625 6.445 1 97.38 531 SER B O 1
ATOM 12430 N N . THR B 1 532 ? 19.844 -22.422 6.32 1 97.38 532 THR B N 1
ATOM 12431 C CA . THR B 1 532 ? 18.812 -22.703 5.324 1 97.38 532 THR B CA 1
ATOM 12432 C C . THR B 1 532 ? 19.438 -23.281 4.059 1 97.38 532 THR B C 1
ATOM 12434 O O . THR B 1 532 ? 20.453 -22.781 3.566 1 97.38 532 THR B O 1
ATOM 12437 N N . GLN B 1 533 ? 18.859 -24.266 3.551 1 95.38 533 GLN B N 1
ATOM 12438 C CA . GLN B 1 533 ? 19.422 -25 2.422 1 95.38 533 GLN B CA 1
ATOM 12439 C C . GLN B 1 533 ? 19.703 -24.078 1.248 1 95.38 533 GLN B C 1
ATOM 12441 O O . GLN B 1 533 ? 20.797 -24.109 0.674 1 95.38 533 GLN B O 1
ATOM 12446 N N . ARG B 1 534 ? 18.734 -23.297 0.96 1 94.25 534 ARG B N 1
ATOM 12447 C CA . ARG B 1 534 ? 18.891 -22.406 -0.176 1 94.25 534 ARG B CA 1
ATOM 12448 C C . ARG B 1 534 ? 19.75 -21.188 0.197 1 94.25 534 ARG B C 1
ATOM 12450 O O . ARG B 1 534 ? 20.312 -20.531 -0.677 1 94.25 534 ARG B O 1
ATOM 12457 N N . PHE B 1 535 ? 19.812 -20.922 1.43 1 96 535 PHE B N 1
ATOM 12458 C CA . PHE B 1 535 ? 20.531 -19.75 1.936 1 96 535 PHE B CA 1
ATOM 12459 C C . PHE B 1 535 ? 21.359 -20.109 3.16 1 96 535 PHE B C 1
ATOM 12461 O O . PHE B 1 535 ? 21.016 -19.734 4.281 1 96 535 PHE B O 1
ATOM 12468 N N . PRO B 1 536 ? 22.422 -20.797 2.881 1 96.44 536 PRO B N 1
ATOM 12469 C CA . PRO B 1 536 ? 23.203 -21.328 4 1 96.44 536 PRO B CA 1
ATOM 12470 C C . PRO B 1 536 ? 23.641 -20.25 4.992 1 96.44 536 PRO B C 1
ATOM 12472 O O . PRO B 1 536 ? 23.812 -20.547 6.18 1 96.44 536 PRO B O 1
ATOM 12475 N N . ARG B 1 537 ? 23.828 -19.062 4.52 1 96.19 537 ARG B N 1
ATOM 12476 C CA . ARG B 1 537 ? 24.219 -17.984 5.426 1 96.19 537 ARG B CA 1
ATOM 12477 C C . ARG B 1 537 ? 23.047 -17.047 5.684 1 96.19 537 ARG B C 1
ATOM 12479 O O . ARG B 1 537 ? 23.25 -15.852 5.922 1 96.19 537 ARG B O 1
ATOM 12486 N N . GLY B 1 538 ? 21.875 -17.562 5.543 1 96.25 538 GLY B N 1
ATOM 12487 C CA . GLY B 1 538 ? 20.703 -16.766 5.82 1 96.25 538 GLY B CA 1
ATOM 12488 C C . GLY B 1 538 ? 20.312 -15.836 4.676 1 96.25 538 GLY B C 1
ATOM 12489 O O . GLY B 1 538 ? 21.031 -15.766 3.67 1 96.25 538 GLY B O 1
ATOM 12490 N N . HIS B 1 539 ? 19.203 -15.203 4.863 1 96.38 539 HIS B N 1
ATOM 12491 C CA . HIS B 1 539 ? 18.625 -14.352 3.844 1 96.38 539 HIS B CA 1
ATOM 12492 C C . HIS B 1 539 ? 17.562 -13.43 4.441 1 96.38 539 HIS B C 1
ATOM 12494 O O . HIS B 1 539 ? 16.828 -13.828 5.355 1 96.38 539 HIS B O 1
ATOM 12500 N N . TYR B 1 540 ? 17.594 -12.117 3.99 1 96.25 540 TYR B N 1
ATOM 12501 C CA . TYR B 1 540 ? 16.562 -11.188 4.43 1 96.25 540 TYR B CA 1
ATOM 12502 C C . TYR B 1 540 ? 16.031 -10.367 3.258 1 96.25 540 TYR B C 1
ATOM 12504 O O . TYR B 1 540 ? 16.812 -9.82 2.471 1 96.25 540 TYR B O 1
ATOM 12512 N N . ARG B 1 541 ? 14.68 -10.391 3.188 1 97.12 541 ARG B N 1
ATOM 12513 C CA . ARG B 1 541 ? 14.031 -9.695 2.082 1 97.12 541 ARG B CA 1
ATOM 12514 C C . ARG B 1 541 ? 12.805 -8.93 2.564 1 97.12 541 ARG B C 1
ATOM 12516 O O . ARG B 1 541 ? 12.047 -9.422 3.398 1 97.12 541 ARG B O 1
ATOM 12523 N N . GLU B 1 542 ? 12.703 -7.625 2.049 1 95.5 542 GLU B N 1
ATOM 12524 C CA . GLU B 1 542 ? 11.484 -6.844 2.238 1 95.5 542 GLU B CA 1
ATOM 12525 C C . GLU B 1 542 ? 10.914 -6.383 0.9 1 95.5 542 GLU B C 1
ATOM 12527 O O . GLU B 1 542 ? 11.656 -5.914 0.032 1 95.5 542 GLU B O 1
ATOM 12532 N N . ASP B 1 543 ? 9.594 -6.684 0.73 1 96.56 543 ASP B N 1
ATOM 12533 C CA . ASP B 1 543 ? 8.812 -6.102 -0.358 1 96.56 543 ASP B CA 1
ATOM 12534 C C . ASP B 1 543 ? 7.867 -5.023 0.161 1 96.56 543 ASP B C 1
ATOM 12536 O O . ASP B 1 543 ? 7.008 -5.297 1.001 1 96.56 543 ASP B O 1
ATOM 12540 N N . ASN B 1 544 ? 8.148 -3.797 -0.307 1 95.25 544 ASN B N 1
ATOM 12541 C CA . ASN B 1 544 ? 7.23 -2.699 -0.018 1 95.25 544 ASN B CA 1
ATOM 12542 C C . ASN B 1 544 ? 6.297 -2.424 -1.191 1 95.25 544 ASN B C 1
ATOM 12544 O O . ASN B 1 544 ? 6.75 -2.078 -2.285 1 95.25 544 ASN B O 1
ATOM 12548 N N . LEU B 1 545 ? 4.945 -2.613 -0.896 1 96.56 545 LEU B N 1
ATOM 12549 C CA . LEU B 1 545 ? 3.928 -2.408 -1.923 1 96.56 545 LEU B CA 1
ATOM 12550 C C . LEU B 1 545 ? 3.033 -1.224 -1.574 1 96.56 545 LEU B C 1
ATOM 12552 O O . LEU B 1 545 ? 2.664 -1.041 -0.412 1 96.56 545 LEU B O 1
ATOM 12556 N N . TYR B 1 546 ? 2.785 -0.379 -2.598 1 95.75 546 TYR B N 1
ATOM 12557 C CA . TYR B 1 546 ? 1.879 0.755 -2.457 1 95.75 546 TYR B CA 1
ATOM 12558 C C . TYR B 1 546 ? 0.895 0.813 -3.621 1 95.75 546 TYR B C 1
ATOM 12560 O O . TYR B 1 546 ? 1.285 0.66 -4.781 1 95.75 546 TYR B O 1
ATOM 12568 N N . PHE B 1 547 ? -0.435 1.018 -3.297 1 97.19 547 PHE B N 1
ATOM 12569 C CA . PHE B 1 547 ? -1.491 1.146 -4.293 1 97.19 547 PHE B CA 1
ATOM 12570 C C . PHE B 1 547 ? -2.398 2.326 -3.971 1 97.19 547 PHE B C 1
ATOM 12572 O O . PHE B 1 547 ? -2.783 2.523 -2.816 1 97.19 547 PHE B O 1
ATOM 12579 N N . ASN B 1 548 ? -2.686 3.094 -5.016 1 95.62 548 ASN B N 1
ATOM 12580 C CA . ASN B 1 548 ? -3.611 4.215 -4.898 1 95.62 548 ASN B CA 1
ATOM 12581 C C . ASN B 1 548 ? -4.461 4.379 -6.16 1 95.62 548 ASN B C 1
ATOM 12583 O O . ASN B 1 548 ? -3.924 4.551 -7.254 1 95.62 548 ASN B O 1
ATOM 12587 N N . GLU B 1 549 ? -5.805 4.242 -6.047 1 97.06 549 GLU B N 1
ATOM 12588 C CA . GLU B 1 549 ? -6.73 4.512 -7.145 1 97.06 549 GLU B CA 1
ATOM 12589 C C . GLU B 1 549 ? -7.84 5.465 -6.711 1 97.06 549 GLU B C 1
ATOM 12591 O O . GLU B 1 549 ? -8.469 5.262 -5.668 1 97.06 549 GLU B O 1
ATOM 12596 N N . ARG B 1 550 ? -8.07 6.473 -7.488 1 94.31 550 ARG B N 1
ATOM 12597 C CA . ARG B 1 550 ? -9.102 7.477 -7.262 1 94.31 550 ARG B CA 1
ATOM 12598 C C . ARG B 1 550 ? -10.039 7.574 -8.461 1 94.31 550 ARG B C 1
ATOM 12600 O O . ARG B 1 550 ? -9.594 7.57 -9.609 1 94.31 550 ARG B O 1
ATOM 12607 N N . ASN B 1 551 ? -11.359 7.586 -8.148 1 95.88 551 ASN B N 1
ATOM 12608 C CA . ASN B 1 551 ? -12.414 7.785 -9.133 1 95.88 551 ASN B CA 1
ATOM 12609 C C . ASN B 1 551 ? -13.336 8.945 -8.742 1 95.88 551 ASN B C 1
ATOM 12611 O O . ASN B 1 551 ? -13.859 8.977 -7.629 1 95.88 551 ASN B O 1
ATOM 12615 N N . SER B 1 552 ? -13.477 9.891 -9.664 1 94.44 552 SER B N 1
ATOM 12616 C CA . SER B 1 552 ? -14.422 10.992 -9.492 1 94.44 552 SER B CA 1
ATOM 12617 C C . SER B 1 552 ? -15.422 11.047 -10.648 1 94.44 552 SER B C 1
ATOM 12619 O O . SER B 1 552 ? -15.031 11.117 -11.812 1 94.44 552 SER B O 1
ATOM 12621 N N . ASP B 1 553 ? -16.703 10.992 -10.305 1 94.38 553 ASP B N 1
ATOM 12622 C CA . ASP B 1 553 ? -17.703 10.977 -11.359 1 94.38 553 ASP B CA 1
ATOM 12623 C C . ASP B 1 553 ? -18.859 11.93 -11.031 1 94.38 553 ASP B C 1
ATOM 12625 O O . ASP B 1 553 ? -19.047 12.289 -9.867 1 94.38 553 ASP B O 1
ATOM 12629 N N . PHE B 1 554 ? -19.5 12.328 -12.117 1 94.38 554 PHE B N 1
ATOM 12630 C CA . PHE B 1 554 ? -20.766 13.062 -12.039 1 94.38 554 PHE B CA 1
ATOM 12631 C C . PHE B 1 554 ? -21.812 12.43 -12.93 1 94.38 554 PHE B C 1
ATOM 12633 O O . PHE B 1 554 ? -21.484 11.75 -13.906 1 94.38 554 PHE B O 1
ATOM 12640 N N . LEU B 1 555 ? -23.062 12.547 -12.625 1 94.94 555 LEU B N 1
ATOM 12641 C CA . LEU B 1 555 ? -24.203 12.023 -13.359 1 94.94 555 LEU B CA 1
ATOM 12642 C C . LEU B 1 555 ? -25.406 12.953 -13.25 1 94.94 555 LEU B C 1
ATOM 12644 O O . LEU B 1 555 ? -25.891 13.211 -12.148 1 94.94 555 LEU B O 1
ATOM 12648 N N . LEU B 1 556 ? -25.766 13.438 -14.375 1 95.94 556 LEU B N 1
ATOM 12649 C CA . LEU B 1 556 ? -26.984 14.219 -14.516 1 95.94 556 LEU B CA 1
ATOM 12650 C C . LEU B 1 556 ? -28.109 13.375 -15.102 1 95.94 556 LEU B C 1
ATOM 12652 O O . LEU B 1 556 ? -28.016 12.914 -16.25 1 95.94 556 LEU B O 1
ATOM 12656 N N . THR B 1 557 ? -29.188 13.172 -14.391 1 94.75 557 THR B N 1
ATOM 12657 C CA . THR B 1 557 ? -30.266 12.266 -14.773 1 94.75 557 THR B CA 1
ATOM 12658 C C . THR B 1 557 ? -31.594 13.023 -14.875 1 94.75 557 THR B C 1
ATOM 12660 O O . THR B 1 557 ? -31.953 13.789 -13.984 1 94.75 557 THR B O 1
ATOM 12663 N N . TYR B 1 558 ? -32.281 12.828 -15.898 1 95.5 558 TYR B N 1
ATOM 12664 C CA . TYR B 1 558 ? -33.656 13.305 -16.125 1 95.5 558 TYR B CA 1
ATOM 12665 C C . TYR B 1 558 ? -34.625 12.133 -16.203 1 95.5 558 TYR B C 1
ATOM 12667 O O . TYR B 1 558 ? -34.5 11.258 -17.062 1 95.5 558 TYR B O 1
ATOM 12675 N N . SER B 1 559 ? -35.562 12.102 -15.359 1 92.19 559 SER B N 1
ATOM 12676 C CA . SER B 1 559 ? -36.562 11.039 -15.281 1 92.19 559 SER B CA 1
ATOM 12677 C C . SER B 1 559 ? -37.969 11.594 -15.438 1 92.19 559 SER B C 1
ATOM 12679 O O . SER B 1 559 ? -38.375 12.539 -14.734 1 92.19 559 SER B O 1
ATOM 12681 N N . GLU B 1 560 ? -38.688 11.047 -16.281 1 91.44 560 GLU B N 1
ATOM 12682 C CA . GLU B 1 560 ? -40.094 11.367 -16.531 1 91.44 560 GLU B CA 1
ATOM 12683 C C . GLU B 1 560 ? -40.938 10.102 -16.547 1 91.44 560 GLU B C 1
ATOM 12685 O O . GLU B 1 560 ? -40.906 9.336 -17.516 1 91.44 560 GLU B O 1
ATOM 12690 N N . THR B 1 561 ? -41.688 9.945 -15.609 1 86 561 THR B N 1
ATOM 12691 C CA . THR B 1 561 ? -42.5 8.742 -15.492 1 86 561 THR B CA 1
ATOM 12692 C C . THR B 1 561 ? -43.969 9.117 -15.289 1 86 561 THR B C 1
ATOM 12694 O O . THR B 1 561 ? -44.812 8.258 -14.984 1 86 561 THR B O 1
ATOM 12697 N N . SER B 1 562 ? -44.312 10.211 -15.344 1 84.31 562 SER B N 1
ATOM 12698 C CA . SER B 1 562 ? -45.688 10.664 -15.062 1 84.31 562 SER B CA 1
ATOM 12699 C C . SER B 1 562 ? -46.625 10.211 -16.156 1 84.31 562 SER B C 1
ATOM 12701 O O . SER B 1 562 ? -47.844 10.07 -15.906 1 84.31 562 SER B O 1
ATOM 12703 N N . ASN B 1 563 ? -46.062 10.008 -17.219 1 85.94 563 ASN B N 1
ATOM 12704 C CA . ASN B 1 563 ? -46.938 9.539 -18.297 1 85.94 563 ASN B CA 1
ATOM 12705 C C . ASN B 1 563 ? -47.125 8.023 -18.25 1 85.94 563 ASN B C 1
ATOM 12707 O O . ASN B 1 563 ? -46.156 7.277 -18.031 1 85.94 563 ASN B O 1
ATOM 12711 N N . SER B 1 564 ? -48.188 7.652 -18.453 1 83 564 SER B N 1
ATOM 12712 C CA . SER B 1 564 ? -48.531 6.242 -18.297 1 83 564 SER B CA 1
ATOM 12713 C C . SER B 1 564 ? -48.094 5.434 -19.516 1 83 564 SER B C 1
ATOM 12715 O O . SER B 1 564 ? -47.969 4.207 -19.438 1 83 564 SER B O 1
ATOM 12717 N N . VAL B 1 565 ? -47.906 5.965 -20.609 1 90.62 565 VAL B N 1
ATOM 12718 C CA . VAL B 1 565 ? -47.594 5.234 -21.828 1 90.62 565 VAL B CA 1
ATOM 12719 C C . VAL B 1 565 ? -46.094 5.191 -22.047 1 90.62 565 VAL B C 1
ATOM 12721 O O . VAL B 1 565 ? -45.531 4.129 -22.312 1 90.62 565 VAL B O 1
ATOM 12724 N N . TRP B 1 566 ? -45.562 6.379 -21.984 1 92.69 566 TRP B N 1
ATOM 12725 C CA . TRP B 1 566 ? -44.125 6.461 -22.234 1 92.69 566 TRP B CA 1
ATOM 12726 C C . TRP B 1 566 ? -43.406 6.863 -20.953 1 92.69 566 TRP B C 1
ATOM 12728 O O . TRP B 1 566 ? -43.844 7.73 -20.203 1 92.69 566 TRP B O 1
ATOM 12738 N N . SER B 1 567 ? -42.375 6.195 -20.688 1 90.38 567 SER B N 1
ATOM 12739 C CA . SER B 1 567 ? -41.469 6.574 -19.625 1 90.38 567 SER B CA 1
ATOM 12740 C C . SER B 1 567 ? -40.031 6.711 -20.141 1 90.38 567 SER B C 1
ATOM 12742 O O . SER B 1 567 ? -39.625 5.961 -21.031 1 90.38 567 SER B O 1
ATOM 12744 N N . TYR B 1 568 ? -39.375 7.762 -19.609 1 91.94 568 TYR B N 1
ATOM 12745 C CA . TYR B 1 568 ? -38 8.086 -20.047 1 91.94 568 TYR B CA 1
ATOM 12746 C C . TYR B 1 568 ? -37.094 8.242 -18.844 1 91.94 568 TYR B C 1
ATOM 12748 O O . TYR B 1 568 ? -37.469 8.852 -17.844 1 91.94 568 TYR B O 1
ATOM 12756 N N . ASN B 1 569 ? -36 7.668 -18.953 1 91.88 569 ASN B N 1
ATOM 12757 C CA . ASN B 1 569 ? -34.875 7.902 -18.047 1 91.88 569 ASN B CA 1
ATOM 12758 C C . ASN B 1 569 ? -33.594 8.102 -18.828 1 91.88 569 ASN B C 1
ATOM 12760 O O . ASN B 1 569 ? -33.031 7.148 -19.391 1 91.88 569 ASN B O 1
ATOM 12764 N N . ILE B 1 570 ? -33.125 9.367 -18.891 1 94.69 570 ILE B N 1
ATOM 12765 C CA . ILE B 1 570 ? -31.953 9.742 -19.672 1 94.69 570 ILE B CA 1
ATOM 12766 C C . ILE B 1 570 ? -30.875 10.312 -18.734 1 94.69 570 ILE B C 1
ATOM 12768 O O . ILE B 1 570 ? -31.172 11.125 -17.859 1 94.69 570 ILE B O 1
ATOM 12772 N N . ALA B 1 571 ? -29.719 9.859 -18.922 1 93.44 571 ALA B N 1
ATOM 12773 C CA . ALA B 1 571 ? -28.625 10.305 -18.062 1 93.44 571 ALA B CA 1
ATOM 12774 C C . ALA B 1 571 ? -27.344 10.547 -18.875 1 93.44 571 ALA B C 1
ATOM 12776 O O . ALA B 1 571 ? -27.109 9.867 -19.875 1 93.44 571 ALA B O 1
ATOM 12777 N N . VAL B 1 572 ? -26.594 11.602 -18.5 1 95.81 572 VAL B N 1
ATOM 12778 C CA . VAL B 1 572 ? -25.266 11.914 -19.031 1 95.81 572 VAL B CA 1
ATOM 12779 C C . VAL B 1 572 ? -24.281 12.047 -17.875 1 95.81 572 VAL B C 1
ATOM 12781 O O . VAL B 1 572 ? -24.594 12.633 -16.828 1 95.81 572 VAL B O 1
ATOM 12784 N N . GLY B 1 573 ? -23.156 11.406 -18.031 1 95.06 573 GLY B N 1
ATOM 12785 C CA . GLY B 1 573 ? -22.172 11.453 -16.969 1 95.06 573 GLY B CA 1
ATOM 12786 C C . GLY B 1 573 ? -20.734 11.305 -17.469 1 95.06 573 GLY B C 1
ATOM 12787 O O . GLY B 1 573 ? -20.5 11.219 -18.672 1 95.06 573 GLY B O 1
ATOM 12788 N N . GLY B 1 574 ? -19.812 11.438 -16.578 1 95.31 574 GLY B N 1
ATOM 12789 C CA . GLY B 1 574 ? -18.391 11.32 -16.828 1 95.31 574 GLY B CA 1
ATOM 12790 C C . GLY B 1 574 ? -17.609 10.789 -15.648 1 95.31 574 GLY B C 1
ATOM 12791 O O . GLY B 1 574 ? -18.125 10.766 -14.523 1 95.31 574 GLY B O 1
ATOM 12792 N N . ASN B 1 575 ? -16.375 10.305 -15.922 1 95.19 575 ASN B N 1
ATOM 12793 C CA . ASN B 1 575 ? -15.5 9.727 -14.898 1 95.19 575 ASN B CA 1
ATOM 12794 C C . ASN B 1 575 ? -14.031 10.016 -15.188 1 95.19 575 ASN B C 1
ATOM 12796 O O . ASN B 1 575 ? -13.602 9.969 -16.344 1 95.19 575 ASN B O 1
ATOM 12800 N N . ILE B 1 576 ? -13.297 10.438 -14.172 1 96.5 576 ILE B N 1
ATOM 12801 C CA . ILE B 1 576 ? -11.844 10.523 -14.219 1 96.5 576 ILE B CA 1
ATOM 12802 C C . ILE B 1 576 ? -11.234 9.508 -13.25 1 96.5 576 ILE B C 1
ATOM 12804 O O . ILE B 1 576 ? -11.531 9.523 -12.055 1 96.5 576 ILE B O 1
ATOM 12808 N N . MET B 1 577 ? -10.391 8.641 -13.797 1 96.19 577 MET B N 1
ATOM 12809 C CA . MET B 1 577 ? -9.734 7.605 -13.008 1 96.19 577 MET B CA 1
ATOM 12810 C C . MET B 1 577 ? -8.219 7.809 -13.008 1 96.19 577 MET B C 1
ATOM 12812 O O . MET B 1 577 ? -7.617 8.047 -14.055 1 96.19 577 MET B O 1
ATOM 12816 N N . PHE B 1 578 ? -7.535 7.852 -11.82 1 95.38 578 PHE B N 1
ATOM 12817 C CA . PHE B 1 578 ? -6.094 7.895 -11.617 1 95.38 578 PHE B CA 1
ATOM 12818 C C . PHE B 1 578 ? -5.633 6.715 -10.766 1 95.38 578 PHE B C 1
ATOM 12820 O O . PHE B 1 578 ? -6.207 6.438 -9.719 1 95.38 578 PHE B O 1
ATOM 12827 N N . GLN B 1 579 ? -4.656 5.961 -11.25 1 96 579 GLN B N 1
ATOM 12828 C CA . GLN B 1 579 ? -4.137 4.793 -10.555 1 96 579 GLN B CA 1
ATOM 12829 C C . GLN B 1 579 ? -2.611 4.832 -10.477 1 96 579 GLN B C 1
ATOM 12831 O O . GLN B 1 579 ? -1.942 5.125 -11.469 1 96 579 GLN B O 1
ATOM 12836 N N . GLU B 1 580 ? -2.021 4.59 -9.25 1 95.25 580 GLU B N 1
ATOM 12837 C CA . GLU B 1 580 ? -0.581 4.52 -9.023 1 95.25 580 GLU B CA 1
ATOM 12838 C C . GLU B 1 580 ? -0.202 3.24 -8.273 1 95.25 580 GLU B C 1
ATOM 12840 O O . GLU B 1 580 ? -0.839 2.881 -7.285 1 95.25 580 GLU B O 1
ATOM 12845 N N . ASN B 1 581 ? 0.749 2.459 -8.844 1 95.5 581 ASN B N 1
ATOM 12846 C CA . ASN B 1 581 ? 1.362 1.293 -8.219 1 95.5 581 ASN B CA 1
ATOM 12847 C C . ASN B 1 581 ? 2.855 1.504 -7.984 1 95.5 581 ASN B C 1
ATOM 12849 O O . ASN B 1 581 ? 3.568 1.967 -8.875 1 95.5 581 ASN B O 1
ATOM 12853 N N . ARG B 1 582 ? 3.371 1.259 -6.715 1 94.19 582 ARG B N 1
ATOM 12854 C CA . ARG B 1 582 ? 4.797 1.275 -6.406 1 94.19 582 ARG B CA 1
ATOM 12855 C C . ARG B 1 582 ? 5.234 -0.039 -5.766 1 94.19 582 ARG B C 1
ATOM 12857 O O . ARG B 1 582 ? 4.535 -0.579 -4.906 1 94.19 582 ARG B O 1
ATOM 12864 N N . PHE B 1 583 ? 6.301 -0.594 -6.242 1 94.62 583 PHE B N 1
ATOM 12865 C CA . PHE B 1 583 ? 6.906 -1.818 -5.73 1 94.62 583 PHE B CA 1
ATOM 12866 C C . PHE B 1 583 ? 8.406 -1.641 -5.535 1 94.62 583 PHE B C 1
ATOM 12868 O O . PHE B 1 583 ? 9.109 -1.233 -6.461 1 94.62 583 PHE B O 1
ATOM 12875 N N . LEU B 1 584 ? 8.93 -1.799 -4.277 1 93.12 584 LEU B N 1
ATOM 12876 C CA . LEU B 1 584 ? 10.359 -1.797 -3.969 1 93.12 584 LEU B CA 1
ATOM 12877 C C . LEU B 1 584 ? 10.75 -3.057 -3.203 1 93.12 584 LEU B C 1
ATOM 12879 O O . LEU B 1 584 ? 10.203 -3.336 -2.135 1 93.12 584 LEU B O 1
ATOM 12883 N N . GLN B 1 585 ? 11.555 -3.771 -3.807 1 94.56 585 GLN B N 1
ATOM 12884 C CA . GLN B 1 585 ? 12.133 -4.969 -3.203 1 94.56 585 GLN B CA 1
ATOM 12885 C C . GLN B 1 585 ? 13.594 -4.746 -2.826 1 94.56 585 GLN B C 1
ATOM 12887 O O . GLN B 1 585 ? 14.383 -4.242 -3.633 1 94.56 585 GLN B O 1
ATOM 12892 N N . VAL B 1 586 ? 13.961 -5.02 -1.548 1 93.5 586 VAL B N 1
ATOM 12893 C CA . VAL B 1 586 ? 15.344 -4.988 -1.085 1 93.5 586 VAL B CA 1
ATOM 12894 C C . VAL B 1 586 ? 15.719 -6.336 -0.468 1 93.5 586 VAL B C 1
ATOM 12896 O O . VAL B 1 586 ? 14.961 -6.883 0.336 1 93.5 586 VAL B O 1
ATOM 12899 N N . VAL B 1 587 ? 16.891 -6.875 -0.906 1 94.19 587 VAL B N 1
ATOM 12900 C CA . VAL B 1 587 ? 17.266 -8.227 -0.512 1 94.19 587 VAL B CA 1
ATOM 12901 C C . VAL B 1 587 ? 18.703 -8.219 0.015 1 94.19 587 VAL B C 1
ATOM 12903 O O . VAL B 1 587 ? 19.609 -7.648 -0.615 1 94.19 587 VAL B O 1
ATOM 12906 N N . ALA B 1 588 ? 18.922 -8.672 1.276 1 93.81 588 ALA B N 1
ATOM 12907 C CA . ALA B 1 588 ? 20.219 -9.133 1.752 1 93.81 588 ALA B CA 1
ATOM 12908 C C . ALA B 1 588 ? 20.422 -10.609 1.448 1 93.81 588 ALA B C 1
ATOM 12910 O O . ALA B 1 588 ? 19.875 -11.477 2.135 1 93.81 588 ALA B O 1
ATOM 12911 N N . PRO B 1 589 ? 21.125 -10.938 0.359 1 93.31 589 PRO B N 1
ATOM 12912 C CA . PRO B 1 589 ? 21.219 -12.336 -0.086 1 93.31 589 PRO B CA 1
ATOM 12913 C C . PRO B 1 589 ? 21.891 -13.234 0.938 1 93.31 589 PRO B C 1
ATOM 12915 O O . PRO B 1 589 ? 21.641 -14.445 0.967 1 93.31 589 PRO B O 1
ATOM 12918 N N . GLU B 1 590 ? 22.828 -12.633 1.732 1 93.69 590 GLU B N 1
ATOM 12919 C CA . GLU B 1 590 ? 23.531 -13.328 2.818 1 93.69 590 GLU B CA 1
ATOM 12920 C C . GLU B 1 590 ? 23.641 -12.438 4.051 1 93.69 590 GLU B C 1
ATOM 12922 O O . GLU B 1 590 ? 23.797 -11.219 3.928 1 93.69 590 GLU B O 1
ATOM 12927 N N . LEU B 1 591 ? 23.562 -13.133 5.125 1 92.88 591 LEU B N 1
ATOM 12928 C CA . LEU B 1 591 ? 23.688 -12.375 6.367 1 92.88 591 LEU B CA 1
ATOM 12929 C C . LEU B 1 591 ? 25.062 -12.555 6.984 1 92.88 591 LEU B C 1
ATOM 12931 O O . LEU B 1 591 ? 25.688 -13.602 6.82 1 92.88 591 LEU B O 1
ATOM 12935 N N . LEU B 1 592 ? 25.531 -11.555 7.648 1 88.88 592 LEU B N 1
ATOM 12936 C CA . LEU B 1 592 ? 26.812 -11.586 8.352 1 88.88 592 LEU B CA 1
ATOM 12937 C C . LEU B 1 592 ? 26.672 -12.258 9.711 1 88.88 592 LEU B C 1
ATOM 12939 O O . LEU B 1 592 ? 27.5 -13.086 10.094 1 88.88 592 LEU B O 1
ATOM 12943 N N . ILE B 1 593 ? 25.625 -11.891 10.375 1 89.44 593 ILE B N 1
ATOM 12944 C CA . ILE B 1 593 ? 25.359 -12.414 11.711 1 89.44 593 ILE B CA 1
ATOM 12945 C C . ILE B 1 593 ? 24.016 -13.141 11.719 1 89.44 593 ILE B C 1
ATOM 12947 O O . ILE B 1 593 ? 22.984 -12.578 11.344 1 89.44 593 ILE B O 1
ATOM 12951 N N . PRO B 1 594 ? 24.031 -14.367 12.258 1 92.88 594 PRO B N 1
ATOM 12952 C CA . PRO B 1 594 ? 22.781 -15.125 12.273 1 92.88 594 PRO B CA 1
ATOM 12953 C C . PRO B 1 594 ? 21.75 -14.539 13.242 1 92.88 594 PRO B C 1
ATOM 12955 O O . PRO B 1 594 ? 22.109 -14.016 14.297 1 92.88 594 PRO B O 1
ATOM 12958 N N . GLY B 1 595 ? 20.453 -14.625 12.789 1 91.62 595 GLY B N 1
ATOM 12959 C CA . GLY B 1 595 ? 19.359 -14.266 13.672 1 91.62 595 GLY B CA 1
ATOM 12960 C C . GLY B 1 595 ? 19.031 -12.781 13.633 1 91.62 595 GLY B C 1
ATOM 12961 O O . GLY B 1 595 ? 18.078 -12.336 14.273 1 91.62 595 GLY B O 1
ATOM 12962 N N . ILE B 1 596 ? 19.859 -11.992 13.008 1 89.12 596 ILE B N 1
ATOM 12963 C CA . ILE B 1 596 ? 19.609 -10.562 12.875 1 89.12 596 ILE B CA 1
ATOM 12964 C C . ILE B 1 596 ? 19.156 -10.25 11.445 1 89.12 596 ILE B C 1
ATOM 12966 O O . ILE B 1 596 ? 19.922 -10.438 10.5 1 89.12 596 ILE B O 1
ATOM 12970 N N . TYR B 1 597 ? 17.922 -9.844 11.352 1 93.88 597 TYR B N 1
ATOM 12971 C CA . TYR B 1 597 ? 17.359 -9.547 10.039 1 93.88 597 TYR B CA 1
ATOM 12972 C C . TYR B 1 597 ? 17.203 -8.039 9.844 1 93.88 597 TYR B C 1
ATOM 12974 O O . TYR B 1 597 ? 16.219 -7.453 10.289 1 93.88 597 TYR B O 1
ATOM 12982 N N . ASN B 1 598 ? 18.219 -7.426 9.227 1 92 598 ASN B N 1
ATOM 12983 C CA . ASN B 1 598 ? 18.406 -6.016 8.906 1 92 598 ASN B CA 1
ATOM 12984 C C . ASN B 1 598 ? 19.328 -5.832 7.699 1 92 598 ASN B C 1
ATOM 12986 O O . ASN B 1 598 ? 20.312 -6.562 7.547 1 92 598 ASN B O 1
ATOM 12990 N N . PHE B 1 599 ? 19.031 -4.934 6.84 1 91.5 599 PHE B N 1
ATOM 12991 C CA . PHE B 1 599 ? 19.766 -4.82 5.582 1 91.5 599 PHE B CA 1
ATOM 12992 C C . PHE B 1 599 ? 21.203 -4.371 5.828 1 91.5 599 PHE B C 1
ATOM 12994 O O . PHE B 1 599 ? 22.062 -4.527 4.961 1 91.5 599 PHE B O 1
ATOM 13001 N N . THR B 1 600 ? 21.5 -3.807 6.973 1 85.44 600 THR B N 1
ATOM 13002 C CA . THR B 1 600 ? 22.875 -3.453 7.297 1 85.44 600 THR B CA 1
ATOM 13003 C C . THR B 1 600 ? 23.672 -4.691 7.695 1 85.44 600 THR B C 1
ATOM 13005 O O . THR B 1 600 ? 24.906 -4.641 7.793 1 85.44 600 THR B O 1
ATOM 13008 N N . ASN B 1 601 ? 23.016 -5.75 7.977 1 88.12 601 ASN B N 1
ATOM 13009 C CA . ASN B 1 601 ? 23.656 -7.016 8.312 1 88.12 601 ASN B CA 1
ATOM 13010 C C . ASN B 1 601 ? 23.906 -7.871 7.074 1 88.12 601 ASN B C 1
ATOM 13012 O O . ASN B 1 601 ? 24.047 -9.094 7.176 1 88.12 601 ASN B O 1
ATOM 13016 N N . THR B 1 602 ? 23.953 -7.355 5.934 1 89.88 602 THR B N 1
ATOM 13017 C CA . THR B 1 602 ? 24.219 -8.086 4.699 1 89.88 602 THR B CA 1
ATOM 13018 C C . THR B 1 602 ? 25.703 -8.414 4.57 1 89.88 602 THR B C 1
ATOM 13020 O O . THR B 1 602 ? 26.562 -7.594 4.902 1 89.88 602 THR B O 1
ATOM 13023 N N . ALA B 1 603 ? 26 -9.547 4.172 1 89 603 ALA B N 1
ATOM 13024 C CA . ALA B 1 603 ? 27.375 -9.969 3.955 1 89 603 ALA B CA 1
ATOM 13025 C C . ALA B 1 603 ? 27.859 -9.594 2.557 1 89 603 ALA B C 1
ATOM 13027 O O . ALA B 1 603 ? 29.062 -9.422 2.33 1 89 603 ALA B O 1
ATOM 13028 N N . VAL B 1 604 ? 26.984 -9.539 1.619 1 87.5 604 VAL B N 1
ATOM 13029 C CA . VAL B 1 604 ? 27.297 -9.164 0.246 1 87.5 604 VAL B CA 1
ATOM 13030 C C . VAL B 1 604 ? 26.391 -8.016 -0.198 1 87.5 604 VAL B C 1
ATOM 13032 O O . VAL B 1 604 ? 25.484 -7.609 0.538 1 87.5 604 VAL B O 1
ATOM 13035 N N . ALA B 1 605 ? 26.625 -7.523 -1.396 1 85.25 605 ALA B N 1
ATOM 13036 C CA . ALA B 1 605 ? 25.906 -6.355 -1.88 1 85.25 605 ALA B CA 1
ATOM 13037 C C . ALA B 1 605 ? 24.391 -6.613 -1.893 1 85.25 605 ALA B C 1
ATOM 13039 O O . ALA B 1 605 ? 23.953 -7.707 -2.252 1 85.25 605 ALA B O 1
ATOM 13040 N N . LEU B 1 606 ? 23.656 -5.594 -1.521 1 89.62 606 LEU B N 1
ATOM 13041 C CA . LEU B 1 606 ? 22.203 -5.66 -1.558 1 89.62 606 LEU B CA 1
ATOM 13042 C C . LEU B 1 606 ? 21.703 -5.727 -2.994 1 89.62 606 LEU B C 1
ATOM 13044 O O . LEU B 1 606 ? 22.328 -5.191 -3.906 1 89.62 606 LEU B O 1
ATOM 13048 N N . GLN B 1 607 ? 20.641 -6.445 -3.127 1 89.5 607 GLN B N 1
ATOM 13049 C CA . GLN B 1 607 ? 19.938 -6.488 -4.402 1 89.5 607 GLN B CA 1
ATOM 13050 C C . GLN B 1 607 ? 18.578 -5.789 -4.305 1 89.5 607 GLN B C 1
ATOM 13052 O O . GLN B 1 607 ? 18 -5.723 -3.225 1 89.5 607 GLN B O 1
ATOM 13057 N N . SER B 1 608 ? 18.203 -5.215 -5.395 1 89.06 608 SER B N 1
ATOM 13058 C CA . SER B 1 608 ? 16.938 -4.492 -5.344 1 89.06 608 SER B CA 1
ATOM 13059 C C . SER B 1 608 ? 16.188 -4.59 -6.668 1 89.06 608 SER B C 1
ATOM 13061 O O . SER B 1 608 ? 16.797 -4.844 -7.715 1 89.06 608 SER B O 1
ATOM 13063 N N . GLU B 1 609 ? 14.883 -4.555 -6.629 1 89.56 609 GLU B N 1
ATOM 13064 C CA . GLU B 1 609 ? 13.969 -4.379 -7.75 1 89.56 609 GLU B CA 1
ATOM 13065 C C . GLU B 1 609 ? 12.945 -3.281 -7.465 1 89.56 609 GLU B C 1
ATOM 13067 O O . GLU B 1 609 ? 12.445 -3.168 -6.344 1 89.56 609 GLU B O 1
ATOM 13072 N N . GLN B 1 610 ? 12.789 -2.457 -8.406 1 89.38 610 GLN B N 1
ATOM 13073 C CA . GLN B 1 610 ? 11.852 -1.355 -8.227 1 89.38 610 GLN B CA 1
ATOM 13074 C C . GLN B 1 610 ? 11 -1.144 -9.477 1 89.38 610 GLN B C 1
ATOM 13076 O O . GLN B 1 610 ? 11.531 -1.057 -10.586 1 89.38 610 GLN B O 1
ATOM 13081 N N . PHE B 1 611 ? 9.625 -1.148 -9.305 1 88.62 611 PHE B N 1
ATOM 13082 C CA . PHE B 1 611 ? 8.664 -0.908 -10.383 1 88.62 611 PHE B CA 1
ATOM 13083 C C . PHE B 1 611 ? 7.605 0.096 -9.945 1 88.62 611 PHE B C 1
ATOM 13085 O O . PHE B 1 611 ? 6.926 -0.11 -8.938 1 88.62 611 PHE B O 1
ATOM 13092 N N . ASN B 1 612 ? 7.535 1.219 -10.594 1 89.88 612 ASN B N 1
ATOM 13093 C CA . ASN B 1 612 ? 6.512 2.234 -10.375 1 89.88 612 ASN B CA 1
ATOM 13094 C C . ASN B 1 612 ? 5.695 2.486 -11.633 1 89.88 612 ASN B C 1
ATOM 13096 O O . ASN B 1 612 ? 6.254 2.605 -12.727 1 89.88 612 ASN B O 1
ATOM 13100 N N . SER B 1 613 ? 4.324 2.5 -11.562 1 93 613 SER B N 1
ATOM 13101 C CA . SER B 1 613 ? 3.482 2.746 -12.734 1 93 613 SER B CA 1
ATOM 13102 C C . SER B 1 613 ? 2.332 3.691 -12.398 1 93 613 SER B C 1
ATOM 13104 O O . SER B 1 613 ? 1.878 3.74 -11.25 1 93 613 SER B O 1
ATOM 13106 N N . LYS B 1 614 ? 1.937 4.473 -13.328 1 91.94 614 LYS B N 1
ATOM 13107 C CA . LYS B 1 614 ? 0.79 5.375 -13.281 1 91.94 614 LYS B CA 1
ATOM 13108 C C . LYS B 1 614 ? -0.116 5.18 -14.492 1 91.94 614 LYS B C 1
ATOM 13110 O O . LYS B 1 614 ? 0.366 4.938 -15.602 1 91.94 614 LYS B O 1
ATOM 13115 N N . LYS B 1 615 ? -1.438 5.219 -14.305 1 94.69 615 LYS B N 1
ATOM 13116 C CA . LYS B 1 615 ? -2.459 5.066 -15.336 1 94.69 615 LYS B CA 1
ATOM 13117 C C . LYS B 1 615 ? -3.617 6.031 -15.117 1 94.69 615 LYS B C 1
ATOM 13119 O O . LYS B 1 615 ? -4.051 6.242 -13.977 1 94.69 615 LYS B O 1
ATOM 13124 N N . LYS B 1 616 ? -4.051 6.656 -16.25 1 94.06 616 LYS B N 1
ATOM 13125 C CA . LYS B 1 616 ? -5.188 7.57 -16.203 1 94.06 616 LYS B CA 1
ATOM 13126 C C . LYS B 1 616 ? -6.184 7.258 -17.328 1 94.06 616 LYS B C 1
ATOM 13128 O O . LYS B 1 616 ? -5.785 6.945 -18.453 1 94.06 616 LYS B O 1
ATOM 13133 N N . ILE B 1 617 ? -7.516 7.375 -17.031 1 95.62 617 ILE B N 1
ATOM 13134 C CA . ILE B 1 617 ? -8.594 7.234 -17.984 1 95.62 617 ILE B CA 1
ATOM 13135 C C . ILE B 1 617 ? -9.633 8.328 -17.766 1 95.62 617 ILE B C 1
ATOM 13137 O O . ILE B 1 617 ? -10.086 8.547 -16.641 1 95.62 617 ILE B O 1
ATOM 13141 N N . HIS B 1 618 ? -9.953 9 -18.859 1 96.06 618 HIS B N 1
ATOM 13142 C CA . HIS B 1 618 ? -11.078 9.93 -18.891 1 96.06 618 HIS B CA 1
ATOM 13143 C C . HIS B 1 618 ? -12.25 9.352 -19.688 1 96.06 618 HIS B C 1
ATOM 13145 O O . HIS B 1 618 ? -12.055 8.766 -20.75 1 96.06 618 HIS B O 1
ATOM 13151 N N . SER B 1 619 ? -13.477 9.492 -19.109 1 96.06 619 SER B N 1
ATOM 13152 C CA . SER B 1 619 ? -14.641 8.883 -19.75 1 96.06 619 SER B CA 1
ATOM 13153 C C . SER B 1 619 ? -15.828 9.852 -19.766 1 96.06 619 SER B C 1
ATOM 13155 O O . SER B 1 619 ? -15.992 10.648 -18.844 1 96.06 619 SER B O 1
ATOM 13157 N N . LEU B 1 620 ? -16.562 9.781 -20.875 1 96.62 620 LEU B N 1
ATOM 13158 C CA . LEU B 1 620 ? -17.875 10.391 -21 1 96.62 620 LEU B CA 1
ATOM 13159 C C . LEU B 1 620 ? -18.906 9.367 -21.516 1 96.62 620 LEU B C 1
ATOM 13161 O O . LEU B 1 620 ? -18.594 8.57 -22.391 1 96.62 620 LEU B O 1
ATOM 13165 N N . TYR B 1 621 ? -20.062 9.398 -20.891 1 94.19 621 TYR B N 1
ATOM 13166 C CA . TYR B 1 621 ? -21.062 8.414 -21.297 1 94.19 621 TYR B CA 1
ATOM 13167 C C . TYR B 1 621 ? -22.469 8.969 -21.156 1 94.19 621 TYR B C 1
ATOM 13169 O O . TYR B 1 621 ? -22.688 9.945 -20.438 1 94.19 621 TYR B O 1
ATOM 13177 N N . GLY B 1 622 ? -23.344 8.406 -21.859 1 94.19 622 GLY B N 1
ATOM 13178 C CA . GLY B 1 622 ? -24.781 8.672 -21.844 1 94.19 622 GLY B CA 1
ATOM 13179 C C . GLY B 1 622 ? -25.609 7.41 -21.875 1 94.19 622 GLY B C 1
ATOM 13180 O O . GLY B 1 622 ? -25.188 6.387 -22.406 1 94.19 622 GLY B O 1
ATOM 13181 N N . PHE B 1 623 ? -26.781 7.449 -21.266 1 91.44 623 PHE B N 1
ATOM 13182 C CA . PHE B 1 623 ? -27.703 6.336 -21.141 1 91.44 623 PHE B CA 1
ATOM 13183 C C . PHE B 1 623 ? -29.141 6.82 -21.266 1 91.44 623 PHE B C 1
ATOM 13185 O O . PHE B 1 623 ? -29.484 7.922 -20.812 1 91.44 623 PHE B O 1
ATOM 13192 N N . GLY B 1 624 ? -29.953 5.992 -21.953 1 92.19 624 GLY B N 1
ATOM 13193 C CA . GLY B 1 624 ? -31.375 6.262 -22.062 1 92.19 624 GLY B CA 1
ATOM 13194 C C . GLY B 1 624 ? -32.219 5.008 -22.047 1 92.19 624 GLY B C 1
ATOM 13195 O O . GLY B 1 624 ? -31.906 4.02 -22.703 1 92.19 624 GLY B O 1
ATOM 13196 N N . GLN B 1 625 ? -33.219 5.039 -21.25 1 93.06 625 GLN B N 1
ATOM 13197 C CA . GLN B 1 625 ? -34.219 3.986 -21.203 1 93.06 625 GLN B CA 1
ATOM 13198 C C . GLN B 1 625 ? -35.594 4.523 -21.594 1 93.06 625 GLN B C 1
ATOM 13200 O O . GLN B 1 625 ? -36.062 5.535 -21.047 1 93.06 625 GLN B O 1
ATOM 13205 N N . ILE B 1 626 ? -36.125 3.873 -22.531 1 94.75 626 ILE B N 1
ATOM 13206 C CA . ILE B 1 626 ? -37.5 4.199 -22.969 1 94.75 626 ILE B CA 1
ATOM 13207 C C . ILE B 1 626 ? -38.406 3.01 -22.719 1 94.75 626 ILE B C 1
ATOM 13209 O O . ILE B 1 626 ? -38.125 1.888 -23.125 1 94.75 626 ILE B O 1
ATOM 13213 N N . GLY B 1 627 ? -39.438 3.357 -22.094 1 94.56 627 GLY B N 1
ATOM 13214 C CA . GLY B 1 627 ? -40.469 2.365 -21.828 1 94.56 627 GLY B CA 1
ATOM 13215 C C . GLY B 1 627 ? -41.781 2.672 -22.516 1 94.56 627 GLY B C 1
ATOM 13216 O O . GLY B 1 627 ? -42.188 3.836 -22.641 1 94.56 627 GLY B O 1
ATOM 13217 N N . PHE B 1 628 ? -42.375 1.606 -22.891 1 94.12 628 PHE B N 1
ATOM 13218 C CA . PHE B 1 628 ? -43.688 1.697 -23.531 1 94.12 628 PHE B CA 1
ATOM 13219 C C . PHE B 1 628 ? -44.719 0.859 -22.766 1 94.12 628 PHE B C 1
ATOM 13221 O O . PHE B 1 628 ? -44.594 -0.367 -22.703 1 94.12 628 PHE B O 1
ATOM 13228 N N . LYS B 1 629 ? -45.594 1.555 -22.109 1 91.31 629 LYS B N 1
ATOM 13229 C CA . LYS B 1 629 ? -46.719 0.994 -21.375 1 91.31 629 LYS B CA 1
ATOM 13230 C C . LYS B 1 629 ? -46.25 0.008 -20.297 1 91.31 629 LYS B C 1
ATOM 13232 O O . LYS B 1 629 ? -46.938 -0.951 -19.984 1 91.31 629 LYS B O 1
ATOM 13237 N N . ASN B 1 630 ? -44.969 0.026 -20.047 1 87.75 630 ASN B N 1
ATOM 13238 C CA . ASN B 1 630 ? -44.406 -0.818 -19.016 1 87.75 630 ASN B CA 1
ATOM 13239 C C . ASN B 1 630 ? -44.375 -2.285 -19.438 1 87.75 630 ASN B C 1
ATOM 13241 O O . ASN B 1 630 ? -44.469 -3.18 -18.609 1 87.75 630 ASN B O 1
ATOM 13245 N N . ILE B 1 631 ? -44.406 -2.582 -20.672 1 90.62 631 ILE B N 1
ATOM 13246 C CA . ILE B 1 631 ? -44.344 -3.949 -21.188 1 90.62 631 ILE B CA 1
ATOM 13247 C C . ILE B 1 631 ? -43.156 -4.121 -22.094 1 90.62 631 ILE B C 1
ATOM 13249 O O . ILE B 1 631 ? -42.719 -5.246 -22.359 1 90.62 631 ILE B O 1
ATOM 13253 N N . LEU B 1 632 ? -42.656 -3.035 -22.641 1 94.44 632 LEU B N 1
ATOM 13254 C CA . LEU B 1 632 ? -41.5 -3.023 -23.516 1 94.44 632 LEU B CA 1
ATOM 13255 C C . LEU B 1 632 ? -40.469 -1.964 -23.078 1 94.44 632 LEU B C 1
ATOM 13257 O O . LEU B 1 632 ? -40.844 -0.81 -22.844 1 94.44 632 LEU B O 1
ATOM 13261 N N . PHE B 1 633 ? -39.281 -2.457 -22.984 1 93.44 633 PHE B N 1
ATOM 13262 C CA . PHE B 1 633 ? -38.25 -1.553 -22.516 1 93.44 633 PHE B CA 1
ATOM 13263 C C . PHE B 1 633 ? -37 -1.637 -23.406 1 93.44 633 PHE B C 1
ATOM 13265 O O . PHE B 1 633 ? -36.5 -2.73 -23.703 1 93.44 633 PHE B O 1
ATOM 13272 N N . LEU B 1 634 ? -36.5 -0.446 -23.812 1 95.38 634 LEU B N 1
ATOM 13273 C CA . LEU B 1 634 ? -35.312 -0.321 -24.625 1 95.38 634 LEU B CA 1
ATOM 13274 C C . LEU B 1 634 ? -34.25 0.552 -23.938 1 95.38 634 LEU B C 1
ATOM 13276 O O . LEU B 1 634 ? -34.531 1.69 -23.562 1 95.38 634 LEU B O 1
ATOM 13280 N N . ASP B 1 635 ? -33.125 -0.068 -23.734 1 93.25 635 ASP B N 1
ATOM 13281 C CA . ASP B 1 635 ? -32 0.659 -23.172 1 93.25 635 ASP B CA 1
ATOM 13282 C C . ASP B 1 635 ? -30.875 0.833 -24.203 1 93.25 635 ASP B C 1
ATOM 13284 O O . ASP B 1 635 ? -30.469 -0.135 -24.844 1 93.25 635 ASP B O 1
ATOM 13288 N N . ILE B 1 636 ? -30.406 2.109 -24.312 1 93.88 636 ILE B N 1
ATOM 13289 C CA . ILE B 1 636 ? -29.297 2.438 -25.188 1 93.88 636 ILE B CA 1
ATOM 13290 C C . ILE B 1 636 ? -28.219 3.172 -24.406 1 93.88 636 ILE B C 1
ATOM 13292 O O . ILE B 1 636 ? -28.516 4.098 -23.641 1 93.88 636 ILE B O 1
ATOM 13296 N N . THR B 1 637 ? -27.016 2.654 -24.531 1 92.25 637 THR B N 1
ATOM 13297 C CA . THR B 1 637 ? -25.891 3.291 -23.859 1 92.25 637 THR B CA 1
ATOM 13298 C C . THR B 1 637 ? -24.766 3.564 -24.844 1 92.25 637 THR B C 1
ATOM 13300 O O . THR B 1 637 ? -24.578 2.816 -25.797 1 92.25 637 THR B O 1
ATOM 13303 N N . GLY B 1 638 ? -24.047 4.672 -24.656 1 93.44 638 GLY B N 1
ATOM 13304 C CA . GLY B 1 638 ? -22.828 5.047 -25.359 1 93.44 638 GLY B CA 1
ATOM 13305 C C . GLY B 1 638 ? -21.75 5.578 -24.438 1 93.44 638 GLY B C 1
ATOM 13306 O O . GLY B 1 638 ? -22.016 6.398 -23.562 1 93.44 638 GLY B O 1
ATOM 13307 N N . ARG B 1 639 ? -20.531 5.039 -24.531 1 93.62 639 ARG B N 1
ATOM 13308 C CA . ARG B 1 639 ? -19.422 5.441 -23.688 1 93.62 639 ARG B CA 1
ATOM 13309 C C . ARG B 1 639 ? -18.125 5.57 -24.5 1 93.62 639 ARG B C 1
ATOM 13311 O O . ARG B 1 639 ? -17.859 4.75 -25.375 1 93.62 639 ARG B O 1
ATOM 13318 N N . ASN B 1 640 ? -17.469 6.754 -24.25 1 95.12 640 ASN B N 1
ATOM 13319 C CA . ASN B 1 640 ? -16.125 6.965 -24.797 1 95.12 640 ASN B CA 1
ATOM 13320 C C . ASN B 1 640 ? -15.078 7.066 -23.703 1 95.12 640 ASN B C 1
ATOM 13322 O O . ASN B 1 640 ? -15.25 7.809 -22.734 1 95.12 640 ASN B O 1
ATOM 13326 N N . ASP B 1 641 ? -14 6.273 -23.969 1 94.44 641 ASP B N 1
ATOM 13327 C CA . ASP B 1 641 ? -12.867 6.305 -23.047 1 94.44 641 ASP B CA 1
ATOM 13328 C C . ASP B 1 641 ? -11.609 6.836 -23.719 1 94.44 641 ASP B C 1
ATOM 13330 O O . ASP B 1 641 ? -11.375 6.559 -24.906 1 94.44 641 ASP B O 1
ATOM 13334 N N . TRP B 1 642 ? -10.883 7.684 -23 1 95.75 642 TRP B N 1
ATOM 13335 C CA . TRP B 1 642 ? -9.531 8.094 -23.344 1 95.75 642 TRP B CA 1
ATOM 13336 C C . TRP B 1 642 ? -8.516 7.527 -22.359 1 95.75 642 TRP B C 1
ATOM 13338 O O . TRP B 1 642 ? -8.5 7.914 -21.188 1 95.75 642 TRP B O 1
ATOM 13348 N N . SER B 1 643 ? -7.672 6.688 -22.812 1 94.25 643 SER B N 1
ATOM 13349 C CA . SER B 1 643 ? -6.73 5.992 -21.938 1 94.25 643 SER B CA 1
ATOM 13350 C C . SER B 1 643 ? -5.301 6.477 -22.172 1 94.25 643 SER B C 1
ATOM 13352 O O . SER B 1 643 ? -4.887 6.676 -23.312 1 94.25 643 SER B O 1
ATOM 13354 N N . SER B 1 644 ? -4.488 6.57 -21.078 1 92.31 644 SER B N 1
ATOM 13355 C CA . SER B 1 644 ? -3.096 7.004 -21.141 1 92.31 644 SER B CA 1
ATOM 13356 C C . SER B 1 644 ? -2.188 5.887 -21.641 1 92.31 644 SER B C 1
ATOM 13358 O O . SER B 1 644 ? -1.026 6.125 -21.969 1 92.31 644 SER B O 1
ATOM 13360 N N . THR B 1 645 ? -2.639 4.621 -21.719 1 90.69 645 THR B N 1
ATOM 13361 C CA . THR B 1 645 ? -1.77 3.496 -22.031 1 90.69 645 THR B CA 1
ATOM 13362 C C . THR B 1 645 ? -1.744 3.238 -23.531 1 90.69 645 THR B C 1
ATOM 13364 O O . THR B 1 645 ? -0.98 2.396 -24.016 1 90.69 645 THR B O 1
ATOM 13367 N N . LEU B 1 646 ? -2.514 3.965 -24.25 1 92.06 646 LEU B N 1
ATOM 13368 C CA . LEU B 1 646 ? -2.533 3.859 -25.703 1 92.06 646 LEU B CA 1
ATOM 13369 C C . LEU B 1 646 ? -1.995 5.133 -26.344 1 92.06 646 LEU B C 1
ATOM 13371 O O . LEU B 1 646 ? -2 6.199 -25.719 1 92.06 646 LEU B O 1
ATOM 13375 N N . PRO B 1 647 ? -1.521 4.957 -27.594 1 90.88 647 PRO B N 1
ATOM 13376 C CA . PRO B 1 647 ? -1.008 6.152 -28.266 1 90.88 647 PRO B CA 1
ATOM 13377 C C . PRO B 1 647 ? -2.084 7.211 -28.484 1 90.88 647 PRO B C 1
ATOM 13379 O O . PRO B 1 647 ? -3.266 6.879 -28.609 1 90.88 647 PRO B O 1
ATOM 13382 N N . ILE B 1 648 ? -1.689 8.383 -28.578 1 88.81 648 ILE B N 1
ATOM 13383 C CA . ILE B 1 648 ? -2.57 9.539 -28.625 1 88.81 648 ILE B CA 1
ATOM 13384 C C . ILE B 1 648 ? -3.527 9.406 -29.812 1 88.81 648 ILE B C 1
ATOM 13386 O O . ILE B 1 648 ? -4.695 9.789 -29.719 1 88.81 648 ILE B O 1
ATOM 13390 N N . ASP B 1 649 ? -3.102 8.844 -30.859 1 90.12 649 ASP B N 1
ATOM 13391 C CA . ASP B 1 649 ? -3.914 8.727 -32.062 1 90.12 649 ASP B CA 1
ATOM 13392 C C . ASP B 1 649 ? -4.98 7.645 -31.906 1 90.12 649 ASP B C 1
ATOM 13394 O O . ASP B 1 649 ? -5.949 7.605 -32.656 1 90.12 649 ASP B O 1
ATOM 13398 N N . ASN B 1 650 ? -4.809 6.73 -30.906 1 91.44 650 ASN B N 1
ATOM 13399 C CA . ASN B 1 650 ? -5.727 5.609 -30.766 1 91.44 650 ASN B CA 1
ATOM 13400 C C . ASN B 1 650 ? -6.207 5.469 -29.312 1 91.44 650 ASN B C 1
ATOM 13402 O O . ASN B 1 650 ? -6.648 4.395 -28.906 1 91.44 650 ASN B O 1
ATOM 13406 N N . ASN B 1 651 ? -6.07 6.438 -28.578 1 92.06 651 ASN B N 1
ATOM 13407 C CA . ASN B 1 651 ? -6.391 6.281 -27.156 1 92.06 651 ASN B CA 1
ATOM 13408 C C . ASN B 1 651 ? -7.844 6.648 -26.875 1 92.06 651 ASN B C 1
ATOM 13410 O O . ASN B 1 651 ? -8.297 6.547 -25.734 1 92.06 651 ASN B O 1
ATOM 13414 N N . SER B 1 652 ? -8.586 7.148 -27.906 1 93.88 652 SER B N 1
ATOM 13415 C CA . SER B 1 652 ? -10.023 7.406 -27.812 1 93.88 652 SER B CA 1
ATOM 13416 C C . SER B 1 652 ? -10.828 6.312 -28.484 1 93.88 652 SER B C 1
ATOM 13418 O O . SER B 1 652 ? -10.688 6.086 -29.688 1 93.88 652 SER B O 1
ATOM 13420 N N . TYR B 1 653 ? -11.734 5.68 -27.781 1 92.44 653 TYR B N 1
ATOM 13421 C CA . TYR B 1 653 ? -12.508 4.602 -28.391 1 92.44 653 TYR B CA 1
ATOM 13422 C C . TYR B 1 653 ? -13.922 4.555 -27.812 1 92.44 653 TYR B C 1
ATOM 13424 O O . TYR B 1 653 ? -14.094 4.516 -26.594 1 92.44 653 TYR B O 1
ATOM 13432 N N . PHE B 1 654 ? -14.859 4.527 -28.656 1 93.44 654 PHE B N 1
ATOM 13433 C CA . PHE B 1 654 ? -16.281 4.566 -28.359 1 93.44 654 PHE B CA 1
ATOM 13434 C C . PHE B 1 654 ? -16.906 3.184 -28.516 1 93.44 654 PHE B C 1
ATOM 13436 O O . PHE B 1 654 ? -16.547 2.424 -29.406 1 93.44 654 PHE B O 1
ATOM 13443 N N . TYR B 1 655 ? -17.875 2.914 -27.703 1 89.38 655 TYR B N 1
ATOM 13444 C CA . TYR B 1 655 ? -18.578 1.651 -27.859 1 89.38 655 TYR B CA 1
ATOM 13445 C C . TYR B 1 655 ? -20.016 1.761 -27.344 1 89.38 655 TYR B C 1
ATOM 13447 O O . TYR B 1 655 ? -20.25 2.367 -26.297 1 89.38 655 TYR B O 1
ATOM 13455 N N . PRO B 1 656 ? -20.906 1.214 -28.062 1 93.12 656 PRO B N 1
ATOM 13456 C CA . PRO B 1 656 ? -22.344 1.278 -27.781 1 93.12 656 PRO B CA 1
ATOM 13457 C C . PRO B 1 656 ? -22.891 -0.01 -27.172 1 93.12 656 PRO B C 1
ATOM 13459 O O . PRO B 1 656 ? -22.219 -1.049 -27.219 1 93.12 656 PRO B O 1
ATOM 13462 N N . SER B 1 657 ? -24.078 0.047 -26.625 1 93.69 657 SER B N 1
ATOM 13463 C CA . SER B 1 657 ? -24.844 -1.105 -26.172 1 93.69 657 SER B CA 1
ATOM 13464 C C . SER B 1 657 ? -26.344 -0.845 -26.266 1 93.69 657 SER B C 1
ATOM 13466 O O . SER B 1 657 ? -26.781 0.306 -26.219 1 93.69 657 SER B O 1
ATOM 13468 N N . ALA B 1 658 ? -27.047 -1.874 -26.5 1 95 658 ALA B N 1
ATOM 13469 C CA . ALA B 1 658 ? -28.5 -1.842 -26.547 1 95 658 ALA B CA 1
ATOM 13470 C C . ALA B 1 658 ? -29.094 -3.117 -25.969 1 95 658 ALA B C 1
ATOM 13472 O O . ALA B 1 658 ? -28.609 -4.215 -26.219 1 95 658 ALA B O 1
ATOM 13473 N N . THR B 1 659 ? -30.125 -2.945 -25.219 1 94.56 659 THR B N 1
ATOM 13474 C CA . THR B 1 659 ? -30.828 -4.086 -24.656 1 94.56 659 THR B CA 1
ATOM 13475 C C . THR B 1 659 ? -32.344 -3.914 -24.797 1 94.56 659 THR B C 1
ATOM 13477 O O . THR B 1 659 ? -32.844 -2.791 -24.766 1 94.56 659 THR B O 1
ATOM 13480 N N . LEU B 1 660 ? -33 -4.938 -24.953 1 96 660 LEU B N 1
ATOM 13481 C CA . LEU B 1 660 ? -34.438 -4.992 -25.109 1 96 660 LEU B CA 1
ATOM 13482 C C . LEU B 1 660 ? -35.062 -6.008 -24.156 1 96 660 LEU B C 1
ATOM 13484 O O . LEU B 1 660 ? -34.531 -7.113 -24 1 96 660 LEU B O 1
ATOM 13488 N N . SER B 1 661 ? -36.094 -5.609 -23.562 1 95.75 661 SER B N 1
ATOM 13489 C CA . SER B 1 661 ? -36.906 -6.469 -22.703 1 95.75 661 SER B CA 1
ATOM 13490 C C . SER B 1 661 ? -38.375 -6.391 -23.062 1 95.75 661 SER B C 1
ATOM 13492 O O . SER B 1 661 ? -38.938 -5.297 -23.172 1 95.75 661 SER B O 1
ATOM 13494 N N . ALA B 1 662 ? -39 -7.469 -23.203 1 95.94 662 ALA B N 1
ATOM 13495 C CA . ALA B 1 662 ? -40.406 -7.562 -23.531 1 95.94 662 ALA B CA 1
ATOM 13496 C C . ALA B 1 662 ? -41.125 -8.531 -22.609 1 95.94 662 ALA B C 1
ATOM 13498 O O . ALA B 1 662 ? -40.75 -9.695 -22.5 1 95.94 662 ALA B O 1
ATOM 13499 N N . ILE B 1 663 ? -42.094 -7.965 -22.062 1 94.75 663 ILE B N 1
ATOM 13500 C CA . ILE B 1 663 ? -42.938 -8.773 -21.188 1 94.75 663 ILE B CA 1
ATOM 13501 C C . ILE B 1 663 ? -44.125 -9.297 -21.953 1 94.75 663 ILE B C 1
ATOM 13503 O O . ILE B 1 663 ? -45.188 -8.664 -21.969 1 94.75 663 ILE B O 1
ATOM 13507 N N . ILE B 1 664 ? -44.062 -10.422 -22.484 1 94.38 664 ILE B N 1
ATOM 13508 C CA . ILE B 1 664 ? -45.062 -11 -23.359 1 94.38 664 ILE B CA 1
ATOM 13509 C C . ILE B 1 664 ? -46.312 -11.344 -22.578 1 94.38 664 ILE B C 1
ATOM 13511 O O . ILE B 1 664 ? -47.438 -11.195 -23.078 1 94.38 664 ILE B O 1
ATOM 13515 N N . SER B 1 665 ? -46.062 -11.781 -21.484 1 90.31 665 SER B N 1
ATOM 13516 C CA . SER B 1 665 ? -47.219 -12.156 -20.672 1 90.31 665 SER B CA 1
ATOM 13517 C C . SER B 1 665 ? -48.125 -10.953 -20.406 1 90.31 665 SER B C 1
ATOM 13519 O O . SER B 1 665 ? -49.312 -11.109 -20.078 1 90.31 665 SER B O 1
ATOM 13521 N N . ASP B 1 666 ? -47.562 -9.812 -20.359 1 87.5 666 ASP B N 1
ATOM 13522 C CA . ASP B 1 666 ? -48.375 -8.617 -20.188 1 87.5 666 ASP B CA 1
ATOM 13523 C C . ASP B 1 666 ? -48.938 -8.125 -21.516 1 87.5 666 ASP B C 1
ATOM 13525 O O . ASP B 1 666 ? -49.812 -7.254 -21.547 1 87.5 666 ASP B O 1
ATOM 13529 N N . MET B 1 667 ? -48.594 -8.617 -22.609 1 89.19 667 MET B N 1
ATOM 13530 C CA . MET B 1 667 ? -49.062 -8.211 -23.938 1 89.19 667 MET B CA 1
ATOM 13531 C C . MET B 1 667 ? -50.219 -9.086 -24.391 1 89.19 667 MET B C 1
ATOM 13533 O O . MET B 1 667 ? -51.094 -8.625 -25.141 1 89.19 667 MET B O 1
ATOM 13537 N N . VAL B 1 668 ? -50.062 -10.25 -24 1 90.75 668 VAL B N 1
ATOM 13538 C CA . VAL B 1 668 ? -51.062 -11.203 -24.438 1 90.75 668 VAL B CA 1
ATOM 13539 C C . VAL B 1 668 ? -51.594 -11.969 -23.219 1 90.75 668 VAL B C 1
ATOM 13541 O O . VAL B 1 668 ? -50.906 -12.125 -22.219 1 90.75 668 VAL B O 1
ATOM 13544 N N . GLN B 1 669 ? -52.719 -12.227 -23.328 1 87.06 669 GLN B N 1
ATOM 13545 C CA . GLN B 1 669 ? -53.312 -13 -22.234 1 87.06 669 GLN B CA 1
ATOM 13546 C C . GLN B 1 669 ? -52.781 -14.422 -22.219 1 87.06 669 GLN B C 1
ATOM 13548 O O . GLN B 1 669 ? -52.875 -15.148 -23.219 1 87.06 669 GLN B O 1
ATOM 13553 N N . MET B 1 670 ? -52.25 -14.758 -21.203 1 88.31 670 MET B N 1
ATOM 13554 C CA . MET B 1 670 ? -51.625 -16.062 -21.031 1 88.31 670 MET B CA 1
ATOM 13555 C C . MET B 1 670 ? -52.531 -17.016 -20.25 1 88.31 670 MET B C 1
ATOM 13557 O O . MET B 1 670 ? -53.438 -16.562 -19.516 1 88.31 670 MET B O 1
ATOM 13561 N N . PRO B 1 671 ? -52.219 -18.281 -20.469 1 86.88 671 PRO B N 1
ATOM 13562 C CA . PRO B 1 671 ? -52.938 -19.203 -19.562 1 86.88 671 PRO B CA 1
ATOM 13563 C C . PRO B 1 671 ? -52.594 -18.938 -18.094 1 86.88 671 PRO B C 1
ATOM 13565 O O . PRO B 1 671 ? -51.531 -18.375 -17.781 1 86.88 671 PRO B O 1
ATOM 13568 N N . ARG B 1 672 ? -53.344 -19.438 -17.266 1 84.5 672 ARG B N 1
ATOM 13569 C CA . ARG B 1 672 ? -53.219 -19.156 -15.844 1 84.5 672 ARG B CA 1
ATOM 13570 C C . ARG B 1 672 ? -51.969 -19.781 -15.258 1 84.5 672 ARG B C 1
ATOM 13572 O O . ARG B 1 672 ? -51.406 -19.297 -14.273 1 84.5 672 ARG B O 1
ATOM 13579 N N . SER B 1 673 ? -51.562 -20.781 -15.883 1 87.5 673 SER B N 1
ATOM 13580 C CA . SER B 1 673 ? -50.375 -21.5 -15.367 1 87.5 673 SER B CA 1
ATOM 13581 C C . SER B 1 673 ? -49.094 -20.75 -15.695 1 87.5 673 SER B C 1
ATOM 13583 O O . SER B 1 673 ? -48.062 -21.016 -15.102 1 87.5 673 SER B O 1
ATOM 13585 N N . VAL B 1 674 ? -49.156 -19.844 -16.531 1 91 674 VAL B N 1
ATOM 13586 C CA . VAL B 1 674 ? -47.969 -19.078 -16.938 1 91 674 VAL B CA 1
ATOM 13587 C C . VAL B 1 674 ? -48.031 -17.688 -16.312 1 91 674 VAL B C 1
ATOM 13589 O O . VAL B 1 674 ? -48.938 -16.906 -16.594 1 91 674 VAL B O 1
ATOM 13592 N N . SER B 1 675 ? -47.094 -17.531 -15.484 1 87.75 675 SER B N 1
ATOM 13593 C CA . SER B 1 675 ? -47.125 -16.266 -14.734 1 87.75 675 SER B CA 1
ATOM 13594 C C . SER B 1 675 ? -46.281 -15.203 -15.438 1 87.75 675 SER B C 1
ATOM 13596 O O . SER B 1 675 ? -46.625 -14.016 -15.391 1 87.75 675 SER B O 1
ATOM 13598 N N . LEU B 1 676 ? -45.312 -15.656 -15.953 1 90.12 676 LEU B N 1
ATOM 13599 C CA . LEU B 1 676 ? -44.438 -14.68 -16.609 1 90.12 676 LEU B CA 1
ATOM 13600 C C . LEU B 1 676 ? -43.719 -15.305 -17.797 1 90.12 676 LEU B C 1
ATOM 13602 O O . LEU B 1 676 ? -43.219 -16.422 -17.703 1 90.12 676 LEU B O 1
ATOM 13606 N N . VAL B 1 677 ? -43.75 -14.57 -18.859 1 93.69 677 VAL B N 1
ATOM 13607 C CA . VAL B 1 677 ? -42.906 -14.82 -20.031 1 93.69 677 VAL B CA 1
ATOM 13608 C C . VAL B 1 677 ? -42.219 -13.531 -20.438 1 93.69 677 VAL B C 1
ATOM 13610 O O . VAL B 1 677 ? -42.844 -12.602 -20.938 1 93.69 677 VAL B O 1
ATOM 13613 N N . LYS B 1 678 ? -41 -13.625 -20.203 1 93.25 678 LYS B N 1
ATOM 13614 C CA . LYS B 1 678 ? -40.156 -12.477 -20.531 1 93.25 678 LYS B CA 1
ATOM 13615 C C . LYS B 1 678 ? -39.031 -12.875 -21.484 1 93.25 678 LYS B C 1
ATOM 13617 O O . LYS B 1 678 ? -38.344 -13.859 -21.234 1 93.25 678 LYS B O 1
ATOM 13622 N N . VAL B 1 679 ? -38.969 -12.086 -22.562 1 96.38 679 VAL B N 1
ATOM 13623 C CA . VAL B 1 679 ? -37.906 -12.281 -23.547 1 96.38 679 VAL B CA 1
ATOM 13624 C C . VAL B 1 679 ? -36.938 -11.078 -23.531 1 96.38 679 VAL B C 1
ATOM 13626 O O . VAL B 1 679 ? -37.406 -9.938 -23.422 1 96.38 679 VAL B O 1
ATOM 13629 N N . ARG B 1 680 ? -35.719 -11.477 -23.578 1 94.81 680 ARG B N 1
ATOM 13630 C CA . ARG B 1 680 ? -34.75 -10.391 -23.562 1 94.81 680 ARG B CA 1
ATOM 13631 C C . ARG B 1 680 ? -33.656 -10.641 -24.578 1 94.81 680 ARG B C 1
ATOM 13633 O O . ARG B 1 680 ? -33.312 -11.789 -24.875 1 94.81 680 ARG B O 1
ATOM 13640 N N . ALA B 1 681 ? -33.094 -9.523 -25.031 1 96.25 681 ALA B N 1
ATOM 13641 C CA . ALA B 1 681 ? -31.969 -9.508 -25.984 1 96.25 681 ALA B CA 1
ATOM 13642 C C . ALA B 1 681 ? -31.047 -8.328 -25.703 1 96.25 681 ALA B C 1
ATOM 13644 O O . ALA B 1 681 ? -31.5 -7.238 -25.359 1 96.25 681 ALA B O 1
ATOM 13645 N N . ALA B 1 682 ? -29.75 -8.68 -25.844 1 95 682 ALA B N 1
ATOM 13646 C CA . ALA B 1 682 ? -28.75 -7.641 -25.578 1 95 682 ALA B CA 1
ATOM 13647 C C . ALA B 1 682 ? -27.578 -7.75 -26.547 1 95 682 ALA B C 1
ATOM 13649 O O . ALA B 1 682 ? -27.156 -8.859 -26.891 1 95 682 ALA B O 1
ATOM 13650 N N . TYR B 1 683 ? -27.125 -6.598 -27 1 94.62 683 TYR B N 1
ATOM 13651 C CA . TYR B 1 683 ? -25.891 -6.469 -27.766 1 94.62 683 TYR B CA 1
ATOM 13652 C C . TYR B 1 683 ? -25.016 -5.348 -27.234 1 94.62 683 TYR B C 1
ATOM 13654 O O . TYR B 1 683 ? -25.516 -4.266 -26.906 1 94.62 683 TYR B O 1
ATOM 13662 N N . ALA B 1 684 ? -23.766 -5.691 -27.094 1 93.5 684 ALA B N 1
ATOM 13663 C CA . ALA B 1 684 ? -22.859 -4.668 -26.594 1 93.5 684 ALA B CA 1
ATOM 13664 C C . ALA B 1 684 ? -21.453 -4.875 -27.141 1 93.5 684 ALA B C 1
ATOM 13666 O O . ALA B 1 684 ? -21.031 -6.008 -27.391 1 93.5 684 ALA B O 1
ATOM 13667 N N . GLU B 1 685 ? -20.75 -3.707 -27.266 1 92.75 685 GLU B N 1
ATOM 13668 C CA . GLU B 1 685 ? -19.312 -3.686 -27.547 1 92.75 685 GLU B CA 1
ATOM 13669 C C . GLU B 1 685 ? -18.562 -2.934 -26.453 1 92.75 685 GLU B C 1
ATOM 13671 O O . GLU B 1 685 ? -19.047 -1.938 -25.922 1 92.75 685 GLU B O 1
ATOM 13676 N N . VAL B 1 686 ? -17.453 -3.484 -26.125 1 91.12 686 VAL B N 1
ATOM 13677 C CA . VAL B 1 686 ? -16.641 -2.824 -25.125 1 91.12 686 VAL B CA 1
ATOM 13678 C C . VAL B 1 686 ? -15.172 -2.838 -25.547 1 91.12 686 VAL B C 1
ATOM 13680 O O . VAL B 1 686 ? -14.672 -3.855 -26.031 1 91.12 686 VAL B O 1
ATOM 13683 N N . GLY B 1 687 ? -14.539 -1.636 -25.484 1 87.81 687 GLY B N 1
ATOM 13684 C CA . GLY B 1 687 ? -13.109 -1.535 -25.734 1 87.81 687 GLY B CA 1
ATOM 13685 C C . GLY B 1 687 ? -12.266 -1.682 -24.484 1 87.81 687 GLY B C 1
ATOM 13686 O O . GLY B 1 687 ? -12.758 -1.49 -23.375 1 87.81 687 GLY B O 1
ATOM 13687 N N . ASN B 1 688 ? -11.047 -2.107 -24.703 1 87.94 688 ASN B N 1
ATOM 13688 C CA . ASN B 1 688 ? -10.125 -2.238 -23.578 1 87.94 688 ASN B CA 1
ATOM 13689 C C . ASN B 1 688 ? -8.734 -1.728 -23.938 1 87.94 688 ASN B C 1
ATOM 13691 O O . ASN B 1 688 ? -8.312 -1.812 -25.078 1 87.94 688 ASN B O 1
ATOM 13695 N N . ASP B 1 689 ? -8.141 -1.094 -22.875 1 90.06 689 ASP B N 1
ATOM 13696 C CA . ASP B 1 689 ? -6.77 -0.6 -23.016 1 90.06 689 ASP B CA 1
ATOM 13697 C C . ASP B 1 689 ? -5.762 -1.63 -22.516 1 90.06 689 ASP B C 1
ATOM 13699 O O . ASP B 1 689 ? -6.066 -2.822 -22.453 1 90.06 689 ASP B O 1
ATOM 13703 N N . THR B 1 690 ? -4.445 -1.22 -22.359 1 87.12 690 THR B N 1
ATOM 13704 C CA . THR B 1 690 ? -3.393 -2.148 -21.969 1 87.12 690 THR B CA 1
ATOM 13705 C C . THR B 1 690 ? -2.641 -1.625 -20.734 1 87.12 690 THR B C 1
ATOM 13707 O O . THR B 1 690 ? -3.051 -0.638 -20.125 1 87.12 690 THR B O 1
ATOM 13710 N N . SER B 1 691 ? -1.65 -2.365 -20.281 1 84.88 691 SER B N 1
ATOM 13711 C CA . SER B 1 691 ? -0.826 -2.014 -19.125 1 84.88 691 SER B CA 1
ATOM 13712 C C . SER B 1 691 ? 0.001 -0.763 -19.391 1 84.88 691 SER B C 1
ATOM 13714 O O . SER B 1 691 ? 0.313 -0.457 -20.547 1 84.88 691 SER B O 1
ATOM 13716 N N . PRO B 1 692 ? 0.357 -0.099 -18.375 1 86.31 692 PRO B N 1
ATOM 13717 C CA . PRO B 1 692 ? 1.177 1.101 -18.547 1 86.31 692 PRO B CA 1
ATOM 13718 C C . PRO B 1 692 ? 2.537 0.798 -19.172 1 86.31 692 PRO B C 1
ATOM 13720 O O . PRO B 1 692 ? 3.094 -0.281 -18.953 1 86.31 692 PRO B O 1
ATOM 13723 N N . TYR B 1 693 ? 2.982 1.802 -19.984 1 80.62 693 TYR B N 1
ATOM 13724 C CA . TYR B 1 693 ? 4.312 1.896 -20.578 1 80.62 693 TYR B CA 1
ATOM 13725 C C . TYR B 1 693 ? 4.551 0.768 -21.578 1 80.62 693 TYR B C 1
ATOM 13727 O O . TYR B 1 693 ? 5.637 0.181 -21.609 1 80.62 693 TYR B O 1
ATOM 13735 N N . SER B 1 694 ? 3.527 0.325 -22.297 1 77.94 694 SER B N 1
ATOM 13736 C CA . SER B 1 694 ? 3.607 -0.691 -23.344 1 77.94 694 SER B CA 1
ATOM 13737 C C . SER B 1 694 ? 3.98 -0.074 -24.688 1 77.94 694 SER B C 1
ATOM 13739 O O . SER B 1 694 ? 4.152 -0.787 -25.688 1 77.94 694 SER B O 1
ATOM 13741 N N . LEU B 1 695 ? 4.188 1.247 -24.734 1 77 695 LEU B N 1
ATOM 13742 C CA . LEU B 1 695 ? 4.355 1.938 -26 1 77 695 LEU B CA 1
ATOM 13743 C C . LEU B 1 695 ? 5.832 2.166 -26.297 1 77 695 LEU B C 1
ATOM 13745 O O . LEU B 1 695 ? 6.223 2.289 -27.469 1 77 695 LEU B O 1
ATOM 13749 N N . THR B 1 696 ? 6.625 2.328 -25.219 1 73.69 696 THR B N 1
ATOM 13750 C CA . THR B 1 696 ? 8.039 2.617 -25.422 1 73.69 696 THR B CA 1
ATOM 13751 C C . THR B 1 696 ? 8.914 1.597 -24.703 1 73.69 696 THR B C 1
ATOM 13753 O O . THR B 1 696 ? 8.562 1.126 -23.625 1 73.69 696 THR B O 1
ATOM 13756 N N . ASN B 1 697 ? 9.883 1.142 -25.453 1 68.19 697 ASN B N 1
ATOM 13757 C CA . ASN B 1 697 ? 10.812 0.171 -24.891 1 68.19 697 ASN B CA 1
ATOM 13758 C C . ASN B 1 697 ? 11.609 0.769 -23.734 1 68.19 697 ASN B C 1
ATOM 13760 O O . ASN B 1 697 ? 11.977 1.945 -23.766 1 68.19 697 ASN B O 1
ATOM 13764 N N . VAL B 1 698 ? 11.617 -0.018 -22.641 1 64.88 698 VAL B N 1
ATOM 13765 C CA . VAL B 1 698 ? 12.438 0.396 -21.516 1 64.88 698 VAL B CA 1
ATOM 13766 C C . VAL B 1 698 ? 13.578 -0.602 -21.312 1 64.88 698 VAL B C 1
ATOM 13768 O O . VAL B 1 698 ? 13.516 -1.731 -21.797 1 64.88 698 VAL B O 1
ATOM 13771 N N . PHE B 1 699 ? 14.742 -0.21 -20.797 1 65.31 699 PHE B N 1
ATOM 13772 C CA . PHE B 1 699 ? 15.852 -1.104 -20.5 1 65.31 699 PHE B CA 1
ATOM 13773 C C . PHE B 1 699 ? 15.531 -1.995 -19.297 1 65.31 699 PHE B C 1
ATOM 13775 O O . PHE B 1 699 ? 14.82 -1.579 -18.391 1 65.31 699 PHE B O 1
ATOM 13782 N N . ASN B 1 700 ? 15.844 -3.355 -19.438 1 64.44 700 ASN B N 1
ATOM 13783 C CA . ASN B 1 700 ? 15.641 -4.309 -18.359 1 64.44 700 ASN B CA 1
ATOM 13784 C C . ASN B 1 700 ? 16.859 -4.383 -17.438 1 64.44 700 ASN B C 1
ATOM 13786 O O . ASN B 1 700 ? 17.984 -4.145 -17.875 1 64.44 700 ASN B O 1
ATOM 13790 N N . ASN B 1 701 ? 16.641 -4.555 -16.125 1 62.28 701 ASN B N 1
ATOM 13791 C CA . ASN B 1 701 ? 17.672 -4.672 -15.117 1 62.28 701 ASN B CA 1
ATOM 13792 C C . ASN B 1 701 ? 18.406 -6.008 -15.219 1 62.28 701 ASN B C 1
ATOM 13794 O O . ASN B 1 701 ? 17.797 -7.035 -15.523 1 62.28 701 ASN B O 1
ATOM 13798 N N . GLN B 1 702 ? 19.797 -5.922 -15.273 1 62.41 702 GLN B N 1
ATOM 13799 C CA . GLN B 1 702 ? 20.625 -7.117 -15.164 1 62.41 702 GLN B CA 1
ATOM 13800 C C . GLN B 1 702 ? 21.391 -7.133 -13.844 1 62.41 702 GLN B C 1
ATOM 13802 O O . GLN B 1 702 ? 21.719 -6.078 -13.305 1 62.41 702 GLN B O 1
ATOM 13807 N N . ILE B 1 703 ? 21.375 -8.273 -13.281 1 57.78 703 ILE B N 1
ATOM 13808 C CA . ILE B 1 703 ? 22.172 -8.438 -12.07 1 57.78 703 ILE B CA 1
ATOM 13809 C C . ILE B 1 703 ? 23.609 -8.031 -12.336 1 57.78 703 ILE B C 1
ATOM 13811 O O . ILE B 1 703 ? 24.172 -8.367 -13.383 1 57.78 703 ILE B O 1
ATOM 13815 N N . ALA B 1 704 ? 24.078 -7.184 -11.422 1 59.69 704 ALA B N 1
ATOM 13816 C CA . ALA B 1 704 ? 25.438 -6.68 -11.547 1 59.69 704 ALA B CA 1
ATOM 13817 C C . ALA B 1 704 ? 26.453 -7.828 -11.633 1 59.69 704 ALA B C 1
ATOM 13819 O O . ALA B 1 704 ? 26.25 -8.875 -11.016 1 59.69 704 ALA B O 1
ATOM 13820 N N . TRP B 1 705 ? 27.203 -7.875 -12.664 1 56.75 705 TRP B N 1
ATOM 13821 C CA . TRP B 1 705 ? 28.344 -8.766 -12.688 1 56.75 705 TRP B CA 1
ATOM 13822 C C . TRP B 1 705 ? 29.5 -8.195 -11.859 1 56.75 705 TRP B C 1
ATOM 13824 O O . TRP B 1 705 ? 30.156 -7.234 -12.281 1 56.75 705 TRP B O 1
ATOM 13834 N N . GLY B 1 706 ? 29.672 -8.648 -10.719 1 55.66 706 GLY B N 1
ATOM 13835 C CA . GLY B 1 706 ? 30.609 -8.023 -9.797 1 55.66 706 GLY B CA 1
ATOM 13836 C C . GLY B 1 706 ? 30.172 -6.648 -9.336 1 55.66 706 GLY B C 1
ATOM 13837 O O . GLY B 1 706 ? 29.062 -6.488 -8.82 1 55.66 706 GLY B O 1
ATOM 13838 N N . SER B 1 707 ? 30.984 -5.75 -9.656 1 56.44 707 SER B N 1
ATOM 13839 C CA . SER B 1 707 ? 30.719 -4.359 -9.305 1 56.44 707 SER B CA 1
ATOM 13840 C C . SER B 1 707 ? 30.062 -3.602 -10.453 1 56.44 707 SER B C 1
ATOM 13842 O O . SER B 1 707 ? 29.625 -2.465 -10.281 1 56.44 707 SER B O 1
ATOM 13844 N N . ASN B 1 708 ? 30.016 -4.266 -11.539 1 58.19 708 ASN B N 1
ATOM 13845 C CA . ASN B 1 708 ? 29.578 -3.537 -12.719 1 58.19 708 ASN B CA 1
ATOM 13846 C C . ASN B 1 708 ? 28.094 -3.785 -13.008 1 58.19 708 ASN B C 1
ATOM 13848 O O . ASN B 1 708 ? 27.688 -4.93 -13.211 1 58.19 708 ASN B O 1
ATOM 13852 N N . GLN B 1 709 ? 27.344 -2.758 -12.859 1 61.5 709 GLN B N 1
ATOM 13853 C CA . GLN B 1 709 ? 25.906 -2.854 -13.086 1 61.5 709 GLN B CA 1
ATOM 13854 C C . GLN B 1 709 ? 25.578 -2.787 -14.57 1 61.5 709 GLN B C 1
ATOM 13856 O O . GLN B 1 709 ? 26.297 -2.131 -15.344 1 61.5 709 GLN B O 1
ATOM 13861 N N . ALA B 1 710 ? 25 -3.768 -15.133 1 61.34 710 ALA B N 1
ATOM 13862 C CA . ALA B 1 710 ? 24.688 -3.826 -16.547 1 61.34 710 ALA B CA 1
ATOM 13863 C C . ALA B 1 710 ? 23.172 -3.717 -16.781 1 61.34 710 ALA B C 1
ATOM 13865 O O . ALA B 1 710 ? 22.391 -4.027 -15.898 1 61.34 710 ALA B O 1
ATOM 13866 N N . LYS B 1 711 ? 22.75 -2.934 -17.719 1 65.12 711 LYS B N 1
ATOM 13867 C CA . LYS B 1 711 ? 21.375 -2.898 -18.172 1 65.12 711 LYS B CA 1
ATOM 13868 C C . LYS B 1 711 ? 21.234 -3.555 -19.547 1 65.12 711 LYS B C 1
ATOM 13870 O O . LYS B 1 711 ? 22.156 -3.531 -20.359 1 65.12 711 LYS B O 1
ATOM 13875 N N . THR B 1 712 ? 20.312 -4.398 -19.781 1 63.72 712 THR B N 1
ATOM 13876 C CA . THR B 1 712 ? 20.062 -5.008 -21.078 1 63.72 712 THR B CA 1
ATOM 13877 C C . THR B 1 712 ? 18.781 -4.457 -21.688 1 63.72 712 THR B C 1
ATOM 13879 O O . THR B 1 712 ? 17.922 -3.918 -20.984 1 63.72 712 THR B O 1
ATOM 13882 N N . GLU B 1 713 ? 18.828 -4.188 -22.984 1 63.75 713 GLU B N 1
ATOM 13883 C CA . GLU B 1 713 ? 17.625 -3.771 -23.719 1 63.75 713 GLU B CA 1
ATOM 13884 C C . GLU B 1 713 ? 16.453 -4.711 -23.438 1 63.75 713 GLU B C 1
ATOM 13886 O O . GLU B 1 713 ? 16.656 -5.902 -23.188 1 63.75 713 GLU B O 1
ATOM 13891 N N . SER B 1 714 ? 15.305 -4.074 -23.312 1 65.5 714 SER B N 1
ATOM 13892 C CA . SER B 1 714 ? 14.117 -4.902 -23.125 1 65.5 714 SER B CA 1
ATOM 13893 C C . SER B 1 714 ? 14 -5.969 -24.219 1 65.5 714 SER B C 1
ATOM 13895 O O . SER B 1 714 ? 14.359 -5.727 -25.359 1 65.5 714 SER B O 1
ATOM 13897 N N . SER B 1 715 ? 13.68 -7.195 -23.844 1 69 715 SER B N 1
ATOM 13898 C CA . SER B 1 715 ? 13.5 -8.281 -24.797 1 69 715 SER B CA 1
ATOM 13899 C C . SER B 1 715 ? 12.125 -8.211 -25.453 1 69 715 SER B C 1
ATOM 13901 O O . SER B 1 715 ? 11.852 -8.945 -26.406 1 69 715 SER B O 1
ATOM 13903 N N . VAL B 1 716 ? 11.391 -7.23 -24.984 1 74.69 716 VAL B N 1
ATOM 13904 C CA . VAL B 1 716 ? 10.062 -7.055 -25.562 1 74.69 716 VAL B CA 1
ATOM 13905 C C . VAL B 1 716 ? 10.023 -5.754 -26.359 1 74.69 716 VAL B C 1
ATOM 13907 O O . VAL B 1 716 ? 10.359 -4.688 -25.844 1 74.69 716 VAL B O 1
ATOM 13910 N N . LEU B 1 717 ? 9.719 -5.848 -27.641 1 77.06 717 LEU B N 1
ATOM 13911 C CA . LEU B 1 717 ? 9.57 -4.672 -28.5 1 77.06 717 LEU B CA 1
ATOM 13912 C C . LEU B 1 717 ? 8.195 -4.039 -28.312 1 77.06 717 LEU B C 1
ATOM 13914 O O . LEU B 1 717 ? 7.172 -4.68 -28.578 1 77.06 717 LEU B O 1
ATOM 13918 N N . SER B 1 718 ? 8.195 -2.793 -27.891 1 80.31 718 SER B N 1
ATOM 13919 C CA . SER B 1 718 ? 6.969 -2.029 -27.688 1 80.31 718 SER B CA 1
ATOM 13920 C C . SER B 1 718 ? 6.355 -1.625 -29.031 1 80.31 718 SER B C 1
ATOM 13922 O O . SER B 1 718 ? 7.004 -1.729 -30.078 1 80.31 718 SER B O 1
ATOM 13924 N N . ASN B 1 719 ? 4.996 -1.354 -29.016 1 83.06 719 ASN B N 1
ATOM 13925 C CA . ASN B 1 719 ? 4.242 -1.011 -30.219 1 83.06 719 ASN B CA 1
ATOM 13926 C C . ASN B 1 719 ? 3.525 0.328 -30.062 1 83.06 719 ASN B C 1
ATOM 13928 O O . ASN B 1 719 ? 2.547 0.433 -29.328 1 83.06 719 ASN B O 1
ATOM 13932 N N . ALA B 1 720 ? 3.98 1.277 -30.812 1 82.56 720 ALA B N 1
ATOM 13933 C CA . ALA B 1 720 ? 3.48 2.646 -30.703 1 82.56 720 ALA B CA 1
ATOM 13934 C C . ALA B 1 720 ? 2.148 2.801 -31.438 1 82.56 720 ALA B C 1
ATOM 13936 O O . ALA B 1 720 ? 1.501 3.846 -31.344 1 82.56 720 ALA B O 1
ATOM 13937 N N . ASN B 1 721 ? 1.702 1.752 -32.031 1 85.75 721 ASN B N 1
ATOM 13938 C CA . ASN B 1 721 ? 0.47 1.828 -32.812 1 85.75 721 ASN B CA 1
ATOM 13939 C C . ASN B 1 721 ? -0.599 0.888 -32.25 1 85.75 721 ASN B C 1
ATOM 13941 O O . ASN B 1 721 ? -1.482 0.448 -33 1 85.75 721 ASN B O 1
ATOM 13945 N N . LEU B 1 722 ? -0.531 0.678 -31.047 1 90.38 722 LEU B N 1
ATOM 13946 C CA . LEU B 1 722 ? -1.488 -0.218 -30.422 1 90.38 722 LEU B CA 1
ATOM 13947 C C . LEU B 1 722 ? -2.9 0.355 -30.484 1 90.38 722 LEU B C 1
ATOM 13949 O O . LEU B 1 722 ? -3.09 1.565 -30.344 1 90.38 722 LEU B O 1
ATOM 13953 N N . ARG B 1 723 ? -3.74 -0.464 -30.812 1 91.56 723 ARG B N 1
ATOM 13954 C CA . ARG B 1 723 ? -5.168 -0.168 -30.797 1 91.56 723 ARG B CA 1
ATOM 13955 C C . ARG B 1 723 ? -5.859 -0.847 -29.625 1 91.56 723 ARG B C 1
ATOM 13957 O O . ARG B 1 723 ? -5.352 -1.831 -29.078 1 91.56 723 ARG B O 1
ATOM 13964 N N . PRO B 1 724 ? -7.062 -0.276 -29.281 1 92.12 724 PRO B N 1
ATOM 13965 C CA . PRO B 1 724 ? -7.773 -0.918 -28.172 1 92.12 724 PRO B CA 1
ATOM 13966 C C . PRO B 1 724 ? -8.32 -2.295 -28.547 1 92.12 724 PRO B C 1
ATOM 13968 O O . PRO B 1 724 ? -8.633 -2.547 -29.719 1 92.12 724 PRO B O 1
ATOM 13971 N N . GLU B 1 725 ? -8.344 -3.117 -27.562 1 91.25 725 GLU B N 1
ATOM 13972 C CA . GLU B 1 725 ? -9.07 -4.375 -27.703 1 91.25 725 GLU B CA 1
ATOM 13973 C C . GLU B 1 725 ? -10.578 -4.137 -27.797 1 91.25 725 GLU B C 1
ATOM 13975 O O . GLU B 1 725 ? -11.086 -3.148 -27.266 1 91.25 725 GLU B O 1
ATOM 13980 N N . ARG B 1 726 ? -11.227 -5.078 -28.469 1 92.69 726 ARG B N 1
ATOM 13981 C CA . ARG B 1 726 ? -12.672 -4.941 -28.625 1 92.69 726 ARG B CA 1
ATOM 13982 C C . ARG B 1 726 ? -13.383 -6.262 -28.359 1 92.69 726 ARG B C 1
ATOM 13984 O O . ARG B 1 726 ? -13 -7.301 -28.891 1 92.69 726 ARG B O 1
ATOM 13991 N N . THR B 1 727 ? -14.375 -6.203 -27.547 1 92.88 727 THR B N 1
ATOM 13992 C CA . THR B 1 727 ? -15.219 -7.355 -27.25 1 92.88 727 THR B CA 1
ATOM 13993 C C . THR B 1 727 ? -16.672 -7.078 -27.656 1 92.88 727 THR B C 1
ATOM 13995 O O . THR B 1 727 ? -17.281 -6.117 -27.188 1 92.88 727 THR B O 1
ATOM 13998 N N . ALA B 1 728 ? -17.125 -7.844 -28.531 1 94.56 728 ALA B N 1
ATOM 13999 C CA . ALA B 1 728 ? -18.531 -7.816 -28.938 1 94.56 728 ALA B CA 1
ATOM 14000 C C . ALA B 1 728 ? -19.297 -8.977 -28.312 1 94.56 728 ALA B C 1
ATOM 14002 O O . ALA B 1 728 ? -18.859 -10.125 -28.375 1 94.56 728 ALA B O 1
ATOM 14003 N N . SER B 1 729 ? -20.484 -8.672 -27.766 1 94.38 729 SER B N 1
ATOM 14004 C CA . SER B 1 729 ? -21.266 -9.68 -27.062 1 94.38 729 SER B CA 1
ATOM 14005 C C . SER B 1 729 ? -22.734 -9.617 -27.453 1 94.38 729 SER B C 1
ATOM 14007 O O . SER B 1 729 ? -23.312 -8.531 -27.531 1 94.38 729 SER B O 1
ATOM 14009 N N . ALA B 1 730 ? -23.234 -10.695 -27.781 1 96.31 730 ALA B N 1
ATOM 14010 C CA . ALA B 1 730 ? -24.672 -10.883 -28 1 96.31 730 ALA B CA 1
ATOM 14011 C C . ALA B 1 730 ? -25.25 -11.898 -27.016 1 96.31 730 ALA B C 1
ATOM 14013 O O . ALA B 1 730 ? -24.656 -12.945 -26.781 1 96.31 730 ALA B O 1
ATOM 14014 N N . GLU B 1 731 ? -26.438 -11.578 -26.547 1 96.12 731 GLU B N 1
ATOM 14015 C CA . GLU B 1 731 ? -27.109 -12.43 -25.562 1 96.12 731 GLU B CA 1
ATOM 14016 C C . GLU B 1 731 ? -28.609 -12.5 -25.812 1 96.12 731 GLU B C 1
ATOM 14018 O O . GLU B 1 731 ? -29.234 -11.492 -26.156 1 96.12 731 GLU B O 1
ATOM 14023 N N . TYR B 1 732 ? -29.141 -13.641 -25.672 1 97.06 732 TYR B N 1
ATOM 14024 C CA . TYR B 1 732 ? -30.578 -13.914 -25.734 1 97.06 732 TYR B CA 1
ATOM 14025 C C . TYR B 1 732 ? -31.047 -14.672 -24.5 1 97.06 732 TYR B C 1
ATOM 14027 O O . TYR B 1 732 ? -30.359 -15.586 -24.031 1 97.06 732 TYR B O 1
ATOM 14035 N N . GLY B 1 733 ? -32.188 -14.234 -24.047 1 96.19 733 GLY B N 1
ATOM 14036 C CA . GLY B 1 733 ? -32.656 -14.852 -22.828 1 96.19 733 GLY B CA 1
ATOM 14037 C C . GLY B 1 733 ? -34.188 -15.039 -22.781 1 96.19 733 GLY B C 1
ATOM 14038 O O . GLY B 1 733 ? -34.906 -14.352 -23.5 1 96.19 733 GLY B O 1
ATOM 14039 N N . LEU B 1 734 ? -34.531 -15.984 -21.953 1 96.25 734 LEU B N 1
ATOM 14040 C CA . LEU B 1 734 ? -35.938 -16.359 -21.688 1 96.25 734 LEU B CA 1
ATOM 14041 C C . LEU B 1 734 ? -36.156 -16.609 -20.203 1 96.25 734 LEU B C 1
ATOM 14043 O O . LEU B 1 734 ? -35.438 -17.391 -19.578 1 96.25 734 LEU B O 1
ATOM 14047 N N . ASP B 1 735 ? -37.031 -15.82 -19.734 1 94.88 735 ASP B N 1
ATOM 14048 C CA . ASP B 1 735 ? -37.438 -15.984 -18.344 1 94.88 735 ASP B CA 1
ATOM 14049 C C . ASP B 1 735 ? -38.875 -16.484 -18.234 1 94.88 735 ASP B C 1
ATOM 14051 O O . ASP B 1 735 ? -39.812 -15.766 -18.594 1 94.88 735 ASP B O 1
ATOM 14055 N N . LEU B 1 736 ? -39.031 -17.562 -17.688 1 95 736 LEU B N 1
ATOM 14056 C CA . LEU B 1 736 ? -40.344 -18.219 -17.547 1 95 736 LEU B CA 1
ATOM 14057 C C . LEU B 1 736 ? -40.656 -18.469 -16.078 1 95 736 LEU B C 1
ATOM 14059 O O . LEU B 1 736 ? -39.844 -19 -15.336 1 95 736 LEU B O 1
ATOM 14063 N N . ARG B 1 737 ? -41.812 -18.094 -15.859 1 92.56 737 ARG B N 1
ATOM 14064 C CA . ARG B 1 737 ? -42.344 -18.406 -14.531 1 92.56 737 ARG B CA 1
ATOM 14065 C C . ARG B 1 737 ? -43.688 -19.094 -14.633 1 92.56 737 ARG B C 1
ATOM 14067 O O . ARG B 1 737 ? -44.562 -18.688 -15.422 1 92.56 737 ARG B O 1
ATOM 14074 N N . PHE B 1 738 ? -43.844 -20.078 -13.773 1 92.19 738 PHE B N 1
ATOM 14075 C CA . PHE B 1 738 ? -45.062 -20.859 -13.773 1 92.19 738 PHE B CA 1
ATOM 14076 C C . PHE B 1 738 ? -45.625 -20.953 -12.359 1 92.19 738 PHE B C 1
ATOM 14078 O O . PHE B 1 738 ? -44.906 -20.859 -11.375 1 92.19 738 PHE B O 1
ATOM 14085 N N . PHE B 1 739 ? -46.875 -21.031 -12.367 1 87.69 739 PHE B N 1
ATOM 14086 C CA . PHE B 1 739 ? -47.594 -21.312 -11.141 1 87.69 739 PHE B CA 1
ATOM 14087 C C . PHE B 1 739 ? -47.312 -20.234 -10.086 1 87.69 739 PHE B C 1
ATOM 14089 O O . PHE B 1 739 ? -46.969 -20.562 -8.953 1 87.69 739 PHE B O 1
ATOM 14096 N N . GLU B 1 740 ? -47.344 -19.078 -10.523 1 80.88 740 GLU B N 1
ATOM 14097 C CA . GLU B 1 740 ? -47.188 -17.891 -9.695 1 80.88 740 GLU B CA 1
ATOM 14098 C C . GLU B 1 740 ? -45.75 -17.812 -9.133 1 80.88 740 GLU B C 1
ATOM 14100 O O . GLU B 1 740 ? -45.562 -17.422 -7.973 1 80.88 740 GLU B O 1
ATOM 14105 N N . GLY B 1 741 ? -44.875 -18.453 -9.945 1 82.12 741 GLY B N 1
ATOM 14106 C CA . GLY B 1 741 ? -43.469 -18.266 -9.602 1 82.12 741 GLY B CA 1
ATOM 14107 C C . GLY B 1 741 ? -42.906 -19.453 -8.859 1 82.12 741 GLY B C 1
ATOM 14108 O O . GLY B 1 741 ? -41.719 -19.422 -8.445 1 82.12 741 GLY B O 1
ATOM 14109 N N . ARG B 1 742 ? -43.531 -20.531 -8.555 1 87.88 742 ARG B N 1
ATOM 14110 C CA . ARG B 1 742 ? -43.062 -21.703 -7.84 1 87.88 742 ARG B CA 1
ATOM 14111 C C . ARG B 1 742 ? -42.031 -22.453 -8.672 1 87.88 742 ARG B C 1
ATOM 14113 O O . ARG B 1 742 ? -41.219 -23.203 -8.133 1 87.88 742 ARG B O 1
ATOM 14120 N N . LEU B 1 743 ? -42.219 -22.234 -9.836 1 91.88 743 LEU B N 1
ATOM 14121 C CA . LEU B 1 743 ? -41.219 -22.797 -10.766 1 91.88 743 LEU B CA 1
ATOM 14122 C C . LEU B 1 743 ? -40.719 -21.719 -11.727 1 91.88 743 LEU B C 1
ATOM 14124 O O . LEU B 1 743 ? -41.5 -20.984 -12.328 1 91.88 743 LEU B O 1
ATOM 14128 N N . GLY B 1 744 ? -39.5 -21.781 -11.781 1 92 744 GLY B N 1
ATOM 14129 C CA . GLY B 1 744 ? -38.875 -20.766 -12.633 1 92 744 GLY B CA 1
ATOM 14130 C C . GLY B 1 744 ? -37.688 -21.281 -13.406 1 92 744 GLY B C 1
ATOM 14131 O O . GLY B 1 744 ? -36.938 -22.109 -12.898 1 92 744 GLY B O 1
ATOM 14132 N N . LEU B 1 745 ? -37.562 -20.781 -14.594 1 95 745 LEU B N 1
ATOM 14133 C CA . LEU B 1 745 ? -36.469 -21.125 -15.484 1 95 745 LEU B CA 1
ATOM 14134 C C . LEU B 1 745 ? -35.938 -19.891 -16.203 1 95 745 LEU B C 1
ATOM 14136 O O . LEU B 1 745 ? -36.688 -19.219 -16.906 1 95 745 LEU B O 1
ATOM 14140 N N . ASP B 1 746 ? -34.75 -19.672 -15.906 1 94.88 746 ASP B N 1
ATOM 14141 C CA . ASP B 1 746 ? -34.062 -18.594 -16.609 1 94.88 746 ASP B CA 1
ATOM 14142 C C . ASP B 1 746 ? -32.938 -19.141 -17.5 1 94.88 746 ASP B C 1
ATOM 14144 O O . ASP B 1 746 ? -31.938 -19.625 -17 1 94.88 746 ASP B O 1
ATOM 14148 N N . PHE B 1 747 ? -33.219 -19 -18.75 1 97.06 747 PHE B N 1
ATOM 14149 C CA . PHE B 1 747 ? -32.312 -19.516 -19.781 1 97.06 747 PHE B CA 1
ATOM 14150 C C . PHE B 1 747 ? -31.594 -18.375 -20.5 1 97.06 747 PHE B C 1
ATOM 14152 O O . PHE B 1 747 ? -32.219 -17.391 -20.875 1 97.06 747 PHE B O 1
ATOM 14159 N N . THR B 1 748 ? -30.281 -18.562 -20.672 1 96.12 748 THR B N 1
ATOM 14160 C CA . THR B 1 748 ? -29.5 -17.562 -21.406 1 96.12 748 THR B CA 1
ATOM 14161 C C . THR B 1 748 ? -28.531 -18.25 -22.359 1 96.12 748 THR B C 1
ATOM 14163 O O . THR B 1 748 ? -27.859 -19.203 -22 1 96.12 748 THR B O 1
ATOM 14166 N N . TYR B 1 749 ? -28.516 -17.781 -23.562 1 97.56 749 TYR B N 1
ATOM 14167 C CA . TYR B 1 749 ? -27.5 -18.109 -24.547 1 97.56 749 TYR B CA 1
ATOM 14168 C C . TYR B 1 749 ? -26.672 -16.891 -24.891 1 97.56 749 TYR B C 1
ATOM 14170 O O . TYR B 1 749 ? -27.203 -15.789 -25.109 1 97.56 749 TYR B O 1
ATOM 14178 N N . TYR B 1 750 ? -25.359 -17.078 -24.906 1 95.94 750 TYR B N 1
ATOM 14179 C CA . TYR B 1 750 ? -24.5 -15.945 -25.219 1 95.94 750 TYR B CA 1
ATOM 14180 C C . TYR B 1 750 ? -23.391 -16.344 -26.172 1 95.94 750 TYR B C 1
ATOM 14182 O O . TYR B 1 750 ? -23.031 -17.531 -26.266 1 95.94 750 TYR B O 1
ATOM 14190 N N . ASN B 1 751 ? -22.891 -15.336 -26.891 1 97.06 751 ASN B N 1
ATOM 14191 C CA . ASN B 1 751 ? -21.766 -15.406 -27.812 1 97.06 751 ASN B CA 1
ATOM 14192 C C . ASN B 1 751 ? -20.906 -14.148 -27.75 1 97.06 751 ASN B C 1
ATOM 14194 O O . ASN B 1 751 ? -21.344 -13.078 -28.172 1 97.06 751 ASN B O 1
ATOM 14198 N N . ASN B 1 752 ? -19.719 -14.352 -27.234 1 95.38 752 ASN B N 1
ATOM 14199 C CA . ASN B 1 752 ? -18.766 -13.258 -27.078 1 95.38 752 ASN B CA 1
ATOM 14200 C C . ASN B 1 752 ? -17.547 -13.43 -27.969 1 95.38 752 ASN B C 1
ATOM 14202 O O . ASN B 1 752 ? -16.938 -14.508 -28.016 1 95.38 752 ASN B O 1
ATOM 14206 N N . ILE B 1 753 ? -17.172 -12.352 -28.688 1 95.88 753 ILE B N 1
ATOM 14207 C CA . ILE B 1 753 ? -16 -12.367 -29.547 1 95.88 753 ILE B CA 1
ATOM 14208 C C . ILE B 1 753 ? -15.078 -11.203 -29.172 1 95.88 753 ILE B C 1
ATOM 14210 O O . ILE B 1 753 ? -15.484 -10.047 -29.219 1 95.88 753 ILE B O 1
ATOM 14214 N N . THR B 1 754 ? -13.906 -11.539 -28.781 1 93.75 754 THR B N 1
ATOM 14215 C CA . THR B 1 754 ? -12.883 -10.555 -28.469 1 93.75 754 THR B CA 1
ATOM 14216 C C . THR B 1 754 ? -11.797 -10.531 -29.531 1 93.75 754 THR B C 1
ATOM 14218 O O . THR B 1 754 ? -11.195 -11.562 -29.828 1 93.75 754 THR B O 1
ATOM 14221 N N . ARG B 1 755 ? -11.594 -9.352 -30.094 1 93.31 755 ARG B N 1
ATOM 14222 C CA . ARG B 1 755 ? -10.617 -9.211 -31.156 1 93.31 755 ARG B CA 1
ATOM 14223 C C . ARG B 1 755 ? -9.609 -8.117 -30.844 1 93.31 755 ARG B C 1
ATOM 14225 O O . ARG B 1 755 ? -9.805 -7.344 -29.906 1 93.31 755 ARG B O 1
ATOM 14232 N N . ASP B 1 756 ? -8.516 -8.133 -31.5 1 91.12 756 ASP B N 1
ATOM 14233 C CA . ASP B 1 756 ? -7.438 -7.148 -31.406 1 91.12 756 ASP B CA 1
ATOM 14234 C C . ASP B 1 756 ? -6.816 -7.141 -30.016 1 91.12 756 ASP B C 1
ATOM 14236 O O . ASP B 1 756 ? -6.605 -6.078 -29.422 1 91.12 756 ASP B O 1
ATOM 14240 N N . GLN B 1 757 ? -6.602 -8.273 -29.641 1 92 757 GLN B N 1
ATOM 14241 C CA . GLN B 1 757 ? -5.988 -8.383 -28.328 1 92 757 GLN B CA 1
ATOM 14242 C C . GLN B 1 757 ? -4.566 -7.832 -28.328 1 92 757 GLN B C 1
ATOM 14244 O O . GLN B 1 757 ? -3.879 -7.891 -29.359 1 92 757 GLN B O 1
ATOM 14249 N N . ILE B 1 758 ? -4.16 -7.246 -27.219 1 87.12 758 ILE B N 1
ATOM 14250 C CA . ILE B 1 758 ? -2.818 -6.695 -27.078 1 87.12 758 ILE B CA 1
ATOM 14251 C C . ILE B 1 758 ? -1.921 -7.695 -26.359 1 87.12 758 ILE B C 1
ATOM 14253 O O . ILE B 1 758 ? -2.008 -7.848 -25.125 1 87.12 758 ILE B O 1
ATOM 14257 N N . ILE B 1 759 ? -1.15 -8.461 -27.094 1 84.56 759 ILE B N 1
ATOM 14258 C CA . ILE B 1 759 ? -0.357 -9.547 -26.516 1 84.56 759 ILE B CA 1
ATOM 14259 C C . ILE B 1 759 ? 1.063 -9.492 -27.078 1 84.56 759 ILE B C 1
ATOM 14261 O O . ILE B 1 759 ? 1.278 -9.047 -28.203 1 84.56 759 ILE B O 1
ATOM 14265 N N . PRO B 1 760 ? 1.994 -10.008 -26.203 1 82.25 760 PRO B N 1
ATOM 14266 C CA . PRO B 1 760 ? 3.357 -10.156 -26.703 1 82.25 760 PRO B CA 1
ATOM 14267 C C . PRO B 1 760 ? 3.533 -11.406 -27.562 1 82.25 760 PRO B C 1
ATOM 14269 O O . PRO B 1 760 ? 3.102 -12.492 -27.172 1 82.25 760 PRO B O 1
ATOM 14272 N N . ILE B 1 761 ? 4.027 -11.32 -28.719 1 79.62 761 ILE B N 1
ATOM 14273 C CA . ILE B 1 761 ? 4.32 -12.461 -29.578 1 79.62 761 ILE B CA 1
ATOM 14274 C C . ILE B 1 761 ? 5.832 -12.672 -29.672 1 79.62 761 ILE B C 1
ATOM 14276 O O . ILE B 1 761 ? 6.598 -11.703 -29.672 1 79.62 761 ILE B O 1
ATOM 14280 N N . THR B 1 762 ? 6.082 -13.914 -29.469 1 72.81 762 THR B N 1
ATOM 14281 C CA . THR B 1 762 ? 7.5 -14.25 -29.516 1 72.81 762 THR B CA 1
ATOM 14282 C C . THR B 1 762 ? 8.078 -13.984 -30.891 1 72.81 762 THR B C 1
ATOM 14284 O O . THR B 1 762 ? 7.438 -14.266 -31.906 1 72.81 762 THR B O 1
ATOM 14287 N N . LEU B 1 763 ? 9.109 -13.312 -30.828 1 69.88 763 LEU B N 1
ATOM 14288 C CA . LEU B 1 763 ? 9.852 -13.039 -32.062 1 69.88 763 LEU B CA 1
ATOM 14289 C C . LEU B 1 763 ? 11.039 -13.984 -32.188 1 69.88 763 LEU B C 1
ATOM 14291 O O . LEU B 1 763 ? 11.492 -14.57 -31.203 1 69.88 763 LEU B O 1
ATOM 14295 N N . ASP B 1 764 ? 11.305 -14.438 -33.438 1 63.03 764 ASP B N 1
ATOM 14296 C CA . ASP B 1 764 ? 12.539 -15.164 -33.688 1 63.03 764 ASP B CA 1
ATOM 14297 C C . ASP B 1 764 ? 13.734 -14.453 -33.031 1 63.03 764 ASP B C 1
ATOM 14299 O O . ASP B 1 764 ? 13.805 -13.219 -33.062 1 63.03 764 ASP B O 1
ATOM 14303 N N . ILE B 1 765 ? 14.32 -15.258 -32.25 1 60 765 ILE B N 1
ATOM 14304 C CA . ILE B 1 765 ? 15.469 -14.766 -31.484 1 60 765 ILE B CA 1
ATOM 14305 C C . ILE B 1 765 ? 16.328 -13.875 -32.375 1 60 765 ILE B C 1
ATOM 14307 O O . ILE B 1 765 ? 16.984 -12.953 -31.891 1 60 765 ILE B O 1
ATOM 14311 N N . ALA B 1 766 ? 16.344 -14.156 -33.594 1 62.81 766 ALA B N 1
ATOM 14312 C CA . ALA B 1 766 ? 17.172 -13.422 -34.562 1 62.81 766 ALA B CA 1
ATOM 14313 C C . ALA B 1 766 ? 16.797 -11.938 -34.562 1 62.81 766 ALA B C 1
ATOM 14315 O O . ALA B 1 766 ? 17.609 -11.102 -34.969 1 62.81 766 ALA B O 1
ATOM 14316 N N . THR B 1 767 ? 15.625 -11.656 -34.156 1 66.5 767 THR B N 1
ATOM 14317 C CA . THR B 1 767 ? 15.164 -10.273 -34.188 1 66.5 767 THR B CA 1
ATOM 14318 C C . THR B 1 767 ? 15.781 -9.461 -33.062 1 66.5 767 THR B C 1
ATOM 14320 O O . THR B 1 767 ? 15.719 -8.227 -33.062 1 66.5 767 THR B O 1
ATOM 14323 N N . GLY B 1 768 ? 16.469 -10.109 -32.25 1 63.31 768 GLY B N 1
ATOM 14324 C CA . GLY B 1 768 ? 17.047 -9.461 -31.109 1 63.31 768 GLY B CA 1
ATOM 14325 C C . GLY B 1 768 ? 16.062 -9.25 -29.969 1 63.31 768 GLY B C 1
ATOM 14326 O O . GLY B 1 768 ? 16.438 -8.797 -28.891 1 63.31 768 GLY B O 1
ATOM 14327 N N . TYR B 1 769 ? 14.922 -9.352 -30.344 1 70.75 769 TYR B N 1
ATOM 14328 C CA . TYR B 1 769 ? 13.891 -9.273 -29.328 1 70.75 769 TYR B CA 1
ATOM 14329 C C . TYR B 1 769 ? 13.219 -10.625 -29.109 1 70.75 769 TYR B C 1
ATOM 14331 O O . TYR B 1 769 ? 13.164 -11.445 -30.031 1 70.75 769 TYR B O 1
ATOM 14339 N N . ASN B 1 770 ? 12.836 -10.828 -27.812 1 73.06 770 ASN B N 1
ATOM 14340 C CA . ASN B 1 770 ? 12.172 -12.094 -27.516 1 73.06 770 ASN B CA 1
ATOM 14341 C C . ASN B 1 770 ? 10.688 -12.039 -27.859 1 73.06 770 ASN B C 1
ATOM 14343 O O . ASN B 1 770 ? 10.094 -13.062 -28.219 1 73.06 770 ASN B O 1
ATOM 14347 N N . SER B 1 771 ? 10.195 -10.734 -27.688 1 78.5 771 SER B N 1
ATOM 14348 C CA . SER B 1 771 ? 8.773 -10.656 -27.984 1 78.5 771 SER B CA 1
ATOM 14349 C C . SER B 1 771 ? 8.367 -9.234 -28.359 1 78.5 771 SER B C 1
ATOM 14351 O O . SER B 1 771 ? 9.125 -8.289 -28.156 1 78.5 771 SER B O 1
ATOM 14353 N N . ARG B 1 772 ? 7.406 -9.094 -29.281 1 80.31 772 ARG B N 1
ATOM 14354 C CA . ARG B 1 772 ? 6.801 -7.824 -29.672 1 80.31 772 ARG B CA 1
ATOM 14355 C C . ARG B 1 772 ? 5.324 -7.781 -29.281 1 80.31 772 ARG B C 1
ATOM 14357 O O . ARG B 1 772 ? 4.609 -8.773 -29.438 1 80.31 772 ARG B O 1
ATOM 14364 N N . ILE B 1 773 ? 4.914 -6.543 -28.781 1 85.88 773 ILE B N 1
ATOM 14365 C CA . ILE B 1 773 ? 3.514 -6.352 -28.422 1 85.88 773 ILE B CA 1
ATOM 14366 C C . ILE B 1 773 ? 2.721 -5.906 -29.641 1 85.88 773 ILE B C 1
ATOM 14368 O O . ILE B 1 773 ? 3.088 -4.934 -30.312 1 85.88 773 ILE B O 1
ATOM 14372 N N . ILE B 1 774 ? 1.729 -6.613 -30.031 1 86.12 774 ILE B N 1
ATOM 14373 C CA . ILE B 1 774 ? 0.905 -6.281 -31.188 1 86.12 774 ILE B CA 1
ATOM 14374 C C . ILE B 1 774 ? -0.565 -6.535 -30.859 1 86.12 774 ILE B C 1
ATOM 14376 O O . ILE B 1 774 ? -0.884 -7.16 -29.859 1 86.12 774 ILE B O 1
ATOM 14380 N N . ASN B 1 775 ? -1.399 -6.062 -31.734 1 90.75 775 ASN B N 1
ATOM 14381 C CA . ASN B 1 775 ? -2.811 -6.434 -31.734 1 90.75 775 ASN B CA 1
ATOM 14382 C C . ASN B 1 775 ? -3.062 -7.707 -32.531 1 90.75 775 ASN B C 1
ATOM 14384 O O . ASN B 1 775 ? -2.754 -7.766 -33.719 1 90.75 775 ASN B O 1
ATOM 14388 N N . ALA B 1 776 ? -3.555 -8.641 -31.812 1 89.12 776 ALA B N 1
ATOM 14389 C CA . ALA B 1 776 ? -3.84 -9.922 -32.438 1 89.12 776 ALA B CA 1
ATOM 14390 C C . ALA B 1 776 ? -4.805 -10.75 -31.609 1 89.12 776 ALA B C 1
ATOM 14392 O O . ALA B 1 776 ? -5.129 -10.383 -30.484 1 89.12 776 ALA B O 1
ATOM 14393 N N . GLY B 1 777 ? -5.297 -11.727 -32.312 1 91.5 777 GLY B N 1
ATOM 14394 C CA . GLY B 1 777 ? -6.109 -12.695 -31.609 1 91.5 777 GLY B CA 1
ATOM 14395 C C . GLY B 1 777 ? -7.598 -12.414 -31.688 1 91.5 777 GLY B C 1
ATOM 14396 O O . GLY B 1 777 ? -8.023 -11.258 -31.594 1 91.5 777 GLY B O 1
ATOM 14397 N N . LYS B 1 778 ? -8.195 -13.289 -31.969 1 95.44 778 LYS B N 1
ATOM 14398 C CA . LYS B 1 778 ? -9.656 -13.328 -31.984 1 95.44 778 LYS B CA 1
ATOM 14399 C C . LYS B 1 778 ? -10.172 -14.562 -31.25 1 95.44 778 LYS B C 1
ATOM 14401 O O . LYS B 1 778 ? -9.953 -15.695 -31.688 1 95.44 778 LYS B O 1
ATOM 14406 N N . ILE B 1 779 ? -10.867 -14.312 -30.125 1 95.56 779 ILE B N 1
ATOM 14407 C CA . ILE B 1 779 ? -11.328 -15.391 -29.25 1 95.56 779 ILE B CA 1
ATOM 14408 C C . ILE B 1 779 ? -12.844 -15.336 -29.125 1 95.56 779 ILE B C 1
ATOM 14410 O O . ILE B 1 779 ? -13.422 -14.266 -28.922 1 95.56 779 ILE B O 1
ATOM 14414 N N . GLN B 1 780 ? -13.352 -16.484 -29.25 1 97.44 780 GLN B N 1
ATOM 14415 C CA . GLN B 1 780 ? -14.797 -16.625 -29.125 1 97.44 780 GLN B CA 1
ATOM 14416 C C . GLN B 1 780 ? -15.164 -17.438 -27.891 1 97.44 780 GLN B C 1
ATOM 14418 O O . GLN B 1 780 ? -14.562 -18.484 -27.625 1 97.44 780 GLN B O 1
ATOM 14423 N N . ASN B 1 781 ? -16.109 -16.984 -27.109 1 96.69 781 ASN B N 1
ATOM 14424 C CA . ASN B 1 781 ? -16.766 -17.719 -26.031 1 96.69 781 ASN B CA 1
ATOM 14425 C C . ASN B 1 781 ? -18.266 -17.828 -26.266 1 96.69 781 ASN B C 1
ATOM 14427 O O . ASN B 1 781 ? -18.953 -16.812 -26.391 1 96.69 781 ASN B O 1
ATOM 14431 N N . GLN B 1 782 ? -18.672 -18.984 -26.344 1 97.12 782 GLN B N 1
ATOM 14432 C CA . GLN B 1 782 ? -20.094 -19.266 -26.5 1 97.12 782 GLN B CA 1
ATOM 14433 C C . GLN B 1 782 ? -20.562 -20.25 -25.438 1 97.12 782 GLN B C 1
ATOM 14435 O O . GLN B 1 782 ? -19.844 -21.172 -25.062 1 97.12 782 GLN B O 1
ATOM 14440 N N . GLY B 1 783 ? -21.844 -19.969 -24.969 1 96.5 783 GLY B N 1
ATOM 14441 C CA . GLY B 1 783 ? -22.312 -20.875 -23.922 1 96.5 783 GLY B CA 1
ATOM 14442 C C . GLY B 1 783 ? -23.766 -20.672 -23.562 1 96.5 783 GLY B C 1
ATOM 14443 O O . GLY B 1 783 ? -24.453 -19.859 -24.172 1 96.5 783 GLY B O 1
ATOM 14444 N N . ILE B 1 784 ? -24.172 -21.531 -22.688 1 97.88 784 ILE B N 1
ATOM 14445 C CA . ILE B 1 784 ? -25.531 -21.516 -22.156 1 97.88 784 ILE B CA 1
ATOM 14446 C C . ILE B 1 784 ? -25.5 -21.469 -20.625 1 97.88 784 ILE B C 1
ATOM 14448 O O . ILE B 1 784 ? -24.594 -22.047 -20.016 1 97.88 784 ILE B O 1
ATOM 14452 N N . GLU B 1 785 ? -26.469 -20.812 -20.172 1 97.75 785 GLU B N 1
ATOM 14453 C CA . GLU B 1 785 ? -26.734 -20.719 -18.75 1 97.75 785 GLU B CA 1
ATOM 14454 C C . GLU B 1 785 ? -28.188 -21.047 -18.422 1 97.75 785 GLU B C 1
ATOM 14456 O O . GLU B 1 785 ? -29.109 -20.578 -19.109 1 97.75 785 GLU B O 1
ATOM 14461 N N . ILE B 1 786 ? -28.375 -21.781 -17.359 1 97.94 786 ILE B N 1
ATOM 14462 C CA . ILE B 1 786 ? -29.703 -22.125 -16.891 1 97.94 786 ILE B CA 1
ATOM 14463 C C . ILE B 1 786 ? -29.781 -21.953 -15.375 1 97.94 786 ILE B C 1
ATOM 14465 O O . ILE B 1 786 ? -28.984 -22.531 -14.633 1 97.94 786 ILE B O 1
ATOM 14469 N N . VAL B 1 787 ? -30.609 -21.188 -15.047 1 96.69 787 VAL B N 1
ATOM 14470 C CA . VAL B 1 787 ? -30.953 -21.047 -13.633 1 96.69 787 VAL B CA 1
ATOM 14471 C C . VAL B 1 787 ? -32.344 -21.594 -13.383 1 96.69 787 VAL B C 1
ATOM 14473 O O . VAL B 1 787 ? -33.344 -21.047 -13.875 1 96.69 787 VAL B O 1
ATOM 14476 N N . GLY B 1 788 ? -32.375 -22.609 -12.641 1 96.44 788 GLY B N 1
ATOM 14477 C CA . GLY B 1 788 ? -33.625 -23.234 -12.258 1 96.44 788 GLY B CA 1
ATOM 14478 C C . GLY B 1 788 ? -33.969 -23.047 -10.797 1 96.44 788 GLY B C 1
ATOM 14479 O O . GLY B 1 788 ? -33.094 -23.203 -9.93 1 96.44 788 GLY B O 1
ATOM 14480 N N . MET B 1 789 ? -35.156 -22.703 -10.703 1 93.94 789 MET B N 1
ATOM 14481 C CA . MET B 1 789 ? -35.656 -22.547 -9.336 1 93.94 789 MET B CA 1
ATOM 14482 C C . MET B 1 789 ? -37 -23.25 -9.148 1 93.94 789 MET B C 1
ATOM 14484 O O . MET B 1 789 ? -37.812 -23.266 -10.062 1 93.94 789 MET B O 1
ATOM 14488 N N . ALA B 1 790 ? -37.188 -23.703 -7.996 1 95.31 790 ALA B N 1
ATOM 14489 C CA . ALA B 1 790 ? -38.469 -24.359 -7.684 1 95.31 790 ALA B CA 1
ATOM 14490 C C . ALA B 1 790 ? -38.75 -24.312 -6.188 1 95.31 790 ALA B C 1
ATOM 14492 O O . ALA B 1 790 ? -37.812 -24.281 -5.371 1 95.31 790 ALA B O 1
ATOM 14493 N N . ASN B 1 791 ? -39.875 -24.234 -6.082 1 92.12 791 ASN B N 1
ATOM 14494 C CA . ASN B 1 791 ? -40.438 -24.422 -4.75 1 92.12 791 ASN B CA 1
ATOM 14495 C C . ASN B 1 791 ? -41.438 -25.578 -4.711 1 92.12 791 ASN B C 1
ATOM 14497 O O . ASN B 1 791 ? -42.656 -25.375 -4.691 1 92.12 791 ASN B O 1
ATOM 14501 N N . PRO B 1 792 ? -41.062 -26.719 -4.695 1 86.62 792 PRO B N 1
ATOM 14502 C CA . PRO B 1 792 ? -41.906 -27.906 -4.82 1 86.62 792 PRO B CA 1
ATOM 14503 C C . PRO B 1 792 ? -42.906 -28.031 -3.666 1 86.62 792 PRO B C 1
ATOM 14505 O O . PRO B 1 792 ? -44.031 -28.484 -3.867 1 86.62 792 PRO B O 1
ATOM 14508 N N . ILE B 1 793 ? -42.375 -27.688 -2.541 1 84.81 793 ILE B N 1
ATOM 14509 C CA . ILE B 1 793 ? -43.25 -27.844 -1.374 1 84.81 793 ILE B CA 1
ATOM 14510 C C . ILE B 1 793 ? -43.375 -26.516 -0.641 1 84.81 793 ILE B C 1
ATOM 14512 O O . ILE B 1 793 ? -42.375 -25.891 -0.308 1 84.81 793 ILE B O 1
ATOM 14516 N N . LYS B 1 794 ? -44.5 -26.203 -0.598 1 84.38 794 LYS B N 1
ATOM 14517 C CA . LYS B 1 794 ? -44.938 -25.094 0.255 1 84.38 794 LYS B CA 1
ATOM 14518 C C . LYS B 1 794 ? -46.219 -25.422 1.001 1 84.38 794 LYS B C 1
ATOM 14520 O O . LYS B 1 794 ? -47.312 -25.328 0.435 1 84.38 794 LYS B O 1
ATOM 14525 N N . ARG B 1 795 ? -46.031 -25.734 2.074 1 82.75 795 ARG B N 1
ATOM 14526 C CA . ARG B 1 795 ? -47.156 -26.156 2.857 1 82.75 795 ARG B CA 1
ATOM 14527 C C . ARG B 1 795 ? -47.594 -25.078 3.85 1 82.75 795 ARG B C 1
ATOM 14529 O O . ARG B 1 795 ? -46.75 -24.281 4.305 1 82.75 795 ARG B O 1
ATOM 14536 N N . ALA B 1 796 ? -48.656 -25.109 4.055 1 72 796 ALA B N 1
ATOM 14537 C CA . ALA B 1 796 ? -49.219 -24.172 5.031 1 72 796 ALA B CA 1
ATOM 14538 C C . ALA B 1 796 ? -48.688 -24.484 6.438 1 72 796 ALA B C 1
ATOM 14540 O O . ALA B 1 796 ? -48.656 -23.594 7.293 1 72 796 ALA B O 1
ATOM 14541 N N . SER B 1 797 ? -48.281 -25.688 6.586 1 78.81 797 SER B N 1
ATOM 14542 C CA . SER B 1 797 ? -47.75 -26.078 7.887 1 78.81 797 SER B CA 1
ATOM 14543 C C . SER B 1 797 ? -46.406 -25.438 8.156 1 78.81 797 SER B C 1
ATOM 14545 O O . SER B 1 797 ? -45.938 -25.422 9.297 1 78.81 797 SER B O 1
ATOM 14547 N N . GLY B 1 798 ? -45.875 -24.922 7.113 1 80.75 798 GLY B N 1
ATOM 14548 C CA . GLY B 1 798 ? -44.656 -24.172 7.316 1 80.75 798 GLY B CA 1
ATOM 14549 C C . GLY B 1 798 ? -43.469 -24.766 6.594 1 80.75 798 GLY B C 1
ATOM 14550 O O . GLY B 1 798 ? -42.406 -24.125 6.492 1 80.75 798 GLY B O 1
ATOM 14551 N N . PHE B 1 799 ? -43.562 -26 6.359 1 86.38 799 PHE B N 1
ATOM 14552 C CA . PHE B 1 799 ? -42.438 -26.641 5.656 1 86.38 799 PHE B CA 1
ATOM 14553 C C . PHE B 1 799 ? -42.281 -26.078 4.254 1 86.38 799 PHE B C 1
ATOM 14555 O O . PHE B 1 799 ? -43.25 -26.016 3.492 1 86.38 799 PHE B O 1
ATOM 14562 N N . ARG B 1 800 ? -41.125 -25.703 4.039 1 90.56 800 ARG B N 1
ATOM 14563 C CA . ARG B 1 800 ? -40.812 -25.125 2.742 1 90.56 800 ARG B CA 1
ATOM 14564 C C . ARG B 1 800 ? -39.5 -25.672 2.207 1 90.56 800 ARG B C 1
ATOM 14566 O O . ARG B 1 800 ? -38.531 -25.875 2.965 1 90.56 800 ARG B O 1
ATOM 14573 N N . TRP B 1 801 ? -39.562 -26.047 1.032 1 93.44 801 TRP B N 1
ATOM 14574 C CA . TRP B 1 801 ? -38.375 -26.531 0.315 1 93.44 801 TRP B CA 1
ATOM 14575 C C . TRP B 1 801 ? -38.125 -25.688 -0.928 1 93.44 801 TRP B C 1
ATOM 14577 O O . TRP B 1 801 ? -38.938 -25.625 -1.832 1 93.44 801 TRP B O 1
ATOM 14587 N N . ASP B 1 802 ? -37 -25.062 -0.897 1 91.56 802 ASP B N 1
ATOM 14588 C CA . ASP B 1 802 ? -36.562 -24.281 -2.043 1 91.56 802 ASP B CA 1
ATOM 14589 C C . ASP B 1 802 ? -35.312 -24.891 -2.656 1 91.56 802 ASP B C 1
ATOM 14591 O O . ASP B 1 802 ? -34.344 -25.188 -1.944 1 91.56 802 ASP B O 1
ATOM 14595 N N . ILE B 1 803 ? -35.312 -25.062 -3.889 1 94.94 803 ILE B N 1
ATOM 14596 C CA . ILE B 1 803 ? -34.156 -25.594 -4.605 1 94.94 803 ILE B CA 1
ATOM 14597 C C . ILE B 1 803 ? -33.75 -24.656 -5.746 1 94.94 803 ILE B C 1
ATOM 14599 O O . ILE B 1 803 ? -34.625 -24.125 -6.445 1 94.94 803 ILE B O 1
ATOM 14603 N N . MET B 1 804 ? -32.531 -24.406 -5.82 1 94.56 804 MET B N 1
ATOM 14604 C CA . MET B 1 804 ? -31.984 -23.594 -6.898 1 94.56 804 MET B CA 1
ATOM 14605 C C . MET B 1 804 ? -30.797 -24.297 -7.551 1 94.56 804 MET B C 1
ATOM 14607 O O . MET B 1 804 ? -29.891 -24.766 -6.863 1 94.56 804 MET B O 1
ATOM 14611 N N . ALA B 1 805 ? -30.828 -24.359 -8.836 1 97.44 805 ALA B N 1
ATOM 14612 C CA . ALA B 1 805 ? -29.781 -24.984 -9.625 1 97.44 805 ALA B CA 1
ATOM 14613 C C . ALA B 1 805 ? -29.188 -24.016 -10.633 1 97.44 805 ALA B C 1
ATOM 14615 O O . ALA B 1 805 ? -29.922 -23.312 -11.344 1 97.44 805 ALA B O 1
ATOM 14616 N N . ASN B 1 806 ? -27.906 -23.953 -10.656 1 97.06 806 ASN B N 1
ATOM 14617 C CA . ASN B 1 806 ? -27.156 -23.109 -11.586 1 97.06 806 ASN B CA 1
ATOM 14618 C C . ASN B 1 806 ? -26.266 -23.938 -12.508 1 97.06 806 ASN B C 1
ATOM 14620 O O . ASN B 1 806 ? -25.266 -24.484 -12.07 1 97.06 806 ASN B O 1
ATOM 14624 N N . PHE B 1 807 ? -26.641 -23.969 -13.719 1 98.12 807 PHE B N 1
ATOM 14625 C CA . PHE B 1 807 ? -25.922 -24.75 -14.719 1 98.12 807 PHE B CA 1
ATOM 14626 C C . PHE B 1 807 ? -25.234 -23.828 -15.719 1 98.12 807 PHE B C 1
ATOM 14628 O O . PHE B 1 807 ? -25.797 -22.812 -16.141 1 98.12 807 PHE B O 1
ATOM 14635 N N . THR B 1 808 ? -24 -24.234 -16.094 1 97.31 808 THR B N 1
ATOM 14636 C CA . THR B 1 808 ? -23.219 -23.453 -17.062 1 97.31 808 THR B CA 1
ATOM 14637 C C . THR B 1 808 ? -22.422 -24.359 -17.969 1 97.31 808 THR B C 1
ATOM 14639 O O . THR B 1 808 ? -21.781 -25.312 -17.516 1 97.31 808 THR B O 1
ATOM 14642 N N . ARG B 1 809 ? -22.422 -24.047 -19.188 1 98 809 ARG B N 1
ATOM 14643 C CA . ARG B 1 809 ? -21.516 -24.609 -20.188 1 98 809 ARG B CA 1
ATOM 14644 C C . ARG B 1 809 ? -20.938 -23.531 -21.094 1 98 809 ARG B C 1
ATOM 14646 O O . ARG B 1 809 ? -21.672 -22.812 -21.766 1 98 809 ARG B O 1
ATOM 14653 N N . ASN B 1 810 ? -19.703 -23.453 -21.094 1 96.94 810 ASN B N 1
ATOM 14654 C CA . ASN B 1 810 ? -19 -22.484 -21.938 1 96.94 810 ASN B CA 1
ATOM 14655 C C . ASN B 1 810 ? -17.938 -23.172 -22.797 1 96.94 810 ASN B C 1
ATOM 14657 O O . ASN B 1 810 ? -17.25 -24.078 -22.328 1 96.94 810 ASN B O 1
ATOM 14661 N N . ARG B 1 811 ? -17.797 -22.75 -24.047 1 97.5 811 ARG B N 1
ATOM 14662 C CA . ARG B 1 811 ? -16.781 -23.219 -24.969 1 97.5 811 ARG B CA 1
ATOM 14663 C C . ARG B 1 811 ? -16.016 -22.031 -25.578 1 97.5 811 ARG B C 1
ATOM 14665 O O . ARG B 1 811 ? -16.594 -21.234 -26.328 1 97.5 811 ARG B O 1
ATOM 14672 N N . GLY B 1 812 ? -14.828 -22 -25.219 1 96.44 812 GLY B N 1
ATOM 14673 C CA . GLY B 1 812 ? -13.945 -21.016 -25.797 1 96.44 812 GLY B CA 1
ATOM 14674 C C . GLY B 1 812 ? -13.133 -21.547 -26.969 1 96.44 812 GLY B C 1
ATOM 14675 O O . GLY B 1 812 ? -12.586 -22.641 -26.891 1 96.44 812 GLY B O 1
ATOM 14676 N N . LYS B 1 813 ? -13.055 -20.734 -27.953 1 97.38 813 LYS B N 1
ATOM 14677 C CA . LYS B 1 813 ? -12.344 -21.156 -29.172 1 97.38 813 LYS B CA 1
ATOM 14678 C C . LYS B 1 813 ? -11.438 -20.031 -29.688 1 97.38 813 LYS B C 1
ATOM 14680 O O . LYS B 1 813 ? -11.828 -18.875 -29.688 1 97.38 813 LYS B O 1
ATOM 14685 N N . VAL B 1 814 ? -10.312 -20.484 -30.141 1 96.75 814 VAL B N 1
ATOM 14686 C CA . VAL B 1 814 ? -9.383 -19.578 -30.797 1 96.75 814 VAL B CA 1
ATOM 14687 C C . VAL B 1 814 ? -9.695 -19.5 -32.281 1 96.75 814 VAL B C 1
ATOM 14689 O O . VAL B 1 814 ? -9.508 -20.469 -33.031 1 96.75 814 VAL B O 1
ATOM 14692 N N . LEU B 1 815 ? -10.102 -18.375 -32.688 1 96.19 815 LEU B N 1
ATOM 14693 C CA . LEU B 1 815 ? -10.477 -18.219 -34.094 1 96.19 815 LEU B CA 1
ATOM 14694 C C . LEU B 1 815 ? -9.289 -17.75 -34.906 1 96.19 815 LEU B C 1
ATOM 14696 O O . LEU B 1 815 ? -9.078 -18.219 -36.031 1 96.19 815 LEU B O 1
ATOM 14700 N N . GLU B 1 816 ? -8.594 -16.781 -34.344 1 93.44 816 GLU B N 1
ATOM 14701 C CA . GLU B 1 816 ? -7.449 -16.203 -35.031 1 93.44 816 GLU B CA 1
ATOM 14702 C C . GLU B 1 816 ? -6.371 -15.766 -34.062 1 93.44 816 GLU B C 1
ATOM 14704 O O . GLU B 1 816 ? -6.672 -15.461 -32.906 1 93.44 816 GLU B O 1
ATOM 14709 N N . LEU B 1 817 ? -5.242 -15.93 -34.531 1 92.12 817 LEU B N 1
ATOM 14710 C CA . LEU B 1 817 ? -4.117 -15.289 -33.844 1 92.12 817 LEU B CA 1
ATOM 14711 C C . LEU B 1 817 ? -3.48 -14.227 -34.719 1 92.12 817 LEU B C 1
ATOM 14713 O O . LEU B 1 817 ? -4.117 -13.219 -35.031 1 92.12 817 LEU B O 1
ATOM 14717 N N . THR B 1 818 ? -2.334 -14.266 -35.156 1 87.25 818 THR B N 1
ATOM 14718 C CA . THR B 1 818 ? -1.742 -13.383 -36.156 1 87.25 818 THR B CA 1
ATOM 14719 C C . THR B 1 818 ? -1.097 -14.195 -37.281 1 87.25 818 THR B C 1
ATOM 14721 O O . THR B 1 818 ? -0.883 -15.398 -37.125 1 87.25 818 THR B O 1
ATOM 14724 N N . ASP B 1 819 ? -0.97 -13.445 -38.406 1 82.56 819 ASP B N 1
ATOM 14725 C CA . ASP B 1 819 ? -0.368 -14.133 -39.531 1 82.56 819 ASP B CA 1
ATOM 14726 C C . ASP B 1 819 ? 0.989 -14.727 -39.156 1 82.56 819 ASP B C 1
ATOM 14728 O O . ASP B 1 819 ? 1.837 -14.039 -38.594 1 82.56 819 ASP B O 1
ATOM 14732 N N . GLY B 1 820 ? 1.077 -15.984 -39.375 1 78.56 820 GLY B N 1
ATOM 14733 C CA . GLY B 1 820 ? 2.336 -16.672 -39.156 1 78.56 820 GLY B CA 1
ATOM 14734 C C . GLY B 1 820 ? 2.438 -17.266 -37.75 1 78.56 820 GLY B C 1
ATOM 14735 O O . GLY B 1 820 ? 3.441 -17.891 -37.406 1 78.56 820 GLY B O 1
ATOM 14736 N N . LEU B 1 821 ? 1.581 -17 -36.969 1 83.25 821 LEU B N 1
ATOM 14737 C CA . LEU B 1 821 ? 1.571 -17.562 -35.625 1 83.25 821 LEU B CA 1
ATOM 14738 C C . LEU B 1 821 ? 0.35 -18.453 -35.406 1 83.25 821 LEU B C 1
ATOM 14740 O O . LEU B 1 821 ? -0.783 -17.969 -35.406 1 83.25 821 LEU B O 1
ATOM 14744 N N . ASP B 1 822 ? 0.759 -19.703 -35.188 1 86.62 822 ASP B N 1
ATOM 14745 C CA . ASP B 1 822 ? -0.35 -20.641 -35.062 1 86.62 822 ASP B CA 1
ATOM 14746 C C . ASP B 1 822 ? -0.523 -21.078 -33.594 1 86.62 822 ASP B C 1
ATOM 14748 O O . ASP B 1 822 ? -1.545 -21.672 -33.25 1 86.62 822 ASP B O 1
ATOM 14752 N N . THR B 1 823 ? 0.47 -20.75 -32.875 1 90.19 823 THR B N 1
ATOM 14753 C CA . THR B 1 823 ? 0.407 -21.172 -31.484 1 90.19 823 THR B CA 1
ATOM 14754 C C . THR B 1 823 ? 0.904 -20.047 -30.562 1 90.19 823 THR B C 1
ATOM 14756 O O . THR B 1 823 ? 1.869 -19.359 -30.891 1 90.19 823 THR B O 1
ATOM 14759 N N . TYR B 1 824 ? 0.164 -19.938 -29.516 1 91.44 824 TYR B N 1
ATOM 14760 C CA . TYR B 1 824 ? 0.545 -18.969 -28.5 1 91.44 824 TYR B CA 1
ATOM 14761 C C . TYR B 1 824 ? 0.491 -19.578 -27.109 1 91.44 824 TYR B C 1
ATOM 14763 O O . TYR B 1 824 ? -0.543 -20.109 -26.703 1 91.44 824 TYR B O 1
ATOM 14771 N N . THR B 1 825 ? 1.601 -19.531 -26.438 1 91.62 825 THR B N 1
ATOM 14772 C CA . THR B 1 825 ? 1.657 -20.094 -25.094 1 91.62 825 THR B CA 1
ATOM 14773 C C . THR B 1 825 ? 1.282 -19.047 -24.047 1 91.62 825 THR B C 1
ATOM 14775 O O . 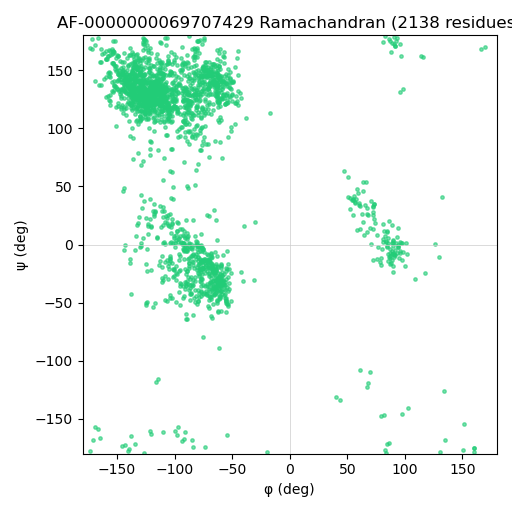THR B 1 825 ? 1.946 -18.016 -23.938 1 91.62 825 THR B O 1
ATOM 14778 N N . LEU B 1 826 ? 0.272 -19.328 -23.312 1 92.88 826 LEU B N 1
ATOM 14779 C CA . LEU B 1 826 ? -0.193 -18.406 -22.266 1 92.88 826 LEU B CA 1
ATOM 14780 C C . LEU B 1 826 ? 0.669 -18.516 -21.016 1 92.88 826 LEU B C 1
ATOM 14782 O O . LEU B 1 826 ? 1.013 -17.5 -20.406 1 92.88 826 LEU B O 1
ATOM 14786 N N . THR B 1 827 ? 0.922 -19.641 -20.547 1 92.44 827 THR B N 1
ATOM 14787 C CA . THR B 1 827 ? 1.769 -19.953 -19.406 1 92.44 827 THR B CA 1
ATOM 14788 C C . THR B 1 827 ? 2.229 -21.406 -19.453 1 92.44 827 THR B C 1
ATOM 14790 O O . THR B 1 827 ? 1.69 -22.203 -20.219 1 92.44 827 THR B O 1
ATOM 14793 N N . SER B 1 828 ? 3.256 -21.688 -18.766 1 93.25 828 SER B N 1
ATOM 14794 C CA . SER B 1 828 ? 3.762 -23.062 -18.688 1 93.25 828 SER B CA 1
ATOM 14795 C C . SER B 1 828 ? 4.406 -23.344 -17.344 1 93.25 828 SER B C 1
ATOM 14797 O O . SER B 1 828 ? 4.863 -22.422 -16.656 1 93.25 828 SER B O 1
ATOM 14799 N N . ASN B 1 829 ? 4.25 -24.531 -16.922 1 92.56 829 ASN B N 1
ATOM 14800 C CA . ASN B 1 829 ? 4.859 -25.047 -15.695 1 92.56 829 ASN B CA 1
ATOM 14801 C C . ASN B 1 829 ? 4.887 -26.578 -15.68 1 92.56 829 ASN B C 1
ATOM 14803 O O . ASN B 1 829 ? 4.008 -27.219 -16.25 1 92.56 829 ASN B O 1
ATOM 14807 N N . ASN B 1 830 ? 5.961 -27.203 -15.141 1 90.56 830 ASN B N 1
ATOM 14808 C CA . ASN B 1 830 ? 6.074 -28.656 -14.969 1 90.56 830 ASN B CA 1
ATOM 14809 C C . ASN B 1 830 ? 5.98 -29.375 -16.312 1 90.56 830 ASN B C 1
ATOM 14811 O O . ASN B 1 830 ? 5.359 -30.438 -16.391 1 90.56 830 ASN B O 1
ATOM 14815 N N . GLY B 1 831 ? 6.473 -28.766 -17.312 1 92.88 831 GLY B N 1
ATOM 14816 C CA . GLY B 1 831 ? 6.406 -29.406 -18.625 1 92.88 831 GLY B CA 1
ATOM 14817 C C . GLY B 1 831 ? 5.059 -29.25 -19.297 1 92.88 831 GLY B C 1
ATOM 14818 O O . GLY B 1 831 ? 4.887 -29.641 -20.453 1 92.88 831 GLY B O 1
ATOM 14819 N N . ALA B 1 832 ? 4.148 -28.656 -18.594 1 96.38 832 ALA B N 1
ATOM 14820 C CA . ALA B 1 832 ? 2.828 -28.375 -19.141 1 96.38 832 ALA B CA 1
ATOM 14821 C C . ALA B 1 832 ? 2.775 -26.969 -19.75 1 96.38 832 ALA B C 1
ATOM 14823 O O . ALA B 1 832 ? 3.146 -26 -19.078 1 96.38 832 ALA B O 1
ATOM 14824 N N . PHE B 1 833 ? 2.25 -26.922 -20.953 1 96.38 833 PHE B N 1
ATOM 14825 C CA . PHE B 1 833 ? 2.119 -25.672 -21.688 1 96.38 833 PHE B CA 1
ATOM 14826 C C . PHE B 1 833 ? 0.655 -25.359 -21.984 1 96.38 833 PHE B C 1
ATOM 14828 O O . PHE B 1 833 ? -0.016 -26.125 -22.688 1 96.38 833 PHE B O 1
ATOM 14835 N N . ILE B 1 834 ? 0.211 -24.312 -21.453 1 96.38 834 ILE B N 1
ATOM 14836 C CA . ILE B 1 834 ? -1.103 -23.812 -21.828 1 96.38 834 ILE B CA 1
ATOM 14837 C C . ILE B 1 834 ? -0.976 -22.922 -23.062 1 96.38 834 ILE B C 1
ATOM 14839 O O . ILE B 1 834 ? -0.429 -21.828 -23 1 96.38 834 ILE B O 1
ATOM 14843 N N . GLN B 1 835 ? -1.563 -23.516 -24.156 1 96.25 835 GLN B N 1
ATOM 14844 C CA . GLN B 1 835 ? -1.366 -22.859 -25.438 1 96.25 835 GLN B CA 1
ATOM 14845 C C . GLN B 1 835 ? -2.699 -22.609 -26.141 1 96.25 835 GLN B C 1
ATOM 14847 O O . GLN B 1 835 ? -3.627 -23.406 -26.016 1 96.25 835 GLN B O 1
ATOM 14852 N N . ALA B 1 836 ? -2.76 -21.531 -26.781 1 95.06 836 ALA B N 1
ATOM 14853 C CA . ALA B 1 836 ? -3.818 -21.203 -27.734 1 95.06 836 ALA B CA 1
ATOM 14854 C C . ALA B 1 836 ? -3.389 -21.547 -29.156 1 95.06 836 ALA B C 1
ATOM 14856 O O . ALA B 1 836 ? -2.402 -21 -29.672 1 95.06 836 ALA B O 1
ATOM 14857 N N . ARG B 1 837 ? -4.125 -22.438 -29.734 1 96 837 ARG B N 1
ATOM 14858 C CA . ARG B 1 837 ? -3.92 -22.828 -31.125 1 96 837 ARG B CA 1
ATOM 14859 C C . ARG B 1 837 ? -5.18 -22.578 -31.953 1 96 837 ARG B C 1
ATOM 14861 O O . ARG B 1 837 ? -6.293 -22.828 -31.484 1 96 837 ARG B O 1
ATOM 14868 N N . ILE B 1 838 ? -4.98 -22.094 -33.125 1 95.94 838 ILE B N 1
ATOM 14869 C CA . ILE B 1 838 ? -6.098 -21.75 -34 1 95.94 838 ILE B CA 1
ATOM 14870 C C . ILE B 1 838 ? -7.004 -22.969 -34.188 1 95.94 838 ILE B C 1
ATOM 14872 O O . ILE B 1 838 ? -6.527 -24.062 -34.5 1 95.94 838 ILE B O 1
ATOM 14876 N N . GLY B 1 839 ? -8.227 -22.641 -33.938 1 95.62 839 GLY B N 1
ATOM 14877 C CA . GLY B 1 839 ? -9.242 -23.656 -34.156 1 95.62 839 GLY B CA 1
ATOM 14878 C C . GLY B 1 839 ? -9.484 -24.531 -32.938 1 95.62 839 GLY B C 1
ATOM 14879 O O . GLY B 1 839 ? -10.422 -25.328 -32.906 1 95.62 839 GLY B O 1
ATOM 14880 N N . GLU B 1 840 ? -8.719 -24.328 -32 1 96.69 840 GLU B N 1
ATOM 14881 C CA . GLU B 1 840 ? -8.836 -25.188 -30.828 1 96.69 840 GLU B CA 1
ATOM 14882 C C . GLU B 1 840 ? -9.43 -24.422 -29.656 1 96.69 840 GLU B C 1
ATOM 14884 O O . GLU B 1 840 ? -9.656 -23.219 -29.734 1 96.69 840 GLU B O 1
ATOM 14889 N N . ARG B 1 841 ? -9.57 -25.203 -28.656 1 96.75 841 ARG B N 1
ATOM 14890 C CA . ARG B 1 841 ? -10.242 -24.672 -27.484 1 96.75 841 ARG B CA 1
ATOM 14891 C C . ARG B 1 841 ? -9.266 -23.891 -26.594 1 96.75 841 ARG B C 1
ATOM 14893 O O . ARG B 1 841 ? -8.125 -24.312 -26.406 1 96.75 841 ARG B O 1
ATOM 14900 N N . MET B 1 842 ? -9.766 -22.828 -26.062 1 96.12 842 MET B N 1
ATOM 14901 C CA . MET B 1 842 ? -9.039 -22.125 -25 1 96.12 842 MET B CA 1
ATOM 14902 C C . MET B 1 842 ? -8.891 -23.016 -23.766 1 96.12 842 MET B C 1
ATOM 14904 O O . MET B 1 842 ? -9.828 -23.719 -23.391 1 96.12 842 MET B O 1
ATOM 14908 N N . GLY B 1 843 ? -7.684 -23 -23.125 1 96.62 843 GLY B N 1
ATOM 14909 C CA . GLY B 1 843 ? -7.438 -23.781 -21.922 1 96.62 843 GLY B CA 1
ATOM 14910 C C . GLY B 1 843 ? -6.754 -25.109 -22.203 1 96.62 843 GLY B C 1
ATOM 14911 O O . GLY B 1 843 ? -6.449 -25.859 -21.266 1 96.62 843 GLY B O 1
ATOM 14912 N N . ASN B 1 844 ? -6.461 -25.375 -23.391 1 98 844 ASN B N 1
AT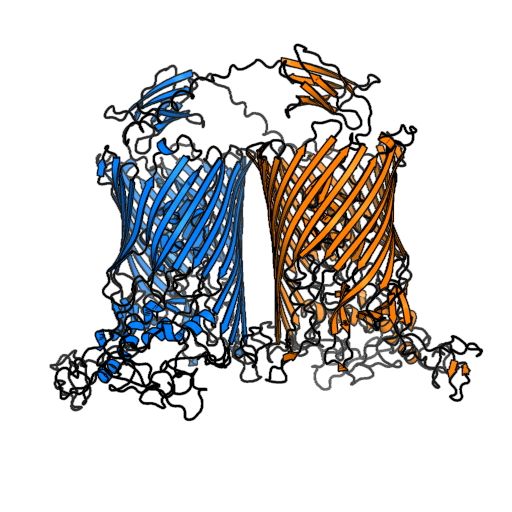OM 14913 C CA . ASN B 1 844 ? -5.762 -26.609 -23.75 1 98 844 ASN B CA 1
ATOM 14914 C C . ASN B 1 844 ? -4.363 -26.656 -23.141 1 98 844 ASN B C 1
ATOM 14916 O O . ASN B 1 844 ? -3.637 -25.656 -23.172 1 98 844 ASN B O 1
ATOM 14920 N N . ILE B 1 845 ? -4.043 -27.844 -22.672 1 98.06 845 ILE B N 1
ATOM 14921 C CA . ILE B 1 845 ? -2.723 -28.109 -22.109 1 98.06 845 ILE B CA 1
ATOM 14922 C C . ILE B 1 845 ? -1.955 -29.047 -23.047 1 98.06 845 ILE B C 1
ATOM 14924 O O . ILE B 1 845 ? -2.443 -30.125 -23.391 1 98.06 845 ILE B O 1
ATOM 14928 N N . TYR B 1 846 ? -0.753 -28.625 -23.391 1 97.5 846 TYR B N 1
ATOM 14929 C CA . TYR B 1 846 ? 0.153 -29.438 -24.188 1 97.5 846 TYR B CA 1
ATOM 14930 C C . TYR B 1 846 ? 1.374 -29.859 -23.375 1 97.5 846 TYR B C 1
ATOM 14932 O O . TYR B 1 846 ? 1.813 -29.125 -22.484 1 97.5 846 TYR B O 1
ATOM 14940 N N . GLY B 1 847 ? 1.895 -31.062 -23.688 1 97.06 847 GLY B N 1
ATOM 14941 C CA . GLY B 1 847 ? 3.084 -31.594 -23.047 1 97.06 847 GLY B CA 1
ATOM 14942 C C . GLY B 1 847 ? 3.566 -32.875 -23.672 1 97.06 847 GLY B C 1
ATOM 14943 O O . GLY B 1 847 ? 2.873 -33.469 -24.5 1 97.06 847 GLY B O 1
ATOM 14944 N N . VAL B 1 848 ? 4.852 -33.281 -23.219 1 96.19 848 VAL B N 1
ATOM 14945 C CA . VAL B 1 848 ? 5.484 -34.531 -23.703 1 96.19 848 VAL B CA 1
ATOM 14946 C C . VAL B 1 848 ? 4.766 -35.719 -23.125 1 96.19 848 VAL B C 1
ATOM 14948 O O . VAL B 1 848 ? 4.242 -35.688 -22 1 96.19 848 VAL B O 1
ATOM 14951 N N . GLY B 1 849 ? 4.812 -36.812 -23.938 1 95.5 849 GLY B N 1
ATOM 14952 C CA . GLY B 1 849 ? 4.297 -38.094 -23.547 1 95.5 849 GLY B CA 1
ATOM 14953 C C . GLY B 1 849 ? 5.203 -39.25 -23.953 1 95.5 849 GLY B C 1
ATOM 14954 O O . GLY B 1 849 ? 6.367 -39.031 -24.297 1 95.5 849 GLY B O 1
ATOM 14955 N N . PHE B 1 850 ? 4.789 -40.406 -23.953 1 94.06 850 PHE B N 1
ATOM 14956 C CA . PHE B 1 850 ? 5.547 -41.625 -24.312 1 94.06 850 PHE B CA 1
ATOM 14957 C C . PHE B 1 850 ? 5.715 -41.719 -25.828 1 94.06 850 PHE B C 1
ATOM 14959 O O . PHE B 1 850 ? 4.836 -41.312 -26.578 1 94.06 850 PHE B O 1
ATOM 14966 N N . ALA B 1 851 ? 6.961 -42.281 -26.109 1 92.94 851 ALA B N 1
ATOM 14967 C CA . ALA B 1 851 ? 7.129 -42.688 -27.5 1 92.94 851 ALA B CA 1
ATOM 14968 C C . ALA B 1 851 ? 6.316 -43.938 -27.797 1 92.94 851 ALA B C 1
ATOM 14970 O O . ALA B 1 851 ? 6.332 -44.906 -27.016 1 92.94 851 ALA B O 1
ATOM 14971 N N . ARG B 1 852 ? 5.836 -43.938 -28.938 1 89.81 852 ARG B N 1
ATOM 14972 C CA . ARG B 1 852 ? 5 -45.062 -29.328 1 89.81 852 ARG B CA 1
ATOM 14973 C C . ARG B 1 852 ? 5.23 -45.469 -30.781 1 89.81 852 ARG B C 1
ATOM 14975 O O . ARG B 1 852 ? 5.66 -44.625 -31.578 1 89.81 852 ARG B O 1
ATOM 14982 N N . VAL B 1 853 ? 5.129 -46.562 -30.984 1 91.12 853 VAL B N 1
ATOM 14983 C CA . VAL B 1 853 ? 5.195 -47.062 -32.344 1 91.12 853 VAL B CA 1
ATOM 14984 C C . VAL B 1 853 ? 4.113 -46.406 -33.219 1 91.12 853 VAL B C 1
ATOM 14986 O O . VAL B 1 853 ? 2.92 -46.531 -32.938 1 91.12 853 VAL B O 1
ATOM 14989 N N . LYS B 1 854 ? 4.633 -45.938 -34.25 1 90.75 854 LYS B N 1
ATOM 14990 C CA . LYS B 1 854 ? 3.738 -45.094 -35.031 1 90.75 854 LYS B CA 1
ATOM 14991 C C . LYS B 1 854 ? 3.264 -45.812 -36.281 1 90.75 854 LYS B C 1
ATOM 14993 O O . LYS B 1 854 ? 2.275 -45.406 -36.906 1 90.75 854 LYS B O 1
ATOM 14998 N N . ASP B 1 855 ? 4.012 -46.781 -36.562 1 85.81 855 ASP B N 1
ATOM 14999 C CA . ASP B 1 855 ? 3.627 -47.5 -37.781 1 85.81 855 ASP B CA 1
ATOM 15000 C C . ASP B 1 855 ? 2.379 -48.344 -37.531 1 85.81 855 ASP B C 1
ATOM 15002 O O . ASP B 1 855 ? 2.432 -49.375 -36.812 1 85.81 855 ASP B O 1
ATOM 15006 N N . PRO B 1 856 ? 1.48 -48.062 -38.125 1 89.69 856 PRO B N 1
ATOM 15007 C CA . PRO B 1 856 ? 0.233 -48.812 -37.938 1 89.69 856 PRO B CA 1
ATOM 15008 C C . PRO B 1 856 ? 0.319 -50.25 -38.438 1 89.69 856 PRO B C 1
ATOM 15010 O O . PRO B 1 856 ? -0.503 -51.094 -38.062 1 89.69 856 PRO B O 1
ATOM 15013 N N . ASN B 1 857 ? 1.27 -50.438 -39.188 1 85.56 857 ASN B N 1
ATOM 15014 C CA . ASN B 1 857 ? 1.39 -51.781 -39.719 1 85.56 857 ASN B CA 1
ATOM 15015 C C . ASN B 1 857 ? 2.184 -52.688 -38.781 1 85.56 857 ASN B C 1
ATOM 15017 O O . ASN B 1 857 ? 2.238 -53.906 -39 1 85.56 857 ASN B O 1
ATOM 15021 N N . SER B 1 858 ? 2.732 -52.156 -38.062 1 85.69 858 SER B N 1
ATOM 15022 C CA . SER B 1 858 ? 3.447 -52.938 -37.062 1 85.69 858 SER B CA 1
ATOM 15023 C C . SER B 1 858 ? 2.482 -53.625 -36.094 1 85.69 858 SER B C 1
ATOM 15025 O O . SER B 1 858 ? 1.486 -53.031 -35.688 1 85.69 858 SER B O 1
ATOM 15027 N N . PRO B 1 859 ? 2.65 -54.594 -35.75 1 88.56 859 PRO B N 1
ATOM 15028 C CA . PRO B 1 859 ? 1.776 -55.281 -34.781 1 88.56 859 PRO B CA 1
ATOM 15029 C C . PRO B 1 859 ? 1.84 -54.656 -33.406 1 88.56 859 PRO B C 1
ATOM 15031 O O . PRO B 1 859 ? 1.011 -54.969 -32.531 1 88.56 859 PRO B O 1
ATOM 15034 N N . PHE B 1 860 ? 2.705 -53.875 -33.219 1 88.5 860 PHE B N 1
ATOM 15035 C CA . PHE B 1 860 ? 2.891 -53.25 -31.938 1 88.5 860 PHE B CA 1
ATOM 15036 C C . PHE B 1 860 ? 2.48 -51.781 -31.984 1 88.5 860 PHE B C 1
ATOM 15038 O O . PHE B 1 860 ? 2.932 -50.969 -31.156 1 88.5 860 PHE B O 1
ATOM 15045 N N . PHE B 1 861 ? 1.77 -51.312 -32.812 1 90.56 861 PHE B N 1
ATOM 15046 C CA . PHE B 1 861 ? 1.314 -49.938 -32.969 1 90.56 861 PHE B CA 1
ATOM 15047 C C . PHE B 1 861 ? 0.739 -49.406 -31.672 1 90.56 861 PHE B C 1
ATOM 15049 O O . PHE B 1 861 ? -0.077 -50.062 -31.016 1 90.56 861 PHE B O 1
ATOM 15056 N N . GLY B 1 862 ? 1.212 -48.312 -31.312 1 89.19 862 GLY B N 1
ATOM 15057 C CA . GLY B 1 862 ? 0.717 -47.594 -30.141 1 89.19 862 GLY B CA 1
ATOM 15058 C C . GLY B 1 862 ? 1.404 -48 -28.859 1 89.19 862 GLY B C 1
ATOM 15059 O O . GLY B 1 862 ? 1.222 -47.344 -27.828 1 89.19 862 GLY B O 1
ATOM 15060 N N . GLU B 1 863 ? 2.033 -49.031 -28.875 1 90.12 863 GLU B N 1
ATOM 15061 C CA . GLU B 1 863 ? 2.711 -49.5 -27.672 1 90.12 863 GLU B CA 1
ATOM 15062 C C . GLU B 1 863 ? 3.904 -48.594 -27.328 1 90.12 863 GLU B C 1
ATOM 15064 O O . GLU B 1 863 ? 4.523 -48.031 -28.234 1 90.12 863 GLU B O 1
ATOM 15069 N N . ILE B 1 864 ? 4.133 -48.562 -26.188 1 92.44 864 ILE B N 1
ATOM 15070 C CA . ILE B 1 864 ? 5.25 -47.75 -25.719 1 92.44 864 ILE B CA 1
ATOM 15071 C C . ILE B 1 864 ? 6.566 -48.406 -26.156 1 92.44 864 ILE B C 1
ATOM 15073 O O . ILE B 1 864 ? 6.758 -49.594 -26.016 1 92.44 864 ILE B O 1
ATOM 15077 N N . ILE B 1 865 ? 7.559 -47.562 -26.703 1 88.94 865 ILE B N 1
ATOM 15078 C CA . ILE B 1 865 ? 8.883 -48 -27.141 1 88.94 865 ILE B CA 1
ATOM 15079 C C . ILE B 1 865 ? 9.859 -47.906 -25.969 1 88.94 865 ILE B C 1
ATOM 15081 O O . ILE B 1 865 ? 9.914 -46.906 -25.266 1 88.94 865 ILE B O 1
ATOM 15085 N N . HIS B 1 866 ? 10.555 -49 -25.938 1 90 866 HIS B N 1
ATOM 15086 C CA . HIS B 1 866 ? 11.602 -49.094 -24.922 1 90 866 HIS B CA 1
ATOM 15087 C C . HIS B 1 866 ? 12.984 -49.188 -25.562 1 90 866 HIS B C 1
ATOM 15089 O O . HIS B 1 866 ? 13.117 -49.562 -26.734 1 90 866 HIS B O 1
ATOM 15095 N N . ASN B 1 867 ? 13.961 -48.875 -24.766 1 92.44 867 ASN B N 1
ATOM 15096 C CA . ASN B 1 867 ? 15.328 -49.125 -25.203 1 92.44 867 ASN B CA 1
ATOM 15097 C C . ASN B 1 867 ? 15.75 -50.562 -24.922 1 92.44 867 ASN B C 1
ATOM 15099 O O . ASN B 1 867 ? 14.977 -51.344 -24.359 1 92.44 867 ASN B O 1
ATOM 15103 N N . ALA B 1 868 ? 17.047 -50.75 -25.203 1 90.06 868 ALA B N 1
ATOM 15104 C CA . ALA B 1 868 ? 17.547 -52.125 -25.125 1 90.06 868 ALA B CA 1
ATOM 15105 C C . ALA B 1 868 ? 17.641 -52.594 -23.688 1 90.06 868 ALA B C 1
ATOM 15107 O O . ALA B 1 868 ? 17.641 -53.812 -23.406 1 90.06 868 ALA B O 1
ATOM 15108 N N . THR B 1 869 ? 17.578 -51.688 -22.969 1 89.81 869 THR B N 1
ATOM 15109 C CA . THR B 1 869 ? 17.719 -52.094 -21.562 1 89.81 869 THR B CA 1
ATOM 15110 C C . THR B 1 869 ? 16.344 -52.188 -20.891 1 89.81 869 THR B C 1
ATOM 15112 O O . THR B 1 869 ? 16.266 -52.406 -19.688 1 89.81 869 THR B O 1
ATOM 15115 N N . GLY B 1 870 ? 15.375 -51.938 -21.625 1 89.12 870 GLY B N 1
ATOM 15116 C CA . GLY B 1 870 ? 14.023 -52.188 -21.156 1 89.12 870 GLY B CA 1
ATOM 15117 C C . GLY B 1 870 ? 13.367 -51 -20.531 1 89.12 870 GLY B C 1
ATOM 15118 O O . GLY B 1 870 ? 12.297 -51.094 -19.922 1 89.12 870 GLY B O 1
ATOM 15119 N N . THR B 1 871 ? 13.82 -49.812 -20.656 1 93.12 871 THR B N 1
ATOM 15120 C CA . THR B 1 871 ? 13.258 -48.562 -20.109 1 93.12 871 THR B CA 1
ATOM 15121 C C . THR B 1 871 ? 12.391 -47.844 -21.156 1 93.12 871 THR B C 1
ATOM 15123 O O . THR B 1 871 ? 12.766 -47.781 -22.328 1 93.12 871 THR B O 1
ATOM 15126 N N . PRO B 1 872 ? 11.203 -47.312 -20.594 1 91.56 872 PRO B N 1
ATOM 15127 C CA . PRO B 1 872 ? 10.352 -46.625 -21.562 1 91.56 872 PRO B CA 1
ATOM 15128 C C . PRO B 1 872 ? 10.969 -45.312 -22.047 1 91.56 872 PRO B C 1
ATOM 15130 O O . PRO B 1 872 ? 11.633 -44.594 -21.281 1 91.56 872 PRO B O 1
ATOM 15133 N N . LEU B 1 873 ? 10.68 -44.969 -23.344 1 92.56 873 LEU B N 1
ATOM 15134 C CA . LEU B 1 873 ? 11.188 -43.75 -23.969 1 92.56 873 LEU B CA 1
ATOM 15135 C C . LEU B 1 873 ? 10.078 -42.719 -24.109 1 92.56 873 LEU B C 1
ATOM 15137 O O . LEU B 1 873 ? 8.898 -43.062 -24.219 1 92.56 873 LEU B O 1
ATOM 15141 N N . ARG B 1 874 ? 10.422 -41.531 -24.172 1 92.38 874 ARG B N 1
ATOM 15142 C CA . ARG B 1 874 ? 9.516 -40.406 -24.422 1 92.38 874 ARG B CA 1
ATOM 15143 C C . ARG B 1 874 ? 9.68 -39.875 -25.828 1 92.38 874 ARG B C 1
ATOM 15145 O O . ARG B 1 874 ? 10.727 -40.062 -26.453 1 92.38 874 ARG B O 1
ATOM 15152 N N . ASP B 1 875 ? 8.57 -39.219 -26.172 1 91.56 875 ASP B N 1
ATOM 15153 C CA . ASP B 1 875 ? 8.594 -38.438 -27.406 1 91.56 875 ASP B CA 1
ATOM 15154 C C . ASP B 1 875 ? 8.766 -36.938 -27.125 1 91.56 875 ASP B C 1
ATOM 15156 O O . ASP B 1 875 ? 7.969 -36.344 -26.391 1 91.56 875 ASP B O 1
ATOM 15160 N N . PRO B 1 876 ? 9.711 -36.344 -27.703 1 90.31 876 PRO B N 1
ATOM 15161 C CA . PRO B 1 876 ? 9.977 -34.938 -27.406 1 90.31 876 PRO B CA 1
ATOM 15162 C C . PRO B 1 876 ? 8.922 -34 -27.984 1 90.31 876 PRO B C 1
ATOM 15164 O O . PRO B 1 876 ? 8.852 -32.812 -27.594 1 90.31 876 PRO B O 1
ATOM 15167 N N . GLU B 1 877 ? 8.109 -34.344 -28.797 1 91.88 877 GLU B N 1
ATOM 15168 C CA . GLU B 1 877 ? 7.082 -33.5 -29.391 1 91.88 877 GLU B CA 1
ATOM 15169 C C . GLU B 1 877 ? 5.945 -33.219 -28.406 1 91.88 877 GLU B C 1
ATOM 15171 O O . GLU B 1 877 ? 5.48 -34.125 -27.719 1 91.88 877 GLU B O 1
ATOM 15176 N N . LEU B 1 878 ? 5.484 -32.062 -28.422 1 95.44 878 LEU B N 1
ATOM 15177 C CA . LEU B 1 878 ? 4.359 -31.688 -27.562 1 95.44 878 LEU B CA 1
ATOM 15178 C C . LEU B 1 878 ? 3.039 -32.156 -28.172 1 95.44 878 LEU B C 1
ATOM 15180 O O . LEU B 1 878 ? 2.758 -31.891 -29.344 1 95.44 878 LEU B O 1
ATOM 15184 N N . VAL B 1 879 ? 2.236 -32.688 -27.391 1 95.44 879 VAL B N 1
ATOM 15185 C CA . VAL B 1 879 ? 0.928 -33.156 -27.844 1 95.44 879 VAL B CA 1
ATOM 15186 C C . VAL B 1 879 ? -0.151 -32.688 -26.875 1 95.44 879 VAL B C 1
ATOM 15188 O O . VAL B 1 879 ? 0.138 -32.375 -25.703 1 95.44 879 VAL B O 1
ATOM 15191 N N . LEU B 1 880 ? -1.338 -32.531 -27.406 1 97.25 880 LEU B N 1
ATOM 15192 C CA . LEU B 1 880 ? -2.469 -32.125 -26.578 1 97.25 880 LEU B CA 1
ATOM 15193 C C . LEU B 1 880 ? -2.752 -33.188 -25.5 1 97.25 880 LEU B C 1
ATOM 15195 O O . LEU B 1 880 ? -3.014 -34.344 -25.812 1 97.25 880 LEU B O 1
ATOM 15199 N N . GLN B 1 881 ? -2.744 -32.781 -24.281 1 97.06 881 GLN B N 1
ATOM 15200 C CA . GLN B 1 881 ? -2.955 -33.688 -23.172 1 97.06 881 GLN B CA 1
ATOM 15201 C C . GLN B 1 881 ? -4.352 -33.531 -22.578 1 97.06 881 GLN B C 1
ATOM 15203 O O . GLN B 1 881 ? -4.879 -34.438 -21.953 1 97.06 881 GLN B O 1
ATOM 15208 N N . GLY B 1 882 ? -4.93 -32.438 -22.812 1 97.31 882 GLY B N 1
ATOM 15209 C CA . GLY B 1 882 ? -6.266 -32.125 -22.328 1 97.31 882 GLY B CA 1
ATOM 15210 C C . GLY B 1 882 ? -6.504 -30.656 -22.094 1 97.31 882 GLY B C 1
ATOM 15211 O O . GLY B 1 882 ? -5.676 -29.812 -22.469 1 97.31 882 GLY B O 1
ATOM 15212 N N . ASN B 1 883 ? -7.695 -30.328 -21.578 1 97.69 883 ASN B N 1
ATOM 15213 C CA . ASN B 1 883 ? -8.117 -28.969 -21.266 1 97.69 883 ASN B CA 1
ATOM 15214 C C . ASN B 1 883 ? -8.367 -28.797 -19.781 1 97.69 883 ASN B C 1
ATOM 15216 O O . ASN B 1 883 ? -8.938 -29.672 -19.125 1 97.69 883 ASN B O 1
ATOM 15220 N N . TYR B 1 884 ? -7.906 -27.656 -19.281 1 97.12 884 TYR B N 1
ATOM 15221 C CA . TYR B 1 884 ? -8.07 -27.516 -17.844 1 97.12 884 TYR B CA 1
ATOM 15222 C C . TYR B 1 884 ? -9.469 -27 -17.5 1 97.12 884 TYR B C 1
ATOM 15224 O O . TYR B 1 884 ? -9.891 -27.062 -16.344 1 97.12 884 TYR B O 1
ATOM 15232 N N . ASN B 1 885 ? -10.234 -26.422 -18.422 1 97.25 885 ASN B N 1
ATOM 15233 C CA . ASN B 1 885 ? -11.602 -26 -18.156 1 97.25 885 ASN B CA 1
ATOM 15234 C C . ASN B 1 885 ? -12.562 -27.172 -18.109 1 97.25 885 ASN B C 1
ATOM 15236 O O . ASN B 1 885 ? -12.445 -28.109 -18.906 1 97.25 885 ASN B O 1
ATOM 15240 N N . PRO B 1 886 ? -13.586 -27.094 -17.219 1 96.69 886 PRO B N 1
ATOM 15241 C CA . PRO B 1 886 ? -14.609 -28.141 -17.219 1 96.69 886 PRO B CA 1
ATOM 15242 C C . PRO B 1 886 ? -15.508 -28.094 -18.453 1 96.69 886 PRO B C 1
ATOM 15244 O O . PRO B 1 886 ? -15.648 -27.031 -19.078 1 96.69 886 PRO B O 1
ATOM 15247 N N . ASP B 1 887 ? -16.078 -29.203 -18.719 1 97.12 887 ASP B N 1
ATOM 15248 C CA . ASP B 1 887 ? -17.062 -29.266 -19.781 1 97.12 887 ASP B CA 1
ATOM 15249 C C . ASP B 1 887 ? -18.375 -28.578 -19.359 1 97.12 887 ASP B C 1
ATOM 15251 O O . ASP B 1 887 ? -19.016 -27.906 -20.172 1 97.12 887 ASP B O 1
ATOM 15255 N N . TRP B 1 888 ? -18.719 -28.797 -18.297 1 97.69 888 TRP B N 1
ATOM 15256 C CA . TRP B 1 888 ? -19.844 -28.062 -17.719 1 97.69 888 TRP B CA 1
ATOM 15257 C C . TRP B 1 888 ? -19.734 -28.031 -16.188 1 97.69 888 TRP B C 1
ATOM 15259 O O . TRP B 1 888 ? -18.969 -28.797 -15.594 1 97.69 888 TRP B O 1
ATOM 15269 N N . MET B 1 889 ? -20.5 -27.125 -15.594 1 97.62 889 MET B N 1
ATOM 15270 C CA . MET B 1 889 ? -20.578 -26.969 -14.141 1 97.62 889 MET B CA 1
ATOM 15271 C C . MET B 1 889 ? -22.016 -26.875 -13.672 1 97.62 889 MET B C 1
ATOM 15273 O O . MET B 1 889 ? -22.891 -26.391 -14.406 1 97.62 889 MET B O 1
ATOM 15277 N N . LEU B 1 890 ? -22.266 -27.312 -12.422 1 98.25 890 LEU B N 1
ATOM 15278 C CA . LEU B 1 890 ? -23.594 -27.312 -11.844 1 98.25 890 LEU B CA 1
ATOM 15279 C C . LEU B 1 890 ? -23.531 -27.109 -10.336 1 98.25 890 LEU B C 1
ATOM 15281 O O . LEU B 1 890 ? -22.828 -27.828 -9.633 1 98.25 890 LEU B O 1
ATOM 15285 N N . GLY B 1 891 ? -24.172 -26.094 -9.953 1 97.88 891 GLY B N 1
ATOM 15286 C CA . GLY B 1 891 ? -24.406 -25.875 -8.531 1 97.88 891 GLY B CA 1
ATOM 15287 C C . GLY B 1 891 ? -25.844 -26.109 -8.117 1 97.88 891 GLY B C 1
ATOM 15288 O O . GLY B 1 891 ? -26.766 -25.641 -8.773 1 97.88 891 GLY B O 1
ATOM 15289 N N . ILE B 1 892 ? -26.047 -26.797 -7.004 1 98.19 892 ILE B N 1
ATOM 15290 C CA . ILE B 1 892 ? -27.391 -27.094 -6.523 1 98.19 892 ILE B CA 1
ATOM 15291 C C . ILE B 1 892 ? -27.516 -26.703 -5.051 1 98.19 892 ILE B C 1
ATOM 15293 O O . ILE B 1 892 ? -26.875 -27.312 -4.191 1 98.19 892 ILE B O 1
ATOM 15297 N N . GLN B 1 893 ? -28.359 -25.859 -4.875 1 96 893 GLN B N 1
ATOM 15298 C CA . GLN B 1 893 ? -28.609 -25.375 -3.521 1 96 893 GLN B CA 1
ATOM 15299 C C . GLN B 1 893 ? -29.984 -25.828 -3.033 1 96 893 GLN B C 1
ATOM 15301 O O . GLN B 1 893 ? -31 -25.578 -3.701 1 96 893 GLN B O 1
ATOM 15306 N N . ASN B 1 894 ? -30.062 -26.422 -1.93 1 96.44 894 ASN B N 1
ATOM 15307 C CA . ASN B 1 894 ? -31.297 -26.812 -1.247 1 96.44 894 ASN B CA 1
ATOM 15308 C C . ASN B 1 894 ? -31.438 -26.094 0.089 1 96.44 894 ASN B C 1
ATOM 15310 O O . ASN B 1 894 ? -30.5 -26.031 0.876 1 96.44 894 ASN B O 1
ATOM 15314 N N . ASN B 1 895 ? -32.562 -25.656 0.158 1 93.06 895 ASN B N 1
ATOM 15315 C CA . ASN B 1 895 ? -32.906 -25.031 1.424 1 93.06 895 ASN B CA 1
ATOM 15316 C C . ASN B 1 895 ? -34.25 -25.531 1.957 1 93.06 895 ASN B C 1
ATOM 15318 O O . ASN B 1 895 ? -35.25 -25.516 1.243 1 93.06 895 ASN B O 1
ATOM 15322 N N . PHE B 1 896 ? -34.25 -25.906 3.18 1 93.69 896 PHE B N 1
ATOM 15323 C CA . PHE B 1 896 ? -35.438 -26.375 3.896 1 93.69 896 PHE B CA 1
ATOM 15324 C C . PHE B 1 896 ? -35.719 -25.469 5.098 1 93.69 896 PHE B C 1
ATOM 15326 O O . PHE B 1 896 ? -34.781 -25.047 5.785 1 93.69 896 PHE B O 1
ATOM 15333 N N . ALA B 1 897 ? -36.906 -25.281 5.086 1 90.5 897 ALA B N 1
ATOM 15334 C CA . ALA B 1 897 ? -37.375 -24.547 6.266 1 90.5 897 ALA B CA 1
ATOM 15335 C C . ALA B 1 897 ? -38.594 -25.219 6.887 1 90.5 897 ALA B C 1
ATOM 15337 O O . ALA B 1 897 ? -39.5 -25.672 6.168 1 90.5 897 ALA B O 1
ATOM 15338 N N . TYR B 1 898 ? -38.594 -25.234 8.148 1 90.12 898 TYR B N 1
ATOM 15339 C CA . TYR B 1 898 ? -39.75 -25.734 8.93 1 90.12 898 TYR B CA 1
ATOM 15340 C C . TYR B 1 898 ? -39.812 -25.031 10.273 1 90.12 898 TYR B C 1
ATOM 15342 O O . TYR B 1 898 ? -39 -25.266 11.156 1 90.12 898 TYR B O 1
ATOM 15350 N N . LYS B 1 899 ? -40.688 -24.109 10.312 1 87.31 899 LYS B N 1
ATOM 15351 C CA . LYS B 1 899 ? -40.844 -23.297 11.516 1 87.31 899 LYS B CA 1
ATOM 15352 C C . LYS B 1 899 ? -39.562 -22.531 11.844 1 87.31 899 LYS B C 1
ATOM 15354 O O . LYS B 1 899 ? -39.094 -21.734 11.039 1 87.31 899 LYS B O 1
ATOM 15359 N N . ASN B 1 900 ? -38.938 -23.078 12.953 1 87.88 900 ASN B N 1
ATOM 15360 C CA . ASN B 1 900 ? -37.781 -22.312 13.375 1 87.88 900 ASN B CA 1
ATOM 15361 C C . ASN B 1 900 ? -36.469 -22.969 12.914 1 87.88 900 ASN B C 1
ATOM 15363 O O . ASN B 1 900 ? -35.406 -22.453 13.188 1 87.88 900 ASN B O 1
ATOM 15367 N N . PHE B 1 901 ? -36.562 -23.969 12.266 1 92.31 901 PHE B N 1
ATOM 15368 C CA . PHE B 1 901 ? -35.375 -24.688 11.781 1 92.31 901 PHE B CA 1
ATOM 15369 C C . PHE B 1 901 ? -35.125 -24.391 10.305 1 92.31 901 PHE B C 1
ATOM 15371 O O . PHE B 1 901 ? -36.094 -24.297 9.523 1 92.31 901 PHE B O 1
ATOM 15378 N N . THR B 1 902 ? -33.938 -24.25 10.094 1 92 902 THR B N 1
ATOM 15379 C CA . THR B 1 902 ? -33.531 -24.141 8.695 1 92 902 THR B CA 1
ATOM 15380 C C . THR B 1 902 ? -32.375 -25.078 8.398 1 92 902 THR B C 1
ATOM 15382 O O . THR B 1 902 ? -31.516 -25.281 9.258 1 92 902 THR B O 1
ATOM 15385 N N . PHE B 1 903 ? -32.406 -25.688 7.273 1 95.38 903 PHE B N 1
ATOM 15386 C CA . PHE B 1 903 ? -31.375 -26.594 6.816 1 95.38 903 PHE B CA 1
ATOM 15387 C C . PHE B 1 903 ? -31.047 -26.359 5.348 1 95.38 903 PHE B C 1
ATOM 15389 O O . PHE B 1 903 ? -31.938 -26.359 4.5 1 95.38 903 PHE B O 1
ATOM 15396 N N . GLY B 1 904 ? -29.844 -26.172 5.137 1 94.31 904 GLY B N 1
ATOM 15397 C CA . GLY B 1 904 ? -29.406 -25.938 3.768 1 94.31 904 GLY B CA 1
ATOM 15398 C C . GLY B 1 904 ? -28.094 -26.625 3.422 1 94.31 904 GLY B C 1
ATOM 15399 O O . GLY B 1 904 ? -27.234 -26.781 4.285 1 94.31 904 GLY B O 1
ATOM 15400 N N . PHE B 1 905 ? -27.953 -27.078 2.264 1 96.81 905 PHE B N 1
ATOM 15401 C CA . PHE B 1 905 ? -26.688 -27.625 1.786 1 96.81 905 PHE B CA 1
ATOM 15402 C C . PHE B 1 905 ? -26.484 -27.312 0.308 1 96.81 905 PHE B C 1
ATOM 15404 O O . PHE B 1 905 ? -27.453 -27.141 -0.432 1 96.81 905 PHE B O 1
ATOM 15411 N N . LEU B 1 906 ? -25.219 -27.188 -0.108 1 96.56 906 LEU B N 1
ATOM 15412 C CA . LEU B 1 906 ? -24.828 -26.812 -1.459 1 96.56 906 LEU B CA 1
ATOM 15413 C C . LEU B 1 906 ? -23.828 -27.812 -2.039 1 96.56 906 LEU B C 1
ATOM 15415 O O . LEU B 1 906 ? -22.797 -28.094 -1.427 1 96.56 906 LEU B O 1
ATOM 15419 N N . PHE B 1 907 ? -24.172 -28.359 -3.207 1 97.94 907 PHE B N 1
ATOM 15420 C CA . PHE B 1 907 ? -23.266 -29.172 -4.004 1 97.94 907 PHE B CA 1
ATOM 15421 C C . PHE B 1 907 ? -22.672 -28.359 -5.145 1 97.94 907 PHE B C 1
ATOM 15423 O O . PHE B 1 907 ? -23.391 -27.609 -5.812 1 97.94 907 PHE B O 1
ATOM 15430 N N . ASP B 1 908 ? -21.438 -28.547 -5.32 1 97.5 908 ASP B N 1
ATOM 15431 C CA . ASP B 1 908 ? -20.688 -27.969 -6.43 1 97.5 908 ASP B CA 1
ATOM 15432 C C . ASP B 1 908 ? -20.078 -29.047 -7.301 1 97.5 908 ASP B C 1
ATOM 15434 O O . ASP B 1 908 ? -19.203 -29.797 -6.848 1 97.5 908 ASP B O 1
ATOM 15438 N N . ILE B 1 909 ? -20.5 -29.109 -8.484 1 98.25 909 ILE B N 1
ATOM 15439 C CA . ILE B 1 909 ? -20.125 -30.172 -9.406 1 98.25 909 ILE B CA 1
ATOM 15440 C C . ILE B 1 909 ? -19.391 -29.578 -10.609 1 98.25 909 ILE B C 1
ATOM 15442 O O . ILE B 1 909 ? -19.875 -28.641 -11.242 1 98.25 909 ILE B O 1
ATOM 15446 N N . ARG B 1 910 ? -18.281 -30.125 -10.914 1 97.44 910 ARG B N 1
ATOM 15447 C CA . ARG B 1 910 ? -17.516 -29.844 -12.125 1 97.44 910 ARG B CA 1
ATOM 15448 C C . ARG B 1 910 ? -17.203 -31.125 -12.883 1 97.44 910 ARG B C 1
ATOM 15450 O O . ARG B 1 910 ? -16.609 -32.062 -12.328 1 97.44 910 ARG B O 1
ATOM 15457 N N . TYR B 1 911 ? -17.578 -31.109 -14.086 1 97.62 911 TYR B N 1
ATOM 15458 C CA . TYR B 1 911 ? -17.359 -32.281 -14.922 1 97.62 911 TYR B CA 1
ATOM 15459 C C . TYR B 1 911 ? -16.438 -31.953 -16.078 1 97.62 911 TYR B C 1
ATOM 15461 O O . TYR B 1 911 ? -16.656 -30.984 -16.828 1 97.62 911 TYR B O 1
ATOM 15469 N N . GLY B 1 912 ? -15.414 -32.844 -16.094 1 96.81 912 GLY B N 1
ATOM 15470 C CA . GLY B 1 912 ? -14.461 -32.688 -17.188 1 96.81 912 GLY B CA 1
ATOM 15471 C C . GLY B 1 912 ? -13.242 -31.875 -16.797 1 96.81 912 GLY B C 1
ATOM 15472 O O . GLY B 1 912 ? -13.156 -31.375 -15.68 1 96.81 912 GLY B O 1
ATOM 15473 N N . GLY B 1 913 ? -12.273 -31.891 -17.812 1 96.38 913 GLY B N 1
ATOM 15474 C CA . GLY B 1 913 ? -10.992 -31.219 -17.641 1 96.38 913 GLY B CA 1
ATOM 15475 C C . GLY B 1 913 ? -9.922 -32.125 -17.062 1 96.38 913 GLY B C 1
ATOM 15476 O O . GLY B 1 913 ? -10.203 -33.25 -16.656 1 96.38 913 GLY B O 1
ATOM 15477 N N . ILE B 1 914 ? -8.734 -31.547 -17.094 1 97.56 914 ILE B N 1
ATOM 15478 C CA . ILE B 1 914 ? -7.633 -32.312 -16.516 1 97.56 914 ILE B CA 1
ATOM 15479 C C . ILE B 1 914 ? -6.793 -31.422 -15.609 1 97.56 914 ILE B C 1
ATOM 15481 O O . ILE B 1 914 ? -6.895 -30.188 -15.68 1 97.56 914 ILE B O 1
ATOM 15485 N N . VAL B 1 915 ? -5.988 -32.031 -14.766 1 96.81 915 VAL B N 1
ATOM 15486 C CA . VAL B 1 915 ? -5.016 -31.359 -13.922 1 96.81 915 VAL B CA 1
ATOM 15487 C C . VAL B 1 915 ? -3.678 -32.094 -13.977 1 96.81 915 VAL B C 1
ATOM 15489 O O . VAL B 1 915 ? -3.631 -33.312 -13.867 1 96.81 915 VAL B O 1
ATOM 15492 N N . VAL B 1 916 ? -2.598 -31.375 -14.305 1 97.19 916 VAL B N 1
ATOM 15493 C CA . VAL B 1 916 ? -1.241 -31.906 -14.359 1 97.19 916 VAL B CA 1
ATOM 15494 C C . VAL B 1 916 ? -0.568 -31.734 -13 1 97.19 916 VAL B C 1
ATOM 15496 O O . VAL B 1 916 ? -0.402 -30.609 -12.516 1 97.19 916 VAL B O 1
ATOM 15499 N N . SER B 1 917 ? -0.09 -32.875 -12.484 1 96.44 917 SER B N 1
ATOM 15500 C CA . SER B 1 917 ? 0.299 -32.875 -11.078 1 96.44 917 SER B CA 1
ATOM 15501 C C . SER B 1 917 ? 1.784 -33.188 -10.914 1 96.44 917 SER B C 1
ATOM 15503 O O . SER B 1 917 ? 2.262 -34.219 -11.359 1 96.44 917 SER B O 1
ATOM 15505 N N . ARG B 1 918 ? 2.465 -32.312 -10.219 1 96.31 918 ARG B N 1
ATOM 15506 C CA . ARG B 1 918 ? 3.85 -32.531 -9.828 1 96.31 918 ARG B CA 1
ATOM 15507 C C . ARG B 1 918 ? 3.93 -33.5 -8.641 1 96.31 918 ARG B C 1
ATOM 15509 O O . ARG B 1 918 ? 4.887 -34.25 -8.516 1 96.31 918 ARG B O 1
ATOM 15516 N N . THR B 1 919 ? 2.984 -33.562 -7.816 1 95.56 919 THR B N 1
ATOM 15517 C CA . THR B 1 919 ? 2.918 -34.531 -6.715 1 95.56 919 THR B CA 1
ATOM 15518 C C . THR B 1 919 ? 2.928 -35.969 -7.242 1 95.56 919 THR B C 1
ATOM 15520 O O . THR B 1 919 ? 3.635 -36.812 -6.707 1 95.56 919 THR B O 1
ATOM 15523 N N . LYS B 1 920 ? 2.316 -36.188 -8.203 1 95.56 920 LYS B N 1
ATOM 15524 C CA . LYS B 1 920 ? 2.27 -37.5 -8.789 1 95.56 920 LYS B CA 1
ATOM 15525 C C . LYS B 1 920 ? 3.633 -37.906 -9.344 1 95.56 920 LYS B C 1
ATOM 15527 O O . LYS B 1 920 ? 4.129 -39 -9.039 1 95.56 920 LYS B O 1
ATOM 15532 N N . THR B 1 921 ? 4.227 -37.094 -10.125 1 95.69 921 THR B N 1
ATOM 15533 C CA . THR B 1 921 ? 5.477 -37.5 -10.773 1 95.69 921 THR B CA 1
ATOM 15534 C C . THR B 1 921 ? 6.602 -37.625 -9.758 1 95.69 921 THR B C 1
ATOM 15536 O O . THR B 1 921 ? 7.25 -38.656 -9.672 1 95.69 921 THR B O 1
ATOM 15539 N N . ILE B 1 922 ? 6.711 -36.688 -8.953 1 96.69 922 ILE B N 1
ATOM 15540 C CA . ILE B 1 922 ? 7.828 -36.719 -8.023 1 96.69 922 ILE B CA 1
ATOM 15541 C C . ILE B 1 922 ? 7.566 -37.781 -6.945 1 96.69 922 ILE B C 1
ATOM 15543 O O . ILE B 1 922 ? 8.484 -38.5 -6.535 1 96.69 922 ILE B O 1
ATOM 15547 N N . GLY B 1 923 ? 6.426 -37.969 -6.535 1 96.25 923 GLY B N 1
ATOM 15548 C CA . GLY B 1 923 ? 6.105 -39 -5.562 1 96.25 923 GLY B CA 1
ATOM 15549 C C . GLY B 1 923 ? 6.336 -40.406 -6.082 1 96.25 923 GLY B C 1
ATOM 15550 O O . GLY B 1 923 ? 6.68 -41.312 -5.316 1 96.25 923 GLY B O 1
ATOM 15551 N N . SER B 1 924 ? 6.258 -40.562 -7.297 1 96 924 SER B N 1
ATOM 15552 C CA . SER B 1 924 ? 6.52 -41.844 -7.914 1 96 924 SER B CA 1
ATOM 15553 C C . SER B 1 924 ? 8.016 -42.094 -8.062 1 96 924 SER B C 1
ATOM 15555 O O . SER B 1 924 ? 8.492 -43.219 -7.82 1 96 924 SER B O 1
ATOM 15557 N N . THR B 1 925 ? 8.695 -41.125 -8.375 1 96.25 925 THR B N 1
ATOM 15558 C CA . THR B 1 925 ? 10.133 -41.312 -8.57 1 96.25 925 THR B CA 1
ATOM 15559 C C . THR B 1 925 ? 10.844 -41.406 -7.227 1 96.25 925 THR B C 1
ATOM 15561 O O . THR B 1 925 ? 11.898 -42.031 -7.121 1 96.25 925 THR B O 1
ATOM 15564 N N . SER B 1 926 ? 10.25 -40.906 -6.246 1 96.44 926 SER B N 1
ATOM 15565 C CA . SER B 1 926 ? 10.898 -40.906 -4.938 1 96.44 926 SER B CA 1
ATOM 15566 C C . SER B 1 926 ? 10.5 -42.125 -4.125 1 96.44 926 SER B C 1
ATOM 15568 O O . SER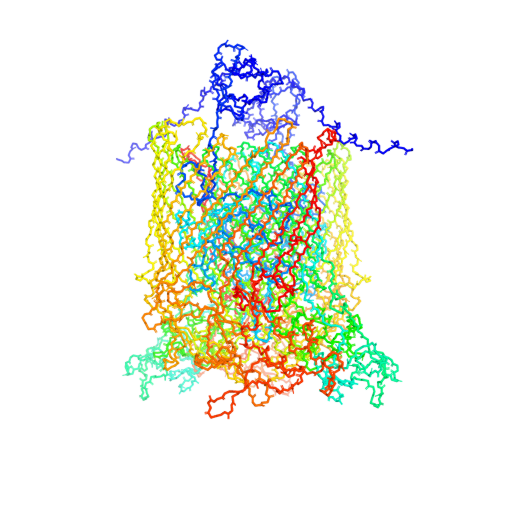 B 1 926 ? 11.016 -42.344 -3.027 1 96.44 926 SER B O 1
ATOM 15570 N N . GLY B 1 927 ? 9.75 -42.906 -4.691 1 96.38 927 GLY B N 1
ATOM 15571 C CA . GLY B 1 927 ? 9.344 -44.125 -4.039 1 96.38 927 GLY B CA 1
ATOM 15572 C C . GLY B 1 927 ? 8.445 -43.906 -2.834 1 96.38 927 GLY B C 1
ATOM 15573 O O . GLY B 1 927 ? 8.375 -44.75 -1.94 1 96.38 927 GLY B O 1
ATOM 15574 N N . GLN B 1 928 ? 7.785 -42.844 -2.857 1 94.88 928 GLN B N 1
ATOM 15575 C CA . GLN B 1 928 ? 7.02 -42.438 -1.689 1 94.88 928 GLN B CA 1
ATOM 15576 C C . GLN B 1 928 ? 5.562 -42.875 -1.805 1 94.88 928 GLN B C 1
ATOM 15578 O O . GLN B 1 928 ? 4.934 -43.219 -0.805 1 94.88 928 GLN B O 1
ATOM 15583 N N . LEU B 1 929 ? 4.953 -42.781 -2.9 1 96.69 929 LEU B N 1
ATOM 15584 C CA . LEU B 1 929 ? 3.521 -43 -3.072 1 96.69 929 LEU B CA 1
ATOM 15585 C C . LEU B 1 929 ? 3.205 -44.5 -3.043 1 96.69 929 LEU B C 1
ATOM 15587 O O . LEU B 1 929 ? 4.07 -45.312 -3.34 1 96.69 929 LEU B O 1
ATOM 15591 N N . GLU B 1 930 ? 2.061 -44.781 -2.643 1 92.88 930 GLU B N 1
ATOM 15592 C CA . GLU B 1 930 ? 1.614 -46.156 -2.496 1 92.88 930 GLU B CA 1
ATOM 15593 C C . GLU B 1 930 ? 1.833 -46.938 -3.783 1 92.88 930 GLU B C 1
ATOM 15595 O O . GLU B 1 930 ? 2.205 -48.125 -3.742 1 92.88 930 GLU B O 1
ATOM 15600 N N . GLU B 1 931 ? 1.723 -46.312 -4.844 1 93.44 931 GLU B N 1
ATOM 15601 C CA . GLU B 1 931 ? 1.847 -47 -6.121 1 93.44 931 GLU B CA 1
ATOM 15602 C C . GLU B 1 931 ? 3.287 -47.438 -6.379 1 93.44 931 GLU B C 1
ATOM 15604 O O . GLU B 1 931 ? 3.541 -48.281 -7.227 1 93.44 931 GLU B O 1
ATOM 15609 N N . THR B 1 932 ? 4.273 -47 -5.695 1 94.81 932 THR B N 1
ATOM 15610 C CA . THR B 1 932 ? 5.676 -47.344 -5.934 1 94.81 932 THR B CA 1
ATOM 15611 C C . THR B 1 932 ? 6.02 -48.688 -5.344 1 94.81 932 THR B C 1
ATOM 15613 O O . THR B 1 932 ? 7.141 -49.188 -5.5 1 94.81 932 THR B O 1
ATOM 15616 N N . LEU B 1 933 ? 5.191 -49.312 -4.695 1 91.31 933 LEU B N 1
ATOM 15617 C CA . LEU B 1 933 ? 5.402 -50.688 -4.215 1 91.31 933 LEU B CA 1
ATOM 15618 C C . LEU B 1 933 ? 5.426 -51.688 -5.371 1 91.31 933 LEU B C 1
ATOM 15620 O O . LEU B 1 933 ? 5.898 -52.812 -5.223 1 91.31 933 LEU B O 1
ATOM 15624 N N . LEU B 1 934 ? 5.066 -51.188 -6.457 1 92 934 LEU B N 1
ATOM 15625 C CA . LEU B 1 934 ? 5.141 -52.031 -7.633 1 92 934 LEU B CA 1
ATOM 15626 C C . LEU B 1 934 ? 6.586 -52.438 -7.93 1 92 934 LEU B C 1
ATOM 15628 O O . LEU B 1 934 ? 7.469 -51.594 -7.988 1 92 934 LEU B O 1
ATOM 15632 N N . GLY B 1 935 ? 6.938 -53.812 -8.078 1 86.19 935 GLY B N 1
ATOM 15633 C CA . GLY B 1 935 ? 8.242 -54.344 -8.438 1 86.19 935 GLY B CA 1
ATOM 15634 C C . GLY B 1 935 ? 9.172 -54.5 -7.246 1 86.19 935 GLY B C 1
ATOM 15635 O O . GLY B 1 935 ? 10.367 -54.719 -7.414 1 86.19 935 GLY B O 1
ATOM 15636 N N . ARG B 1 936 ? 8.742 -54.375 -6.113 1 87.38 936 ARG B N 1
ATOM 15637 C CA . ARG B 1 936 ? 9.602 -54.594 -4.957 1 87.38 936 ARG B CA 1
ATOM 15638 C C . ARG B 1 936 ? 8.812 -55.219 -3.801 1 87.38 936 ARG B C 1
ATOM 15640 O O . ARG B 1 936 ? 8.945 -54.781 -2.656 1 87.38 936 ARG B O 1
ATOM 15647 N N . ALA B 1 937 ? 8.055 -56.188 -4.113 1 91.25 937 ALA B N 1
ATOM 15648 C CA . ALA B 1 937 ? 7.219 -56.906 -3.146 1 91.25 937 ALA B CA 1
ATOM 15649 C C . ALA B 1 937 ? 8.07 -57.562 -2.084 1 91.25 937 ALA B C 1
ATOM 15651 O O . ALA B 1 937 ? 7.707 -57.594 -0.905 1 91.25 937 ALA B O 1
ATOM 15652 N N . ASN B 1 938 ? 9.242 -58.125 -2.543 1 87.19 938 ASN B N 1
ATOM 15653 C CA . ASN B 1 938 ? 10.102 -58.844 -1.624 1 87.19 938 ASN B CA 1
ATOM 15654 C C . ASN B 1 938 ? 11.539 -58.312 -1.663 1 87.19 938 ASN B C 1
ATOM 15656 O O . ASN B 1 938 ? 12.484 -59.094 -1.595 1 87.19 938 ASN B O 1
ATOM 15660 N N . GLY B 1 939 ? 11.648 -57.094 -1.791 1 87.62 939 GLY B N 1
ATOM 15661 C CA . GLY B 1 939 ? 12.961 -56.469 -1.765 1 87.62 939 GLY B CA 1
ATOM 15662 C C . GLY B 1 939 ? 13.469 -56.094 -3.141 1 87.62 939 GLY B C 1
ATOM 15663 O O . GLY B 1 939 ? 12.68 -55.719 -4.012 1 87.62 939 GLY B O 1
ATOM 15664 N N . TYR B 1 940 ? 14.938 -56.312 -3.402 1 90.88 940 TYR B N 1
ATOM 15665 C CA . TYR B 1 940 ? 15.555 -55.719 -4.586 1 90.88 940 TYR B CA 1
ATOM 15666 C C . TYR B 1 940 ? 16.234 -56.781 -5.434 1 90.88 940 TYR B C 1
ATOM 15668 O O . TYR B 1 940 ? 16.828 -56.469 -6.473 1 90.88 940 TYR B O 1
ATOM 15676 N N . ASP B 1 941 ? 16.203 -57.844 -4.969 1 90.88 941 ASP B N 1
ATOM 15677 C CA . ASP B 1 941 ? 16.781 -58.969 -5.711 1 90.88 941 ASP B CA 1
ATOM 15678 C C . ASP B 1 941 ? 15.891 -59.375 -6.879 1 90.88 941 ASP B C 1
ATOM 15680 O O . ASP B 1 941 ? 14.812 -59.938 -6.676 1 90.88 941 ASP B O 1
ATOM 15684 N N . LEU B 1 942 ? 16.406 -59.375 -8.031 1 90.31 942 LEU B N 1
ATOM 15685 C CA . LEU B 1 942 ? 15.617 -59.531 -9.242 1 90.31 942 LEU B CA 1
ATOM 15686 C C . LEU B 1 942 ? 15.305 -61.031 -9.469 1 90.31 942 LEU B C 1
ATOM 15688 O O . LEU B 1 942 ? 14.422 -61.344 -10.273 1 90.31 942 LEU B O 1
ATOM 15692 N N . THR B 1 943 ? 16.062 -61.844 -8.852 1 88.88 943 THR B N 1
ATOM 15693 C CA . THR B 1 943 ? 15.844 -63.25 -9.047 1 88.88 943 THR B CA 1
ATOM 15694 C C . THR B 1 943 ? 14.617 -63.719 -8.273 1 88.88 943 THR B C 1
ATOM 15696 O O . THR B 1 943 ? 14.062 -64.812 -8.562 1 88.88 943 THR B O 1
ATOM 15699 N N . LEU B 1 944 ? 14.281 -62.812 -7.414 1 91.31 944 LEU B N 1
ATOM 15700 C CA . LEU B 1 944 ? 13.117 -63.219 -6.629 1 91.31 944 LEU B CA 1
ATOM 15701 C C . LEU B 1 944 ? 11.828 -62.781 -7.32 1 91.31 944 LEU B C 1
ATOM 15703 O O . LEU B 1 944 ? 11.758 -61.719 -7.91 1 91.31 944 LEU B O 1
ATOM 15707 N N . GLU B 1 945 ? 10.953 -63.625 -7.133 1 91.62 945 GLU B N 1
ATOM 15708 C CA . GLU B 1 945 ? 9.648 -63.344 -7.727 1 91.62 945 GLU B CA 1
ATOM 15709 C C . GLU B 1 945 ? 9.031 -62.062 -7.129 1 91.62 945 GLU B C 1
ATOM 15711 O O . GLU B 1 945 ? 9.102 -61.875 -5.914 1 91.62 945 GLU B O 1
ATOM 15716 N N . GLY B 1 946 ? 8.438 -61.312 -7.895 1 89.81 946 GLY B N 1
ATOM 15717 C CA . GLY B 1 946 ? 7.809 -60.094 -7.461 1 89.81 946 GLY B CA 1
ATOM 15718 C C . GLY B 1 946 ? 8.75 -58.906 -7.496 1 89.81 946 GLY B C 1
ATOM 15719 O O . GLY B 1 946 ? 8.32 -57.75 -7.309 1 89.81 946 GLY B O 1
ATOM 15720 N N . ASN B 1 947 ? 9.953 -59.094 -7.625 1 89.38 947 ASN B N 1
ATOM 15721 C CA . ASN B 1 947 ? 10.93 -58.031 -7.754 1 89.38 947 ASN B CA 1
ATOM 15722 C C . ASN B 1 947 ? 11.258 -57.719 -9.219 1 89.38 947 ASN B C 1
ATOM 15724 O O . ASN B 1 947 ? 11.383 -58.656 -10.023 1 89.38 947 ASN B O 1
ATOM 15728 N N . GLY B 1 948 ? 11.328 -56.281 -9.484 1 90.62 948 GLY B N 1
ATOM 15729 C CA . GLY B 1 948 ? 11.586 -55.844 -10.844 1 90.62 948 GLY B CA 1
ATOM 15730 C C . GLY B 1 948 ? 10.32 -55.688 -11.664 1 90.62 948 GLY B C 1
ATOM 15731 O O . GLY B 1 948 ? 9.25 -56.156 -11.266 1 90.62 948 GLY B O 1
ATOM 15732 N N . ILE B 1 949 ? 10.508 -55.031 -12.75 1 92.5 949 ILE B N 1
ATOM 15733 C CA . ILE B 1 949 ? 9.383 -54.719 -13.617 1 92.5 949 ILE B CA 1
ATOM 15734 C C . ILE B 1 949 ? 9.766 -54.969 -15.078 1 92.5 949 ILE B C 1
ATOM 15736 O O . ILE B 1 949 ? 10.836 -54.531 -15.523 1 92.5 949 ILE B O 1
ATOM 15740 N N . ILE B 1 950 ? 8.984 -55.5 -15.633 1 90.19 950 ILE B N 1
ATOM 15741 C CA . ILE B 1 950 ? 9.008 -55.5 -17.094 1 90.19 950 ILE B CA 1
ATOM 15742 C C . ILE B 1 950 ? 7.961 -54.562 -17.641 1 90.19 950 ILE B C 1
ATOM 15744 O O . ILE B 1 950 ? 6.758 -54.812 -17.562 1 90.19 950 ILE B O 1
ATOM 15748 N N . SER B 1 951 ? 8.422 -53.625 -18.078 1 93.06 951 SER B N 1
ATOM 15749 C CA . SER B 1 951 ? 7.539 -52.562 -18.547 1 93.06 951 SER B CA 1
ATOM 15750 C C . SER B 1 951 ? 6.781 -53 -19.812 1 93.06 951 SER B C 1
ATOM 15752 O O . SER B 1 951 ? 7.383 -53.5 -20.75 1 93.06 951 SER B O 1
ATOM 15754 N N . PRO B 1 952 ? 5.562 -52.781 -19.672 1 86.31 952 PRO B N 1
ATOM 15755 C CA . PRO B 1 952 ? 4.828 -53.188 -20.875 1 86.31 952 PRO B CA 1
ATOM 15756 C C . PRO B 1 952 ? 5.215 -52.344 -22.094 1 86.31 952 PRO B C 1
ATOM 15758 O O . PRO B 1 952 ? 5.363 -51.125 -21.984 1 86.31 952 PRO B O 1
ATOM 15761 N N . GLY B 1 953 ? 5.543 -53 -23.156 1 88.25 953 GLY B N 1
ATOM 15762 C CA . GLY B 1 953 ? 5.887 -52.375 -24.406 1 88.25 953 GLY B CA 1
ATOM 15763 C C . GLY B 1 953 ? 6.852 -53.188 -25.25 1 88.25 953 GLY B C 1
ATOM 15764 O O . GLY B 1 953 ? 6.934 -54.406 -25.109 1 88.25 953 GLY B O 1
ATOM 15765 N N . VAL B 1 954 ? 7.551 -52.312 -26.078 1 84.94 954 VAL B N 1
ATOM 15766 C CA . VAL B 1 954 ? 8.414 -53 -27.031 1 84.94 954 VAL B CA 1
ATOM 15767 C C . VAL B 1 954 ? 9.805 -52.344 -27.031 1 84.94 954 VAL B C 1
ATOM 15769 O O . VAL B 1 954 ? 9.961 -51.219 -26.625 1 84.94 954 VAL B O 1
ATOM 15772 N N . ILE B 1 955 ? 10.688 -53.062 -27.422 1 84.62 955 ILE B N 1
ATOM 15773 C CA . ILE B 1 955 ? 12.055 -52.594 -27.656 1 84.62 955 ILE B CA 1
ATOM 15774 C C . ILE B 1 955 ? 12.289 -52.438 -29.156 1 84.62 955 ILE B C 1
ATOM 15776 O O . ILE B 1 955 ? 11.938 -53.312 -29.953 1 84.62 955 ILE B O 1
ATOM 15780 N N . ASP B 1 956 ? 13.117 -51.438 -29.406 1 91.31 956 ASP B N 1
ATOM 15781 C CA . ASP B 1 956 ? 13.547 -51.156 -30.766 1 91.31 956 ASP B CA 1
ATOM 15782 C C . ASP B 1 956 ? 14.852 -51.906 -31.094 1 91.31 956 ASP B C 1
ATOM 15784 O O . ASP B 1 956 ? 15.883 -51.625 -30.484 1 91.31 956 ASP B O 1
ATOM 15788 N N . ASN B 1 957 ? 15.023 -52.781 -32 1 85.81 957 ASN B N 1
ATOM 15789 C CA . ASN B 1 957 ? 16.188 -53.594 -32.375 1 85.81 957 ASN B CA 1
ATOM 15790 C C . ASN B 1 957 ? 17.156 -52.812 -33.25 1 85.81 957 ASN B C 1
ATOM 15792 O O . ASN B 1 957 ? 18.219 -53.312 -33.625 1 85.81 957 ASN B O 1
ATOM 15796 N N . GLY B 1 958 ? 16.891 -51.656 -33.719 1 85.06 958 GLY B N 1
ATOM 15797 C CA . GLY B 1 958 ? 17.719 -50.781 -34.562 1 85.06 958 GLY B CA 1
ATOM 15798 C C . GLY B 1 958 ? 17.531 -51 -36.031 1 85.06 958 GLY B C 1
ATOM 15799 O O . GLY B 1 958 ? 18.047 -50.219 -36.844 1 85.06 958 GLY B O 1
ATOM 15800 N N . ASP B 1 959 ? 17.094 -51.875 -36.469 1 84.69 959 ASP B N 1
ATOM 15801 C CA . ASP B 1 959 ? 16.938 -52.156 -37.875 1 84.69 959 ASP B CA 1
ATOM 15802 C C . ASP B 1 959 ? 15.5 -51.938 -38.344 1 84.69 959 ASP B C 1
ATOM 15804 O O . ASP B 1 959 ? 15.117 -52.344 -39.438 1 84.69 959 ASP B O 1
ATOM 15808 N N . GLY B 1 960 ? 14.656 -51.25 -37.25 1 77.06 960 GLY B N 1
ATOM 15809 C CA . GLY B 1 960 ? 13.289 -50.938 -37.625 1 77.06 960 GLY B CA 1
ATOM 15810 C C . GLY B 1 960 ? 12.273 -51.938 -37.094 1 77.06 960 GLY B C 1
ATOM 15811 O O . GLY B 1 960 ? 11.062 -51.75 -37.25 1 77.06 960 GLY B O 1
ATOM 15812 N N . THR B 1 961 ? 12.523 -53 -36.719 1 85.12 961 THR B N 1
ATOM 15813 C CA . THR B 1 961 ? 11.617 -53.969 -36.125 1 85.12 961 THR B CA 1
ATOM 15814 C C . THR B 1 961 ? 11.633 -53.906 -34.594 1 85.12 961 THR B C 1
ATOM 15816 O O . THR B 1 961 ? 12.539 -53.312 -34 1 85.12 961 THR B O 1
ATOM 15819 N N . TYR B 1 962 ? 10.516 -54.469 -34.062 1 89.19 962 TYR B N 1
ATOM 15820 C CA . TYR B 1 962 ? 10.367 -54.406 -32.625 1 89.19 962 TYR B CA 1
ATOM 15821 C C . TYR B 1 962 ? 10.133 -55.812 -32.031 1 89.19 962 TYR B C 1
ATOM 15823 O O . TYR B 1 962 ? 9.609 -56.688 -32.688 1 89.19 962 TYR B O 1
ATOM 15831 N N . ARG B 1 963 ? 10.562 -55.844 -30.812 1 90.31 963 ARG B N 1
ATOM 15832 C CA . ARG B 1 963 ? 10.258 -57.062 -30.062 1 90.31 963 ARG B CA 1
ATOM 15833 C C . ARG B 1 963 ? 9.711 -56.719 -28.672 1 90.31 963 ARG B C 1
ATOM 15835 O O . ARG B 1 963 ? 10 -55.656 -28.125 1 90.31 963 ARG B O 1
ATOM 15842 N N . PRO B 1 964 ? 8.852 -57.375 -28.281 1 90.88 964 PRO B N 1
ATOM 15843 C CA . PRO B 1 964 ? 8.336 -57.094 -26.938 1 90.88 964 PRO B CA 1
ATOM 15844 C C . PRO B 1 964 ? 9.453 -56.938 -25.906 1 90.88 964 PRO B C 1
ATOM 15846 O O . PRO B 1 964 ? 10.469 -57.656 -25.984 1 90.88 964 PRO B O 1
ATOM 15849 N N . ASN B 1 965 ? 9.164 -56.219 -24.938 1 86.31 965 ASN B N 1
ATOM 15850 C CA . ASN B 1 965 ? 10.156 -56 -23.875 1 86.31 965 ASN B CA 1
ATOM 15851 C C . ASN B 1 965 ? 10.086 -57.094 -22.828 1 86.31 965 ASN B C 1
ATOM 15853 O O . ASN B 1 965 ? 9.055 -57.281 -22.188 1 86.31 965 ASN B O 1
ATOM 15857 N N . ASP B 1 966 ? 11.18 -57.75 -22.688 1 89.19 966 ASP B N 1
ATOM 15858 C CA . ASP B 1 966 ? 11.242 -58.844 -21.719 1 89.19 966 ASP B CA 1
ATOM 15859 C C . ASP B 1 966 ? 12.352 -58.625 -20.703 1 89.19 966 ASP B C 1
ATOM 15861 O O . ASP B 1 966 ? 12.703 -59.531 -19.938 1 89.19 966 ASP B O 1
ATOM 15865 N N . VAL B 1 967 ? 12.789 -57.562 -20.828 1 89 967 VAL B N 1
ATOM 15866 C CA . VAL B 1 967 ? 13.898 -57.219 -19.938 1 89 967 VAL B CA 1
ATOM 15867 C C . VAL B 1 967 ? 13.359 -56.75 -18.594 1 89 967 VAL B C 1
ATOM 15869 O O . VAL B 1 967 ? 12.578 -55.812 -18.531 1 89 967 VAL B O 1
ATOM 15872 N N . LYS B 1 968 ? 13.742 -57.312 -17.641 1 91.44 968 LYS B N 1
ATOM 15873 C CA . LYS B 1 968 ? 13.344 -56.969 -16.281 1 91.44 968 LYS B CA 1
ATOM 15874 C C . LYS B 1 968 ? 14.32 -56 -15.648 1 91.44 968 LYS B C 1
ATOM 15876 O O . LYS B 1 968 ? 15.531 -56.219 -15.625 1 91.44 968 LYS B O 1
ATOM 15881 N N . ILE B 1 969 ? 13.711 -55 -15.203 1 89.06 969 ILE B N 1
ATOM 15882 C CA . ILE B 1 969 ? 14.57 -53.969 -14.594 1 89.06 969 ILE B CA 1
ATOM 15883 C C . ILE B 1 969 ? 14.109 -53.719 -13.164 1 89.06 969 ILE B C 1
ATOM 15885 O O . ILE B 1 969 ? 13 -54.094 -12.781 1 89.06 969 ILE B O 1
ATOM 15889 N N . THR B 1 970 ? 14.938 -52.938 -12.516 1 92.38 970 THR B N 1
ATOM 15890 C CA . THR B 1 970 ? 14.633 -52.656 -11.109 1 92.38 970 THR B CA 1
ATOM 15891 C C . THR B 1 970 ? 13.445 -51.719 -10.977 1 92.38 970 THR B C 1
ATOM 15893 O O . THR B 1 970 ? 13.18 -50.906 -11.867 1 92.38 970 THR B O 1
ATOM 15896 N N . SER B 1 971 ? 12.656 -51.781 -9.93 1 93.5 971 SER B N 1
ATOM 15897 C CA . SER B 1 971 ? 11.531 -50.906 -9.656 1 93.5 971 SER B CA 1
ATOM 15898 C C . SER B 1 971 ? 11.945 -49.438 -9.711 1 93.5 971 SER B C 1
ATOM 15900 O O . SER B 1 971 ? 11.266 -48.625 -10.32 1 93.5 971 SER B O 1
ATOM 15902 N N . ARG B 1 972 ? 12.938 -49 -9.062 1 93.5 972 ARG B N 1
ATOM 15903 C CA . ARG B 1 972 ? 13.406 -47.625 -9.055 1 93.5 972 ARG B CA 1
ATOM 15904 C C . ARG B 1 972 ? 13.648 -47.125 -10.469 1 93.5 972 ARG B C 1
ATOM 15906 O O . ARG B 1 972 ? 13.227 -46.031 -10.82 1 93.5 972 ARG B O 1
ATOM 15913 N N . ASN B 1 973 ? 14.406 -47.875 -11.172 1 93.06 973 ASN B N 1
ATOM 15914 C CA . ASN B 1 973 ? 14.688 -47.469 -12.547 1 93.06 973 ASN B CA 1
ATOM 15915 C C . ASN B 1 973 ? 13.406 -47.25 -13.344 1 93.06 973 ASN B C 1
ATOM 15917 O O . ASN B 1 973 ? 13.297 -46.281 -14.094 1 93.06 973 ASN B O 1
ATOM 15921 N N . TRP B 1 974 ? 12.57 -48.125 -13.211 1 92.44 974 TRP B N 1
ATOM 15922 C CA . TRP B 1 974 ? 11.328 -48 -13.961 1 92.44 974 TRP B CA 1
ATOM 15923 C C . TRP B 1 974 ? 10.562 -46.75 -13.539 1 92.44 974 TRP B C 1
ATOM 15925 O O . TRP B 1 974 ? 10.102 -45.969 -14.391 1 92.44 974 TRP B O 1
ATOM 15935 N N . HIS B 1 975 ? 10.227 -46.594 -12.312 1 95.06 975 HIS B N 1
ATOM 15936 C CA . HIS B 1 975 ? 9.5 -45.438 -11.836 1 95.06 975 HIS B CA 1
ATOM 15937 C C . HIS B 1 975 ? 10.211 -44.156 -12.234 1 95.06 975 HIS B C 1
ATOM 15939 O O . HIS B 1 975 ? 9.57 -43.156 -12.562 1 95.06 975 HIS B O 1
ATOM 15945 N N . ASN B 1 976 ? 11.469 -44.062 -12.188 1 94.06 976 ASN B N 1
ATOM 15946 C CA . ASN B 1 976 ? 12.219 -42.906 -12.609 1 94.06 976 ASN B CA 1
ATOM 15947 C C . ASN B 1 976 ? 11.984 -42.562 -14.086 1 94.06 976 ASN B C 1
ATOM 15949 O O . ASN B 1 976 ? 11.859 -41.406 -14.453 1 94.06 976 ASN B O 1
ATOM 15953 N N . ARG B 1 977 ? 11.922 -43.531 -14.836 1 92.88 977 ARG B N 1
ATOM 15954 C CA . ARG B 1 977 ? 11.828 -43.312 -16.281 1 92.88 977 ARG B CA 1
ATOM 15955 C C . ARG B 1 977 ? 10.383 -43.125 -16.703 1 92.88 977 ARG B C 1
ATOM 15957 O O . ARG B 1 977 ? 10.094 -42.344 -17.609 1 92.88 977 ARG B O 1
ATOM 15964 N N . TYR B 1 978 ? 9.57 -43.812 -16.125 1 93.19 978 TYR B N 1
ATOM 15965 C CA . TYR B 1 978 ? 8.156 -43.688 -16.469 1 93.19 978 TYR B CA 1
ATOM 15966 C C . TYR B 1 978 ? 7.605 -42.344 -16.031 1 93.19 978 TYR B C 1
ATOM 15968 O O . TYR B 1 978 ? 6.805 -41.75 -16.734 1 93.19 978 TYR B O 1
ATOM 15976 N N . TYR B 1 979 ? 7.871 -41.938 -14.93 1 95.12 979 TYR B N 1
ATOM 15977 C CA . TYR B 1 979 ? 7.375 -40.688 -14.367 1 95.12 979 TYR B CA 1
ATOM 15978 C C . TYR B 1 979 ? 8.438 -39.594 -14.438 1 95.12 979 TYR B C 1
ATOM 15980 O O . TYR B 1 979 ? 8.531 -38.781 -13.547 1 95.12 979 TYR B O 1
ATOM 15988 N N . GLU B 1 980 ? 9.156 -39.562 -15.516 1 93 980 GLU B N 1
ATOM 15989 C CA . GLU B 1 980 ? 10.0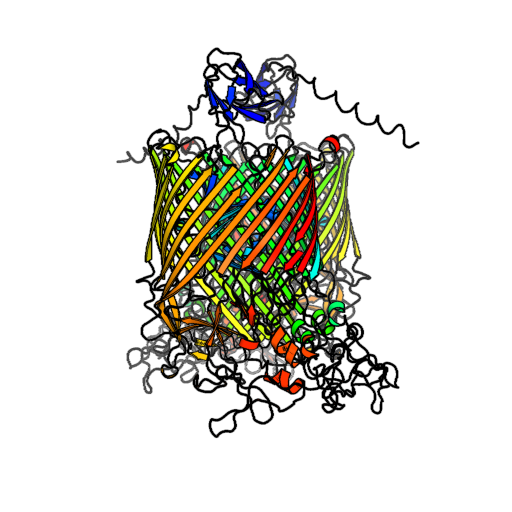94 -38.469 -15.742 1 93 980 GLU B CA 1
ATOM 15990 C C . GLU B 1 980 ? 9.414 -37.125 -15.586 1 93 980 GLU B C 1
ATOM 15992 O O . GLU B 1 980 ? 8.242 -36.969 -15.953 1 93 980 GLU B O 1
ATOM 15997 N N . ARG B 1 981 ? 10.047 -36.219 -15.18 1 90.06 981 ARG B N 1
ATOM 15998 C CA . ARG B 1 981 ? 9.508 -34.938 -14.727 1 90.06 981 ARG B CA 1
ATOM 15999 C C . ARG B 1 981 ? 8.75 -34.219 -15.844 1 90.06 981 ARG B C 1
ATOM 16001 O O . ARG B 1 981 ? 7.785 -33.5 -15.594 1 90.06 981 ARG B O 1
ATOM 16008 N N . ASN B 1 982 ? 9.172 -34.375 -16.984 1 90.5 982 ASN B N 1
ATOM 16009 C CA . ASN B 1 982 ? 8.516 -33.656 -18.062 1 90.5 982 ASN B CA 1
ATOM 16010 C C . ASN B 1 982 ? 7.508 -34.531 -18.812 1 90.5 982 ASN B C 1
ATOM 16012 O O . ASN B 1 982 ? 7.023 -34.156 -19.875 1 90.5 982 ASN B O 1
ATOM 16016 N N . ASN B 1 983 ? 7.285 -35.625 -18.312 1 96 983 ASN B N 1
ATOM 16017 C CA . ASN B 1 983 ? 6.254 -36.438 -18.922 1 96 983 ASN B CA 1
ATOM 16018 C C . ASN B 1 983 ? 4.863 -36.062 -18.438 1 96 983 ASN B C 1
ATOM 16020 O O . ASN B 1 983 ? 4.387 -36.594 -17.438 1 96 983 ASN B O 1
ATOM 16024 N N . VAL B 1 984 ? 4.188 -35.344 -19.141 1 97.56 984 VAL B N 1
ATOM 16025 C CA . VAL B 1 984 ? 2.896 -34.781 -18.766 1 97.56 984 VAL B CA 1
ATOM 16026 C C . VAL B 1 984 ? 1.81 -35.844 -18.875 1 97.56 984 VAL B C 1
ATOM 16028 O O . VAL B 1 984 ? 0.855 -35.844 -18.094 1 97.56 984 VAL B O 1
ATOM 16031 N N . GLU B 1 985 ? 1.986 -36.656 -19.734 1 96 985 GLU B N 1
ATOM 16032 C CA . GLU B 1 985 ? 1.004 -37.719 -19.875 1 96 985 GLU B CA 1
ATOM 16033 C C . GLU B 1 985 ? 0.92 -38.562 -18.609 1 96 985 GLU B C 1
ATOM 16035 O O . GLU B 1 985 ? -0.173 -38.906 -18.156 1 96 985 GLU B O 1
ATOM 16040 N N . ALA B 1 986 ? 2.006 -38.844 -18.156 1 95.69 986 ALA B N 1
ATOM 16041 C CA . ALA B 1 986 ? 2.027 -39.656 -16.938 1 95.69 986 ALA B CA 1
ATOM 16042 C C . ALA B 1 986 ? 1.605 -38.844 -15.719 1 95.69 986 ALA B C 1
ATOM 16044 O O . ALA B 1 986 ? 1.158 -39.375 -14.711 1 95.69 986 ALA B O 1
ATOM 16045 N N . ALA B 1 987 ? 1.693 -37.625 -15.867 1 95.94 987 ALA B N 1
ATOM 16046 C CA . ALA B 1 987 ? 1.481 -36.719 -14.734 1 95.94 987 ALA B CA 1
ATOM 16047 C C . ALA B 1 987 ? 0.011 -36.344 -14.609 1 95.94 987 ALA B C 1
ATOM 16049 O O . ALA B 1 987 ? -0.431 -35.906 -13.547 1 95.94 987 ALA B O 1
ATOM 16050 N N . LYS B 1 988 ? -0.863 -36.375 -15.531 1 95.88 988 LYS B N 1
ATOM 16051 C CA . LYS B 1 988 ? -2.193 -35.781 -15.562 1 95.88 988 LYS B CA 1
ATOM 16052 C C . LYS B 1 988 ? -3.221 -36.656 -14.883 1 95.88 988 LYS B C 1
ATOM 16054 O O . LYS B 1 988 ? -3.072 -37.906 -14.875 1 95.88 988 LYS B O 1
ATOM 16059 N N . TYR B 1 989 ? -4.238 -36.062 -14.258 1 96.19 989 TYR B N 1
ATOM 16060 C CA . TYR B 1 989 ? -5.461 -36.656 -13.734 1 96.19 989 TYR B CA 1
ATOM 16061 C C . TYR B 1 989 ? -6.691 -36 -14.344 1 96.19 989 TYR B C 1
ATOM 16063 O O . TYR B 1 989 ? -6.621 -34.875 -14.828 1 96.19 989 TYR B O 1
ATOM 16071 N N . ASP B 1 990 ? -7.723 -36.75 -14.312 1 96.5 990 ASP B N 1
ATOM 16072 C CA . ASP B 1 990 ? -9.039 -36.156 -14.531 1 96.5 990 ASP B CA 1
ATOM 16073 C C . ASP B 1 990 ? -9.391 -35.156 -13.414 1 96.5 990 ASP B C 1
ATOM 16075 O O . ASP B 1 990 ? -9.25 -35.5 -12.234 1 96.5 990 ASP B O 1
ATOM 16079 N N . ALA B 1 991 ? -9.898 -34.031 -13.852 1 96.88 991 ALA B N 1
ATOM 16080 C CA . ALA B 1 991 ? -10.117 -32.969 -12.891 1 96.88 991 ALA B CA 1
ATOM 16081 C C . ALA B 1 991 ? -11.578 -32.906 -12.43 1 96.88 991 ALA B C 1
ATOM 16083 O O . ALA B 1 991 ? -11.969 -32.031 -11.68 1 96.88 991 ALA B O 1
ATOM 16084 N N . SER B 1 992 ? -12.445 -33.75 -12.805 1 97.69 992 SER B N 1
ATOM 16085 C CA . SER B 1 992 ? -13.844 -33.812 -12.398 1 97.69 992 SER B CA 1
ATOM 16086 C C . SER B 1 992 ? -13.977 -34.031 -10.891 1 97.69 992 SER B C 1
ATOM 16088 O O . SER B 1 992 ? -13.203 -34.781 -10.305 1 97.69 992 SER B O 1
ATOM 16090 N N . TYR B 1 993 ? -15.047 -33.312 -10.375 1 96.88 993 TYR B N 1
ATOM 16091 C CA . TYR B 1 993 ? -15.312 -33.594 -8.969 1 96.88 993 TYR B CA 1
ATOM 16092 C C . TYR B 1 993 ? -16.75 -33.219 -8.602 1 96.88 993 TYR B C 1
ATOM 16094 O O . TYR B 1 993 ? -17.406 -32.469 -9.32 1 96.88 993 TYR B O 1
ATOM 16102 N N . VAL B 1 994 ? -17.219 -33.781 -7.547 1 97.75 994 VAL B N 1
ATOM 16103 C CA . VAL B 1 994 ? -18.391 -33.375 -6.773 1 97.75 994 VAL B CA 1
ATOM 16104 C C . VAL B 1 994 ? -17.969 -33 -5.355 1 97.75 994 VAL B C 1
ATOM 16106 O O . VAL B 1 994 ? -17.312 -33.812 -4.664 1 97.75 994 VAL B O 1
ATOM 16109 N N . LYS B 1 995 ? -18.359 -31.844 -4.996 1 96.56 995 LYS B N 1
ATOM 16110 C CA . LYS B 1 995 ? -17.953 -31.344 -3.688 1 96.56 995 LYS B CA 1
ATOM 16111 C C . LYS B 1 995 ? -19.156 -30.875 -2.877 1 96.56 995 LYS B C 1
ATOM 16113 O O . LYS B 1 995 ? -20.016 -30.172 -3.398 1 96.56 995 LYS B O 1
ATOM 16118 N N . LEU B 1 996 ? -19.281 -31.359 -1.683 1 97.44 996 LEU B N 1
ATOM 16119 C CA . LEU B 1 996 ? -20.219 -30.781 -0.729 1 97.44 996 LEU B CA 1
ATOM 16120 C C . LEU B 1 996 ? -19.641 -29.5 -0.121 1 97.44 996 LEU B C 1
ATOM 16122 O O . LEU B 1 996 ? -18.891 -29.562 0.861 1 97.44 996 LEU B O 1
ATOM 16126 N N . ARG B 1 997 ? -20.078 -28.469 -0.682 1 94.94 997 ARG B N 1
ATOM 16127 C CA . ARG B 1 997 ? -19.453 -27.156 -0.473 1 94.94 997 ARG B CA 1
ATOM 16128 C C . ARG B 1 997 ? -19.891 -26.547 0.859 1 94.94 997 ARG B C 1
ATOM 16130 O O . ARG B 1 997 ? -19.094 -25.906 1.541 1 94.94 997 ARG B O 1
ATOM 16137 N N . GLU B 1 998 ? -21.141 -26.672 1.166 1 95.19 998 GLU B N 1
ATOM 16138 C CA . GLU B 1 998 ? -21.656 -25.984 2.346 1 95.19 998 GLU B CA 1
ATOM 16139 C C . GLU B 1 998 ? -22.812 -26.75 2.971 1 95.19 998 GLU B C 1
ATOM 16141 O O . GLU B 1 998 ? -23.656 -27.312 2.258 1 95.19 998 GLU B O 1
ATOM 16146 N N . VAL B 1 999 ? -22.844 -26.766 4.262 1 96.69 999 VAL B N 1
ATOM 16147 C CA . VAL B 1 999 ? -23.984 -27.234 5.055 1 96.69 999 VAL B CA 1
ATOM 16148 C C . VAL B 1 999 ? -24.234 -26.266 6.211 1 96.69 999 VAL B C 1
ATOM 16150 O O . VAL B 1 999 ? -23.312 -25.891 6.93 1 96.69 999 VAL B O 1
ATOM 16153 N N . ILE B 1 1000 ? -25.469 -25.875 6.285 1 95.19 1000 ILE B N 1
ATOM 16154 C CA . ILE B 1 1000 ? -25.875 -25 7.371 1 95.19 1000 ILE B CA 1
ATOM 16155 C C . ILE B 1 1000 ? -27.125 -25.547 8.055 1 95.19 1000 ILE B C 1
ATOM 16157 O O . ILE B 1 1000 ? -28.109 -25.875 7.391 1 95.19 1000 ILE B O 1
ATOM 16161 N N . PHE B 1 1001 ? -27.094 -25.688 9.258 1 96.44 1001 PHE B N 1
ATOM 16162 C CA . PHE B 1 1001 ? -28.234 -26.031 10.094 1 96.44 1001 PHE B CA 1
ATOM 16163 C C . PHE B 1 1001 ? -28.469 -24.969 11.164 1 96.44 1001 PHE B C 1
ATOM 16165 O O . PHE B 1 1001 ? -27.656 -24.812 12.07 1 96.44 1001 PHE B O 1
ATOM 16172 N N . GLY B 1 1002 ? -29.609 -24.344 10.938 1 93.31 1002 GLY B N 1
ATOM 16173 C CA . GLY B 1 1002 ? -29.875 -23.219 11.82 1 93.31 1002 GLY B CA 1
ATOM 16174 C C . GLY B 1 1002 ? -31.156 -23.375 12.617 1 93.31 1002 GLY B C 1
ATOM 16175 O O . GLY B 1 1002 ? -32.062 -24.078 12.203 1 93.31 1002 GLY B O 1
ATOM 16176 N N . TYR B 1 1003 ? -31.109 -22.656 13.766 1 93.38 1003 TYR B N 1
ATOM 16177 C CA . TYR B 1 1003 ? -32.25 -22.594 14.656 1 93.38 1003 TYR B CA 1
ATOM 16178 C C . TYR B 1 1003 ? -32.469 -21.188 15.203 1 93.38 1003 TYR B C 1
ATOM 16180 O O . TYR B 1 1003 ? -31.547 -20.625 15.82 1 93.38 1003 TYR B O 1
ATOM 16188 N N . ASN B 1 1004 ? -33.594 -20.75 14.914 1 90.94 1004 ASN B N 1
ATOM 16189 C CA . ASN B 1 1004 ? -34.031 -19.469 15.508 1 90.94 1004 ASN B CA 1
ATOM 16190 C C . ASN B 1 1004 ? -34.719 -19.688 16.859 1 90.94 1004 ASN B C 1
ATOM 16192 O O . ASN B 1 1004 ? -35.812 -20.25 16.906 1 90.94 1004 ASN B O 1
ATOM 16196 N N . LEU B 1 1005 ? -34.125 -19.109 17.719 1 90.62 1005 LEU B N 1
ATOM 16197 C CA . LEU B 1 1005 ? -34.719 -19.266 19.031 1 90.62 1005 LEU B CA 1
ATOM 16198 C C . LEU B 1 1005 ? -36.031 -18.484 19.141 1 90.62 1005 LEU B C 1
ATOM 16200 O O . LEU B 1 1005 ? -36.125 -17.359 18.656 1 90.62 1005 LEU B O 1
ATOM 16204 N N . PRO B 1 1006 ? -37.031 -19.078 19.656 1 86.12 1006 PRO B N 1
ATOM 16205 C CA . PRO B 1 1006 ? -38.312 -18.391 19.797 1 86.12 1006 PRO B CA 1
ATOM 16206 C C . PRO B 1 1006 ? -38.188 -17.078 20.578 1 86.12 1006 PRO B C 1
ATOM 16208 O O . PRO B 1 1006 ? -37.469 -17.016 21.578 1 86.12 1006 PRO B O 1
ATOM 16211 N N . LYS B 1 1007 ? -38.875 -16.266 20.047 1 78.12 1007 LYS B N 1
ATOM 16212 C CA . LYS B 1 1007 ? -38.875 -14.938 20.625 1 78.12 1007 LYS B CA 1
ATOM 16213 C C . LYS B 1 1007 ? -39.344 -14.961 22.078 1 78.12 1007 LYS B C 1
ATOM 16215 O O . LYS B 1 1007 ? -38.938 -14.133 22.891 1 78.12 1007 LYS B O 1
ATOM 16220 N N . ARG B 1 1008 ? -40.281 -15.812 22.281 1 78 1008 ARG B N 1
ATOM 16221 C CA . ARG B 1 1008 ? -40.906 -15.898 23.609 1 78 1008 ARG B CA 1
ATOM 16222 C C . ARG B 1 1008 ? -39.844 -16.141 24.672 1 78 1008 ARG B C 1
ATOM 16224 O O . ARG B 1 1008 ? -40.062 -15.805 25.844 1 78 1008 ARG B O 1
ATOM 16231 N N . TRP B 1 1009 ? -38.75 -16.672 24.219 1 81.69 1009 TRP B N 1
ATOM 16232 C CA . TRP B 1 1009 ? -37.719 -17.016 25.188 1 81.69 1009 TRP B CA 1
ATOM 16233 C C . TRP B 1 1009 ? -36.969 -15.773 25.656 1 81.69 1009 TRP B C 1
ATOM 16235 O O . TRP B 1 1009 ? -36.312 -15.797 26.719 1 81.69 1009 TRP B O 1
ATOM 16245 N N . PHE B 1 1010 ? -37.094 -14.719 24.797 1 74.69 1010 PHE B N 1
ATOM 16246 C CA . PHE B 1 1010 ? -36.281 -13.555 25.141 1 74.69 1010 PHE B CA 1
ATOM 16247 C C . PHE B 1 1010 ? -37.188 -12.32 25.344 1 74.69 1010 PHE B C 1
ATOM 16249 O O . PHE B 1 1010 ? -36.688 -11.188 25.234 1 74.69 1010 PHE B O 1
ATOM 16256 N N . SER B 1 1011 ? -38.406 -12.477 25.609 1 69 1011 SER B N 1
ATOM 16257 C CA . SER B 1 1011 ? -39.344 -11.359 25.75 1 69 1011 SER B CA 1
ATOM 16258 C C . SER B 1 1011 ? -38.906 -10.414 26.875 1 69 1011 SER B C 1
ATOM 16260 O O . SER B 1 1011 ? -39.219 -9.227 26.844 1 69 1011 SER B O 1
ATOM 16262 N N . LYS B 1 1012 ? -38.062 -10.875 27.75 1 67.69 1012 LYS B N 1
ATOM 16263 C CA . LYS B 1 1012 ? -37.688 -10.039 28.891 1 67.69 1012 LYS B CA 1
ATOM 16264 C C . LYS B 1 1012 ? -36.281 -9.438 28.688 1 67.69 1012 LYS B C 1
ATOM 16266 O O . LYS B 1 1012 ? -35.812 -8.664 29.531 1 67.69 1012 LYS B O 1
ATOM 16271 N N . ILE B 1 1013 ? -35.688 -9.922 27.734 1 66.88 1013 ILE B N 1
ATOM 16272 C CA . ILE B 1 1013 ? -34.344 -9.414 27.5 1 66.88 1013 ILE B CA 1
ATOM 16273 C C . ILE B 1 1013 ? -34.312 -8.664 26.172 1 66.88 1013 ILE B C 1
ATOM 16275 O O . ILE B 1 1013 ? -35.125 -8.922 25.281 1 66.88 1013 ILE B O 1
ATOM 16279 N N . PRO B 1 1014 ? -33.406 -7.582 26.172 1 67.31 1014 PRO B N 1
ATOM 16280 C CA . PRO B 1 1014 ? -33.375 -6.66 25.031 1 67.31 1014 PRO B CA 1
ATOM 16281 C C . PRO B 1 1014 ? -32.906 -7.324 23.734 1 67.31 1014 PRO B C 1
ATOM 16283 O O . PRO B 1 1014 ? -32.312 -6.664 22.875 1 67.31 1014 PRO B O 1
ATOM 16286 N N . PHE B 1 1015 ? -33.188 -8.578 23.672 1 74 1015 PHE B N 1
ATOM 16287 C CA . PHE B 1 1015 ? -32.875 -9.242 22.422 1 74 1015 PHE B CA 1
ATOM 16288 C C . PHE B 1 1015 ? -34.094 -9.328 21.516 1 74 1015 PHE B C 1
ATOM 16290 O O . PHE B 1 1015 ? -35.188 -9.648 21.969 1 74 1015 PHE B O 1
ATOM 16297 N N . GLU B 1 1016 ? -33.844 -8.945 20.312 1 76 1016 GLU B N 1
ATOM 16298 C CA . GLU B 1 1016 ? -34.906 -9.055 19.328 1 76 1016 GLU B CA 1
ATOM 16299 C C . GLU B 1 1016 ? -34.844 -10.398 18.609 1 76 1016 GLU B C 1
ATOM 16301 O O . GLU B 1 1016 ? -35.875 -11.023 18.359 1 76 1016 GLU B O 1
ATOM 16306 N N . ASP B 1 1017 ? -33.688 -10.82 18.359 1 85.06 1017 ASP B N 1
ATOM 16307 C CA . ASP B 1 1017 ? -33.531 -12.07 17.609 1 85.06 1017 ASP B CA 1
ATOM 16308 C C . ASP B 1 1017 ? -32.219 -12.742 17.922 1 85.06 1017 ASP B C 1
ATOM 16310 O O . ASP B 1 1017 ? -31.172 -12.078 18.031 1 85.06 1017 ASP B O 1
ATOM 16314 N N . VAL B 1 1018 ? -32.375 -14.109 18.203 1 88.88 1018 VAL B N 1
ATOM 16315 C CA . VAL B 1 1018 ? -31.188 -14.938 18.453 1 88.88 1018 VAL B CA 1
ATOM 16316 C C . VAL B 1 1018 ? -31.203 -16.141 17.516 1 88.88 1018 VAL B C 1
ATOM 16318 O O . VAL B 1 1018 ? -32.156 -16.938 17.531 1 88.88 1018 VAL B O 1
ATOM 16321 N N . ARG B 1 1019 ? -30.109 -16.234 16.781 1 92.88 1019 ARG B N 1
ATOM 16322 C CA . ARG B 1 1019 ? -29.969 -17.344 15.852 1 92.88 1019 ARG B CA 1
ATOM 16323 C C . ARG B 1 1019 ? -28.656 -18.078 16.078 1 92.88 1019 ARG B C 1
ATOM 16325 O O . ARG B 1 1019 ? -27.578 -17.469 16.141 1 92.88 1019 ARG B O 1
ATOM 16332 N N . VAL B 1 1020 ? -28.797 -19.438 16.234 1 94.94 1020 VAL B N 1
ATOM 16333 C CA . VAL B 1 1020 ? -27.625 -20.312 16.359 1 94.94 1020 VAL B CA 1
ATOM 16334 C C . VAL B 1 1020 ? -27.578 -21.281 15.18 1 94.94 1020 VAL B C 1
ATOM 16336 O O . VAL B 1 1020 ? -28.594 -21.875 14.812 1 94.94 1020 VAL B O 1
ATOM 16339 N N . SER B 1 1021 ? -26.328 -21.406 14.68 1 95.88 1021 SER B N 1
ATOM 16340 C CA . SER B 1 1021 ? -26.203 -22.266 13.508 1 95.88 1021 SER B CA 1
ATOM 16341 C C . SER B 1 1021 ? -24.938 -23.125 13.594 1 95.88 1021 SER B C 1
ATOM 16343 O O . SER B 1 1021 ? -23.922 -22.688 14.117 1 95.88 1021 SER B O 1
ATOM 16345 N N . LEU B 1 1022 ? -25.078 -24.391 13.188 1 96.62 1022 LEU B N 1
ATOM 16346 C CA . LEU B 1 1022 ? -23.953 -25.234 12.828 1 96.62 1022 LEU B CA 1
ATOM 16347 C C . LEU B 1 1022 ? -23.594 -25.078 11.359 1 96.62 1022 LEU B C 1
ATOM 16349 O O . LEU B 1 1022 ? -24.469 -25.156 10.492 1 96.62 1022 LEU B O 1
ATOM 16353 N N . VAL B 1 1023 ? -22.344 -24.891 11.211 1 94.81 1023 VAL B N 1
ATOM 16354 C CA . VAL B 1 1023 ? -21.953 -24.578 9.844 1 94.81 1023 VAL B CA 1
ATOM 16355 C C . VAL B 1 1023 ? -20.766 -25.438 9.43 1 94.81 1023 VAL B C 1
ATOM 16357 O O . VAL B 1 1023 ? -19.938 -25.812 10.273 1 94.81 1023 VAL B O 1
ATOM 16360 N N . GLY B 1 1024 ? -20.703 -25.828 8.141 1 95.62 1024 GLY B N 1
ATOM 16361 C CA . GLY B 1 1024 ? -19.625 -26.594 7.543 1 95.62 1024 GLY B CA 1
ATOM 16362 C C . GLY B 1 1024 ? -19.344 -26.219 6.102 1 95.62 1024 GLY B C 1
ATOM 16363 O O . GLY B 1 1024 ? -20.266 -25.875 5.352 1 95.62 1024 GLY B O 1
ATOM 16364 N N . ARG B 1 1025 ? -18.047 -26.266 5.773 1 93.81 1025 ARG B N 1
ATOM 16365 C CA . ARG B 1 1025 ? -17.641 -26 4.395 1 93.81 1025 ARG B CA 1
ATOM 16366 C C . ARG B 1 1025 ? -16.625 -27.031 3.92 1 93.81 1025 ARG B C 1
ATOM 16368 O O . ARG B 1 1025 ? -15.75 -27.438 4.688 1 93.81 1025 ARG B O 1
ATOM 16375 N N . ASN B 1 1026 ? -16.734 -27.359 2.562 1 94 1026 ASN B N 1
ATOM 16376 C CA . ASN B 1 1026 ? -15.867 -28.344 1.914 1 94 1026 ASN B CA 1
ATOM 16377 C C . ASN B 1 1026 ? -15.758 -29.625 2.729 1 94 1026 ASN B C 1
ATOM 16379 O O . ASN B 1 1026 ? -14.656 -30.031 3.104 1 94 1026 ASN B O 1
ATOM 16383 N N . LEU B 1 1027 ? -16.875 -30.281 2.881 1 96.69 1027 LEU B N 1
ATOM 16384 C CA . LEU B 1 1027 ? -16.984 -31.375 3.838 1 96.69 1027 LEU B CA 1
ATOM 16385 C C . LEU B 1 1027 ? -16.609 -32.688 3.188 1 96.69 1027 LEU B C 1
ATOM 16387 O O . LEU B 1 1027 ? -16.141 -33.625 3.861 1 96.69 1027 LEU B O 1
ATOM 16391 N N . ALA B 1 1028 ? -16.891 -32.75 1.937 1 96.69 1028 ALA B N 1
ATOM 16392 C CA . ALA B 1 1028 ? -16.625 -34 1.224 1 96.69 1028 ALA B CA 1
ATOM 16393 C C . ALA B 1 1028 ? -16.25 -33.719 -0.232 1 96.69 1028 ALA B C 1
ATOM 16395 O O . ALA B 1 1028 ? -16.703 -32.75 -0.823 1 96.69 1028 ALA B O 1
ATOM 16396 N N . LEU B 1 1029 ? -15.445 -34.625 -0.719 1 96.81 1029 LEU B N 1
ATOM 16397 C CA . LEU B 1 1029 ? -14.945 -34.531 -2.088 1 96.81 1029 LEU B CA 1
ATOM 16398 C C . LEU B 1 1029 ? -14.922 -35.906 -2.758 1 96.81 1029 LEU B C 1
ATOM 16400 O O . LEU B 1 1029 ? -14.344 -36.844 -2.217 1 96.81 1029 LEU B O 1
ATOM 16404 N N . TRP B 1 1030 ? -15.578 -36.062 -3.818 1 97.38 1030 TRP B N 1
ATOM 16405 C CA . TRP B 1 1030 ? -15.508 -37.219 -4.684 1 97.38 1030 TRP B CA 1
ATOM 16406 C C . TRP B 1 1030 ? -14.797 -36.906 -5.992 1 97.38 1030 TRP B C 1
ATOM 16408 O O . TRP B 1 1030 ? -15.25 -36.031 -6.754 1 97.38 1030 TRP B O 1
ATOM 16418 N N . THR B 1 1031 ? -13.625 -37.562 -6.242 1 96.44 1031 THR B N 1
ATOM 16419 C CA . THR B 1 1031 ? -12.836 -37.344 -7.449 1 96.44 1031 THR B CA 1
ATOM 16420 C C . THR B 1 1031 ? -11.961 -38.562 -7.75 1 96.44 1031 THR B C 1
ATOM 16422 O O . THR B 1 1031 ? -11.789 -39.438 -6.895 1 96.44 1031 THR B O 1
ATOM 16425 N N . GLU B 1 1032 ? -11.32 -38.719 -8.992 1 92.81 1032 GLU B N 1
ATOM 16426 C CA . GLU B 1 1032 ? -10.445 -39.812 -9.422 1 92.81 1032 GLU B CA 1
ATOM 16427 C C . GLU B 1 1032 ? -9.086 -39.75 -8.734 1 92.81 1032 GLU B C 1
ATOM 16429 O O . GLU B 1 1032 ? -8.539 -40.75 -8.312 1 92.81 1032 GLU B O 1
ATOM 16434 N N . ASN B 1 1033 ? -8.5 -38.656 -8.609 1 89.19 1033 ASN B N 1
ATOM 16435 C CA . ASN B 1 1033 ? -7.203 -38.344 -8.031 1 89.19 1033 ASN B CA 1
ATOM 16436 C C . ASN B 1 1033 ? -7.188 -38.562 -6.52 1 89.19 1033 ASN B C 1
ATOM 16438 O O . ASN B 1 1033 ? -7.879 -37.875 -5.777 1 89.19 1033 ASN B O 1
ATOM 16442 N N . PRO B 1 1034 ? -6.465 -39.5 -6.105 1 92.19 1034 PRO B N 1
ATOM 16443 C CA . PRO B 1 1034 ? -6.516 -39.812 -4.676 1 92.19 1034 PRO B CA 1
ATOM 16444 C C . PRO B 1 1034 ? -5.531 -38.969 -3.855 1 92.19 1034 PRO B C 1
ATOM 16446 O O . PRO B 1 1034 ? -5.465 -39.125 -2.633 1 92.19 1034 PRO B O 1
ATOM 16449 N N . HIS B 1 1035 ? -4.836 -38.156 -4.438 1 95.5 1035 HIS B N 1
ATOM 16450 C CA . HIS B 1 1035 ? -3.682 -37.594 -3.752 1 95.5 1035 HIS B CA 1
ATOM 16451 C C . HIS B 1 1035 ? -3.924 -36.125 -3.373 1 95.5 1035 HIS B C 1
ATOM 16453 O O . HIS B 1 1035 ? -3.307 -35.594 -2.438 1 95.5 1035 HIS B O 1
ATOM 16459 N N . PHE B 1 1036 ? -4.746 -35.375 -4.074 1 94.06 1036 PHE B N 1
ATOM 16460 C CA . PHE B 1 1036 ? -4.961 -33.938 -3.791 1 94.06 1036 PHE B CA 1
ATOM 16461 C C . PHE B 1 1036 ? -6.309 -33.5 -4.332 1 94.06 1036 PHE B C 1
ATOM 16463 O O . PHE B 1 1036 ? -6.984 -34.219 -5.043 1 94.06 1036 PHE B O 1
ATOM 16470 N N . ASP B 1 1037 ? -6.793 -32.312 -3.957 1 94.81 1037 ASP B N 1
ATOM 16471 C CA . ASP B 1 1037 ? -8 -31.641 -4.445 1 94.81 1037 ASP B CA 1
ATOM 16472 C C . ASP B 1 1037 ? -7.777 -31.031 -5.824 1 94.81 1037 ASP B C 1
ATOM 16474 O O . ASP B 1 1037 ? -6.91 -30.172 -5.996 1 94.81 1037 ASP B O 1
ATOM 16478 N N . PRO B 1 1038 ? -8.539 -31.516 -6.762 1 95.06 1038 PRO B N 1
ATOM 16479 C CA . PRO B 1 1038 ? -8.305 -31 -8.117 1 95.06 1038 PRO B CA 1
ATOM 16480 C C . PRO B 1 1038 ? -8.641 -29.516 -8.25 1 95.06 1038 PRO B C 1
ATOM 16482 O O . PRO B 1 1038 ? -8.258 -28.875 -9.234 1 95.06 1038 PRO B O 1
ATOM 16485 N N . GLU B 1 1039 ? -9.414 -29 -7.402 1 93.12 1039 GLU B N 1
ATOM 16486 C CA . GLU B 1 1039 ? -9.609 -27.562 -7.359 1 93.12 1039 GLU B CA 1
ATOM 16487 C C . GLU B 1 1039 ? -8.367 -26.859 -6.824 1 93.12 1039 GLU B C 1
ATOM 16489 O O . GLU B 1 1039 ? -8.266 -26.578 -5.629 1 93.12 1039 GLU B O 1
ATOM 16494 N N . THR B 1 1040 ? -7.527 -26.594 -7.645 1 91.75 1040 THR B N 1
ATOM 16495 C CA . THR B 1 1040 ? -6.254 -26.016 -7.227 1 91.75 1040 THR B CA 1
ATOM 16496 C C . THR B 1 1040 ? -5.645 -25.188 -8.352 1 91.75 1040 THR B C 1
ATOM 16498 O O . THR B 1 1040 ? -6.047 -25.297 -9.508 1 91.75 1040 THR B O 1
ATOM 16501 N N . LEU B 1 1041 ? -4.809 -24.266 -8.008 1 92.25 1041 LEU B N 1
ATOM 16502 C CA . LEU B 1 1041 ? -4.051 -23.391 -8.891 1 92.25 1041 LEU B CA 1
ATOM 16503 C C . LEU B 1 1041 ? -2.568 -23.406 -8.531 1 92.25 1041 LEU B C 1
ATOM 16505 O O . LEU B 1 1041 ? -2.213 -23.438 -7.348 1 92.25 1041 LEU B O 1
ATOM 16509 N N . SER B 1 1042 ? -1.843 -23.422 -9.531 1 94 1042 SER B N 1
ATOM 16510 C CA . SER B 1 1042 ? -0.439 -23.094 -9.305 1 94 1042 SER B CA 1
ATOM 16511 C C . SER B 1 1042 ? -0.2 -21.594 -9.406 1 94 1042 SER B C 1
ATOM 16513 O O . SER B 1 1042 ? -1.043 -20.859 -9.922 1 94 1042 SER B O 1
ATOM 16515 N N . MET B 1 1043 ? 0.797 -21.188 -8.805 1 92.06 1043 MET B N 1
ATOM 16516 C CA . MET B 1 1043 ? 1.155 -19.781 -8.867 1 92.06 1043 MET B CA 1
ATOM 16517 C C . MET B 1 1043 ? 2.615 -19.609 -9.273 1 92.06 1043 MET B C 1
ATOM 16519 O O . MET B 1 1043 ? 3.5 -20.25 -8.719 1 92.06 1043 MET B O 1
ATOM 16523 N N . SER B 1 1044 ? 2.809 -18.766 -10.289 1 89.31 1044 SER B N 1
ATOM 16524 C CA . SER B 1 1044 ? 4.141 -18.391 -10.758 1 89.31 1044 SER B CA 1
ATOM 16525 C C . SER B 1 1044 ? 4.289 -16.891 -10.883 1 89.31 1044 SER B C 1
ATOM 16527 O O . SER B 1 1044 ? 3.719 -16.266 -11.781 1 89.31 1044 SER B O 1
ATOM 16529 N N . GLY B 1 1045 ? 5.047 -16.266 -9.969 1 86.75 1045 GLY B N 1
ATOM 16530 C CA . GLY B 1 1045 ? 5.277 -14.82 -10 1 86.75 1045 GLY B CA 1
ATOM 16531 C C . GLY B 1 1045 ? 3.992 -14.016 -10.008 1 86.75 1045 GLY B C 1
ATOM 16532 O O . GLY B 1 1045 ? 3.844 -13.086 -10.805 1 86.75 1045 GLY B O 1
ATOM 16533 N N . GLY B 1 1046 ? 3.027 -14.398 -9.297 1 87.31 1046 GLY B N 1
ATOM 16534 C CA . GLY B 1 1046 ? 1.769 -13.672 -9.227 1 87.31 1046 GLY B CA 1
ATOM 16535 C C . GLY B 1 1046 ? 0.763 -14.125 -10.266 1 87.31 1046 GLY B C 1
ATOM 16536 O O . GLY B 1 1046 ? -0.382 -13.672 -10.273 1 87.31 1046 GLY B O 1
ATOM 16537 N N . THR B 1 1047 ? 1.144 -14.977 -11.195 1 91.44 1047 THR B N 1
ATOM 16538 C CA . THR B 1 1047 ? 0.24 -15.555 -12.188 1 91.44 1047 THR B CA 1
ATOM 16539 C C . THR B 1 1047 ? -0.407 -16.828 -11.648 1 91.44 1047 THR B C 1
ATOM 16541 O O . THR B 1 1047 ? 0.29 -17.75 -11.219 1 91.44 1047 THR B O 1
ATOM 16544 N N . LEU B 1 1048 ? -1.668 -16.797 -11.609 1 94.19 1048 LEU B N 1
ATOM 16545 C CA . LEU B 1 1048 ? -2.418 -18 -11.266 1 94.19 1048 LEU B CA 1
ATOM 16546 C C . LEU B 1 1048 ? -2.57 -18.906 -12.477 1 94.19 1048 LEU B C 1
ATOM 16548 O O . LEU B 1 1048 ? -3.033 -18.469 -13.531 1 94.19 1048 LEU B O 1
ATOM 16552 N N . GLN B 1 1049 ? -2.133 -20.125 -12.297 1 95.06 1049 GLN B N 1
ATOM 16553 C CA . GLN B 1 1049 ? -2.117 -21.078 -13.406 1 95.06 1049 GLN B CA 1
ATOM 16554 C C . GLN B 1 1049 ? -3.123 -22.203 -13.172 1 95.06 1049 GLN B C 1
ATOM 16556 O O . GLN B 1 1049 ? -2.857 -23.141 -12.414 1 95.06 1049 GLN B O 1
ATOM 16561 N N . PRO B 1 1050 ? -4.18 -22.141 -13.875 1 95.25 1050 PRO B N 1
ATOM 16562 C CA . PRO B 1 1050 ? -5.184 -23.188 -13.727 1 95.25 1050 PRO B CA 1
ATOM 16563 C C . PRO B 1 1050 ? -4.754 -24.516 -14.375 1 95.25 1050 PRO B C 1
ATOM 16565 O O . PRO B 1 1050 ? -3.992 -24.5 -15.352 1 95.25 1050 PRO B O 1
ATOM 16568 N N . GLY B 1 1051 ? -5.168 -25.609 -13.805 1 95.88 1051 GLY B N 1
ATOM 16569 C CA . GLY B 1 1051 ? -4.926 -26.922 -14.367 1 95.88 1051 GLY B CA 1
ATOM 16570 C C . GLY B 1 1051 ? -3.559 -27.484 -14.008 1 95.88 1051 GLY B C 1
ATOM 16571 O O . GLY B 1 1051 ? -3.17 -28.547 -14.492 1 95.88 1051 GLY B O 1
ATOM 16572 N N . ILE B 1 1052 ? -2.842 -26.812 -13.258 1 96.12 1052 ILE B N 1
ATOM 16573 C CA . ILE B 1 1052 ? -1.516 -27.266 -12.859 1 96.12 1052 ILE B CA 1
ATOM 16574 C C . ILE B 1 1052 ? -1.415 -27.297 -11.336 1 96.12 1052 ILE B C 1
ATOM 16576 O O . ILE B 1 1052 ? -1.7 -26.297 -10.672 1 96.12 1052 ILE B O 1
ATOM 16580 N N . GLU B 1 1053 ? -1.095 -28.438 -10.875 1 95.25 1053 GLU B N 1
ATOM 16581 C CA . GLU B 1 1053 ? -0.813 -28.625 -9.453 1 95.25 1053 GLU B CA 1
ATOM 16582 C C . GLU B 1 1053 ? 0.685 -28.781 -9.203 1 95.25 1053 GLU B C 1
ATOM 16584 O O . GLU B 1 1053 ? 1.319 -29.688 -9.75 1 95.25 1053 GLU B O 1
ATOM 16589 N N . ASN B 1 1054 ? 1.271 -27.922 -8.43 1 94.69 1054 ASN B N 1
ATOM 16590 C CA . ASN B 1 1054 ? 2.709 -27.844 -8.195 1 94.69 1054 ASN B CA 1
ATOM 16591 C C . ASN B 1 1054 ? 3.029 -27.812 -6.703 1 94.69 1054 ASN B C 1
ATOM 16593 O O . ASN B 1 1054 ? 3.59 -26.828 -6.211 1 94.69 1054 ASN B O 1
ATOM 16597 N N . MET B 1 1055 ? 2.75 -28.969 -6.098 1 93.81 1055 MET B N 1
ATOM 16598 C CA . MET B 1 1055 ? 2.998 -29.156 -4.672 1 93.81 1055 MET B CA 1
ATOM 16599 C C . MET B 1 1055 ? 2.084 -28.266 -3.838 1 93.81 1055 MET B C 1
ATOM 16601 O O . MET B 1 1055 ? 2.549 -27.547 -2.949 1 93.81 1055 MET B O 1
ATOM 16605 N N . ALA B 1 1056 ? 0.83 -28.391 -4.109 1 90.75 1056 ALA B N 1
ATOM 16606 C CA . ALA B 1 1056 ? -0.192 -27.578 -3.445 1 90.75 1056 ALA B CA 1
ATOM 16607 C C . ALA B 1 1056 ? -0.464 -28.094 -2.035 1 90.75 1056 ALA B C 1
ATOM 16609 O O . ALA B 1 1056 ? -0.453 -29.312 -1.795 1 90.75 1056 ALA B O 1
ATOM 16610 N N . PHE B 1 1057 ? -0.75 -27.141 -1.119 1 93.44 1057 PHE B N 1
ATOM 16611 C CA . PHE B 1 1057 ? -1.271 -27.531 0.182 1 93.44 1057 PHE B CA 1
ATOM 16612 C C . PHE B 1 1057 ? -2.678 -28.109 0.05 1 93.44 1057 PHE B C 1
ATOM 16614 O O . PHE B 1 1057 ? -3.422 -27.734 -0.859 1 93.44 1057 PHE B O 1
ATOM 16621 N N . PRO B 1 1058 ? -2.963 -29.016 0.963 1 93.25 1058 PRO B N 1
ATOM 16622 C CA . PRO B 1 1058 ? -4.34 -29.516 0.922 1 93.25 1058 PRO B CA 1
ATOM 16623 C C . PRO B 1 1058 ? -5.371 -28.438 1.264 1 93.25 1058 PRO B C 1
ATOM 16625 O O . PRO B 1 1058 ? -5.105 -27.578 2.096 1 93.25 1058 PRO B O 1
ATOM 16628 N N . SER B 1 1059 ? -6.469 -28.469 0.469 1 92.75 1059 SER B N 1
ATOM 16629 C CA . SER B 1 1059 ? -7.617 -27.672 0.885 1 92.75 1059 SER B CA 1
ATOM 16630 C C . SER B 1 1059 ? -8.109 -28.078 2.27 1 92.75 1059 SER B C 1
ATOM 16632 O O . SER B 1 1059 ? -7.789 -29.172 2.748 1 92.75 1059 SER B O 1
ATOM 16634 N N . THR B 1 1060 ? -8.898 -27.188 2.893 1 93.62 1060 THR B N 1
ATOM 16635 C CA . THR B 1 1060 ? -9.281 -27.469 4.27 1 93.62 1060 THR B CA 1
ATOM 16636 C C . THR B 1 1060 ? -10.789 -27.703 4.375 1 93.62 1060 THR B C 1
ATOM 16638 O O . THR B 1 1060 ? -11.57 -27.078 3.648 1 93.62 1060 THR B O 1
ATOM 16641 N N . ARG B 1 1061 ? -11.102 -28.625 5.188 1 94.69 1061 ARG B N 1
ATOM 16642 C CA . ARG B 1 1061 ? -12.461 -28.812 5.691 1 94.69 1061 ARG B CA 1
ATOM 16643 C C . ARG B 1 1061 ? -12.695 -28 6.953 1 94.69 1061 ARG B C 1
ATOM 16645 O O . ARG B 1 1061 ? -11.922 -28.078 7.906 1 94.69 1061 ARG B O 1
ATOM 16652 N N . ASN B 1 1062 ? -13.812 -27.266 6.887 1 94.5 1062 ASN B N 1
ATOM 16653 C CA . ASN B 1 1062 ? -14.133 -26.375 7.996 1 94.5 1062 ASN B CA 1
ATOM 16654 C C . ASN B 1 1062 ? -15.453 -26.75 8.656 1 94.5 1062 ASN B C 1
ATOM 16656 O O . ASN B 1 1062 ? -16.469 -26.891 7.984 1 94.5 1062 ASN B O 1
ATOM 16660 N N . ILE B 1 1063 ? -15.469 -26.875 9.953 1 96.56 1063 ILE B N 1
ATOM 16661 C CA . ILE B 1 1063 ? -16.672 -27.156 10.734 1 96.56 1063 ILE B CA 1
ATOM 16662 C C . ILE B 1 1063 ? -16.703 -26.25 11.969 1 96.56 1063 ILE B C 1
ATOM 16664 O O . ILE B 1 1063 ? -15.688 -26.078 12.648 1 96.56 1063 ILE B O 1
ATOM 16668 N N . GLY B 1 1064 ? -17.891 -25.672 12.102 1 95.75 1064 GLY B N 1
ATOM 16669 C CA . GLY B 1 1064 ? -17.953 -24.812 13.266 1 95.75 1064 GLY B CA 1
ATOM 16670 C C . GLY B 1 1064 ? -19.359 -24.344 13.594 1 95.75 1064 GLY B C 1
ATOM 16671 O O . GLY B 1 1064 ? -20.344 -25.031 13.289 1 95.75 1064 GLY B O 1
ATOM 16672 N N . PHE B 1 1065 ? -19.406 -23.156 14.344 1 94.62 1065 PHE B N 1
ATOM 16673 C CA . PHE B 1 1065 ? -20.672 -22.609 14.828 1 94.62 1065 PHE B CA 1
ATOM 16674 C C . PHE B 1 1065 ? -20.734 -21.109 14.578 1 94.62 1065 PHE B C 1
ATOM 16676 O O . PHE B 1 1065 ? -19.688 -20.438 14.477 1 94.62 1065 PHE B O 1
ATOM 16683 N N . ASN B 1 1066 ? -21.953 -20.672 14.453 1 94.94 1066 ASN B N 1
ATOM 16684 C CA . ASN B 1 1066 ? -22.25 -19.25 14.305 1 94.94 1066 ASN B CA 1
ATOM 16685 C C . ASN B 1 1066 ? -23.359 -18.812 15.258 1 94.94 1066 ASN B C 1
ATOM 16687 O O . ASN B 1 1066 ? -24.359 -19.5 15.406 1 94.94 1066 ASN B O 1
ATOM 16691 N N . ILE B 1 1067 ? -23.203 -17.656 15.945 1 93.62 1067 ILE B N 1
ATOM 16692 C CA . ILE B 1 1067 ? -24.188 -17.031 16.812 1 93.62 1067 ILE B CA 1
ATOM 16693 C C . ILE B 1 1067 ? -24.453 -15.602 16.359 1 93.62 1067 ILE B C 1
ATOM 16695 O O . ILE B 1 1067 ? -23.531 -14.812 16.203 1 93.62 1067 ILE B O 1
ATOM 16699 N N . ASN B 1 1068 ? -25.672 -15.367 16.109 1 92.44 1068 ASN B N 1
ATOM 16700 C CA . ASN B 1 1068 ? -26.125 -14.039 15.727 1 92.44 1068 ASN B CA 1
ATOM 16701 C C . ASN B 1 1068 ? -27.109 -13.461 16.734 1 92.44 1068 ASN B C 1
ATOM 16703 O O . ASN B 1 1068 ? -28.172 -14.031 16.984 1 92.44 1068 ASN B O 1
ATOM 16707 N N . LEU B 1 1069 ? -26.766 -12.297 17.312 1 88.75 1069 LEU B N 1
ATOM 16708 C CA . LEU B 1 1069 ? -27.578 -11.602 18.312 1 88.75 1069 LEU B CA 1
ATOM 16709 C C . LEU B 1 1069 ? -27.984 -10.219 17.812 1 88.75 1069 LEU B C 1
ATOM 16711 O O . LEU B 1 1069 ? -27.141 -9.43 17.391 1 88.75 1069 LEU B O 1
ATOM 16715 N N . LYS B 1 1070 ? -29.297 -10.07 17.844 1 84.69 1070 LYS B N 1
ATOM 16716 C CA . LYS B 1 1070 ? -29.844 -8.75 17.516 1 84.69 1070 LYS B CA 1
ATOM 16717 C C . LYS B 1 1070 ? -30.562 -8.133 18.703 1 84.69 1070 LYS B C 1
ATOM 16719 O O . LYS B 1 1070 ? -31.359 -8.797 19.359 1 84.69 1070 LYS B O 1
ATOM 16724 N N . PHE B 1 1071 ? -30.172 -6.918 18.906 1 80.81 1071 PHE B N 1
ATOM 16725 C CA . PHE B 1 1071 ? -30.766 -6.141 19.984 1 80.81 1071 PHE B CA 1
ATOM 16726 C C . PHE B 1 1071 ? -31.531 -4.945 19.438 1 80.81 1071 PHE B C 1
ATOM 16728 O O . PHE B 1 1071 ? -31.203 -4.434 18.359 1 80.81 1071 PHE B O 1
#

Sequence (2142 aa):
MLTNLKKSGLLLFLVLGLVMNAFAQERRVEGRITDPSGEPLPGTSIIIKGTTKGTVADINGRYNILAHSSDTLSFSYIGFEKVEKAVGNANIINVTLKEGIEISEVVITALGMERDAKALGYAVQTVDGDRFSEARETNILNSLSGRVAGVQITSGSSTLGGSSRVTIRGESSLNINANQPLFVVDGIPISNNIVGSSGRGGLEVDYGNAAGEINPDDIASVTVLKGPAAAALYGSRAANGAILITTKSGKGKRGLGVTVNSNTTFDNPLVMPKWQDKYGQGNNGQFAFVNGAGAGIADGVDESWGPQMDIGLKIPQFDSPRDVPGFRGGDLNAPRGSVIIPTDWVSQPNNVNDFFRTGVTLSNNISIAGDNEKANVRFSWTNLDQKGIVPNTDLKRNTLALNTGINIVPEKLTLNVTANYQNTISGNRPNISYGTESLMYLWIWYGRQINTRNLRDYWMPGLEGVQQFNYNYNYHDNPYFTVYENTNGQKKDRIFGNVMLNYKLTDKLNLMLRTGLDNYSELRDRKRAFSTQRFPRGHYREDNLYFNERNSDFLLTYSETSNSVWSYNIAVGGNIMFQENRFLQVVAPELLIPGIYNFTNTAVALQSEQFNSKKKIHSLYGFGQIGFKNILFLDITGRNDWSSTLPIDNNSYFYPSATLSAIISDMVQMPRSVSLVKVRAAYAEVGNDTSPYSLTNVFNNQIAWGSNQAKTESSVLSNANLRPERTASAEYGLDLRFFEGRLGLDFTYYNNITRDQIIPITLDIATGYNSRIINAGKIQNQGIEIVGMANPIKRASGFRWDIMANFTRNRGKVLELTDGLDTYTLTSNNGAFIQARIGERMGNIYGVGFARVKDPNSPFFGEIIHNATGTPLRDPELVLQGNYNPDWMLGIQNNFAYKNFTFGFLFDIRYGGIVVSRTKTIGSTSGQLEETLLGRANGYDLTLEGNGIISPGVIDNGDGTYRPNDVKITSRNWHNRYYERNNVEAAKYDASYVKLREVIFGYNLPKRWFSKIPFEDVRVSLVGRNLALWTENPHFDPETLSMSGGTLQPGIENMAFPSTRNIGFNINLKFMLTNLKKSGLLLFLVLGLVMNAFAQERRVEGRITDPSGEPLPGTSIIIKGTTKGTVADINGRYNILAHSSDTLSFSYIGFEKVEKAVGNANIINVTLKEGIEISEVVITALGMERDAKALGYAVQTVDGDRFSEARETNILNSLSGRVAGVQITSGSSTLGGSSRVTIRGESSLNINANQPLFVVDGIPISNNIVGSSGRGGLEVDYGNAAGEINPDDIASVTV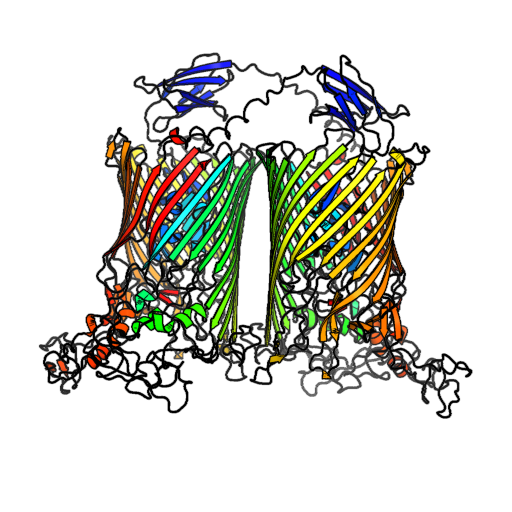LKGPAAAALYGSRAANGAILITTKSGKGKRGLGVTVNSNTTFDNPLVMPKWQDKYGQGNNGQFAFVNGAGAGIADGVDESWGPQMDIGLKIPQFDSPRDVPGFRGGDLNAPRGSVIIPTDWVSQPNNVNDFFRTGVTLSNNISIAGDNEKANVRFSWTNLDQKGIVPNTDLKRNTLALNTGINIVPEKLTLNVTANYQNTISGNRPNISYGTESLMYLWIWYGRQINTRNLRDYWMPGLEGVQQFNYNYNYHDNPYFTVYENTNGQKKDRIFGNVMLNYKLTDKLNLMLRTGLDNYSELRDRKRAFSTQRFPRGHYREDNLYFNERNSDFLLTYSETSNSVWSYNIAVGGNIMFQENRFLQVVAPELLIPGIYNFTNTAVALQSEQFNSKKKIHSLYGFGQIGFKNILFLDITGRNDWSSTLPIDNNSYFYPSATLSAIISDMVQMPRSVSLVKVRAAYAEVGNDTSPYSLTNVFNNQIAWGSNQAKTESSVLSNANLRPERTASAEYGLDLRFFEGRLGLDFTYYNNITRDQIIPITLDIATGYNSRIINAGKIQNQGIEIVGMANPIKRASGFRWDIMANFTRNRGKVLELTDGLDTYTLTSNNGAFIQARIGERMGNIYGVGFARVKDPNSPFFGEIIHNATGTPLRDPELVLQGNYNPDWMLGIQNNFAYKNFTFGFLFDIRYGGIVVSRTKTIGSTSGQLEETLLGRANGYDLTLEGNGIISPGVIDNGDGTYRPNDVKITSRNWHNRYYERNNVEAAKYDASYVKLREVIFGYNLPKRWFSKIPFEDVRVSLVGRNLALWTENPHFDPETLSMSGGTLQPGIENMAFPSTRNIGFNINLKF

Organism: NCBI:txid1187080

Secondary structure (DSSP, 8-state):
---TTSGGGSTTTGGGS--------EEEEEEEEE-TTS-B-TT-EEEETTSS-EEE--TTSEEEEEEETT-EEEEE-TTB--EEEE-TT-SB--EE--B------EEE-GGG-EEEGGG--S-EEEEETHHHHSS--SSGGGGGTTTSTTEEEEE-S-TTT--EEEEESS---SSGGG-PPEEEETTEEE--------BTTBPPB----GGGG--GGGEEEEEEE-STTTTGGGGGGGTT-EEEEEEP-STT-BEEEEEEEEEEEEEEES----B--SB-SBBTTB-B-SSSSSSSBSTT--SB-S-BSSSS-B---TT-BBSSTT-BTT-TTSPTT--B---B----TTTTTTT---EEEEEEEEEEEEE-SSEEEEEEEEEEEEE-SSTT-EEEEEEEEEEEEEEEETTTEEEEEEEEEEEEEES---B-SSSTT-HHHHHHT--TT--GGGGSS-BPTT-TTT-B--S-SSS---HHHHHHTS-EEEEEEEEEEEEEEEEESSSSEEEEEEEEEEEEEEEEEEEEEET-SS-TEEEEEEEEEEEEEEEEEEEEEEEE--SSSEEEEEEEEEEEEEEEEEEEEEEESSBSSTT---GGGBSS--EEEEEEEEEEEEEEEEEEEEEETTTEEEEEEEEEEEETTS-GGGSEEEEEEEEEEEEGGGTS---TTEEEEEEEEEEEEEEE---TT-SS--EEEEEEETTEEEEEE-SEE--TT---EEEEEEEEEEEEEETTTTEEEEEEEEEEEEEEEEEEEEPPGGGS-SEEEEEEEEEEEEEEEEEEEEEEEE-TTS-EEEEEEEEEEEEEEEEE-BTTB-EEEEEEETTEEEEEETTSBTTEEEEEEE-B---TTSTTTT-BEE-TTS-B-EEEEEEEEEESS-SEEEEEEEEEEETTEEEEEEEEEEES-EEEEHHHHHHHHTT-BGGGGTTBTT-S-TTSTTB-B--SSEEE-SSS-EEE----B-HHHHHHHHT-TTBHHHHEEE--EEEEEEEEEEEE--GGGGTTSS-SEEEEEEEEEEEEEEES-SSS-SS-EEEETTEEEETEESSPPPPEEEEEEEEEEE-/---S--TTSGGGSSTTS---------EEEEEEEE-TTS-B-TT-EEEETTSS-EEE--TTSEEEEEE-TT-EEEEE-TTB--EEEE-TT-SB--EEPPB------EEE-GGG-EEEGGG--S-EEEEETHHHHSS--SSGGGGGTTTSTTEEEEE-S-TTT--EEEEESS---SSGGG-PPEEEETTEEE--------BTTBPPB----GGGG--GGGEEEEEEE-STTTTGGGGGGGTT-EEEEEEP-STT-BEEEEEEEEEEEEEEES--PPBP-SB-SBBTTB-B-SSSSSSSBSTT--SB-S-BSSSS-EE--TTSBBSSTT-BTT-TTSPTT--B--EE----TTTTTTT---EEEEEEEEEEEEE-SSEEEEEEEEEEEEE-SSTT-EEEEEEEEEEEEEEEETTTEEEEEEEEEEEEEES---B-SSSTT-HHHHHHT--TT--GGGGSS-B-TT-TTT-B--S-SSS---HHHHHHTS-EEEEEEEEEEEEEEEEESSSSEEEEEEEEEEEEEEEEEEEEEET-SS-TEEEEEEEEEEEEEEEEEEEEEEEE--SSSEEEEEEEEEEEEEEEEEEEEEEESSBSSTT---GGGBSS--EEEEEEEEEEEEEEEEEEEEEETTTEEEEEEEEEEEETTS-GGGSEEEEEEEEEEEEHHHHSPPPTTEEEEEEEEEEEEEEE---TT-SS--EEEEEEETTEEEEEE-SEE--TT---EEEEEEEEEEEEEEGGGTEEEEEEEEEEEEEEEEEEEE--GGGS-SEEEEEEEEEEEEEEEEEEEEEEEE-TTS-EEEEEEEEEEEEEEEEE-BTTB-EEEEEEETTEEEEEETTSBTTEEEEEEE-B---TTSTTTTPBEE-TTS-B-EEEEEEEEEESS-SEEEEEEEEEEETTEEEEEEEEEEE--EEEEHHHHHHHHTT-BGGGGTTBTT-S-TTSTTBSB--SSEEE-SSS-EEE----B-HHHHHHHHT-TTBHHHHEEE--EEEEEEEEEEEEPPGGGGTTTT-SEEEEEEEEEEEEEEES-SSS-SS-EEEETTEEEETEESSPPPPEEEEEEEEEEE-

Nearest PDB structures (foldseek):
  5fq8-assembly1_D  TM=9.113E-01  e=7.166E-80  Bacteroides thetaiotaomicron
  5fq6-assembly2_B  TM=8.958E-01  e=3.022E-81  Bacteroides thetaiotaomicron
  6sli-assembly1_B  TM=8.019E-01  e=7.965E-52  Porphyromonas gingivalis W83
  8ypt-assembly1_D  TM=7.273E-01  e=2.942E-51  Bacteroides fragilis
  6v81-assembly1_A  TM=7.038E-01  e=4.242E-22  Escherichia coli BW25113

pLDDT: mean 88.1, std 12.98, range [17.88, 98.31]

Solvent-accessible surface area (backbone atoms only — not comparable to full-atom values): 103721 Å² total; per-residue (Å²): 141,90,69,84,88,69,66,88,64,59,79,82,55,66,93,74,73,80,83,76,80,83,81,68,69,61,42,63,33,30,28,42,29,19,32,83,87,70,46,50,39,48,65,25,37,35,27,37,61,98,52,93,56,57,39,58,17,39,81,74,4,38,38,70,44,74,41,23,44,88,32,31,36,30,37,39,37,96,63,27,39,70,46,75,46,67,37,48,95,52,50,65,61,68,43,67,37,47,79,32,60,70,73,81,50,74,40,71,45,59,87,60,39,75,37,53,54,68,54,44,18,60,77,72,54,74,43,60,18,68,64,37,52,61,58,65,51,74,28,42,63,66,60,50,53,44,70,42,57,42,47,47,61,43,47,36,35,41,86,75,35,19,32,67,48,50,30,32,63,53,70,64,42,78,50,70,86,66,26,47,48,32,40,27,52,73,61,33,72,49,60,61,62,53,77,45,53,42,53,93,86,41,64,34,43,63,86,24,31,51,59,25,66,57,61,40,85,42,37,44,29,38,30,40,26,56,38,38,56,55,16,46,82,63,34,43,67,11,56,36,3,29,41,39,35,35,59,52,61,8,67,86,36,81,48,69,37,40,36,38,39,41,38,41,37,40,30,39,73,59,39,62,62,56,67,41,55,51,33,15,37,10,53,89,46,32,56,29,42,53,64,13,65,42,81,27,43,40,20,39,45,51,24,19,43,11,27,73,41,67,73,78,48,62,32,26,31,39,83,19,42,31,82,46,82,93,33,37,26,31,31,77,87,48,60,82,87,62,47,55,50,34,38,78,35,41,62,27,88,47,30,69,63,67,62,48,45,74,11,41,37,40,36,41,34,43,34,41,29,26,27,58,92,46,38,24,33,21,43,35,44,33,44,38,46,32,37,42,34,50,64,68,25,39,41,32,35,42,37,41,37,38,26,36,36,34,38,73,40,79,93,30,29,36,41,36,41,36,44,37,43,35,46,38,43,23,72,12,52,72,45,42,33,80,42,66,76,7,63,54,38,48,58,43,38,48,38,26,38,41,59,52,76,75,39,62,70,26,45,23,84,94,30,72,66,48,35,65,24,43,69,36,72,67,69,45,57,37,67,53,44,45,40,73,53,36,28,35,24,38,41,33,45,34,40,35,38,36,43,34,39,37,37,42,77,44,96,39,33,38,39,38,41,36,43,28,42,34,38,36,44,34,44,32,42,34,40,36,37,28,43,32,67,92,31,53,49,8,31,35,36,40,41,43,39,38,40,40,36,38,42,40,36,41,37,43,35,41,52,45,69,84,47,78,48,49,31,43,38,39,35,43,34,38,37,45,38,43,37,41,43,40,38,42,34,43,32,18,69,26,36,66,48,68,89,54,86,50,70,52,38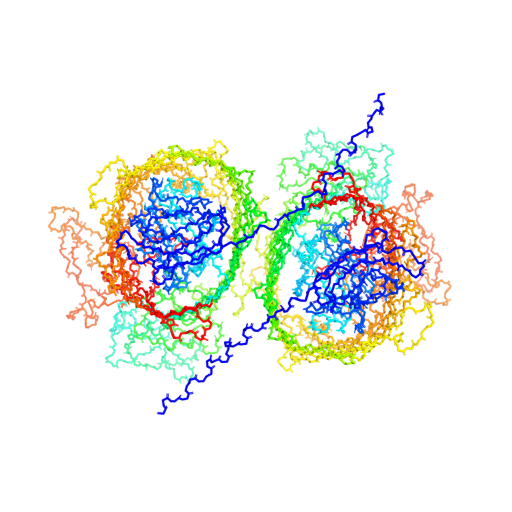,17,33,43,70,48,43,60,48,69,51,76,48,63,48,42,38,42,37,45,35,40,38,37,37,45,29,47,59,81,36,35,26,39,37,42,39,42,37,36,40,38,40,66,40,34,33,84,90,39,17,66,53,73,33,46,31,39,27,31,15,37,35,48,45,80,75,42,90,60,63,77,58,54,56,35,38,32,41,27,32,30,36,17,39,32,47,28,84,61,64,64,71,47,42,55,67,54,73,36,74,38,79,49,62,81,65,47,47,39,72,40,73,39,44,46,40,44,31,68,76,44,57,56,21,40,34,40,35,39,37,44,34,42,40,40,20,28,63,55,50,37,33,32,41,36,38,37,40,39,44,33,40,26,33,35,31,79,42,72,40,76,38,61,69,86,74,70,24,50,20,34,44,42,65,31,30,28,27,34,30,35,34,42,33,38,43,38,36,36,41,87,41,74,44,88,91,40,42,32,36,38,38,38,34,22,28,26,34,58,49,34,34,25,72,40,50,48,94,92,45,61,69,44,73,57,50,69,60,75,56,35,31,32,37,43,31,65,74,32,46,57,53,26,30,30,24,22,33,71,25,44,39,65,58,80,85,42,89,54,43,66,26,46,37,19,48,87,68,41,41,65,39,71,31,90,59,72,35,84,69,44,32,40,55,45,60,32,39,41,8,40,39,42,38,39,34,47,79,52,37,36,39,34,38,29,36,34,32,34,40,45,31,27,29,38,31,46,57,56,23,48,17,38,53,23,36,33,25,38,78,45,55,54,28,41,75,67,43,83,55,59,92,43,74,53,17,29,42,55,53,81,40,21,21,59,71,94,78,86,51,73,35,78,44,80,34,71,32,49,36,61,66,48,33,39,51,61,30,31,77,50,29,31,64,67,23,47,36,63,34,30,36,41,27,40,46,34,38,41,42,34,40,48,55,60,54,82,78,30,72,87,43,80,49,66,42,44,36,42,30,43,28,32,29,41,73,44,75,50,55,81,50,72,40,48,61,71,73,36,34,23,72,58,72,43,38,74,37,75,33,31,40,39,33,61,53,46,50,56,22,34,44,35,42,31,41,38,40,30,58,132,86,68,84,77,65,78,83,68,63,89,77,76,72,82,81,76,73,90,78,83,81,89,81,85,78,42,68,33,30,31,40,29,17,32,87,86,66,45,50,36,49,63,25,35,34,25,35,58,97,48,88,55,57,41,54,17,39,80,75,4,37,36,68,44,77,42,42,50,84,35,32,37,34,40,40,39,95,61,30,45,71,50,78,47,70,40,47,93,52,50,68,64,70,49,67,42,50,82,46,86,76,76,80,52,73,42,71,47,60,86,57,40,74,35,52,55,71,55,44,19,62,74,70,51,74,44,60,21,66,64,39,52,59,60,67,50,74,28,43,61,66,60,49,53,42,71,43,57,44,49,47,61,44,47,35,38,44,87,75,36,20,32,65,49,49,29,31,62,53,73,62,43,77,50,70,85,66,27,48,48,31,41,27,52,74,61,33,73,48,62,62,60,53,75,46,54,42,54,95,86,40,65,33,44,64,83,24,29,51,60,25,67,57,61,42,82,44,36,44,32,38,29,40,26,56,38,37,55,54,17,46,83,63,34,43,68,11,57,37,4,29,40,39,35,35,60,53,62,9,68,87,37,80,46,71,38,40,37,39,40,41,38,42,36,40,31,41,72,59,41,61,63,56,65,41,60,51,32,16,40,12,45,88,44,32,52,27,43,53,59,12,62,46,80,30,40,42,17,35,49,50,23,19,40,11,33,71,38,69,76,79,50,62,36,29,34,36,83,15,46,31,80,45,85,90,34,36,24,32,32,78,81,47,65,86,87,62,48,58,41,51,34,80,40,41,57,30,88,49,34,67,64,68,62,50,45,75,11,42,38,41,37,41,34,44,33,44,28,27,27,56,95,45,36,24,33,22,42,34,44,36,46,37,46,34,37,42,36,49,65,72,26,40,44,33,36,42,39,40,39,40,28,35,38,35,40,73,40,77,95,32,29,36,42,36,42,36,44,36,43,35,46,38,41,25,71,11,52,69,46,42,31,80,40,66,75,7,63,52,37,48,60,42,38,49,37,27,40,43,60,51,76,76,39,63,71,25,43,23,86,93,31,73,63,48,36,62,23,40,68,36,69,66,68,46,55,34,68,53,42,43,41,75,51,37,29,37,24,38,42,34,44,35,42,35,40,36,45,35,40,36,38,42,80,45,97,39,34,36,39,37,40,36,42,29,41,33,36,37,45,34,43,35,44,35,40,36,36,27,44,31,65,93,27,53,47,7,30,34,36,38,41,41,39,38,41,40,38,39,41,39,36,41,37,42,34,41,52,46,66,85,48,77,49,51,32,42,40,36,34,43,34,37,38,45,38,44,37,40,42,40,39,41,34,45,32,18,68,25,35,68,48,66,86,54,84,51,66,50,37,18,32,43,69,50,45,64,48,71,51,74,49,66,49,43,38,43,36,43,34,40,39,36,36,44,31,44,60,81,36,35,26,42,38,43,39,42,37,36,38,37,39,66,40,35,34,84,93,39,16,66,54,73,32,46,29,38,26,31,15,37,35,48,44,78,75,39,92,59,60,82,57,50,55,36,39,34,44,27,32,28,37,18,40,34,47,29,84,62,62,66,73,49,42,54,69,54,72,35,77,38,79,49,60,80,63,44,47,40,72,40,74,39,44,47,41,44,31,66,76,41,54,55,22,38,35,41,35,40,38,41,38,41,39,40,23,26,61,80,56,38,33,34,41,37,39,37,41,40,43,34,40,26,34,35,31,77,45,73,39,75,40,60,66,87,72,70,23,50,20,35,43,44,65,30,29,27,28,35,30,36,37,43,33,37,39,38,36,36,40,86,41,73,45,91,86,40,42,32,38,40,40,39,35,24,29,26,33,56,50,36,33,26,71,38,50,46,94,91,43,62,67,42,73,54,51,70,58,76,50,33,32,32,35,44,33,62,75,31,48,60,51,25,31,30,20,20,33,69,21,48,40,76,51,75,80,43,91,56,45,64,33,39,34,19,41,89,73,33,47,62,40,67,30,89,62,72,37,83,74,42,32,42,54,46,58,32,39,39,9,40,37,40,38,36,33,44,79,51,36,35,40,34,40,30,39,35,36,36,40,44,30,26,31,38,30,46,54,55,22,50,16,38,48,23,35,30,26,46,77,42,53,56,24,39,72,74,47,79,52,63,88,38,78,56,19,28,38,54,48,84,34,25,21,59,75,78,82,82,51,73,41,72,39,77,38,70,32,52,31,66,61,45,33,40,47,59,30,32,73,47,29,30,60,69,21,47,39,62,34,30,35,42,28,40,44,34,39,38,42,34,39,48,54,61,54,81,80,30,73,68,42,82,47,68,43,45,37,45,30,43,27,34,30,43,74,44,77,50,60,80,52,72,41,51,62,67,73,37,33,24,72,57,71,44,38,73,37,76,31,32,39,37,35,60,52,51,52,59,22,34,43,35,42,30,42,39,39,31,55

InterPro domains:
  IPR008969 Carboxypeptidase-like, regulatory domain superfamily [SSF49464] (28-101)
  IPR012910 TonB-dependent receptor, plug domain [PF07715] (119-242)
  IPR023996 TonB-dependent outer membrane protein, SusC/RagA [TIGR04056] (28-1071)
  IPR023997 TonB-dependent outer membrane protein SusC/RagA, conserved site [TIGR04057] (218-248)
  IPR036942 TonB-dependent receptor-like, beta-barrel domain superfamily [G3DSA:2.40.170.20] (352-981)
  IPR037066 TonB-dependent receptor, plug domain superfamily [G3DSA:2.170.130.10] (99-247)
  IPR039426 TonB-dependent receptor-like [PS52016] (116-1071)

Foldseek 3Di:
DPDDPPPDPPPVPPPPDDPPDPDAQWAKAKEAEAAPVRAGDFQWWKAFPPDNQTDTQHPRRIDIGGGHLQTWIWTHDQQFDIDIHRNHPHRYDYHHTYRFQPQQDWDQAALRDTDGPQFDQDDKDKDFLVLDAFFHAQQSVLSCFQPFFQKDKFFFQFRFQFAIAIFGLDAFFLQQVLRGFWEEENRHTAFQFFFWDDDPLDFTFGPYGDSRNDDSQFFGMKMWFRACQRHVVVFFRGRRTYIYTYTDWQPPPADKKKKKKKWKWKWDFFFFFFWDFFFWWAAQAADAQQAQCPPTHRLLALFRQHHTFDPFDWHFALAADKPDPPDGRNLPPPDPPIDGPTGHGHFDQCQLVVQWAMKMKIKMKIKMWHDDQFKIKIWMWMWIWIDGRHPQKIKIKIKIKIWMKGRPPRPFKIKIKIKIKMKMKIWATQGFFAFQLHPLNSVLSHIRRDRLVSCLQFCNPPQPQAATGDSHLQGHGNRNCSNVFWGKIKIKIKMWIKMKMWGPPDPFKIKIKMKIKIWMKMKIKTWFTANHNSQNQIKIKIKIKIKIKMKIKMKIWGWDDPDQFKTKIKMKMKMKMKIKIKIKMKMLSGAQDGPDHDNVRRPDDIDMDIDIFMWIKIKIKMKMWMDGNSFKIKIKMKMWMAIPQAAPVARIDMKMKMKMKGWVCVVDPDDQFWNTKMKMKMKIKGWHGDGHPLADWDWDWDDAPPPRTDTHTALEAGHNHQHTKMKIKIKIWIWTAGPSRQKIKIKMKMKMKIFQHFDWAQDDVVVVHRTYTGGWWIKMKIWMKMWIKHFPDDDPLAKTKIKIKIKIAMWMATAIGDVPDAKDWNDDDLQWTQIHGHGDTHQWIKFKAFDFAPPVPAPQGRFFADADQAETGIDHDIDTQWGAAFRMWMKMKMWIDRPFKIKIWMKIWGHWHKAFAQSQLSSLLSCTHDVLCAQQVPHFPNVDPRHFDRPFGWYDPVVSHTDTGPNTDGRNVHSCRNSPRRHRNSGMFILIKMWGAKIKIKGKPDVVVCVPPPWPTKMKMKMKGRNHMDGPDNRAHSSYWDDDSSRTHGRYHRSRNRHIIMIIMMMMTMD/DVPDVPPPPPPVPPDPPDPPDDDDDWAKAKEFEAAPVRAGDFQWWKAFPPDNQTFTAHNRRMDIGTGDLQTWIWTDDVQWDIDIHRNHPHRYDYYHTYGDQPQQDWDAAALGDTDRPQQDQDDKDKDFLVLDQFFHAQQSVLSCFQPFFQKDKFFFQFRFQFAIAIFGLDAFFLQLVLRGFWEEENNHTAFQFFFWDDDPLDFTFGPYGDSRNDDSQFFGMKMWFRACQRHVVVFFRGRRTYIYTYTDWQPPPADKKKKKWKWKWKWDFFFFFFWDFFFWQAAQAADAAAAQCPPTHRLQALFRQHHTADPFDWHFFLQADKPDPPDGRNQPPPDPPIDGDTDHGHFDQCQLVVQWAMKMKIKMKIKMWHDDQFKIKIKMWMWIWIDGRHPQKIKIKIKIKIWMKGRPPRPFKIKIKIKMKMKMKIWATAGDFAFQLHPLNSQLSHTRRDRLVSCLQFPRVPQVLAATRDSHLQGHGNSNLSNVFWGKIKIKIKMWIKMKMWGPPDPFKIKIKMKIKIWMKMKIWTWFTANGNSQNQIKIKIKIKIKIKMKIKMKIWGWDDPDQFKTKIKMKMKMKMKIKIKIKMKMLSGAQDGPDHDNVRRPDDIDMDIDIDMKIKIKIKMKMWMDGNSFKIKIKIKMWMAIPQAAPVARIDMKMKMKMKGWVCVVDPDPPFWDTKMKMKMKIKGWHGDGHPLADWDWDWDDAPVPRTDTHTALEAGHNHQHIKMKIKIKIWIWTAGDSRQKIKIKMKMKMKIFQHFDWDADDVVVVHGTYTGGWWIKMKIWMKMKIKHWPDDDPQKKTKIKIKIKIAMWMATAIGDVPDQKDFNDDDLQWTQIHGHGDTHQWIKFKAFDFAPDPPAPQGGFFEDEPQQETHIDHDIDTQWGLAFRMKMKMKMWIDGVFKIKIWMKIWTHWHKAFEQSQLSSQLSCIHPVLCQQQVPGADNPDPRHFDRDFGWYDPPVGHIDTTDRTDGSNRHSCRNSPRRHRNSGMFIQTKMWGAKIKMKGKDDPVVCVPPPWDTKMKMKMKGRADMDGPDNRAHSSYWDDDSSRTHGRYHRSRHRDMIMIIMMMMTMD